Protein AF-0000000080525976 (afdb_homodimer)

pLDDT: mean 77.36, std 21.55, range [19.11, 98.81]

Organism: Pseudogymnoascus destructans (strain ATCC MYA-4855 / 20631-21) (NCBI:txid658429)

Sequence (1850 aa):
MTIFVVSLFLPHTINFTLPAQSDTASRRSSIRPHAPVHPPIQIDTSKDAPSLFDKQQLTPPQSPTKEDGGYEKFFAQESSTGRKHFPKTVDPRSVVAPSDPHAPEWGTGTSFVQPKSRASSPPPASILQHKKRLVEKAAAMRRASIRHTNHLNRSNSHDSHDRNFSEATWTVEPADQGNGGLRNAVQAAARSGKQEFNWVGTLGMPTDALENTQQKQDIDEALAAEYDCLTVFCKDSDFDGAYTHYCKQILWPVFHYQIPDNPKSKTYQDHSWVYYVKVNEAFADKIVKNWKRGDVIWVHDYHLLLVPALVRKKLPDAKIGFFLHVAFPSSEVFRCLAVRKELLEGMLGANLIAFQIHEYSRHFLQTCSRILCVEATNEGVQLEDRFVNVVNLAIGIDPVALSVHREDAEVAEWLKTMQERYRGKKLIVARDKLDHVRGVRPKLLAYELFLNKYPEWRDRVVMIQVATSTTEQAELDATVSDIVTRVNSSWANLAYQPLVYLKQDISYAQYLALLTVADALMIASQREGMNLTSHEYLFCQDGKFEGHNKYGSLILSEFTGSASIFGGYDLSINPWDYRQCAEAIKTALEMEPSEKERRWTNLYKAVMHETADHWFNAFINKLDEVYEEQHRRDTTSVPRLSIPGLSSQYQSSGRRLFILDYEGTLAVWGSPSNIILTSPQRTIDALNDLLQDERNMVYVMSGRKPEELDTLFKRVPNLGLIAENGAFLREFGKTEWKEMSDPDEMNAWKESVIGIMNYYKDRTPGSWVETRHCSLIFHYKNAEDFETASRQAGDCAGHINDACEDQHVHAIPVEGAVIVESMKWTKRTAAEIIFKNIKDGMESARKGKYPVDFLLVVGDGREDEVVFRWANEIEEKGEVPYVTTVSLGSRNTEAMKTLTQGVTGVLTVLQKLAANLMCDTVSSDMTIFVVSLFLPHTINFTLPAQSDTASRRSSIRPHAPVHPPIQIDTSKDAPSLFDKQQLTPPQSPTKEDGGYEKFFAQESSTGRKHFPKTVDPRSVVAPSDPHAPEWGTGTSFVQPKSRASSPPPASILQHKKRLVEKAAAMRRASIRHTNHLNRSNSHDSHDRNFSEATWTVEPADQGNGGLRNAVQAAARSGKQEFNWVGTLGMPTDALENTQQKQDIDEALAAEYDCLTVFCKDSDFDGAYTHYCKQILWPVFHYQIPDNPKSKTYQDHSWVYYVKVNEAFADKIVKNWKRGDVIWVHDYHLLLVPALVRKKLPDAKIGFFLHVAFPSSEVFRCLAVRKELLEGMLGANLIAFQIHEYSRHFLQTCSRILCVEATNEGVQLEDRFVNVVNLAIGIDPVALSVHREDAEVAEWLKTMQERYRGKKLIVARDKLDHVRGVRPKLLAYELFLNKYPEWRDRVVMIQVATSTTEQAELDATVSDIVTRVNSSWANLAYQPLVYLKQDISYAQYLALLTVADALMIASQREGMNLTSHEYLFCQDGKFEGHNKYGSLILSEFTGSASIFGGYDLSINPWDYRQCAEAIKTALEMEPSEKERRWTNLYKAVMHETADHWFNAFINKLDEVYEEQHRRDTTSVPRLSIPGLSSQYQSSGRRLFILDYEGTLAVWGSPSNIILTSPQRTIDALNDLLQDERNMVYVMSGRKPEELDTLFKRVPNLGLIAENGAFLREFGKTEWKEMSDPDEMNAWKESVIGIMNYYKDRTPGSWVETRHCSLIFHYKNAEDFETASRQAGDCAGHINDACEDQHVHAIPVEGAVIVESMKWTKRTAAEIIFKNIKDGMESARKGKYPVDFLLVVGDGREDEVVFRWANEIEEKGEVPYVTTVSLGSRNTEAMKTLTQGVTGVLTVLQKLAANLMCDTVSSD

InterPro domains:
  IPR001830 Glycosyl transferase, family 20 [PF00982] (162-624)
  IPR001830 Glycosyl transferase, family 20 [PTHR10788] (149-914)
  IPR001830 Glycosyl transferase, family 20 [cd03788] (171-623)
  IPR003337 Trehalose-phosphatase [PF02358] (659-896)
  IPR003337 Trehalose-phosphatase [TIGR00685] (655-914)
  IPR006379 HAD-superfamily hydrolase, subfamily IIB [TIGR01484] (657-874)
  IPR023214 HAD superfamily [G3DSA:3.40.50.1000] (659-896)
  IPR036412 HAD-like superfamily [SSF56784] (656-914)

Foldseek 3Di:
DAAEEEFAADQKAKFWDFPDPPPPPPDDDPPDPPDDPDDPDPPPPVPPPPPVPPPPVPPPPPPCPPCPCPPLCVLVVPPPPLPFQWPDPPPVQQTQHPQDFFAADQQPDDSGDADGAPQPDDQDLDPPVNVVCVVCVVVVVVVCVPVVPDPVPVVVPVVVVLVRRLPTDMDMGGDRDDRSLLSQLVSLQVVVVDHHYAYEHANSHACVSNPPGPVVVVVQCCCCPPVRYHHQHDHSNLCCLLVVLDVVQCVVCLLLVNHPPDSPSSRDNVPSVVSLVVSLLSRLVSCLVPDDPPYAYEHEAQSNLQNLQNNCVVPVLHLYEYEHQWAGDALVSLVVDPCSVNSLNSNQSHQEYEYADLVRQVRSQVNCLQVVVFDGDSQATDDPFFTHGYYYAHAAAALVVLVVLCPDPLLVVLLVVVCVLQPQAAEEEEEEEQDVQQLLLLLLVLVLVLCVVCVVNQVRYAYEYEYRYYPPPPVSVVSNVVSLVVSQVVRNDPSDGRYHYHHHDGHPSNLLSSLFQHQEYAGAGSATEADHSQLSSLSNQCCPDPPTHHLHAYEYECRYSLVVLLVPLHNYDHSVPSPSSSVSVVCRVPPDPVSSVVSSVSSNVSNVVNYSNCSVVVSVVVSVVSSVVGLCLFQVNQAADDLVVQLVLLVPWQAAEEEEEVDQAQADHDPDVPDQLERDPLSLVLLQLLVVRVNYAYEYEYLAAPVSVCRHNVPRAQYWYAYNQFQWTDGGRGDDIDGPDDLVLQCVLCVVLVVLLVVLLVVFPVWDWDDYSFKIKTARQRGPDQVVNQSSLSVSQVCCCVVCVVSQWGWRDDRRMTITGRNVGHNQVNVVVNLVVLVVPDDPVCVPPQSTQYYEYEEEDPSCQNNLVNQVVCVVVVSHNHTFYEYQYSHRGSGNHYDPVTNVRSSVSSNVSSPVVVVVVVVVD/DAAEEEFAADQKAKFWDFPDPPPPPPDDDPPPPDDDPDPPDPPPDDDDPPPVPDCPVPPPPPPCPPPPCPVLCVLVVPPPPLQFQWPDPPPVQQTQHPQDFFAADQQPDDSGDADGAPQPDDQDLDPPVNVVCVVCVVVVVVVCVPVVPDPVPVVVPVVVVLVRRLPTDMDMDGDRDDRSLLSQLVSLQVVVVDHHYAYEHANSHACVSNPPGPVVVVVQCCCCPPVRYHHQHDHSNLCCLLVVLDVVQCVVCLLLVNHPPDSPSSRDNVPSVVSLVVSLLSRLVSCLVPDDPPYAYEHEAQSNLQNLQNNCVVVVLHLYEYEHQWAGDALVSLVVRPCSVNSLNSNQSHQEYEAADLVRQVRSQVNCLQVVVFDGDSQATDDPFFTHGYYYAHAAAALVVLVVLCPDVLLVVLLVVVCVLQPQAAEEEEEEEQDVQQLLLLLLVLVLVLCVVCVVNQVHYAYEYEYRYYPPPPVSVVSNVVSLVVSQVVRNDPSDGRYHYHHHDGHPSNLLSSLFQHLEYATAGSATEADHSQLSSLSNQCCPDPPTHHLHAYEYECRYSLVVQLVPLHNYDHSVPSPSSSVSVVCRVPPDPVSSVVSSVSSNVSNVVNYSNCSVVVSVVVSVVSSVVGLCLFQVNQAADDLVVQLVLLVPWQAAEEEEEVDQAQDDHPPPVDDQLERPPLSLVLLQLLVVRVNYAYEYEYLAAPVSVCRHNVPRAQYWYAYNQFQWTDGGRGDDIDGPDDLVLQCVLCVVLVVLLVVLLVVFPVWDWDDHSFKIKTARQRGPDQVVNQSSLSVSQVCSCVVCVVSQWGWRDDRRMTITGRNVGHNQVNVVVNLVVLVVPDDPVCVPPQSTQYYEYEEEDPSCQNNLVNQVVCVVVVSHNHTFYEYQYSHRGSGNHYDPVTNVRSSVSSNVSSPVVVVVVVVVD

Nearest PDB structures (foldseek):
  5v0t-assembly6_F  TM=9.033E-01  e=1.996E-31  Paraburkholderia xenovorans LB400
  5tvg-assembly6_H  TM=9.065E-01  e=4.128E-31  Burkholderia vietnamiensis G4
  5tvg-assembly3_E  TM=9.201E-01  e=1.051E-30  Burkholderia vietnamiensis G4
  5hxa-assembly1_A-2  TM=8.861E-01  e=1.996E-31  Paraburkholderia xenovorans LB400
  5uof-assembly1_A  TM=9.130E-01  e=2.410E-30  Burkholderia multivorans ATCC 17616

Solvent-accessible surface area (backbone atoms only — not comparable to full-atom values): 97052 Å² total; per-residue (Å²): 110,43,35,34,45,31,32,74,39,28,69,43,24,69,32,46,50,68,77,75,72,76,76,64,78,74,67,69,88,72,78,72,82,75,75,82,76,74,79,76,79,77,77,75,82,65,82,74,70,79,60,82,58,86,70,70,80,66,70,75,70,79,72,80,71,67,81,73,56,52,66,65,40,59,70,50,61,63,66,86,65,90,72,56,67,54,56,82,50,83,54,89,83,56,72,66,58,62,49,76,48,55,44,68,49,82,47,54,78,61,104,44,52,62,58,68,52,76,37,81,77,72,76,56,67,48,84,65,51,51,56,50,50,50,45,45,50,44,44,46,48,52,53,44,56,68,71,60,72,74,85,68,62,74,65,45,59,74,43,50,63,34,53,45,62,54,71,33,53,69,45,83,38,76,37,67,49,54,62,23,41,58,52,39,17,54,49,44,37,44,71,71,67,77,60,51,63,31,39,34,18,21,57,75,60,37,45,60,66,34,59,99,38,71,49,46,54,52,51,45,49,46,33,40,75,73,64,38,27,47,71,45,86,58,54,31,46,35,44,46,28,18,48,57,48,27,37,57,56,45,50,48,30,35,39,52,63,36,65,78,76,52,79,77,58,44,63,50,63,72,68,21,46,58,21,38,52,50,50,26,47,47,48,25,51,56,48,61,74,70,60,55,94,73,33,37,41,39,38,42,32,82,83,40,36,44,26,37,26,55,35,31,74,77,38,77,82,61,49,32,35,35,38,37,60,56,47,50,40,47,43,81,54,50,62,57,43,68,65,40,65,60,47,53,52,10,49,62,34,19,45,27,40,35,21,48,37,62,69,30,38,51,23,48,40,51,28,43,24,68,75,68,40,38,55,52,51,89,54,23,39,48,52,88,62,44,70,27,38,43,44,54,56,44,76,29,56,46,67,67,63,51,53,58,55,63,67,33,67,66,18,52,52,40,36,52,51,50,50,62,74,43,60,88,41,44,34,36,33,32,75,41,57,52,46,82,47,42,19,58,57,47,44,52,52,13,50,50,47,29,50,65,74,38,57,84,46,60,88,34,43,30,36,40,39,35,29,22,56,38,61,91,48,63,68,59,52,51,54,43,50,50,50,53,50,50,53,33,69,71,68,38,54,98,89,33,62,43,63,43,76,35,80,47,79,65,36,54,43,52,47,54,22,49,41,26,59,23,40,25,40,51,43,32,29,61,42,43,20,68,55,59,65,62,49,52,32,52,66,45,21,72,42,84,52,89,96,43,44,55,29,42,36,47,35,33,16,62,43,26,42,44,44,72,64,39,41,66,50,45,46,69,28,56,50,64,22,39,65,56,40,21,49,47,52,52,46,52,74,63,53,51,69,69,58,30,44,55,30,33,54,52,39,40,49,44,43,68,65,33,19,8,41,51,36,51,51,53,48,55,52,46,44,52,53,49,46,51,54,49,46,57,21,26,43,88,58,20,45,64,63,54,64,66,61,50,42,53,54,54,66,72,39,70,32,33,41,36,42,32,31,33,70,41,25,60,37,70,75,83,66,68,87,60,86,78,72,66,58,57,65,67,45,52,48,31,52,43,48,38,53,67,42,81,43,44,43,48,31,39,34,29,72,48,52,61,72,54,52,49,55,41,44,63,88,35,81,54,48,14,39,27,17,40,33,22,27,28,39,22,49,63,66,46,89,58,75,41,69,68,52,53,63,65,60,35,47,52,50,45,56,58,44,44,53,54,47,46,53,47,32,73,37,24,59,61,27,44,71,46,79,51,88,53,34,39,34,39,36,25,62,64,16,81,48,45,67,61,25,48,51,47,29,23,49,45,15,48,46,38,33,66,72,26,49,86,68,41,29,40,35,43,60,46,97,42,29,21,41,32,30,42,65,77,42,29,44,35,50,38,51,48,48,52,53,47,50,48,50,69,65,52,55,79,87,55,64,89,55,57,70,33,39,28,39,41,36,39,25,36,51,76,74,37,37,53,35,25,46,50,49,51,48,38,39,74,68,58,58,26,80,39,64,47,28,33,28,44,41,86,31,52,37,61,30,63,18,28,42,88,59,40,32,62,41,47,50,48,52,45,38,50,56,42,50,66,59,62,61,62,65,54,71,77,102,109,42,34,35,44,32,33,75,39,29,70,42,22,67,32,46,49,67,74,76,72,76,75,63,77,73,69,70,90,69,76,75,79,77,80,78,75,71,79,75,77,78,74,79,69,88,82,78,72,77,63,82,59,83,70,73,77,67,74,74,71,79,70,79,71,67,82,74,58,53,67,64,39,61,70,50,61,66,65,86,66,89,72,54,66,53,54,82,50,84,52,90,83,55,70,64,56,62,48,77,47,55,43,69,50,81,45,53,79,59,103,43,51,61,59,69,51,78,37,78,76,72,77,53,67,48,86,65,52,51,57,49,50,50,43,46,49,47,42,47,49,51,56,43,58,67,71,62,71,74,84,66,62,73,64,46,58,72,45,49,63,34,53,44,61,52,71,33,52,69,46,82,38,76,37,67,49,53,62,23,42,59,52,37,17,54,48,43,37,44,71,72,67,77,59,52,64,32,39,33,17,21,58,74,60,37,45,62,66,34,59,96,38,71,50,45,55,51,51,45,50,47,33,39,74,73,61,39,26,47,71,46,86,58,54,31,49,35,44,45,29,19,49,59,47,25,40,57,56,45,49,47,30,35,38,51,63,36,64,78,76,53,81,78,56,45,61,51,64,71,68,21,46,58,22,38,52,50,52,26,47,47,49,25,50,55,48,62,73,70,60,56,92,72,33,36,40,39,40,42,30,82,81,41,36,44,24,39,26,56,35,30,75,77,38,77,82,61,49,33,35,35,37,37,61,57,48,51,42,49,45,83,55,49,61,57,42,67,64,40,66,60,46,53,51,9,48,63,36,19,46,27,40,34,21,47,36,62,69,30,39,50,22,47,37,52,29,43,25,69,75,68,42,37,55,52,50,89,56,24,37,47,52,88,61,45,70,27,38,42,43,54,57,44,75,28,56,48,64,68,64,50,54,58,55,61,67,33,68,67,18,51,52,41,36,52,52,50,52,62,74,43,61,89,42,44,34,35,35,31,76,42,58,53,46,81,46,41,17,58,57,48,45,53,52,13,50,49,48,30,50,66,76,39,58,83,46,60,86,33,43,30,34,40,39,34,27,21,57,39,60,93,48,66,67,58,52,51,54,44,50,49,51,52,49,50,51,31,70,70,68,38,53,97,90,33,60,44,64,43,74,35,81,47,78,65,35,53,44,51,47,54,21,49,42,25,58,23,42,25,40,51,44,30,28,60,42,42,22,68,54,59,66,63,50,53,32,51,66,44,20,72,42,84,53,87,95,43,44,54,28,41,35,47,35,34,16,62,43,27,43,44,45,70,63,37,40,66,52,43,46,68,28,54,49,66,22,40,64,58,40,22,49,47,52,53,48,50,75,64,54,52,69,69,58,30,44,54,30,34,54,53,38,41,50,43,43,69,66,32,20,10,42,50,36,52,51,53,48,54,52,48,44,53,53,48,46,51,54,50,44,57,20,24,44,88,59,20,45,63,64,52,65,66,62,49,42,52,53,53,68,74,38,71,31,32,40,34,42,31,30,34,70,42,26,59,36,70,72,84,62,65,79,62,88,74,65,66,58,58,65,67,44,52,48,30,52,44,49,40,54,67,43,82,44,46,44,47,31,39,35,30,72,47,49,61,70,53,50,49,56,41,42,62,88,36,80,56,47,13,38,28,18,40,34,21,27,28,40,23,49,64,67,45,87,59,76,41,69,70,52,55,64,65,59,37,47,52,52,44,54,56,45,44,53,54,48,47,54,48,33,74,38,24,60,63,28,45,72,47,80,51,86,51,33,40,32,40,38,23,62,65,14,80,48,47,67,62,24,48,50,47,31,24,49,46,16,48,46,38,33,64,70,24,47,85,68,41,29,40,33,44,60,48,97,42,26,20,40,31,30,40,66,76,42,30,45,34,47,37,51,49,48,52,52,47,50,47,50,67,64,53,55,79,88,55,65,87,54,59,72,33,37,29,40,42,37,40,26,36,51,77,74,38,38,53,35,26,46,50,49,50,48,39,39,73,68,59,58,25,79,40,65,48,27,34,28,43,40,88,30,52,38,62,27,64,17,27,42,87,58,41,33,62,40,46,48,49,54,45,38,51,57,42,50,64,59,62,61,63,65,52,70,77,102

Secondary structure (DSSP, 8-state):
-EEEEEEEE-SEEEEEE-------TTS------------------------SS----------------HHHHHHH---SSTTTTS---SSTT-----SS---PPTTS--SS--PPP----S--SSTTHHHHHHHHHHHHHHHHHHS-SSTTSTTHHHHHHHHHHHS-EEEEEE-SSS-HHHHHHHHHHHHTT--EEEEEEE-SS--GGGTTSHHHHHHHHHHHHHH-EEE----HHHHHHHIIIIIIIIIHHHHTT-----TT----HHHHHHHHHHHHHHHHHHHHHH--TT-EEEEESGGGTTHHHHHHHH-TT-EEEEE--SPPPPHHHHTTSTTHHHHHHHHTTSSEEEESSHHHHHHHHHHIIIII--EE-SSEEE-SS-EEEEEE------HHHHHHHHT-HHHHHHHHHHHHHTTTSEEEEEEEESSTTTTHHHHHHHHHHHHHH-GGGTTTEEEEEEEE--S--HHHHHHHHHHHHHHHHHH--SS--SEEEE-SPPPHHHHHHHHHH-SEEEE--SSBS--HHHHHHHHH-S--STTPPPS-EEEEETTBHHHHHTTT-SEEE-TT-HHHHHHHHHHHHH--HHHHHHHHHHHHHHHHHS-HHHHHHHHHHHHHHHHHHHHHHSTTTSPBP-HHHHHHHHHT-SSEEEEEETBTTTB-S---SSS-----HHHHHHHHHHHTSTTEEEEEE-SS-HHHHHHHTTTSTT-EEEEGGGTEEE-TT---EEE-S-HHHHHHHHHHHHHHHHHHHHTSTT-EEEE-SSEEEEE-TT-SSHHHHHHHHHHHHHHHHHHTTTTTEEEEEETTEEEEEESSS-HHHHHHHHHHHHHHT--GGGBTB-S-SEEEEEE-SGGGHHHHHHHHHHHHHTSSSEEEEEE-SSS--S-SEE-TTHHHHHHHHHHHHHHHHHHHHHHT-/-EEEEEEEE-SEEEEEE-------TTS------------------------SS----------------HHHHHHH---SSTTTTS---SSTT-----SS---PPTTS--SS--PPP----S--SSTTHHHHHHHHHHHHHHHHHHS-SSTTSTTHHHHHHHHHHHS-EEEEEE-SSS-HHHHHHHHHHHHTT--EEEEEEE-SS--GGGTTSHHHHHHHHHHHHHH-EEE----HHHHHHHIIIIIIIIIHHHHTT-----TT----HHHHHHHHHHHHHHHHHHHHHH--TT-EEEEESGGGTTHHHHHHHH-TT-EEEEE--SPPPPHHHHTTSTTHHHHHHHHTTSSEEEESSHHHHHHHHHHIIIII--EE-SSEEE-SS-EEEEEE------HHHHHHHHT-HHHHHHHHHHHHHTTTSEEEEEEEESSTTTTHHHHHHHHHHHHHH-GGGTTTEEEEEEEE--S--HHHHHHHHHHHHHHHHHH--SS--SEEEE-SPPPHHHHHHHHHH-SEEEE--SSBS--HHHHHHHHH-S--STTPPPS-EEEEETTBHHHHHTTT-SEEE-TT-HHHHHHHHHHHHH--HHHHHHHHHHHHHHHHHS-HHHHHHHHHHHHHHHHHHHHHHSTTTSPBP-HHHHHHHHHH-SSEEEEEE-BTTTB-TT--SSS-----HHHHHHHHHHHTSTTEEEEEE-SS-HHHHHHHTTTSTT-EEEEGGGTEEE-TT---EEE-S-HHHHHHHHHHHHHHHHHHHHTSTT-EEEE-SSEEEEE-TT-SSHHHHHHHHHHHHHHHHHHTTTTTEEEEEETTEEEEEESSS-HHHHHHHHHHHHHHT--GGGBTB-S-SEEEEEE-SGGGHHHHHHHHHHHHHTSSSEEEEEE-SSS--S-SEE-TTHHHHHHHHHHHHHHHHHHHHHHT-

Radius of gyration: 39.42 Å; Cα contacts (8 Å, |Δi|>4): 3380; chains: 2; bounding box: 88×117×146 Å

Structure (mmCIF, N/CA/C/O backbone):
data_AF-0000000080525976-model_v1
#
loop_
_entity.id
_entity.type
_entity.pdbx_description
1 polymer 'Uncharacterized protein'
#
loop_
_atom_site.group_PDB
_atom_site.id
_atom_site.type_symbol
_atom_site.label_atom_id
_atom_site.label_alt_id
_atom_site.label_comp_id
_atom_site.label_asym_id
_atom_site.label_entity_id
_atom_site.label_seq_id
_atom_site.pdbx_PDB_ins_code
_atom_site.Cartn_x
_atom_site.Cartn_y
_atom_site.Cartn_z
_atom_site.occupancy
_atom_site.B_iso_or_equiv
_atom_site.auth_seq_id
_atom_site.auth_comp_id
_atom_site.auth_asym_id
_atom_site.auth_atom_id
_atom_site.pdbx_PDB_model_num
ATOM 1 N N . MET A 1 1 ? -3.396 -34.688 -22.953 1 75.06 1 MET A N 1
ATOM 2 C CA . MET A 1 1 ? -2.984 -33.5 -22.234 1 75.06 1 MET A CA 1
ATOM 3 C C . MET A 1 1 ? -3.297 -33.594 -20.75 1 75.06 1 MET A C 1
ATOM 5 O O . MET A 1 1 ? -4.441 -33.875 -20.359 1 75.06 1 MET A O 1
ATOM 9 N N . THR A 1 2 ? -2.219 -33.75 -19.891 1 87.38 2 THR A N 1
ATOM 10 C CA . THR A 1 2 ? -2.395 -33.906 -18.453 1 87.38 2 THR A CA 1
ATOM 11 C C . THR A 1 2 ? -2.061 -32.625 -17.734 1 87.38 2 THR A C 1
ATOM 13 O O . THR A 1 2 ? -1.119 -31.922 -18.109 1 87.38 2 THR A O 1
ATOM 16 N N . ILE A 1 3 ? -2.916 -32.25 -16.844 1 93.25 3 ILE A N 1
ATOM 17 C CA . ILE A 1 3 ? -2.678 -31.078 -16.031 1 93.25 3 ILE A CA 1
ATOM 18 C C . ILE A 1 3 ? -1.978 -31.469 -14.734 1 93.25 3 ILE A C 1
ATOM 20 O O . ILE A 1 3 ? -2.514 -32.25 -13.953 1 93.25 3 ILE A O 1
ATOM 24 N N . PHE A 1 4 ? -0.782 -31 -14.539 1 96.31 4 PHE A N 1
ATOM 25 C CA . PHE A 1 4 ? -0.085 -31.172 -13.273 1 96.31 4 PHE A CA 1
ATOM 26 C C . PHE A 1 4 ? -0.572 -30.156 -12.242 1 96.31 4 PHE A C 1
ATOM 28 O O . PHE A 1 4 ? -0.316 -28.969 -12.383 1 96.31 4 PHE A O 1
ATOM 35 N N . VAL A 1 5 ? -1.306 -30.562 -11.258 1 96.69 5 VAL A N 1
ATOM 36 C CA . VAL A 1 5 ? -1.688 -29.703 -10.141 1 96.69 5 VAL A CA 1
ATOM 37 C C . VAL A 1 5 ? -0.605 -29.75 -9.062 1 96.69 5 VAL A C 1
ATOM 39 O O . VAL A 1 5 ? -0.52 -30.719 -8.297 1 96.69 5 VAL A O 1
ATOM 42 N N . VAL A 1 6 ? 0.174 -28.719 -8.984 1 98.38 6 VAL A N 1
ATOM 43 C CA . VAL A 1 6 ? 1.356 -28.703 -8.133 1 98.38 6 VAL A CA 1
ATOM 44 C C . VAL A 1 6 ? 1.047 -27.969 -6.828 1 98.38 6 VAL A C 1
ATOM 46 O O . VAL A 1 6 ? 0.799 -26.766 -6.836 1 98.38 6 VAL A O 1
ATOM 49 N N . SER A 1 7 ? 0.997 -28.578 -5.75 1 97.12 7 SER A N 1
ATOM 50 C CA . SER A 1 7 ? 0.753 -28.031 -4.418 1 97.12 7 SER A CA 1
ATOM 51 C C . SER A 1 7 ? 1.707 -28.641 -3.391 1 97.12 7 SER A C 1
ATOM 53 O O . SER A 1 7 ? 2.244 -29.734 -3.598 1 97.12 7 SER A O 1
ATOM 55 N N . LEU A 1 8 ? 1.947 -27.906 -2.342 1 96.69 8 LEU A N 1
ATOM 56 C CA . LEU A 1 8 ? 2.936 -28.359 -1.368 1 96.69 8 LEU A CA 1
ATOM 57 C C . LEU A 1 8 ? 2.598 -29.766 -0.859 1 96.69 8 LEU A C 1
ATOM 59 O O . LEU A 1 8 ? 3.488 -30.594 -0.7 1 96.69 8 LEU A O 1
ATOM 63 N N . PHE A 1 9 ? 1.313 -30.016 -0.62 1 94.88 9 PHE A N 1
ATOM 64 C CA . PHE A 1 9 ? 0.888 -31.297 -0.084 1 94.88 9 PHE A CA 1
ATOM 65 C C . PHE A 1 9 ? 0.001 -32.031 -1.081 1 94.88 9 PHE A C 1
ATOM 67 O O . PHE A 1 9 ? -0.834 -31.422 -1.748 1 94.88 9 PHE A O 1
ATOM 74 N N . LEU A 1 10 ? 0.198 -33.344 -1.145 1 94.81 10 LEU A N 1
ATOM 75 C CA . LEU A 1 10 ? -0.695 -34.219 -1.901 1 94.81 10 LEU A CA 1
ATOM 76 C C . LEU A 1 10 ? -2.021 -34.406 -1.172 1 94.81 10 LEU A C 1
ATOM 78 O O . LEU A 1 10 ? -2.094 -34.219 0.047 1 94.81 10 LEU A O 1
ATOM 82 N N . PRO A 1 11 ? -3.072 -34.625 -1.894 1 91.75 11 PRO A N 1
ATOM 83 C CA . PRO A 1 11 ? -4.359 -34.906 -1.247 1 91.75 11 PRO A CA 1
ATOM 84 C C . PRO A 1 11 ? -4.379 -36.219 -0.486 1 91.75 11 PRO A C 1
ATOM 86 O O . PRO A 1 11 ? -5.324 -36.5 0.256 1 91.75 11 PRO A O 1
ATOM 89 N N . HIS A 1 12 ? -3.299 -37.031 -0.659 1 91.44 12 HIS A N 1
ATOM 90 C CA . HIS A 1 12 ? -3.195 -38.344 0.007 1 91.44 12 HIS A CA 1
ATOM 91 C C . HIS A 1 12 ? -1.905 -38.438 0.815 1 91.44 12 HIS A C 1
ATOM 93 O O . HIS A 1 12 ? -0.923 -37.75 0.513 1 91.44 12 HIS A O 1
ATOM 99 N N . THR A 1 13 ? -2.002 -39.219 1.859 1 92.12 13 THR A N 1
ATOM 100 C CA . THR A 1 13 ? -0.839 -39.5 2.693 1 92.12 13 THR A CA 1
ATOM 101 C C . THR A 1 13 ? -0.795 -40.969 3.064 1 92.12 13 THR A C 1
ATOM 103 O O . THR A 1 13 ? -1.536 -41.781 2.502 1 92.12 13 THR A O 1
ATOM 106 N N . ILE A 1 14 ? 0.2 -41.406 3.854 1 91.81 14 ILE A N 1
ATOM 107 C CA . ILE A 1 14 ? 0.416 -42.844 4.156 1 91.81 14 ILE A CA 1
ATOM 108 C C . ILE A 1 14 ? 0.172 -43.094 5.641 1 91.81 14 ILE A C 1
ATOM 110 O O . ILE A 1 14 ? 0.577 -42.281 6.488 1 91.81 14 ILE A O 1
ATOM 114 N N . ASN A 1 15 ? -0.545 -44.031 5.93 1 91.62 15 ASN A N 1
ATOM 115 C CA . ASN A 1 15 ? -0.727 -44.562 7.285 1 91.62 15 ASN A CA 1
ATOM 116 C C . ASN A 1 15 ? -0.064 -45.906 7.465 1 91.62 15 ASN A C 1
ATOM 118 O O . ASN A 1 15 ? -0.382 -46.875 6.746 1 91.62 15 ASN A O 1
ATOM 122 N N . PHE A 1 16 ? 0.866 -46.062 8.398 1 90.81 16 PHE A N 1
ATOM 123 C CA . PHE A 1 16 ? 1.594 -47.312 8.602 1 90.81 16 PHE A CA 1
ATOM 124 C C . PHE A 1 16 ? 0.944 -48.125 9.711 1 90.81 16 PHE A C 1
ATOM 126 O O . PHE A 1 16 ? 0.3 -47.594 10.602 1 90.81 16 PHE A O 1
ATOM 133 N N . THR A 1 17 ? 0.979 -49.344 9.555 1 88.06 17 THR A N 1
ATOM 134 C CA . THR A 1 17 ? 0.583 -50.281 10.609 1 88.06 17 THR A CA 1
ATOM 135 C C . THR A 1 17 ? 1.806 -50.969 11.219 1 88.06 17 THR A C 1
ATOM 137 O O . THR A 1 17 ? 2.453 -51.781 10.57 1 88.06 17 THR A O 1
ATOM 140 N N . LEU A 1 18 ? 2.188 -50.625 12.375 1 81.69 18 LEU A N 1
ATOM 141 C CA . LEU A 1 18 ? 3.379 -51.188 13.016 1 81.69 18 LEU A CA 1
ATOM 142 C C . LEU A 1 18 ? 3.055 -52.469 13.742 1 81.69 18 LEU A C 1
ATOM 144 O O . LEU A 1 18 ? 1.964 -52.625 14.289 1 81.69 18 LEU A O 1
ATOM 148 N N . PRO A 1 19 ? 3.77 -53.625 13.438 1 66.69 19 PRO A N 1
ATOM 149 C CA . PRO A 1 19 ? 3.521 -54.906 14.133 1 66.69 19 PRO A CA 1
ATOM 150 C C . PRO A 1 19 ? 3.434 -54.719 15.648 1 66.69 19 PRO A C 1
ATOM 152 O O . PRO A 1 19 ? 4.094 -53.844 16.219 1 66.69 19 PRO A O 1
ATOM 155 N N . ALA A 1 20 ? 2.35 -55.312 16.156 1 51.78 20 ALA A N 1
ATOM 156 C CA . ALA A 1 20 ? 2.154 -55.312 17.609 1 51.78 20 ALA A CA 1
ATOM 157 C C . ALA A 1 20 ? 3.416 -55.781 18.328 1 51.78 20 ALA A C 1
ATOM 159 O O . ALA A 1 20 ? 4 -56.812 17.969 1 51.78 20 ALA A O 1
ATOM 160 N N . GLN A 1 21 ? 4.297 -54.969 18.734 1 44 21 GLN A N 1
ATOM 161 C CA . GLN A 1 21 ? 5.328 -55.5 19.641 1 44 21 GLN A CA 1
ATOM 162 C C . GLN A 1 21 ? 4.77 -56.531 20.578 1 44 21 GLN A C 1
ATOM 164 O O . GLN A 1 21 ? 3.723 -56.344 21.203 1 44 21 GLN A O 1
ATOM 169 N N . SER A 1 22 ? 4.988 -57.844 20.297 1 33.38 22 SER A N 1
ATOM 170 C CA . SER A 1 22 ? 4.734 -58.875 21.312 1 33.38 22 SER A CA 1
ATOM 171 C C . SER A 1 22 ? 5.199 -58.406 22.688 1 33.38 22 SER A C 1
ATOM 173 O O . SER A 1 22 ? 6.363 -58.031 22.859 1 33.38 22 SER A O 1
ATOM 175 N N . ASP A 1 23 ? 4.328 -57.906 23.375 1 33.53 23 ASP A N 1
ATOM 176 C CA . ASP A 1 23 ? 4.562 -57.656 24.797 1 33.53 23 ASP A CA 1
ATOM 177 C C . ASP A 1 23 ? 5.094 -58.906 25.484 1 33.53 23 ASP A C 1
ATOM 179 O O . ASP A 1 23 ? 4.32 -59.719 26 1 33.53 23 ASP A O 1
ATOM 183 N N . THR A 1 24 ? 6.004 -59.75 24.906 1 30.62 24 THR A N 1
ATOM 184 C CA . THR A 1 24 ? 6.379 -60.875 25.734 1 30.62 24 THR A CA 1
ATOM 185 C C . THR A 1 24 ? 6.785 -60.406 27.125 1 30.62 24 THR A C 1
ATOM 187 O O . THR A 1 24 ? 6.785 -61.188 28.078 1 30.62 24 THR A O 1
ATOM 190 N N . ALA A 1 25 ? 7.719 -59.5 27.234 1 28.28 25 ALA A N 1
ATOM 191 C CA . ALA A 1 25 ? 8.484 -59.562 28.484 1 28.28 25 ALA A CA 1
ATOM 192 C C . ALA A 1 25 ? 7.637 -59.094 29.672 1 28.28 25 ALA A C 1
ATOM 194 O O . ALA A 1 25 ? 8.164 -58.656 30.688 1 28.28 25 ALA A O 1
ATOM 195 N N . SER A 1 26 ? 6.34 -59.031 29.531 1 25.88 26 SER A N 1
ATOM 196 C CA . SER A 1 26 ? 5.824 -58.406 30.75 1 25.88 26 SER A CA 1
ATOM 197 C C . SER A 1 26 ? 6.039 -59.281 31.969 1 25.88 26 SER A C 1
ATOM 199 O O . SER A 1 26 ? 5.391 -59.125 33 1 25.88 26 SER A O 1
ATOM 201 N N . ARG A 1 27 ? 6.617 -60.594 31.734 1 25 27 ARG A N 1
ATOM 202 C CA . ARG A 1 27 ? 6.316 -61.375 32.906 1 25 27 ARG A CA 1
ATOM 203 C C . ARG A 1 27 ? 6.973 -60.781 34.156 1 25 27 ARG A C 1
ATOM 205 O O . ARG A 1 27 ? 6.387 -60.812 35.25 1 25 27 ARG A O 1
ATOM 212 N N . ARG A 1 28 ? 8.32 -60.906 34.344 1 22.42 28 ARG A N 1
ATOM 213 C CA . ARG A 1 28 ? 8.812 -61.406 35.625 1 22.42 28 ARG A CA 1
ATOM 214 C C . ARG A 1 28 ? 8.742 -60.312 36.719 1 22.42 28 ARG A C 1
ATOM 216 O O . ARG A 1 28 ? 8.438 -60.625 37.875 1 22.42 28 ARG A O 1
ATOM 223 N N . SER A 1 29 ? 9.555 -59.25 36.656 1 21.52 29 SER A N 1
ATOM 224 C CA . SER A 1 29 ? 10.203 -58.844 37.906 1 21.52 29 SER A CA 1
ATOM 225 C C . SER A 1 29 ? 9.211 -58.188 38.875 1 21.52 29 SER A C 1
ATOM 227 O O . SER A 1 29 ? 8.516 -57.25 38.5 1 21.52 29 SER A O 1
ATOM 229 N N . SER A 1 30 ? 8.625 -59 39.812 1 21.97 30 SER A N 1
ATOM 230 C CA . SER A 1 30 ? 7.816 -58.812 41 1 21.97 30 SER A CA 1
ATOM 231 C C . SER A 1 30 ? 8.492 -57.812 41.969 1 21.97 30 SER A C 1
ATOM 233 O O . SER A 1 30 ? 8.625 -58.094 43.156 1 21.97 30 SER A O 1
ATOM 235 N N . ILE A 1 31 ? 9.211 -56.844 41.469 1 21.22 31 ILE A N 1
ATOM 236 C CA . ILE A 1 31 ? 9.922 -56.094 42.5 1 21.22 31 ILE A CA 1
ATOM 237 C C . ILE A 1 31 ? 8.953 -55.719 43.625 1 21.22 31 ILE A C 1
ATOM 239 O O . ILE A 1 31 ? 7.797 -55.375 43.375 1 21.22 31 ILE A O 1
ATOM 243 N N . ARG A 1 32 ? 9.367 -56.094 44.906 1 21.66 32 ARG A N 1
ATOM 244 C CA . ARG A 1 32 ? 8.867 -56.031 46.281 1 21.66 32 ARG A CA 1
ATOM 245 C C . ARG A 1 32 ? 8.289 -54.656 46.562 1 21.66 32 ARG A C 1
ATOM 247 O O . ARG A 1 32 ? 8.727 -53.656 46 1 21.66 32 ARG A O 1
ATOM 254 N N . PRO A 1 33 ? 7.141 -54.656 47.281 1 21.41 33 PRO A N 1
ATOM 255 C CA . PRO A 1 33 ? 6.238 -53.562 47.656 1 21.41 33 PRO A CA 1
ATOM 256 C C . PRO A 1 33 ? 6.914 -52.5 48.531 1 21.41 33 PRO A C 1
ATOM 258 O O . PRO A 1 33 ? 7.379 -52.812 49.625 1 21.41 33 PRO A O 1
ATOM 261 N N . HIS A 1 34 ? 8.102 -51.969 48 1 20.3 34 HIS A N 1
ATOM 262 C CA . HIS A 1 34 ? 8.789 -51.156 49 1 20.3 34 HIS A CA 1
ATOM 263 C C . HIS A 1 34 ? 7.797 -50.344 49.812 1 20.3 34 HIS A C 1
ATOM 265 O O . HIS A 1 34 ? 6.688 -50.062 49.344 1 20.3 34 HIS A O 1
ATOM 271 N N . ALA A 1 35 ? 8.219 -50.156 51.094 1 21 35 ALA A N 1
ATOM 272 C CA . ALA A 1 35 ? 7.656 -49.688 52.375 1 21 35 ALA A CA 1
ATOM 273 C C . ALA A 1 35 ? 6.957 -48.344 52.188 1 21 35 ALA A C 1
ATOM 275 O O . ALA A 1 35 ? 7.262 -47.594 51.281 1 21 35 ALA A O 1
ATOM 276 N N . PRO A 1 36 ? 6.043 -48 53.188 1 21.22 36 PRO A N 1
ATOM 277 C CA . PRO A 1 36 ? 4.918 -47.094 53.344 1 21.22 36 PRO A CA 1
ATOM 278 C C . PRO A 1 36 ? 5.348 -45.625 53.344 1 21.22 36 PRO A C 1
ATOM 280 O O . PRO A 1 36 ? 5.957 -45.156 54.312 1 21.22 36 PRO A O 1
ATOM 283 N N . VAL A 1 37 ? 6.297 -45.25 52.406 1 21 37 VAL A N 1
ATOM 284 C CA . VAL A 1 37 ? 6.945 -44.031 52.812 1 21 37 VAL A CA 1
ATOM 285 C C . VAL A 1 37 ? 5.895 -43 53.25 1 21 37 VAL A C 1
ATOM 287 O O . VAL A 1 37 ? 4.789 -42.969 52.719 1 21 37 VAL A O 1
ATOM 290 N N . HIS A 1 38 ? 6.078 -42.406 54.438 1 20.89 38 HIS A N 1
ATOM 291 C CA . HIS A 1 38 ? 5.363 -41.531 55.375 1 20.89 38 HIS A CA 1
ATOM 292 C C . HIS A 1 38 ? 4.797 -40.312 54.688 1 20.89 38 HIS A C 1
ATOM 294 O O . HIS A 1 38 ? 5.355 -39.844 53.688 1 20.89 38 HIS A O 1
ATOM 300 N N . PRO A 1 39 ? 3.473 -40 54.938 1 22.16 39 PRO A N 1
ATOM 301 C CA . PRO A 1 39 ? 2.516 -39.094 54.312 1 22.16 39 PRO A CA 1
ATOM 302 C C . PRO A 1 39 ? 2.99 -37.656 54.312 1 22.16 39 PRO A C 1
ATOM 304 O O . PRO A 1 39 ? 3.367 -37.125 55.375 1 22.16 39 PRO A O 1
ATOM 307 N N . PRO A 1 40 ? 3.904 -37.281 53.375 1 21.73 40 PRO A N 1
ATOM 308 C CA . PRO A 1 40 ? 4.504 -35.969 53.594 1 21.73 40 PRO A CA 1
ATOM 309 C C . PRO A 1 40 ? 3.48 -34.906 54.031 1 21.73 40 PRO A C 1
ATOM 311 O O . PRO A 1 40 ? 2.295 -35.031 53.719 1 21.73 40 PRO A O 1
ATOM 314 N N . ILE A 1 41 ? 3.793 -34.188 55.094 1 20.08 41 ILE A N 1
ATOM 315 C CA . ILE A 1 41 ? 3.133 -33.188 55.906 1 20.08 41 ILE A CA 1
ATOM 316 C C . ILE A 1 41 ? 2.59 -32.062 55.031 1 20.08 41 ILE A C 1
ATOM 318 O O . ILE A 1 41 ? 3.307 -31.531 54.156 1 20.08 41 ILE A O 1
ATOM 322 N N . GLN A 1 42 ? 1.208 -32.031 54.875 1 20.73 42 GLN A N 1
ATOM 323 C CA . GLN A 1 42 ? 0.292 -31.141 54.188 1 20.73 42 GLN A CA 1
ATOM 324 C C . GLN A 1 42 ? 0.494 -29.688 54.625 1 20.73 42 GLN A C 1
ATOM 326 O O . GLN A 1 42 ? 0.169 -29.328 55.75 1 20.73 42 GLN A O 1
ATOM 331 N N . ILE A 1 43 ? 1.78 -29.203 54.5 1 19.84 43 ILE A N 1
ATOM 332 C CA . ILE A 1 43 ? 1.931 -27.891 55.094 1 19.84 43 ILE A CA 1
ATOM 333 C C . ILE A 1 43 ? 0.851 -26.953 54.562 1 19.84 43 ILE A C 1
ATOM 335 O O . ILE A 1 43 ? 0.663 -26.844 53.344 1 19.84 43 ILE A O 1
ATOM 339 N N . ASP A 1 44 ? -0.08 -26.516 55.469 1 19.81 44 ASP A N 1
ATOM 340 C CA . ASP A 1 44 ? -1.311 -25.734 55.562 1 19.81 44 ASP A CA 1
ATOM 341 C C . ASP A 1 44 ? -1.075 -24.297 55.094 1 19.81 44 ASP A C 1
ATOM 343 O O . ASP A 1 44 ? -0.684 -23.438 55.906 1 19.81 44 ASP A O 1
ATOM 347 N N . THR A 1 45 ? -0.151 -24.031 54.219 1 21.52 45 THR A N 1
ATOM 348 C CA . THR A 1 45 ? 0.206 -22.625 54.094 1 21.52 45 THR A CA 1
ATOM 349 C C . THR A 1 45 ? -1.02 -21.781 53.781 1 21.52 45 THR A C 1
ATOM 351 O O . THR A 1 45 ? -1.485 -21.766 52.625 1 21.52 45 THR A O 1
ATOM 354 N N . SER A 1 46 ? -2.016 -21.578 54.781 1 20.69 46 SER A N 1
ATOM 355 C CA . SER A 1 46 ? -3.295 -20.875 54.844 1 20.69 46 SER A CA 1
ATOM 356 C C . SER A 1 46 ? -3.121 -19.375 54.594 1 20.69 46 SER A C 1
ATOM 358 O O . SER A 1 46 ? -4.086 -18.609 54.688 1 20.69 46 SER A O 1
ATOM 360 N N . LYS A 1 47 ? -1.948 -18.844 54.438 1 21.77 47 LYS A N 1
ATOM 361 C CA . LYS A 1 47 ? -1.993 -17.438 54.812 1 21.77 47 LYS A CA 1
ATOM 362 C C . LYS A 1 47 ? -3.074 -16.688 54.031 1 21.77 47 LYS A C 1
ATOM 364 O O . LYS A 1 47 ? -3.275 -16.953 52.844 1 21.77 47 LYS A O 1
ATOM 369 N N . ASP A 1 48 ? -3.906 -16.047 54.719 1 20.06 48 ASP A N 1
ATOM 370 C CA . ASP A 1 48 ? -5.117 -15.227 54.781 1 20.06 48 ASP A CA 1
ATOM 371 C C . ASP A 1 48 ? -4.996 -14.023 53.812 1 20.06 48 ASP A C 1
ATOM 373 O O . ASP A 1 48 ? -4.07 -13.219 53.969 1 20.06 48 ASP A O 1
ATOM 377 N N . ALA A 1 49 ? -5.242 -14.258 52.562 1 23.83 49 ALA A N 1
ATOM 378 C CA . ALA A 1 49 ? -5.176 -13.188 51.562 1 23.83 49 ALA A CA 1
ATOM 379 C C . ALA A 1 49 ? -6.117 -12.047 51.906 1 23.83 49 ALA A C 1
ATOM 381 O O . ALA A 1 49 ? -7.332 -12.234 52.031 1 23.83 49 ALA A O 1
ATOM 382 N N . PRO A 1 50 ? -5.703 -11.258 52.844 1 22.22 50 PRO A N 1
ATOM 383 C CA . PRO A 1 50 ? -6.688 -10.32 53.375 1 22.22 50 PRO A CA 1
ATOM 384 C C . PRO A 1 50 ? -7.543 -9.664 52.312 1 22.22 50 PRO A C 1
ATOM 386 O O . PRO A 1 50 ? -7.008 -9.148 51.312 1 22.22 50 PRO A O 1
ATOM 389 N N . SER A 1 51 ? -8.68 -10.43 52.031 1 23.88 51 SER A N 1
ATOM 390 C CA . SER A 1 51 ? -9.758 -10.008 51.125 1 23.88 51 SER A CA 1
ATOM 391 C C . SER A 1 51 ? -10.336 -8.664 51.562 1 23.88 51 SER A C 1
ATOM 393 O O . SER A 1 51 ? -10.766 -8.508 52.688 1 23.88 51 SER A O 1
ATOM 395 N N . LEU A 1 52 ? -9.602 -7.641 51.312 1 21.12 52 LEU A N 1
ATOM 396 C CA . LEU A 1 52 ? -10 -6.387 51.938 1 21.12 52 LEU A CA 1
ATOM 397 C C . LEU A 1 52 ? -11.5 -6.16 51.812 1 21.12 52 LEU A C 1
ATOM 399 O O . LEU A 1 52 ? -12.008 -5.094 52.156 1 21.12 52 LEU A O 1
ATOM 403 N N . PHE A 1 53 ? -12.266 -6.926 50.906 1 23.34 53 PHE A N 1
ATOM 404 C CA . PHE A 1 53 ? -13.688 -6.715 51.156 1 23.34 53 PHE A CA 1
ATOM 405 C C . PHE A 1 53 ? -14.086 -7.305 52.5 1 23.34 53 PHE A C 1
ATOM 407 O O . PHE A 1 53 ? -13.422 -8.211 53 1 23.34 53 PHE A O 1
ATOM 414 N N . ASP A 1 54 ? -14.828 -6.535 53.344 1 22.67 54 ASP A N 1
ATOM 415 C CA . ASP A 1 54 ? -15.281 -7.102 54.594 1 22.67 54 ASP A CA 1
ATOM 416 C C . ASP A 1 54 ? -15.797 -8.523 54.406 1 22.67 54 ASP A C 1
ATOM 418 O O . ASP A 1 54 ? -16.5 -8.812 53.438 1 22.67 54 ASP A O 1
ATOM 422 N N . LYS A 1 55 ? -15.086 -9.492 55 1 26.14 55 LYS A N 1
ATOM 423 C CA . LYS A 1 55 ? -15.031 -10.953 55.031 1 26.14 55 LYS A CA 1
ATOM 424 C C . LYS A 1 55 ? -16.359 -11.547 55.469 1 26.14 55 LYS A C 1
ATOM 426 O O . LYS A 1 55 ? -16.484 -12.023 56.594 1 26.14 55 LYS A O 1
ATOM 431 N N . GLN A 1 56 ? -17.578 -10.805 55.25 1 24.5 56 GLN A N 1
ATOM 432 C CA . GLN A 1 56 ? -18.547 -11.586 56 1 24.5 56 GLN A CA 1
ATOM 433 C C . GLN A 1 56 ? -18.406 -13.07 55.719 1 24.5 56 GLN A C 1
ATOM 435 O O . GLN A 1 56 ? -17.984 -13.453 54.625 1 24.5 56 GLN A O 1
ATOM 440 N N . GLN A 1 57 ? -18.359 -13.891 56.719 1 24.89 57 GLN A N 1
ATOM 441 C CA . GLN A 1 57 ? -18.141 -15.328 56.875 1 24.89 57 GLN A CA 1
ATOM 442 C C . GLN A 1 57 ? -18.984 -16.109 55.844 1 24.89 57 GLN A C 1
ATOM 444 O O . GLN A 1 57 ? -19.562 -17.141 56.188 1 24.89 57 GLN A O 1
ATOM 449 N N . LEU A 1 58 ? -19.516 -15.352 54.812 1 25 58 LEU A N 1
ATOM 450 C CA . LEU A 1 58 ? -20.594 -16.156 54.25 1 25 58 LEU A CA 1
ATOM 451 C C . LEU A 1 58 ? -20.062 -17.469 53.688 1 25 58 LEU A C 1
ATOM 453 O O . LEU A 1 58 ? -18.953 -17.5 53.125 1 25 58 LEU A O 1
ATOM 457 N N . THR A 1 59 ? -20.391 -18.594 54.188 1 25.52 59 THR A N 1
ATOM 458 C CA . THR A 1 59 ? -20 -19.953 53.844 1 25.52 59 THR A CA 1
ATOM 459 C C . THR A 1 59 ? -19.859 -20.094 52.344 1 25.52 59 THR A C 1
ATOM 461 O O . THR A 1 59 ? -20.75 -19.672 51.594 1 25.52 59 THR A O 1
ATOM 464 N N . PRO A 1 60 ? -18.594 -20.156 51.906 1 27.34 60 PRO A N 1
ATOM 465 C CA . PRO A 1 60 ? -18.25 -20.188 50.469 1 27.34 60 PRO A CA 1
ATOM 466 C C . PRO A 1 60 ? -19.156 -21.125 49.688 1 27.34 60 PRO A C 1
ATOM 468 O O . PRO A 1 60 ? -19.328 -22.297 50.031 1 27.34 60 PRO A O 1
ATOM 471 N N . PRO A 1 61 ? -20.375 -20.609 49.281 1 26.56 61 PRO A N 1
ATOM 472 C CA . PRO A 1 61 ? -21.219 -21.688 48.719 1 26.56 61 PRO A CA 1
ATOM 473 C C . PRO A 1 61 ? -20.469 -22.609 47.781 1 26.56 61 PRO A C 1
ATOM 475 O O . PRO A 1 61 ? -19.438 -22.219 47.219 1 26.56 61 PRO A O 1
ATOM 478 N N . GLN A 1 62 ? -20.484 -23.938 48 1 26.7 62 GLN A N 1
ATOM 479 C CA . GLN A 1 62 ? -19.875 -25.016 47.219 1 26.7 62 GLN A CA 1
ATOM 480 C C . GLN A 1 62 ? -19.969 -24.734 45.719 1 26.7 62 GLN A C 1
ATOM 482 O O . GLN A 1 62 ? -21.078 -24.594 45.188 1 26.7 62 GLN A O 1
ATOM 487 N N . SER A 1 63 ? -19.156 -23.844 45.281 1 28.16 63 SER A N 1
ATOM 488 C CA . SER A 1 63 ? -19.203 -23.516 43.875 1 28.16 63 SER A CA 1
ATOM 489 C C . SER A 1 63 ? -19.281 -24.766 43 1 28.16 63 SER A C 1
ATOM 491 O O . SER A 1 63 ? -18.469 -25.688 43.156 1 28.16 63 SER A O 1
ATOM 493 N N . PRO A 1 64 ? -20.453 -25.281 42.656 1 26.77 64 PRO A N 1
ATOM 494 C CA . PRO A 1 64 ? -20.516 -26.531 41.875 1 26.77 64 PRO A CA 1
ATOM 495 C C . PRO A 1 64 ? -19.609 -26.5 40.656 1 26.77 64 PRO A C 1
ATOM 497 O O . PRO A 1 64 ? -19.953 -25.875 39.625 1 26.77 64 PRO A O 1
ATOM 500 N N . THR A 1 65 ? -18.422 -26.078 40.719 1 29.41 65 THR A N 1
ATOM 501 C CA . THR A 1 65 ? -17.516 -26.203 39.562 1 29.41 65 THR A CA 1
ATOM 502 C C . THR A 1 65 ? -17.484 -27.641 39.062 1 29.41 65 THR A C 1
ATOM 504 O O . THR A 1 65 ? -16.453 -28.297 39.125 1 29.41 65 THR A O 1
ATOM 507 N N . LYS A 1 66 ? -18.484 -28.438 39.312 1 27.7 66 LYS A N 1
ATOM 508 C CA . LYS A 1 66 ? -18.375 -29.703 38.594 1 27.7 66 LYS A CA 1
ATOM 509 C C . LYS A 1 66 ? -18.078 -29.484 37.125 1 27.7 66 LYS A C 1
ATOM 511 O O . LYS A 1 66 ? -18.594 -28.547 36.5 1 27.7 66 LYS A O 1
ATOM 516 N N . GLU A 1 67 ? -16.891 -29.906 36.594 1 30.48 67 GLU A N 1
ATOM 517 C CA . GLU A 1 67 ? -16.406 -30.188 35.25 1 30.48 67 GLU A CA 1
ATOM 518 C C . GLU A 1 67 ? -17.547 -30.484 34.312 1 30.48 67 GLU A C 1
ATOM 520 O O . GLU A 1 67 ? -17.922 -31.641 34.125 1 30.48 67 GLU A O 1
ATOM 525 N N . ASP A 1 68 ? -18.656 -29.906 34.438 1 29.84 68 ASP A N 1
ATOM 526 C CA . ASP A 1 68 ? -19.688 -30.359 33.531 1 29.84 68 ASP A CA 1
ATOM 527 C C . ASP A 1 68 ? -19.281 -30.125 32.062 1 29.84 68 ASP A C 1
ATOM 529 O O . ASP A 1 68 ? -19.375 -29 31.562 1 29.84 68 ASP A O 1
ATOM 533 N N . GLY A 1 69 ? -18.172 -30.656 31.484 1 36.03 69 GLY A N 1
ATOM 534 C CA . GLY A 1 69 ? -17.625 -31.094 30.219 1 36.03 69 GLY A CA 1
ATOM 535 C C . GLY A 1 69 ? -18.703 -31.359 29.172 1 36.03 69 GLY A C 1
ATOM 536 O O . GLY A 1 69 ? -18.484 -32.094 28.219 1 36.03 69 GLY A O 1
ATOM 537 N N . GLY A 1 70 ? -19.812 -30.938 29.359 1 39.94 70 GLY A N 1
ATOM 538 C CA . GLY A 1 70 ? -20.938 -31.375 28.531 1 39.94 70 GLY A CA 1
ATOM 539 C C . GLY A 1 70 ? -20.891 -30.828 27.125 1 39.94 70 GLY A C 1
ATOM 540 O O . GLY A 1 70 ? -21.203 -31.547 26.172 1 39.94 70 GLY A O 1
ATOM 541 N N . TYR A 1 71 ? -20.594 -29.5 27.094 1 47 71 TYR A N 1
ATOM 542 C CA . TYR A 1 71 ? -20.688 -29 25.719 1 47 71 TYR A CA 1
ATOM 543 C C . TYR A 1 71 ? -19.516 -29.484 24.875 1 47 71 TYR A C 1
ATOM 545 O O . TYR A 1 71 ? -19.703 -29.844 23.703 1 47 71 TYR A O 1
ATOM 553 N N . GLU A 1 72 ? -18.266 -29.328 25.406 1 48.91 72 GLU A N 1
ATOM 554 C CA . GLU A 1 72 ? -17.141 -29.906 24.656 1 48.91 72 GLU A CA 1
ATOM 555 C C . GLU A 1 72 ? -17.359 -31.406 24.422 1 48.91 72 GLU A C 1
ATOM 557 O O . GLU A 1 72 ? -16.984 -31.938 23.359 1 48.91 72 GLU A O 1
ATOM 562 N N . LYS A 1 73 ? -18 -32 25.391 1 49.66 73 LYS A N 1
ATOM 563 C CA . LYS A 1 73 ? -18.312 -33.406 25.297 1 49.66 73 LYS A CA 1
ATOM 564 C C . LYS A 1 73 ? -19.359 -33.688 24.219 1 49.66 73 LYS A C 1
ATOM 566 O O . LYS A 1 73 ? -19.359 -34.719 23.578 1 49.66 73 LYS A O 1
ATOM 571 N N . PHE A 1 74 ? -20.188 -32.688 24.188 1 50.28 74 PHE A N 1
ATOM 572 C CA . PHE A 1 74 ? -21.234 -32.781 23.172 1 50.28 74 PHE A CA 1
ATOM 573 C C . PHE A 1 74 ? -20.625 -32.906 21.781 1 50.28 74 PHE A C 1
ATOM 575 O O . PHE A 1 74 ? -21.062 -33.75 20.984 1 50.28 74 PHE A O 1
ATOM 582 N N . PHE A 1 75 ? -19.688 -32.062 21.531 1 55.56 75 PHE A N 1
ATOM 583 C CA . PHE A 1 75 ? -19.078 -32.094 20.203 1 55.56 75 PHE A CA 1
ATOM 584 C C . PHE A 1 75 ? -17.984 -33.156 20.125 1 55.56 75 PHE A C 1
ATOM 586 O O . PHE A 1 75 ? -17.641 -33.594 19.031 1 55.56 75 PHE A O 1
ATOM 593 N N . ALA A 1 76 ? -17.438 -33.5 21.359 1 47.38 76 ALA A N 1
ATOM 594 C CA . ALA A 1 76 ? -16.391 -34.531 21.453 1 47.38 76 ALA A CA 1
ATOM 595 C C . ALA A 1 76 ? -17 -35.938 21.328 1 47.38 76 ALA A C 1
ATOM 597 O O . ALA A 1 76 ? -16.281 -36.938 21.391 1 47.38 76 ALA A O 1
ATOM 598 N N . GLN A 1 77 ? -18.266 -36.094 21.469 1 41.5 77 GLN A N 1
ATOM 599 C CA . GLN A 1 77 ? -18.781 -37.469 21.391 1 41.5 77 GLN A CA 1
ATOM 600 C C . GLN A 1 77 ? -18.141 -38.219 20.234 1 41.5 77 GLN A C 1
ATOM 602 O O . GLN A 1 77 ? -18.344 -37.875 19.078 1 41.5 77 GLN A O 1
ATOM 607 N N . GLU A 1 78 ? -16.938 -38.719 20.547 1 37.69 78 GLU A N 1
ATOM 608 C CA . GLU A 1 78 ? -16.094 -39.625 19.797 1 37.69 78 GLU A CA 1
ATOM 609 C C . GLU A 1 78 ? -16.922 -40.719 19.125 1 37.69 78 GLU A C 1
ATOM 611 O O . GLU A 1 78 ? -17.609 -41.469 19.797 1 37.69 78 GLU A O 1
ATOM 616 N N . SER A 1 79 ? -17.578 -40.531 18.109 1 33.94 79 SER A N 1
ATOM 617 C CA . SER A 1 79 ? -17.828 -41.844 17.531 1 33.94 79 SER A CA 1
ATOM 618 C C . SER A 1 79 ? -16.641 -42.781 17.703 1 33.94 79 SER A C 1
ATOM 620 O O . SER A 1 79 ? -15.492 -42.344 17.719 1 33.94 79 SER A O 1
ATOM 622 N N . SER A 1 80 ? -16.672 -43.875 18.422 1 31.17 80 SER A N 1
ATOM 623 C CA . SER A 1 80 ? -15.68 -44.938 18.688 1 31.17 80 SER A CA 1
ATOM 624 C C . SER A 1 80 ? -14.625 -44.969 17.578 1 31.17 80 SER A C 1
ATOM 626 O O . SER A 1 80 ? -13.602 -45.656 17.719 1 31.17 80 SER A O 1
ATOM 628 N N . THR A 1 81 ? -14.938 -44.969 16.203 1 30.33 81 THR A N 1
ATOM 629 C CA . THR A 1 81 ? -13.922 -45.312 15.219 1 30.33 81 THR A CA 1
ATOM 630 C C . THR A 1 81 ? -13.016 -44.094 14.945 1 30.33 81 THR A C 1
ATOM 632 O O . THR A 1 81 ? -13.5 -43 14.75 1 30.33 81 THR A O 1
ATOM 635 N N . GLY A 1 82 ? -11.836 -43.875 15.398 1 33.84 82 GLY A N 1
ATOM 636 C CA . GLY A 1 82 ? -10.711 -42.969 15.281 1 33.84 82 GLY A CA 1
ATOM 637 C C . GLY A 1 82 ? -10.742 -42.156 14 1 33.84 82 GLY A C 1
ATOM 638 O O . GLY A 1 82 ? -9.859 -41.344 13.766 1 33.84 82 GLY A O 1
ATOM 639 N N . ARG A 1 83 ? -11.203 -42.625 12.773 1 36.53 83 ARG A N 1
ATOM 640 C CA . ARG A 1 83 ? -11.016 -42.219 11.383 1 36.53 83 ARG A CA 1
ATOM 641 C C . ARG A 1 83 ? -11.992 -41.125 10.984 1 36.53 83 ARG A C 1
ATOM 643 O O . ARG A 1 83 ? -12.195 -40.875 9.797 1 36.53 83 ARG A O 1
ATOM 650 N N . LYS A 1 84 ? -12.789 -40.469 11.805 1 39.94 84 LYS A N 1
ATOM 651 C CA . LYS A 1 84 ? -14.055 -39.938 11.305 1 39.94 84 LYS A CA 1
ATOM 652 C C . LYS A 1 84 ? -13.898 -38.5 10.82 1 39.94 84 LYS A C 1
ATOM 654 O O . LYS A 1 84 ? -14.883 -37.812 10.562 1 39.94 84 LYS A O 1
ATOM 659 N N . HIS A 1 85 ? -12.891 -37.969 11.023 1 41.84 85 HIS A N 1
ATOM 660 C CA . HIS A 1 85 ? -12.852 -36.562 10.594 1 41.84 85 HIS A CA 1
ATOM 661 C C . HIS A 1 85 ? -13 -36.469 9.078 1 41.84 85 HIS A C 1
ATOM 663 O O . HIS A 1 85 ? -13.062 -35.344 8.539 1 41.84 85 HIS A O 1
ATOM 669 N N . PHE A 1 86 ? -12.75 -37.562 8.305 1 40.19 86 PHE A N 1
ATOM 670 C CA . PHE A 1 86 ? -12.836 -37.531 6.852 1 40.19 86 PHE A CA 1
ATOM 671 C C . PHE A 1 86 ? -14.234 -37.938 6.379 1 40.19 86 PHE A C 1
ATOM 673 O O . PHE A 1 86 ? -14.828 -38.844 6.914 1 40.19 86 PHE A O 1
ATOM 680 N N . PRO A 1 87 ? -15 -37.188 5.625 1 41.12 87 PRO A N 1
ATOM 681 C CA . PRO A 1 87 ? -16.281 -37.625 5.07 1 41.12 87 PRO A CA 1
ATOM 682 C C . PRO A 1 87 ? -16.234 -39.031 4.523 1 41.12 87 PRO A C 1
ATOM 684 O O . PRO A 1 87 ? -15.156 -39.531 4.148 1 41.12 87 PRO A O 1
ATOM 687 N N . LYS A 1 88 ? -17.234 -39.906 4.879 1 38.5 88 LYS A N 1
ATOM 688 C CA . LYS A 1 88 ? -17.422 -41.25 4.297 1 38.5 88 LYS A CA 1
ATOM 689 C C . LYS A 1 88 ? -17.203 -41.219 2.787 1 38.5 88 LYS A C 1
ATOM 691 O O . LYS A 1 88 ? -17.766 -40.375 2.09 1 38.5 88 LYS A O 1
ATOM 696 N N . THR A 1 89 ? -16.031 -41.719 2.324 1 39.69 89 THR A N 1
ATOM 697 C CA . THR A 1 89 ? -15.742 -41.875 0.901 1 39.69 89 THR A CA 1
ATOM 698 C C . THR A 1 89 ? -16.875 -42.562 0.188 1 39.69 89 THR A C 1
ATOM 700 O O . THR A 1 89 ? -17.125 -43.75 0.435 1 39.69 89 THR A O 1
ATOM 703 N N . VAL A 1 90 ? -18.016 -42.125 0.049 1 37.16 90 VAL A N 1
ATOM 704 C CA . VAL A 1 90 ? -18.906 -42.969 -0.75 1 37.16 90 VAL A CA 1
ATOM 705 C C . VAL A 1 90 ? -18.141 -43.562 -1.91 1 37.16 90 VAL A C 1
ATOM 707 O O . VAL A 1 90 ? -18.328 -44.75 -2.234 1 37.16 90 VAL A O 1
ATOM 710 N N . ASP A 1 91 ? -17.547 -42.75 -2.918 1 37.25 91 ASP A N 1
ATOM 711 C CA . ASP A 1 91 ? -16.641 -43.156 -3.98 1 37.25 91 ASP A CA 1
ATOM 712 C C . ASP A 1 91 ? -15.195 -42.875 -3.605 1 37.25 91 ASP A C 1
ATOM 714 O O . ASP A 1 91 ? -14.898 -41.812 -3.023 1 37.25 91 ASP A O 1
ATOM 718 N N . PRO A 1 92 ? -14.305 -43.906 -3.379 1 40.09 92 PRO A N 1
ATOM 719 C CA . PRO A 1 92 ? -12.898 -43.812 -2.963 1 40.09 92 PRO A CA 1
ATOM 720 C C . PRO A 1 92 ? -12.234 -42.531 -3.432 1 40.09 92 PRO A C 1
ATOM 722 O O . PRO A 1 92 ? -11.148 -42.188 -2.955 1 40.09 92 PRO A O 1
ATOM 725 N N . ARG A 1 93 ? -12.516 -42.094 -4.516 1 43.91 93 ARG A N 1
ATOM 726 C CA . ARG A 1 93 ? -11.734 -41.062 -5.172 1 43.91 93 ARG A CA 1
ATOM 727 C C . ARG A 1 93 ? -12.211 -39.688 -4.754 1 43.91 93 ARG A C 1
ATOM 729 O O . ARG A 1 93 ? -11.602 -38.656 -5.121 1 43.91 93 ARG A O 1
ATOM 736 N N . SER A 1 94 ? -13.516 -39.5 -4.203 1 45.84 94 SER A N 1
ATOM 737 C CA . SER A 1 94 ? -14.047 -38.156 -4.02 1 45.84 94 SER A CA 1
ATOM 738 C C . SER A 1 94 ? -14.039 -37.75 -2.547 1 45.84 94 SER A C 1
ATOM 740 O O . SER A 1 94 ? -14.781 -38.312 -1.738 1 45.84 94 SER A O 1
ATOM 742 N N . VAL A 1 95 ? -13.023 -37.375 -1.954 1 48.84 95 VAL A N 1
ATOM 743 C CA . VAL A 1 95 ? -12.945 -36.938 -0.567 1 48.84 95 VAL A CA 1
ATOM 744 C C . VAL A 1 95 ? -13.25 -35.438 -0.488 1 48.84 95 VAL A C 1
ATOM 746 O O . VAL A 1 95 ? -12.516 -34.625 -1.052 1 48.84 95 VAL A O 1
ATOM 749 N N . VAL A 1 96 ? -14.57 -35.125 -0.333 1 51.12 96 VAL A N 1
ATOM 750 C CA . VAL A 1 96 ? -14.859 -33.719 -0.111 1 51.12 96 VAL A CA 1
ATOM 751 C C . VAL A 1 96 ? -14.57 -33.344 1.345 1 51.12 96 VAL A C 1
ATOM 753 O O . VAL A 1 96 ? -15.008 -34.031 2.264 1 51.12 96 VAL A O 1
ATOM 756 N N . ALA A 1 97 ? -13.617 -32.594 1.629 1 58.34 97 ALA A N 1
ATOM 757 C CA . ALA A 1 97 ? -13.219 -32.125 2.953 1 58.34 97 ALA A CA 1
ATOM 758 C C . ALA A 1 97 ? -13.523 -30.641 3.115 1 58.34 97 ALA A C 1
ATOM 760 O O . ALA A 1 97 ? -13.805 -29.953 2.135 1 58.34 97 ALA A O 1
ATOM 761 N N . PRO A 1 98 ? -13.711 -30.312 4.414 1 65.38 98 PRO A N 1
ATOM 762 C CA . PRO A 1 98 ? -13.828 -28.859 4.613 1 65.38 98 PRO A CA 1
ATOM 763 C C . PRO A 1 98 ? -12.75 -28.078 3.867 1 65.38 98 PRO A C 1
ATOM 765 O O . PRO A 1 98 ? -11.633 -28.562 3.697 1 65.38 98 PRO A O 1
ATOM 768 N N . SER A 1 99 ? -13.211 -26.984 3.342 1 61.44 99 SER A N 1
ATOM 769 C CA . SER A 1 99 ? -12.312 -26.156 2.541 1 61.44 99 SER A CA 1
ATOM 770 C C . SER A 1 99 ? -11.125 -25.672 3.365 1 61.44 99 SER A C 1
ATOM 772 O O . SER A 1 99 ? -10.07 -25.344 2.812 1 61.44 99 SER A O 1
ATOM 774 N N . ASP A 1 100 ? -11.344 -25.562 4.586 1 59.56 100 ASP A N 1
ATOM 775 C CA . ASP A 1 100 ? -10.25 -25.078 5.434 1 59.56 100 ASP A CA 1
ATOM 776 C C . ASP A 1 100 ? -9.961 -26.062 6.566 1 59.56 100 ASP A C 1
ATOM 778 O O . ASP A 1 100 ? -10.281 -25.781 7.727 1 59.56 100 ASP A O 1
ATOM 782 N N . PRO A 1 101 ? -9.281 -27.172 6.195 1 52.66 101 PRO A N 1
ATOM 783 C CA . PRO A 1 101 ? -9.055 -28.188 7.227 1 52.66 101 PRO A CA 1
ATOM 784 C C . PRO A 1 101 ? -7.988 -27.766 8.242 1 52.66 101 PRO A C 1
ATOM 786 O O . PRO A 1 101 ? -7.262 -26.797 8.008 1 52.66 101 PRO A O 1
ATOM 789 N N . HIS A 1 102 ? -7.984 -28.453 9.375 1 53.25 102 HIS A N 1
ATOM 790 C CA . HIS A 1 102 ? -6.992 -28.297 10.43 1 53.25 102 HIS A CA 1
ATOM 791 C C . HIS A 1 102 ? -5.586 -28.578 9.906 1 53.25 102 HIS A C 1
ATOM 793 O O . HIS A 1 102 ? -5.402 -29.438 9.031 1 53.25 102 HIS A O 1
ATOM 799 N N . ALA A 1 103 ? -4.621 -27.672 10.195 1 55.59 103 ALA A N 1
ATOM 800 C CA . ALA A 1 103 ? -3.236 -27.859 9.773 1 55.59 103 ALA A CA 1
ATOM 801 C C . ALA A 1 103 ? -2.314 -28.062 10.969 1 55.59 103 ALA A C 1
ATOM 803 O O . ALA A 1 103 ? -1.822 -27.094 11.555 1 55.59 103 ALA A O 1
ATOM 804 N N . PRO A 1 104 ? -2.088 -29.375 11.359 1 60.34 104 PRO A N 1
ATOM 805 C CA . PRO A 1 104 ? -1.18 -29.594 12.492 1 60.34 104 PRO A CA 1
ATOM 806 C C . PRO A 1 104 ? 0.261 -29.203 12.172 1 60.34 104 PRO A C 1
ATOM 808 O O . PRO A 1 104 ? 0.603 -28.969 11.016 1 60.34 104 PRO A O 1
ATOM 811 N N . GLU A 1 105 ? 1.02 -29.016 13.258 1 65.81 105 GLU A N 1
ATOM 812 C CA . GLU A 1 105 ? 2.445 -28.766 13.078 1 65.81 105 GLU A CA 1
ATOM 813 C C . GLU A 1 105 ? 3.129 -29.922 12.359 1 65.81 105 GLU A C 1
ATOM 815 O O . GLU A 1 105 ? 2.838 -31.094 12.633 1 65.81 105 GLU A O 1
ATOM 820 N N . TRP A 1 106 ? 3.861 -29.625 11.383 1 66.62 106 TRP A N 1
ATOM 821 C CA . TRP A 1 106 ? 4.52 -30.641 10.578 1 66.62 106 TRP A CA 1
ATOM 822 C C . TRP A 1 106 ? 5.406 -31.531 11.453 1 66.62 106 TRP A C 1
ATOM 824 O O . TRP A 1 106 ? 6.125 -31.031 12.32 1 66.62 106 TRP A O 1
ATOM 834 N N . GLY A 1 107 ? 5.316 -32.719 11.336 1 57.25 107 GLY A N 1
ATOM 835 C CA . GLY A 1 107 ? 6.156 -33.688 12.016 1 57.25 107 GLY A CA 1
ATOM 836 C C . GLY A 1 107 ? 5.551 -34.219 13.305 1 57.25 107 GLY A C 1
ATOM 837 O O . GLY A 1 107 ? 6.109 -35.094 13.945 1 57.25 107 GLY A O 1
ATOM 838 N N . THR A 1 108 ? 4.598 -33.406 13.781 1 58.59 108 THR A N 1
ATOM 839 C CA . THR A 1 108 ? 4 -33.875 15.016 1 58.59 108 THR A CA 1
ATOM 840 C C . THR A 1 108 ? 2.887 -34.875 14.727 1 58.59 108 THR A C 1
ATOM 842 O O . THR A 1 108 ? 2.246 -34.812 13.68 1 58.59 108 THR A O 1
ATOM 845 N N . GLY A 1 109 ? 3.064 -36.125 15.156 1 52.38 109 GLY A N 1
ATOM 846 C CA . GLY A 1 109 ? 2.203 -37.281 15 1 52.38 109 GLY A CA 1
ATOM 847 C C . GLY A 1 109 ? 0.731 -36.938 14.906 1 52.38 109 GLY A C 1
ATOM 848 O O . GLY A 1 109 ? 0.213 -36.188 15.742 1 52.38 109 GLY A O 1
ATOM 849 N N . THR A 1 110 ? 0.229 -36.75 13.68 1 56.47 110 THR A N 1
ATOM 850 C CA . THR A 1 110 ? -1.16 -36.562 13.273 1 56.47 110 THR A CA 1
ATOM 851 C C . THR A 1 110 ? -2.002 -37.781 13.656 1 56.47 110 THR A C 1
ATOM 853 O O . THR A 1 110 ? -1.525 -38.688 14.352 1 56.47 110 THR A O 1
ATOM 856 N N . SER A 1 111 ? -3.268 -37.844 13.242 1 65 111 SER A N 1
ATOM 857 C CA . SER A 1 111 ? -4.25 -38.906 13.328 1 65 111 SER A CA 1
ATOM 858 C C . SER A 1 111 ? -3.719 -40.188 12.688 1 65 111 SER A C 1
ATOM 860 O O . SER A 1 111 ? -4.324 -41.25 12.828 1 65 111 SER A O 1
ATOM 862 N N . PHE A 1 112 ? -2.418 -40.125 12.086 1 80.81 112 PHE A N 1
ATOM 863 C CA . PHE A 1 112 ? -1.861 -41.281 11.383 1 80.81 112 PHE A CA 1
ATOM 864 C C . PHE A 1 112 ? -0.571 -41.75 12.047 1 80.81 112 PHE A C 1
ATOM 866 O O . PHE A 1 112 ? 0.087 -40.969 12.75 1 80.81 112 PHE A O 1
ATOM 873 N N . VAL A 1 113 ? -0.307 -43 11.953 1 85.56 113 VAL A N 1
ATOM 874 C CA . VAL A 1 113 ? 0.963 -43.562 12.422 1 85.56 113 VAL A CA 1
ATOM 875 C C . VAL A 1 113 ? 2.047 -43.312 11.375 1 85.56 113 VAL A C 1
ATOM 877 O O . VAL A 1 113 ? 2.092 -44 10.344 1 85.56 113 VAL A O 1
ATOM 880 N N . GLN A 1 114 ? 2.887 -42.406 11.695 1 88.94 114 GLN A N 1
ATOM 881 C CA . GLN A 1 114 ? 3.895 -41.969 10.734 1 88.94 114 GLN A CA 1
ATOM 882 C C . GLN A 1 114 ? 5.238 -41.719 11.414 1 88.94 114 GLN A C 1
ATOM 884 O O . GLN A 1 114 ? 5.305 -41.562 12.633 1 88.94 114 GLN A O 1
ATOM 889 N N . PRO A 1 115 ? 6.32 -41.75 10.664 1 86.25 115 PRO A N 1
ATOM 890 C CA . PRO A 1 115 ? 7.645 -41.531 11.25 1 86.25 115 PRO A CA 1
ATOM 891 C C . PRO A 1 115 ? 7.816 -40.125 11.82 1 86.25 115 PRO A C 1
ATOM 893 O O . PRO A 1 115 ? 7.121 -39.219 11.398 1 86.25 115 PRO A O 1
ATOM 896 N N . LYS A 1 116 ? 8.758 -40.062 12.758 1 82.69 116 LYS A N 1
ATOM 897 C CA . LYS A 1 116 ? 9.094 -38.75 13.328 1 82.69 116 LYS A CA 1
ATOM 898 C C . LYS A 1 116 ? 10.18 -38.062 12.516 1 82.69 116 LYS A C 1
ATOM 900 O O . LYS A 1 116 ? 10.984 -38.719 11.859 1 82.69 116 LYS A O 1
ATOM 905 N N . SER A 1 117 ? 10.117 -36.781 12.539 1 84.81 117 SER A N 1
ATOM 906 C CA . SER A 1 117 ? 11.047 -35.969 11.758 1 84.81 117 SER A CA 1
ATOM 907 C C . SER A 1 117 ? 12.477 -36.125 12.273 1 84.81 117 SER A C 1
ATOM 909 O O . SER A 1 117 ? 12.703 -36.219 13.484 1 84.81 117 SER A O 1
ATOM 911 N N . ARG A 1 118 ? 13.438 -36.188 11.422 1 76.75 118 ARG A N 1
ATOM 912 C CA . ARG A 1 118 ? 14.852 -36.25 11.766 1 76.75 118 ARG A CA 1
ATOM 913 C C . ARG A 1 118 ? 15.508 -34.875 11.648 1 76.75 118 ARG A C 1
ATOM 915 O O . ARG A 1 118 ? 16.734 -34.75 11.648 1 76.75 118 ARG A O 1
ATOM 922 N N . ALA A 1 119 ? 14.648 -34 11.352 1 74.25 119 ALA A N 1
ATOM 923 C CA . ALA A 1 119 ? 15.172 -32.625 11.25 1 74.25 119 ALA A CA 1
ATOM 924 C C . ALA A 1 119 ? 15.656 -32.125 12.602 1 74.25 119 ALA A C 1
ATOM 926 O O . ALA A 1 119 ? 15.023 -32.375 13.633 1 74.25 119 ALA A O 1
ATOM 927 N N . SER A 1 120 ? 17 -32.031 12.961 1 60.5 120 SER A N 1
ATOM 928 C CA . SER A 1 120 ? 17.531 -31.453 14.195 1 60.5 120 SER A CA 1
ATOM 929 C C . SER A 1 120 ? 17 -30.031 14.414 1 60.5 120 SER A C 1
ATOM 931 O O . SER A 1 120 ? 17.094 -29.188 13.531 1 60.5 120 SER A O 1
ATOM 933 N N . SER A 1 121 ? 15.93 -30.031 15.008 1 53.47 121 SER A N 1
ATOM 934 C CA . SER A 1 121 ? 15.25 -28.75 15.227 1 53.47 121 SER A CA 1
ATOM 935 C C . SER A 1 121 ? 16.156 -27.75 15.945 1 53.47 121 SER A C 1
ATOM 937 O O . SER A 1 121 ? 17.047 -28.156 16.703 1 53.47 121 SER A O 1
ATOM 939 N N . PRO A 1 122 ? 15.773 -26.422 16.109 1 48.91 122 PRO A N 1
ATOM 940 C CA . PRO A 1 122 ? 15.719 -25.062 15.555 1 48.91 122 PRO A CA 1
ATOM 941 C C . PRO A 1 122 ? 17.094 -24.547 15.148 1 48.91 122 PRO A C 1
ATOM 943 O O . PRO A 1 122 ? 18.109 -24.969 15.711 1 48.91 122 PRO A O 1
ATOM 946 N N . PRO A 1 123 ? 17.297 -24.109 13.922 1 45.69 123 PRO A N 1
ATOM 947 C CA . PRO A 1 123 ? 18.594 -23.5 13.633 1 45.69 123 PRO A CA 1
ATOM 948 C C . PRO A 1 123 ? 19.078 -22.578 14.75 1 45.69 123 PRO A C 1
ATOM 950 O O . PRO A 1 123 ? 18.266 -21.953 15.43 1 45.69 123 PRO A O 1
ATOM 953 N N . PRO A 1 124 ? 20.281 -22.812 15.266 1 41.81 124 PRO A N 1
ATOM 954 C CA . PRO A 1 124 ? 20.75 -22.047 16.422 1 41.81 124 PRO A CA 1
ATOM 955 C C . PRO A 1 124 ? 20.484 -20.547 16.266 1 41.81 124 PRO A C 1
ATOM 957 O O . PRO A 1 124 ? 20.422 -20.031 15.148 1 41.81 124 PRO A O 1
ATOM 960 N N . ALA A 1 125 ? 19.953 -20.031 17.25 1 41.66 125 ALA A N 1
ATOM 961 C CA . ALA A 1 125 ? 19.641 -18.609 17.391 1 41.66 125 ALA A CA 1
ATOM 962 C C . ALA A 1 125 ? 20.812 -17.734 16.953 1 41.66 125 ALA A C 1
ATOM 964 O O . ALA A 1 125 ? 20.625 -16.578 16.594 1 41.66 125 ALA A O 1
ATOM 965 N N . SER A 1 126 ? 22.078 -18.125 17.312 1 42.25 126 SER A N 1
ATOM 966 C CA . SER A 1 126 ? 23.25 -17.328 16.953 1 42.25 126 SER A CA 1
ATOM 967 C C . SER A 1 126 ? 23.672 -17.609 15.516 1 42.25 126 SER A C 1
ATOM 969 O O . SER A 1 126 ? 23.734 -18.766 15.086 1 42.25 126 SER A O 1
ATOM 971 N N . ILE A 1 127 ? 23.656 -16.625 14.742 1 41.62 127 ILE A N 1
ATOM 972 C CA . ILE A 1 127 ? 24.141 -16.719 13.367 1 41.62 127 ILE A CA 1
ATOM 973 C C . ILE A 1 127 ? 25.406 -17.562 13.32 1 41.62 127 ILE A C 1
ATOM 975 O O . ILE A 1 127 ? 25.672 -18.234 12.328 1 41.62 127 ILE A O 1
ATOM 979 N N . LEU A 1 128 ? 26.219 -17.469 14.328 1 39.25 128 LEU A N 1
ATOM 980 C CA . LEU A 1 128 ? 27.531 -18.094 14.383 1 39.25 128 LEU A CA 1
ATOM 981 C C . LEU A 1 128 ? 27.422 -19.578 14.75 1 39.25 128 LEU A C 1
ATOM 983 O O . LEU A 1 128 ? 28.328 -20.359 14.453 1 39.25 128 LEU A O 1
ATOM 987 N N . GLN A 1 129 ? 26.516 -19.906 15.5 1 39.53 129 GLN A N 1
ATOM 988 C CA . GLN A 1 129 ? 26.594 -21.266 16.016 1 39.53 129 GLN A CA 1
ATOM 989 C C . GLN A 1 129 ? 26.219 -22.281 14.93 1 39.53 129 GLN A C 1
ATOM 991 O O . GLN A 1 129 ? 26.344 -23.484 15.141 1 39.53 129 GLN A O 1
ATOM 996 N N . HIS A 1 130 ? 25.875 -21.812 13.883 1 39.09 130 HIS A N 1
ATOM 997 C CA . HIS A 1 130 ? 25.594 -22.75 12.805 1 39.09 130 HIS A CA 1
ATOM 998 C C . HIS A 1 130 ? 26.859 -23.406 12.281 1 39.09 130 HIS A C 1
ATOM 1000 O O . HIS A 1 130 ? 26.875 -24.609 11.992 1 39.09 130 HIS A O 1
ATOM 1006 N N . LYS A 1 131 ? 27.969 -22.625 12.18 1 36.19 131 LYS A N 1
ATOM 1007 C CA . LYS A 1 131 ? 29.219 -23.219 11.711 1 36.19 131 LYS A CA 1
ATOM 1008 C C . LYS A 1 131 ? 29.797 -24.172 12.75 1 36.19 131 LYS A C 1
ATOM 1010 O O . LYS A 1 131 ? 30.531 -25.109 12.414 1 36.19 131 LYS A O 1
ATOM 1015 N N . LYS A 1 132 ? 29.641 -23.859 13.977 1 36.78 132 LYS A N 1
ATOM 1016 C CA . LYS A 1 132 ? 30.312 -24.719 14.945 1 36.78 132 LYS A CA 1
ATOM 1017 C C . LYS A 1 132 ? 29.656 -26.094 14.992 1 36.78 132 LYS A C 1
ATOM 1019 O O . LYS A 1 132 ? 30.344 -27.109 15.156 1 36.78 132 LYS A O 1
ATOM 1024 N N . ARG A 1 133 ? 28.406 -26.109 14.758 1 38.12 133 ARG A N 1
ATOM 1025 C CA . ARG A 1 133 ? 27.812 -27.438 14.711 1 38.12 133 ARG A CA 1
ATOM 1026 C C . ARG A 1 133 ? 28.234 -28.188 13.438 1 38.12 133 ARG A C 1
ATOM 1028 O O . ARG A 1 133 ? 28.406 -29.406 13.453 1 38.12 133 ARG A O 1
ATOM 1035 N N . LEU A 1 134 ? 28.516 -27.453 12.414 1 37.56 134 LEU A N 1
ATOM 1036 C CA . LEU A 1 134 ? 29.094 -28.109 11.25 1 37.56 134 LEU A CA 1
ATOM 1037 C C . LEU A 1 134 ? 30.516 -28.578 11.539 1 37.56 134 LEU A C 1
ATOM 1039 O O . LEU A 1 134 ? 30.891 -29.688 11.141 1 37.56 134 LEU A O 1
ATOM 1043 N N . VAL A 1 135 ? 31.266 -27.781 12.297 1 38.44 135 VAL A N 1
ATOM 1044 C CA . VAL A 1 135 ? 32.625 -28.188 12.633 1 38.44 135 VAL A CA 1
ATOM 1045 C C . VAL A 1 135 ? 32.594 -29.297 13.68 1 38.44 135 VAL A C 1
ATOM 1047 O O . VAL A 1 135 ? 33.312 -30.281 13.578 1 38.44 135 VAL A O 1
ATOM 1050 N N . GLU A 1 136 ? 31.703 -29.156 14.664 1 37.97 136 GLU A N 1
ATOM 1051 C CA . GLU A 1 136 ? 31.641 -30.234 15.641 1 37.97 136 GLU A CA 1
ATOM 1052 C C . GLU A 1 136 ? 31.047 -31.5 15.023 1 37.97 136 GLU A C 1
ATOM 1054 O O . GLU A 1 136 ? 31.516 -32.594 15.297 1 37.97 136 GLU A O 1
ATOM 1059 N N . LYS A 1 137 ? 30.094 -31.328 14.18 1 36.12 137 LYS A N 1
ATOM 1060 C CA . LYS A 1 137 ? 29.641 -32.5 13.43 1 36.12 137 LYS A CA 1
ATOM 1061 C C . LYS A 1 137 ? 30.719 -33 12.469 1 36.12 137 LYS A C 1
ATOM 1063 O O . LYS A 1 137 ? 30.922 -34.188 12.344 1 36.12 137 LYS A O 1
ATOM 1068 N N . ALA A 1 138 ? 31.438 -32.062 11.883 1 38.09 138 ALA A N 1
ATOM 1069 C CA . ALA A 1 138 ? 32.625 -32.469 11.109 1 38.09 138 ALA A CA 1
ATOM 1070 C C . ALA A 1 138 ? 33.688 -33.031 12.016 1 38.09 138 ALA A C 1
ATOM 1072 O O . ALA A 1 138 ? 34.312 -34.062 11.711 1 38.09 138 ALA A O 1
ATOM 1073 N N . ALA A 1 139 ? 33.969 -32.312 13.125 1 38.22 139 ALA A N 1
ATOM 1074 C CA . ALA A 1 139 ? 34.969 -32.844 14.055 1 38.22 139 ALA A CA 1
ATOM 1075 C C . ALA A 1 139 ? 34.469 -34.156 14.695 1 38.22 139 ALA A C 1
ATOM 1077 O O . ALA A 1 139 ? 35.25 -35.094 14.891 1 38.22 139 ALA A O 1
ATOM 1078 N N . ALA A 1 140 ? 33.219 -34.094 15.016 1 37.38 140 ALA A N 1
ATOM 1079 C CA . ALA A 1 140 ? 32.656 -35.344 15.5 1 37.38 140 ALA A CA 1
ATOM 1080 C C . ALA A 1 140 ? 32.656 -36.406 14.414 1 37.38 140 ALA A C 1
ATOM 1082 O O . ALA A 1 140 ? 32.938 -37.594 14.68 1 37.38 140 ALA A O 1
ATOM 1083 N N . MET A 1 141 ? 32.5 -35.906 13.203 1 37.19 141 MET A N 1
ATOM 1084 C CA . MET A 1 141 ? 32.688 -36.844 12.117 1 37.19 141 MET A CA 1
ATOM 1085 C C . MET A 1 141 ? 34.156 -37.25 12.016 1 37.19 141 MET A C 1
ATOM 1087 O O . MET A 1 141 ? 34.469 -38.406 11.734 1 37.19 141 MET A O 1
ATOM 1091 N N . ARG A 1 142 ? 35.062 -36.219 12.164 1 36.28 142 ARG A N 1
ATOM 1092 C CA . ARG A 1 142 ? 36.469 -36.594 12.125 1 36.28 142 ARG A CA 1
ATOM 1093 C C . ARG A 1 142 ? 36.844 -37.469 13.312 1 36.28 142 ARG A C 1
ATOM 1095 O O . ARG A 1 142 ? 37.625 -38.406 13.18 1 36.28 142 ARG A O 1
ATOM 1102 N N . ARG A 1 143 ? 36.406 -36.969 14.516 1 36.19 143 ARG A N 1
ATOM 1103 C CA . ARG A 1 143 ? 36.75 -37.844 15.641 1 36.19 143 ARG A CA 1
ATOM 1104 C C . ARG A 1 143 ? 36.031 -39.188 15.539 1 36.19 143 ARG A C 1
ATOM 1106 O O . ARG A 1 143 ? 36.469 -40.156 16.141 1 36.19 143 ARG A O 1
ATOM 1113 N N . ALA A 1 144 ? 34.844 -39.062 14.992 1 32.53 144 ALA A N 1
ATOM 1114 C CA . ALA A 1 144 ? 34.219 -40.375 14.82 1 32.53 144 ALA A CA 1
ATOM 1115 C C . ALA A 1 144 ? 35 -41.25 13.844 1 32.53 144 ALA A C 1
ATOM 1117 O O . ALA A 1 144 ? 34.781 -42.469 13.75 1 32.53 144 ALA A O 1
ATOM 1118 N N . SER A 1 145 ? 35.875 -40.594 13.039 1 30.3 145 SER A N 1
ATOM 1119 C CA . SER A 1 145 ? 36.625 -41.531 12.242 1 30.3 145 SER A CA 1
ATOM 1120 C C . SER A 1 145 ? 37.562 -42.375 13.117 1 30.3 145 SER A C 1
ATOM 1122 O O . SER A 1 145 ? 38.031 -43.438 12.695 1 30.3 145 SER A O 1
ATOM 1124 N N . ILE A 1 146 ? 38.219 -41.781 14.141 1 31.31 146 ILE A N 1
ATOM 1125 C CA . ILE A 1 146 ? 39.188 -42.688 14.75 1 31.31 146 ILE A CA 1
ATOM 1126 C C . ILE A 1 146 ? 38.438 -43.75 15.562 1 31.31 146 ILE A C 1
ATOM 1128 O O . ILE A 1 146 ? 38.844 -44.906 15.57 1 31.31 146 ILE A O 1
ATOM 1132 N N . ARG A 1 147 ? 37.656 -43.375 16.625 1 31.17 147 ARG A N 1
ATOM 1133 C CA . ARG A 1 147 ? 37.156 -44.469 17.422 1 31.17 147 ARG A CA 1
ATOM 1134 C C . ARG A 1 147 ? 36.062 -45.25 16.688 1 31.17 147 ARG A C 1
ATOM 1136 O O . ARG A 1 147 ? 34.906 -44.812 16.672 1 31.17 147 ARG A O 1
ATOM 1143 N N . HIS A 1 148 ? 36.281 -45.656 15.438 1 27.78 148 HIS A N 1
ATOM 1144 C CA . HIS A 1 148 ? 35.406 -46.438 14.578 1 27.78 148 HIS A CA 1
ATOM 1145 C C . HIS A 1 148 ? 34.875 -47.688 15.312 1 27.78 148 HIS A C 1
ATOM 1147 O O . HIS A 1 148 ? 34.062 -48.438 14.773 1 27.78 148 HIS A O 1
ATOM 1153 N N . THR A 1 149 ? 35.781 -48.219 16.234 1 25.89 149 THR A N 1
ATOM 1154 C CA . THR A 1 149 ? 35.469 -49.625 16.406 1 25.89 149 THR A CA 1
ATOM 1155 C C . THR A 1 149 ? 34.094 -49.812 17.109 1 25.89 149 THR A C 1
ATOM 1157 O O . THR A 1 149 ? 33.281 -50.656 16.688 1 25.89 149 THR A O 1
ATOM 1160 N N . ASN A 1 150 ? 34.062 -49.656 18.5 1 24.88 150 ASN A N 1
ATOM 1161 C CA . ASN A 1 150 ? 33.125 -50.469 19.281 1 24.88 150 ASN A CA 1
ATOM 1162 C C . ASN A 1 150 ? 31.734 -49.812 19.328 1 24.88 150 ASN A C 1
ATOM 1164 O O . ASN A 1 150 ? 30.766 -50.469 19.703 1 24.88 150 ASN A O 1
ATOM 1168 N N . HIS A 1 151 ? 31.672 -48.469 19.5 1 26.64 151 HIS A N 1
ATOM 1169 C CA . HIS A 1 151 ? 30.375 -48.031 20.016 1 26.64 151 HIS A CA 1
ATOM 1170 C C . HIS A 1 151 ? 29.312 -48.062 18.922 1 26.64 151 HIS A C 1
ATOM 1172 O O . HIS A 1 151 ? 28.922 -47 18.391 1 26.64 151 HIS A O 1
ATOM 1178 N N . LEU A 1 152 ? 29.266 -49 18.047 1 26.67 152 LEU A N 1
ATOM 1179 C CA . LEU A 1 152 ? 28.25 -49.406 17.078 1 26.67 152 LEU A CA 1
ATOM 1180 C C . LEU A 1 152 ? 26.875 -49.562 17.734 1 26.67 152 LEU A C 1
ATOM 1182 O O . LEU A 1 152 ? 25.875 -49.781 17.062 1 26.67 152 LEU A O 1
ATOM 1186 N N . ASN A 1 153 ? 26.828 -49.75 19.109 1 24.67 153 ASN A N 1
ATOM 1187 C CA . ASN A 1 153 ? 25.594 -50.344 19.625 1 24.67 153 ASN A CA 1
ATOM 1188 C C . ASN A 1 153 ? 24.516 -49.281 19.781 1 24.67 153 ASN A C 1
ATOM 1190 O O . ASN A 1 153 ? 23.359 -49.594 20.062 1 24.67 153 ASN A O 1
ATOM 1194 N N . ARG A 1 154 ? 24.938 -48.094 20.219 1 28.12 154 ARG A N 1
ATOM 1195 C CA . ARG A 1 154 ? 23.766 -47.312 20.641 1 28.12 154 ARG A CA 1
ATOM 1196 C C . ARG A 1 154 ? 23 -46.781 19.422 1 28.12 154 ARG A C 1
ATOM 1198 O O . ARG A 1 154 ? 22.094 -45.969 19.562 1 28.12 154 ARG A O 1
ATOM 1205 N N . SER A 1 155 ? 23.609 -46.812 18.312 1 30.34 155 SER A N 1
ATOM 1206 C CA . SER A 1 155 ? 22.891 -46.406 17.109 1 30.34 155 SER A CA 1
ATOM 1207 C C . SER A 1 155 ? 21.625 -47.25 16.906 1 30.34 155 SER A C 1
ATOM 1209 O O . SER A 1 155 ? 20.938 -47.094 15.891 1 30.34 155 SER A O 1
ATOM 1211 N N . ASN A 1 156 ? 21.391 -48.219 17.719 1 31.48 156 ASN A N 1
ATOM 1212 C CA . ASN A 1 156 ? 20.391 -49.281 17.547 1 31.48 156 ASN A CA 1
ATOM 1213 C C . ASN A 1 156 ? 18.984 -48.781 17.859 1 31.48 156 ASN A C 1
ATOM 1215 O O . ASN A 1 156 ? 18 -49.438 17.531 1 31.48 156 ASN A O 1
ATOM 1219 N N . SER A 1 157 ? 18.922 -47.875 18.875 1 35.72 157 SER A N 1
ATOM 1220 C CA . SER A 1 157 ? 17.547 -47.625 19.312 1 35.72 157 SER A CA 1
ATOM 1221 C C . SER A 1 157 ? 16.797 -46.75 18.328 1 35.72 157 SER A C 1
ATOM 1223 O O . SER A 1 157 ? 15.586 -46.875 18.156 1 35.72 157 SER A O 1
ATOM 1225 N N . HIS A 1 158 ? 17.328 -45.594 17.984 1 41.38 158 HIS A N 1
ATOM 1226 C CA . HIS A 1 158 ? 16.625 -44.844 16.938 1 41.38 158 HIS A CA 1
ATOM 1227 C C . HIS A 1 158 ? 16.453 -45.688 15.68 1 41.38 158 HIS A C 1
ATOM 1229 O O . HIS A 1 158 ? 15.555 -45.438 14.883 1 41.38 158 HIS A O 1
ATOM 1235 N N . ASP A 1 159 ? 17.344 -46.625 15.406 1 43.69 159 ASP A N 1
ATOM 1236 C CA . ASP A 1 159 ? 17.328 -47.625 14.32 1 43.69 159 ASP A CA 1
ATOM 1237 C C . ASP A 1 159 ? 16.188 -48.594 14.5 1 43.69 159 ASP A C 1
ATOM 1239 O O . ASP A 1 159 ? 15.641 -49.125 13.516 1 43.69 159 ASP A O 1
ATOM 1243 N N . SER A 1 160 ? 15.922 -48.906 15.742 1 48.59 160 SER A N 1
ATOM 1244 C CA . SER A 1 160 ? 14.852 -49.875 15.961 1 48.59 160 SER A CA 1
ATOM 1245 C C . SER A 1 160 ? 13.492 -49.281 15.594 1 48.59 160 SER A C 1
ATOM 1247 O O . SER A 1 160 ? 12.656 -49.969 15.016 1 48.59 160 SER A O 1
ATOM 1249 N N . HIS A 1 161 ? 13.297 -48.031 15.984 1 52.16 161 HIS A N 1
ATOM 1250 C CA . HIS A 1 161 ? 12.016 -47.406 15.68 1 52.16 161 HIS A CA 1
ATOM 1251 C C . HIS A 1 161 ? 11.859 -47.156 14.18 1 52.16 161 HIS A C 1
ATOM 1253 O O . HIS A 1 161 ? 10.75 -47.281 13.641 1 52.16 161 HIS A O 1
ATOM 1259 N N . ASP A 1 162 ? 12.969 -46.844 13.516 1 57.47 162 ASP A N 1
ATOM 1260 C CA . ASP A 1 162 ? 12.938 -46.594 12.078 1 57.47 162 ASP A CA 1
ATOM 1261 C C . ASP A 1 162 ? 12.789 -47.906 11.297 1 57.47 162 ASP A C 1
ATOM 1263 O O . ASP A 1 162 ? 12.172 -47.906 10.227 1 57.47 162 ASP A O 1
ATOM 1267 N N . ARG A 1 163 ? 13.422 -49.062 11.836 1 58.34 163 ARG A N 1
ATOM 1268 C CA . ARG A 1 163 ? 13.359 -50.375 11.195 1 58.34 163 ARG A CA 1
ATOM 1269 C C . ARG A 1 163 ? 11.922 -50.906 11.133 1 58.34 163 ARG A C 1
ATOM 1271 O O . ARG A 1 163 ? 11.555 -51.625 10.203 1 58.34 163 ARG A O 1
ATOM 1278 N N . ASN A 1 164 ? 11.18 -50.281 12.094 1 72.5 164 ASN A N 1
ATOM 1279 C CA . ASN A 1 164 ? 9.797 -50.75 12.156 1 72.5 164 ASN A CA 1
ATOM 1280 C C . ASN A 1 164 ? 8.961 -50.188 11.016 1 72.5 164 ASN A C 1
ATOM 1282 O O . ASN A 1 164 ? 8.07 -50.875 10.5 1 72.5 164 ASN A O 1
ATOM 1286 N N . PHE A 1 165 ? 9.445 -49.031 10.383 1 81.81 165 PHE A N 1
ATOM 1287 C CA . PHE A 1 165 ? 8.609 -48.469 9.328 1 81.81 165 PHE A CA 1
ATOM 1288 C C . PHE A 1 165 ? 9.031 -48.969 7.965 1 81.81 165 PHE A C 1
ATOM 1290 O O . PHE A 1 165 ? 8.234 -49 7.023 1 81.81 165 PHE A O 1
ATOM 1297 N N . SER A 1 166 ? 10.32 -49.531 7.906 1 77.94 166 SER A N 1
ATOM 1298 C CA . SER A 1 166 ? 10.852 -50.031 6.641 1 77.94 166 SER A CA 1
ATOM 1299 C C . SER A 1 166 ? 10.164 -51.312 6.227 1 77.94 166 SER A C 1
ATOM 1301 O O . SER A 1 166 ? 10.117 -51.656 5.043 1 77.94 166 SER A O 1
ATOM 1303 N N . GLU A 1 167 ? 9.609 -51.938 7.223 1 78.12 167 GLU A N 1
ATOM 1304 C CA . GLU A 1 167 ? 9 -53.25 6.914 1 78.12 167 GLU A CA 1
ATOM 1305 C C . GLU A 1 167 ? 7.52 -53.25 7.277 1 78.12 167 GLU A C 1
ATOM 1307 O O . GLU A 1 167 ? 6.828 -54.25 7.062 1 78.12 167 GLU A O 1
ATOM 1312 N N . ALA A 1 168 ? 7.023 -52.094 7.648 1 85.5 168 ALA A N 1
ATOM 1313 C CA . ALA A 1 168 ? 5.637 -52.031 8.094 1 85.5 168 ALA A CA 1
ATOM 1314 C C . ALA A 1 168 ? 4.68 -51.938 6.906 1 85.5 168 ALA A C 1
ATOM 1316 O O . ALA A 1 168 ? 5.039 -51.438 5.844 1 85.5 168 ALA A O 1
ATOM 1317 N N . THR A 1 169 ? 3.566 -52.625 7.059 1 89.12 169 THR A N 1
ATOM 1318 C CA . THR A 1 169 ? 2.521 -52.469 6.051 1 89.12 169 THR A CA 1
ATOM 1319 C C . THR A 1 169 ? 1.913 -51.062 6.102 1 89.12 169 THR A C 1
ATOM 1321 O O . THR A 1 169 ? 1.929 -50.406 7.148 1 89.12 169 THR A O 1
ATOM 1324 N N . TRP A 1 170 ? 1.507 -50.562 4.938 1 91.56 170 TRP A N 1
ATOM 1325 C CA . TRP A 1 170 ? 0.979 -49.219 4.875 1 91.56 170 TRP A CA 1
ATOM 1326 C C . TRP A 1 170 ? -0.257 -49.156 3.984 1 91.56 170 TRP A C 1
ATOM 1328 O O . TRP A 1 170 ? -0.475 -50.031 3.15 1 91.56 170 TRP A O 1
ATOM 1338 N N . THR A 1 171 ? -1.114 -48.188 4.234 1 92.19 171 THR A N 1
ATOM 1339 C CA . THR A 1 171 ? -2.283 -47.875 3.418 1 92.19 171 THR A CA 1
ATOM 1340 C C . THR A 1 171 ? -2.281 -46.406 3.006 1 92.19 171 THR A C 1
ATOM 1342 O O . THR A 1 171 ? -1.717 -45.562 3.703 1 92.19 171 THR A O 1
ATOM 1345 N N . VAL A 1 172 ? -2.842 -46.125 1.849 1 91.75 172 VAL A N 1
ATOM 1346 C CA . VAL A 1 172 ? -2.98 -44.75 1.38 1 91.75 172 VAL A CA 1
ATOM 1347 C C . VAL A 1 172 ? -4.273 -44.125 1.922 1 91.75 172 VAL A C 1
ATOM 1349 O O . VAL A 1 172 ? -5.348 -44.719 1.777 1 91.75 172 VAL A O 1
ATOM 1352 N N . GLU A 1 173 ? -4.164 -43.031 2.635 1 89.62 173 GLU A N 1
ATOM 1353 C CA . GLU A 1 173 ? -5.309 -42.344 3.223 1 89.62 173 GLU A CA 1
ATOM 1354 C C . GLU A 1 173 ? -5.406 -40.906 2.721 1 89.62 173 GLU A C 1
ATOM 1356 O O . GLU A 1 173 ? -4.402 -40.312 2.311 1 89.62 173 GLU A O 1
ATOM 1361 N N . PRO A 1 174 ? -6.613 -40.375 2.756 1 86.69 174 PRO A N 1
ATOM 1362 C CA . PRO A 1 174 ? -6.723 -38.938 2.449 1 86.69 174 PRO A CA 1
ATOM 1363 C C . PRO A 1 174 ? -5.965 -38.062 3.443 1 86.69 174 PRO A C 1
ATOM 1365 O O . PRO A 1 174 ? -6.004 -38.312 4.652 1 86.69 174 PRO A O 1
ATOM 1368 N N . ALA A 1 175 ? -5.289 -37.125 2.918 1 86.25 175 ALA A N 1
ATOM 1369 C CA . ALA A 1 175 ? -4.445 -36.281 3.754 1 86.25 175 ALA A CA 1
ATOM 1370 C C . ALA A 1 175 ? -5.289 -35.312 4.582 1 86.25 175 ALA A C 1
ATOM 1372 O O . ALA A 1 175 ? -6.305 -34.812 4.105 1 86.25 175 ALA A O 1
ATOM 1373 N N . ASP A 1 176 ? -4.848 -35.031 5.754 1 75.38 176 ASP A N 1
ATOM 1374 C CA . ASP A 1 176 ? -5.516 -34.062 6.609 1 75.38 176 ASP A CA 1
ATOM 1375 C C . ASP A 1 176 ? -4.926 -32.656 6.418 1 75.38 176 ASP A C 1
ATOM 1377 O O . ASP A 1 176 ? -5.523 -31.672 6.836 1 75.38 176 ASP A O 1
ATOM 1381 N N . GLN A 1 177 ? -3.811 -32.656 5.746 1 78.5 177 GLN A N 1
ATOM 1382 C CA . GLN A 1 177 ? -3.146 -31.391 5.5 1 78.5 177 GLN A CA 1
ATOM 1383 C C . GLN A 1 177 ? -3.326 -30.938 4.055 1 78.5 177 GLN A C 1
ATOM 1385 O O . GLN A 1 177 ? -3.74 -31.734 3.201 1 78.5 177 GLN A O 1
ATOM 1390 N N . GLY A 1 178 ? -3.166 -29.656 3.928 1 82.81 178 GLY A N 1
ATOM 1391 C CA . GLY A 1 178 ? -3.23 -29.141 2.572 1 82.81 178 GLY A CA 1
ATOM 1392 C C . GLY A 1 178 ? -4.379 -28.172 2.359 1 82.81 178 GLY A C 1
ATOM 1393 O O . GLY A 1 178 ? -5.105 -27.844 3.303 1 82.81 178 GLY A O 1
ATOM 1394 N N . ASN A 1 179 ? -4.469 -27.766 1.139 1 86 179 ASN A N 1
ATOM 1395 C CA . ASN A 1 179 ? -5.492 -26.797 0.758 1 86 179 ASN A CA 1
ATOM 1396 C C . ASN A 1 179 ? -6.797 -27.484 0.364 1 86 179 ASN A C 1
ATOM 1398 O O . ASN A 1 179 ? -6.926 -27.984 -0.757 1 86 179 ASN A O 1
ATOM 1402 N N . GLY A 1 180 ? -7.75 -27.469 1.275 1 86.5 180 GLY A N 1
ATOM 1403 C CA . GLY A 1 180 ? -9.023 -28.125 1.045 1 86.5 180 GLY A CA 1
ATOM 1404 C C . GLY A 1 180 ? -9.812 -27.516 -0.096 1 86.5 180 GLY A C 1
ATOM 1405 O O . GLY A 1 180 ? -10.461 -28.234 -0.868 1 86.5 180 GLY A O 1
ATOM 1406 N N . GLY A 1 181 ? -9.734 -26.219 -0.197 1 89.62 181 GLY A N 1
ATOM 1407 C CA . GLY A 1 181 ? -10.422 -25.547 -1.287 1 89.62 181 GLY A CA 1
ATOM 1408 C C . GLY A 1 181 ? -9.922 -25.969 -2.656 1 89.62 181 GLY A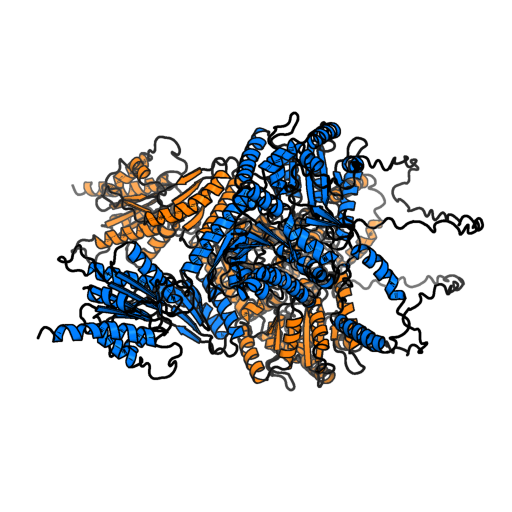 C 1
ATOM 1409 O O . GLY A 1 181 ? -10.711 -26.172 -3.576 1 89.62 181 GLY A O 1
ATOM 1410 N N . LEU A 1 182 ? -8.641 -26.078 -2.775 1 93.44 182 LEU A N 1
ATOM 1411 C CA . LEU A 1 182 ? -8.031 -26.516 -4.027 1 93.44 182 LEU A CA 1
ATOM 1412 C C . LEU A 1 182 ? -8.414 -27.953 -4.348 1 93.44 182 LEU A C 1
ATOM 1414 O O . LEU A 1 182 ? -8.75 -28.266 -5.492 1 93.44 182 LEU A O 1
ATOM 1418 N N . ARG A 1 183 ? -8.414 -28.797 -3.379 1 91.75 183 ARG A N 1
ATOM 1419 C CA . ARG A 1 183 ? -8.789 -30.203 -3.566 1 91.75 183 ARG A CA 1
ATOM 1420 C C . ARG A 1 183 ? -10.219 -30.328 -4.066 1 91.75 183 ARG A C 1
ATOM 1422 O O . ARG A 1 183 ? -10.5 -31.078 -4.996 1 91.75 183 ARG A O 1
ATOM 1429 N N . ASN A 1 184 ? -11.086 -29.594 -3.424 1 91.25 184 ASN A N 1
ATOM 1430 C CA . ASN A 1 184 ? -12.492 -29.609 -3.822 1 91.25 184 ASN A CA 1
ATOM 1431 C C . ASN A 1 184 ? -12.672 -29.094 -5.25 1 91.25 184 ASN A C 1
ATOM 1433 O O . ASN A 1 184 ? -13.523 -29.609 -5.988 1 91.25 184 ASN A O 1
ATOM 1437 N N . ALA A 1 185 ? -11.93 -28.125 -5.582 1 92.19 185 ALA A N 1
ATOM 1438 C CA . ALA A 1 185 ? -12.047 -27.562 -6.918 1 92.19 185 ALA A CA 1
ATOM 1439 C C . ALA A 1 185 ? -11.57 -28.547 -7.98 1 92.19 185 ALA A C 1
ATOM 1441 O O . ALA A 1 185 ? -12.195 -28.672 -9.039 1 92.19 185 ALA A O 1
ATOM 1442 N N . VAL A 1 186 ? -10.492 -29.219 -7.75 1 91.44 186 VAL A N 1
ATOM 1443 C CA . VAL A 1 186 ? -9.961 -30.203 -8.688 1 91.44 186 VAL A CA 1
ATOM 1444 C C . VAL A 1 186 ? -10.938 -31.375 -8.828 1 91.44 186 VAL A C 1
ATOM 1446 O O . VAL A 1 186 ? -11.172 -31.859 -9.93 1 91.44 186 VAL A O 1
ATOM 1449 N N . GLN A 1 187 ? -11.539 -31.734 -7.738 1 88.94 187 GLN A N 1
ATOM 1450 C CA . GLN A 1 187 ? -12.516 -32.812 -7.762 1 88.94 187 GLN A CA 1
ATOM 1451 C C . GLN A 1 187 ? -13.766 -32.406 -8.531 1 88.94 187 GLN A C 1
ATOM 1453 O O . GLN A 1 187 ? -14.352 -33.219 -9.25 1 88.94 187 GLN A O 1
ATOM 1458 N N . ALA A 1 188 ? -14.188 -31.234 -8.266 1 89.94 188 ALA A N 1
ATOM 1459 C CA . ALA A 1 188 ? -15.344 -30.719 -8.992 1 89.94 188 ALA A CA 1
ATOM 1460 C C . ALA A 1 188 ? -15.102 -30.734 -10.5 1 89.94 188 ALA A C 1
ATOM 1462 O O . ALA A 1 188 ? -15.984 -31.109 -11.273 1 89.94 188 ALA A O 1
ATOM 1463 N N . ALA A 1 189 ? -13.945 -30.344 -10.867 1 87.94 189 ALA A N 1
ATOM 1464 C CA . ALA A 1 189 ? -13.586 -30.328 -12.281 1 87.94 189 ALA A CA 1
ATOM 1465 C C . ALA A 1 189 ? -13.5 -31.75 -12.836 1 87.94 189 ALA A C 1
ATOM 1467 O O . ALA A 1 189 ? -13.867 -32 -13.984 1 87.94 189 ALA A O 1
ATOM 1468 N N . ALA A 1 190 ? -12.945 -32.656 -12.07 1 84.31 190 ALA A N 1
ATOM 1469 C CA . ALA A 1 190 ? -12.828 -34.062 -12.477 1 84.31 190 ALA A CA 1
ATOM 1470 C C . ALA A 1 190 ? -14.203 -34.688 -12.742 1 84.31 190 ALA A C 1
ATOM 1472 O O . ALA A 1 190 ? -14.359 -35.5 -13.664 1 84.31 190 ALA A O 1
ATOM 1473 N N . ARG A 1 191 ? -15.117 -34.375 -11.93 1 84.88 191 ARG A N 1
ATOM 1474 C CA . ARG A 1 191 ? -16.469 -34.875 -12.086 1 84.88 191 ARG A CA 1
ATOM 1475 C C . ARG A 1 191 ? -17.094 -34.406 -13.398 1 84.88 191 ARG A C 1
ATOM 1477 O O . ARG A 1 191 ? -17.891 -35.125 -14.008 1 84.88 191 ARG A O 1
ATOM 1484 N N . SER A 1 192 ? -16.734 -33.312 -13.766 1 76.06 192 SER A N 1
ATOM 1485 C CA . SER A 1 192 ? -17.297 -32.75 -14.992 1 76.06 192 SER A CA 1
ATOM 1486 C C . SER A 1 192 ? -16.641 -33.375 -16.219 1 76.06 192 SER A C 1
ATOM 1488 O O . SER A 1 192 ? -17.156 -33.281 -17.328 1 76.06 192 SER A O 1
ATOM 1490 N N . GLY A 1 193 ? -15.688 -34.438 -16.156 1 66 193 GLY A N 1
ATOM 1491 C CA . GLY A 1 193 ? -15.125 -35.344 -17.156 1 66 193 GLY A CA 1
ATOM 1492 C C . GLY A 1 193 ? -14.156 -34.656 -18.094 1 66 193 GLY A C 1
ATOM 1493 O O . GLY A 1 193 ? -13.766 -35.219 -19.125 1 66 193 GLY A O 1
ATOM 1494 N N . LYS A 1 194 ? -13.727 -33.531 -17.969 1 57.91 194 LYS A N 1
ATOM 1495 C CA . LYS A 1 194 ? -13.109 -32.812 -19.078 1 57.91 194 LYS A CA 1
ATOM 1496 C C . LYS A 1 194 ? -11.586 -32.906 -19.016 1 57.91 194 LYS A C 1
ATOM 1498 O O . LYS A 1 194 ? -10.906 -32.781 -20.031 1 57.91 194 LYS A O 1
ATOM 1503 N N . GLN A 1 195 ? -11.023 -33.25 -17.844 1 66.69 195 GLN A N 1
ATOM 1504 C CA . GLN A 1 195 ? -9.578 -33.031 -17.797 1 66.69 195 GLN A CA 1
ATOM 1505 C C . GLN A 1 195 ? -8.891 -34.125 -16.969 1 66.69 195 GLN A C 1
ATOM 1507 O O . GLN A 1 195 ? -9.484 -34.656 -16.016 1 66.69 195 GLN A O 1
ATOM 1512 N N . GLU A 1 196 ? -7.832 -34.719 -17.5 1 81.12 196 GLU A N 1
ATOM 1513 C CA . GLU A 1 196 ? -6.953 -35.594 -16.719 1 81.12 196 GLU A CA 1
ATOM 1514 C C . GLU A 1 196 ? -5.934 -34.781 -15.922 1 81.12 196 GLU A C 1
ATOM 1516 O O . GLU A 1 196 ? -5.328 -33.844 -16.453 1 81.12 196 GLU A O 1
ATOM 1521 N N . PHE A 1 197 ? -5.914 -35.125 -14.609 1 88 197 PHE A N 1
ATOM 1522 C CA . PHE A 1 197 ? -4.969 -34.344 -13.82 1 88 197 PHE A CA 1
ATOM 1523 C C . PHE A 1 197 ? -4.082 -35.25 -12.984 1 88 197 PHE A C 1
ATOM 1525 O O . PHE A 1 197 ? -4.473 -36.375 -12.664 1 88 197 PHE A O 1
ATOM 1532 N N . ASN A 1 198 ? -2.854 -34.875 -12.742 1 91.19 198 ASN A N 1
ATOM 1533 C CA . ASN A 1 198 ? -1.89 -35.469 -11.828 1 91.19 198 ASN A CA 1
ATOM 1534 C C . ASN A 1 198 ? -1.475 -34.5 -10.734 1 91.19 198 ASN A C 1
ATOM 1536 O O . ASN A 1 198 ? -1.099 -33.344 -11.023 1 91.19 198 ASN A O 1
ATOM 1540 N N . TRP A 1 199 ? -1.578 -34.938 -9.508 1 95.31 199 TRP A N 1
ATOM 1541 C CA . TRP A 1 199 ? -1.106 -34.125 -8.406 1 95.31 199 TRP A CA 1
ATOM 1542 C C . TRP A 1 199 ? 0.401 -34.25 -8.227 1 95.31 199 TRP A C 1
ATOM 1544 O O . TRP A 1 199 ? 0.952 -35.344 -8.375 1 95.31 199 TRP A O 1
ATOM 1554 N N . VAL A 1 200 ? 1.087 -33.219 -8 1 97.44 200 VAL A N 1
ATOM 1555 C CA . VAL A 1 200 ? 2.498 -33.219 -7.629 1 97.44 200 VAL A CA 1
ATOM 1556 C C . VAL A 1 200 ? 2.672 -32.562 -6.262 1 97.44 200 VAL A C 1
ATOM 1558 O O . VAL A 1 200 ? 2.275 -31.422 -6.066 1 97.44 200 VAL A O 1
ATOM 1561 N N . GLY A 1 201 ? 3.205 -33.219 -5.301 1 97.69 201 GLY A N 1
ATOM 1562 C CA . GLY A 1 201 ? 3.359 -32.656 -3.969 1 97.69 201 GLY A CA 1
ATOM 1563 C C . GLY A 1 201 ? 4.031 -33.625 -2.992 1 97.69 201 GLY A C 1
ATOM 1564 O O . GLY A 1 201 ? 4.512 -34.688 -3.383 1 97.69 201 GLY A O 1
ATOM 1565 N N . THR A 1 202 ? 4.129 -33.219 -1.732 1 96.62 202 THR A N 1
ATOM 1566 C CA . THR A 1 202 ? 4.73 -34.031 -0.681 1 96.62 202 THR A CA 1
ATOM 1567 C C . THR A 1 202 ? 3.662 -34.812 0.078 1 96.62 202 THR A C 1
ATOM 1569 O O . THR A 1 202 ? 2.473 -34.531 -0.029 1 96.62 202 THR A O 1
ATOM 1572 N N . LEU A 1 203 ? 4.074 -35.781 0.84 1 93.5 203 LEU A N 1
ATOM 1573 C CA . LEU A 1 203 ? 3.164 -36.625 1.583 1 93.5 203 LEU A CA 1
ATOM 1574 C C . LEU A 1 203 ? 2.707 -35.969 2.873 1 93.5 203 LEU A C 1
ATOM 1576 O O . LEU A 1 203 ? 1.762 -36.438 3.518 1 93.5 203 LEU A O 1
ATOM 1580 N N . GLY A 1 204 ? 3.305 -34.844 3.211 1 90.44 204 GLY A N 1
ATOM 1581 C CA . GLY A 1 204 ? 2.953 -34.156 4.453 1 90.44 204 GLY A CA 1
ATOM 1582 C C . GLY A 1 204 ? 3.488 -34.875 5.684 1 90.44 204 GLY A C 1
ATOM 1583 O O . GLY A 1 204 ? 3.021 -34.625 6.797 1 90.44 204 GLY A O 1
ATOM 1584 N N . MET A 1 205 ? 4.383 -35.812 5.559 1 89.62 205 MET A N 1
ATOM 1585 C CA . MET A 1 205 ? 5.004 -36.562 6.656 1 89.62 205 MET A CA 1
ATOM 1586 C C . MET A 1 205 ? 6.516 -36.656 6.457 1 89.62 205 MET A C 1
ATOM 1588 O O . MET A 1 205 ? 7.008 -36.531 5.332 1 89.62 205 MET A O 1
ATOM 1592 N N . PRO A 1 206 ? 7.203 -36.875 7.586 1 90.88 206 PRO A N 1
ATOM 1593 C CA . PRO A 1 206 ? 8.641 -37.125 7.422 1 90.88 206 PRO A CA 1
ATOM 1594 C C . PRO A 1 206 ? 8.953 -38.375 6.648 1 90.88 206 PRO A C 1
ATOM 1596 O O . PRO A 1 206 ? 8.273 -39.406 6.816 1 90.88 206 PRO A O 1
ATOM 1599 N N . THR A 1 207 ? 9.969 -38.375 5.812 1 92.62 207 THR A N 1
ATOM 1600 C CA . THR A 1 207 ? 10.211 -39.5 4.934 1 92.62 207 THR A CA 1
ATOM 1601 C C . THR A 1 207 ? 11.656 -40 5.051 1 92.62 207 THR A C 1
ATOM 1603 O O . THR A 1 207 ? 12.047 -40.969 4.418 1 92.62 207 THR A O 1
ATOM 1606 N N . ASP A 1 208 ? 12.461 -39.312 5.852 1 90.5 208 ASP A N 1
ATOM 1607 C CA . ASP A 1 208 ? 13.859 -39.688 5.969 1 90.5 208 ASP A CA 1
ATOM 1608 C C . ASP A 1 208 ? 13.984 -41.156 6.461 1 90.5 208 ASP A C 1
ATOM 1610 O O . ASP A 1 208 ? 14.938 -41.844 6.117 1 90.5 208 ASP A O 1
ATOM 1614 N N . ALA A 1 209 ? 13 -41.594 7.277 1 86.38 209 ALA A N 1
ATOM 1615 C CA . ALA A 1 209 ? 13.008 -42.938 7.82 1 86.38 209 ALA A CA 1
ATOM 1616 C C . ALA A 1 209 ? 12.867 -43.969 6.707 1 86.38 209 ALA A C 1
ATOM 1618 O O . ALA A 1 209 ? 13.242 -45.125 6.887 1 86.38 209 ALA A O 1
ATOM 1619 N N . LEU A 1 210 ? 12.336 -43.562 5.582 1 89.44 210 LEU A N 1
ATOM 1620 C CA . LEU A 1 210 ? 12.086 -44.5 4.477 1 89.44 210 LEU A CA 1
ATOM 1621 C C . LEU A 1 210 ? 13.219 -44.406 3.455 1 89.44 210 LEU A C 1
ATOM 1623 O O . LEU A 1 210 ? 13.211 -45.156 2.465 1 89.44 210 LEU A O 1
ATOM 1627 N N . GLU A 1 211 ? 14.164 -43.594 3.727 1 88.06 211 GLU A N 1
ATOM 1628 C CA . GLU A 1 211 ? 15.219 -43.375 2.734 1 88.06 211 GLU A CA 1
ATOM 1629 C C . GLU A 1 211 ? 15.992 -44.656 2.473 1 88.06 211 GLU A C 1
ATOM 1631 O O . GLU A 1 211 ? 16.328 -45.406 3.408 1 88.06 211 GLU A O 1
ATOM 1636 N N . ASN A 1 212 ? 16.312 -45.062 1.282 1 82.69 212 ASN A N 1
ATOM 1637 C CA . ASN A 1 212 ? 17.078 -46.219 0.816 1 82.69 212 ASN A CA 1
ATOM 1638 C C . ASN A 1 212 ? 16.359 -47.531 1.132 1 82.69 212 ASN A C 1
ATOM 1640 O O . ASN A 1 212 ? 17.016 -48.531 1.398 1 82.69 212 ASN A O 1
ATOM 1644 N N . THR A 1 213 ? 15.039 -47.438 1.306 1 86.12 213 THR A N 1
ATOM 1645 C CA . THR A 1 213 ? 14.242 -48.625 1.499 1 86.12 213 THR A CA 1
ATOM 1646 C C . THR A 1 213 ? 13.375 -48.906 0.275 1 86.12 213 THR A C 1
ATOM 1648 O O . THR A 1 213 ? 13.109 -48 -0.522 1 86.12 213 THR A O 1
ATOM 1651 N N . GLN A 1 214 ? 13.062 -50.188 0.108 1 85.69 214 GLN A N 1
ATOM 1652 C CA . GLN A 1 214 ? 12.148 -50.562 -0.962 1 85.69 214 GLN A CA 1
ATOM 1653 C C . GLN A 1 214 ? 10.758 -49.969 -0.739 1 85.69 214 GLN A C 1
ATOM 1655 O O . GLN A 1 214 ? 10.023 -49.719 -1.697 1 85.69 214 GLN A O 1
ATOM 1660 N N . GLN A 1 215 ? 10.43 -49.688 0.438 1 88.19 215 GLN A N 1
ATOM 1661 C CA . GLN A 1 215 ? 9.125 -49.125 0.802 1 88.19 215 GLN A CA 1
ATOM 1662 C C . GLN A 1 215 ? 8.914 -47.75 0.167 1 88.19 215 GLN A C 1
ATOM 1664 O O . GLN A 1 215 ? 7.797 -47.438 -0.252 1 88.19 215 GLN A O 1
ATOM 1669 N N . LYS A 1 216 ? 9.914 -47 0.2 1 91.31 216 LYS A N 1
ATOM 1670 C CA . LYS A 1 216 ? 9.812 -45.688 -0.412 1 91.31 216 LYS A CA 1
ATOM 1671 C C . LYS A 1 216 ? 9.422 -45.781 -1.883 1 91.31 216 LYS A C 1
ATOM 1673 O O . LYS A 1 216 ? 8.555 -45.031 -2.354 1 91.31 216 LYS A O 1
ATOM 1678 N N . GLN A 1 217 ? 10.008 -46.688 -2.58 1 89.19 217 GLN A N 1
ATOM 1679 C CA . GLN A 1 217 ? 9.711 -46.875 -3.994 1 89.19 217 GLN A CA 1
ATOM 1680 C C . GLN A 1 217 ? 8.305 -47.438 -4.188 1 89.19 217 GLN A C 1
ATOM 1682 O O . GLN A 1 217 ? 7.602 -47.062 -5.121 1 89.19 217 GLN A O 1
ATOM 1687 N N . ASP A 1 218 ? 7.934 -48.344 -3.342 1 90.88 218 ASP A N 1
ATOM 1688 C CA . ASP A 1 218 ? 6.602 -48.938 -3.424 1 90.88 218 ASP A CA 1
ATOM 1689 C C . ASP A 1 218 ? 5.52 -47.875 -3.221 1 90.88 218 ASP A C 1
ATOM 1691 O O . ASP A 1 218 ? 4.5 -47.875 -3.912 1 90.88 218 ASP A O 1
ATOM 1695 N N . ILE A 1 219 ? 5.75 -47.062 -2.287 1 92.75 219 ILE A N 1
ATOM 1696 C CA . ILE A 1 219 ? 4.801 -46 -1.992 1 92.75 219 ILE A CA 1
ATOM 1697 C C . ILE A 1 219 ? 4.719 -45.031 -3.18 1 92.75 219 ILE A C 1
ATOM 1699 O O . ILE A 1 219 ? 3.623 -44.656 -3.596 1 92.75 219 ILE A O 1
ATOM 1703 N N . ASP A 1 220 ? 5.887 -44.656 -3.684 1 92.12 220 ASP A N 1
ATOM 1704 C CA . ASP A 1 220 ? 5.949 -43.781 -4.832 1 92.12 220 ASP A CA 1
ATOM 1705 C C . ASP A 1 220 ? 5.195 -44.344 -6.027 1 92.12 220 ASP A C 1
ATOM 1707 O O . ASP A 1 220 ? 4.418 -43.656 -6.68 1 92.12 220 ASP A O 1
ATOM 1711 N N . GLU A 1 221 ? 5.348 -45.594 -6.297 1 88.25 221 GLU A N 1
ATOM 1712 C CA . GLU A 1 221 ? 4.715 -46.25 -7.43 1 88.25 221 GLU A CA 1
ATOM 1713 C C . GLU A 1 221 ? 3.215 -46.438 -7.207 1 88.25 221 GLU A C 1
ATOM 1715 O O . GLU A 1 221 ? 2.422 -46.281 -8.133 1 88.25 221 GLU A O 1
ATOM 1720 N N . ALA A 1 222 ? 2.863 -46.75 -6.008 1 90.69 222 ALA A N 1
ATOM 1721 C CA . ALA A 1 222 ? 1.447 -46.906 -5.688 1 90.69 222 ALA A CA 1
ATOM 1722 C C . ALA A 1 222 ? 0.694 -45.594 -5.867 1 90.69 222 ALA A C 1
ATOM 1724 O O . ALA A 1 222 ? -0.407 -45.594 -6.426 1 90.69 222 ALA A O 1
ATOM 1725 N N . LEU A 1 223 ? 1.293 -44.562 -5.391 1 91.88 223 LEU A N 1
ATOM 1726 C CA . LEU A 1 223 ? 0.664 -43.281 -5.496 1 91.88 223 LEU A CA 1
ATOM 1727 C C . LEU A 1 223 ? 0.577 -42.812 -6.953 1 91.88 223 LEU A C 1
ATOM 1729 O O . LEU A 1 223 ? -0.431 -42.25 -7.371 1 91.88 223 LEU A O 1
ATOM 1733 N N . ALA A 1 224 ? 1.551 -43.094 -7.738 1 87.69 224 ALA A N 1
ATOM 1734 C CA . ALA A 1 224 ? 1.579 -42.688 -9.148 1 87.69 224 ALA A CA 1
ATOM 1735 C C . ALA A 1 224 ? 0.586 -43.531 -9.961 1 87.69 224 ALA A C 1
ATOM 1737 O O . ALA A 1 224 ? -0.137 -42.969 -10.797 1 87.69 224 ALA A O 1
ATOM 1738 N N . ALA A 1 225 ? 0.543 -44.781 -9.711 1 85.06 225 ALA A N 1
ATOM 1739 C CA . ALA A 1 225 ? -0.225 -45.688 -10.539 1 85.06 225 ALA A CA 1
ATOM 1740 C C . ALA A 1 225 ? -1.698 -45.688 -10.141 1 85.06 225 ALA A C 1
ATOM 1742 O O . ALA A 1 225 ? -2.58 -45.75 -11 1 85.06 225 ALA A O 1
ATOM 1743 N N . GLU A 1 226 ? -1.93 -45.562 -8.859 1 86 226 GLU A N 1
ATOM 1744 C CA . GLU A 1 226 ? -3.293 -45.812 -8.383 1 86 226 GLU A CA 1
ATOM 1745 C C . GLU A 1 226 ? -3.984 -44.469 -8.055 1 86 226 GLU A C 1
ATOM 1747 O O . GLU A 1 226 ? -5.215 -44.375 -8.102 1 86 226 GLU A O 1
ATOM 1752 N N . TYR A 1 227 ? -3.293 -43.469 -7.789 1 89.06 227 TYR A N 1
ATOM 1753 C CA . TYR A 1 227 ? -3.922 -42.25 -7.273 1 89.06 227 TYR A CA 1
ATOM 1754 C C . TYR A 1 227 ? -3.52 -41.031 -8.094 1 89.06 227 TYR A C 1
ATOM 1756 O O . TYR A 1 227 ? -3.828 -39.906 -7.727 1 89.06 227 TYR A O 1
ATOM 1764 N N . ASP A 1 228 ? -2.844 -41.188 -9.172 1 89.25 228 ASP A N 1
ATOM 1765 C CA . ASP A 1 228 ? -2.424 -40.125 -10.07 1 89.25 228 ASP A CA 1
ATOM 1766 C C . ASP A 1 228 ? -1.705 -39.031 -9.297 1 89.25 228 ASP A C 1
ATOM 1768 O O . ASP A 1 228 ? -2.029 -37.844 -9.445 1 89.25 228 ASP A O 1
ATOM 1772 N N . CYS A 1 229 ? -0.801 -39.469 -8.375 1 93.31 229 CYS A N 1
ATOM 1773 C CA . CYS A 1 229 ? -0.017 -38.562 -7.559 1 93.31 229 CYS A CA 1
ATOM 1774 C C . CYS A 1 229 ? 1.477 -38.781 -7.77 1 93.31 229 CYS A C 1
ATOM 1776 O O . CYS A 1 229 ? 1.955 -39.906 -7.715 1 93.31 229 CYS A O 1
ATOM 1778 N N . LEU A 1 230 ? 2.143 -37.719 -8.148 1 94.38 230 LEU A N 1
ATOM 1779 C CA . LEU A 1 230 ? 3.6 -37.75 -8.195 1 94.38 230 LEU A CA 1
ATOM 1780 C C . LEU A 1 230 ? 4.184 -37.188 -6.895 1 94.38 230 LEU A C 1
ATOM 1782 O O . LEU A 1 230 ? 4.039 -36 -6.598 1 94.38 230 LEU A O 1
ATOM 1786 N N . THR A 1 231 ? 4.898 -38.031 -6.191 1 96.5 231 THR A N 1
ATOM 1787 C CA . THR A 1 231 ? 5.355 -37.688 -4.852 1 96.5 231 THR A CA 1
ATOM 1788 C C . THR A 1 231 ? 6.73 -37.031 -4.902 1 96.5 231 THR A C 1
ATOM 1790 O O . THR A 1 231 ? 7.648 -37.562 -5.535 1 96.5 231 THR A O 1
ATOM 1793 N N . VAL A 1 232 ? 6.887 -35.875 -4.246 1 97.44 232 VAL A N 1
ATOM 1794 C CA . VAL A 1 232 ? 8.172 -35.188 -4.086 1 97.44 232 VAL A CA 1
ATOM 1795 C C . VAL A 1 232 ? 8.758 -35.531 -2.715 1 97.44 232 VAL A C 1
ATOM 1797 O O . VAL A 1 232 ? 8.164 -35.188 -1.683 1 97.44 232 VAL A O 1
ATOM 1800 N N . PHE A 1 233 ? 9.859 -36.188 -2.721 1 95.06 233 PHE A N 1
ATOM 1801 C CA . PHE A 1 233 ? 10.539 -36.531 -1.474 1 95.06 233 PHE A CA 1
ATOM 1802 C C . PHE A 1 233 ? 11.625 -35.5 -1.151 1 95.06 233 PHE A C 1
ATOM 1804 O O . PHE A 1 233 ? 12.531 -35.281 -1.951 1 95.06 233 PHE A O 1
ATOM 1811 N N . CYS A 1 234 ? 11.438 -34.875 -0.039 1 94.19 234 CYS A N 1
ATOM 1812 C CA . CYS A 1 234 ? 12.43 -33.938 0.458 1 94.19 234 CYS A CA 1
ATOM 1813 C C . CYS A 1 234 ? 13.031 -34.438 1.771 1 94.19 234 CYS A C 1
ATOM 1815 O O . CYS A 1 234 ? 12.383 -35.125 2.535 1 94.19 234 CYS A O 1
ATOM 1817 N N . LYS A 1 235 ? 14.297 -34.031 1.935 1 93.56 235 LYS A N 1
ATOM 1818 C CA . LYS A 1 235 ? 14.875 -34.281 3.252 1 93.56 235 LYS A CA 1
ATOM 1819 C C . LYS A 1 235 ? 14.078 -33.594 4.348 1 93.56 235 LYS A C 1
ATOM 1821 O O . LYS A 1 235 ? 13.617 -32.438 4.164 1 93.56 235 LYS A O 1
ATOM 1826 N N . ASP A 1 236 ? 13.953 -34.312 5.469 1 92.94 236 ASP A N 1
ATOM 1827 C CA . ASP A 1 236 ? 13.172 -33.75 6.562 1 92.94 236 ASP A CA 1
ATOM 1828 C C . ASP A 1 236 ? 13.711 -32.406 6.988 1 92.94 236 ASP A C 1
ATOM 1830 O O . ASP A 1 236 ? 12.938 -31.484 7.285 1 92.94 236 ASP A O 1
ATOM 1834 N N . SER A 1 237 ? 14.969 -32.25 7.016 1 89.69 237 SER A N 1
ATOM 1835 C CA . SER A 1 237 ? 15.586 -30.984 7.402 1 89.69 237 SER A CA 1
ATOM 1836 C C . SER A 1 237 ? 15.266 -29.891 6.402 1 89.69 237 SER A C 1
ATOM 1838 O O . SER A 1 237 ? 14.992 -28.75 6.793 1 89.69 237 SER A O 1
ATOM 1840 N N . ASP A 1 238 ? 15.281 -30.234 5.137 1 93.62 238 ASP A N 1
ATOM 1841 C CA . ASP A 1 238 ? 14.969 -29.25 4.094 1 93.62 238 ASP A CA 1
ATOM 1842 C C . ASP A 1 238 ? 13.516 -28.812 4.18 1 93.62 238 ASP A C 1
ATOM 1844 O O . ASP A 1 238 ? 13.219 -27.609 4.062 1 93.62 238 ASP A O 1
ATOM 1848 N N . PHE A 1 239 ? 12.742 -29.719 4.406 1 94.44 239 PHE A N 1
ATOM 1849 C CA . PHE A 1 239 ? 11.32 -29.406 4.457 1 94.44 239 PHE A CA 1
ATOM 1850 C C . PHE A 1 239 ? 11 -28.562 5.684 1 94.44 239 PHE A C 1
ATOM 1852 O O . PHE A 1 239 ? 10.242 -27.594 5.594 1 94.44 239 PHE A O 1
ATOM 1859 N N . ASP A 1 240 ? 11.5 -28.953 6.777 1 90.88 240 ASP A N 1
ATOM 1860 C CA . ASP A 1 240 ? 11.273 -28.188 8 1 90.88 240 ASP A CA 1
ATOM 1861 C C . ASP A 1 240 ? 11.805 -26.766 7.859 1 90.88 240 ASP A C 1
ATOM 1863 O O . ASP A 1 240 ? 11.141 -25.797 8.266 1 90.88 240 ASP A O 1
ATOM 1867 N N . GLY A 1 241 ? 12.977 -26.656 7.348 1 89.69 241 GLY A N 1
ATOM 1868 C CA . GLY A 1 241 ? 13.555 -25.344 7.113 1 89.69 241 GLY A CA 1
ATOM 1869 C C . GLY A 1 241 ? 12.727 -24.484 6.176 1 89.69 241 GLY A C 1
ATOM 1870 O O . GLY A 1 241 ? 12.578 -23.281 6.395 1 89.69 241 GLY A O 1
ATOM 1871 N N . ALA A 1 242 ? 12.219 -25.078 5.188 1 93.5 242 ALA A N 1
ATOM 1872 C CA . ALA A 1 242 ? 11.422 -24.359 4.199 1 93.5 242 ALA A CA 1
ATOM 1873 C C . ALA A 1 242 ? 10.031 -24.031 4.734 1 93.5 242 ALA A C 1
ATOM 1875 O O . ALA A 1 242 ? 9.594 -22.891 4.699 1 93.5 242 ALA A O 1
ATOM 1876 N N . TYR A 1 243 ? 9.352 -25.016 5.227 1 92.69 243 TYR A N 1
ATOM 1877 C CA . TYR A 1 243 ? 7.945 -24.891 5.609 1 92.69 243 TYR A CA 1
ATOM 1878 C C . TYR A 1 243 ? 7.805 -24.141 6.93 1 92.69 243 TYR A C 1
ATOM 1880 O O . TYR A 1 243 ? 7.129 -23.109 7 1 92.69 243 TYR A O 1
ATOM 1888 N N . THR A 1 244 ? 8.461 -24.547 7.949 1 86.75 244 THR A N 1
ATOM 1889 C CA . THR A 1 244 ? 8.289 -24.016 9.297 1 86.75 244 THR A CA 1
ATOM 1890 C C . THR A 1 244 ? 9.031 -22.688 9.453 1 86.75 244 THR A C 1
ATOM 1892 O O . THR A 1 244 ? 8.5 -21.734 10.016 1 86.75 244 THR A O 1
ATOM 1895 N N . HIS A 1 245 ? 10.188 -22.641 8.906 1 86.69 245 HIS A N 1
ATOM 1896 C CA . HIS A 1 245 ? 11.062 -21.531 9.266 1 86.69 245 HIS A CA 1
ATOM 1897 C C . HIS A 1 245 ? 11.016 -20.438 8.203 1 86.69 245 HIS A C 1
ATOM 1899 O O . HIS A 1 245 ? 11.344 -19.281 8.484 1 86.69 245 HIS A O 1
ATOM 1905 N N . TYR A 1 246 ? 10.664 -20.734 7.059 1 91.38 246 TYR A N 1
ATOM 1906 C CA . TYR A 1 246 ? 10.602 -19.672 6.047 1 91.38 246 TYR A CA 1
ATOM 1907 C C . TYR A 1 246 ? 9.156 -19.344 5.691 1 91.38 246 TYR A C 1
ATOM 1909 O O . TYR A 1 246 ? 8.75 -18.188 5.762 1 91.38 246 TYR A O 1
ATOM 1917 N N . CYS A 1 247 ? 8.406 -20.328 5.266 1 93.06 247 CYS A N 1
ATOM 1918 C CA . CYS A 1 247 ? 7.039 -20.094 4.832 1 93.06 247 CYS A CA 1
ATOM 1919 C C . CYS A 1 247 ? 6.188 -19.562 5.984 1 93.06 247 CYS A C 1
ATOM 1921 O O . CYS A 1 247 ? 5.566 -18.5 5.867 1 93.06 247 CYS A O 1
ATOM 1923 N N . LYS A 1 248 ? 6.207 -20.219 7.07 1 87.06 248 LYS A N 1
ATOM 1924 C CA . LYS A 1 248 ? 5.312 -19.875 8.172 1 87.06 248 LYS A CA 1
ATOM 1925 C C . LYS A 1 248 ? 5.84 -18.672 8.961 1 87.06 248 LYS A C 1
ATOM 1927 O O . LYS A 1 248 ? 5.059 -17.875 9.484 1 87.06 248 LYS A O 1
ATOM 1932 N N . GLN A 1 249 ? 7.148 -18.484 9 1 84.31 249 GLN A N 1
ATOM 1933 C CA . GLN A 1 249 ? 7.699 -17.469 9.883 1 84.31 249 GLN A CA 1
ATOM 1934 C C . GLN A 1 249 ? 8.023 -16.188 9.117 1 84.31 249 GLN A C 1
ATOM 1936 O O . GLN A 1 249 ? 8.109 -15.109 9.703 1 84.31 249 GLN A O 1
ATOM 1941 N N . ILE A 1 250 ? 8.211 -16.297 7.859 1 88.88 250 ILE A N 1
ATOM 1942 C CA . ILE A 1 250 ? 8.633 -15.117 7.117 1 88.88 250 ILE A CA 1
ATOM 1943 C C . ILE A 1 250 ? 7.566 -14.742 6.09 1 88.88 250 ILE A C 1
ATOM 1945 O O . ILE A 1 250 ? 6.961 -13.68 6.176 1 88.88 250 ILE A O 1
ATOM 1949 N N . LEU A 1 251 ? 7.227 -15.648 5.211 1 92.81 251 LEU A N 1
ATOM 1950 C CA . LEU A 1 251 ? 6.352 -15.32 4.094 1 92.81 251 LEU A CA 1
ATOM 1951 C C . LEU A 1 251 ? 4.918 -15.117 4.562 1 92.81 251 LEU A C 1
ATOM 1953 O O . LEU A 1 251 ? 4.273 -14.125 4.203 1 92.81 251 LEU A O 1
ATOM 1957 N N . TRP A 1 252 ? 4.445 -16.078 5.383 1 91.12 252 TRP A N 1
ATOM 1958 C CA . TRP A 1 252 ? 3.059 -16.016 5.832 1 91.12 252 TRP A CA 1
ATOM 1959 C C . TRP A 1 252 ? 2.773 -14.695 6.547 1 91.12 252 TRP A C 1
ATOM 1961 O O . TRP A 1 252 ? 1.817 -13.992 6.215 1 91.12 252 TRP A O 1
ATOM 1971 N N . PRO A 1 253 ? 3.613 -14.273 7.508 1 88.19 253 PRO A N 1
ATOM 1972 C CA . PRO A 1 253 ? 3.359 -13 8.172 1 88.19 253 PRO A CA 1
ATOM 1973 C C . PRO A 1 253 ? 3.408 -11.812 7.219 1 88.19 253 PRO A C 1
ATOM 1975 O O . PRO A 1 253 ? 2.557 -10.922 7.285 1 88.19 253 PRO A O 1
ATOM 1978 N N . VAL A 1 254 ? 4.355 -11.773 6.336 1 90.94 254 VAL A N 1
ATOM 1979 C CA . VAL A 1 254 ? 4.516 -10.656 5.418 1 90.94 254 VAL A CA 1
ATOM 1980 C C . VAL A 1 254 ? 3.307 -10.57 4.488 1 90.94 254 VAL A C 1
ATOM 1982 O O . VAL A 1 254 ? 2.77 -9.484 4.254 1 90.94 254 VAL A O 1
ATOM 1985 N N . PHE A 1 255 ? 2.842 -11.75 3.998 1 94.31 255 PHE A N 1
ATOM 1986 C CA . PHE A 1 255 ? 1.706 -11.773 3.084 1 94.31 255 PHE A CA 1
ATOM 1987 C C . PHE A 1 255 ? 0.423 -11.375 3.805 1 94.31 255 PHE A C 1
ATOM 1989 O O . PHE A 1 255 ? -0.59 -11.086 3.166 1 94.31 255 PHE A O 1
ATOM 1996 N N . HIS A 1 256 ? 0.493 -11.359 5.113 1 90.88 256 HIS A N 1
ATOM 1997 C CA . HIS A 1 256 ? -0.679 -10.977 5.895 1 90.88 256 HIS A CA 1
ATOM 1998 C C . HIS A 1 256 ? -0.413 -9.719 6.707 1 90.88 256 HIS A C 1
ATOM 2000 O O . HIS A 1 256 ? -1.037 -9.5 7.75 1 90.88 256 HIS A O 1
ATOM 2006 N N . TYR A 1 257 ? 0.583 -8.906 6.312 1 88.44 257 TYR A N 1
ATOM 2007 C CA . TYR A 1 257 ? 0.881 -7.566 6.789 1 88.44 257 TYR A CA 1
ATOM 2008 C C . TYR A 1 257 ? 1.353 -7.594 8.242 1 88.44 257 TYR A C 1
ATOM 2010 O O . TYR A 1 257 ? 1.043 -6.688 9.016 1 88.44 257 TYR A O 1
ATOM 2018 N N . GLN A 1 258 ? 1.965 -8.664 8.531 1 82.25 258 GLN A N 1
ATOM 2019 C CA . GLN A 1 258 ? 2.654 -8.758 9.812 1 82.25 258 GLN A CA 1
ATOM 2020 C C . GLN A 1 258 ? 4.168 -8.773 9.625 1 82.25 258 GLN A C 1
ATOM 2022 O O . GLN A 1 258 ? 4.738 -9.797 9.242 1 82.25 258 GLN A O 1
ATOM 2027 N N . ILE A 1 259 ? 4.738 -7.566 9.688 1 74.69 259 ILE A N 1
ATOM 2028 C CA . ILE A 1 259 ? 6.18 -7.52 9.477 1 74.69 259 ILE A CA 1
ATOM 2029 C C . ILE A 1 259 ? 6.902 -8.062 10.711 1 74.69 259 ILE A C 1
ATOM 2031 O O . ILE A 1 259 ? 6.629 -7.625 11.828 1 74.69 259 ILE A O 1
ATOM 2035 N N . PRO A 1 260 ? 7.605 -9.18 10.469 1 57.88 260 PRO A N 1
ATOM 2036 C CA . PRO A 1 260 ? 8.219 -9.898 11.594 1 57.88 260 PRO A CA 1
ATOM 2037 C C . PRO A 1 260 ? 9.188 -9.023 12.383 1 57.88 260 PRO A C 1
ATOM 2039 O O . PRO A 1 260 ? 10.055 -8.367 11.805 1 57.88 260 PRO A O 1
ATOM 2042 N N . ASP A 1 261 ? 8.797 -8.312 13.477 1 57.34 261 ASP A N 1
ATOM 2043 C CA . ASP A 1 261 ? 9.82 -7.734 14.344 1 57.34 261 ASP A CA 1
ATOM 2044 C C . ASP A 1 261 ? 10.195 -8.695 15.469 1 57.34 261 ASP A C 1
ATOM 2046 O O . ASP A 1 261 ? 10.766 -8.273 16.484 1 57.34 261 ASP A O 1
ATOM 2050 N N . ASN A 1 262 ? 9.617 -9.953 15.359 1 49.5 262 ASN A N 1
ATOM 2051 C CA . ASN A 1 262 ? 9.617 -10.75 16.578 1 49.5 262 ASN A CA 1
ATOM 2052 C C . ASN A 1 262 ? 11.016 -11.242 16.938 1 49.5 262 ASN A C 1
ATOM 2054 O O . ASN A 1 262 ? 11.672 -11.906 16.141 1 49.5 262 ASN A O 1
ATOM 2058 N N . PRO A 1 263 ? 11.555 -10.617 18.016 1 42.62 263 PRO A N 1
ATOM 2059 C CA . PRO A 1 263 ? 12.836 -11.047 18.562 1 42.62 263 PRO A CA 1
ATOM 2060 C C . PRO A 1 263 ? 12.992 -12.562 18.594 1 42.62 263 PRO A C 1
ATOM 2062 O O . PRO A 1 263 ? 14.117 -13.078 18.656 1 42.62 263 PRO A O 1
ATOM 2065 N N . LYS A 1 264 ? 11.82 -13.195 18.75 1 41.5 264 LYS A N 1
ATOM 2066 C CA . LYS A 1 264 ? 11.93 -14.641 18.875 1 41.5 264 LYS A CA 1
ATOM 2067 C C . LYS A 1 264 ? 12.227 -15.289 17.516 1 41.5 264 LYS A C 1
ATOM 2069 O O . LYS A 1 264 ? 12.453 -16.5 17.438 1 41.5 264 LYS A O 1
ATOM 2074 N N . SER A 1 265 ? 11.828 -14.5 16.516 1 45.75 265 SER A N 1
ATOM 2075 C CA . SER A 1 265 ? 12.133 -15.094 15.219 1 45.75 265 SER A CA 1
ATOM 2076 C C . SER A 1 265 ? 13.633 -15.258 15.023 1 45.75 265 SER A C 1
ATOM 2078 O O . SER A 1 265 ? 14.375 -14.273 15.008 1 45.75 265 SER A O 1
ATOM 2080 N N . LYS A 1 266 ? 14.086 -16.203 15.656 1 41.78 266 LYS A N 1
ATOM 2081 C CA . LYS A 1 266 ? 15.469 -16.641 15.516 1 41.78 266 LYS A CA 1
ATOM 2082 C C . LYS A 1 266 ? 15.891 -16.672 14.055 1 41.78 266 LYS A C 1
ATOM 2084 O O . LYS A 1 266 ? 17.016 -17.047 13.734 1 41.78 266 LYS A O 1
ATOM 2089 N N . THR A 1 267 ? 14.906 -16.688 13.203 1 47.09 267 THR A N 1
ATOM 2090 C CA . THR A 1 267 ? 15.125 -17.094 11.82 1 47.09 267 THR A CA 1
ATOM 2091 C C . THR A 1 267 ? 15.672 -15.938 10.992 1 47.09 267 THR A C 1
ATOM 2093 O O . THR A 1 267 ? 15.039 -14.883 10.906 1 47.09 267 THR A O 1
ATOM 2096 N N . TYR A 1 268 ? 16.984 -15.969 11.141 1 51.38 268 TYR A N 1
ATOM 2097 C CA . TYR A 1 268 ? 17.641 -15.141 10.133 1 51.38 268 TYR A CA 1
ATOM 2098 C C . TYR A 1 268 ? 17.188 -15.531 8.734 1 51.38 268 TYR A C 1
ATOM 2100 O O . TYR A 1 268 ? 17.188 -16.719 8.383 1 51.38 268 TYR A O 1
ATOM 2108 N N . GLN A 1 269 ? 16.453 -14.656 8 1 56.03 269 GLN A N 1
ATOM 2109 C CA . GLN A 1 269 ? 16 -14.906 6.633 1 56.03 269 GLN A CA 1
ATOM 2110 C C . GLN A 1 269 ? 17.047 -15.703 5.852 1 56.03 269 GLN A C 1
ATOM 2112 O O . GLN A 1 269 ? 16.703 -16.609 5.086 1 56.03 269 GLN A O 1
ATOM 2117 N N . ASP A 1 270 ? 18.25 -15.555 6.211 1 58.91 270 ASP A N 1
ATOM 2118 C CA . ASP A 1 270 ? 19.297 -16.062 5.344 1 58.91 270 ASP A CA 1
ATOM 2119 C C . ASP A 1 270 ? 19.469 -17.578 5.512 1 58.91 270 ASP A C 1
ATOM 2121 O O . ASP A 1 270 ? 19.641 -18.297 4.531 1 58.91 270 ASP A O 1
ATOM 2125 N N . HIS A 1 271 ? 19.125 -18.047 6.668 1 69.94 271 HIS A N 1
ATOM 2126 C CA . HIS A 1 271 ? 19.359 -19.469 6.844 1 69.94 271 HIS A CA 1
ATOM 2127 C C . HIS A 1 271 ? 18.188 -20.297 6.332 1 69.94 271 HIS A C 1
ATOM 2129 O O . HIS A 1 271 ? 18.375 -21.391 5.781 1 69.94 271 HIS A O 1
ATOM 2135 N N . SER A 1 272 ? 17.125 -19.781 6.395 1 86.12 272 SER A N 1
ATOM 2136 C CA . SER A 1 272 ? 15.938 -20.547 6.012 1 86.12 272 SER A CA 1
ATOM 2137 C C . SER A 1 272 ? 15.68 -20.453 4.508 1 86.12 272 SER A C 1
ATOM 2139 O O . SER A 1 272 ? 15.047 -21.344 3.928 1 86.12 272 SER A O 1
ATOM 2141 N N . TRP A 1 273 ? 16.234 -19.5 3.883 1 91.56 273 TRP A N 1
ATOM 2142 C CA . TRP A 1 273 ? 16.047 -19.281 2.453 1 91.56 273 TRP A CA 1
ATOM 2143 C C . TRP A 1 273 ? 16.641 -20.438 1.645 1 91.56 273 TRP A C 1
ATOM 2145 O O . TRP A 1 273 ? 16.047 -20.891 0.671 1 91.56 273 TRP A O 1
ATOM 2155 N N . VAL A 1 274 ? 17.797 -20.922 2.107 1 91.5 274 VAL A N 1
ATOM 2156 C CA . VAL A 1 274 ? 18.5 -21.984 1.391 1 91.5 274 VAL A CA 1
ATOM 2157 C C . VAL A 1 274 ? 17.625 -23.234 1.312 1 91.5 274 VAL A C 1
ATOM 2159 O O . VAL A 1 274 ? 17.594 -23.906 0.282 1 91.5 274 VAL A O 1
ATOM 2162 N N . TYR A 1 275 ? 16.922 -23.516 2.352 1 93.81 275 TYR A N 1
ATOM 2163 C CA . TYR A 1 275 ? 16.047 -24.688 2.391 1 93.81 275 TYR A CA 1
ATOM 2164 C C . TYR A 1 275 ? 14.82 -24.469 1.513 1 93.81 275 TYR A C 1
ATOM 2166 O O . TYR A 1 275 ? 14.336 -25.406 0.874 1 93.81 275 TYR A O 1
ATOM 2174 N N . TYR A 1 276 ? 14.312 -23.25 1.486 1 96.44 276 TYR A N 1
ATOM 2175 C CA . TYR A 1 276 ? 13.188 -22.922 0.625 1 96.44 276 TYR A CA 1
ATOM 2176 C C . TYR A 1 276 ? 13.523 -23.172 -0.84 1 96.44 276 TYR A C 1
ATOM 2178 O O . TYR A 1 276 ? 12.727 -23.75 -1.575 1 96.44 276 TYR A O 1
ATOM 2186 N N . VAL A 1 277 ? 14.695 -22.781 -1.23 1 96.88 277 VAL A N 1
ATOM 2187 C CA . VAL A 1 277 ? 15.164 -22.969 -2.6 1 96.88 277 VAL A CA 1
ATOM 2188 C C . VAL A 1 277 ? 15.281 -24.453 -2.908 1 96.88 277 VAL A C 1
ATOM 2190 O O . VAL A 1 277 ? 14.852 -24.922 -3.969 1 96.88 277 VAL A O 1
ATOM 2193 N N . LYS A 1 278 ? 15.766 -25.188 -1.964 1 96.81 278 LYS A N 1
ATOM 2194 C CA . LYS A 1 278 ? 15.977 -26.625 -2.17 1 96.81 278 LYS A CA 1
ATOM 2195 C C . LYS A 1 278 ? 14.656 -27.359 -2.383 1 96.81 278 LYS A C 1
ATOM 2197 O O . LYS A 1 278 ? 14.555 -28.219 -3.254 1 96.81 278 LYS A O 1
ATOM 2202 N N . VAL A 1 279 ? 13.719 -27.047 -1.578 1 97.88 279 VAL A N 1
ATOM 2203 C CA . VAL A 1 279 ? 12.422 -27.703 -1.705 1 97.88 279 VAL A CA 1
ATOM 2204 C C . VAL A 1 279 ? 11.789 -27.328 -3.049 1 97.88 279 VAL A C 1
ATOM 2206 O O . VAL A 1 279 ? 11.242 -28.203 -3.736 1 97.88 279 VAL A O 1
ATOM 2209 N N . ASN A 1 280 ? 11.82 -26.078 -3.445 1 98.62 280 ASN A N 1
ATOM 2210 C CA . ASN A 1 280 ? 11.273 -25.656 -4.734 1 98.62 280 ASN A CA 1
ATOM 2211 C C . ASN A 1 280 ? 12.008 -26.312 -5.895 1 98.62 280 ASN A C 1
ATOM 2213 O O . ASN A 1 280 ? 11.391 -26.672 -6.898 1 98.62 280 ASN A O 1
ATOM 2217 N N . GLU A 1 281 ? 13.312 -26.5 -5.73 1 98.19 281 GLU A N 1
ATOM 2218 C CA . GLU A 1 281 ? 14.094 -27.203 -6.746 1 98.19 281 GLU A CA 1
ATOM 2219 C C . GLU A 1 281 ? 13.656 -28.656 -6.863 1 98.19 281 GLU A C 1
ATOM 2221 O O . GLU A 1 281 ? 13.578 -29.203 -7.965 1 98.19 281 GLU A O 1
ATOM 2226 N N . ALA A 1 282 ? 13.406 -29.266 -5.738 1 98 282 ALA A N 1
ATOM 2227 C CA . ALA A 1 282 ? 12.938 -30.656 -5.75 1 98 282 ALA A CA 1
ATOM 2228 C C . ALA A 1 282 ? 11.625 -30.781 -6.516 1 98 282 ALA A C 1
ATOM 2230 O O . ALA A 1 282 ? 11.43 -31.75 -7.262 1 98 282 ALA A O 1
ATOM 2231 N N . PHE A 1 283 ? 10.742 -29.859 -6.312 1 98.62 283 PHE A N 1
ATOM 2232 C CA . PHE A 1 283 ? 9.484 -29.844 -7.043 1 98.62 283 PHE A CA 1
ATOM 2233 C C . PHE A 1 283 ? 9.727 -29.688 -8.539 1 98.62 283 PHE A C 1
ATOM 2235 O O . PHE A 1 283 ? 9.148 -30.422 -9.344 1 98.62 283 PHE A O 1
ATOM 2242 N N . ALA A 1 284 ? 10.539 -28.734 -8.891 1 98.5 284 ALA A N 1
ATOM 2243 C CA . ALA A 1 284 ? 10.836 -28.484 -10.297 1 98.5 284 ALA A CA 1
ATOM 2244 C C . ALA A 1 284 ? 11.422 -29.719 -10.969 1 98.5 284 ALA A C 1
ATOM 2246 O O . ALA A 1 284 ? 11.031 -30.078 -12.078 1 98.5 284 ALA A O 1
ATOM 2247 N N . ASP A 1 285 ? 12.344 -30.359 -10.266 1 97.12 285 ASP A N 1
ATOM 2248 C CA . ASP A 1 285 ? 13 -31.547 -10.812 1 97.12 285 ASP A CA 1
ATOM 2249 C C . ASP A 1 285 ? 11.992 -32.656 -11.07 1 97.12 285 ASP A C 1
ATOM 2251 O O . ASP A 1 285 ? 12.047 -33.344 -12.102 1 97.12 285 ASP A O 1
ATOM 2255 N N . LYS A 1 286 ? 11.117 -32.875 -10.094 1 96.25 286 LYS A N 1
ATOM 2256 C CA . LYS A 1 286 ? 10.102 -33.906 -10.258 1 96.25 286 LYS A CA 1
ATOM 2257 C C . LYS A 1 286 ? 9.188 -33.594 -11.438 1 96.25 286 LYS A C 1
ATOM 2259 O O . LYS A 1 286 ? 8.828 -34.5 -12.195 1 96.25 286 LYS A O 1
ATOM 2264 N N . ILE A 1 287 ? 8.773 -32.375 -11.625 1 97.5 287 ILE A N 1
ATOM 2265 C CA . ILE A 1 287 ? 7.898 -31.969 -12.719 1 97.5 287 ILE A CA 1
ATOM 2266 C C . ILE A 1 287 ? 8.602 -32.188 -14.055 1 97.5 287 ILE A C 1
ATOM 2268 O O . ILE A 1 287 ? 8.031 -32.781 -14.969 1 97.5 287 ILE A O 1
ATOM 2272 N N . VAL A 1 288 ? 9.836 -31.734 -14.18 1 95.75 288 VAL A N 1
ATOM 2273 C CA . VAL A 1 288 ? 10.594 -31.812 -15.422 1 95.75 288 VAL A CA 1
ATOM 2274 C C . VAL A 1 288 ? 10.797 -33.281 -15.828 1 95.75 288 VAL A C 1
ATOM 2276 O O . VAL A 1 288 ? 10.703 -33.594 -17 1 95.75 288 VAL A O 1
ATOM 2279 N N . LYS A 1 289 ? 11.047 -34.094 -14.828 1 93.25 289 LYS A N 1
ATOM 2280 C CA . LYS A 1 289 ? 11.297 -35.5 -15.078 1 93.25 289 LYS A CA 1
ATOM 2281 C C . LYS A 1 289 ? 10.062 -36.188 -15.648 1 93.25 289 LYS A C 1
ATOM 2283 O O . LYS A 1 289 ? 10.18 -37.094 -16.469 1 93.25 289 LYS A O 1
ATOM 2288 N N . ASN A 1 290 ? 8.883 -35.719 -15.344 1 90.94 290 ASN A N 1
ATOM 2289 C CA . ASN A 1 290 ? 7.66 -36.438 -15.711 1 90.94 290 ASN A CA 1
ATOM 2290 C C . ASN A 1 290 ? 6.879 -35.688 -16.781 1 90.94 290 ASN A C 1
ATOM 2292 O O . ASN A 1 290 ? 5.891 -36.219 -17.312 1 90.94 290 ASN A O 1
ATOM 2296 N N . TRP A 1 291 ? 7.293 -34.5 -17.156 1 92.25 291 TRP A N 1
ATOM 2297 C CA . TRP A 1 291 ? 6.574 -33.625 -18.078 1 92.25 291 TRP A CA 1
ATOM 2298 C C . TRP A 1 291 ? 6.719 -34.125 -19.516 1 92.25 291 TRP A C 1
ATOM 2300 O O . TRP A 1 291 ? 7.797 -34.594 -19.922 1 92.25 291 TRP A O 1
ATOM 2310 N N . LYS A 1 292 ? 5.656 -34.062 -20.25 1 85.62 292 LYS A N 1
ATOM 2311 C CA . LYS A 1 292 ? 5.641 -34.312 -21.688 1 85.62 292 LYS A CA 1
ATOM 2312 C C . LYS A 1 292 ? 5.062 -33.125 -22.453 1 85.62 292 LYS A C 1
ATOM 2314 O O . LYS A 1 292 ? 4.344 -32.312 -21.891 1 85.62 292 LYS A O 1
ATOM 2319 N N . ARG A 1 293 ? 5.391 -33.094 -23.719 1 84.75 293 ARG A N 1
ATOM 2320 C CA . ARG A 1 293 ? 4.891 -32 -24.562 1 84.75 293 ARG A CA 1
ATOM 2321 C C . ARG A 1 293 ? 3.365 -32 -24.578 1 84.75 293 ARG A C 1
ATOM 2323 O O . ARG A 1 293 ? 2.734 -33.062 -24.75 1 84.75 293 ARG A O 1
ATOM 2330 N N . GLY A 1 294 ? 2.863 -30.828 -24.328 1 82.56 294 GLY A N 1
ATOM 2331 C CA . GLY A 1 294 ? 1.415 -30.688 -24.312 1 82.56 294 GLY A CA 1
ATOM 2332 C C . GLY A 1 294 ? 0.831 -30.641 -22.906 1 82.56 294 GLY A C 1
ATOM 2333 O O . GLY A 1 294 ? -0.313 -30.219 -22.719 1 82.56 294 GLY A O 1
ATOM 2334 N N . ASP A 1 295 ? 1.566 -31.078 -21.938 1 91.06 295 ASP A N 1
ATOM 2335 C CA . ASP A 1 295 ? 1.096 -31.062 -20.562 1 91.06 295 ASP A CA 1
ATOM 2336 C C . ASP A 1 295 ? 1.016 -29.625 -20.031 1 91.06 295 ASP A C 1
ATOM 2338 O O . ASP A 1 295 ? 1.733 -28.75 -20.5 1 91.06 295 ASP A O 1
ATOM 2342 N N . VAL A 1 296 ? 0.118 -29.422 -19.125 1 95.25 296 VAL A N 1
ATOM 2343 C CA . VAL A 1 296 ? -0.055 -28.141 -18.469 1 95.25 296 VAL A CA 1
ATOM 2344 C C . VAL A 1 296 ? 0.458 -28.219 -17.031 1 95.25 296 VAL A C 1
ATOM 2346 O O . VAL A 1 296 ? 0.213 -29.203 -16.344 1 95.25 296 VAL A O 1
ATOM 2349 N N . ILE A 1 297 ? 1.264 -27.281 -16.625 1 98 297 ILE A N 1
ATOM 2350 C CA . ILE A 1 297 ? 1.767 -27.219 -15.258 1 98 297 ILE A CA 1
ATOM 2351 C C . ILE A 1 297 ? 1.066 -26.094 -14.508 1 98 297 ILE A C 1
ATOM 2353 O O . ILE A 1 297 ? 1.174 -24.922 -14.883 1 98 297 ILE A O 1
ATOM 2357 N N . TRP A 1 298 ? 0.338 -26.375 -13.469 1 98.5 298 TRP A N 1
ATOM 2358 C CA . TRP A 1 298 ? -0.385 -25.391 -12.664 1 98.5 298 TRP A CA 1
ATOM 2359 C C . TRP A 1 298 ? 0.119 -25.391 -11.227 1 98.5 298 TRP A C 1
ATOM 2361 O O . TRP A 1 298 ? -0.286 -26.234 -10.422 1 98.5 298 TRP A O 1
ATOM 2371 N N . VAL A 1 299 ? 0.966 -24.391 -10.859 1 98.75 299 VAL A N 1
ATOM 2372 C CA . VAL A 1 299 ? 1.608 -24.297 -9.547 1 98.75 299 VAL A CA 1
ATOM 2373 C C . VAL A 1 299 ? 0.73 -23.5 -8.594 1 98.75 299 VAL A C 1
ATOM 2375 O O . VAL A 1 299 ? 0.179 -22.453 -8.977 1 98.75 299 VAL A O 1
ATOM 2378 N N . HIS A 1 300 ? 0.723 -23.938 -7.293 1 98.12 300 HIS A N 1
ATOM 2379 C CA . HIS A 1 300 ? -0.226 -23.297 -6.387 1 98.12 300 HIS A CA 1
ATOM 2380 C C . HIS A 1 300 ? 0.467 -22.812 -5.117 1 98.12 300 HIS A C 1
ATOM 2382 O O . HIS A 1 300 ? 1.183 -23.562 -4.465 1 98.12 300 HIS A O 1
ATOM 2388 N N . ASP A 1 301 ? 0.283 -21.453 -4.852 1 96.69 301 ASP A N 1
ATOM 2389 C CA . ASP A 1 301 ? 0.37 -20.797 -3.549 1 96.69 301 ASP A CA 1
ATOM 2390 C C . ASP A 1 301 ? 1.809 -20.391 -3.23 1 96.69 301 ASP A C 1
ATOM 2392 O O . ASP A 1 301 ? 2.717 -20.641 -4.027 1 96.69 301 ASP A O 1
ATOM 2396 N N . TYR A 1 302 ? 2.062 -19.844 -2.016 1 97.38 302 TYR A N 1
ATOM 2397 C CA . TYR A 1 302 ? 3.279 -19.109 -1.704 1 97.38 302 TYR A CA 1
ATOM 2398 C C . TYR A 1 302 ? 4.406 -20.047 -1.305 1 97.38 302 TYR A C 1
ATOM 2400 O O . TYR A 1 302 ? 5.574 -19.656 -1.253 1 97.38 302 TYR A O 1
ATOM 2408 N N . HIS A 1 303 ? 4.125 -21.344 -1.086 1 97.44 303 HIS A N 1
ATOM 2409 C CA . HIS A 1 303 ? 5.16 -22.312 -0.744 1 97.44 303 HIS A CA 1
ATOM 2410 C C . HIS A 1 303 ? 6.062 -22.594 -1.938 1 97.44 303 HIS A C 1
ATOM 2412 O O . HIS A 1 303 ? 7.191 -23.062 -1.77 1 97.44 303 HIS A O 1
ATOM 2418 N N . LEU A 1 304 ? 5.566 -22.344 -3.104 1 98.56 304 LEU A N 1
ATOM 2419 C CA . LEU A 1 304 ? 6.258 -22.781 -4.312 1 98.56 304 LEU A CA 1
ATOM 2420 C C . LEU A 1 304 ? 6.434 -21.609 -5.285 1 98.56 304 LEU A C 1
ATOM 2422 O O . LEU A 1 304 ? 6.23 -21.766 -6.492 1 98.56 304 LEU A O 1
ATOM 2426 N N . LEU A 1 305 ? 6.82 -20.516 -4.809 1 98.69 305 LEU A N 1
ATOM 2427 C CA . LEU A 1 305 ? 6.898 -19.312 -5.617 1 98.69 305 LEU A CA 1
ATOM 2428 C C . LEU A 1 305 ? 8.016 -19.406 -6.648 1 98.69 305 LEU A C 1
ATOM 2430 O O . LEU A 1 305 ? 7.977 -18.734 -7.684 1 98.69 305 LEU A O 1
ATOM 2434 N N . LEU A 1 306 ? 9.016 -20.234 -6.434 1 98.62 306 LEU A N 1
ATOM 2435 C CA . LEU A 1 306 ? 10.188 -20.281 -7.305 1 98.62 306 LEU A CA 1
ATOM 2436 C C . LEU A 1 306 ? 10.008 -21.312 -8.406 1 98.62 306 LEU A C 1
ATOM 2438 O O . LEU A 1 306 ? 10.742 -21.312 -9.398 1 98.62 306 LEU A O 1
ATOM 2442 N N . VAL A 1 307 ? 9.039 -22.172 -8.312 1 98.81 307 VAL A N 1
ATOM 2443 C CA . VAL A 1 307 ? 8.906 -23.344 -9.164 1 98.81 307 VAL A CA 1
ATOM 2444 C C . VAL A 1 307 ? 8.68 -22.922 -10.609 1 98.81 307 VAL A C 1
ATOM 2446 O O . VAL A 1 307 ? 9.281 -23.469 -11.531 1 98.81 307 VAL A O 1
ATOM 2449 N N . PRO A 1 308 ? 7.812 -21.922 -10.859 1 98.69 308 PRO A N 1
ATOM 2450 C CA . PRO A 1 308 ? 7.582 -21.547 -12.258 1 98.69 308 PRO A CA 1
ATOM 2451 C C . PRO A 1 308 ? 8.867 -21.172 -12.992 1 98.69 308 PRO A C 1
ATOM 2453 O O . PRO A 1 308 ? 9.117 -21.656 -14.094 1 98.69 308 PRO A O 1
ATOM 2456 N N . ALA A 1 309 ? 9.68 -20.375 -12.391 1 97.75 309 ALA A N 1
ATOM 2457 C CA . ALA A 1 309 ? 10.922 -19.953 -13.039 1 97.75 309 ALA A CA 1
ATOM 2458 C C . ALA A 1 309 ? 11.898 -21.125 -13.172 1 97.75 309 ALA A C 1
ATOM 2460 O O . ALA A 1 309 ? 12.609 -21.234 -14.172 1 97.75 309 ALA A O 1
ATOM 2461 N N . LEU A 1 310 ? 11.984 -21.922 -12.156 1 98.19 310 LEU A N 1
ATOM 2462 C CA . LEU A 1 310 ? 12.883 -23.078 -12.172 1 98.19 310 LEU A CA 1
ATOM 2463 C C . LEU A 1 310 ? 12.508 -24.047 -13.281 1 98.19 310 LEU A C 1
ATOM 2465 O O . LEU A 1 310 ? 13.383 -24.594 -13.961 1 98.19 310 LEU A O 1
ATOM 2469 N N . VAL A 1 311 ? 11.219 -24.281 -13.445 1 98.25 311 VAL A N 1
ATOM 2470 C CA . VAL A 1 311 ? 10.742 -25.156 -14.508 1 98.25 311 VAL A CA 1
ATOM 2471 C C . VAL A 1 311 ? 11 -24.516 -15.867 1 98.25 311 VAL A C 1
ATOM 2473 O O . VAL A 1 311 ? 11.438 -25.188 -16.797 1 98.25 311 VAL A O 1
ATOM 2476 N N . ARG A 1 312 ? 10.703 -23.234 -16 1 95.62 312 ARG A N 1
ATOM 2477 C CA . ARG A 1 312 ? 10.883 -22.5 -17.25 1 95.62 312 ARG A CA 1
ATOM 2478 C C . ARG A 1 312 ? 12.336 -22.562 -17.719 1 95.62 312 ARG A C 1
ATOM 2480 O O . ARG A 1 312 ? 12.594 -22.672 -18.922 1 95.62 312 ARG A O 1
ATOM 2487 N N . LYS A 1 313 ? 13.242 -22.469 -16.844 1 93.38 313 LYS A N 1
ATOM 2488 C CA . LYS A 1 313 ? 14.656 -22.547 -17.172 1 93.38 313 LYS A CA 1
ATOM 2489 C C . LYS A 1 313 ? 15 -23.875 -17.844 1 93.38 313 LYS A C 1
ATOM 2491 O O . LYS A 1 313 ? 15.836 -23.922 -18.75 1 93.38 313 LYS A O 1
ATOM 2496 N N . LYS A 1 314 ? 14.344 -24.938 -17.438 1 92.88 314 LYS A N 1
ATOM 2497 C CA . LYS A 1 314 ? 14.617 -26.281 -17.953 1 92.88 314 LYS A CA 1
ATOM 2498 C C . LYS A 1 314 ? 13.695 -26.609 -19.125 1 92.88 314 LYS A C 1
ATOM 2500 O O . LYS A 1 314 ? 14.055 -27.391 -20 1 92.88 314 LYS A O 1
ATOM 2505 N N . LEU A 1 315 ? 12.484 -26.062 -19.094 1 92.94 315 LEU A N 1
ATOM 2506 C CA . LEU A 1 315 ? 11.484 -26.266 -20.141 1 92.94 315 LEU A CA 1
ATOM 2507 C C . LEU A 1 315 ? 10.984 -24.922 -20.672 1 92.94 315 LEU A C 1
ATOM 2509 O O . LEU A 1 315 ? 9.875 -24.484 -20.344 1 92.94 315 LEU A O 1
ATOM 2513 N N . PRO A 1 316 ? 11.586 -24.297 -21.562 1 86.56 316 PRO A N 1
ATOM 2514 C CA . PRO A 1 316 ? 11.25 -22.953 -22.016 1 86.56 316 PRO A CA 1
ATOM 2515 C C . PRO A 1 316 ? 9.891 -22.875 -22.688 1 86.56 316 PRO A C 1
ATOM 2517 O O . PRO A 1 316 ? 9.242 -21.828 -22.672 1 86.56 316 PRO A O 1
ATOM 2520 N N . ASP A 1 317 ? 9.414 -23.969 -23.219 1 85.25 317 ASP A N 1
ATOM 2521 C CA . ASP A 1 317 ? 8.172 -23.938 -23.969 1 85.25 317 ASP A CA 1
ATOM 2522 C C . ASP A 1 317 ? 7.004 -24.469 -23.156 1 85.25 317 ASP A C 1
ATOM 2524 O O . ASP A 1 317 ? 5.891 -24.609 -23.656 1 85.25 317 ASP A O 1
ATOM 2528 N N . ALA A 1 318 ? 7.223 -24.734 -21.969 1 93.44 318 ALA A N 1
ATOM 2529 C CA . ALA A 1 318 ? 6.184 -25.328 -21.125 1 93.44 318 ALA A CA 1
ATOM 2530 C C . ALA A 1 318 ? 5.059 -24.344 -20.859 1 93.44 318 ALA A C 1
ATOM 2532 O O . ALA A 1 318 ? 5.297 -23.141 -20.734 1 93.44 318 ALA A O 1
ATOM 2533 N N . LYS A 1 319 ? 3.82 -24.812 -20.906 1 95.56 319 LYS A N 1
ATOM 2534 C CA . LYS A 1 319 ? 2.658 -24.047 -20.484 1 95.56 319 LYS A CA 1
ATOM 2535 C C . LYS A 1 319 ? 2.52 -24.047 -18.969 1 95.56 319 LYS A C 1
ATOM 2537 O O . LYS A 1 319 ? 2.092 -25.047 -18.375 1 95.56 319 LYS A O 1
ATOM 2542 N N . ILE A 1 320 ? 2.807 -22.906 -18.297 1 98.12 320 ILE A N 1
ATOM 2543 C CA . ILE A 1 320 ? 2.887 -22.844 -16.844 1 98.12 320 ILE A CA 1
ATOM 2544 C C . ILE A 1 320 ? 1.908 -21.797 -16.312 1 98.12 320 ILE A C 1
ATOM 2546 O O . ILE A 1 320 ? 1.931 -20.641 -16.734 1 98.12 320 ILE A O 1
ATOM 2550 N N . GLY A 1 321 ? 1.022 -22.203 -15.438 1 98.62 321 GLY A N 1
ATOM 2551 C CA . GLY A 1 321 ? 0.165 -21.297 -14.68 1 98.62 321 GLY A CA 1
ATOM 2552 C C . GLY A 1 321 ? 0.518 -21.25 -13.203 1 98.62 321 GLY A C 1
ATOM 2553 O O . GLY A 1 321 ? 0.98 -22.25 -12.633 1 98.62 321 GLY A O 1
ATOM 2554 N N . PHE A 1 322 ? 0.327 -20.125 -12.594 1 98.69 322 PHE A N 1
ATOM 2555 C CA . PHE A 1 322 ? 0.527 -19.953 -11.156 1 98.69 322 PHE A CA 1
ATOM 2556 C C . PHE A 1 322 ? -0.692 -19.312 -10.516 1 98.69 322 PHE A C 1
ATOM 2558 O O . PHE A 1 322 ? -1.28 -18.391 -11.078 1 98.69 322 PHE A O 1
ATOM 2565 N N . PHE A 1 323 ? -1.073 -19.828 -9.375 1 98.69 323 PHE A N 1
ATOM 2566 C CA . PHE A 1 323 ? -2.188 -19.25 -8.633 1 98.69 323 PHE A CA 1
ATOM 2567 C C . PHE A 1 323 ? -1.812 -19.047 -7.168 1 98.69 323 PHE A C 1
ATOM 2569 O O . PHE A 1 323 ? -1.354 -19.984 -6.504 1 98.69 323 PHE A O 1
ATOM 2576 N N . LEU A 1 324 ? -1.957 -17.828 -6.664 1 98.25 324 LEU A N 1
ATOM 2577 C CA . LEU A 1 324 ? -1.727 -17.531 -5.258 1 98.25 324 LEU A CA 1
ATOM 2578 C C . LEU A 1 324 ? -3.045 -17.469 -4.488 1 98.25 324 LEU A C 1
ATOM 2580 O O . LEU A 1 324 ? -3.885 -16.609 -4.754 1 98.25 324 LEU A O 1
ATOM 2584 N N . HIS A 1 325 ? -3.182 -18.312 -3.516 1 96.5 325 HIS A N 1
ATOM 2585 C CA . HIS A 1 325 ? -4.441 -18.453 -2.795 1 96.5 325 HIS A CA 1
ATOM 2586 C C . HIS A 1 325 ? -4.531 -17.438 -1.654 1 96.5 325 HIS A C 1
ATOM 2588 O O . HIS A 1 325 ? -5.629 -17.016 -1.271 1 96.5 325 HIS A O 1
ATOM 2594 N N . VAL A 1 326 ? -3.436 -17.078 -1.083 1 95.5 326 VAL A N 1
ATOM 2595 C CA . VAL A 1 326 ? -3.414 -16.094 -0.007 1 95.5 326 VAL A CA 1
ATOM 2596 C C . VAL A 1 326 ? -3.416 -14.688 -0.595 1 95.5 326 VAL A C 1
ATOM 2598 O O . VAL A 1 326 ? -3.344 -14.516 -1.814 1 95.5 326 VAL A O 1
ATOM 2601 N N . ALA A 1 327 ? -3.52 -13.734 0.251 1 94.69 327 ALA A N 1
ATOM 2602 C CA . ALA A 1 327 ? -3.461 -12.344 -0.193 1 94.69 327 ALA A CA 1
ATOM 2603 C C . ALA A 1 327 ? -2.051 -11.969 -0.645 1 94.69 327 ALA A C 1
ATOM 2605 O O . ALA A 1 327 ? -1.072 -12.578 -0.211 1 94.69 327 ALA A O 1
ATOM 2606 N N . PHE A 1 328 ? -1.913 -11.117 -1.637 1 96.88 328 PHE A N 1
ATOM 2607 C CA . PHE A 1 328 ? -0.636 -10.508 -1.989 1 96.88 328 PHE A CA 1
ATOM 2608 C C . PHE A 1 328 ? -0.531 -9.094 -1.416 1 96.88 328 PHE A C 1
ATOM 2610 O O . PHE A 1 328 ? -1.391 -8.25 -1.671 1 96.88 328 PHE A O 1
ATOM 2617 N N . PRO A 1 329 ? 0.428 -8.844 -0.644 1 94.75 329 PRO A N 1
ATOM 2618 C CA . PRO A 1 329 ? 0.504 -7.57 0.076 1 94.75 329 PRO A CA 1
ATOM 2619 C C . PRO A 1 329 ? 0.884 -6.402 -0.831 1 94.75 329 PRO A C 1
ATOM 2621 O O . PRO A 1 329 ? 1.272 -6.609 -1.982 1 94.75 329 PRO A O 1
ATOM 2624 N N . SER A 1 330 ? 0.762 -5.195 -0.275 1 90.38 330 SER A N 1
ATOM 2625 C CA . SER A 1 330 ? 1.196 -3.994 -0.983 1 90.38 330 SER A CA 1
ATOM 2626 C C . SER A 1 330 ? 2.707 -3.996 -1.198 1 90.38 330 SER A C 1
ATOM 2628 O O . SER A 1 330 ? 3.436 -4.723 -0.519 1 90.38 330 SER A O 1
ATOM 2630 N N . SER A 1 331 ? 3.119 -3.15 -2.131 1 88.56 331 SER A N 1
ATOM 2631 C CA . SER A 1 331 ? 4.535 -3.084 -2.475 1 88.56 331 SER A CA 1
ATOM 2632 C C . SER A 1 331 ? 5.375 -2.65 -1.278 1 88.56 331 SER A C 1
ATOM 2634 O O . SER A 1 331 ? 6.516 -3.096 -1.118 1 88.56 331 SER A O 1
ATOM 2636 N N . GLU A 1 332 ? 4.809 -1.81 -0.343 1 89.81 332 GLU A N 1
ATOM 2637 C CA . GLU A 1 332 ? 5.531 -1.289 0.814 1 89.81 332 GLU A CA 1
ATOM 2638 C C . GLU A 1 332 ? 5.828 -2.395 1.822 1 89.81 332 GLU A C 1
ATOM 2640 O O . GLU A 1 332 ? 6.844 -2.346 2.523 1 89.81 332 GLU A O 1
ATOM 2645 N N . VAL A 1 333 ? 4.973 -3.352 1.824 1 92.5 333 VAL A N 1
ATOM 2646 C CA . VAL A 1 333 ? 5.152 -4.461 2.756 1 92.5 333 VAL A CA 1
ATOM 2647 C C . VAL A 1 333 ? 6.027 -5.535 2.117 1 92.5 333 VAL A C 1
ATOM 2649 O O . VAL A 1 333 ? 6.941 -6.062 2.758 1 92.5 333 VAL A O 1
ATOM 2652 N N . PHE A 1 334 ? 5.789 -5.824 0.824 1 94.56 334 PHE A N 1
ATOM 2653 C CA . PHE A 1 334 ? 6.543 -6.863 0.129 1 94.56 334 PHE A CA 1
ATOM 2654 C C . PHE A 1 334 ? 8.023 -6.5 0.054 1 94.56 334 PHE A C 1
ATOM 2656 O O . PHE A 1 334 ? 8.883 -7.375 0.147 1 94.56 334 PHE A O 1
ATOM 2663 N N . ARG A 1 335 ? 8.32 -5.238 -0.083 1 90.88 335 ARG A N 1
ATOM 2664 C CA . ARG A 1 335 ? 9.695 -4.809 -0.305 1 90.88 335 ARG A CA 1
ATOM 2665 C C . ARG A 1 335 ? 10.539 -5.004 0.951 1 90.88 335 ARG A C 1
ATOM 2667 O O . ARG A 1 335 ? 11.766 -4.918 0.898 1 90.88 335 ARG A O 1
ATOM 2674 N N . CYS A 1 336 ? 9.914 -5.301 2.061 1 90.5 336 CYS A N 1
ATOM 2675 C CA . CYS A 1 336 ? 10.641 -5.547 3.301 1 90.5 336 CYS A CA 1
ATOM 2676 C C . CYS A 1 336 ? 11.367 -6.891 3.252 1 90.5 336 CYS A C 1
ATOM 2678 O O . CYS A 1 336 ? 12.258 -7.148 4.059 1 90.5 336 CYS A O 1
ATOM 2680 N N . LEU A 1 337 ? 10.953 -7.781 2.361 1 91.19 337 LEU A N 1
ATOM 2681 C CA . LEU A 1 337 ? 11.602 -9.078 2.238 1 91.19 337 LEU A CA 1
ATOM 2682 C C . LEU A 1 337 ? 13.031 -8.93 1.73 1 91.19 337 LEU A C 1
ATOM 2684 O O . LEU A 1 337 ? 13.297 -8.117 0.841 1 91.19 337 LEU A O 1
ATOM 2688 N N . ALA A 1 338 ? 13.945 -9.711 2.295 1 89.12 338 ALA A N 1
ATOM 2689 C CA . ALA A 1 338 ? 15.344 -9.672 1.878 1 89.12 338 ALA A CA 1
ATOM 2690 C C . ALA A 1 338 ? 15.508 -10.164 0.442 1 89.12 338 ALA A C 1
ATOM 2692 O O . ALA A 1 338 ? 16.188 -9.523 -0.366 1 89.12 338 ALA A O 1
ATOM 2693 N N . VAL A 1 339 ? 14.812 -11.305 0.135 1 92.19 339 VAL A N 1
ATOM 2694 C CA . VAL A 1 339 ? 14.938 -11.906 -1.188 1 92.19 339 VAL A CA 1
ATOM 2695 C C . VAL A 1 339 ? 13.719 -11.547 -2.035 1 92.19 339 VAL A C 1
ATOM 2697 O O . VAL A 1 339 ? 13.094 -12.414 -2.643 1 92.19 339 VAL A O 1
ATOM 2700 N N . ARG A 1 340 ? 13.414 -10.273 -2.01 1 92.44 340 ARG A N 1
ATOM 2701 C CA . ARG A 1 340 ? 12.211 -9.75 -2.648 1 92.44 340 ARG A CA 1
ATOM 2702 C C . ARG A 1 340 ? 12.281 -9.906 -4.164 1 92.44 340 ARG A C 1
ATOM 2704 O O . ARG A 1 340 ? 11.289 -10.266 -4.805 1 92.44 340 ARG A O 1
ATOM 2711 N N . LYS A 1 341 ? 13.414 -9.711 -4.836 1 90.75 341 LYS A N 1
ATOM 2712 C CA . LYS A 1 341 ? 13.562 -9.805 -6.285 1 90.75 341 LYS A CA 1
ATOM 2713 C C . LYS A 1 341 ? 13.461 -11.25 -6.758 1 90.75 341 LYS A C 1
ATOM 2715 O O . LYS A 1 341 ? 12.75 -11.547 -7.723 1 90.75 341 LYS A O 1
ATOM 2720 N N . GLU A 1 342 ? 14.117 -12.133 -6.035 1 94.88 342 GLU A N 1
ATOM 2721 C CA . GLU A 1 342 ? 14.141 -13.547 -6.398 1 94.88 342 GLU A CA 1
ATOM 2722 C C . GLU A 1 342 ? 12.742 -14.148 -6.352 1 94.88 342 GLU A C 1
ATOM 2724 O O . GLU A 1 342 ? 12.367 -14.938 -7.227 1 94.88 342 GLU A O 1
ATOM 2729 N N . LEU A 1 343 ? 12.008 -13.781 -5.371 1 97.44 343 LEU A N 1
ATOM 2730 C CA . LEU A 1 343 ? 10.656 -14.305 -5.227 1 97.44 343 LEU A CA 1
ATOM 2731 C C . LEU A 1 343 ? 9.773 -13.859 -6.387 1 97.44 343 LEU A C 1
ATOM 2733 O O . LEU A 1 343 ? 9.031 -14.664 -6.953 1 97.44 343 LEU A O 1
ATOM 2737 N N . LEU A 1 344 ? 9.844 -12.578 -6.746 1 96.69 344 LEU A N 1
ATOM 2738 C CA . LEU A 1 344 ? 9.055 -12.062 -7.852 1 96.69 344 LEU A CA 1
ATOM 2739 C C . LEU A 1 344 ? 9.453 -12.719 -9.164 1 96.69 344 LEU A C 1
ATOM 2741 O O . LEU A 1 344 ? 8.594 -13.109 -9.961 1 96.69 344 LEU A O 1
ATOM 2745 N N . GLU A 1 345 ? 10.773 -12.844 -9.336 1 95.88 345 GLU A N 1
ATOM 2746 C CA . GLU A 1 345 ? 11.273 -13.492 -10.547 1 95.88 345 GLU A CA 1
ATOM 2747 C C . GLU A 1 345 ? 10.82 -14.945 -10.625 1 95.88 345 GLU A C 1
ATOM 2749 O O . GLU A 1 345 ? 10.555 -15.461 -11.719 1 95.88 345 GLU A O 1
ATOM 2754 N N . GLY A 1 346 ? 10.781 -15.578 -9.477 1 98.19 346 GLY A N 1
ATOM 2755 C CA . GLY A 1 346 ? 10.258 -16.938 -9.438 1 98.19 346 GLY A CA 1
ATOM 2756 C C . GLY A 1 346 ? 8.844 -17.047 -9.961 1 98.19 346 GLY A C 1
ATOM 2757 O O . GLY A 1 346 ? 8.547 -17.906 -10.797 1 98.19 346 GLY A O 1
ATOM 2758 N N . MET A 1 347 ? 7.98 -16.188 -9.555 1 98.44 347 MET A N 1
ATOM 2759 C CA . MET A 1 347 ? 6.582 -16.172 -9.969 1 98.44 347 MET A CA 1
ATOM 2760 C C . MET A 1 347 ? 6.461 -15.867 -11.461 1 98.44 347 MET A C 1
ATOM 2762 O O . MET A 1 347 ? 5.641 -16.453 -12.156 1 98.44 347 MET A O 1
ATOM 2766 N N . LEU A 1 348 ? 7.305 -14.969 -11.914 1 96.62 348 LEU A N 1
ATOM 2767 C CA . LEU A 1 348 ? 7.227 -14.461 -13.273 1 96.62 348 LEU A CA 1
ATOM 2768 C C . LEU A 1 348 ? 7.691 -15.508 -14.281 1 96.62 348 LEU A C 1
ATOM 2770 O O . LEU A 1 348 ? 7.633 -15.289 -15.492 1 96.62 348 LEU A O 1
ATOM 2774 N N . GLY A 1 349 ? 8.102 -16.672 -13.797 1 97.25 349 GLY A N 1
ATOM 2775 C CA . GLY A 1 349 ? 8.383 -17.781 -14.688 1 97.25 349 GLY A CA 1
ATOM 2776 C C . GLY A 1 349 ? 7.141 -18.375 -15.32 1 97.25 349 GLY A C 1
ATOM 2777 O O . GLY A 1 349 ? 7.23 -19.125 -16.297 1 97.25 349 GLY A O 1
ATOM 2778 N N . ALA A 1 350 ? 5.984 -17.984 -14.844 1 98.06 350 ALA A N 1
ATOM 2779 C CA . ALA A 1 350 ? 4.715 -18.516 -15.328 1 98.06 350 ALA A CA 1
ATOM 2780 C C . ALA A 1 350 ? 4.23 -17.734 -16.562 1 98.06 350 ALA A C 1
ATOM 2782 O O . ALA A 1 350 ? 4.723 -16.641 -16.844 1 98.06 350 ALA A O 1
ATOM 2783 N N . ASN A 1 351 ? 3.348 -18.359 -17.359 1 95.88 351 ASN A N 1
ATOM 2784 C CA . ASN A 1 351 ? 2.674 -17.656 -18.453 1 95.88 351 ASN A CA 1
ATOM 2785 C C . ASN A 1 351 ? 1.517 -16.812 -17.938 1 95.88 351 ASN A C 1
ATOM 2787 O O . ASN A 1 351 ? 1.217 -15.758 -18.516 1 95.88 351 ASN A O 1
ATOM 2791 N N . LEU A 1 352 ? 0.925 -17.375 -16.984 1 98.06 352 LEU A N 1
ATOM 2792 C CA . LEU A 1 352 ? -0.237 -16.734 -16.375 1 98.06 352 LEU A CA 1
ATOM 2793 C C . LEU A 1 352 ? -0.155 -16.781 -14.852 1 98.06 352 LEU A C 1
ATOM 2795 O O . LEU A 1 352 ? 0.081 -17.844 -14.281 1 98.06 352 LEU A O 1
ATOM 2799 N N . ILE A 1 353 ? -0.243 -15.633 -14.258 1 98.62 353 ILE A N 1
ATOM 2800 C CA . ILE A 1 353 ? -0.328 -15.531 -12.805 1 98.62 353 ILE A CA 1
ATOM 2801 C C . ILE A 1 353 ? -1.719 -15.047 -12.398 1 98.62 353 ILE A C 1
ATOM 2803 O O . ILE A 1 353 ? -2.225 -14.062 -12.953 1 98.62 353 ILE A O 1
ATOM 2807 N N . ALA A 1 354 ? -2.305 -15.734 -11.492 1 98.25 354 ALA A N 1
ATOM 2808 C CA . ALA A 1 354 ? -3.66 -15.359 -11.094 1 98.25 354 ALA A CA 1
ATOM 2809 C C . ALA A 1 354 ? -3.773 -15.211 -9.586 1 98.25 354 ALA A C 1
ATOM 2811 O O . ALA A 1 354 ? -3.068 -15.891 -8.836 1 98.25 354 ALA A O 1
ATOM 2812 N N . PHE A 1 355 ? -4.621 -14.32 -9.18 1 97.56 355 PHE A N 1
ATOM 2813 C CA . PHE A 1 355 ? -4.918 -14.023 -7.781 1 97.56 355 PHE A CA 1
ATOM 2814 C C . PHE A 1 355 ? -6.414 -14.133 -7.512 1 97.56 355 PHE A C 1
ATOM 2816 O O . PHE A 1 355 ? -7.207 -14.336 -8.438 1 97.56 355 PHE A O 1
ATOM 2823 N N . GLN A 1 356 ? -6.805 -13.984 -6.254 1 95.94 356 GLN A N 1
ATOM 2824 C CA . GLN A 1 356 ? -8.195 -14.148 -5.848 1 95.94 356 GLN A CA 1
ATOM 2825 C C . GLN A 1 356 ? -9.039 -12.953 -6.285 1 95.94 356 GLN A C 1
ATOM 2827 O O . GLN A 1 356 ? -10.164 -13.117 -6.758 1 95.94 356 GLN A O 1
ATOM 2832 N N . ILE A 1 357 ? -8.492 -11.742 -6.082 1 90.94 357 ILE A N 1
ATOM 2833 C CA . ILE A 1 357 ? -9.281 -10.547 -6.348 1 90.94 357 ILE A CA 1
ATOM 2834 C C . ILE A 1 357 ? -8.414 -9.508 -7.066 1 90.94 357 ILE A C 1
ATOM 2836 O O . ILE A 1 357 ? -7.191 -9.648 -7.121 1 90.94 357 ILE A O 1
ATOM 2840 N N . HIS A 1 358 ? -9 -8.547 -7.547 1 83.62 358 HIS A N 1
ATOM 2841 C CA . HIS A 1 358 ? -8.336 -7.531 -8.352 1 83.62 358 HIS A CA 1
ATOM 2842 C C . HIS A 1 358 ? -7.301 -6.77 -7.531 1 83.62 358 HIS A C 1
ATOM 2844 O O . HIS A 1 358 ? -6.227 -6.434 -8.031 1 83.62 358 HIS A O 1
ATOM 2850 N N . GLU A 1 359 ? -7.629 -6.477 -6.324 1 84.75 359 GLU A N 1
ATOM 2851 C CA . GLU A 1 359 ? -6.727 -5.742 -5.445 1 84.75 359 GLU A CA 1
ATOM 2852 C C . GLU A 1 359 ? -5.375 -6.441 -5.336 1 84.75 359 GLU A C 1
ATOM 2854 O O . GLU A 1 359 ? -4.328 -5.793 -5.363 1 84.75 359 GLU A O 1
ATOM 2859 N N . TYR A 1 360 ? -5.387 -7.738 -5.258 1 94.25 360 TYR A N 1
ATOM 2860 C CA . TYR A 1 360 ? -4.148 -8.5 -5.121 1 94.25 360 TYR A CA 1
ATOM 2861 C C . TYR A 1 360 ? -3.332 -8.445 -6.41 1 94.25 360 TYR A C 1
ATOM 2863 O O . TYR A 1 360 ? -2.105 -8.32 -6.371 1 94.25 360 TYR A O 1
ATOM 2871 N N . SER A 1 361 ? -4.043 -8.555 -7.508 1 90.19 361 SER A N 1
ATOM 2872 C CA . SER A 1 361 ? -3.365 -8.445 -8.797 1 90.19 361 SER A CA 1
ATOM 2873 C C . SER A 1 361 ? -2.705 -7.078 -8.953 1 90.19 361 SER A C 1
ATOM 2875 O O . SER A 1 361 ? -1.574 -6.984 -9.438 1 90.19 361 SER A O 1
ATOM 2877 N N . ARG A 1 362 ? -3.404 -6.09 -8.578 1 84.88 362 ARG A N 1
ATOM 2878 C CA . ARG A 1 362 ? -2.879 -4.73 -8.664 1 84.88 362 ARG A CA 1
ATOM 2879 C C . ARG A 1 362 ? -1.632 -4.566 -7.801 1 84.88 362 ARG A C 1
ATOM 2881 O O . ARG A 1 362 ? -0.651 -3.953 -8.227 1 84.88 362 ARG A O 1
ATOM 2888 N N . HIS A 1 363 ? -1.701 -5.027 -6.582 1 90.56 363 HIS A N 1
ATOM 2889 C CA . HIS A 1 363 ? -0.54 -4.977 -5.703 1 90.56 363 HIS A CA 1
ATOM 2890 C C . HIS A 1 363 ? 0.663 -5.668 -6.336 1 90.56 363 HIS A C 1
ATOM 2892 O O . HIS A 1 363 ? 1.786 -5.168 -6.254 1 90.56 363 HIS A O 1
ATOM 2898 N N . PHE A 1 364 ? 0.406 -6.797 -6.938 1 97.06 364 PHE A N 1
ATOM 2899 C CA . PHE A 1 364 ? 1.489 -7.551 -7.559 1 97.06 364 PHE A CA 1
ATOM 2900 C C . PHE A 1 364 ? 2.115 -6.754 -8.695 1 97.06 364 PHE A C 1
ATOM 2902 O O . PHE A 1 364 ? 3.34 -6.656 -8.789 1 97.06 364 PHE A O 1
ATOM 2909 N N . LEU A 1 365 ? 1.264 -6.227 -9.539 1 83.56 365 LEU A N 1
ATOM 2910 C CA . LEU A 1 365 ? 1.729 -5.461 -10.695 1 83.56 365 LEU A CA 1
ATOM 2911 C C . LEU A 1 365 ? 2.545 -4.25 -10.25 1 83.56 365 LEU A C 1
ATOM 2913 O O . LEU A 1 365 ? 3.627 -3.996 -10.781 1 83.56 365 LEU A O 1
ATOM 2917 N N . GLN A 1 366 ? 2.074 -3.578 -9.234 1 81.56 366 GLN A N 1
ATOM 2918 C CA . GLN A 1 366 ? 2.785 -2.422 -8.695 1 81.56 366 GLN A CA 1
ATOM 2919 C C . GLN A 1 366 ? 4.121 -2.834 -8.094 1 81.56 366 GLN A C 1
ATOM 2921 O O . GLN A 1 366 ? 5.121 -2.123 -8.234 1 81.56 366 GLN A O 1
ATOM 2926 N N . THR A 1 367 ? 4.137 -3.922 -7.398 1 90.19 367 THR A N 1
ATOM 2927 C CA . THR A 1 367 ? 5.348 -4.426 -6.762 1 90.19 367 THR A CA 1
ATOM 2928 C C . THR A 1 367 ? 6.402 -4.773 -7.805 1 90.19 367 THR A C 1
ATOM 2930 O O . THR A 1 367 ? 7.578 -4.434 -7.641 1 90.19 367 THR A O 1
ATOM 2933 N N . CYS A 1 368 ? 5.973 -5.445 -8.859 1 86.12 368 CYS A N 1
ATOM 2934 C CA . CYS A 1 368 ? 6.898 -5.785 -9.938 1 86.12 368 CYS A CA 1
ATOM 2935 C C . CYS A 1 368 ? 7.484 -4.531 -10.57 1 86.12 368 CYS A C 1
ATOM 2937 O O . CYS A 1 368 ? 8.688 -4.457 -10.82 1 86.12 368 CYS A O 1
ATOM 2939 N N . SER A 1 369 ? 6.605 -3.629 -10.805 1 75.69 369 SER A N 1
ATOM 2940 C CA . SER A 1 369 ? 7.051 -2.383 -11.422 1 75.69 369 SER A CA 1
ATOM 2941 C C . SER A 1 369 ? 8.07 -1.667 -10.547 1 75.69 369 SER A C 1
ATOM 2943 O O . SER A 1 369 ? 9.117 -1.229 -11.031 1 75.69 369 SER A O 1
ATOM 2945 N N . ARG A 1 370 ? 7.879 -1.614 -9.305 1 73.69 370 ARG A N 1
ATOM 2946 C CA . ARG A 1 370 ? 8.695 -0.831 -8.391 1 73.69 370 ARG A CA 1
ATOM 2947 C C . ARG A 1 370 ? 9.992 -1.565 -8.047 1 73.69 370 ARG A C 1
ATOM 2949 O O . ARG A 1 370 ? 11.062 -0.954 -7.98 1 73.69 370 ARG A O 1
ATOM 2956 N N . ILE A 1 371 ? 9.93 -2.842 -7.828 1 80.25 371 ILE A N 1
ATOM 2957 C CA . ILE A 1 371 ? 11.078 -3.594 -7.332 1 80.25 371 ILE A CA 1
ATOM 2958 C C . ILE A 1 371 ? 11.938 -4.07 -8.5 1 80.25 371 ILE A C 1
ATOM 2960 O O . ILE A 1 371 ? 13.164 -3.998 -8.453 1 80.25 371 ILE A O 1
ATOM 2964 N N . LEU A 1 372 ? 11.227 -4.555 -9.57 1 76.81 372 LEU A N 1
ATOM 2965 C CA . LEU A 1 372 ? 11.969 -5.117 -10.695 1 76.81 372 LEU A CA 1
ATOM 2966 C C . LEU A 1 372 ? 12.18 -4.07 -11.789 1 76.81 372 LEU A C 1
ATOM 2968 O O . LEU A 1 372 ? 12.898 -4.316 -12.758 1 76.81 372 LEU A O 1
ATOM 2972 N N . CYS A 1 373 ? 11.531 -2.971 -11.617 1 63.78 373 CYS A N 1
ATOM 2973 C CA . CYS A 1 373 ? 11.648 -1.902 -12.609 1 63.78 373 CYS A CA 1
ATOM 2974 C C . CYS A 1 373 ? 11.219 -2.383 -13.984 1 63.78 373 CYS A C 1
ATOM 2976 O O . CYS A 1 373 ? 11.938 -2.197 -14.969 1 63.78 373 CYS A O 1
ATOM 2978 N N . VAL A 1 374 ? 10.117 -3.059 -14.023 1 66.06 374 VAL A N 1
ATOM 2979 C CA . VAL A 1 374 ? 9.562 -3.549 -15.281 1 66.06 374 VAL A CA 1
ATOM 2980 C C . VAL A 1 374 ? 8.25 -2.822 -15.586 1 66.06 374 VAL A C 1
ATOM 2982 O O . VAL A 1 374 ? 7.652 -2.209 -14.695 1 66.06 374 VAL A O 1
ATOM 2985 N N . GLU A 1 375 ? 7.902 -2.871 -16.828 1 64.94 375 GLU A N 1
ATOM 2986 C CA . GLU A 1 375 ? 6.637 -2.266 -17.234 1 64.94 375 GLU A CA 1
ATOM 2987 C C . GLU A 1 375 ? 5.453 -3.15 -16.859 1 64.94 375 GLU A C 1
ATOM 2989 O O . GLU A 1 375 ? 5.391 -4.316 -17.25 1 64.94 375 GLU A O 1
ATOM 2994 N N . ALA A 1 376 ? 4.66 -2.598 -16.016 1 70.31 376 ALA A N 1
ATOM 2995 C CA . ALA A 1 376 ? 3.449 -3.303 -15.602 1 70.31 376 ALA A CA 1
ATOM 2996 C C . ALA A 1 376 ? 2.207 -2.646 -16.203 1 70.31 376 ALA A C 1
ATOM 2998 O O . ALA A 1 376 ? 2.051 -1.426 -16.141 1 70.31 376 ALA A O 1
ATOM 2999 N N . THR A 1 377 ? 1.478 -3.441 -16.922 1 61.97 377 THR A N 1
ATOM 3000 C CA . THR A 1 377 ? 0.179 -3.02 -17.438 1 61.97 377 THR A CA 1
ATOM 3001 C C . THR A 1 377 ? -0.952 -3.695 -16.656 1 61.97 377 THR A C 1
ATOM 3003 O O . THR A 1 377 ? -0.706 -4.562 -15.82 1 61.97 377 THR A O 1
ATOM 3006 N N . ASN A 1 378 ? -2.08 -3.346 -16.953 1 63.84 378 ASN A N 1
ATOM 3007 C CA . ASN A 1 378 ? -3.225 -3.949 -16.281 1 63.84 378 ASN A CA 1
ATOM 3008 C C . ASN A 1 378 ? -3.361 -5.43 -16.625 1 63.84 378 ASN A C 1
ATOM 3010 O O . ASN A 1 378 ? -3.982 -6.191 -15.883 1 63.84 378 ASN A O 1
ATOM 3014 N N . GLU A 1 379 ? -2.732 -5.707 -17.75 1 74.31 379 GLU A N 1
ATOM 3015 C CA . GLU A 1 379 ? -2.896 -7.078 -18.219 1 74.31 379 GLU A CA 1
ATOM 3016 C C . GLU A 1 379 ? -1.762 -7.969 -17.719 1 74.31 379 GLU A C 1
ATOM 3018 O O . GLU A 1 379 ? -1.861 -9.195 -17.766 1 74.31 379 GLU A O 1
ATOM 3023 N N . GLY A 1 380 ? -0.735 -7.312 -17.438 1 86.56 380 GLY A N 1
ATOM 3024 C CA . GLY A 1 380 ? 0.381 -8.133 -17 1 86.56 380 GLY A CA 1
ATOM 3025 C C . GLY A 1 380 ? 1.699 -7.383 -16.969 1 86.56 380 GLY A C 1
ATOM 3026 O O . GLY A 1 380 ? 1.718 -6.156 -16.844 1 86.56 380 GLY A O 1
ATOM 3027 N N . VAL A 1 381 ? 2.758 -8.148 -16.875 1 85.12 381 VAL A N 1
ATOM 3028 C CA . VAL A 1 381 ? 4.109 -7.613 -16.75 1 85.12 381 VAL A CA 1
ATOM 3029 C C . VAL A 1 381 ? 4.895 -7.887 -18.031 1 85.12 381 VAL A C 1
ATOM 3031 O O . VAL A 1 381 ? 4.938 -9.023 -18.516 1 85.12 381 VAL A O 1
ATOM 3034 N N . GLN A 1 382 ? 5.438 -6.844 -18.531 1 74.81 382 GLN A N 1
ATOM 3035 C CA . GLN A 1 382 ? 6.293 -6.984 -19.703 1 74.81 382 GLN A CA 1
ATOM 3036 C C . GLN A 1 382 ? 7.746 -7.219 -19.297 1 74.81 382 GLN A C 1
ATOM 3038 O O . GLN A 1 382 ? 8.391 -6.328 -18.75 1 74.81 382 GLN A O 1
ATOM 3043 N N . LEU A 1 383 ? 8.18 -8.43 -19.531 1 79.38 383 LEU A N 1
ATOM 3044 C CA . LEU A 1 383 ? 9.586 -8.742 -19.312 1 79.38 383 LEU A CA 1
ATOM 3045 C C . LEU A 1 383 ? 10.406 -8.5 -20.562 1 79.38 383 LEU A C 1
ATOM 3047 O O . LEU A 1 383 ? 9.875 -8.062 -21.594 1 79.38 383 LEU A O 1
ATOM 3051 N N . GLU A 1 384 ? 11.672 -8.68 -20.438 1 61.62 384 GLU A N 1
ATOM 3052 C CA . GLU A 1 384 ? 12.547 -8.453 -21.578 1 61.62 384 GLU A CA 1
ATOM 3053 C C . GLU A 1 384 ? 12.211 -9.406 -22.734 1 61.62 384 GLU A C 1
ATOM 3055 O O . GLU A 1 384 ? 12.172 -8.992 -23.891 1 61.62 384 GLU A O 1
ATOM 3060 N N . ASP A 1 385 ? 11.945 -10.617 -22.359 1 67.12 385 ASP A N 1
ATOM 3061 C CA . ASP A 1 385 ? 11.82 -11.633 -23.391 1 67.12 385 ASP A CA 1
ATOM 3062 C C . ASP A 1 385 ? 10.367 -12.062 -23.578 1 67.12 385 ASP A C 1
ATOM 3064 O O . ASP A 1 385 ? 10.016 -12.68 -24.578 1 67.12 385 ASP A O 1
ATOM 3068 N N . ARG A 1 386 ? 9.57 -11.703 -22.641 1 77.81 386 ARG A N 1
ATOM 3069 C CA . ARG A 1 386 ? 8.211 -12.219 -22.766 1 77.81 386 ARG A CA 1
ATOM 3070 C C . ARG A 1 386 ? 7.238 -11.414 -21.922 1 77.81 386 ARG A C 1
ATOM 3072 O O . ARG A 1 386 ? 7.656 -10.578 -21.109 1 77.81 386 ARG A O 1
ATOM 3079 N N . PHE A 1 387 ? 5.941 -11.617 -22.234 1 82.62 387 PHE A N 1
ATOM 3080 C CA . PHE A 1 387 ? 4.859 -11 -21.484 1 82.62 387 PHE A CA 1
ATOM 3081 C C . PHE A 1 387 ? 4.191 -12.016 -20.562 1 82.62 387 PHE A C 1
ATOM 3083 O O . PHE A 1 387 ? 3.938 -13.148 -20.969 1 82.62 387 PHE A O 1
ATOM 3090 N N . VAL A 1 388 ? 4.074 -11.641 -19.391 1 93.06 388 VAL A N 1
ATOM 3091 C CA . VAL A 1 388 ? 3.4 -12.492 -18.422 1 93.06 388 VAL A CA 1
ATOM 3092 C C . VAL A 1 388 ? 2.045 -11.898 -18.047 1 93.06 388 VAL A C 1
ATOM 3094 O O . VAL A 1 388 ? 1.972 -10.781 -17.531 1 93.06 388 VAL A O 1
ATOM 3097 N N . ASN A 1 389 ? 1 -12.602 -18.328 1 92.5 389 ASN A N 1
ATOM 3098 C CA . ASN A 1 389 ? -0.343 -12.109 -18.031 1 92.5 389 ASN A CA 1
ATOM 3099 C C . ASN A 1 389 ? -0.701 -12.297 -16.562 1 92.5 389 ASN A C 1
ATOM 3101 O O . ASN A 1 389 ? -0.265 -13.258 -15.93 1 92.5 389 ASN A O 1
ATOM 3105 N N . VAL A 1 390 ? -1.405 -11.344 -16 1 94.38 390 VAL A N 1
ATOM 3106 C CA . VAL A 1 390 ? -1.869 -11.367 -14.617 1 94.38 390 VAL A CA 1
ATOM 3107 C C . VAL A 1 390 ? -3.383 -11.172 -14.578 1 94.38 390 VAL A C 1
ATOM 3109 O O . VAL A 1 390 ? -3.91 -10.234 -15.188 1 94.38 390 VAL A O 1
ATOM 3112 N N . VAL A 1 391 ? -4.059 -12.086 -13.914 1 92.56 391 VAL A N 1
ATOM 3113 C CA . VAL A 1 391 ? -5.512 -11.984 -13.828 1 92.56 391 VAL A CA 1
ATOM 3114 C C . VAL A 1 391 ? -5.965 -12.273 -12.398 1 92.56 391 VAL A C 1
ATOM 3116 O O . VAL A 1 391 ? -5.148 -12.602 -11.539 1 92.56 391 VAL A O 1
ATOM 3119 N N . ASN A 1 392 ? -7.191 -12 -12.109 1 90.12 392 ASN A N 1
ATOM 3120 C CA . ASN A 1 392 ? -7.809 -12.391 -10.844 1 90.12 392 ASN A CA 1
ATOM 3121 C C . ASN A 1 392 ? -9.039 -13.266 -11.062 1 90.12 392 ASN A C 1
ATOM 3123 O O . ASN A 1 392 ? -9.867 -12.977 -11.93 1 90.12 392 ASN A O 1
ATOM 3127 N N . LEU A 1 393 ? -9.078 -14.359 -10.422 1 93.81 393 LEU A N 1
ATOM 3128 C CA . LEU A 1 393 ? -10.156 -15.344 -10.453 1 93.81 393 LEU A CA 1
ATOM 3129 C C . LEU A 1 393 ? -10.461 -15.852 -9.047 1 93.81 393 LEU A C 1
ATOM 3131 O O . LEU A 1 393 ? -9.641 -16.562 -8.453 1 93.81 393 LEU A O 1
ATOM 3135 N N . ALA A 1 394 ? -11.656 -15.594 -8.586 1 93.69 394 ALA A N 1
ATOM 3136 C CA . ALA A 1 394 ? -12.016 -16 -7.234 1 93.69 394 ALA A CA 1
ATOM 3137 C C . ALA A 1 394 ? -12.336 -17.5 -7.184 1 93.69 394 ALA A C 1
ATOM 3139 O O . ALA A 1 394 ? -13.133 -18 -7.98 1 93.69 394 ALA A O 1
ATOM 3140 N N . ILE A 1 395 ? -11.703 -18.156 -6.262 1 96.44 395 ILE A N 1
ATOM 3141 C CA . ILE A 1 395 ? -12.031 -19.562 -6.062 1 96.44 395 ILE A CA 1
ATOM 3142 C C . ILE A 1 395 ? -13.359 -19.672 -5.305 1 96.44 395 ILE A C 1
ATOM 3144 O O . ILE A 1 395 ? -13.727 -18.766 -4.555 1 96.44 395 ILE A O 1
ATOM 3148 N N . GLY A 1 396 ? -14.109 -20.75 -5.582 1 95.06 396 GLY A N 1
ATOM 3149 C CA . GLY A 1 396 ? -15.398 -20.953 -4.93 1 95.06 396 GLY A CA 1
ATOM 3150 C C . GLY A 1 396 ? -15.555 -22.344 -4.34 1 95.06 396 GLY A C 1
ATOM 3151 O O . GLY A 1 396 ? -14.578 -23.094 -4.223 1 95.06 396 GLY A O 1
ATOM 3152 N N . ILE A 1 397 ? -16.766 -22.609 -3.871 1 95.69 397 ILE A N 1
ATOM 3153 C CA . ILE A 1 397 ? -17.078 -23.891 -3.268 1 95.69 397 ILE A CA 1
ATOM 3154 C C . ILE A 1 397 ? -17.641 -24.844 -4.324 1 95.69 397 ILE A C 1
ATOM 3156 O O . ILE A 1 397 ? -17.859 -24.438 -5.473 1 95.69 397 ILE A O 1
ATOM 3160 N N . ASP A 1 398 ? -17.719 -26.109 -3.947 1 94.62 398 ASP A N 1
ATOM 3161 C CA . ASP A 1 398 ? -18.359 -27.125 -4.773 1 94.62 398 ASP A CA 1
ATOM 3162 C C . ASP A 1 398 ? -19.797 -27.391 -4.32 1 94.62 398 ASP A C 1
ATOM 3164 O O . ASP A 1 398 ? -20.047 -28.297 -3.523 1 94.62 398 ASP A O 1
ATOM 3168 N N . PRO A 1 399 ? -20.734 -26.688 -4.965 1 93.88 399 PRO A N 1
ATOM 3169 C CA . PRO A 1 399 ? -22.125 -26.812 -4.516 1 93.88 399 PRO A CA 1
ATOM 3170 C C . PRO A 1 399 ? -22.672 -28.219 -4.684 1 93.88 399 PRO A C 1
ATOM 3172 O O . PRO A 1 399 ? -23.5 -28.672 -3.879 1 93.88 399 PRO A O 1
ATOM 3175 N N . VAL A 1 400 ? -22.266 -28.891 -5.648 1 92.12 400 VAL A N 1
ATOM 3176 C CA . VAL A 1 400 ? -22.766 -30.25 -5.918 1 92.12 400 VAL A CA 1
ATOM 3177 C C . VAL A 1 400 ? -22.344 -31.188 -4.793 1 92.12 400 VAL A C 1
ATOM 3179 O O . VAL A 1 400 ? -23.188 -31.875 -4.215 1 92.12 400 VAL A O 1
ATOM 3182 N N . ALA A 1 401 ? -21.141 -31.172 -4.516 1 90.06 401 ALA A N 1
ATOM 3183 C CA . ALA A 1 401 ? -20.641 -32.031 -3.439 1 90.06 401 ALA A CA 1
ATOM 3184 C C . ALA A 1 401 ? -21.266 -31.656 -2.102 1 90.06 401 ALA A C 1
ATOM 3186 O O . ALA A 1 401 ? -21.594 -32.531 -1.298 1 90.06 401 ALA A O 1
ATOM 3187 N N . LEU A 1 402 ? -21.406 -30.406 -1.834 1 92 402 LEU A N 1
ATOM 3188 C CA . LEU A 1 402 ? -21.969 -29.922 -0.577 1 92 402 LEU A CA 1
ATOM 3189 C C . LEU A 1 402 ? -23.422 -30.359 -0.428 1 92 402 LEU A C 1
ATOM 3191 O O . LEU A 1 402 ? -23.844 -30.719 0.668 1 92 402 LEU A O 1
ATOM 3195 N N . SER A 1 403 ? -24.109 -30.328 -1.502 1 91.38 403 SER A N 1
ATOM 3196 C CA . SER A 1 403 ? -25.516 -30.734 -1.481 1 91.38 403 SER A CA 1
ATOM 3197 C C . SER A 1 403 ? -25.656 -32.219 -1.143 1 91.38 403 SER A C 1
ATOM 3199 O O . SER A 1 403 ? -26.531 -32.594 -0.356 1 91.38 403 SER A O 1
ATOM 3201 N N . VAL A 1 404 ? -24.828 -32.969 -1.661 1 90.25 404 VAL A N 1
ATOM 3202 C CA . VAL A 1 404 ? -24.844 -34.406 -1.425 1 90.25 404 VAL A CA 1
ATOM 3203 C C . VAL A 1 404 ? -24.531 -34.688 0.037 1 90.25 404 VAL A C 1
ATOM 3205 O O . VAL A 1 404 ? -25.188 -35.531 0.677 1 90.25 404 VAL A O 1
ATOM 3208 N N . HIS A 1 405 ? -23.609 -34.062 0.599 1 90.31 405 HIS A N 1
ATOM 3209 C CA . HIS A 1 405 ? -23.188 -34.312 1.972 1 90.31 405 HIS A CA 1
ATOM 3210 C C . HIS A 1 405 ? -24.219 -33.781 2.969 1 90.31 405 HIS A C 1
ATOM 3212 O O . HIS A 1 405 ? -24.375 -34.375 4.047 1 90.31 405 HIS A O 1
ATOM 3218 N N . ARG A 1 406 ? -24.891 -32.781 2.654 1 90.81 406 ARG A N 1
ATOM 3219 C CA . ARG A 1 406 ? -25.906 -32.219 3.537 1 90.81 406 ARG A CA 1
ATOM 3220 C C . ARG A 1 406 ? -27.078 -33.188 3.723 1 90.81 406 ARG A C 1
ATOM 3222 O O . ARG A 1 406 ? -27.766 -33.125 4.734 1 90.81 406 ARG A O 1
ATOM 3229 N N . GLU A 1 407 ? -27.219 -34.062 2.73 1 90.38 407 GLU A N 1
ATOM 3230 C CA . GLU A 1 407 ? -28.328 -35 2.768 1 90.38 407 GLU A CA 1
ATOM 3231 C C . GLU A 1 407 ? -27.953 -36.25 3.523 1 90.38 407 GLU A C 1
ATOM 3233 O O . GLU A 1 407 ? -28.812 -37.125 3.746 1 90.38 407 GLU A O 1
ATOM 3238 N N . ASP A 1 408 ? -26.797 -36.281 3.955 1 90.62 408 ASP A N 1
ATOM 3239 C CA . ASP A 1 408 ? -26.344 -37.438 4.723 1 90.62 408 ASP A CA 1
ATOM 3240 C C . ASP A 1 408 ? -27.141 -37.594 6.023 1 90.62 408 ASP A C 1
ATOM 3242 O O . ASP A 1 408 ? -27.453 -36.594 6.676 1 90.62 408 ASP A O 1
ATOM 3246 N N . ALA A 1 409 ? -27.359 -38.812 6.512 1 91.06 409 ALA A N 1
ATOM 3247 C CA . ALA A 1 409 ? -28.156 -39.094 7.707 1 91.06 409 ALA A CA 1
ATOM 3248 C C . ALA A 1 409 ? -27.438 -38.594 8.969 1 91.06 409 ALA A C 1
ATOM 3250 O O . ALA A 1 409 ? -28.094 -38.156 9.922 1 91.06 409 ALA A O 1
ATOM 3251 N N . GLU A 1 410 ? -26.203 -38.719 8.914 1 90.81 410 GLU A N 1
ATOM 3252 C CA . GLU A 1 410 ? -25.438 -38.25 10.07 1 90.81 410 GLU A CA 1
ATOM 3253 C C . GLU A 1 410 ? -25.625 -36.75 10.289 1 90.81 410 GLU A C 1
ATOM 3255 O O . GLU A 1 410 ? -25.672 -36.281 11.43 1 90.81 410 GLU A O 1
ATOM 3260 N N . VAL A 1 411 ? -25.656 -36 9.234 1 91.44 411 VAL A N 1
ATOM 3261 C CA . VAL A 1 411 ? -25.859 -34.562 9.328 1 91.44 411 VAL A CA 1
ATOM 3262 C C . VAL A 1 411 ? -27.25 -34.25 9.898 1 91.44 411 VAL A C 1
ATOM 3264 O O . VAL A 1 411 ? -27.406 -33.375 10.75 1 91.44 411 VAL A O 1
ATOM 3267 N N . ALA A 1 412 ? -28.234 -35.031 9.5 1 90 412 ALA A N 1
ATOM 3268 C CA . ALA A 1 412 ? -29.609 -34.844 9.984 1 90 412 ALA A CA 1
ATOM 3269 C C . ALA A 1 412 ? -29.688 -35.125 11.484 1 90 412 ALA A C 1
ATOM 3271 O O . ALA A 1 412 ? -30.422 -34.438 12.195 1 90 412 ALA A O 1
ATOM 3272 N N . GLU A 1 413 ? -28.969 -36.062 11.891 1 91.88 413 GLU A N 1
ATOM 3273 C CA . GLU A 1 413 ? -28.953 -36.406 13.305 1 91.88 413 GLU A CA 1
ATOM 3274 C C . GLU A 1 413 ? -28.359 -35.281 14.133 1 91.88 413 GLU A C 1
ATOM 3276 O O . GLU A 1 413 ? -28.891 -34.906 15.188 1 91.88 413 GLU A O 1
ATOM 3281 N N . TRP A 1 414 ? -27.328 -34.781 13.688 1 91.06 414 TRP A N 1
ATOM 3282 C CA . TRP A 1 414 ? -26.688 -33.688 14.391 1 91.06 414 TRP A CA 1
ATOM 3283 C C . TRP A 1 414 ? -27.547 -32.438 14.359 1 91.06 414 TRP A C 1
ATOM 3285 O O . TRP A 1 414 ? -27.578 -31.672 15.32 1 91.06 414 TRP A O 1
ATOM 3295 N N . LEU A 1 415 ? -28.203 -32.188 13.25 1 90.25 415 LEU A N 1
ATOM 3296 C CA . LEU A 1 415 ? -29.109 -31.047 13.133 1 90.25 415 LEU A CA 1
ATOM 3297 C C . LEU A 1 415 ? -30.188 -31.094 14.203 1 90.25 415 LEU A C 1
ATOM 3299 O O . LEU A 1 415 ? -30.453 -30.094 14.875 1 90.25 415 LEU A O 1
ATOM 3303 N N . LYS A 1 416 ? -30.688 -32.219 14.375 1 89.38 416 LYS A N 1
ATOM 3304 C CA . LYS A 1 416 ? -31.734 -32.375 15.375 1 89.38 416 LYS A CA 1
ATOM 3305 C C . LYS A 1 416 ? -31.203 -32.188 16.781 1 89.38 416 LYS A C 1
ATOM 3307 O O . LYS A 1 416 ? -31.828 -31.516 17.609 1 89.38 416 LYS A O 1
ATOM 3312 N N . THR A 1 417 ? -30.078 -32.75 16.969 1 91.31 417 THR A N 1
ATOM 3313 C CA . THR A 1 417 ? -29.453 -32.656 18.281 1 91.31 417 THR A CA 1
ATOM 3314 C C . THR A 1 417 ? -29.141 -31.203 18.641 1 91.31 417 THR A C 1
ATOM 3316 O O . THR A 1 417 ? -29.391 -30.766 19.766 1 91.31 417 THR A O 1
ATOM 3319 N N . MET A 1 418 ? -28.688 -30.484 17.781 1 90.44 418 MET A N 1
ATOM 3320 C CA . MET A 1 418 ? -28.312 -29.094 18.016 1 90.44 418 MET A CA 1
ATOM 3321 C C . MET A 1 418 ? -29.547 -28.203 18.172 1 90.44 418 MET A C 1
ATOM 3323 O O . MET A 1 418 ? -29.547 -27.281 18.969 1 90.44 418 MET A O 1
ATOM 3327 N N . GLN A 1 419 ? -30.547 -28.5 17.406 1 88.88 419 GLN A N 1
ATOM 3328 C CA . GLN A 1 419 ? -31.797 -27.734 17.516 1 88.88 419 GLN A CA 1
ATOM 3329 C C . GLN A 1 419 ? -32.438 -27.922 18.891 1 88.88 419 GLN A C 1
ATOM 3331 O O . GLN A 1 419 ? -32.969 -26.984 19.453 1 88.88 419 GLN A O 1
ATOM 3336 N N . GLU A 1 420 ? -32.25 -29.094 19.375 1 89.44 420 GLU A N 1
ATOM 3337 C CA . GLU A 1 420 ? -32.812 -29.375 20.688 1 89.44 420 GLU A CA 1
ATOM 3338 C C . GLU A 1 420 ? -32 -28.719 21.797 1 89.44 420 GLU A C 1
ATOM 3340 O O . GLU A 1 420 ? -32.562 -28.141 22.719 1 89.44 420 GLU A O 1
ATOM 3345 N N . ARG A 1 421 ? -30.781 -28.781 21.625 1 89.25 421 ARG A N 1
ATOM 3346 C CA . ARG A 1 421 ? -29.875 -28.266 22.641 1 89.25 421 ARG A CA 1
ATOM 3347 C C . ARG A 1 421 ? -29.984 -26.75 22.766 1 89.25 421 ARG A C 1
ATOM 3349 O O . ARG A 1 421 ? -29.891 -26.203 23.859 1 89.25 421 ARG A O 1
ATOM 3356 N N . TYR A 1 422 ? -30.172 -26.125 21.672 1 91 422 TYR A N 1
ATOM 3357 C CA . TYR A 1 422 ? -30.141 -24.672 21.672 1 91 422 TYR A CA 1
ATOM 3358 C C . TYR A 1 422 ? -31.516 -24.094 21.344 1 91 422 TYR A C 1
ATOM 3360 O O . TYR A 1 422 ? -31.609 -23.016 20.75 1 91 422 TYR A O 1
ATOM 3368 N N . ARG A 1 423 ? -32.5 -24.844 21.688 1 89 423 ARG A N 1
ATOM 3369 C CA . ARG A 1 423 ? -33.844 -24.391 21.438 1 89 423 ARG A CA 1
ATOM 3370 C C . ARG A 1 423 ? -34.125 -23.047 22.109 1 89 423 ARG A C 1
ATOM 3372 O O . ARG A 1 423 ? -33.812 -22.859 23.281 1 89 423 ARG A O 1
ATOM 3379 N N . GLY A 1 424 ? -34.594 -22.062 21.344 1 88.38 424 GLY A N 1
ATOM 3380 C CA . GLY A 1 424 ? -34.969 -20.75 21.875 1 88.38 424 GLY A CA 1
ATOM 3381 C C . GLY A 1 424 ? -33.812 -19.766 21.906 1 88.38 424 GLY A C 1
ATOM 3382 O O . GLY A 1 424 ? -33.969 -18.625 22.312 1 88.38 424 GLY A O 1
ATOM 3383 N N . LYS A 1 425 ? -32.75 -20.219 21.594 1 93.25 425 LYS A N 1
ATOM 3384 C CA . LYS A 1 425 ? -31.562 -19.344 21.578 1 93.25 425 LYS A CA 1
ATOM 3385 C C . LYS A 1 425 ? -31.109 -19.062 20.141 1 93.25 425 LYS A C 1
ATOM 3387 O O . LYS A 1 425 ? -31.281 -19.906 19.25 1 93.25 425 LYS A O 1
ATOM 3392 N N . LYS A 1 426 ? -30.531 -17.859 19.953 1 95.06 426 LYS A N 1
ATOM 3393 C CA . LYS A 1 426 ? -29.891 -17.531 18.672 1 95.06 426 LYS A CA 1
ATOM 3394 C C . LYS A 1 426 ? -28.438 -17.969 18.672 1 95.06 426 LYS A C 1
ATOM 3396 O O . LYS A 1 426 ? -27.734 -17.859 19.688 1 95.06 426 LYS A O 1
ATOM 3401 N N . LEU A 1 427 ? -28.016 -18.484 17.547 1 95.5 427 LEU A N 1
ATOM 3402 C CA . LEU A 1 427 ? -26.688 -19.078 17.469 1 95.5 427 LEU A CA 1
ATOM 3403 C C . LEU A 1 427 ? -25.797 -18.281 16.516 1 95.5 427 LEU A C 1
ATOM 3405 O O . LEU A 1 427 ? -26.141 -18.078 15.359 1 95.5 427 LEU A O 1
ATOM 3409 N N . ILE A 1 428 ? -24.672 -17.812 17.031 1 97.75 428 ILE A N 1
ATOM 3410 C CA . ILE A 1 428 ? -23.594 -17.234 16.203 1 97.75 428 ILE A CA 1
ATOM 3411 C C . ILE A 1 428 ? -22.453 -18.234 16.094 1 97.75 428 ILE A C 1
ATOM 3413 O O . ILE A 1 428 ? -21.891 -18.672 17.094 1 97.75 428 ILE A O 1
ATOM 3417 N N . VAL A 1 429 ? -22.141 -18.547 14.922 1 96.62 429 VAL A N 1
ATOM 3418 C CA . VAL A 1 429 ? -21.109 -19.547 14.711 1 96.62 429 VAL A CA 1
ATOM 3419 C C . VAL A 1 429 ? -19.875 -18.906 14.109 1 96.62 429 VAL A C 1
ATOM 3421 O O . VAL A 1 429 ? -19.969 -17.938 13.336 1 96.62 429 VAL A O 1
ATOM 3424 N N . ALA A 1 430 ? -18.719 -19.359 14.578 1 95.5 430 ALA A N 1
ATOM 3425 C CA . ALA A 1 430 ? -17.422 -18.953 14.031 1 95.5 430 ALA A CA 1
ATOM 3426 C C . ALA A 1 430 ? -16.469 -20.141 13.977 1 95.5 430 ALA A C 1
ATOM 3428 O O . ALA A 1 430 ? -16.422 -20.969 14.898 1 95.5 430 ALA A O 1
ATOM 3429 N N . ARG A 1 431 ? -15.789 -20.281 12.953 1 92.81 431 ARG A N 1
ATOM 3430 C CA . ARG A 1 431 ? -14.781 -21.328 12.781 1 92.81 431 ARG A CA 1
ATOM 3431 C C . ARG A 1 431 ? -13.516 -20.766 12.148 1 92.81 431 ARG A C 1
ATOM 3433 O O . ARG A 1 431 ? -13.531 -20.312 11 1 92.81 431 ARG A O 1
ATOM 3440 N N . ASP A 1 432 ? -12.43 -20.828 12.891 1 90.12 432 ASP A N 1
ATOM 3441 C CA . ASP A 1 432 ? -11.172 -20.234 12.438 1 90.12 432 ASP A CA 1
ATOM 3442 C C . ASP A 1 432 ? -9.977 -21.062 12.898 1 90.12 432 ASP A C 1
ATOM 3444 O O . ASP A 1 432 ? -10.039 -21.75 13.922 1 90.12 432 ASP A O 1
ATOM 3448 N N . LYS A 1 433 ? -8.938 -20.969 12.086 1 85.12 433 LYS A N 1
ATOM 3449 C CA . LYS A 1 433 ? -7.656 -21.438 12.602 1 85.12 433 LYS A CA 1
ATOM 3450 C C . LYS A 1 433 ? -7.133 -20.5 13.695 1 85.12 433 LYS A C 1
ATOM 3452 O O . LYS A 1 433 ? -7.297 -19.281 13.617 1 85.12 433 LYS A O 1
ATOM 3457 N N . LEU A 1 434 ? -6.516 -21.094 14.672 1 85.56 434 LEU A N 1
ATOM 3458 C CA . LEU A 1 434 ? -6.051 -20.266 15.789 1 85.56 434 LEU A CA 1
ATOM 3459 C C . LEU A 1 434 ? -4.703 -19.625 15.469 1 85.56 434 LEU A C 1
ATOM 3461 O O . LEU A 1 434 ? -3.652 -20.203 15.758 1 85.56 434 LEU A O 1
ATOM 3465 N N . ASP A 1 435 ? -4.695 -18.547 14.938 1 81.12 435 ASP A N 1
ATOM 3466 C CA . ASP A 1 435 ? -3.533 -17.688 14.703 1 81.12 435 ASP A CA 1
ATOM 3467 C C . ASP A 1 435 ? -3.908 -16.219 14.773 1 81.12 435 ASP A C 1
ATOM 3469 O O . ASP A 1 435 ? -5.09 -15.875 14.867 1 81.12 435 ASP A O 1
ATOM 3473 N N . HIS A 1 436 ? -2.99 -15.406 14.82 1 79.5 436 HIS A N 1
ATOM 3474 C CA . HIS A 1 436 ? -3.232 -13.977 15.008 1 79.5 436 HIS A CA 1
ATOM 3475 C C . HIS A 1 436 ? -3.971 -13.383 13.812 1 79.5 436 HIS A C 1
ATOM 3477 O O . HIS A 1 436 ? -4.793 -12.477 13.969 1 79.5 436 HIS A O 1
ATOM 3483 N N . VAL A 1 437 ? -3.779 -13.93 12.727 1 86.69 437 VAL A N 1
ATOM 3484 C CA . VAL A 1 437 ? -4.297 -13.359 11.484 1 86.69 437 VAL A CA 1
ATOM 3485 C C . VAL A 1 437 ? -5.793 -13.641 11.367 1 86.69 437 VAL A C 1
ATOM 3487 O O . VAL A 1 437 ? -6.543 -12.828 10.828 1 86.69 437 VAL A O 1
ATOM 3490 N N . ARG A 1 438 ? -6.254 -14.711 11.898 1 90.19 438 ARG A N 1
ATOM 3491 C CA . ARG A 1 438 ? -7.641 -15.117 11.727 1 90.19 438 ARG A CA 1
ATOM 3492 C C . ARG A 1 438 ? -8.555 -14.398 12.703 1 90.19 438 ARG A C 1
ATOM 3494 O O . ARG A 1 438 ? -9.781 -14.492 12.609 1 90.19 438 ARG A O 1
ATOM 3501 N N . GLY A 1 439 ? -8.117 -13.688 13.695 1 90 439 GLY A N 1
ATOM 3502 C CA . GLY A 1 439 ? -8.852 -12.703 14.469 1 90 439 GLY A CA 1
ATOM 3503 C C . GLY A 1 439 ? -9.773 -13.328 15.5 1 90 439 GLY A C 1
ATOM 3504 O O . GLY A 1 439 ? -10.875 -12.82 15.742 1 90 439 GLY A O 1
ATOM 3505 N N . VAL A 1 440 ? -9.367 -14.469 16.094 1 91.56 440 VAL A N 1
ATOM 3506 C CA . VAL A 1 440 ? -10.188 -15.102 17.109 1 91.56 440 VAL A CA 1
ATOM 3507 C C . VAL A 1 440 ? -10.273 -14.195 18.344 1 91.56 440 VAL A C 1
ATOM 3509 O O . VAL A 1 440 ? -11.359 -13.992 18.891 1 91.56 440 VAL A O 1
ATOM 3512 N N . ARG A 1 441 ? -9.203 -13.633 18.734 1 89.31 441 ARG A N 1
ATOM 3513 C CA . ARG A 1 441 ? -9.156 -12.797 19.922 1 89.31 441 ARG A CA 1
ATOM 3514 C C . ARG A 1 441 ? -10.047 -11.562 19.766 1 89.31 441 ARG A C 1
ATOM 3516 O O . ARG A 1 441 ? -10.938 -11.32 20.578 1 89.31 441 ARG A O 1
ATOM 3523 N N . PRO A 1 442 ? -9.836 -10.797 18.719 1 88.06 442 PRO A N 1
ATOM 3524 C CA . PRO A 1 442 ? -10.703 -9.625 18.562 1 88.06 442 PRO A CA 1
ATOM 3525 C C . PRO A 1 442 ? -12.18 -10 18.422 1 88.06 442 PRO A C 1
ATOM 3527 O O . PRO A 1 442 ? -13.055 -9.25 18.859 1 88.06 442 PRO A O 1
ATOM 3530 N N . LYS A 1 443 ? -12.453 -11.039 17.859 1 94.62 443 LYS A N 1
ATOM 3531 C CA . LYS A 1 443 ? -13.828 -11.508 17.719 1 94.62 443 LYS A CA 1
ATOM 3532 C C . LYS A 1 443 ? -14.469 -11.75 19.078 1 94.62 443 LYS A C 1
ATOM 3534 O O . LYS A 1 443 ? -15.586 -11.297 19.328 1 94.62 443 LYS A O 1
ATOM 3539 N N . LEU A 1 444 ? -13.766 -12.445 19.922 1 94.69 444 LEU A N 1
ATOM 3540 C CA . LEU A 1 444 ? -14.297 -12.773 21.25 1 94.69 444 LEU A CA 1
ATOM 3541 C C . LEU A 1 444 ? -14.406 -11.523 22.109 1 94.69 444 LEU A C 1
ATOM 3543 O O . LEU A 1 444 ? -15.336 -11.391 22.906 1 94.69 444 LEU A O 1
ATOM 3547 N N . LEU A 1 445 ? -13.461 -10.609 21.938 1 90.81 445 LEU A N 1
ATOM 3548 C CA . LEU A 1 445 ? -13.539 -9.336 22.656 1 90.81 445 LEU A CA 1
ATOM 3549 C C . LEU A 1 445 ? -14.758 -8.539 22.203 1 90.81 445 LEU A C 1
ATOM 3551 O O . LEU A 1 445 ? -15.43 -7.918 23.031 1 90.81 445 LEU A O 1
ATOM 3555 N N . ALA A 1 446 ? -15.016 -8.547 20.953 1 93.5 446 ALA A N 1
ATOM 3556 C CA . ALA A 1 446 ? -16.188 -7.855 20.422 1 93.5 446 ALA A CA 1
ATOM 3557 C C . ALA A 1 446 ? -17.484 -8.469 20.953 1 93.5 446 ALA A C 1
ATOM 3559 O O . ALA A 1 446 ? -18.438 -7.758 21.25 1 93.5 446 ALA A O 1
ATOM 3560 N N . TYR A 1 447 ? -17.531 -9.797 21.047 1 96.5 447 TYR A N 1
ATOM 3561 C CA . TYR A 1 447 ? -18.703 -10.484 21.578 1 96.5 447 TYR A CA 1
ATOM 3562 C C . TYR A 1 447 ? -18.906 -10.141 23.047 1 96.5 447 TYR A C 1
ATOM 3564 O O . TYR A 1 447 ? -20.031 -9.938 23.5 1 96.5 447 TYR A O 1
ATOM 3572 N N . GLU A 1 448 ? -17.797 -10.094 23.75 1 94.12 448 GLU A N 1
ATOM 3573 C CA . GLU A 1 448 ? -17.859 -9.664 25.141 1 94.12 448 GLU A CA 1
ATOM 3574 C C . GLU A 1 448 ? -18.469 -8.258 25.25 1 94.12 448 GLU A C 1
ATOM 3576 O O . GLU A 1 448 ? -19.328 -8.016 26.094 1 94.12 448 GLU A O 1
ATOM 3581 N N . LEU A 1 449 ? -18 -7.418 24.406 1 92.25 449 LEU A N 1
ATOM 3582 C CA . LEU A 1 449 ? -18.516 -6.055 24.391 1 92.25 449 LEU A CA 1
ATOM 3583 C C . LEU A 1 449 ? -20 -6.039 24.047 1 92.25 449 LEU A C 1
ATOM 3585 O O . LEU A 1 449 ? -20.766 -5.262 24.625 1 92.25 449 LEU A O 1
ATOM 3589 N N . PHE A 1 450 ? -20.422 -6.828 23.156 1 96.06 450 PHE A N 1
ATOM 3590 C CA . PHE A 1 450 ? -21.812 -6.934 22.766 1 96.06 450 PHE A CA 1
ATOM 3591 C C . PHE A 1 450 ? -22.688 -7.324 23.938 1 96.06 450 PHE A C 1
ATOM 3593 O O . PHE A 1 450 ? -23.719 -6.699 24.188 1 96.06 450 PHE A O 1
ATOM 3600 N N . LEU A 1 451 ? -22.25 -8.336 24.656 1 96 451 LEU A N 1
ATOM 3601 C CA . LEU A 1 451 ? -23.031 -8.812 25.797 1 96 451 LEU A CA 1
ATOM 3602 C C . LEU A 1 451 ? -23.094 -7.754 26.891 1 96 451 LEU A C 1
ATOM 3604 O O . LEU A 1 451 ? -24.094 -7.668 27.609 1 96 451 LEU A O 1
ATOM 3608 N N . ASN A 1 452 ? -22.109 -6.992 26.922 1 92.06 452 ASN A N 1
ATOM 3609 C CA . ASN A 1 452 ? -22.078 -5.926 27.906 1 92.06 452 ASN A CA 1
ATOM 3610 C C . ASN A 1 452 ? -22.969 -4.754 27.516 1 92.06 452 ASN A C 1
ATOM 3612 O O . ASN A 1 452 ? -23.672 -4.191 28.344 1 92.06 452 ASN A O 1
ATOM 3616 N N . LYS A 1 453 ? -22.922 -4.422 26.344 1 92.69 453 LYS A N 1
ATOM 3617 C CA . LYS A 1 453 ? -23.641 -3.258 25.828 1 92.69 453 LYS A CA 1
ATOM 3618 C C . LYS A 1 453 ? -25.125 -3.549 25.703 1 92.69 453 LYS A C 1
ATOM 3620 O O . LYS A 1 453 ? -25.953 -2.654 25.859 1 92.69 453 LYS A O 1
ATOM 3625 N N . TYR A 1 454 ? -25.375 -4.781 25.391 1 95.62 454 TYR A N 1
ATOM 3626 C CA . TYR A 1 454 ? -26.766 -5.148 25.156 1 95.62 454 TYR A CA 1
ATOM 3627 C C . TYR A 1 454 ? -27.188 -6.305 26.062 1 95.62 454 TYR A C 1
ATOM 3629 O O . TYR A 1 454 ? -27.422 -7.418 25.578 1 95.62 454 TYR A O 1
ATOM 3637 N N . PRO A 1 455 ? -27.516 -6.02 27.25 1 94.69 455 PRO A N 1
ATOM 3638 C CA . PRO A 1 455 ? -27.828 -7.062 28.234 1 94.69 455 PRO A CA 1
ATOM 3639 C C . PRO A 1 455 ? -29.109 -7.812 27.906 1 94.69 455 PRO A C 1
ATOM 3641 O O . PRO A 1 455 ? -29.328 -8.922 28.391 1 94.69 455 PRO A O 1
ATOM 3644 N N . GLU A 1 456 ? -29.891 -7.242 27.062 1 94.94 456 GLU A N 1
ATOM 3645 C CA . GLU A 1 456 ? -31.141 -7.891 26.688 1 94.94 456 GLU A CA 1
ATOM 3646 C C . GLU A 1 456 ? -30.875 -9.188 25.922 1 94.94 456 GLU A C 1
ATOM 3648 O O . GLU A 1 456 ? -31.75 -10.047 25.828 1 94.94 456 GLU A O 1
ATOM 3653 N N . TRP A 1 457 ? -29.75 -9.414 25.438 1 96.25 457 TRP A N 1
ATOM 3654 C CA . TRP A 1 457 ? -29.438 -10.586 24.625 1 96.25 457 TRP A CA 1
ATOM 3655 C C . TRP A 1 457 ? -28.766 -11.664 25.469 1 96.25 457 TRP A C 1
ATOM 3657 O O . TRP A 1 457 ? -28.547 -12.781 24.984 1 96.25 457 TRP A O 1
ATOM 3667 N N . ARG A 1 458 ? -28.547 -11.289 26.703 1 94.31 458 ARG A N 1
ATOM 3668 C CA . ARG A 1 458 ? -28.047 -12.328 27.609 1 94.31 458 ARG A CA 1
ATOM 3669 C C . ARG A 1 458 ? -29.078 -13.43 27.797 1 94.31 458 ARG A C 1
ATOM 3671 O O . ARG A 1 458 ? -30.281 -13.164 27.891 1 94.31 458 ARG A O 1
ATOM 3678 N N . ASP A 1 459 ? -28.641 -14.672 27.688 1 93.56 459 ASP A N 1
ATOM 3679 C CA . ASP A 1 459 ? -29.484 -15.852 27.844 1 93.56 459 ASP A CA 1
ATOM 3680 C C . ASP A 1 459 ? -30.266 -16.141 26.578 1 93.56 459 ASP A C 1
ATOM 3682 O O . ASP A 1 459 ? -31.094 -17.047 26.547 1 93.56 459 ASP A O 1
ATOM 3686 N N . ARG A 1 460 ? -29.938 -15.344 25.578 1 95.62 460 ARG A N 1
ATOM 3687 C CA . ARG A 1 460 ? -30.719 -15.523 24.359 1 95.62 460 ARG A CA 1
ATOM 3688 C C . ARG A 1 460 ? -29.812 -15.82 23.172 1 95.62 460 ARG A C 1
ATOM 3690 O O . ARG A 1 460 ? -30.281 -16.219 22.109 1 95.62 460 ARG A O 1
ATOM 3697 N N . VAL A 1 461 ? -28.594 -15.594 23.375 1 96.75 461 VAL A N 1
ATOM 3698 C CA . VAL A 1 461 ? -27.672 -15.781 22.266 1 96.75 461 VAL A CA 1
ATOM 3699 C C . VAL A 1 461 ? -26.469 -16.609 22.719 1 96.75 461 VAL A C 1
ATOM 3701 O O . VAL A 1 461 ? -26 -16.469 23.859 1 96.75 461 VAL A O 1
ATOM 3704 N N . VAL A 1 462 ? -26 -17.5 21.891 1 96.75 462 VAL A N 1
ATOM 3705 C CA . VAL A 1 462 ? -24.812 -18.312 22.141 1 96.75 462 VAL A CA 1
ATOM 3706 C C . VAL A 1 462 ? -23.859 -18.203 20.938 1 96.75 462 VAL A C 1
ATOM 3708 O O . VAL A 1 462 ? -24.281 -18.328 19.797 1 96.75 462 VAL A O 1
ATOM 3711 N N . MET A 1 463 ? -22.609 -17.969 21.234 1 97.88 463 MET A N 1
ATOM 3712 C CA . MET A 1 463 ? -21.578 -18.031 20.203 1 97.88 463 MET A CA 1
ATOM 3713 C C . MET A 1 463 ? -20.781 -19.328 20.297 1 97.88 463 MET A C 1
ATOM 3715 O O . MET A 1 463 ? -20.297 -19.688 21.375 1 97.88 463 MET A O 1
ATOM 3719 N N . ILE A 1 464 ? -20.719 -20 19.266 1 96.38 464 ILE A N 1
ATOM 3720 C CA . ILE A 1 464 ? -19.906 -21.203 19.172 1 96.38 464 ILE A CA 1
ATOM 3721 C C . ILE A 1 464 ? -18.672 -20.922 18.328 1 96.38 464 ILE A C 1
ATOM 3723 O O . ILE A 1 464 ? -18.781 -20.703 17.109 1 96.38 464 ILE A O 1
ATOM 3727 N N . GLN A 1 465 ? -17.5 -20.906 18.984 1 95.94 465 GLN A N 1
ATOM 3728 C CA . GLN A 1 465 ? -16.219 -20.688 18.297 1 95.94 465 GLN A CA 1
ATOM 3729 C C . GLN A 1 465 ? -15.422 -21.969 18.172 1 95.94 465 GLN A C 1
ATOM 3731 O O . GLN A 1 465 ? -14.961 -22.516 19.188 1 95.94 465 GLN A O 1
ATOM 3736 N N . VAL A 1 466 ? -15.312 -22.422 16.938 1 92.25 466 VAL A N 1
ATOM 3737 C CA . VAL A 1 466 ? -14.461 -23.578 16.656 1 92.25 466 VAL A CA 1
ATOM 3738 C C . VAL A 1 466 ? -13.062 -23.109 16.266 1 92.25 466 VAL A C 1
ATOM 3740 O O . VAL A 1 466 ? -12.906 -22.375 15.281 1 92.25 466 VAL A O 1
ATOM 3743 N N . ALA A 1 467 ? -12.055 -23.453 17.047 1 87.88 467 ALA A N 1
ATOM 3744 C CA . ALA A 1 467 ? -10.68 -23.031 16.766 1 87.88 467 ALA A CA 1
ATOM 3745 C C . ALA A 1 467 ? -9.797 -24.234 16.438 1 87.88 467 ALA A C 1
ATOM 3747 O O . ALA A 1 467 ? -9.516 -25.062 17.297 1 87.88 467 ALA A O 1
ATOM 3748 N N . THR A 1 468 ? -9.43 -24.281 15.18 1 77.75 468 THR A N 1
ATOM 3749 C CA . THR A 1 468 ? -8.57 -25.375 14.758 1 77.75 468 THR A CA 1
ATOM 3750 C C . THR A 1 468 ? -7.102 -25.031 14.977 1 77.75 468 THR A C 1
ATOM 3752 O O . THR A 1 468 ? -6.688 -23.891 14.727 1 77.75 468 THR A O 1
ATOM 3755 N N . SER A 1 469 ? -6.363 -25.859 15.75 1 64.31 469 SER A N 1
ATOM 3756 C CA . SER A 1 469 ? -5.012 -25.562 16.219 1 64.31 469 SER A CA 1
ATOM 3757 C C . SER A 1 469 ? -4.023 -25.547 15.055 1 64.31 469 SER A C 1
ATOM 3759 O O . SER A 1 469 ? -4.176 -26.297 14.094 1 64.31 469 SER A O 1
ATOM 3761 N N . THR A 1 470 ? -3.361 -24.531 14.867 1 60.28 470 THR A N 1
ATOM 3762 C CA . THR A 1 470 ? -2.215 -24.516 13.969 1 60.28 470 THR A CA 1
ATOM 3763 C C . THR A 1 470 ? -0.919 -24.766 14.734 1 60.28 470 THR A C 1
ATOM 3765 O O . THR A 1 470 ? -0.865 -25.625 15.609 1 60.28 470 THR A O 1
ATOM 3768 N N . THR A 1 471 ? 0.025 -23.859 14.602 1 56.56 471 THR A N 1
ATOM 3769 C CA . THR A 1 471 ? 1.319 -23.844 15.273 1 56.56 471 THR A CA 1
ATOM 3770 C C . THR A 1 471 ? 1.195 -23.266 16.688 1 56.56 471 THR A C 1
ATOM 3772 O O . THR A 1 471 ? 0.293 -22.469 16.953 1 56.56 471 THR A O 1
ATOM 3775 N N . GLU A 1 472 ? 1.875 -23.953 17.594 1 54.97 472 GLU A N 1
ATOM 3776 C CA . GLU A 1 472 ? 1.837 -23.641 19.016 1 54.97 472 GLU A CA 1
ATOM 3777 C C . GLU A 1 472 ? 2.033 -22.141 19.25 1 54.97 472 GLU A C 1
ATOM 3779 O O . GLU A 1 472 ? 3.137 -21.625 19.062 1 54.97 472 GLU A O 1
ATOM 3784 N N . GLN A 1 473 ? 0.985 -21.375 19.188 1 67.75 473 GLN A N 1
ATOM 3785 C CA . GLN A 1 473 ? 1.009 -20.016 19.719 1 67.75 473 GLN A CA 1
ATOM 3786 C C . GLN A 1 473 ? 0.513 -19.984 21.156 1 67.75 473 GLN A C 1
ATOM 3788 O O . GLN A 1 473 ? -0.644 -19.641 21.406 1 67.75 473 GLN A O 1
ATOM 3793 N N . ALA A 1 474 ? 1.362 -20.25 22.016 1 69.69 474 ALA A N 1
ATOM 3794 C CA . ALA A 1 474 ? 1.035 -20.438 23.422 1 69.69 474 ALA A CA 1
ATOM 3795 C C . ALA A 1 474 ? 0.44 -19.172 24.016 1 69.69 474 ALA A C 1
ATOM 3797 O O . ALA A 1 474 ? -0.533 -19.219 24.781 1 69.69 474 ALA A O 1
ATOM 3798 N N . GLU A 1 475 ? 0.971 -18.078 23.625 1 76.31 475 GLU A N 1
ATOM 3799 C CA . GLU A 1 475 ? 0.491 -16.828 24.188 1 76.31 475 GLU A CA 1
ATOM 3800 C C . GLU A 1 475 ? -0.93 -16.516 23.719 1 76.31 475 GLU A C 1
ATOM 3802 O O . GLU A 1 475 ? -1.771 -16.094 24.516 1 76.31 475 GLU A O 1
ATOM 3807 N N . LEU A 1 476 ? -1.2 -16.766 22.484 1 83.19 476 LEU A N 1
ATOM 3808 C CA . LEU A 1 476 ? -2.531 -16.516 21.953 1 83.19 476 LEU A CA 1
ATOM 3809 C C . LEU A 1 476 ? -3.559 -17.453 22.578 1 83.19 476 LEU A C 1
ATOM 3811 O O . LEU A 1 476 ? -4.668 -17.031 22.906 1 83.19 476 LEU A O 1
ATOM 3815 N N . ASP A 1 477 ? -3.154 -18.625 22.797 1 84.12 477 ASP A N 1
ATOM 3816 C CA . ASP A 1 477 ? -4.031 -19.609 23.406 1 84.12 477 ASP A CA 1
ATOM 3817 C C . ASP A 1 477 ? -4.418 -19.188 24.828 1 84.12 477 ASP A C 1
ATOM 3819 O O . ASP A 1 477 ? -5.574 -19.328 25.234 1 84.12 477 ASP A O 1
ATOM 3823 N N . ALA A 1 478 ? -3.438 -18.703 25.469 1 83.81 478 ALA A N 1
ATOM 3824 C CA . ALA A 1 478 ? -3.666 -18.281 26.844 1 83.81 478 ALA A CA 1
ATOM 3825 C C . ALA A 1 478 ? -4.609 -17.078 26.891 1 83.81 478 ALA A C 1
ATOM 3827 O O . ALA A 1 478 ? -5.535 -17.047 27.703 1 83.81 478 ALA A O 1
ATOM 3828 N N . THR A 1 479 ? -4.383 -16.172 26.031 1 85.56 479 THR A N 1
ATOM 3829 C CA . THR A 1 479 ? -5.199 -14.969 26.016 1 85.56 479 THR A CA 1
ATOM 3830 C C . THR A 1 479 ? -6.641 -15.297 25.625 1 85.56 479 THR A C 1
ATOM 3832 O O . THR A 1 479 ? -7.578 -14.734 26.203 1 85.56 479 THR A O 1
ATOM 3835 N N . VAL A 1 480 ? -6.824 -16.172 24.719 1 90.44 480 VAL A N 1
ATOM 3836 C CA . VAL A 1 480 ? -8.156 -16.562 24.266 1 90.44 480 VAL A CA 1
ATOM 3837 C C . VAL A 1 480 ? -8.883 -17.312 25.375 1 90.44 480 VAL A C 1
ATOM 3839 O O . VAL A 1 480 ? -10.062 -17.047 25.641 1 90.44 480 VAL A O 1
ATOM 3842 N N . SER A 1 481 ? -8.188 -18.125 26 1 89.31 481 SER A N 1
ATOM 3843 C CA . SER A 1 481 ? -8.766 -18.875 27.109 1 89.31 481 SER A CA 1
ATOM 3844 C C . SER A 1 481 ? -9.203 -17.953 28.234 1 89.31 481 SER A C 1
ATOM 3846 O O . SER A 1 481 ? -10.227 -18.203 28.875 1 89.31 481 SER A O 1
ATOM 3848 N N . ASP A 1 482 ? -8.438 -16.984 28.469 1 89.31 482 ASP A N 1
ATOM 3849 C CA . ASP A 1 482 ? -8.773 -16 29.484 1 89.31 482 ASP A CA 1
ATOM 3850 C C . ASP A 1 482 ? -10.086 -15.297 29.156 1 89.31 482 ASP A C 1
ATOM 3852 O O . ASP A 1 482 ? -10.914 -15.07 30.047 1 89.31 482 ASP A O 1
ATOM 3856 N N . ILE A 1 483 ? -10.242 -14.938 27.953 1 91.94 483 ILE A N 1
ATOM 3857 C CA . ILE A 1 483 ? -11.461 -14.242 27.531 1 91.94 483 ILE A CA 1
ATOM 3858 C C . ILE A 1 483 ? -12.664 -15.172 27.672 1 91.94 483 ILE A C 1
ATOM 3860 O O . ILE A 1 483 ? -13.719 -14.766 28.141 1 91.94 483 ILE A O 1
ATOM 3864 N N . VAL A 1 484 ? -12.484 -16.391 27.266 1 94.44 484 VAL A N 1
ATOM 3865 C CA . VAL A 1 484 ? -13.555 -17.375 27.344 1 94.44 484 VAL A CA 1
ATOM 3866 C C . VAL A 1 484 ? -13.992 -17.547 28.797 1 94.44 484 VAL A C 1
ATOM 3868 O O . VAL A 1 484 ? -15.195 -17.547 29.094 1 94.44 484 VAL A O 1
ATOM 3871 N N . THR A 1 485 ? -13.062 -17.625 29.625 1 92.44 485 THR A N 1
ATOM 3872 C CA . THR A 1 485 ? -13.344 -17.812 31.047 1 92.44 485 THR A CA 1
ATOM 3873 C C . THR A 1 485 ? -14.062 -16.578 31.609 1 92.44 485 THR A C 1
ATOM 3875 O O . THR A 1 485 ? -15.023 -16.719 32.375 1 92.44 485 THR A O 1
ATOM 3878 N N . ARG A 1 486 ? -13.609 -15.539 31.203 1 91.5 486 ARG A N 1
ATOM 3879 C CA . ARG A 1 486 ? -14.188 -14.297 31.719 1 91.5 486 ARG A CA 1
ATOM 3880 C C . ARG A 1 486 ? -15.625 -14.133 31.25 1 91.5 486 ARG A C 1
ATOM 3882 O O . ARG A 1 486 ? -16.5 -13.789 32.062 1 91.5 486 ARG A O 1
ATOM 3889 N N . VAL A 1 487 ? -15.922 -14.359 30.047 1 93.94 487 VAL A N 1
ATOM 3890 C CA . VAL A 1 487 ? -17.266 -14.219 29.5 1 93.94 487 VAL A CA 1
ATOM 3891 C C . VAL A 1 487 ? -18.203 -15.211 30.156 1 93.94 487 VAL A C 1
ATOM 3893 O O . VAL A 1 487 ? -19.312 -14.844 30.578 1 93.94 487 VAL A O 1
ATOM 3896 N N . ASN A 1 488 ? -17.812 -16.375 30.266 1 94.25 488 ASN A N 1
ATOM 3897 C CA . ASN A 1 488 ? -18.672 -17.406 30.828 1 94.25 488 ASN A CA 1
ATOM 3898 C C . ASN A 1 488 ? -18.844 -17.234 32.344 1 94.25 488 ASN A C 1
ATOM 3900 O O . ASN A 1 488 ? -19.906 -17.516 32.875 1 94.25 488 ASN A O 1
ATOM 3904 N N . SER A 1 489 ? -17.828 -16.766 33.031 1 91.44 489 SER A N 1
ATOM 3905 C CA . SER A 1 489 ? -17.938 -16.5 34.469 1 91.44 489 SER A CA 1
ATOM 3906 C C . SER A 1 489 ? -18.891 -15.352 34.75 1 91.44 489 SER A C 1
ATOM 3908 O O . SER A 1 489 ? -19.578 -15.336 35.781 1 91.44 489 SER A O 1
ATOM 3910 N N . SER A 1 490 ? -18.969 -14.492 33.844 1 90.5 490 SER A N 1
ATOM 3911 C CA . SER A 1 490 ? -19.766 -13.289 34.062 1 90.5 490 SER A CA 1
ATOM 3912 C C . SER A 1 490 ? -21.25 -13.562 33.812 1 90.5 490 SER A C 1
ATOM 3914 O O . SER A 1 490 ? -22.109 -13.008 34.5 1 90.5 490 SER A O 1
ATOM 3916 N N . TRP A 1 491 ? -21.531 -14.438 32.844 1 91.12 491 TRP A N 1
ATOM 3917 C CA . TRP A 1 491 ? -22.922 -14.422 32.438 1 91.12 491 TRP A CA 1
ATOM 3918 C C . TRP A 1 491 ? -23.469 -15.844 32.312 1 91.12 491 TRP A C 1
ATOM 3920 O O . TRP A 1 491 ? -24.672 -16.031 32.094 1 91.12 491 TRP A O 1
ATOM 3930 N N . ALA A 1 492 ? -22.609 -16.812 32.438 1 89.06 492 ALA A N 1
ATOM 3931 C CA . ALA A 1 492 ? -23.094 -18.188 32.312 1 89.06 492 ALA A CA 1
ATOM 3932 C C . ALA A 1 492 ? -23.922 -18.594 33.531 1 89.06 492 ALA A C 1
ATOM 3934 O O . ALA A 1 492 ? -23.734 -18.047 34.625 1 89.06 492 ALA A O 1
ATOM 3935 N N . ASN A 1 493 ? -24.891 -19.453 33.25 1 87.19 493 ASN A N 1
ATOM 3936 C CA . ASN A 1 493 ? -25.641 -20.125 34.312 1 87.19 493 ASN A CA 1
ATOM 3937 C C . ASN A 1 493 ? -25.828 -21.609 34.031 1 87.19 493 ASN A C 1
ATOM 3939 O O . ASN A 1 493 ? -25.156 -22.156 33.125 1 87.19 493 ASN A O 1
ATOM 3943 N N . LEU A 1 494 ? -26.688 -22.266 34.781 1 77.94 494 LEU A N 1
ATOM 3944 C CA . LEU A 1 494 ? -26.828 -23.719 34.656 1 77.94 494 LEU A CA 1
ATOM 3945 C C . LEU A 1 494 ? -27.391 -24.094 33.281 1 77.94 494 LEU A C 1
ATOM 3947 O O . LEU A 1 494 ? -27 -25.109 32.719 1 77.94 494 LEU A O 1
ATOM 3951 N N . ALA A 1 495 ? -28.156 -23.188 32.781 1 82.38 495 ALA A N 1
ATOM 3952 C CA . ALA A 1 495 ? -28.844 -23.531 31.531 1 82.38 495 ALA A CA 1
ATOM 3953 C C . ALA A 1 495 ? -28.281 -22.734 30.359 1 82.38 495 ALA A C 1
ATOM 3955 O O . ALA A 1 495 ? -28.703 -22.938 29.219 1 82.38 495 ALA A O 1
ATOM 3956 N N . TYR A 1 496 ? -27.297 -21.922 30.656 1 89.19 496 TYR A N 1
ATOM 3957 C CA . TYR A 1 496 ? -26.875 -20.984 29.625 1 89.19 496 TYR A CA 1
ATOM 3958 C C . TYR A 1 496 ? -25.375 -20.766 29.656 1 89.19 496 TYR A C 1
ATOM 3960 O O . TYR A 1 496 ? -24.812 -20.391 30.688 1 89.19 496 TYR A O 1
ATOM 3968 N N . GLN A 1 497 ? -24.766 -21.094 28.578 1 93.19 497 GLN A N 1
ATOM 3969 C CA . GLN A 1 497 ? -23.375 -20.734 28.328 1 93.19 497 GLN A CA 1
ATOM 3970 C C . GLN A 1 497 ? -23.25 -19.812 27.109 1 93.19 497 GLN A C 1
ATOM 3972 O O . GLN A 1 497 ? -23.391 -20.25 25.969 1 93.19 497 GLN A O 1
ATOM 3977 N N . PRO A 1 498 ? -22.906 -18.625 27.344 1 95.69 498 PRO A N 1
ATOM 3978 C CA . PRO A 1 498 ? -22.906 -17.656 26.234 1 95.69 498 PRO A CA 1
ATOM 3979 C C . PRO A 1 498 ? -21.844 -17.953 25.188 1 95.69 498 PRO A C 1
ATOM 3981 O O . PRO A 1 498 ? -22.016 -17.609 24.016 1 95.69 498 PRO A O 1
ATOM 3984 N N . LEU A 1 499 ? -20.703 -18.484 25.641 1 96.62 499 LEU A N 1
ATOM 3985 C CA . LEU A 1 499 ? -19.594 -18.703 24.719 1 96.62 499 LEU A CA 1
ATOM 3986 C C . LEU A 1 499 ? -19.094 -20.141 24.797 1 96.62 499 LEU A C 1
ATOM 3988 O O . LEU A 1 499 ? -18.578 -20.562 25.828 1 96.62 499 LEU A O 1
ATOM 3992 N N . VAL A 1 500 ? -19.297 -20.844 23.734 1 94.69 500 VAL A N 1
ATOM 3993 C CA . VAL A 1 500 ? -18.797 -22.219 23.609 1 94.69 500 VAL A CA 1
ATOM 3994 C C . VAL A 1 500 ? -17.531 -22.219 22.75 1 94.69 500 VAL A C 1
ATOM 3996 O O . VAL A 1 500 ? -17.578 -21.953 21.562 1 94.69 500 VAL A O 1
ATOM 3999 N N . TYR A 1 501 ? -16.438 -22.531 23.406 1 93.38 501 TYR A N 1
ATOM 4000 C CA . TYR A 1 501 ? -15.148 -22.531 22.719 1 93.38 501 TYR A CA 1
ATOM 4001 C C . TYR A 1 501 ? -14.648 -23.969 22.516 1 93.38 501 TYR A C 1
ATOM 4003 O O . TYR A 1 501 ? -14.391 -24.688 23.484 1 93.38 501 TYR A O 1
ATOM 4011 N N . LEU A 1 502 ? -14.539 -24.344 21.25 1 89 502 LEU A N 1
ATOM 4012 C CA . LEU A 1 502 ? -14.078 -25.688 20.906 1 89 502 LEU A CA 1
ATOM 4013 C C . LEU A 1 502 ? -12.664 -25.656 20.344 1 89 502 LEU A C 1
ATOM 4015 O O . LEU A 1 502 ? -12.469 -25.25 19.188 1 89 502 LEU A O 1
ATOM 4019 N N . LYS A 1 503 ? -11.617 -26.047 21.125 1 80.44 503 LYS A N 1
ATOM 4020 C CA . LYS A 1 503 ? -10.219 -26.031 20.688 1 80.44 503 LYS A CA 1
ATOM 4021 C C . LYS A 1 503 ? -9.883 -27.297 19.906 1 80.44 503 LYS A C 1
ATOM 4023 O O . LYS A 1 503 ? -8.836 -27.906 20.125 1 80.44 503 LYS A O 1
ATOM 4028 N N . GLN A 1 504 ? -10.789 -27.953 19.234 1 73.88 504 GLN A N 1
ATOM 4029 C CA . GLN A 1 504 ? -10.602 -29.141 18.391 1 73.88 504 GLN A CA 1
ATOM 4030 C C . GLN A 1 504 ? -11.461 -29.062 17.141 1 73.88 504 GLN A C 1
ATOM 4032 O O . GLN A 1 504 ? -12.414 -28.281 17.078 1 73.88 504 GLN A O 1
ATOM 4037 N N . ASP A 1 505 ? -10.922 -29.812 16.203 1 72.19 505 ASP A N 1
ATOM 4038 C CA . ASP A 1 505 ? -11.742 -29.844 15 1 72.19 505 ASP A CA 1
ATOM 4039 C C . ASP A 1 505 ? -12.977 -30.719 15.188 1 72.19 505 ASP A C 1
ATOM 4041 O O . ASP A 1 505 ? -13.031 -31.531 16.125 1 72.19 505 ASP A O 1
ATOM 4045 N N . ILE A 1 506 ? -14.055 -30.359 14.547 1 80.56 506 ILE A N 1
ATOM 4046 C CA . ILE A 1 506 ? -15.32 -31.078 14.586 1 80.56 506 ILE A CA 1
ATOM 4047 C C . ILE A 1 506 ? -15.477 -31.906 13.305 1 80.56 506 ILE A C 1
ATOM 4049 O O . ILE A 1 506 ? -14.773 -31.672 12.32 1 80.56 506 ILE A O 1
ATOM 4053 N N . SER A 1 507 ? -16.281 -32.906 13.398 1 84.06 507 SER A N 1
ATOM 4054 C CA . SER A 1 507 ? -16.516 -33.719 12.211 1 84.06 507 SER A CA 1
ATOM 4055 C C . SER A 1 507 ? -17.203 -32.906 11.109 1 84.06 507 SER A C 1
ATOM 4057 O O . SER A 1 507 ? -17.812 -31.875 11.383 1 84.06 507 SER A O 1
ATOM 4059 N N . TYR A 1 508 ? -17 -33.406 9.945 1 87.06 508 TYR A N 1
ATOM 4060 C CA . TYR A 1 508 ? -17.594 -32.719 8.812 1 87.06 508 TYR A CA 1
ATOM 4061 C C . TYR A 1 508 ? -19.109 -32.656 8.93 1 87.06 508 TYR A C 1
ATOM 4063 O O . TYR A 1 508 ? -19.719 -31.656 8.57 1 87.06 508 TYR A O 1
ATOM 4071 N N . ALA A 1 509 ? -19.719 -33.719 9.406 1 89.56 509 ALA A N 1
ATOM 4072 C CA . ALA A 1 509 ? -21.172 -33.75 9.602 1 89.56 509 ALA A CA 1
ATOM 4073 C C . ALA A 1 509 ? -21.609 -32.719 10.633 1 89.56 509 ALA A C 1
ATOM 4075 O O . ALA A 1 509 ? -22.609 -32 10.438 1 89.56 509 ALA A O 1
ATOM 4076 N N . GLN A 1 510 ? -20.859 -32.656 11.672 1 90.12 510 GLN A N 1
ATOM 4077 C CA . GLN A 1 510 ? -21.125 -31.672 12.695 1 90.12 510 GLN A CA 1
ATOM 4078 C C . GLN A 1 510 ? -20.984 -30.25 12.141 1 90.12 510 GLN A C 1
ATOM 4080 O O . GLN A 1 510 ? -21.766 -29.375 12.469 1 90.12 510 GLN A O 1
ATOM 4085 N N . TYR A 1 511 ? -19.984 -30.188 11.367 1 92.06 511 TYR A N 1
ATOM 4086 C CA . TYR A 1 511 ? -19.688 -28.891 10.758 1 92.06 511 TYR A CA 1
ATOM 4087 C C . TYR A 1 511 ? -20.859 -28.422 9.883 1 92.06 511 TYR A C 1
ATOM 4089 O O . TYR A 1 511 ? -21.328 -27.297 10.031 1 92.06 511 TYR A O 1
ATOM 4097 N N . LEU A 1 512 ? -21.359 -29.203 9.039 1 92.25 512 LEU A N 1
ATOM 4098 C CA . LEU A 1 512 ? -22.453 -28.859 8.148 1 92.25 512 LEU A CA 1
ATOM 4099 C C . LEU A 1 512 ? -23.734 -28.594 8.938 1 92.25 512 LEU A C 1
ATOM 4101 O O . LEU A 1 512 ? -24.5 -27.688 8.594 1 92.25 512 LEU A O 1
ATOM 4105 N N . ALA A 1 513 ? -23.922 -29.375 9.969 1 92.25 513 ALA A N 1
ATOM 4106 C CA . ALA A 1 513 ? -25.094 -29.156 10.82 1 92.25 513 ALA A CA 1
ATOM 4107 C C . ALA A 1 513 ? -25.031 -27.797 11.508 1 92.25 513 ALA A C 1
ATOM 4109 O O . ALA A 1 513 ? -26.031 -27.078 11.578 1 92.25 513 ALA A O 1
ATOM 4110 N N . LEU A 1 514 ? -23.875 -27.5 11.953 1 92.25 514 LEU A N 1
ATOM 4111 C CA . LEU A 1 514 ? -23.656 -26.234 12.633 1 92.25 514 LEU A CA 1
ATOM 4112 C C . LEU A 1 514 ? -23.938 -25.062 11.703 1 92.25 514 LEU A C 1
ATOM 4114 O O . LEU A 1 514 ? -24.562 -24.078 12.102 1 92.25 514 LEU A O 1
ATOM 4118 N N . LEU A 1 515 ? -23.422 -25.109 10.484 1 93.75 515 LEU A N 1
ATOM 4119 C CA . LEU A 1 515 ? -23.641 -24.047 9.508 1 93.75 515 LEU A CA 1
ATOM 4120 C C . LEU A 1 515 ? -25.125 -23.891 9.188 1 93.75 515 LEU A C 1
ATOM 4122 O O . LEU A 1 515 ? -25.594 -22.781 8.922 1 93.75 515 LEU A O 1
ATOM 4126 N N . THR A 1 516 ? -25.797 -24.969 9.234 1 93.19 516 THR A N 1
ATOM 4127 C CA . THR A 1 516 ? -27.203 -24.969 8.852 1 93.19 516 THR A CA 1
ATOM 4128 C C . THR A 1 516 ? -28.078 -24.375 9.953 1 93.19 516 THR A C 1
ATOM 4130 O O . THR A 1 516 ? -29.031 -23.641 9.68 1 93.19 516 THR A O 1
ATOM 4133 N N . VAL A 1 517 ? -27.719 -24.641 11.188 1 92.06 517 VAL A N 1
ATOM 4134 C CA . VAL A 1 517 ? -28.562 -24.219 12.305 1 92.06 517 VAL A CA 1
ATOM 4135 C C . VAL A 1 517 ? -28.188 -22.797 12.727 1 92.06 517 VAL A C 1
ATOM 4137 O O . VAL A 1 517 ? -28.969 -22.125 13.414 1 92.06 517 VAL A O 1
ATOM 4140 N N . ALA A 1 518 ? -27.109 -22.266 12.305 1 94.81 518 ALA A N 1
ATOM 4141 C CA . ALA A 1 518 ? -26.594 -20.984 12.75 1 94.81 518 ALA A CA 1
ATOM 4142 C C . ALA A 1 518 ? -27.5 -19.844 12.297 1 94.81 518 ALA A C 1
ATOM 4144 O O . ALA A 1 518 ? -28.016 -19.859 11.172 1 94.81 518 ALA A O 1
ATOM 4145 N N . ASP A 1 519 ? -27.688 -18.844 13.148 1 95.5 519 ASP A N 1
ATOM 4146 C CA . ASP A 1 519 ? -28.422 -17.641 12.797 1 95.5 519 ASP A CA 1
ATOM 4147 C C . ASP A 1 519 ? -27.516 -16.625 12.125 1 95.5 519 ASP A C 1
ATOM 4149 O O . ASP A 1 519 ? -27.969 -15.781 11.344 1 95.5 519 ASP A O 1
ATOM 4153 N N . ALA A 1 520 ? -26.312 -16.688 12.531 1 97.19 520 ALA A N 1
ATOM 4154 C CA . ALA A 1 520 ? -25.312 -15.812 11.945 1 97.19 520 ALA A CA 1
ATOM 4155 C C . ALA A 1 520 ? -23.938 -16.484 11.93 1 97.19 520 ALA A C 1
ATOM 4157 O O . ALA A 1 520 ? -23.641 -17.328 12.781 1 97.19 520 ALA A O 1
ATOM 4158 N N . LEU A 1 521 ? -23.203 -16.203 10.945 1 98.12 521 LEU A N 1
ATOM 4159 C CA . LEU A 1 521 ? -21.781 -16.562 10.883 1 98.12 521 LEU A CA 1
ATOM 4160 C C . LEU A 1 521 ? -20.891 -15.328 11.008 1 98.12 521 LEU A C 1
ATOM 4162 O O . LEU A 1 521 ? -21.156 -14.312 10.359 1 98.12 521 LEU A O 1
ATOM 4166 N N . MET A 1 522 ? -19.875 -15.43 11.867 1 98.25 522 MET A N 1
ATOM 4167 C CA . MET A 1 522 ? -19 -14.281 12.078 1 98.25 522 MET A CA 1
ATOM 4168 C C . MET A 1 522 ? -17.562 -14.625 11.75 1 98.25 522 MET A C 1
ATOM 4170 O O . MET A 1 522 ? -16.984 -15.547 12.336 1 98.25 522 MET A O 1
ATOM 4174 N N . ILE A 1 523 ? -17.031 -13.93 10.797 1 97.38 523 ILE A N 1
ATOM 4175 C CA . ILE A 1 523 ? -15.633 -14.031 10.398 1 97.38 523 ILE A CA 1
ATOM 4176 C C . ILE A 1 523 ? -14.93 -12.695 10.609 1 97.38 523 ILE A C 1
ATOM 4178 O O . ILE A 1 523 ? -15.227 -11.719 9.922 1 97.38 523 ILE A O 1
ATOM 4182 N N . ALA A 1 524 ? -13.992 -12.641 11.531 1 95.75 524 ALA A N 1
ATOM 4183 C CA . ALA A 1 524 ? -13.305 -11.398 11.867 1 95.75 524 ALA A CA 1
ATOM 4184 C C . ALA A 1 524 ? -11.812 -11.492 11.547 1 95.75 524 ALA A C 1
ATOM 4186 O O . ALA A 1 524 ? -10.977 -11.016 12.32 1 95.75 524 ALA A O 1
ATOM 4187 N N . SER A 1 525 ? -11.516 -12.094 10.422 1 94.12 525 SER A N 1
ATOM 4188 C CA . SER A 1 525 ? -10.125 -12.25 10.008 1 94.12 525 SER A CA 1
ATOM 4189 C C . SER A 1 525 ? -9.469 -10.898 9.742 1 94.12 525 SER A C 1
ATOM 4191 O O . SER A 1 525 ? -10.102 -9.992 9.195 1 94.12 525 SER A O 1
ATOM 4193 N N . GLN A 1 526 ? -8.195 -10.766 10.141 1 90.81 526 GLN A N 1
ATOM 4194 C CA . GLN A 1 526 ? -7.453 -9.523 9.93 1 90.81 526 GLN A CA 1
ATOM 4195 C C . GLN A 1 526 ? -6.973 -9.414 8.484 1 90.81 526 GLN A C 1
ATOM 4197 O O . GLN A 1 526 ? -6.84 -8.312 7.957 1 90.81 526 GLN A O 1
ATOM 4202 N N . ARG A 1 527 ? -6.559 -10.453 7.914 1 92.31 527 ARG A N 1
ATOM 4203 C CA . ARG A 1 527 ? -6.184 -10.547 6.508 1 92.31 527 ARG A CA 1
ATOM 4204 C C . ARG A 1 527 ? -6.355 -11.969 5.988 1 92.31 527 ARG A C 1
ATOM 4206 O O . ARG A 1 527 ? -5.867 -12.922 6.602 1 92.31 527 ARG A O 1
ATOM 4213 N N . GLU A 1 528 ? -7.098 -12.031 4.875 1 92.88 528 GLU A N 1
ATOM 4214 C CA . GLU A 1 528 ? -7.34 -13.367 4.336 1 92.88 528 GLU A CA 1
ATOM 4215 C C . GLU A 1 528 ? -7.637 -13.312 2.842 1 92.88 528 GLU A C 1
ATOM 4217 O O . GLU A 1 528 ? -8.242 -12.344 2.359 1 92.88 528 GLU A O 1
ATOM 4222 N N . GLY A 1 529 ? -7.102 -14.328 2.135 1 93.94 529 GLY A N 1
ATOM 4223 C CA . GLY A 1 529 ? -7.473 -14.414 0.731 1 93.94 529 GLY A CA 1
ATOM 4224 C C . GLY A 1 529 ? -8.961 -14.633 0.521 1 93.94 529 GLY A C 1
ATOM 4225 O O . GLY A 1 529 ? -9.766 -13.727 0.736 1 93.94 529 GLY A O 1
ATOM 4226 N N . MET A 1 530 ? -9.312 -15.82 0.102 1 94.62 530 MET A N 1
ATOM 4227 C CA . MET A 1 530 ? -10.727 -16.188 -0.011 1 94.62 530 MET A CA 1
ATOM 4228 C C . MET A 1 530 ? -11.18 -16.984 1.208 1 94.62 530 MET A C 1
ATOM 4230 O O . MET A 1 530 ? -10.5 -17.906 1.636 1 94.62 530 MET A O 1
ATOM 4234 N N . ASN A 1 531 ? -12.211 -16.547 1.833 1 95.31 531 ASN A N 1
ATOM 4235 C CA . ASN A 1 531 ? -12.789 -17.297 2.941 1 95.31 531 ASN A CA 1
ATOM 4236 C C . ASN A 1 531 ? -13.938 -18.188 2.477 1 95.31 531 ASN A C 1
ATOM 4238 O O . ASN A 1 531 ? -15.086 -17.75 2.43 1 95.31 531 ASN A O 1
ATOM 4242 N N . LEU A 1 532 ? -13.672 -19.422 2.363 1 95.38 532 LEU A N 1
ATOM 4243 C CA . LEU A 1 532 ? -14.656 -20.328 1.771 1 95.38 532 LEU A CA 1
ATOM 4244 C C . LEU A 1 532 ? -15.672 -20.781 2.812 1 95.38 532 LEU A C 1
ATOM 4246 O O . LEU A 1 532 ? -16.75 -21.281 2.463 1 95.38 532 LEU A O 1
ATOM 4250 N N . THR A 1 533 ? -15.367 -20.641 4.074 1 94.94 533 THR A N 1
ATOM 4251 C CA . THR A 1 533 ? -16.328 -20.938 5.117 1 94.94 533 THR A CA 1
ATOM 4252 C C . THR A 1 533 ? -17.578 -20.078 4.965 1 94.94 533 THR A C 1
ATOM 4254 O O . THR A 1 533 ? -18.703 -20.562 5.133 1 94.94 533 THR A O 1
ATOM 4257 N N . SER A 1 534 ? -17.422 -18.859 4.688 1 97 534 SER A N 1
ATOM 4258 C CA . SER A 1 534 ? -18.562 -17.969 4.484 1 97 534 SER A CA 1
ATOM 4259 C C . SER A 1 534 ? -19.406 -18.422 3.291 1 97 534 SER A C 1
ATOM 4261 O O . SER A 1 534 ? -20.625 -18.312 3.32 1 97 534 SER A O 1
ATOM 4263 N N . HIS A 1 535 ? -18.75 -18.906 2.238 1 97 535 HIS A N 1
ATOM 4264 C CA . HIS A 1 535 ? -19.469 -19.391 1.069 1 97 535 HIS A CA 1
ATOM 4265 C C . HIS A 1 535 ? -20.281 -20.641 1.408 1 97 535 HIS A C 1
ATOM 4267 O O . HIS A 1 535 ? -21.438 -20.766 0.999 1 97 535 HIS A O 1
ATOM 4273 N N . GLU A 1 536 ? -19.688 -21.531 2.166 1 96.19 536 GLU A N 1
ATOM 4274 C CA . GLU A 1 536 ? -20.375 -22.734 2.598 1 96.19 536 GLU A CA 1
ATOM 4275 C C . GLU A 1 536 ? -21.562 -22.422 3.488 1 96.19 536 GLU A C 1
ATOM 4277 O O . GLU A 1 536 ? -22.625 -23.031 3.371 1 96.19 536 GLU A O 1
ATOM 4282 N N . TYR A 1 537 ? -21.453 -21.516 4.363 1 96.88 537 TYR A N 1
ATOM 4283 C CA . TYR A 1 537 ? -22.531 -21.078 5.25 1 96.88 537 TYR A CA 1
ATOM 4284 C C . TYR A 1 537 ? -23.734 -20.594 4.445 1 96.88 537 TYR A C 1
ATOM 4286 O O . TYR A 1 537 ? -24.859 -21 4.695 1 96.88 537 TYR A O 1
ATOM 4294 N N . LEU A 1 538 ? -23.391 -19.703 3.508 1 96.69 538 LEU A N 1
ATOM 4295 C CA . LEU A 1 538 ? -24.453 -19.125 2.699 1 96.69 538 LEU A CA 1
ATOM 4296 C C . LEU A 1 538 ? -25.188 -20.203 1.91 1 96.69 538 LEU A C 1
ATOM 4298 O O . LEU A 1 538 ? -26.406 -20.141 1.761 1 96.69 538 LEU A O 1
ATOM 4302 N N . PHE A 1 539 ? -24.438 -21.172 1.449 1 95.62 539 PHE A N 1
ATOM 4303 C CA . PHE A 1 539 ? -25.031 -22.281 0.713 1 95.62 539 PHE A CA 1
ATOM 4304 C C . PHE A 1 539 ? -25.969 -23.094 1.61 1 95.62 539 PHE A C 1
ATOM 4306 O O . PHE A 1 539 ? -27 -23.578 1.16 1 95.62 539 PHE A O 1
ATOM 4313 N N . CYS A 1 540 ? -25.672 -23.188 2.891 1 93.94 540 CYS A N 1
ATOM 4314 C CA . CYS A 1 540 ? -26.406 -24.031 3.828 1 93.94 540 CYS A CA 1
ATOM 4315 C C . CYS A 1 540 ? -27.609 -23.281 4.383 1 93.94 540 CYS A C 1
ATOM 4317 O O . CYS A 1 540 ? -28.406 -23.859 5.137 1 93.94 540 CYS A O 1
ATOM 4319 N N . GLN A 1 541 ? -27.812 -22.078 4.059 1 94.62 541 GLN A N 1
ATOM 4320 C CA . GLN A 1 541 ? -28.875 -21.25 4.641 1 94.62 541 GLN A CA 1
ATOM 4321 C C . GLN A 1 541 ? -30.047 -21.125 3.688 1 94.62 541 GLN A C 1
ATOM 4323 O O . GLN A 1 541 ? -30.719 -20.078 3.652 1 94.62 541 GLN A O 1
ATOM 4328 N N . ASP A 1 542 ? -30.344 -22.094 2.891 1 90.44 542 ASP A N 1
ATOM 4329 C CA . ASP A 1 542 ? -31.391 -22.031 1.877 1 90.44 542 ASP A CA 1
ATOM 4330 C C . ASP A 1 542 ? -32.719 -22.469 2.459 1 90.44 542 ASP A C 1
ATOM 4332 O O . ASP A 1 542 ? -33.75 -22.359 1.797 1 90.44 542 ASP A O 1
ATOM 4336 N N . GLY A 1 543 ? -32.875 -22.953 3.631 1 86.31 543 GLY A N 1
ATOM 4337 C CA . GLY A 1 543 ? -34.125 -23.328 4.27 1 86.31 543 GLY A CA 1
ATOM 4338 C C . GLY A 1 543 ? -34.656 -24.672 3.809 1 86.31 543 GLY A C 1
ATOM 4339 O O . GLY A 1 543 ? -35.812 -24.969 4.008 1 86.31 543 GLY A O 1
ATOM 4340 N N . LYS A 1 544 ? -33.938 -25.438 3.213 1 83.19 544 LYS A N 1
ATOM 4341 C CA . LYS A 1 544 ? -34.344 -26.719 2.639 1 83.19 544 LYS A CA 1
ATOM 4342 C C . LYS A 1 544 ? -34.781 -27.703 3.73 1 83.19 544 LYS A C 1
ATOM 4344 O O . LYS A 1 544 ? -35.625 -28.547 3.506 1 83.19 544 LYS A O 1
ATOM 4349 N N . PHE A 1 545 ? -34.156 -27.578 4.805 1 76.88 545 PHE A N 1
ATOM 4350 C CA . PHE A 1 545 ? -34.406 -28.562 5.852 1 76.88 545 PHE A CA 1
ATOM 4351 C C . PHE A 1 545 ? -35.375 -28.016 6.891 1 76.88 545 PHE A C 1
ATOM 4353 O O . PHE A 1 545 ? -35.406 -26.797 7.152 1 76.88 545 PHE A O 1
ATOM 4360 N N . GLU A 1 546 ? -36.375 -28.703 7.262 1 63.34 546 GLU A N 1
ATOM 4361 C CA . GLU A 1 546 ? -37.438 -28.328 8.188 1 63.34 546 GLU A CA 1
ATOM 4362 C C . GLU A 1 546 ? -36.875 -27.828 9.516 1 63.34 546 GLU A C 1
ATOM 4364 O O . GLU A 1 546 ? -35.969 -28.438 10.07 1 63.34 546 GLU A O 1
ATOM 4369 N N . GLY A 1 547 ? -37.438 -26.625 10.102 1 58.44 547 GLY A N 1
ATOM 4370 C CA . GLY A 1 547 ? -37.062 -26.094 11.391 1 58.44 547 GLY A CA 1
ATOM 4371 C C . GLY A 1 547 ? -35.844 -25.172 11.32 1 58.44 547 GLY A C 1
ATOM 4372 O O . GLY A 1 547 ? -35.469 -24.562 12.32 1 58.44 547 GLY A O 1
ATOM 4373 N N . HIS A 1 548 ? -35.375 -25.078 10.148 1 62.44 548 HIS A N 1
ATOM 4374 C CA . HIS A 1 548 ? -34.062 -24.469 10.016 1 62.44 548 HIS A CA 1
ATOM 4375 C C . HIS A 1 548 ? -34.188 -22.984 9.688 1 62.44 548 HIS A C 1
ATOM 4377 O O . HIS A 1 548 ? -35.156 -22.547 9.102 1 62.44 548 HIS A O 1
ATOM 4383 N N . ASN A 1 549 ? -33.281 -22.203 10.281 1 65.38 549 ASN A N 1
ATOM 4384 C CA . ASN A 1 549 ? -33.125 -20.781 9.977 1 65.38 549 ASN A CA 1
ATOM 4385 C C . ASN A 1 549 ? -32.844 -20.562 8.5 1 65.38 549 ASN A C 1
ATOM 4387 O O . ASN A 1 549 ? -32.156 -21.375 7.871 1 65.38 549 ASN A O 1
ATOM 4391 N N . LYS A 1 550 ? -33.688 -19.828 7.863 1 85.31 550 LYS A N 1
ATOM 4392 C CA . LYS A 1 550 ? -33.375 -19.406 6.496 1 85.31 550 LYS A CA 1
ATOM 4393 C C . LYS A 1 550 ? -32.844 -17.984 6.465 1 85.31 550 LYS A C 1
ATOM 4395 O O . LYS A 1 550 ? -33.188 -17.156 7.32 1 85.31 550 LYS A O 1
ATOM 4400 N N . TYR A 1 551 ? -31.875 -17.875 5.582 1 92.88 551 TYR A N 1
ATOM 4401 C CA . TYR A 1 551 ? -31.375 -16.547 5.27 1 92.88 551 TYR A CA 1
ATOM 4402 C C . TYR A 1 551 ? -30.594 -15.961 6.445 1 92.88 551 TYR A C 1
ATOM 4404 O O . TYR A 1 551 ? -30.797 -14.797 6.809 1 92.88 551 TYR A O 1
ATOM 4412 N N . GLY A 1 552 ? -29.75 -16.828 7.098 1 94.12 552 GLY A N 1
ATOM 4413 C CA . GLY A 1 552 ? -28.906 -16.344 8.172 1 94.12 552 GLY A CA 1
ATOM 4414 C C . GLY A 1 552 ? -27.984 -15.203 7.742 1 94.12 552 GLY A C 1
ATOM 4415 O O . GLY A 1 552 ? -27.594 -15.125 6.578 1 94.12 552 GLY A O 1
ATOM 4416 N N . SER A 1 553 ? -27.609 -14.336 8.734 1 96.31 553 SER A N 1
ATOM 4417 C CA . SER A 1 553 ? -26.797 -13.156 8.445 1 96.31 553 SER A CA 1
ATOM 4418 C C . SER A 1 553 ? -25.312 -13.492 8.43 1 96.31 553 SER A C 1
ATOM 4420 O O . SER A 1 553 ? -24.859 -14.344 9.195 1 96.31 553 SER A O 1
ATOM 4422 N N . LEU A 1 554 ? -24.594 -12.82 7.531 1 97.94 554 LEU A N 1
ATOM 4423 C CA . LEU A 1 554 ? -23.156 -13 7.426 1 97.94 554 LEU A CA 1
ATOM 4424 C C . LEU A 1 554 ? -22.422 -11.75 7.906 1 97.94 554 LEU A C 1
ATOM 4426 O O . LEU A 1 554 ? -22.562 -10.68 7.309 1 97.94 554 LEU A O 1
ATOM 4430 N N . ILE A 1 555 ? -21.734 -11.859 9.023 1 98.38 555 ILE A N 1
ATOM 4431 C CA . ILE A 1 555 ? -20.828 -10.82 9.5 1 98.38 555 ILE A CA 1
ATOM 4432 C C . ILE A 1 555 ? -19.406 -11.133 9.016 1 98.38 555 ILE A C 1
ATOM 4434 O O . ILE A 1 555 ? -18.812 -12.133 9.414 1 98.38 555 ILE A O 1
ATOM 4438 N N . LEU A 1 556 ? -18.875 -10.281 8.203 1 97.62 556 LEU A N 1
ATOM 4439 C CA . LEU A 1 556 ? -17.641 -10.625 7.5 1 97.62 556 LEU A CA 1
ATOM 4440 C C . LEU A 1 556 ? -16.656 -9.469 7.535 1 97.62 556 LEU A C 1
ATOM 4442 O O . LEU A 1 556 ? -17.031 -8.312 7.328 1 97.62 556 LEU A O 1
ATOM 4446 N N . SER A 1 557 ? -15.438 -9.812 7.832 1 96.62 557 SER A N 1
ATOM 4447 C CA . SER A 1 557 ? -14.367 -8.82 7.816 1 96.62 557 SER A CA 1
ATOM 4448 C C . SER A 1 557 ? -14.172 -8.234 6.422 1 96.62 557 SER A C 1
ATOM 4450 O O . SER A 1 557 ? -14.148 -8.977 5.434 1 96.62 557 SER A O 1
ATOM 4452 N N . GLU A 1 558 ? -13.922 -6.965 6.355 1 92.69 558 GLU A N 1
ATOM 4453 C CA . GLU A 1 558 ? -13.695 -6.285 5.082 1 92.69 558 GLU A CA 1
ATOM 4454 C C . GLU A 1 558 ? -12.32 -6.637 4.512 1 92.69 558 GLU A C 1
ATOM 4456 O O . GLU A 1 558 ? -12.023 -6.328 3.357 1 92.69 558 GLU A O 1
ATOM 4461 N N . PHE A 1 559 ? -11.492 -7.32 5.246 1 93.31 559 PHE A N 1
ATOM 4462 C CA . PHE A 1 559 ? -10.117 -7.621 4.84 1 93.31 559 PHE A CA 1
ATOM 4463 C C . PHE A 1 559 ? -10.016 -9.039 4.281 1 93.31 559 PHE A C 1
ATOM 4465 O O . PHE A 1 559 ? -8.922 -9.578 4.145 1 93.31 559 PHE A O 1
ATOM 4472 N N . THR A 1 560 ? -11.148 -9.68 3.975 1 95.12 560 THR A N 1
ATOM 4473 C CA . THR A 1 560 ? -11.18 -10.961 3.283 1 95.12 560 THR A CA 1
ATOM 4474 C C . THR A 1 560 ? -11.43 -10.766 1.789 1 95.12 560 THR A C 1
ATOM 4476 O O . THR A 1 560 ? -12.109 -9.82 1.385 1 95.12 560 THR A O 1
ATOM 4479 N N . GLY A 1 561 ? -10.812 -11.664 0.971 1 93.56 561 GLY A N 1
ATOM 4480 C CA . GLY A 1 561 ? -11.117 -11.617 -0.451 1 93.56 561 GLY A CA 1
ATOM 4481 C C . GLY A 1 561 ? -12.594 -11.797 -0.75 1 93.56 561 GLY A C 1
ATOM 4482 O O . GLY A 1 561 ? -13.117 -11.195 -1.693 1 93.56 561 GLY A O 1
ATOM 4483 N N . SER A 1 562 ? -13.328 -12.508 0.051 1 95.12 562 SER A N 1
ATOM 4484 C CA . SER A 1 562 ? -14.75 -12.773 -0.136 1 95.12 562 SER A CA 1
ATOM 4485 C C . SER A 1 562 ? -15.57 -11.492 -0.031 1 95.12 562 SER A C 1
ATOM 4487 O O . SER A 1 562 ? -16.578 -11.336 -0.71 1 95.12 562 SER A O 1
ATOM 4489 N N . ALA A 1 563 ? -15.156 -10.617 0.839 1 91.5 563 ALA A N 1
ATOM 4490 C CA . ALA A 1 563 ? -15.875 -9.359 1.009 1 91.5 563 ALA A CA 1
ATOM 4491 C C . ALA A 1 563 ? -15.938 -8.586 -0.304 1 91.5 563 ALA A C 1
ATOM 4493 O O . ALA A 1 563 ? -16.922 -7.891 -0.577 1 91.5 563 ALA A O 1
ATOM 4494 N N . SER A 1 564 ? -14.906 -8.742 -1.108 1 81.19 564 SER A N 1
ATOM 4495 C CA . SER A 1 564 ? -14.828 -8.031 -2.381 1 81.19 564 SER A CA 1
ATOM 4496 C C . SER A 1 564 ? -15.82 -8.594 -3.393 1 81.19 564 SER A C 1
ATOM 4498 O O . SER A 1 564 ? -16.266 -7.891 -4.301 1 81.19 564 SER A O 1
ATOM 4500 N N . ILE A 1 565 ? -16.188 -9.82 -3.219 1 81.88 565 ILE A N 1
ATOM 4501 C CA . ILE A 1 565 ? -17.047 -10.477 -4.191 1 81.88 565 ILE A CA 1
ATOM 4502 C C . ILE A 1 565 ? -18.516 -10.336 -3.762 1 81.88 565 ILE A C 1
ATOM 4504 O O . ILE A 1 565 ? -19.422 -10.43 -4.59 1 81.88 565 ILE A O 1
ATOM 4508 N N . PHE A 1 566 ? -18.781 -10.133 -2.461 1 88.5 566 PHE A N 1
ATOM 4509 C CA . PHE A 1 566 ? -20.125 -10.148 -1.903 1 88.5 566 PHE A CA 1
ATOM 4510 C C . PHE A 1 566 ? -20.812 -8.797 -2.08 1 88.5 566 PHE A C 1
ATOM 4512 O O . PHE A 1 566 ? -22 -8.664 -1.815 1 88.5 566 PHE A O 1
ATOM 4519 N N . GLY A 1 567 ? -20.141 -7.887 -2.549 1 67.75 567 GLY A N 1
ATOM 4520 C CA . GLY A 1 567 ? -20.703 -6.633 -3.021 1 67.75 567 GLY A CA 1
ATOM 4521 C C . GLY A 1 567 ? -21.344 -5.805 -1.914 1 67.75 567 GLY A C 1
ATOM 4522 O O . GLY A 1 567 ? -22.297 -5.078 -2.148 1 67.75 567 GLY A O 1
ATOM 4523 N N . GLY A 1 568 ? -21.062 -6.074 -0.685 1 78.75 568 GLY A N 1
ATOM 4524 C CA . GLY A 1 568 ? -21.562 -5.254 0.406 1 78.75 568 GLY A CA 1
ATOM 4525 C C . GLY A 1 568 ? -22.797 -5.824 1.061 1 78.75 568 GLY A C 1
ATOM 4526 O O . GLY A 1 568 ? -23.375 -5.211 1.967 1 78.75 568 GLY A O 1
ATOM 4527 N N . TYR A 1 569 ? -23.25 -6.922 0.629 1 87.25 569 TYR A N 1
ATOM 4528 C CA . TYR A 1 569 ? -24.453 -7.516 1.196 1 87.25 569 TYR A CA 1
ATOM 4529 C C . TYR A 1 569 ? -24.141 -8.242 2.496 1 87.25 569 TYR A C 1
ATOM 4531 O O . TYR A 1 569 ? -25.047 -8.609 3.244 1 87.25 569 TYR A O 1
ATOM 4539 N N . ASP A 1 570 ? -22.875 -8.43 2.744 1 92.69 570 ASP A N 1
ATOM 4540 C CA . ASP A 1 570 ? -22.453 -8.891 4.062 1 92.69 570 ASP A CA 1
ATOM 4541 C C . ASP A 1 570 ? -22.484 -7.75 5.078 1 92.69 570 ASP A C 1
ATOM 4543 O O . ASP A 1 570 ? -22.547 -6.578 4.699 1 92.69 570 ASP A O 1
ATOM 4547 N N . LEU A 1 571 ? -22.656 -8.078 6.324 1 96.12 571 LEU A N 1
ATOM 4548 C CA . LEU A 1 571 ? -22.375 -7.09 7.359 1 96.12 571 LEU A CA 1
ATOM 4549 C C . LEU A 1 571 ? -20.875 -6.914 7.559 1 96.12 571 LEU A C 1
ATOM 4551 O O . LEU A 1 571 ? -20.266 -7.641 8.336 1 96.12 571 LEU A O 1
ATOM 4555 N N . SER A 1 572 ? -20.391 -5.91 6.828 1 92.88 572 SER A N 1
ATOM 4556 C CA . SER A 1 572 ? -18.938 -5.695 6.777 1 92.88 572 SER A CA 1
ATOM 4557 C C . SER A 1 572 ? -18.422 -5.094 8.078 1 92.88 572 SER A C 1
ATOM 4559 O O . SER A 1 572 ? -19.016 -4.156 8.617 1 92.88 572 SER A O 1
ATOM 4561 N N . ILE A 1 573 ? -17.312 -5.664 8.562 1 94.88 573 ILE A N 1
ATOM 4562 C CA . ILE A 1 573 ? -16.781 -5.16 9.82 1 94.88 573 ILE A CA 1
ATOM 4563 C C . ILE A 1 573 ? -15.266 -4.965 9.703 1 94.88 573 ILE A C 1
ATOM 4565 O O . ILE A 1 573 ? -14.617 -5.621 8.883 1 94.88 573 ILE A O 1
ATOM 4569 N N . ASN A 1 574 ? -14.727 -3.998 10.461 1 91.62 574 ASN A N 1
ATOM 4570 C CA . ASN A 1 574 ? -13.305 -3.861 10.766 1 91.62 574 ASN A CA 1
ATOM 4571 C C . ASN A 1 574 ? -12.93 -4.59 12.055 1 91.62 574 ASN A C 1
ATOM 4573 O O . ASN A 1 574 ? -13.367 -4.195 13.141 1 91.62 574 ASN A O 1
ATOM 4577 N N . PRO A 1 575 ? -12.172 -5.609 11.938 1 92.19 575 PRO A N 1
ATOM 4578 C CA . PRO A 1 575 ? -11.883 -6.438 13.109 1 92.19 575 PRO A CA 1
ATOM 4579 C C . PRO A 1 575 ? -11.234 -5.648 14.25 1 92.19 575 PRO A C 1
ATOM 4581 O O . PRO A 1 575 ? -11.258 -6.09 15.398 1 92.19 575 PRO A O 1
ATOM 4584 N N . TRP A 1 576 ? -10.664 -4.512 13.992 1 88.38 576 TRP A N 1
ATOM 4585 C CA . TRP A 1 576 ? -10.023 -3.707 15.023 1 88.38 576 TRP A CA 1
ATOM 4586 C C . TRP A 1 576 ? -11.016 -2.734 15.656 1 88.38 576 TRP A C 1
ATOM 4588 O O . TRP A 1 576 ? -10.727 -2.115 16.672 1 88.38 576 TRP A O 1
ATOM 4598 N N . ASP A 1 577 ? -12.156 -2.637 15.086 1 89.38 577 ASP A N 1
ATOM 4599 C CA . ASP A 1 577 ? -13.227 -1.807 15.625 1 89.38 577 ASP A CA 1
ATOM 4600 C C . ASP A 1 577 ? -14.242 -2.652 16.391 1 89.38 577 ASP A C 1
ATOM 4602 O O . ASP A 1 577 ? -15.289 -3.008 15.844 1 89.38 577 ASP A O 1
ATOM 4606 N N . TYR A 1 578 ? -14.055 -2.84 17.641 1 90 578 TYR A N 1
ATOM 4607 C CA . TYR A 1 578 ? -14.883 -3.732 18.438 1 90 578 TYR A CA 1
ATOM 4608 C C . TYR A 1 578 ? -16.297 -3.199 18.562 1 90 578 TYR A C 1
ATOM 4610 O O . TYR A 1 578 ? -17.266 -3.977 18.625 1 90 578 TYR A O 1
ATOM 4618 N N . ARG A 1 579 ? -16.422 -1.924 18.578 1 89.19 579 ARG A N 1
ATOM 4619 C CA . ARG A 1 579 ? -17.75 -1.336 18.656 1 89.19 579 ARG A CA 1
ATOM 4620 C C . ARG A 1 579 ? -18.562 -1.658 17.422 1 89.19 579 ARG A C 1
ATOM 4622 O O . ARG A 1 579 ? -19.734 -2.041 17.516 1 89.19 579 ARG A O 1
ATOM 4629 N N . GLN A 1 580 ? -17.875 -1.469 16.312 1 92.19 580 GLN A N 1
ATOM 4630 C CA . GLN A 1 580 ? -18.547 -1.794 15.07 1 92.19 580 GLN A CA 1
ATOM 4631 C C . GLN A 1 580 ? -18.922 -3.275 15.016 1 92.19 580 GLN A C 1
ATOM 4633 O O . GLN A 1 580 ? -19.984 -3.637 14.523 1 92.19 580 GLN A O 1
ATOM 4638 N N . CYS A 1 581 ? -18.078 -4.113 15.508 1 95.06 581 CYS A N 1
ATOM 4639 C CA . CYS A 1 581 ? -18.328 -5.551 15.523 1 95.06 581 CYS A CA 1
ATOM 4640 C C . CYS A 1 581 ? -19.516 -5.887 16.422 1 95.06 581 CYS A C 1
ATOM 4642 O O . CYS A 1 581 ? -20.375 -6.684 16.031 1 95.06 581 CYS A O 1
ATOM 4644 N N . ALA A 1 582 ? -19.547 -5.281 17.562 1 95.19 582 ALA A N 1
ATOM 4645 C CA . ALA A 1 582 ? -20.672 -5.5 18.484 1 95.19 582 ALA A CA 1
ATOM 4646 C C . ALA A 1 582 ? -21.984 -5.02 17.859 1 95.19 582 ALA A C 1
ATOM 4648 O O . ALA A 1 582 ? -23.016 -5.691 17.984 1 95.19 582 ALA A O 1
ATOM 4649 N N . GLU A 1 583 ? -21.891 -3.914 17.203 1 95.44 583 GLU A N 1
ATOM 4650 C CA . GLU A 1 583 ? -23.078 -3.383 16.547 1 95.44 583 GLU A CA 1
ATOM 4651 C C . GLU A 1 583 ? -23.531 -4.289 15.414 1 95.44 583 GLU A C 1
ATOM 4653 O O . GLU A 1 583 ? -24.734 -4.434 15.164 1 95.44 583 GLU A O 1
ATOM 4658 N N . ALA A 1 584 ? -22.625 -4.855 14.711 1 97.06 584 ALA A N 1
ATOM 4659 C CA . ALA A 1 584 ? -22.938 -5.77 13.617 1 97.06 584 ALA A CA 1
ATOM 4660 C C . ALA A 1 584 ? -23.641 -7.02 14.133 1 97.06 584 ALA A C 1
ATOM 4662 O O . ALA A 1 584 ? -24.562 -7.535 13.492 1 97.06 584 ALA A O 1
ATOM 4663 N N . ILE A 1 585 ? -23.203 -7.512 15.266 1 98.06 585 ILE A N 1
ATOM 4664 C CA . ILE A 1 585 ? -23.859 -8.656 15.891 1 98.06 585 ILE A CA 1
ATOM 4665 C C . ILE A 1 585 ? -25.312 -8.312 16.203 1 98.06 585 ILE A C 1
ATOM 4667 O O . ILE A 1 585 ? -26.219 -9.078 15.898 1 98.06 585 ILE A O 1
ATOM 4671 N N . LYS A 1 586 ? -25.484 -7.168 16.797 1 97.75 586 LYS A N 1
ATOM 4672 C CA . LYS A 1 586 ? -26.844 -6.723 17.125 1 97.75 586 LYS A CA 1
ATOM 4673 C C . LYS A 1 586 ? -27.703 -6.629 15.859 1 97.75 586 LYS A C 1
ATOM 4675 O O . LYS A 1 586 ? -28.844 -7.102 15.844 1 97.75 586 LYS A O 1
ATOM 4680 N N . THR A 1 587 ? -27.125 -6.043 14.891 1 97.19 587 THR A N 1
ATOM 4681 C CA . THR A 1 587 ? -27.844 -5.875 13.633 1 97.19 587 THR A CA 1
ATOM 4682 C C . THR A 1 587 ? -28.219 -7.23 13.039 1 97.19 587 THR A C 1
ATOM 4684 O O . THR A 1 587 ? -29.328 -7.406 12.539 1 97.19 587 THR A O 1
ATOM 4687 N N . ALA A 1 588 ? -27.328 -8.164 13.086 1 97.62 588 ALA A N 1
ATOM 4688 C CA . ALA A 1 588 ? -27.547 -9.5 12.539 1 97.62 588 ALA A CA 1
ATOM 4689 C C . ALA A 1 588 ? -28.703 -10.195 13.258 1 97.62 588 ALA A C 1
ATOM 4691 O O . ALA A 1 588 ? -29.516 -10.891 12.633 1 97.62 588 ALA A O 1
ATOM 4692 N N . LEU A 1 589 ? -28.828 -10.008 14.539 1 96.19 589 LEU A N 1
ATOM 4693 C CA . LEU A 1 589 ? -29.797 -10.711 15.359 1 96.19 589 LEU A CA 1
ATOM 4694 C C . LEU A 1 589 ? -31.172 -10.039 15.266 1 96.19 589 LEU A C 1
ATOM 4696 O O . LEU A 1 589 ? -32.188 -10.695 15.422 1 96.19 589 LEU A O 1
ATOM 4700 N N . GLU A 1 590 ? -31.156 -8.766 14.93 1 95.94 590 GLU A N 1
ATOM 4701 C CA . GLU A 1 590 ? -32.406 -8.016 14.969 1 95.94 590 GLU A CA 1
ATOM 4702 C C . GLU A 1 590 ? -32.906 -7.707 13.562 1 95.94 590 GLU A C 1
ATOM 4704 O O . GLU A 1 590 ? -34 -7.18 13.391 1 95.94 590 GLU A O 1
ATOM 4709 N N . MET A 1 591 ? -32.156 -8.094 12.656 1 94.81 591 MET A N 1
ATOM 4710 C CA . MET A 1 591 ? -32.5 -7.77 11.273 1 94.81 591 MET A CA 1
ATOM 4711 C C . MET A 1 591 ? -33.844 -8.344 10.883 1 94.81 591 MET A C 1
ATOM 4713 O O . MET A 1 591 ? -34.188 -9.469 11.266 1 94.81 591 MET A O 1
ATOM 4717 N N . GLU A 1 592 ? -34.656 -7.586 10.156 1 93.94 592 GLU A N 1
ATOM 4718 C CA . GLU A 1 592 ? -35.969 -8.008 9.695 1 93.94 592 GLU A CA 1
ATOM 4719 C C . GLU A 1 592 ? -35.875 -9.133 8.672 1 93.94 592 GLU A C 1
ATOM 4721 O O . GLU A 1 592 ? -34.969 -9.141 7.84 1 93.94 592 GLU A O 1
ATOM 4726 N N . PRO A 1 593 ? -36.812 -10.047 8.633 1 91.56 593 PRO A N 1
ATOM 4727 C CA . PRO A 1 593 ? -36.75 -11.195 7.727 1 91.56 593 PRO A CA 1
ATOM 4728 C C . PRO A 1 593 ? -36.688 -10.789 6.258 1 91.56 593 PRO A C 1
ATOM 4730 O O . PRO A 1 593 ? -36 -11.445 5.469 1 91.56 593 PRO A O 1
ATOM 4733 N N . SER A 1 594 ? -37.344 -9.695 5.938 1 92.56 594 SER A N 1
ATOM 4734 C CA . SER A 1 594 ? -37.312 -9.258 4.547 1 92.56 594 SER A CA 1
ATOM 4735 C C . SER A 1 594 ? -35.938 -8.805 4.145 1 92.56 594 SER A C 1
ATOM 4737 O O . SER A 1 594 ? -35.469 -9.109 3.039 1 92.56 594 SER A O 1
ATOM 4739 N N . GLU A 1 595 ? -35.312 -8.164 5.047 1 92.62 595 GLU A N 1
ATOM 4740 C CA . GLU A 1 595 ? -33.969 -7.707 4.785 1 92.62 595 GLU A CA 1
ATOM 4741 C C . GLU A 1 595 ? -32.969 -8.875 4.781 1 92.62 595 GLU A C 1
ATOM 4743 O O . GLU A 1 595 ? -32.031 -8.906 3.977 1 92.62 595 GLU A O 1
ATOM 4748 N N . LYS A 1 596 ? -33.219 -9.836 5.598 1 94.62 596 LYS A N 1
ATOM 4749 C CA . LYS A 1 596 ? -32.406 -11.039 5.625 1 94.62 596 LYS A CA 1
ATOM 4750 C C . LYS A 1 596 ? -32.469 -11.789 4.297 1 94.62 596 LYS A C 1
ATOM 4752 O O . LYS A 1 596 ? -31.453 -12.227 3.766 1 94.62 596 LYS A O 1
ATOM 4757 N N . GLU A 1 597 ? -33.625 -11.906 3.836 1 93.31 597 GLU A N 1
ATOM 4758 C CA . GLU A 1 597 ? -33.844 -12.609 2.576 1 93.31 597 GLU A CA 1
ATOM 4759 C C . GLU A 1 597 ? -33.188 -11.883 1.415 1 93.31 597 GLU A C 1
ATOM 4761 O O . GLU A 1 597 ? -32.531 -12.508 0.559 1 93.31 597 GLU A O 1
ATOM 4766 N N . ARG A 1 598 ? -33.344 -10.625 1.446 1 92.69 598 ARG A N 1
ATOM 4767 C CA . ARG A 1 598 ? -32.75 -9.82 0.382 1 92.69 598 ARG A CA 1
ATOM 4768 C C . ARG A 1 598 ? -31.234 -9.961 0.36 1 92.69 598 ARG A C 1
ATOM 4770 O O . ARG A 1 598 ? -30.656 -10.195 -0.696 1 92.69 598 ARG A O 1
ATOM 4777 N N . ARG A 1 599 ? -30.641 -9.812 1.465 1 92.62 599 ARG A N 1
ATOM 4778 C CA . ARG A 1 599 ? -29.188 -9.906 1.57 1 92.62 599 ARG A CA 1
ATOM 4779 C C . ARG A 1 599 ? -28.703 -11.312 1.204 1 92.62 599 ARG A C 1
ATOM 4781 O O . ARG A 1 599 ? -27.766 -11.461 0.413 1 92.62 599 ARG A O 1
ATOM 4788 N N . TRP A 1 600 ? -29.344 -12.312 1.704 1 95.25 600 TRP A N 1
ATOM 4789 C CA . TRP A 1 600 ? -28.938 -13.695 1.461 1 95.25 600 TRP A CA 1
ATOM 4790 C C . TRP A 1 600 ? -29.031 -14.039 -0.022 1 95.25 600 TRP A C 1
ATOM 4792 O O . TRP A 1 600 ? -28.156 -14.703 -0.572 1 95.25 600 TRP A O 1
ATOM 4802 N N . THR A 1 601 ? -30.078 -13.602 -0.645 1 93.5 601 THR A N 1
ATOM 4803 C CA . THR A 1 601 ? -30.281 -13.922 -2.053 1 93.5 601 THR A CA 1
ATOM 4804 C C . THR A 1 601 ? -29.141 -13.383 -2.908 1 93.5 601 THR A C 1
ATOM 4806 O O . THR A 1 601 ? -28.656 -14.07 -3.803 1 93.5 601 THR A O 1
ATOM 4809 N N . ASN A 1 602 ? -28.734 -12.234 -2.578 1 89 602 ASN A N 1
ATOM 4810 C CA . ASN A 1 602 ? -27.641 -11.633 -3.34 1 89 602 ASN A CA 1
ATOM 4811 C C . ASN A 1 602 ? -26.312 -12.305 -3.021 1 89 602 ASN A C 1
ATOM 4813 O O . ASN A 1 602 ? -25.484 -12.5 -3.912 1 89 602 ASN A O 1
ATOM 4817 N N . LEU A 1 603 ? -26.109 -12.547 -1.785 1 95 603 LEU A N 1
ATOM 4818 C CA . LEU A 1 603 ? -24.891 -13.25 -1.382 1 95 603 LEU A CA 1
ATOM 4819 C C . LEU A 1 603 ? -24.844 -14.633 -2.02 1 95 603 LEU A C 1
ATOM 4821 O O . LEU A 1 603 ? -23.781 -15.055 -2.51 1 95 603 LEU A O 1
ATOM 4825 N N . TYR A 1 604 ? -25.938 -15.32 -2.025 1 94.81 604 TYR A N 1
ATOM 4826 C CA . TYR A 1 604 ? -26.047 -16.656 -2.594 1 94.81 604 TYR A CA 1
ATOM 4827 C C . TYR A 1 604 ? -25.766 -16.641 -4.094 1 94.81 604 TYR A C 1
ATOM 4829 O O . TYR A 1 604 ? -25.094 -17.531 -4.621 1 94.81 604 TYR A O 1
ATOM 4837 N N . LYS A 1 605 ? -26.266 -15.664 -4.746 1 91.44 605 LYS A N 1
ATOM 4838 C CA . LYS A 1 605 ? -26.016 -15.508 -6.176 1 91.44 605 LYS A CA 1
ATOM 4839 C C . LYS A 1 605 ? -24.516 -15.359 -6.465 1 91.44 605 LYS A C 1
ATOM 4841 O O . LYS A 1 605 ? -24.016 -15.938 -7.43 1 91.44 605 LYS A O 1
ATOM 4846 N N . ALA A 1 606 ? -23.875 -14.586 -5.664 1 90.06 606 ALA A N 1
ATOM 4847 C CA . ALA A 1 606 ? -22.438 -14.398 -5.828 1 90.06 606 ALA A CA 1
ATOM 4848 C C . ALA A 1 606 ? -21.688 -15.719 -5.637 1 90.06 606 ALA A C 1
ATOM 4850 O O . ALA A 1 606 ? -20.75 -16.016 -6.387 1 90.06 606 ALA A O 1
ATOM 4851 N N . VAL A 1 607 ? -22.109 -16.5 -4.668 1 95.19 607 VAL A N 1
ATOM 4852 C CA . VAL A 1 607 ? -21.484 -17.781 -4.367 1 95.19 607 VAL A CA 1
ATOM 4853 C C . VAL A 1 607 ? -21.703 -18.75 -5.531 1 95.19 607 VAL A C 1
ATOM 4855 O O . VAL A 1 607 ? -20.781 -19.469 -5.926 1 95.19 607 VAL A O 1
ATOM 4858 N N . MET A 1 608 ? -22.844 -18.703 -6.086 1 93.12 608 MET A N 1
ATOM 4859 C CA . MET A 1 608 ? -23.203 -19.625 -7.145 1 93.12 608 MET A CA 1
ATOM 4860 C C . MET A 1 608 ? -22.578 -19.219 -8.477 1 93.12 608 MET A C 1
ATOM 4862 O O . MET A 1 608 ? -22.438 -20.031 -9.383 1 93.12 608 MET A O 1
ATOM 4866 N N . HIS A 1 609 ? -22.219 -17.984 -8.492 1 88.12 609 HIS A N 1
ATOM 4867 C CA . HIS A 1 609 ? -21.531 -17.516 -9.688 1 88.12 609 HIS A CA 1
ATOM 4868 C C . HIS A 1 609 ? -20.062 -17.906 -9.68 1 88.12 609 HIS A C 1
ATOM 4870 O O . HIS A 1 609 ? -19.484 -18.203 -10.734 1 88.12 609 HIS A O 1
ATOM 4876 N N . GLU A 1 610 ? -19.516 -17.875 -8.562 1 88.88 610 GLU A N 1
ATOM 4877 C CA . GLU A 1 610 ? -18.094 -18.203 -8.398 1 88.88 610 GLU A CA 1
ATOM 4878 C C . GLU A 1 610 ? -17.906 -19.578 -7.766 1 88.88 610 GLU A C 1
ATOM 4880 O O . GLU A 1 610 ? -17.484 -19.688 -6.617 1 88.88 610 GLU A O 1
ATOM 4885 N N . THR A 1 611 ? -18.094 -20.594 -8.547 1 93.44 611 THR A N 1
ATOM 4886 C CA . THR A 1 611 ? -17.984 -21.953 -8.023 1 93.44 611 THR A CA 1
ATOM 4887 C C . THR A 1 611 ? -16.594 -22.531 -8.281 1 93.44 611 THR A C 1
ATOM 4889 O O . THR A 1 611 ? -15.828 -21.969 -9.078 1 93.44 611 THR A O 1
ATOM 4892 N N . ALA A 1 612 ? -16.328 -23.578 -7.586 1 94.31 612 ALA A N 1
ATOM 4893 C CA . ALA A 1 612 ? -15.047 -24.266 -7.734 1 94.31 612 ALA A CA 1
ATOM 4894 C C . ALA A 1 612 ? -14.844 -24.734 -9.172 1 94.31 612 ALA A C 1
ATOM 4896 O O . ALA A 1 612 ? -13.75 -24.594 -9.727 1 94.31 612 ALA A O 1
ATOM 4897 N N . ASP A 1 613 ? -15.836 -25.297 -9.742 1 91.25 613 ASP A N 1
ATOM 4898 C CA . ASP A 1 613 ? -15.773 -25.781 -11.117 1 91.25 613 ASP A CA 1
ATOM 4899 C C . ASP A 1 613 ? -15.531 -24.641 -12.102 1 91.25 613 ASP A C 1
ATOM 4901 O O . ASP A 1 613 ? -14.727 -24.766 -13.023 1 91.25 613 ASP A O 1
ATOM 4905 N N . HIS A 1 614 ? -16.234 -23.609 -11.867 1 91.88 614 HIS A N 1
ATOM 4906 C CA . HIS A 1 614 ? -16.062 -22.438 -12.719 1 91.88 614 HIS A CA 1
ATOM 4907 C C . HIS A 1 614 ? -14.641 -21.891 -12.609 1 91.88 614 HIS A C 1
ATOM 4909 O O . HIS A 1 614 ? -14.023 -21.547 -13.617 1 91.88 614 HIS A O 1
ATOM 4915 N N . TRP A 1 615 ? -14.156 -21.75 -11.453 1 95.94 615 TRP A N 1
ATOM 4916 C CA . TRP A 1 615 ? -12.805 -21.25 -11.203 1 95.94 615 TRP A CA 1
ATOM 4917 C C . TRP A 1 615 ? -11.766 -22.078 -11.945 1 95.94 615 TRP A C 1
ATOM 4919 O O . TRP A 1 615 ? -10.875 -21.531 -12.594 1 95.94 615 TRP A O 1
ATOM 4929 N N . PHE A 1 616 ? -11.875 -23.422 -11.859 1 94.56 616 PHE A N 1
ATOM 4930 C CA . PHE A 1 616 ? -10.922 -24.328 -12.484 1 94.56 616 PHE A CA 1
ATOM 4931 C C . PHE A 1 616 ? -10.93 -24.172 -14 1 94.56 616 PHE A C 1
ATOM 4933 O O . PHE A 1 616 ? -9.875 -24 -14.609 1 94.56 616 PHE A O 1
ATOM 4940 N N . ASN A 1 617 ? -12.047 -24.125 -14.57 1 90.75 617 ASN A N 1
ATOM 4941 C CA . ASN A 1 617 ? -12.18 -24.062 -16.031 1 90.75 617 ASN A CA 1
ATOM 4942 C C . ASN A 1 617 ? -11.797 -22.688 -16.562 1 90.75 617 ASN A C 1
ATOM 4944 O O . ASN A 1 617 ? -11.18 -22.578 -17.609 1 90.75 617 ASN A O 1
ATOM 4948 N N . ALA A 1 618 ? -12.195 -21.703 -15.812 1 92.75 618 ALA A N 1
ATOM 4949 C CA . ALA A 1 618 ? -11.867 -20.344 -16.234 1 92.75 618 ALA A CA 1
ATOM 4950 C C . ALA A 1 618 ? -10.359 -20.141 -16.266 1 92.75 618 ALA A C 1
ATOM 4952 O O . ALA A 1 618 ? -9.836 -19.5 -17.188 1 92.75 618 ALA A O 1
ATOM 4953 N N . PHE A 1 619 ? -9.703 -20.688 -15.305 1 96.56 619 PHE A N 1
ATOM 4954 C CA . PHE A 1 619 ? -8.25 -20.531 -15.266 1 96.56 619 PHE A CA 1
ATOM 4955 C C . PHE A 1 619 ? -7.59 -21.266 -16.422 1 96.56 619 PHE A C 1
ATOM 4957 O O . PHE A 1 619 ? -6.727 -20.719 -17.109 1 96.56 619 PHE A O 1
ATOM 4964 N N . ILE A 1 620 ? -7.918 -22.5 -16.625 1 93.62 620 ILE A N 1
ATOM 4965 C CA . ILE A 1 620 ? -7.297 -23.328 -17.656 1 93.62 620 ILE A CA 1
ATOM 4966 C C . ILE A 1 620 ? -7.566 -22.734 -19.031 1 93.62 620 ILE A C 1
ATOM 4968 O O . ILE A 1 620 ? -6.676 -22.688 -19.891 1 93.62 620 ILE A O 1
ATOM 4972 N N . ASN A 1 621 ? -8.758 -22.25 -19.203 1 91.44 621 ASN A N 1
ATOM 4973 C CA . ASN A 1 621 ? -9.086 -21.625 -20.484 1 91.44 621 ASN A CA 1
ATOM 4974 C C . ASN A 1 621 ? -8.258 -20.359 -20.719 1 91.44 621 ASN A C 1
ATOM 4976 O O . ASN A 1 621 ? -7.762 -20.141 -21.812 1 91.44 621 ASN A O 1
ATOM 4980 N N . LYS A 1 622 ? -8.133 -19.594 -19.688 1 93.06 622 LYS A N 1
ATOM 4981 C CA . LYS A 1 622 ? -7.344 -18.375 -19.812 1 93.06 622 LYS A CA 1
ATOM 4982 C C . LYS A 1 622 ? -5.871 -18.703 -20.047 1 93.06 622 LYS A C 1
ATOM 4984 O O . LYS A 1 622 ? -5.199 -18.016 -20.828 1 93.06 622 LYS A O 1
ATOM 4989 N N . LEU A 1 623 ? -5.391 -19.672 -19.359 1 96.25 623 LEU A N 1
ATOM 4990 C CA . LEU A 1 623 ? -4.004 -20.094 -19.547 1 96.25 623 LEU A CA 1
ATOM 4991 C C . LEU A 1 623 ? -3.764 -20.547 -20.984 1 96.25 623 LEU A C 1
ATOM 4993 O O . LEU A 1 623 ? -2.727 -20.234 -21.562 1 96.25 623 LEU A O 1
ATOM 4997 N N . ASP A 1 624 ? -4.695 -21.281 -21.547 1 90.38 624 ASP A N 1
ATOM 4998 C CA . ASP A 1 624 ? -4.602 -21.719 -22.938 1 90.38 624 ASP A CA 1
ATOM 4999 C C . ASP A 1 624 ? -4.562 -20.531 -23.891 1 90.38 624 ASP A C 1
ATOM 5001 O O . ASP A 1 624 ? -3.748 -20.5 -24.812 1 90.38 624 ASP A O 1
ATOM 5005 N N . GLU A 1 625 ? -5.395 -19.609 -23.609 1 87.94 625 GLU A N 1
ATOM 5006 C CA . GLU A 1 625 ? -5.48 -18.422 -24.453 1 87.94 625 GLU A CA 1
ATOM 5007 C C . GLU A 1 625 ? -4.176 -17.625 -24.422 1 87.94 625 GLU A C 1
ATOM 5009 O O . GLU A 1 625 ? -3.658 -17.219 -25.469 1 87.94 625 GLU A O 1
ATOM 5014 N N . VAL A 1 626 ? -3.705 -17.438 -23.234 1 88.69 626 VAL A N 1
ATOM 5015 C CA . VAL A 1 626 ? -2.51 -16.609 -23.047 1 88.69 626 VAL A CA 1
ATOM 5016 C C . VAL A 1 626 ? -1.297 -17.344 -23.641 1 88.69 626 VAL A C 1
ATOM 5018 O O . VAL A 1 626 ? -0.422 -16.703 -24.234 1 88.69 626 VAL A O 1
ATOM 5021 N N . TYR A 1 627 ? -1.223 -18.625 -23.406 1 90.31 627 TYR A N 1
ATOM 5022 C CA . TYR A 1 627 ? -0.116 -19.406 -23.922 1 90.31 627 TYR A CA 1
ATOM 5023 C C . TYR A 1 627 ? -0.069 -19.328 -25.453 1 90.31 627 TYR A C 1
ATOM 5025 O O . TYR A 1 627 ? 1.003 -19.172 -26.031 1 90.31 627 TYR A O 1
ATOM 5033 N N . GLU A 1 628 ? -1.169 -19.453 -26.078 1 81.12 628 GLU A N 1
ATOM 5034 C CA . GLU A 1 628 ? -1.249 -19.375 -27.531 1 81.12 628 GLU A CA 1
ATOM 5035 C C . GLU A 1 628 ? -0.852 -17.984 -28.031 1 81.12 628 GLU A C 1
ATOM 5037 O O . GLU A 1 628 ? -0.144 -17.859 -29.031 1 81.12 628 GLU A O 1
ATOM 5042 N N . GLU A 1 629 ? -1.323 -17.047 -27.344 1 75.5 629 GLU A N 1
ATOM 5043 C CA . GLU A 1 629 ? -0.989 -15.672 -27.719 1 75.5 629 GLU A CA 1
ATOM 5044 C C . GLU A 1 629 ? 0.51 -15.422 -27.594 1 75.5 629 GLU A C 1
ATOM 5046 O O . GLU A 1 629 ? 1.109 -14.781 -28.453 1 75.5 629 GLU A O 1
ATOM 5051 N N . GLN A 1 630 ? 1.092 -15.875 -26.547 1 77.75 630 GLN A N 1
ATOM 5052 C CA . GLN A 1 630 ? 2.518 -15.695 -26.312 1 77.75 630 GLN A CA 1
ATOM 5053 C C . GLN A 1 630 ? 3.357 -16.469 -27.312 1 77.75 630 GLN A C 1
ATOM 5055 O O . GLN A 1 630 ? 4.402 -15.992 -27.766 1 77.75 630 GLN A O 1
ATOM 5060 N N . HIS A 1 631 ? 2.912 -17.656 -27.578 1 72.12 631 HIS A N 1
ATOM 5061 C CA . HIS A 1 631 ? 3.621 -18.484 -28.547 1 72.12 631 HIS A CA 1
ATOM 5062 C C . HIS A 1 631 ? 3.547 -17.891 -29.938 1 72.12 631 HIS A C 1
ATOM 5064 O O . HIS A 1 631 ? 4.492 -18.016 -30.719 1 72.12 631 HIS A O 1
ATOM 5070 N N . ARG A 1 632 ? 2.416 -17.281 -30.172 1 63.88 632 ARG A N 1
ATOM 5071 C CA . ARG A 1 632 ? 2.268 -16.625 -31.453 1 63.88 632 ARG A CA 1
ATOM 5072 C C . ARG A 1 632 ? 3.227 -15.453 -31.578 1 63.88 632 ARG A C 1
ATOM 5074 O O . ARG A 1 632 ? 3.686 -15.133 -32.688 1 63.88 632 ARG A O 1
ATOM 5081 N N . ARG A 1 633 ? 3.582 -14.961 -30.5 1 61.16 633 ARG A N 1
ATOM 5082 C CA . ARG A 1 633 ? 4.414 -13.758 -30.484 1 61.16 633 ARG A CA 1
ATOM 5083 C C . ARG A 1 633 ? 5.891 -14.117 -30.344 1 61.16 633 ARG A C 1
ATOM 5085 O O . ARG A 1 633 ? 6.758 -13.258 -30.531 1 61.16 633 ARG A O 1
ATOM 5092 N N . ASP A 1 634 ? 6.113 -15.383 -30 1 61.94 634 ASP A N 1
ATOM 5093 C CA . ASP A 1 634 ? 7.492 -15.836 -29.828 1 61.94 634 ASP A CA 1
ATOM 5094 C C . ASP A 1 634 ? 8.227 -15.875 -31.156 1 61.94 634 ASP A C 1
ATOM 5096 O O . ASP A 1 634 ? 7.656 -16.281 -32.188 1 61.94 634 ASP A O 1
ATOM 5100 N N . THR A 1 635 ? 9.391 -15.391 -31.266 1 55.75 635 THR A N 1
ATOM 5101 C CA . THR A 1 635 ? 10.18 -15.273 -32.469 1 55.75 635 THR A CA 1
ATOM 5102 C C . THR A 1 635 ? 10.328 -16.625 -33.156 1 55.75 635 THR A C 1
ATOM 5104 O O . THR A 1 635 ? 10.438 -16.703 -34.406 1 55.75 635 THR A O 1
ATOM 5107 N N . THR A 1 636 ? 10.336 -17.656 -32.219 1 50.28 636 THR A N 1
ATOM 5108 C CA . THR A 1 636 ? 10.516 -18.984 -32.812 1 50.28 636 THR A CA 1
ATOM 5109 C C . THR A 1 636 ? 9.266 -19.406 -33.562 1 50.28 636 THR A C 1
ATOM 5111 O O . THR A 1 636 ? 9.344 -20.219 -34.5 1 50.28 636 THR A O 1
ATOM 5114 N N . SER A 1 637 ? 8.234 -18.797 -33.125 1 58.41 637 SER A N 1
ATOM 5115 C CA . SER A 1 637 ? 6.977 -19.172 -33.781 1 58.41 637 SER A CA 1
ATOM 5116 C C . SER A 1 637 ? 6.652 -18.266 -34.938 1 58.41 637 SER A C 1
ATOM 5118 O O . SER A 1 637 ? 5.883 -18.641 -35.844 1 58.41 637 SER A O 1
ATOM 5120 N N . VAL A 1 638 ? 7.258 -17.172 -34.938 1 68.62 638 VAL A N 1
ATOM 5121 C CA . VAL A 1 638 ? 7.039 -16.25 -36.031 1 68.62 638 VAL A CA 1
ATOM 5122 C C . VAL A 1 638 ? 7.879 -16.688 -37.25 1 68.62 638 VAL A C 1
ATOM 5124 O O . VAL A 1 638 ? 9.086 -16.891 -37.125 1 68.62 638 VAL A O 1
ATOM 5127 N N . PRO A 1 639 ? 7.238 -17.016 -38.312 1 72.62 639 PRO A N 1
ATOM 5128 C CA . PRO A 1 639 ? 7.961 -17.516 -39.469 1 72.62 639 PRO A CA 1
ATOM 5129 C C . PRO A 1 639 ? 9.055 -16.562 -39.938 1 72.62 639 PRO A C 1
ATOM 5131 O O . PRO A 1 639 ? 8.992 -15.359 -39.688 1 72.62 639 PRO A O 1
ATOM 5134 N N . ARG A 1 640 ? 10.047 -17.188 -40.438 1 77.62 640 ARG A N 1
ATOM 5135 C CA . ARG A 1 640 ? 11.102 -16.406 -41.062 1 77.62 640 ARG A CA 1
ATOM 5136 C C . ARG A 1 640 ? 10.609 -15.719 -42.312 1 77.62 640 ARG A C 1
ATOM 5138 O O . ARG A 1 640 ? 9.75 -16.25 -43.031 1 77.62 640 ARG A O 1
ATOM 5145 N N . LEU A 1 641 ? 11.148 -14.688 -42.5 1 86.19 641 LEU A N 1
ATOM 5146 C CA . LEU A 1 641 ? 10.773 -13.93 -43.688 1 86.19 641 LEU A CA 1
ATOM 5147 C C . LEU A 1 641 ? 11.188 -14.664 -44.969 1 86.19 641 LEU A C 1
ATOM 5149 O O . LEU A 1 641 ? 12.328 -15.109 -45.094 1 86.19 641 LEU A O 1
ATOM 5153 N N . SER A 1 642 ? 10.195 -14.961 -45.844 1 82.19 642 SER A N 1
ATOM 5154 C CA . SER A 1 642 ? 10.469 -15.492 -47.156 1 82.19 642 SER A CA 1
ATOM 5155 C C . SER A 1 642 ? 10.789 -14.367 -48.156 1 82.19 642 SER A C 1
ATOM 5157 O O . SER A 1 642 ? 9.891 -13.633 -48.562 1 82.19 642 SER A O 1
ATOM 5159 N N . ILE A 1 643 ? 12.008 -14.367 -48.562 1 81.81 643 ILE A N 1
ATOM 5160 C CA . ILE A 1 643 ? 12.453 -13.289 -49.438 1 81.81 643 ILE A CA 1
ATOM 5161 C C . ILE A 1 643 ? 11.766 -13.422 -50.812 1 81.81 643 ILE A C 1
ATOM 5163 O O . ILE A 1 643 ? 11.25 -12.438 -51.344 1 81.81 643 ILE A O 1
ATOM 5167 N N . PRO A 1 644 ? 11.641 -14.617 -51.375 1 79.12 644 PRO A N 1
ATOM 5168 C CA . PRO A 1 644 ? 10.938 -14.734 -52.656 1 79.12 644 PRO A CA 1
ATOM 5169 C C . PRO A 1 644 ? 9.469 -14.328 -52.562 1 79.12 644 PRO A C 1
ATOM 5171 O O . PRO A 1 644 ? 8.945 -13.695 -53.5 1 79.12 644 PRO A O 1
ATOM 5174 N N . GLY A 1 645 ? 8.883 -14.805 -51.562 1 85.31 645 GLY A N 1
ATOM 5175 C CA . GLY A 1 645 ? 7.492 -14.414 -51.375 1 85.31 645 GLY A CA 1
ATOM 5176 C C . GLY A 1 645 ? 7.301 -12.914 -51.281 1 85.31 645 GLY A C 1
ATOM 5177 O O . GLY A 1 645 ? 6.383 -12.367 -51.875 1 85.31 645 GLY A O 1
ATOM 5178 N N . LEU A 1 646 ? 8.148 -12.375 -50.531 1 91.75 646 LEU A N 1
ATOM 5179 C CA . LEU A 1 646 ? 8.102 -10.922 -50.406 1 91.75 646 LEU A CA 1
ATOM 5180 C C . LEU A 1 646 ? 8.383 -10.234 -51.719 1 91.75 646 LEU A C 1
ATOM 5182 O O . LEU A 1 646 ? 7.738 -9.242 -52.062 1 91.75 646 LEU A O 1
ATOM 5186 N N . SER A 1 647 ? 9.32 -10.719 -52.438 1 88.12 647 SER A N 1
ATOM 5187 C CA . SER A 1 647 ? 9.703 -10.164 -53.719 1 88.12 647 SER A CA 1
ATOM 5188 C C . SER A 1 647 ? 8.555 -10.242 -54.719 1 88.12 647 SER A C 1
ATOM 5190 O O . SER A 1 647 ? 8.352 -9.328 -55.531 1 88.12 647 SER A O 1
ATOM 5192 N N . SER A 1 648 ? 7.887 -11.312 -54.688 1 87.19 648 SER A N 1
ATOM 5193 C CA . SER A 1 648 ? 6.746 -11.484 -55.594 1 87.19 648 SER A CA 1
ATOM 5194 C C . SER A 1 648 ? 5.664 -10.445 -55.312 1 87.19 648 SER A C 1
ATOM 5196 O O . SER A 1 648 ? 5.098 -9.867 -56.219 1 87.19 648 SER A O 1
ATOM 5198 N N . GLN A 1 649 ? 5.398 -10.297 -54.094 1 92.06 649 GLN A N 1
ATOM 5199 C CA . GLN A 1 649 ? 4.41 -9.297 -53.688 1 92.06 649 GLN A CA 1
ATOM 5200 C C . GLN A 1 649 ? 4.871 -7.891 -54.062 1 92.06 649 GLN A C 1
ATOM 5202 O O . GLN A 1 649 ? 4.07 -7.066 -54.5 1 92.06 649 GLN A O 1
ATOM 5207 N N . TYR A 1 650 ? 6.055 -7.703 -53.875 1 93.69 650 TYR A N 1
ATOM 5208 C CA . TYR A 1 650 ? 6.676 -6.422 -54.188 1 93.69 650 TYR A CA 1
ATOM 5209 C C . TYR A 1 650 ? 6.559 -6.125 -55.688 1 93.69 650 TYR A C 1
ATOM 5211 O O . TYR A 1 650 ? 6.188 -5.016 -56.062 1 93.69 650 TYR A O 1
ATOM 5219 N N . GLN A 1 651 ? 6.742 -7.098 -56.469 1 88.5 651 GLN A N 1
ATOM 5220 C CA . GLN A 1 651 ? 6.73 -6.926 -57.938 1 88.5 651 GLN A CA 1
ATOM 5221 C C . GLN A 1 651 ? 5.309 -6.715 -58.438 1 88.5 651 GLN A C 1
ATOM 5223 O O . GLN A 1 651 ? 5.098 -5.977 -59.406 1 88.5 651 GLN A O 1
ATOM 5228 N N . SER A 1 652 ? 4.453 -7.242 -57.812 1 88.88 652 SER A N 1
ATOM 5229 C CA . SER A 1 652 ? 3.064 -7.168 -58.25 1 88.88 652 SER A CA 1
ATOM 5230 C C . SER A 1 652 ? 2.402 -5.875 -57.781 1 88.88 652 SER A C 1
ATOM 5232 O O . SER A 1 652 ? 1.271 -5.574 -58.156 1 88.88 652 SER A O 1
ATOM 5234 N N . SER A 1 653 ? 3.104 -5.16 -57.062 1 91.75 653 SER A N 1
ATOM 5235 C CA . SER A 1 653 ? 2.498 -3.979 -56.469 1 91.75 653 SER A CA 1
ATOM 5236 C C . SER A 1 653 ? 2.916 -2.707 -57.188 1 91.75 653 SER A C 1
ATOM 5238 O O . SER A 1 653 ? 4.027 -2.625 -57.719 1 91.75 653 SER A O 1
ATOM 5240 N N . GLY A 1 654 ? 2.01 -1.733 -57.125 1 88.38 654 GLY A N 1
ATOM 5241 C CA . GLY A 1 654 ? 2.256 -0.508 -57.875 1 88.38 654 GLY A CA 1
ATOM 5242 C C . GLY A 1 654 ? 2.559 0.681 -56.969 1 88.38 654 GLY A C 1
ATOM 5243 O O . GLY A 1 654 ? 3.123 1.678 -57.438 1 88.38 654 GLY A O 1
ATOM 5244 N N . ARG A 1 655 ? 2.096 0.697 -55.812 1 91.38 655 ARG A N 1
ATOM 5245 C CA . ARG A 1 655 ? 2.352 1.729 -54.812 1 91.38 655 ARG A CA 1
ATOM 5246 C C . ARG A 1 655 ? 2.787 1.11 -53.5 1 91.38 655 ARG A C 1
ATOM 5248 O O . ARG A 1 655 ? 1.972 0.526 -52.781 1 91.38 655 ARG A O 1
ATOM 5255 N N . ARG A 1 656 ? 4.031 1.347 -53.25 1 95.06 656 ARG A N 1
ATOM 5256 C CA . ARG A 1 656 ? 4.621 0.593 -52.156 1 95.06 656 ARG A CA 1
ATOM 5257 C C . ARG A 1 656 ? 5.098 1.525 -51.031 1 95.06 656 ARG A C 1
ATOM 5259 O O . ARG A 1 656 ? 5.727 2.551 -51.312 1 95.06 656 ARG A O 1
ATOM 5266 N N . LEU A 1 657 ? 4.742 1.197 -49.75 1 95.5 657 LEU A N 1
ATOM 5267 C CA . LEU A 1 657 ? 5.156 1.973 -48.594 1 95.5 657 LEU A CA 1
ATOM 5268 C C . LEU A 1 657 ? 6.098 1.165 -47.688 1 95.5 657 LEU A C 1
ATOM 5270 O O . LEU A 1 657 ? 5.793 0.023 -47.344 1 95.5 657 LEU A O 1
ATOM 5274 N N . PHE A 1 658 ? 7.285 1.697 -47.406 1 96.25 658 PHE A N 1
ATOM 5275 C CA . PHE A 1 658 ? 8.266 1.107 -46.5 1 96.25 658 PHE A CA 1
ATOM 5276 C C . PHE A 1 658 ? 8.406 1.944 -45.219 1 96.25 658 PHE A C 1
ATOM 5278 O O . PHE A 1 658 ? 8.625 3.154 -45.312 1 96.25 658 PHE A O 1
ATOM 5285 N N . ILE A 1 659 ? 8.242 1.357 -44.062 1 95.69 659 ILE A N 1
ATOM 5286 C CA . ILE A 1 659 ? 8.539 1.988 -42.781 1 95.69 659 ILE A CA 1
ATOM 5287 C C . ILE A 1 659 ? 9.617 1.195 -42.062 1 95.69 659 ILE A C 1
ATOM 5289 O O . ILE A 1 659 ? 9.359 0.107 -41.562 1 95.69 659 ILE A O 1
ATOM 5293 N N . LEU A 1 660 ? 10.781 1.765 -41.969 1 94.56 660 LEU A N 1
ATOM 5294 C CA . LEU A 1 660 ? 11.945 1.037 -41.5 1 94.56 660 LEU A CA 1
ATOM 5295 C C . LEU A 1 660 ? 12.547 1.722 -40.281 1 94.56 660 LEU A C 1
ATOM 5297 O O . LEU A 1 660 ? 12.766 2.936 -40.281 1 94.56 660 LEU A O 1
ATOM 5301 N N . ASP A 1 661 ? 12.789 0.94 -39.25 1 91.69 661 ASP A N 1
ATOM 5302 C CA . ASP A 1 661 ? 13.5 1.46 -38.094 1 91.69 661 ASP A CA 1
ATOM 5303 C C . ASP A 1 661 ? 14.984 1.656 -38.406 1 91.69 661 ASP A C 1
ATOM 5305 O O . ASP A 1 661 ? 15.555 0.945 -39.219 1 91.69 661 ASP A O 1
ATOM 5309 N N . TYR A 1 662 ? 15.57 2.668 -37.781 1 89 662 TYR A N 1
ATOM 5310 C CA . TYR A 1 662 ? 16.969 2.943 -38.062 1 89 662 TYR A CA 1
ATOM 5311 C C . TYR A 1 662 ? 17.875 2.182 -37.094 1 89 662 TYR A C 1
ATOM 5313 O O . TYR A 1 662 ? 18.609 1.277 -37.5 1 89 662 TYR A O 1
ATOM 5321 N N . GLU A 1 663 ? 17.656 2.506 -35.812 1 80.81 663 GLU A N 1
ATOM 5322 C CA . GLU A 1 663 ? 18.547 1.91 -34.812 1 80.81 663 GLU A CA 1
ATOM 5323 C C . GLU A 1 663 ? 18.297 0.412 -34.688 1 80.81 663 GLU A C 1
ATOM 5325 O O . GLU A 1 663 ? 17.172 -0.011 -34.406 1 80.81 663 GLU A O 1
ATOM 5330 N N . GLY A 1 664 ? 19.375 -0.348 -34.938 1 79 664 GLY A N 1
ATOM 5331 C CA . GLY A 1 664 ? 19.266 -1.79 -34.781 1 79 664 GLY A CA 1
ATOM 5332 C C . GLY A 1 664 ? 18.672 -2.482 -35.969 1 79 664 GLY A C 1
ATOM 5333 O O . GLY A 1 664 ? 18.594 -3.711 -36.031 1 79 664 GLY A O 1
ATOM 5334 N N . THR A 1 665 ? 18.219 -1.75 -36.875 1 87.88 665 THR A N 1
ATOM 5335 C CA . THR A 1 665 ? 17.562 -2.314 -38.031 1 87.88 665 THR A CA 1
ATOM 5336 C C . THR A 1 665 ? 18.312 -1.962 -39.312 1 87.88 665 THR A C 1
ATOM 5338 O O . THR A 1 665 ? 18.766 -2.852 -40.031 1 87.88 665 THR A O 1
ATOM 5341 N N . LEU A 1 666 ? 18.531 -0.692 -39.594 1 87.69 666 LEU A N 1
ATOM 5342 C CA . LEU A 1 666 ? 19.281 -0.262 -40.75 1 87.69 666 LEU A CA 1
ATOM 5343 C C . LEU A 1 666 ? 20.75 -0.027 -40.406 1 87.69 666 LEU A C 1
ATOM 5345 O O . LEU A 1 666 ? 21.609 -0.004 -41.281 1 87.69 666 LEU A O 1
ATOM 5349 N N . ALA A 1 667 ? 20.891 0.243 -39.125 1 81 667 ALA A N 1
ATOM 5350 C CA . ALA A 1 667 ? 22.25 0.429 -38.625 1 81 667 ALA A CA 1
ATOM 5351 C C . ALA A 1 667 ? 22.422 -0.257 -37.25 1 81 667 ALA A C 1
ATOM 5353 O O . ALA A 1 667 ? 21.469 -0.323 -36.469 1 81 667 ALA A O 1
ATOM 5354 N N . VAL A 1 668 ? 23.5 -1.006 -37 1 61.16 668 VAL A N 1
ATOM 5355 C CA . VAL A 1 668 ? 23.766 -1.685 -35.75 1 61.16 668 VAL A CA 1
ATOM 5356 C C . VAL A 1 668 ? 23.766 -0.671 -34.594 1 61.16 668 VAL A C 1
ATOM 5358 O O . VAL A 1 668 ? 24.172 0.48 -34.781 1 61.16 668 VAL A O 1
ATOM 5361 N N . TRP A 1 669 ? 23.266 -1.231 -33.406 1 52.81 669 TRP A N 1
ATOM 5362 C CA . TRP A 1 669 ? 23.188 -0.472 -32.156 1 52.81 669 TRP A CA 1
ATOM 5363 C C . TRP A 1 669 ? 24.578 -0.063 -31.672 1 52.81 669 TRP A C 1
ATOM 5365 O O . TRP A 1 669 ? 25.547 -0.788 -31.875 1 52.81 669 TRP A O 1
ATOM 5375 N N . GLY A 1 670 ? 25.016 1.176 -30.844 1 46.12 670 GLY A N 1
ATOM 5376 C CA . GLY A 1 670 ? 26.281 1.672 -30.328 1 46.12 670 GLY A CA 1
ATOM 5377 C C . GLY A 1 670 ? 26.844 2.83 -31.141 1 46.12 670 GLY A C 1
ATOM 5378 O O . GLY A 1 670 ? 27.984 3.24 -30.922 1 46.12 670 GLY A O 1
ATOM 5379 N N . SER A 1 671 ? 26.578 2.908 -32.281 1 35.91 671 SER A N 1
ATOM 5380 C CA . SER A 1 671 ? 27.406 3.893 -33 1 35.91 671 SER A CA 1
ATOM 5381 C C . SER A 1 671 ? 27.609 5.145 -32.156 1 35.91 671 SER A C 1
ATOM 5383 O O . SER A 1 671 ? 26.875 5.375 -31.188 1 35.91 671 SER A O 1
ATOM 5385 N N . PRO A 1 672 ? 28.25 6.359 -32.812 1 32.22 672 PRO A N 1
ATOM 5386 C CA . PRO A 1 672 ? 29.141 7.398 -32.281 1 32.22 672 PRO A CA 1
ATOM 5387 C C . PRO A 1 672 ? 28.453 8.32 -31.281 1 32.22 672 PRO A C 1
ATOM 5389 O O . PRO A 1 672 ? 27.453 8.969 -31.609 1 32.22 672 PRO A O 1
ATOM 5392 N N . SER A 1 673 ? 27.969 8.039 -30.25 1 35.41 673 SER A N 1
ATOM 5393 C CA . SER A 1 673 ? 28.109 9.273 -29.484 1 35.41 673 SER A CA 1
ATOM 5394 C C . SER A 1 673 ? 29.141 10.203 -30.109 1 35.41 673 SER A C 1
ATOM 5396 O O . SER A 1 673 ? 29.297 11.344 -29.688 1 35.41 673 SER A O 1
ATOM 5398 N N . ASN A 1 674 ? 30.422 9.656 -30.328 1 33.12 674 ASN A N 1
ATOM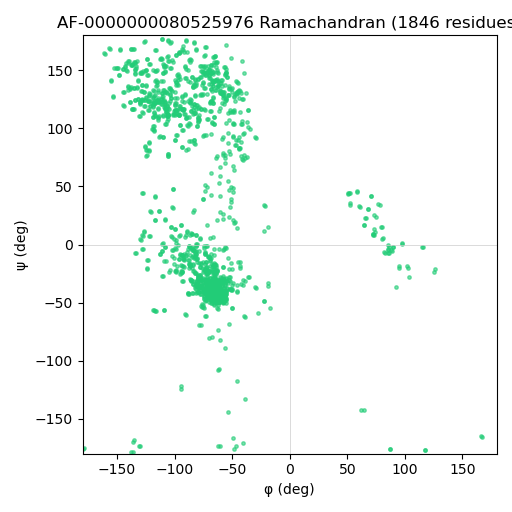 5399 C CA . ASN A 1 674 ? 31.453 10.516 -30.922 1 33.12 674 ASN A CA 1
ATOM 5400 C C . ASN A 1 674 ? 30.922 11.219 -32.156 1 33.12 674 ASN A C 1
ATOM 5402 O O . ASN A 1 674 ? 29.906 10.812 -32.75 1 33.12 674 ASN A O 1
ATOM 5406 N N . ILE A 1 675 ? 31.906 11.844 -33 1 35.16 675 ILE A N 1
ATOM 5407 C CA . ILE A 1 675 ? 31.938 12.938 -33.969 1 35.16 675 ILE A CA 1
ATOM 5408 C C . ILE A 1 675 ? 30.984 12.641 -35.125 1 35.16 675 ILE A C 1
ATOM 5410 O O . ILE A 1 675 ? 30.141 13.477 -35.469 1 35.16 675 ILE A O 1
ATOM 5414 N N . ILE A 1 676 ? 31.375 11.82 -36.188 1 36.94 676 ILE A N 1
ATOM 5415 C CA . ILE A 1 676 ? 30.891 11.969 -37.531 1 36.94 676 ILE A CA 1
ATOM 5416 C C . ILE A 1 676 ? 29.594 11.164 -37.719 1 36.94 676 ILE A C 1
ATOM 5418 O O . ILE A 1 676 ? 29.625 9.93 -37.719 1 36.94 676 ILE A O 1
ATOM 5422 N N . LEU A 1 677 ? 28.5 11.664 -37.344 1 45.34 677 LEU A N 1
ATOM 5423 C CA . LEU A 1 677 ? 27.156 11.172 -37.625 1 45.34 677 LEU A CA 1
ATOM 5424 C C . LEU A 1 677 ? 27.047 10.703 -39.094 1 45.34 677 LEU A C 1
ATOM 5426 O O . LEU A 1 677 ? 26.891 11.508 -40 1 45.34 677 LEU A O 1
ATOM 5430 N N . THR A 1 678 ? 27.656 9.477 -39.531 1 50.78 678 THR A N 1
ATOM 5431 C CA . THR A 1 678 ? 27.516 9.016 -40.906 1 50.78 678 THR A CA 1
ATOM 5432 C C . THR A 1 678 ? 26.781 7.684 -40.938 1 50.78 678 THR A C 1
ATOM 5434 O O . THR A 1 678 ? 27.031 6.801 -40.125 1 50.78 678 THR A O 1
ATOM 5437 N N . SER A 1 679 ? 25.703 7.48 -41.562 1 61.16 679 SER A N 1
ATOM 5438 C CA . SER A 1 679 ? 25.078 6.203 -41.875 1 61.16 679 SER A CA 1
ATOM 5439 C C . SER A 1 679 ? 26.016 5.289 -42.656 1 61.16 679 SER A C 1
ATOM 5441 O O . SER A 1 679 ? 26.797 5.758 -43.5 1 61.16 679 SER A O 1
ATOM 5443 N N . PRO A 1 680 ? 26.031 4.039 -42.281 1 71.81 680 PRO A N 1
ATOM 5444 C CA . PRO A 1 680 ? 26.844 3.131 -43.094 1 71.81 680 PRO A CA 1
ATOM 5445 C C . PRO A 1 680 ? 26.531 3.25 -44.594 1 71.81 680 PRO A C 1
ATOM 5447 O O . PRO A 1 680 ? 25.375 3.438 -44.969 1 71.81 680 PRO A O 1
ATOM 5450 N N . GLN A 1 681 ? 27.562 3.314 -45.375 1 77.25 681 GLN A N 1
ATOM 5451 C CA . GLN A 1 681 ? 27.422 3.477 -46.844 1 77.25 681 GLN A CA 1
ATOM 5452 C C . GLN A 1 681 ? 26.453 2.455 -47.406 1 77.25 681 GLN A C 1
ATOM 5454 O O . GLN A 1 681 ? 25.672 2.775 -48.312 1 77.25 681 GLN A O 1
ATOM 5459 N N . ARG A 1 682 ? 26.547 1.293 -46.844 1 83.62 682 ARG A N 1
ATOM 5460 C CA . ARG A 1 682 ? 25.672 0.243 -47.375 1 83.62 682 ARG A CA 1
ATOM 5461 C C . ARG A 1 682 ? 24.203 0.598 -47.156 1 83.62 682 ARG A C 1
ATOM 5463 O O . ARG A 1 682 ? 23.344 0.277 -47.969 1 83.62 682 ARG A O 1
ATOM 5470 N N . THR A 1 683 ? 23.922 1.16 -46.062 1 90.62 683 THR A N 1
ATOM 5471 C CA . THR A 1 683 ? 22.562 1.59 -45.781 1 90.62 683 THR A CA 1
ATOM 5472 C C . THR A 1 683 ? 22.109 2.686 -46.719 1 90.62 683 THR A C 1
ATOM 5474 O O . THR A 1 683 ? 20.984 2.643 -47.25 1 90.62 683 THR A O 1
ATOM 5477 N N . ILE A 1 684 ? 22.984 3.617 -46.938 1 89 684 ILE A N 1
ATOM 5478 C CA . ILE A 1 684 ? 22.688 4.719 -47.844 1 89 684 ILE A CA 1
ATOM 5479 C C . ILE A 1 684 ? 22.438 4.172 -49.25 1 89 684 ILE A C 1
ATOM 5481 O O . ILE A 1 684 ? 21.484 4.574 -49.906 1 89 684 ILE A O 1
ATOM 5485 N N . ASP A 1 685 ? 23.234 3.234 -49.625 1 88.62 685 ASP A N 1
ATOM 5486 C CA . ASP A 1 685 ? 23.109 2.635 -50.938 1 88.62 685 ASP A CA 1
ATOM 5487 C C . ASP A 1 685 ? 21.797 1.878 -51.094 1 88.62 685 ASP A C 1
ATOM 5489 O O . ASP A 1 685 ? 21.094 1.999 -52.094 1 88.62 685 ASP A O 1
ATOM 5493 N N . ALA A 1 686 ? 21.547 1.133 -50.125 1 91.75 686 ALA A N 1
ATOM 5494 C CA . ALA A 1 686 ? 20.312 0.332 -50.156 1 91.75 686 ALA A CA 1
ATOM 5495 C C . ALA A 1 686 ? 19.078 1.221 -50.25 1 91.75 686 ALA A C 1
ATOM 5497 O O . ALA A 1 686 ? 18.156 0.927 -51.031 1 91.75 686 ALA A O 1
ATOM 5498 N N . LEU A 1 687 ? 19.078 2.242 -49.5 1 93.88 687 LEU A N 1
ATOM 5499 C CA . LEU A 1 687 ? 17.953 3.16 -49.5 1 93.88 687 LEU A CA 1
ATOM 5500 C C . LEU A 1 687 ? 17.844 3.898 -50.844 1 93.88 687 LEU A C 1
ATOM 5502 O O . LEU A 1 687 ? 16.75 4.074 -51.375 1 93.88 687 LEU A O 1
ATOM 5506 N N . ASN A 1 688 ? 18.953 4.324 -51.312 1 91.56 688 ASN A N 1
ATOM 5507 C CA . ASN A 1 688 ? 18.953 4.977 -52.625 1 91.56 688 ASN A CA 1
ATOM 5508 C C . ASN A 1 688 ? 18.469 4.035 -53.719 1 91.56 688 ASN A C 1
ATOM 5510 O O . ASN A 1 688 ? 17.719 4.445 -54.594 1 91.56 688 ASN A O 1
ATOM 5514 N N . ASP A 1 689 ? 18.938 2.85 -53.656 1 91.12 689 ASP A N 1
ATOM 5515 C CA . ASP A 1 689 ? 18.516 1.854 -54.625 1 91.12 689 ASP A CA 1
ATOM 5516 C C . ASP A 1 689 ? 17 1.661 -54.594 1 91.12 689 ASP A C 1
ATOM 5518 O O . ASP A 1 689 ? 16.344 1.563 -55.656 1 91.12 689 ASP A O 1
ATOM 5522 N N . LEU A 1 690 ? 16.469 1.596 -53.5 1 92.94 690 LEU A N 1
ATOM 5523 C CA . LEU A 1 690 ? 15.031 1.406 -53.312 1 92.94 690 LEU A CA 1
ATOM 5524 C C . LEU A 1 690 ? 14.25 2.594 -53.875 1 92.94 690 LEU A C 1
ATOM 5526 O O . LEU A 1 690 ? 13.172 2.422 -54.438 1 92.94 690 LEU A O 1
ATOM 5530 N N . LEU A 1 691 ? 14.836 3.734 -53.688 1 93.06 691 LEU A N 1
ATOM 5531 C CA . LEU A 1 691 ? 14.141 4.969 -54.031 1 93.06 691 LEU A CA 1
ATOM 5532 C C . LEU A 1 691 ? 14.266 5.273 -55.5 1 93.06 691 LEU A C 1
ATOM 5534 O O . LEU A 1 691 ? 13.617 6.191 -56.031 1 93.06 691 LEU A O 1
ATOM 5538 N N . GLN A 1 692 ? 14.992 4.559 -56.188 1 88.69 692 GLN A N 1
ATOM 5539 C CA . GLN A 1 692 ? 15.078 4.695 -57.656 1 88.69 692 GLN A CA 1
ATOM 5540 C C . GLN A 1 692 ? 13.758 4.312 -58.312 1 88.69 692 GLN A C 1
ATOM 5542 O O . GLN A 1 692 ? 13.414 4.844 -59.375 1 88.69 692 GLN A O 1
ATOM 5547 N N . ASP A 1 693 ? 13.125 3.434 -57.75 1 90.38 693 ASP A N 1
ATOM 5548 C CA . ASP A 1 693 ? 11.789 3.074 -58.219 1 90.38 693 ASP A CA 1
ATOM 5549 C C . ASP A 1 693 ? 10.734 4.051 -57.688 1 90.38 693 ASP A C 1
ATOM 5551 O O . ASP A 1 693 ? 10.492 4.113 -56.5 1 90.38 693 ASP A O 1
ATOM 5555 N N . GLU A 1 694 ? 10.117 4.723 -58.531 1 86.31 694 GLU A N 1
ATOM 5556 C CA . GLU A 1 694 ? 9.195 5.793 -58.156 1 86.31 694 GLU A CA 1
ATOM 5557 C C . GLU A 1 694 ? 7.957 5.238 -57.469 1 86.31 694 GLU A C 1
ATOM 5559 O O . GLU A 1 694 ? 7.219 5.984 -56.812 1 86.31 694 GLU A O 1
ATOM 5564 N N . ARG A 1 695 ? 7.758 4.031 -57.5 1 90.38 695 ARG A N 1
ATOM 5565 C CA . ARG A 1 695 ? 6.602 3.404 -56.875 1 90.38 695 ARG A CA 1
ATOM 5566 C C . ARG A 1 695 ? 6.824 3.225 -55.375 1 90.38 695 ARG A C 1
ATOM 5568 O O . ARG A 1 695 ? 5.883 2.938 -54.625 1 90.38 695 ARG A O 1
ATOM 5575 N N . ASN A 1 696 ? 8.07 3.373 -55.031 1 93.75 696 ASN A N 1
ATOM 5576 C CA . ASN A 1 696 ? 8.422 3.131 -53.625 1 93.75 696 ASN A CA 1
ATOM 5577 C C . ASN A 1 696 ? 8.398 4.422 -52.812 1 93.75 696 ASN A C 1
ATOM 5579 O O . ASN A 1 696 ? 8.969 5.434 -53.219 1 93.75 696 ASN A O 1
ATOM 5583 N N . MET A 1 697 ? 7.68 4.406 -51.719 1 94.5 697 MET A N 1
ATOM 5584 C CA . MET A 1 697 ? 7.758 5.418 -50.688 1 94.5 697 MET A CA 1
ATOM 5585 C C . MET A 1 697 ? 8.445 4.859 -49.438 1 94.5 697 MET A C 1
ATOM 5587 O O . MET A 1 697 ? 7.918 3.951 -48.781 1 94.5 697 MET A O 1
ATOM 5591 N N . VAL A 1 698 ? 9.578 5.41 -49.062 1 95.5 698 VAL A N 1
ATOM 5592 C CA . VAL A 1 698 ? 10.383 4.824 -48 1 95.5 698 VAL A CA 1
ATOM 5593 C C . VAL A 1 698 ? 10.484 5.812 -46.844 1 95.5 698 VAL A C 1
ATOM 5595 O O . VAL A 1 698 ? 10.867 6.969 -47.031 1 95.5 698 VAL A O 1
ATOM 5598 N N . TYR A 1 699 ? 10.086 5.383 -45.656 1 95.75 699 TYR A N 1
ATOM 5599 C CA . TYR A 1 699 ? 10.234 6.156 -44.438 1 95.75 699 TYR A CA 1
ATOM 5600 C C . TYR A 1 699 ? 11.195 5.461 -43.469 1 95.75 699 TYR A C 1
ATOM 5602 O O . TYR A 1 699 ? 11.156 4.238 -43.312 1 95.75 699 TYR A O 1
ATOM 5610 N N . VAL A 1 700 ? 12.023 6.223 -42.812 1 94.19 700 VAL A N 1
ATOM 5611 C CA . VAL A 1 700 ? 12.922 5.719 -41.781 1 94.19 700 VAL A CA 1
ATOM 5612 C C . VAL A 1 700 ? 12.531 6.316 -40.438 1 94.19 700 VAL A C 1
ATOM 5614 O O . VAL A 1 700 ? 12.414 7.539 -40.281 1 94.19 700 VAL A O 1
ATOM 5617 N N . MET A 1 701 ? 12.258 5.434 -39.531 1 92.06 701 MET A N 1
ATOM 5618 C CA . MET A 1 701 ? 11.898 5.848 -38.188 1 92.06 701 MET A CA 1
ATOM 5619 C C . MET A 1 701 ? 13.102 5.766 -37.25 1 92.06 701 MET A C 1
ATOM 5621 O O . MET A 1 701 ? 13.883 4.82 -37.312 1 92.06 701 MET A O 1
ATOM 5625 N N . SER A 1 702 ? 13.211 6.789 -36.375 1 86 702 SER A N 1
ATOM 5626 C CA . SER A 1 702 ? 14.328 6.84 -35.438 1 86 702 SER A CA 1
ATOM 5627 C C . SER A 1 702 ? 13.945 7.613 -34.188 1 86 702 SER A C 1
ATOM 5629 O O . SER A 1 702 ? 13.016 8.422 -34.188 1 86 702 SER A O 1
ATOM 5631 N N . GLY A 1 703 ? 14.562 7.273 -33.125 1 78 703 GLY A N 1
ATOM 5632 C CA . GLY A 1 703 ? 14.406 8.047 -31.906 1 78 703 GLY A CA 1
ATOM 5633 C C . GLY A 1 703 ? 15.273 9.289 -31.875 1 78 703 GLY A C 1
ATOM 5634 O O . GLY A 1 703 ? 15.156 10.109 -30.969 1 78 703 GLY A O 1
ATOM 5635 N N . ARG A 1 704 ? 16.031 9.531 -32.906 1 77.31 704 ARG A N 1
ATOM 5636 C CA . ARG A 1 704 ? 16.969 10.641 -32.969 1 77.31 704 ARG A CA 1
ATOM 5637 C C . ARG A 1 704 ? 16.266 11.945 -33.344 1 77.31 704 ARG A C 1
ATOM 5639 O O . ARG A 1 704 ? 15.125 11.922 -33.812 1 77.31 704 ARG A O 1
ATOM 5646 N N . LYS A 1 705 ? 16.969 13.039 -33.188 1 83.75 705 LYS A N 1
ATOM 5647 C CA . LYS A 1 705 ? 16.438 14.367 -33.469 1 83.75 705 LYS A CA 1
ATOM 5648 C C . LYS A 1 705 ? 16.375 14.609 -34.969 1 83.75 705 LYS A C 1
ATOM 5650 O O . LYS A 1 705 ? 17.125 13.992 -35.75 1 83.75 705 LYS A O 1
ATOM 5655 N N . PRO A 1 706 ? 15.5 15.445 -35.375 1 87.44 706 PRO A N 1
ATOM 5656 C CA . PRO A 1 706 ? 15.383 15.766 -36.812 1 87.44 706 PRO A CA 1
ATOM 5657 C C . PRO A 1 706 ? 16.703 16.219 -37.406 1 87.44 706 PRO A C 1
ATOM 5659 O O . PRO A 1 706 ? 17.062 15.812 -38.5 1 87.44 706 PRO A O 1
ATOM 5662 N N . GLU A 1 707 ? 17.438 17.016 -36.562 1 83.19 707 GLU A N 1
ATOM 5663 C CA . GLU A 1 707 ? 18.719 17.531 -37.062 1 83.19 707 GLU A CA 1
ATOM 5664 C C . GLU A 1 707 ? 19.703 16.406 -37.312 1 83.19 707 GLU A C 1
ATOM 5666 O O . GLU A 1 707 ? 20.469 16.438 -38.281 1 83.19 707 GLU A O 1
ATOM 5671 N N . GLU A 1 708 ? 19.656 15.492 -36.531 1 83.75 708 GLU A N 1
ATOM 5672 C CA . GLU A 1 708 ? 20.562 14.352 -36.656 1 83.75 708 GLU A CA 1
ATOM 5673 C C . GLU A 1 708 ? 20.188 13.5 -37.875 1 83.75 708 GLU A C 1
ATOM 5675 O O . GLU A 1 708 ? 21.062 13.023 -38.594 1 83.75 708 GLU A O 1
ATOM 5680 N N . LEU A 1 709 ? 18.969 13.312 -38.031 1 88.44 709 LEU A N 1
ATOM 5681 C CA . LEU A 1 709 ? 18.5 12.5 -39.156 1 88.44 709 LEU A CA 1
ATOM 5682 C C . LEU A 1 709 ? 18.797 13.188 -40.5 1 88.44 709 LEU A C 1
ATOM 5684 O O . LEU A 1 709 ? 19.125 12.516 -41.469 1 88.44 709 LEU A O 1
ATOM 5688 N N . ASP A 1 710 ? 18.703 14.508 -40.469 1 87.19 710 ASP A N 1
ATOM 5689 C CA . ASP A 1 710 ? 19.047 15.258 -41.656 1 87.19 710 ASP A CA 1
ATOM 5690 C C . ASP A 1 710 ? 20.5 15.016 -42.062 1 87.19 710 ASP A C 1
ATOM 5692 O O . ASP A 1 710 ? 20.812 14.891 -43.25 1 87.19 710 ASP A O 1
ATOM 5696 N N . THR A 1 711 ? 21.297 14.969 -41.031 1 83 711 THR A N 1
ATOM 5697 C CA . THR A 1 711 ? 22.719 14.75 -41.281 1 83 711 THR A CA 1
ATOM 5698 C C . THR A 1 711 ? 22.984 13.312 -41.719 1 83 711 THR A C 1
ATOM 5700 O O . THR A 1 711 ? 23.75 13.078 -42.656 1 83 711 THR A O 1
ATOM 5703 N N . LEU A 1 712 ? 22.359 12.445 -41.156 1 85.75 712 LEU A N 1
ATOM 5704 C CA . LEU A 1 712 ? 22.578 11.023 -41.406 1 85.75 712 LEU A CA 1
ATOM 5705 C C . LEU A 1 712 ? 22.125 10.648 -42.812 1 85.75 712 LEU A C 1
ATOM 5707 O O . LEU A 1 712 ? 22.734 9.781 -43.438 1 85.75 712 LEU A O 1
ATOM 5711 N N . PHE A 1 713 ? 21.078 11.336 -43.25 1 90.44 713 PHE A N 1
ATOM 5712 C CA . PHE A 1 713 ? 20.5 10.906 -44.531 1 90.44 713 PHE A CA 1
ATOM 5713 C C . PHE A 1 713 ? 20.531 12.031 -45.562 1 90.44 713 PHE A C 1
ATOM 5715 O O . PHE A 1 713 ? 19.672 12.109 -46.438 1 90.44 713 PHE A O 1
ATOM 5722 N N . LYS A 1 714 ? 21.469 12.836 -45.375 1 85.88 714 LYS A N 1
ATOM 5723 C CA . LYS A 1 714 ? 21.656 13.945 -46.312 1 85.88 714 LYS A CA 1
ATOM 5724 C C . LYS A 1 714 ? 21.859 13.445 -47.75 1 85.88 714 LYS A C 1
ATOM 5726 O O . LYS A 1 714 ? 21.422 14.094 -48.719 1 85.88 714 LYS A O 1
ATOM 5731 N N . ARG A 1 715 ? 22.359 12.273 -47.938 1 86.19 715 ARG A N 1
ATOM 5732 C CA . ARG A 1 715 ? 22.719 11.727 -49.25 1 86.19 715 ARG A CA 1
ATOM 5733 C C . ARG A 1 715 ? 21.594 10.867 -49.812 1 86.19 715 ARG A C 1
ATOM 5735 O O . ARG A 1 715 ? 21.766 10.18 -50.812 1 86.19 715 ARG A O 1
ATOM 5742 N N . VAL A 1 716 ? 20.516 10.82 -49.25 1 90.69 716 VAL A N 1
ATOM 5743 C CA . VAL A 1 716 ? 19.375 10.055 -49.719 1 90.69 716 VAL A CA 1
ATOM 5744 C C . VAL A 1 716 ? 18.188 10.984 -49.938 1 90.69 716 VAL A C 1
ATOM 5746 O O . VAL A 1 716 ? 17.297 11.062 -49.094 1 90.69 716 VAL A O 1
ATOM 5749 N N . PRO A 1 717 ? 18.172 11.492 -51.125 1 86.38 717 PRO A N 1
ATOM 5750 C CA . PRO A 1 717 ? 17.078 12.422 -51.375 1 86.38 717 PRO A CA 1
ATOM 5751 C C . PRO A 1 717 ? 15.719 11.734 -51.469 1 86.38 717 PRO A C 1
ATOM 5753 O O . PRO A 1 717 ? 15.641 10.539 -51.781 1 86.38 717 PRO A O 1
ATOM 5756 N N . ASN A 1 718 ? 14.555 12.352 -51.188 1 89.62 718 ASN A N 1
ATOM 5757 C CA . ASN A 1 718 ? 13.172 11.906 -51.281 1 89.62 718 ASN A CA 1
ATOM 5758 C C . ASN A 1 718 ? 12.82 10.898 -50.188 1 89.62 718 ASN A C 1
ATOM 5760 O O . ASN A 1 718 ? 11.766 10.258 -50.25 1 89.62 718 ASN A O 1
ATOM 5764 N N . LEU A 1 719 ? 13.734 10.734 -49.281 1 93.25 719 LEU A N 1
ATOM 5765 C CA . LEU A 1 719 ? 13.492 9.836 -48.156 1 93.25 719 LEU A CA 1
ATOM 5766 C C . LEU A 1 719 ? 12.555 10.477 -47.125 1 93.25 719 LEU A C 1
ATOM 5768 O O . LEU A 1 719 ? 12.719 11.648 -46.781 1 93.25 719 LEU A O 1
ATOM 5772 N N . GLY A 1 720 ? 11.492 9.75 -46.75 1 94.5 720 GLY A N 1
ATOM 5773 C CA . GLY A 1 720 ? 10.711 10.18 -45.594 1 94.5 720 GLY A CA 1
ATOM 5774 C C . GLY A 1 720 ? 11.375 9.859 -44.281 1 94.5 720 GLY A C 1
ATOM 5775 O O . GLY A 1 720 ? 12 8.812 -44.125 1 94.5 720 GLY A O 1
ATOM 5776 N N . LEU A 1 721 ? 11.172 10.766 -43.375 1 94.19 721 LEU A N 1
ATOM 5777 C CA . LEU A 1 721 ? 11.844 10.594 -42.062 1 94.19 721 LEU A CA 1
ATOM 5778 C C . LEU A 1 721 ? 10.875 10.812 -40.906 1 94.19 721 LEU A C 1
ATOM 5780 O O . LEU A 1 721 ? 10.016 11.695 -41 1 94.19 721 LEU A O 1
ATOM 5784 N N . ILE A 1 722 ? 10.938 9.93 -39.969 1 92.38 722 ILE A N 1
ATOM 5785 C CA . ILE A 1 722 ? 10.227 10.055 -38.719 1 92.38 722 ILE A CA 1
ATOM 5786 C C . ILE A 1 722 ? 11.227 10.211 -37.562 1 92.38 722 ILE A C 1
ATOM 5788 O O . ILE A 1 722 ? 12.008 9.297 -37.281 1 92.38 722 ILE A O 1
ATOM 5792 N N . ALA A 1 723 ? 11.125 11.328 -36.938 1 88 723 ALA A N 1
ATOM 5793 C CA . ALA A 1 723 ? 12.117 11.609 -35.906 1 88 723 ALA A CA 1
ATOM 5794 C C . ALA A 1 723 ? 11.477 11.57 -34.531 1 88 723 ALA A C 1
ATOM 5796 O O . ALA A 1 723 ? 10.258 11.711 -34.406 1 88 723 ALA A O 1
ATOM 5797 N N . GLU A 1 724 ? 12.336 11.289 -33.531 1 83 724 GLU A N 1
ATOM 5798 C CA . GLU A 1 724 ? 11.961 11.266 -32.125 1 83 724 GLU A CA 1
ATOM 5799 C C . GLU A 1 724 ? 10.727 10.406 -31.891 1 83 724 GLU A C 1
ATOM 5801 O O . GLU A 1 724 ? 9.758 10.852 -31.266 1 83 724 GLU A O 1
ATOM 5806 N N . ASN A 1 725 ? 10.742 9.344 -32.5 1 78.62 725 ASN A N 1
ATOM 5807 C CA . ASN A 1 725 ? 9.766 8.273 -32.312 1 78.62 725 ASN A CA 1
ATOM 5808 C C . ASN A 1 725 ? 8.352 8.75 -32.656 1 78.62 725 ASN A C 1
ATOM 5810 O O . ASN A 1 725 ? 7.391 8.375 -31.969 1 78.62 725 ASN A O 1
ATOM 5814 N N . GLY A 1 726 ? 8.258 9.664 -33.625 1 82.38 726 GLY A N 1
ATOM 5815 C CA . GLY A 1 726 ? 6.941 10.008 -34.156 1 82.38 726 GLY A CA 1
ATOM 5816 C C . GLY A 1 726 ? 6.559 11.453 -33.875 1 82.38 726 GLY A C 1
ATOM 5817 O O . GLY A 1 726 ? 5.539 11.93 -34.375 1 82.38 726 GLY A O 1
ATOM 5818 N N . ALA A 1 727 ? 7.305 12.195 -33.219 1 82.62 727 ALA A N 1
ATOM 5819 C CA . ALA A 1 727 ? 6.984 13.578 -32.875 1 82.62 727 ALA A CA 1
ATOM 5820 C C . ALA A 1 727 ? 7.223 14.508 -34.062 1 82.62 727 ALA A C 1
ATOM 5822 O O . ALA A 1 727 ? 6.621 15.578 -34.156 1 82.62 727 ALA A O 1
ATOM 5823 N N . PHE A 1 728 ? 8.133 14.125 -34.875 1 87.38 728 PHE A N 1
ATOM 5824 C CA . PHE A 1 728 ? 8.445 14.891 -36.062 1 87.38 728 PHE A CA 1
ATOM 5825 C C . PHE A 1 728 ? 8.328 14.023 -37.312 1 87.38 728 PHE A C 1
ATOM 5827 O O . PHE A 1 728 ? 8.742 12.859 -37.312 1 87.38 728 PHE A O 1
ATOM 5834 N N . LEU A 1 729 ? 7.734 14.602 -38.281 1 92.19 729 LEU A N 1
ATOM 5835 C CA . LEU A 1 729 ? 7.547 13.867 -39.531 1 92.19 729 LEU A CA 1
ATOM 5836 C C . LEU A 1 729 ? 8.016 14.688 -40.719 1 92.19 729 LEU A C 1
ATOM 5838 O O . LEU A 1 729 ? 7.688 15.867 -40.844 1 92.19 729 LEU A O 1
ATOM 5842 N N . ARG A 1 730 ? 8.898 14.172 -41.438 1 92.62 730 ARG A N 1
ATOM 5843 C CA . ARG A 1 730 ? 9.25 14.695 -42.75 1 92.62 730 ARG A CA 1
ATOM 5844 C C . ARG A 1 730 ? 8.711 13.797 -43.844 1 92.62 730 ARG A C 1
ATOM 5846 O O . ARG A 1 730 ? 9.172 12.664 -44.031 1 92.62 730 ARG A O 1
ATOM 5853 N N . GLU A 1 731 ? 7.793 14.328 -44.531 1 91.69 731 GLU A N 1
ATOM 5854 C CA . GLU A 1 731 ? 7.121 13.516 -45.531 1 91.69 731 GLU A CA 1
ATOM 5855 C C . GLU A 1 731 ? 8.062 13.18 -46.688 1 91.69 731 GLU A C 1
ATOM 5857 O O . GLU A 1 731 ? 8.992 13.938 -46.969 1 91.69 731 GLU A O 1
ATOM 5862 N N . PHE A 1 732 ? 7.742 12.062 -47.344 1 90.5 732 PHE A N 1
ATOM 5863 C CA . PHE A 1 732 ? 8.5 11.602 -48.5 1 90.5 732 PHE A CA 1
ATOM 5864 C C . PHE A 1 732 ? 8.516 12.664 -49.594 1 90.5 732 PHE A C 1
ATOM 5866 O O . PHE A 1 732 ? 7.477 13.234 -49.906 1 90.5 732 PHE A O 1
ATOM 5873 N N . GLY A 1 733 ? 9.672 12.977 -50.062 1 85.06 733 GLY A N 1
ATOM 5874 C CA . GLY A 1 733 ? 9.805 13.93 -51.156 1 85.06 733 GLY A CA 1
ATOM 5875 C C . GLY A 1 733 ? 9.844 15.375 -50.688 1 85.06 733 GLY A C 1
ATOM 5876 O O . GLY A 1 733 ? 10.023 16.297 -51.469 1 85.06 733 GLY A O 1
ATOM 5877 N N . LYS A 1 734 ? 9.672 15.555 -49.469 1 87.25 734 LYS A N 1
ATOM 5878 C CA . LYS A 1 734 ? 9.68 16.906 -48.906 1 87.25 734 LYS A CA 1
ATOM 5879 C C . LYS A 1 734 ? 10.914 17.141 -48.031 1 87.25 734 LYS A C 1
ATOM 5881 O O . LYS A 1 734 ? 11.57 16.188 -47.594 1 87.25 734 LYS A O 1
ATOM 5886 N N . THR A 1 735 ? 11.242 18.375 -47.812 1 83.81 735 THR A N 1
ATOM 5887 C CA . THR A 1 735 ? 12.43 18.688 -47.031 1 83.81 735 THR A CA 1
ATOM 5888 C C . THR A 1 735 ? 12.055 19.328 -45.719 1 83.81 735 THR A C 1
ATOM 5890 O O . THR A 1 735 ? 12.883 19.422 -44.812 1 83.81 735 THR A O 1
ATOM 5893 N N . GLU A 1 736 ? 10.875 19.625 -45.562 1 88.38 736 GLU A N 1
ATOM 5894 C CA . GLU A 1 736 ? 10.469 20.344 -44.344 1 88.38 736 GLU A CA 1
ATOM 5895 C C . GLU A 1 736 ? 9.922 19.375 -43.312 1 88.38 736 GLU A C 1
ATOM 5897 O O . GLU A 1 736 ? 9.227 18.422 -43.625 1 88.38 736 GLU A O 1
ATOM 5902 N N . TRP A 1 737 ? 10.328 19.625 -42.094 1 90.94 737 TRP A N 1
ATOM 5903 C CA . TRP A 1 737 ? 9.844 18.828 -40.969 1 90.94 737 TRP A CA 1
ATOM 5904 C C . TRP A 1 737 ? 8.516 19.359 -40.469 1 90.94 737 TRP A C 1
ATOM 5906 O O . TRP A 1 737 ? 8.312 20.578 -40.375 1 90.94 737 TRP A O 1
ATOM 5916 N N . LYS A 1 738 ? 7.645 18.469 -40.219 1 87.06 738 LYS A N 1
ATOM 5917 C CA . LYS A 1 738 ? 6.379 18.797 -39.562 1 87.06 738 LYS A CA 1
ATOM 5918 C C . LYS A 1 738 ? 6.355 18.312 -38.125 1 87.06 738 LYS A C 1
ATOM 5920 O O . LYS A 1 738 ? 6.539 17.109 -37.844 1 87.06 738 LYS A O 1
ATOM 5925 N N . GLU A 1 739 ? 6.227 19.156 -37.25 1 84.12 739 GLU A N 1
ATOM 5926 C CA . GLU A 1 739 ? 6.102 18.797 -35.844 1 84.12 739 GLU A CA 1
ATOM 5927 C C . GLU A 1 739 ? 4.672 18.406 -35.5 1 84.12 739 GLU A C 1
ATOM 5929 O O . GLU A 1 739 ? 3.746 19.203 -35.625 1 84.12 739 GLU A O 1
ATOM 5934 N N . MET A 1 740 ? 4.543 17.156 -35.188 1 77.94 740 MET A N 1
ATOM 5935 C CA . MET A 1 740 ? 3.213 16.625 -34.875 1 77.94 740 MET A CA 1
ATOM 5936 C C . MET A 1 740 ? 2.771 17.016 -33.469 1 77.94 740 MET A C 1
ATOM 5938 O O . MET A 1 740 ? 1.578 17.156 -33.219 1 77.94 740 MET A O 1
ATOM 5942 N N . SER A 1 741 ? 3.686 17.062 -32.625 1 71.12 741 SER A N 1
ATOM 5943 C CA . SER A 1 741 ? 3.404 17.328 -31.234 1 71.12 741 SER A CA 1
ATOM 5944 C C . SER A 1 741 ? 3.244 18.828 -30.984 1 71.12 741 SER A C 1
ATOM 5946 O O . SER A 1 741 ? 3.814 19.656 -31.703 1 71.12 741 SER A O 1
ATOM 5948 N N . ASP A 1 742 ? 2.268 19.078 -30.172 1 67.44 742 ASP A N 1
ATOM 5949 C CA . ASP A 1 742 ? 2.176 20.469 -29.75 1 67.44 742 ASP A CA 1
ATOM 5950 C C . ASP A 1 742 ? 3.383 20.875 -28.906 1 67.44 742 ASP A C 1
ATOM 5952 O O . ASP A 1 742 ? 3.594 20.328 -27.812 1 67.44 742 ASP A O 1
ATOM 5956 N N . PRO A 1 743 ? 4.145 21.703 -29.562 1 67.25 743 PRO A N 1
ATOM 5957 C CA . PRO A 1 743 ? 5.371 22.094 -28.859 1 67.25 743 PRO A CA 1
ATOM 5958 C C . PRO A 1 743 ? 5.102 22.609 -27.453 1 67.25 743 PRO A C 1
ATOM 5960 O O . PRO A 1 743 ? 5.879 22.328 -26.531 1 67.25 743 PRO A O 1
ATOM 5963 N N . ASP A 1 744 ? 3.979 23.203 -27.344 1 64.69 744 ASP A N 1
ATOM 5964 C CA . ASP A 1 744 ? 3.68 23.766 -26.016 1 64.69 744 ASP A CA 1
ATOM 5965 C C . ASP A 1 744 ? 3.326 22.656 -25.031 1 64.69 744 ASP A C 1
ATOM 5967 O O . ASP A 1 744 ? 3.75 22.703 -23.875 1 64.69 744 ASP A O 1
ATOM 5971 N N . GLU A 1 745 ? 2.656 21.781 -25.594 1 67.88 745 GLU A N 1
ATOM 5972 C CA . GLU A 1 745 ? 2.301 20.656 -24.734 1 67.88 745 GLU A CA 1
ATOM 5973 C C . GLU A 1 745 ? 3.537 19.844 -24.344 1 67.88 745 GLU A C 1
ATOM 5975 O O . GLU A 1 745 ? 3.652 19.375 -23.219 1 67.88 745 GLU A O 1
ATOM 5980 N N . MET A 1 746 ? 4.293 19.781 -25.328 1 71.75 746 MET A N 1
ATOM 5981 C CA . MET A 1 746 ? 5.516 19.016 -25.109 1 71.75 746 MET A CA 1
ATOM 5982 C C . MET A 1 746 ? 6.426 19.703 -24.094 1 71.75 746 MET A C 1
ATOM 5984 O O . MET A 1 746 ? 6.98 19.062 -23.203 1 71.75 746 MET A O 1
ATOM 5988 N N . ASN A 1 747 ? 6.406 20.938 -24.281 1 69.69 747 ASN A N 1
ATOM 5989 C CA . ASN A 1 747 ? 7.27 21.688 -23.375 1 69.69 747 ASN A CA 1
ATOM 5990 C C . ASN A 1 747 ? 6.73 21.672 -21.938 1 69.69 747 ASN A C 1
ATOM 5992 O O . ASN A 1 747 ? 7.504 21.625 -20.984 1 69.69 747 ASN A O 1
ATOM 5996 N N . ALA A 1 748 ? 5.512 21.641 -21.969 1 68 748 ALA A N 1
ATOM 5997 C CA . ALA A 1 748 ? 4.883 21.672 -20.641 1 68 748 ALA A CA 1
ATOM 5998 C C . ALA A 1 748 ? 5.242 20.438 -19.828 1 68 748 ALA A C 1
ATOM 6000 O O . ALA A 1 748 ? 5.672 20.547 -18.688 1 68 748 ALA A O 1
ATOM 6001 N N . TRP A 1 749 ? 5.059 19.25 -20.484 1 72.94 749 TRP A N 1
ATOM 6002 C CA . TRP A 1 749 ? 5.352 18.078 -19.672 1 72.94 749 TRP A CA 1
ATOM 6003 C C . TRP A 1 749 ? 6.855 17.875 -19.516 1 72.94 749 TRP A C 1
ATOM 6005 O O . TRP A 1 749 ? 7.32 17.391 -18.484 1 72.94 749 TRP A O 1
ATOM 6015 N N . LYS A 1 750 ? 7.559 18.312 -20.5 1 76.12 750 LYS A N 1
ATOM 6016 C CA . LYS A 1 750 ? 9.008 18.125 -20.438 1 76.12 750 LYS A CA 1
ATOM 6017 C C . LYS A 1 750 ? 9.609 18.953 -19.312 1 76.12 750 LYS A C 1
ATOM 6019 O O . LYS A 1 750 ? 10.523 18.5 -18.625 1 76.12 750 LYS A O 1
ATOM 6024 N N . GLU A 1 751 ? 8.992 20.078 -19.188 1 70.69 751 GLU A N 1
ATOM 6025 C CA . GLU A 1 751 ? 9.492 20.922 -18.109 1 70.69 751 GLU A CA 1
ATOM 6026 C C . GLU A 1 751 ? 9.234 20.297 -16.734 1 70.69 751 GLU A C 1
ATOM 6028 O O . GLU A 1 751 ? 10.086 20.344 -15.852 1 70.69 751 GLU A O 1
ATOM 6033 N N . SER A 1 752 ? 8.148 19.734 -16.734 1 68.62 752 SER A N 1
ATOM 6034 C CA . SER A 1 752 ? 7.789 19.078 -15.477 1 68.62 752 SER A CA 1
ATOM 6035 C C . SER A 1 752 ? 8.641 17.844 -15.234 1 68.62 752 SER A C 1
ATOM 6037 O O . SER A 1 752 ? 9.102 17.609 -14.109 1 68.62 752 SER A O 1
ATOM 6039 N N . VAL A 1 753 ? 8.875 17.125 -16.281 1 76.88 753 VAL A N 1
ATOM 6040 C CA . VAL A 1 753 ? 9.562 15.844 -16.188 1 76.88 753 VAL A CA 1
ATOM 6041 C C . VAL A 1 753 ? 11.062 16.062 -16.047 1 76.88 753 VAL A C 1
ATOM 6043 O O . VAL A 1 753 ? 11.75 15.312 -15.367 1 76.88 753 VAL A O 1
ATOM 6046 N N . ILE A 1 754 ? 11.422 17.219 -16.703 1 75.88 754 ILE A N 1
ATOM 6047 C CA . ILE A 1 754 ? 12.852 17.484 -16.688 1 75.88 754 ILE A CA 1
ATOM 6048 C C . ILE A 1 754 ? 13.312 17.703 -15.242 1 75.88 754 ILE A C 1
ATOM 6050 O O . ILE A 1 754 ? 14.414 17.297 -14.867 1 75.88 754 ILE A O 1
ATOM 6054 N N . GLY A 1 755 ? 12.445 18.375 -14.586 1 70.69 755 GLY A N 1
ATOM 6055 C CA . GLY A 1 755 ? 12.766 18.531 -13.18 1 70.69 755 GLY A CA 1
ATOM 6056 C C . GLY A 1 755 ? 12.938 17.219 -12.445 1 70.69 755 GLY A C 1
ATOM 6057 O O . GLY A 1 755 ? 13.898 17.031 -11.695 1 70.69 755 GLY A O 1
ATOM 6058 N N . ILE A 1 756 ? 12.102 16.281 -12.719 1 73.69 756 ILE A N 1
ATOM 6059 C CA . ILE A 1 756 ? 12.164 14.961 -12.102 1 73.69 756 ILE A CA 1
ATOM 6060 C C . ILE A 1 756 ? 13.414 14.219 -12.594 1 73.69 756 ILE A C 1
ATOM 6062 O O . ILE A 1 756 ? 14.141 13.625 -11.797 1 73.69 756 ILE A O 1
ATOM 6066 N N . MET A 1 757 ? 13.617 14.352 -13.898 1 78.06 757 MET A N 1
ATOM 6067 C CA . MET A 1 757 ? 14.742 13.641 -14.492 1 78.06 757 MET A CA 1
ATOM 6068 C C . MET A 1 757 ? 16.062 14.203 -13.992 1 78.06 757 MET A C 1
ATOM 6070 O O . MET A 1 757 ? 17.016 13.453 -13.75 1 78.06 757 MET A O 1
ATOM 6074 N N . ASN A 1 758 ? 15.977 15.547 -13.859 1 72.5 758 ASN A N 1
ATOM 6075 C CA . ASN A 1 758 ? 17.203 16.172 -13.367 1 72.5 758 ASN A CA 1
ATOM 6076 C C . ASN A 1 758 ? 17.5 15.766 -11.93 1 72.5 758 ASN A C 1
ATOM 6078 O O . ASN A 1 758 ? 18.656 15.602 -11.555 1 72.5 758 ASN A O 1
ATOM 6082 N N . TYR A 1 759 ? 16.406 15.594 -11.352 1 66 759 TYR A N 1
ATOM 6083 C CA . TYR A 1 759 ? 16.531 15.078 -9.992 1 66 759 TYR A CA 1
ATOM 6084 C C . TYR A 1 759 ? 17.266 13.75 -9.984 1 66 759 TYR A C 1
ATOM 6086 O O . TYR A 1 759 ? 18.203 13.547 -9.195 1 66 759 TYR A O 1
ATOM 6094 N N . TYR A 1 760 ? 16.969 12.883 -10.828 1 74.31 760 TYR A N 1
ATOM 6095 C CA . TYR A 1 760 ? 17.562 11.555 -10.891 1 74.31 760 TYR A CA 1
ATOM 6096 C C . TYR A 1 760 ? 18.922 11.602 -11.594 1 74.31 760 TYR A C 1
ATOM 6098 O O . TYR A 1 760 ? 19.828 10.844 -11.258 1 74.31 760 TYR A O 1
ATOM 6106 N N . LYS A 1 761 ? 19.016 12.5 -12.578 1 76 761 LYS A N 1
ATOM 6107 C CA . LYS A 1 761 ? 20.266 12.68 -13.289 1 76 761 LYS A CA 1
ATOM 6108 C C . LYS A 1 761 ? 21.375 13.102 -12.328 1 76 761 LYS A C 1
ATOM 6110 O O . LYS A 1 761 ? 22.5 12.57 -12.391 1 76 761 LYS A O 1
ATOM 6115 N N . ASP A 1 762 ? 21.031 13.969 -11.516 1 68.81 762 ASP A N 1
ATOM 6116 C CA . ASP A 1 762 ? 22.016 14.492 -10.57 1 68.81 762 ASP A CA 1
ATOM 6117 C C . ASP A 1 762 ? 22.453 13.422 -9.586 1 68.81 762 ASP A C 1
ATOM 6119 O O . ASP A 1 762 ? 23.562 13.477 -9.055 1 68.81 762 ASP A O 1
ATOM 6123 N N . ARG A 1 763 ? 21.625 12.398 -9.531 1 61.38 763 ARG A N 1
ATOM 6124 C CA . ARG A 1 763 ? 21.891 11.328 -8.578 1 61.38 763 ARG A CA 1
ATOM 6125 C C . ARG A 1 763 ? 22.5 10.117 -9.266 1 61.38 763 ARG A C 1
ATOM 6127 O O . ARG A 1 763 ? 22.781 9.102 -8.625 1 61.38 763 ARG A O 1
ATOM 6134 N N . THR A 1 764 ? 22.609 10.148 -10.469 1 69 764 THR A N 1
ATOM 6135 C CA . THR A 1 764 ? 23.203 9.078 -11.273 1 69 764 THR A CA 1
ATOM 6136 C C . THR A 1 764 ? 24.375 9.602 -12.086 1 69 764 THR A C 1
ATOM 6138 O O . THR A 1 764 ? 24.234 9.914 -13.266 1 69 764 THR A O 1
ATOM 6141 N N . PRO A 1 765 ? 25.562 9.68 -11.297 1 66.44 765 PRO A N 1
ATOM 6142 C CA . PRO A 1 765 ? 26.719 10.203 -12.031 1 66.44 765 PRO A CA 1
ATOM 6143 C C . PRO A 1 765 ? 27 9.43 -13.32 1 66.44 765 PRO A C 1
ATOM 6145 O O . PRO A 1 765 ? 26.953 8.203 -13.328 1 66.44 765 PRO A O 1
ATOM 6148 N N . GLY A 1 766 ? 27.406 10.117 -14.281 1 69.94 766 GLY A N 1
ATOM 6149 C CA . GLY A 1 766 ? 27.656 9.547 -15.594 1 69.94 766 GLY A CA 1
ATOM 6150 C C . GLY A 1 766 ? 26.406 9.484 -16.469 1 69.94 766 GLY A C 1
ATOM 6151 O O . GLY A 1 766 ? 26.484 9.125 -17.641 1 69.94 766 GLY A O 1
ATOM 6152 N N . SER A 1 767 ? 25.328 9.836 -15.734 1 76.31 767 SER A N 1
ATOM 6153 C CA . SER A 1 767 ? 24.094 9.836 -16.5 1 76.31 767 SER A CA 1
ATOM 6154 C C . SER A 1 767 ? 23.828 11.211 -17.109 1 76.31 767 SER A C 1
ATOM 6156 O O . SER A 1 767 ? 24.484 12.195 -16.75 1 76.31 767 SER A O 1
ATOM 6158 N N . TRP A 1 768 ? 23.219 11.297 -18.078 1 78.56 768 TRP A N 1
ATOM 6159 C CA . TRP A 1 768 ? 22.828 12.57 -18.688 1 78.56 768 TRP A CA 1
ATOM 6160 C C . TRP A 1 768 ? 21.422 12.492 -19.25 1 78.56 768 TRP A C 1
ATOM 6162 O O . TRP A 1 768 ? 20.906 11.406 -19.516 1 78.56 768 TRP A O 1
ATOM 6172 N N . VAL A 1 769 ? 20.859 13.648 -19.188 1 80.69 769 VAL A N 1
ATOM 6173 C CA . VAL A 1 769 ? 19.516 13.75 -19.734 1 80.69 769 VAL A CA 1
ATOM 6174 C C . VAL A 1 769 ? 19.562 14.359 -21.141 1 80.69 769 VAL A C 1
ATOM 6176 O O . VAL A 1 769 ? 20.156 15.414 -21.344 1 80.69 769 VAL A O 1
ATOM 6179 N N . GLU A 1 770 ? 19.172 13.578 -22.031 1 77 770 GLU A N 1
ATOM 6180 C CA . GLU A 1 770 ? 19.047 14.047 -23.406 1 77 770 GLU A CA 1
ATOM 6181 C C . GLU A 1 770 ? 17.656 14.625 -23.656 1 77 770 GLU A C 1
ATOM 6183 O O . GLU A 1 770 ? 16.641 13.961 -23.422 1 77 770 GLU A O 1
ATOM 6188 N N . THR A 1 771 ? 17.734 15.906 -23.797 1 75.81 771 THR A N 1
ATOM 6189 C CA . THR A 1 771 ? 16.469 16.547 -24.125 1 75.81 771 THR A CA 1
ATOM 6190 C C . THR A 1 771 ? 16.219 16.531 -25.625 1 75.81 771 THR A C 1
ATOM 6192 O O . THR A 1 771 ? 17.016 17.047 -26.406 1 75.81 771 THR A O 1
ATOM 6195 N N . ARG A 1 772 ? 15.25 15.844 -25.906 1 73.56 772 ARG A N 1
ATOM 6196 C CA . ARG A 1 772 ? 14.781 15.852 -27.281 1 73.56 772 ARG A CA 1
ATOM 6197 C C . ARG A 1 772 ? 13.531 16.719 -27.438 1 73.56 772 ARG A C 1
ATOM 6199 O O . ARG A 1 772 ? 13.062 17.312 -26.469 1 73.56 772 ARG A O 1
ATOM 6206 N N . HIS A 1 773 ? 13.086 16.906 -28.594 1 71.38 773 HIS A N 1
ATOM 6207 C CA . HIS A 1 773 ? 11.922 17.766 -28.797 1 71.38 773 HIS A CA 1
ATOM 6208 C C . HIS A 1 773 ? 10.688 17.188 -28.125 1 71.38 773 HIS A C 1
ATOM 6210 O O . HIS A 1 773 ? 9.883 17.922 -27.547 1 71.38 773 HIS A O 1
ATOM 6216 N N . CYS A 1 774 ? 10.594 15.82 -28.172 1 69.81 774 CYS A N 1
ATOM 6217 C CA . CYS A 1 774 ? 9.344 15.258 -27.672 1 69.81 774 CYS A CA 1
ATOM 6218 C C . CYS A 1 774 ? 9.617 14.141 -26.672 1 69.81 774 CYS A C 1
ATOM 6220 O O . CYS A 1 774 ? 8.727 13.359 -26.344 1 69.81 774 CYS A O 1
ATOM 6222 N N . SER A 1 775 ? 10.711 13.93 -26.375 1 77.44 775 SER A N 1
ATOM 6223 C CA . SER A 1 775 ? 11.039 12.906 -25.391 1 77.44 775 SER A CA 1
ATOM 6224 C C . SER A 1 775 ? 12.219 13.336 -24.516 1 77.44 775 SER A C 1
ATOM 6226 O O . SER A 1 775 ? 12.953 14.266 -24.875 1 77.44 775 SER A O 1
ATOM 6228 N N . LEU A 1 776 ? 12.195 12.797 -23.359 1 81.19 776 LEU A N 1
ATOM 6229 C CA . LEU A 1 776 ? 13.336 12.93 -22.469 1 81.19 776 LEU A CA 1
ATOM 6230 C C . LEU A 1 776 ? 13.953 11.562 -22.172 1 81.19 776 LEU A C 1
ATOM 6232 O O . LEU A 1 776 ? 13.242 10.578 -21.984 1 81.19 776 LEU A O 1
ATOM 6236 N N . ILE A 1 777 ? 15.156 11.516 -22.5 1 79 777 ILE A N 1
ATOM 6237 C CA . ILE A 1 777 ? 15.828 10.25 -22.234 1 79 777 ILE A CA 1
ATOM 6238 C C . ILE A 1 777 ? 16.859 10.438 -21.125 1 79 777 ILE A C 1
ATOM 6240 O O . ILE A 1 777 ? 17.719 11.312 -21.219 1 79 777 ILE A O 1
ATOM 6244 N N . PHE A 1 778 ? 16.609 9.672 -20.156 1 79.56 778 PHE A N 1
ATOM 6245 C CA . PHE A 1 778 ? 17.594 9.625 -19.078 1 79.56 778 PHE A CA 1
ATOM 6246 C C . PHE A 1 778 ? 18.578 8.484 -19.297 1 79.56 778 PHE A C 1
ATOM 6248 O O . PHE A 1 778 ? 18.25 7.316 -19.094 1 79.56 778 PHE A O 1
ATOM 6255 N N . HIS A 1 779 ? 19.75 8.844 -19.859 1 74.94 779 HIS A N 1
ATOM 6256 C CA . HIS A 1 779 ? 20.781 7.855 -20.156 1 74.94 779 HIS A CA 1
ATOM 6257 C C . HIS A 1 779 ? 21.625 7.539 -18.938 1 74.94 779 HIS A C 1
ATOM 6259 O O . HIS A 1 779 ? 22.203 8.445 -18.328 1 74.94 779 HIS A O 1
ATOM 6265 N N . TYR A 1 780 ? 21.594 6.262 -18.594 1 74.81 780 TYR A N 1
ATOM 6266 C CA . TYR A 1 780 ? 22.422 5.93 -17.453 1 74.81 780 TYR A CA 1
ATOM 6267 C C . TYR A 1 780 ? 23.375 4.781 -17.781 1 74.81 780 TYR A C 1
ATOM 6269 O O . TYR A 1 780 ? 23.938 4.16 -16.891 1 74.81 780 TYR A O 1
ATOM 6277 N N . LYS A 1 781 ? 23.5 4.395 -19.047 1 67.38 781 LYS A N 1
ATOM 6278 C CA . LYS A 1 781 ? 24.344 3.279 -19.469 1 67.38 781 LYS A CA 1
ATOM 6279 C C . LYS A 1 781 ? 25.797 3.496 -19.031 1 67.38 781 LYS A C 1
ATOM 6281 O O . LYS A 1 781 ? 26.484 2.545 -18.641 1 67.38 781 LYS A O 1
ATOM 6286 N N . ASN A 1 782 ? 26.234 4.723 -19.094 1 61.06 782 ASN A N 1
ATOM 6287 C CA . ASN A 1 782 ? 27.609 5.051 -18.75 1 61.06 782 ASN A CA 1
ATOM 6288 C C . ASN A 1 782 ? 27.75 5.484 -17.297 1 61.06 782 ASN A C 1
ATOM 6290 O O . ASN A 1 782 ? 28.734 6.133 -16.938 1 61.06 782 ASN A O 1
ATOM 6294 N N . ALA A 1 783 ? 26.734 5.145 -16.641 1 68.94 783 ALA A N 1
ATOM 6295 C CA . ALA A 1 783 ? 26.781 5.523 -15.227 1 68.94 783 ALA A CA 1
ATOM 6296 C C . ALA A 1 783 ? 27.875 4.754 -14.492 1 68.94 783 ALA A C 1
ATOM 6298 O O . ALA A 1 783 ? 28.203 3.617 -14.852 1 68.94 783 ALA A O 1
ATOM 6299 N N . GLU A 1 784 ? 28.562 5.332 -13.75 1 62.56 784 GLU A N 1
ATOM 6300 C CA . GLU A 1 784 ? 29.656 4.703 -13.023 1 62.56 784 GLU A CA 1
ATOM 6301 C C . GLU A 1 784 ? 29.188 3.455 -12.281 1 62.56 784 GLU A C 1
ATOM 6303 O O . GLU A 1 784 ? 29.875 2.432 -12.273 1 62.56 784 GLU A O 1
ATOM 6308 N N . ASP A 1 785 ? 28.062 3.525 -11.758 1 60.03 785 ASP A N 1
ATOM 6309 C CA . ASP A 1 785 ? 27.422 2.387 -11.109 1 60.03 785 ASP A CA 1
ATOM 6310 C C . ASP A 1 785 ? 26.109 2.02 -11.812 1 60.03 785 ASP A C 1
ATOM 6312 O O . ASP A 1 785 ? 25.062 2.617 -11.547 1 60.03 785 ASP A O 1
ATOM 6316 N N . PHE A 1 786 ? 26.219 1.046 -12.609 1 65 786 PHE A N 1
ATOM 6317 C CA . PHE A 1 786 ? 25.109 0.684 -13.484 1 65 786 PHE A CA 1
ATOM 6318 C C . PHE A 1 786 ? 23.953 0.129 -12.68 1 65 786 PHE A C 1
ATOM 6320 O O . PHE A 1 786 ? 22.781 0.408 -12.984 1 65 786 PHE A O 1
ATOM 6327 N N . GLU A 1 787 ? 24.266 -0.536 -11.719 1 61.53 787 GLU A N 1
ATOM 6328 C CA . GLU A 1 787 ? 23.203 -1.178 -10.945 1 61.53 787 GLU A CA 1
ATOM 6329 C C . GLU A 1 787 ? 22.359 -0.145 -10.211 1 61.53 787 GLU A C 1
ATOM 6331 O O . GLU A 1 787 ? 21.125 -0.216 -10.234 1 61.53 787 GLU A O 1
ATOM 6336 N N . THR A 1 788 ? 23.125 0.743 -9.617 1 63.47 788 THR A N 1
ATOM 6337 C CA . THR A 1 788 ? 22.438 1.82 -8.93 1 63.47 788 THR A CA 1
ATOM 6338 C C . THR A 1 788 ? 21.656 2.688 -9.922 1 63.47 788 THR A C 1
ATOM 6340 O O . THR A 1 788 ? 20.547 3.117 -9.641 1 63.47 788 THR A O 1
ATOM 6343 N N . ALA A 1 789 ? 22.344 2.846 -11 1 67.25 789 ALA A N 1
ATOM 6344 C CA . ALA A 1 789 ? 21.719 3.656 -12.039 1 67.25 789 ALA A CA 1
ATOM 6345 C C . ALA A 1 789 ? 20.422 3.012 -12.539 1 67.25 789 ALA A C 1
ATOM 6347 O O . ALA A 1 789 ? 19.438 3.703 -12.797 1 67.25 789 ALA A O 1
ATOM 6348 N N . SER A 1 790 ? 20.5 1.769 -12.594 1 67.88 790 SER A N 1
ATOM 6349 C CA . SER A 1 790 ? 19.328 1.035 -13.07 1 67.88 790 SER A CA 1
ATOM 6350 C C . SER A 1 790 ? 18.172 1.141 -12.086 1 67.88 790 SER A C 1
ATOM 6352 O O . SER A 1 790 ? 17.016 1.293 -12.484 1 67.88 790 SER A O 1
ATOM 6354 N N . ARG A 1 791 ? 18.531 1.116 -10.922 1 64.62 791 ARG A N 1
ATOM 6355 C CA . ARG A 1 791 ? 17.5 1.271 -9.898 1 64.62 791 ARG A CA 1
ATOM 6356 C C . ARG A 1 791 ? 16.891 2.666 -9.938 1 64.62 791 ARG A C 1
ATOM 6358 O O . ARG A 1 791 ? 15.672 2.816 -9.844 1 64.62 791 ARG A O 1
ATOM 6365 N N . GLN A 1 792 ? 17.797 3.572 -10.055 1 68 792 GLN A N 1
ATOM 6366 C CA . GLN A 1 792 ? 17.359 4.961 -10.141 1 68 792 GLN A CA 1
ATOM 6367 C C . GLN A 1 792 ? 16.484 5.18 -11.367 1 68 792 GLN A C 1
ATOM 6369 O O . GLN A 1 792 ? 15.508 5.941 -11.312 1 68 792 GLN A O 1
ATOM 6374 N N . ALA A 1 793 ? 16.922 4.473 -12.359 1 73.06 793 ALA A N 1
ATOM 6375 C CA . ALA A 1 793 ? 16.156 4.578 -13.602 1 73.06 793 ALA A CA 1
ATOM 6376 C C . ALA A 1 793 ? 14.75 4.023 -13.422 1 73.06 793 ALA A C 1
ATOM 6378 O O . ALA A 1 793 ? 13.781 4.598 -13.914 1 73.06 793 ALA A O 1
ATOM 6379 N N . GLY A 1 794 ? 14.75 2.973 -12.758 1 66.94 794 GLY A N 1
ATOM 6380 C CA . GLY A 1 794 ? 13.438 2.414 -12.453 1 66.94 794 GLY A CA 1
ATOM 6381 C C . GLY A 1 794 ? 12.578 3.336 -11.609 1 66.94 794 GLY A C 1
ATOM 6382 O O . GLY A 1 794 ? 11.398 3.533 -11.906 1 66.94 794 GLY A O 1
ATOM 6383 N N . ASP A 1 795 ? 13.156 3.926 -10.625 1 64.62 795 ASP A N 1
ATOM 6384 C CA . ASP A 1 795 ? 12.477 4.887 -9.766 1 64.62 795 ASP A CA 1
ATOM 6385 C C . ASP A 1 795 ? 12.031 6.113 -10.555 1 64.62 795 ASP A C 1
ATOM 6387 O O . ASP A 1 795 ? 10.938 6.637 -10.336 1 64.62 795 ASP A O 1
ATOM 6391 N N . CYS A 1 796 ? 12.984 6.465 -11.359 1 73.88 796 CYS A N 1
ATOM 6392 C CA . CYS A 1 796 ? 12.68 7.598 -12.234 1 73.88 796 CYS A CA 1
ATOM 6393 C C . CYS A 1 796 ? 11.453 7.316 -13.086 1 73.88 796 CYS A C 1
ATOM 6395 O O . CYS A 1 796 ? 10.539 8.133 -13.148 1 73.88 796 CYS A O 1
ATOM 6397 N N . ALA A 1 797 ? 11.531 6.109 -13.648 1 73.31 797 ALA A N 1
ATOM 6398 C CA . ALA A 1 797 ? 10.406 5.73 -14.492 1 73.31 797 ALA A CA 1
ATOM 6399 C C . ALA A 1 797 ? 9.109 5.664 -13.695 1 73.31 797 ALA A C 1
ATOM 6401 O O . ALA A 1 797 ? 8.07 6.172 -14.133 1 73.31 797 ALA A O 1
ATOM 6402 N N . GLY A 1 798 ? 9.258 5.09 -12.625 1 64.75 798 GLY A N 1
ATOM 6403 C CA . GLY A 1 798 ? 8.094 5.004 -11.758 1 64.75 798 GLY A CA 1
ATOM 6404 C C . GLY A 1 798 ? 7.566 6.359 -11.328 1 64.75 798 GLY A C 1
ATOM 6405 O O . GLY A 1 798 ? 6.363 6.609 -11.383 1 64.75 798 GLY A O 1
ATOM 6406 N N . HIS A 1 799 ? 8.469 7.188 -10.953 1 64.75 799 HIS A N 1
ATOM 6407 C CA . HIS A 1 799 ? 8.141 8.547 -10.523 1 64.75 799 HIS A CA 1
ATOM 6408 C C . HIS A 1 799 ? 7.445 9.32 -11.641 1 64.75 799 HIS A C 1
ATOM 6410 O O . HIS A 1 799 ? 6.441 9.992 -11.406 1 64.75 799 HIS A O 1
ATOM 6416 N N . ILE A 1 800 ? 8.094 9.188 -12.758 1 72.25 800 ILE A N 1
ATOM 6417 C CA . ILE A 1 800 ? 7.547 9.906 -13.906 1 72.25 800 ILE A CA 1
ATOM 6418 C C . ILE A 1 800 ? 6.18 9.336 -14.266 1 72.25 800 ILE A C 1
ATOM 6420 O O . ILE A 1 800 ? 5.238 10.086 -14.539 1 72.25 800 ILE A O 1
ATOM 6424 N N . ASN A 1 801 ? 6.188 8.047 -14.172 1 67.12 801 ASN A N 1
ATOM 6425 C CA . ASN A 1 801 ? 4.926 7.41 -14.531 1 67.12 801 ASN A CA 1
ATOM 6426 C C . ASN A 1 801 ? 3.824 7.746 -13.531 1 67.12 801 ASN A C 1
ATOM 6428 O O . ASN A 1 801 ? 2.664 7.922 -13.906 1 67.12 801 ASN A O 1
ATOM 6432 N N . ASP A 1 802 ? 4.242 7.898 -12.328 1 57.41 802 ASP A N 1
ATOM 6433 C CA . ASP A 1 802 ? 3.301 8.289 -11.281 1 57.41 802 ASP A CA 1
ATOM 6434 C C . ASP A 1 802 ? 2.928 9.766 -11.406 1 57.41 802 ASP A C 1
ATOM 6436 O O . ASP A 1 802 ? 1.751 10.125 -11.305 1 57.41 802 ASP A O 1
ATOM 6440 N N . ALA A 1 803 ? 4.051 10.594 -11.617 1 57.44 803 ALA A N 1
ATOM 6441 C CA . ALA A 1 803 ? 3.91 12.047 -11.641 1 57.44 803 ALA A CA 1
ATOM 6442 C C . ALA A 1 803 ? 3.197 12.508 -12.906 1 57.44 803 ALA A C 1
ATOM 6444 O O . ALA A 1 803 ? 2.48 13.508 -12.898 1 57.44 803 ALA A O 1
ATOM 6445 N N . CYS A 1 804 ? 3.57 11.766 -13.977 1 56.19 804 CYS A N 1
ATOM 6446 C CA . CYS A 1 804 ? 3.111 12.266 -15.273 1 56.19 804 CYS A CA 1
ATOM 6447 C C . CYS A 1 804 ? 2.012 11.375 -15.836 1 56.19 804 CYS A C 1
ATOM 6449 O O . CYS A 1 804 ? 1.837 11.297 -17.047 1 56.19 804 CYS A O 1
ATOM 6451 N N . GLU A 1 805 ? 1.476 10.719 -14.906 1 53.16 805 GLU A N 1
ATOM 6452 C CA . GLU A 1 805 ? 0.417 9.836 -15.391 1 53.16 805 GLU A CA 1
ATOM 6453 C C . GLU A 1 805 ? -0.648 10.617 -16.156 1 53.16 805 GLU A C 1
ATOM 6455 O O . GLU A 1 805 ? -1.114 10.172 -17.203 1 53.16 805 GLU A O 1
ATOM 6460 N N . ASP A 1 806 ? -0.864 11.875 -15.656 1 47.03 806 ASP A N 1
ATOM 6461 C CA . ASP A 1 806 ? -1.906 12.727 -16.234 1 47.03 806 ASP A CA 1
ATOM 6462 C C . ASP A 1 806 ? -1.447 13.344 -17.547 1 47.03 806 ASP A C 1
ATOM 6464 O O . ASP A 1 806 ? -2.271 13.742 -18.375 1 47.03 806 ASP A O 1
ATOM 6468 N N . GLN A 1 807 ? -0.256 13.516 -17.766 1 54.75 807 GLN A N 1
ATOM 6469 C CA . GLN A 1 807 ? 0.284 14.188 -18.938 1 54.75 807 GLN A CA 1
ATOM 6470 C C . GLN A 1 807 ? 0.533 13.203 -20.078 1 54.75 807 GLN A C 1
ATOM 6472 O O . GLN A 1 807 ? 1.073 13.57 -21.125 1 54.75 807 GLN A O 1
ATOM 6477 N N . HIS A 1 808 ? 0.076 12.047 -19.984 1 56.12 808 HIS A N 1
ATOM 6478 C CA . HIS A 1 808 ? 0.258 10.992 -20.984 1 56.12 808 HIS A CA 1
ATOM 6479 C C . HIS A 1 808 ? 1.731 10.812 -21.328 1 56.12 808 HIS A C 1
ATOM 6481 O O . HIS A 1 808 ? 2.092 10.75 -22.516 1 56.12 808 HIS A O 1
ATOM 6487 N N . VAL A 1 809 ? 2.375 10.992 -20.344 1 68.12 809 VAL A N 1
ATOM 6488 C CA . VAL A 1 809 ? 3.809 10.766 -20.5 1 68.12 809 VAL A CA 1
ATOM 6489 C C . VAL A 1 809 ? 4.219 9.508 -19.734 1 68.12 809 VAL A C 1
ATOM 6491 O O . VAL A 1 809 ? 3.701 9.234 -18.641 1 68.12 809 VAL A O 1
ATOM 6494 N N . HIS A 1 810 ? 4.762 8.68 -20.422 1 71.31 810 HIS A N 1
ATOM 6495 C CA . HIS A 1 810 ? 5.211 7.457 -19.766 1 71.31 810 HIS A CA 1
ATOM 6496 C C . HIS A 1 810 ? 6.73 7.332 -19.812 1 71.31 810 HIS A C 1
ATOM 6498 O O . HIS A 1 810 ? 7.359 7.699 -20.797 1 71.31 810 HIS A O 1
ATOM 6504 N N . ALA A 1 811 ? 7.203 6.918 -18.672 1 74.5 811 ALA A N 1
ATOM 6505 C CA . ALA A 1 811 ? 8.633 6.617 -18.594 1 74.5 811 ALA A CA 1
ATOM 6506 C C . ALA A 1 811 ? 8.883 5.113 -18.703 1 74.5 811 ALA A C 1
ATOM 6508 O O . ALA A 1 811 ? 8.281 4.324 -17.984 1 74.5 811 ALA A O 1
ATOM 6509 N N . ILE A 1 812 ? 9.562 4.711 -19.75 1 68 812 ILE A N 1
ATOM 6510 C CA . ILE A 1 812 ? 9.883 3.311 -20 1 68 812 ILE A CA 1
ATOM 6511 C C . ILE A 1 812 ? 11.359 3.062 -19.734 1 68 812 ILE A C 1
ATOM 6513 O O . ILE A 1 812 ? 12.227 3.668 -20.375 1 68 812 ILE A O 1
ATOM 6517 N N . PRO A 1 813 ? 11.594 2.309 -18.703 1 64.44 813 PRO A N 1
ATOM 6518 C CA . PRO A 1 813 ? 13 1.94 -18.531 1 64.44 813 PRO A CA 1
ATOM 6519 C C . PRO A 1 813 ? 13.5 0.986 -19.609 1 64.44 813 PRO A C 1
ATOM 6521 O O . PRO A 1 813 ? 12.805 0.026 -19.953 1 64.44 813 PRO A O 1
ATOM 6524 N N . VAL A 1 814 ? 14.43 1.387 -20.438 1 61.41 814 VAL A N 1
ATOM 6525 C CA . VAL A 1 814 ? 15.117 0.545 -21.406 1 61.41 814 VAL A CA 1
ATOM 6526 C C . VAL A 1 814 ? 16.547 0.266 -20.938 1 61.41 814 VAL A C 1
ATOM 6528 O O . VAL A 1 814 ? 17 0.828 -19.938 1 61.41 814 VAL A O 1
ATOM 6531 N N . GLU A 1 815 ? 17.109 -0.737 -21.484 1 57.78 815 GLU A N 1
ATOM 6532 C CA . GLU A 1 815 ? 18.469 -1.085 -21.078 1 57.78 815 GLU A CA 1
ATOM 6533 C C . GLU A 1 815 ? 19.375 0.141 -21.078 1 57.78 815 GLU A C 1
ATOM 6535 O O . GLU A 1 815 ? 19.734 0.66 -22.141 1 57.78 815 GLU A O 1
ATOM 6540 N N . GLY A 1 816 ? 19.719 0.727 -19.953 1 66.25 816 GLY A N 1
ATOM 6541 C CA . GLY A 1 816 ? 20.656 1.813 -19.781 1 66.25 816 GLY A CA 1
ATOM 6542 C C . GLY A 1 816 ? 20.031 3.186 -19.875 1 66.25 816 GLY A C 1
ATOM 6543 O O . GLY A 1 816 ? 20.719 4.203 -19.891 1 66.25 816 GLY A O 1
ATOM 6544 N N . ALA A 1 817 ? 18.734 3.24 -20.141 1 75.44 817 ALA A N 1
ATOM 6545 C CA . ALA A 1 817 ? 18.109 4.555 -20.281 1 75.44 817 ALA A CA 1
ATOM 6546 C C . ALA A 1 817 ? 16.641 4.508 -19.828 1 75.44 817 ALA A C 1
ATOM 6548 O O . ALA A 1 817 ? 16.062 3.43 -19.688 1 75.44 817 ALA A O 1
ATOM 6549 N N . VAL A 1 818 ? 16.172 5.598 -19.375 1 79.69 818 VAL A N 1
ATOM 6550 C CA . VAL A 1 818 ? 14.734 5.805 -19.172 1 79.69 818 VAL A CA 1
ATOM 6551 C C . VAL A 1 818 ? 14.195 6.762 -20.219 1 79.69 818 VAL A C 1
ATOM 6553 O O . VAL A 1 818 ? 14.656 7.902 -20.328 1 79.69 818 VAL A O 1
ATOM 6556 N N . ILE A 1 819 ? 13.344 6.25 -21.078 1 75.62 819 ILE A N 1
ATOM 6557 C CA . ILE A 1 819 ? 12.758 7.074 -22.141 1 75.62 819 ILE A CA 1
ATOM 6558 C C . ILE A 1 819 ? 11.391 7.59 -21.688 1 75.62 819 ILE A C 1
ATOM 6560 O O . ILE A 1 819 ? 10.531 6.809 -21.281 1 75.62 819 ILE A O 1
ATOM 6564 N N . VAL A 1 820 ? 11.391 8.852 -21.5 1 80.81 820 VAL A N 1
ATOM 6565 C CA . VAL A 1 820 ? 10.109 9.484 -21.188 1 80.81 820 VAL A CA 1
ATOM 6566 C C . VAL A 1 820 ? 9.492 10.055 -22.453 1 80.81 820 VAL A C 1
ATOM 6568 O O . VAL A 1 820 ? 10.125 10.859 -23.156 1 80.81 820 VAL A O 1
ATOM 6571 N N . GLU A 1 821 ? 8.531 9.555 -22.859 1 74 821 GLU A N 1
ATOM 6572 C CA . GLU A 1 821 ? 7.898 10.008 -24.094 1 74 821 GLU A CA 1
ATOM 6573 C C . GLU A 1 821 ? 6.387 10.141 -23.922 1 74 821 GLU A C 1
ATOM 6575 O O . GLU A 1 821 ? 5.812 9.602 -22.969 1 74 821 GLU A O 1
ATOM 6580 N N . SER A 1 822 ? 5.941 11.094 -24.641 1 69.94 822 SER A N 1
ATOM 6581 C CA . SER A 1 822 ? 4.492 11.25 -24.672 1 69.94 822 SER A CA 1
ATOM 6582 C C . SER A 1 822 ? 3.814 10.008 -25.234 1 69.94 822 SER A C 1
ATOM 6584 O O . SER A 1 822 ? 4.32 9.383 -26.172 1 69.94 822 SER A O 1
ATOM 6586 N N . MET A 1 823 ? 2.883 9.617 -24.594 1 64.62 823 MET A N 1
ATOM 6587 C CA . MET A 1 823 ? 2.131 8.461 -25.062 1 64.62 823 MET A CA 1
ATOM 6588 C C . MET A 1 823 ? 1.27 8.828 -26.266 1 64.62 823 MET A C 1
ATOM 6590 O O . MET A 1 823 ? 0.779 7.945 -26.984 1 64.62 823 MET A O 1
ATOM 6594 N N . LYS A 1 824 ? 1.231 10.055 -26.562 1 65.69 824 LYS A N 1
ATOM 6595 C CA . LYS A 1 824 ? 0.356 10.531 -27.625 1 65.69 824 LYS A CA 1
ATOM 6596 C C . LYS A 1 824 ? 1.021 10.383 -29 1 65.69 824 LYS A C 1
ATOM 6598 O O . LYS A 1 824 ? 0.354 10.078 -29.984 1 65.69 824 LYS A O 1
ATOM 6603 N N . TRP A 1 825 ? 2.34 10.57 -28.984 1 73.25 825 TRP A N 1
ATOM 6604 C CA . TRP A 1 825 ? 3.051 10.531 -30.266 1 73.25 825 TRP A CA 1
ATOM 6605 C C . TRP A 1 825 ? 4.066 9.398 -30.281 1 73.25 825 TRP A C 1
ATOM 6607 O O . TRP A 1 825 ? 5.113 9.477 -29.641 1 73.25 825 TRP A O 1
ATOM 6617 N N . THR A 1 826 ? 3.684 8.391 -30.844 1 77.94 826 THR A N 1
ATOM 6618 C CA . THR A 1 826 ? 4.492 7.184 -30.969 1 77.94 826 THR A CA 1
ATOM 6619 C C . THR A 1 826 ? 4.781 6.871 -32.438 1 77.94 826 THR A C 1
ATOM 6621 O O . THR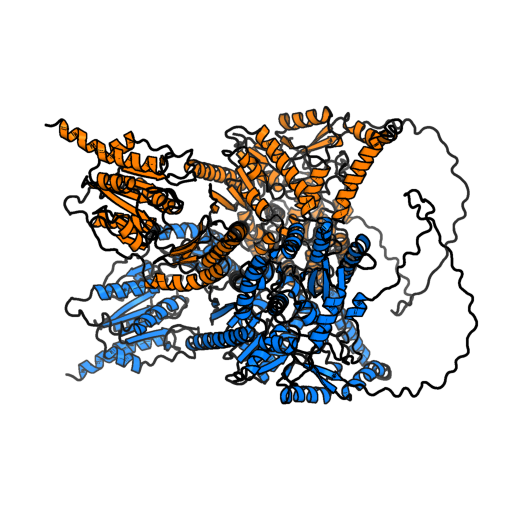 A 1 826 ? 4.27 7.547 -33.344 1 77.94 826 THR A O 1
ATOM 6624 N N . LYS A 1 827 ? 5.672 6 -32.594 1 85.94 827 LYS A N 1
ATOM 6625 C CA . LYS A 1 827 ? 5.941 5.539 -33.938 1 85.94 827 LYS A CA 1
ATOM 6626 C C . LYS A 1 827 ? 4.656 5.086 -34.625 1 85.94 827 LYS A C 1
ATOM 6628 O O . LYS A 1 827 ? 4.52 5.223 -35.844 1 85.94 827 LYS A O 1
ATOM 6633 N N . ARG A 1 828 ? 3.801 4.68 -33.812 1 86.69 828 ARG A N 1
ATOM 6634 C CA . ARG A 1 828 ? 2.518 4.25 -34.375 1 86.69 828 ARG A CA 1
ATOM 6635 C C . ARG A 1 828 ? 1.735 5.438 -34.938 1 86.69 828 ARG A C 1
ATOM 6637 O O . ARG A 1 828 ? 1.253 5.395 -36.062 1 86.69 828 ARG A O 1
ATOM 6644 N N . THR A 1 829 ? 1.642 6.461 -34.156 1 85.69 829 THR A N 1
ATOM 6645 C CA . THR A 1 829 ? 0.869 7.625 -34.562 1 85.69 829 THR A CA 1
ATOM 6646 C C . THR A 1 829 ? 1.476 8.25 -35.812 1 85.69 829 THR A C 1
ATOM 6648 O O . THR A 1 829 ? 0.751 8.75 -36.688 1 85.69 829 THR A O 1
ATOM 6651 N N . ALA A 1 830 ? 2.68 8.273 -35.875 1 88.06 830 ALA A N 1
ATOM 6652 C CA . ALA A 1 830 ? 3.346 8.781 -37.062 1 88.06 830 ALA A CA 1
ATOM 6653 C C . ALA A 1 830 ? 2.982 7.949 -38.281 1 88.06 830 ALA A C 1
ATOM 6655 O O . ALA A 1 830 ? 2.672 8.5 -39.344 1 88.06 830 ALA A O 1
ATOM 6656 N N . ALA A 1 831 ? 3.021 6.648 -38.125 1 91.94 831 ALA A N 1
ATOM 6657 C CA . ALA A 1 831 ? 2.664 5.758 -39.219 1 91.94 831 ALA A CA 1
ATOM 6658 C C . ALA A 1 831 ? 1.219 5.977 -39.656 1 91.94 831 ALA A C 1
ATOM 6660 O O . ALA A 1 831 ? 0.918 5.977 -40.844 1 91.94 831 ALA A O 1
ATOM 6661 N N . GLU A 1 832 ? 0.465 6.227 -38.75 1 90.62 832 GLU A N 1
ATOM 6662 C CA . GLU A 1 832 ? -0.943 6.48 -39.031 1 90.62 832 GLU A CA 1
ATOM 6663 C C . GLU A 1 832 ? -1.118 7.77 -39.812 1 90.62 832 GLU A C 1
ATOM 6665 O O . GLU A 1 832 ? -1.911 7.82 -40.781 1 90.62 832 GLU A O 1
ATOM 6670 N N . ILE A 1 833 ? -0.455 8.688 -39.406 1 88.81 833 ILE A N 1
ATOM 6671 C CA . ILE A 1 833 ? -0.537 9.977 -40.094 1 88.81 833 ILE A CA 1
ATOM 6672 C C . ILE A 1 833 ? -0.008 9.852 -41.531 1 88.81 833 ILE A C 1
ATOM 6674 O O . ILE A 1 833 ? -0.595 10.398 -42.469 1 88.81 833 ILE A O 1
ATOM 6678 N N . ILE A 1 834 ? 1.028 9.219 -41.688 1 91.31 834 ILE A N 1
ATOM 6679 C CA . ILE A 1 834 ? 1.604 8.992 -43 1 91.31 834 ILE A CA 1
ATOM 6680 C C . ILE A 1 834 ? 0.582 8.297 -43.906 1 91.31 834 ILE A C 1
ATOM 6682 O O . ILE A 1 834 ? 0.344 8.734 -45.031 1 91.31 834 ILE A O 1
ATOM 6686 N N . PHE A 1 835 ? 0.037 7.273 -43.375 1 92.25 835 PHE A N 1
ATOM 6687 C CA . PHE A 1 835 ? -0.936 6.504 -44.156 1 92.25 835 PHE A CA 1
ATOM 6688 C C . PHE A 1 835 ? -2.154 7.352 -44.5 1 92.25 835 PHE A C 1
ATOM 6690 O O . PHE A 1 835 ? -2.666 7.301 -45.594 1 92.25 835 PHE A O 1
ATOM 6697 N N . LYS A 1 836 ? -2.51 8.125 -43.562 1 88.12 836 LYS A N 1
ATOM 6698 C CA . LYS A 1 836 ? -3.635 9.031 -43.781 1 88.12 836 LYS A CA 1
ATOM 6699 C C . LYS A 1 836 ? -3.305 10.07 -44.844 1 88.12 836 LYS A C 1
ATOM 6701 O O . LYS A 1 836 ? -4.137 10.375 -45.688 1 88.12 836 LYS A O 1
ATOM 6706 N N . ASN A 1 837 ? -2.188 10.602 -44.719 1 87 837 ASN A N 1
ATOM 6707 C CA . ASN A 1 837 ? -1.751 11.586 -45.719 1 87 837 ASN A CA 1
ATOM 6708 C C . ASN A 1 837 ? -1.697 10.984 -47.094 1 87 837 ASN A C 1
ATOM 6710 O O . ASN A 1 837 ? -2.055 11.648 -48.094 1 87 837 ASN A O 1
ATOM 6714 N N . ILE A 1 838 ? -1.259 9.812 -47.219 1 87.5 838 ILE A N 1
ATOM 6715 C CA . ILE A 1 838 ? -1.19 9.117 -48.5 1 87.5 838 ILE A CA 1
ATOM 6716 C C . ILE A 1 838 ? -2.602 8.883 -49.031 1 87.5 838 ILE A C 1
ATOM 6718 O O . ILE A 1 838 ? -2.857 9.078 -50.219 1 87.5 838 ILE A O 1
ATOM 6722 N N . LYS A 1 839 ? -3.414 8.555 -48.125 1 85.06 839 LYS A N 1
ATOM 6723 C CA . LYS A 1 839 ? -4.805 8.328 -48.5 1 85.06 839 LYS A CA 1
ATOM 6724 C C . LYS A 1 839 ? -5.461 9.617 -49 1 85.06 839 LYS A C 1
ATOM 6726 O O . LYS A 1 839 ? -6.164 9.625 -50 1 85.06 839 LYS A O 1
ATOM 6731 N N . ASP A 1 840 ? -5.164 10.656 -48.375 1 80.88 840 ASP A N 1
ATOM 6732 C CA . ASP A 1 840 ? -5.762 11.953 -48.719 1 80.88 840 ASP A CA 1
ATOM 6733 C C . ASP A 1 840 ? -5.152 12.539 -49.969 1 80.88 840 ASP A C 1
ATOM 6735 O O . ASP A 1 840 ? -5.805 13.305 -50.688 1 80.88 840 ASP A O 1
ATOM 6739 N N . GLY A 1 841 ? -3.943 12.25 -50.188 1 76 841 GLY A N 1
ATOM 6740 C CA . GLY A 1 841 ? -3.236 12.773 -51.344 1 76 841 GLY A CA 1
ATOM 6741 C C . GLY A 1 841 ? -3.512 12 -52.625 1 76 841 GLY A C 1
ATOM 6742 O O . GLY A 1 841 ? -2.994 12.336 -53.688 1 76 841 GLY A O 1
ATOM 6743 N N . MET A 1 842 ? -4.242 11.055 -52.562 1 72.88 842 MET A N 1
ATOM 6744 C CA . MET A 1 842 ? -4.562 10.234 -53.719 1 72.88 842 MET A CA 1
ATOM 6745 C C . MET A 1 842 ? -5.391 11.031 -54.719 1 72.88 842 MET A C 1
ATOM 6747 O O . MET A 1 842 ? -6.324 11.742 -54.344 1 72.88 842 MET A O 1
ATOM 6751 N N . GLU A 1 843 ? -4.906 11.133 -55.969 1 62.53 843 GLU A N 1
ATOM 6752 C CA . GLU A 1 843 ? -5.641 11.773 -57.062 1 62.53 843 GLU A CA 1
ATOM 6753 C C . GLU A 1 843 ? -7.016 11.141 -57.25 1 62.53 843 GLU A C 1
ATOM 6755 O O . GLU A 1 843 ? -7.227 9.984 -56.875 1 62.53 843 GLU A O 1
ATOM 6760 N N . SER A 1 844 ? -7.977 11.961 -57.688 1 56.53 844 SER A N 1
ATOM 6761 C CA . SER A 1 844 ? -9.367 11.586 -57.906 1 56.53 844 SER A CA 1
ATOM 6762 C C . SER A 1 844 ? -9.477 10.32 -58.75 1 56.53 844 SER A C 1
ATOM 6764 O O . SER A 1 844 ? -10.398 9.531 -58.594 1 56.53 844 SER A O 1
ATOM 6766 N N . ALA A 1 845 ? -8.633 10.031 -59.719 1 55.94 845 ALA A N 1
ATOM 6767 C CA . ALA A 1 845 ? -8.719 8.922 -60.656 1 55.94 845 ALA A CA 1
ATOM 6768 C C . ALA A 1 845 ? -8.391 7.598 -59.969 1 55.94 845 ALA A C 1
ATOM 6770 O O . ALA A 1 845 ? -8.695 6.527 -60.5 1 55.94 845 ALA A O 1
ATOM 6771 N N . ARG A 1 846 ? -7.738 7.562 -58.938 1 59.31 846 ARG A N 1
ATOM 6772 C CA . ARG A 1 846 ? -7.383 6.34 -58.219 1 59.31 846 ARG A CA 1
ATOM 6773 C C . ARG A 1 846 ? -8.258 6.152 -57 1 59.31 846 ARG A C 1
ATOM 6775 O O . ARG A 1 846 ? -7.918 5.379 -56.094 1 59.31 846 ARG A O 1
ATOM 6782 N N . LYS A 1 847 ? -9.25 6.93 -57.125 1 55.34 847 LYS A N 1
ATOM 6783 C CA . LYS A 1 847 ? -10.266 6.848 -56.094 1 55.34 847 LYS A CA 1
ATOM 6784 C C . LYS A 1 847 ? -11.008 5.516 -56.125 1 55.34 847 LYS A C 1
ATOM 6786 O O . LYS A 1 847 ? -11.531 5.137 -57.188 1 55.34 847 LYS A O 1
ATOM 6791 N N . GLY A 1 848 ? -10.852 4.48 -55.25 1 57.03 848 GLY A N 1
ATOM 6792 C CA . GLY A 1 848 ? -11.312 3.104 -55.219 1 57.03 848 GLY A CA 1
ATOM 6793 C C . GLY A 1 848 ? -10.18 2.104 -55.062 1 57.03 848 GLY A C 1
ATOM 6794 O O . GLY A 1 848 ? -10.414 0.938 -54.719 1 57.03 848 GLY A O 1
ATOM 6795 N N . LYS A 1 849 ? -9.062 2.586 -55.469 1 71.56 849 LYS A N 1
ATOM 6796 C CA . LYS A 1 849 ? -7.918 1.687 -55.344 1 71.56 849 LYS A CA 1
ATOM 6797 C C . LYS A 1 849 ? -7.242 1.828 -54 1 71.56 849 LYS A C 1
ATOM 6799 O O . LYS A 1 849 ? -7.543 2.752 -53.219 1 71.56 849 LYS A O 1
ATOM 6804 N N . TYR A 1 850 ? -6.449 0.971 -53.656 1 84.81 850 TYR A N 1
ATOM 6805 C CA . TYR A 1 850 ? -5.723 0.978 -52.406 1 84.81 850 TYR A CA 1
ATOM 6806 C C . TYR A 1 850 ? -4.73 2.133 -52.344 1 84.81 850 TYR A C 1
ATOM 6808 O O . TYR A 1 850 ? -4.039 2.412 -53.312 1 84.81 850 TYR A O 1
ATOM 6816 N N . PRO A 1 851 ? -4.773 2.945 -51.344 1 86.25 851 PRO A N 1
ATOM 6817 C CA . PRO A 1 851 ? -3.762 4 -51.25 1 86.25 851 PRO A CA 1
ATOM 6818 C C . PRO A 1 851 ? -2.338 3.469 -51.406 1 86.25 851 PRO A C 1
ATOM 6820 O O . PRO A 1 851 ? -1.492 4.117 -52 1 86.25 851 PRO A O 1
ATOM 6823 N N . VAL A 1 852 ? -2.141 2.32 -50.812 1 91.38 852 VAL A N 1
ATOM 6824 C CA . VAL A 1 852 ? -0.901 1.558 -50.906 1 91.38 852 VAL A CA 1
ATOM 6825 C C . VAL A 1 852 ? -1.218 0.07 -51.031 1 91.38 852 VAL A C 1
ATOM 6827 O O . VAL A 1 852 ? -2.158 -0.431 -50.406 1 91.38 852 VAL A O 1
ATOM 6830 N N . ASP A 1 853 ? -0.578 -0.53 -51.938 1 91.62 853 ASP A N 1
ATOM 6831 C CA . ASP A 1 853 ? -0.893 -1.939 -52.156 1 91.62 853 ASP A CA 1
ATOM 6832 C C . ASP A 1 853 ? 0.163 -2.84 -51.531 1 91.62 853 ASP A C 1
ATOM 6834 O O . ASP A 1 853 ? 0.012 -4.062 -51.5 1 91.62 853 ASP A O 1
ATOM 6838 N N . PHE A 1 854 ? 1.246 -2.27 -51.094 1 94.25 854 PHE A N 1
ATOM 6839 C CA . PHE A 1 854 ? 2.336 -2.99 -50.438 1 94.25 854 PHE A CA 1
ATOM 6840 C C . PHE A 1 854 ? 2.873 -2.203 -49.25 1 94.25 854 PHE A C 1
ATOM 6842 O O . PHE A 1 854 ? 3.232 -1.032 -49.375 1 94.25 854 PHE A O 1
ATOM 6849 N N . LEU A 1 855 ? 2.852 -2.824 -48.062 1 95.94 855 LEU A N 1
ATOM 6850 C CA . LEU A 1 855 ? 3.361 -2.203 -46.844 1 95.94 855 LEU A CA 1
ATOM 6851 C C . LEU A 1 855 ? 4.383 -3.105 -46.156 1 95.94 855 LEU A C 1
ATOM 6853 O O . LEU A 1 855 ? 4.074 -4.25 -45.812 1 95.94 855 LEU A O 1
ATOM 6857 N N . LEU A 1 856 ? 5.609 -2.643 -46 1 95.5 856 LEU A N 1
ATOM 6858 C CA . LEU A 1 856 ? 6.66 -3.365 -45.312 1 95.5 856 LEU A CA 1
ATOM 6859 C C . LEU A 1 856 ? 7.148 -2.57 -44.094 1 95.5 856 LEU A C 1
ATOM 6861 O O . LEU A 1 856 ? 7.598 -1.431 -44.219 1 95.5 856 LEU A O 1
ATOM 6865 N N . VAL A 1 857 ? 7.008 -3.119 -42.906 1 95 857 VAL A N 1
ATOM 6866 C CA . VAL A 1 857 ? 7.496 -2.514 -41.688 1 95 857 VAL A CA 1
ATOM 6867 C C . VAL A 1 857 ? 8.594 -3.389 -41.062 1 95 857 VAL A C 1
ATOM 6869 O O . VAL A 1 857 ? 8.391 -4.586 -40.844 1 95 857 VAL A O 1
ATOM 6872 N N . VAL A 1 858 ? 9.75 -2.854 -40.812 1 93.56 858 VAL A N 1
ATOM 6873 C CA . VAL A 1 858 ? 10.859 -3.604 -40.25 1 93.56 858 VAL A CA 1
ATOM 6874 C C . VAL A 1 858 ? 11.383 -2.877 -39 1 93.56 858 VAL A C 1
ATOM 6876 O O . VAL A 1 858 ? 11.562 -1.656 -39.031 1 93.56 858 VAL A O 1
ATOM 6879 N N . GLY A 1 859 ? 11.539 -3.549 -38 1 88.62 859 GLY A N 1
ATOM 6880 C CA . GLY A 1 859 ? 12.062 -2.977 -36.781 1 88.62 859 GLY A CA 1
ATOM 6881 C C . GLY A 1 859 ? 12.711 -4.004 -35.844 1 88.62 859 GLY A C 1
ATOM 6882 O O . GLY A 1 859 ? 12.602 -5.211 -36.094 1 88.62 859 GLY A O 1
ATOM 6883 N N . ASP A 1 860 ? 13.43 -3.51 -34.781 1 78.31 860 ASP A N 1
ATOM 6884 C CA . ASP A 1 860 ? 14.148 -4.438 -33.938 1 78.31 860 ASP A CA 1
ATOM 6885 C C . ASP A 1 860 ? 13.719 -4.273 -32.469 1 78.31 860 ASP A C 1
ATOM 6887 O O . ASP A 1 860 ? 13.938 -5.168 -31.656 1 78.31 860 ASP A O 1
ATOM 6891 N N . GLY A 1 861 ? 13.211 -3.207 -32.219 1 72.44 861 GLY A N 1
ATOM 6892 C CA . GLY A 1 861 ? 13.07 -2.895 -30.812 1 72.44 861 GLY A CA 1
ATOM 6893 C C . GLY A 1 861 ? 11.625 -2.895 -30.344 1 72.44 861 GLY A C 1
ATOM 6894 O O . GLY A 1 861 ? 10.711 -3.102 -31.141 1 72.44 861 GLY A O 1
ATOM 6895 N N . ARG A 1 862 ? 11.453 -2.678 -29.016 1 71.75 862 ARG A N 1
ATOM 6896 C CA . ARG A 1 862 ? 10.148 -2.631 -28.375 1 71.75 862 ARG A CA 1
ATOM 6897 C C . ARG A 1 862 ? 9.32 -1.456 -28.875 1 71.75 862 ARG A C 1
ATOM 6899 O O . ARG A 1 862 ? 8.094 -1.546 -28.969 1 71.75 862 ARG A O 1
ATOM 6906 N N . GLU A 1 863 ? 9.984 -0.465 -29.203 1 74.38 863 GLU A N 1
ATOM 6907 C CA . GLU A 1 863 ? 9.312 0.741 -29.688 1 74.38 863 GLU A CA 1
ATOM 6908 C C . GLU A 1 863 ? 8.656 0.511 -31.031 1 74.38 863 GLU A C 1
ATOM 6910 O O . GLU A 1 863 ? 7.781 1.278 -31.453 1 74.38 863 GLU A O 1
ATOM 6915 N N . ASP A 1 864 ? 9.094 -0.501 -31.672 1 84.25 864 ASP A N 1
ATOM 6916 C CA . ASP A 1 864 ? 8.547 -0.788 -33 1 84.25 864 ASP A CA 1
ATOM 6917 C C . ASP A 1 864 ? 7.297 -1.656 -32.906 1 84.25 864 ASP A C 1
ATOM 6919 O O . ASP A 1 864 ? 6.547 -1.779 -33.875 1 84.25 864 ASP A O 1
ATOM 6923 N N . GLU A 1 865 ? 7.145 -2.244 -31.766 1 81.75 865 GLU A N 1
ATOM 6924 C CA . GLU A 1 865 ? 6.039 -3.186 -31.625 1 81.75 865 GLU A CA 1
ATOM 6925 C C . GLU A 1 865 ? 4.695 -2.494 -31.844 1 81.75 865 GLU A C 1
ATOM 6927 O O . GLU A 1 865 ? 3.756 -3.098 -32.375 1 81.75 865 GLU A O 1
ATOM 6932 N N . VAL A 1 866 ? 4.664 -1.303 -31.5 1 82.94 866 VAL A N 1
ATOM 6933 C CA . VAL A 1 866 ? 3.412 -0.565 -31.656 1 82.94 866 VAL A CA 1
ATOM 6934 C C . VAL A 1 866 ? 3.121 -0.353 -33.125 1 82.94 866 VAL A C 1
ATOM 6936 O O . VAL A 1 866 ? 1.961 -0.357 -33.562 1 82.94 866 VAL A O 1
ATOM 6939 N N . VAL A 1 867 ? 4.078 -0.207 -33.938 1 90.75 867 VAL A N 1
ATOM 6940 C CA . VAL A 1 867 ? 3.908 -0.025 -35.375 1 90.75 867 VAL A CA 1
ATOM 6941 C C . VAL A 1 867 ? 3.512 -1.351 -36.031 1 90.75 867 VAL A C 1
ATOM 6943 O O . VAL A 1 867 ? 2.693 -1.378 -36.938 1 90.75 867 VAL A O 1
ATOM 6946 N N . PHE A 1 868 ? 4.16 -2.42 -35.5 1 90 868 PHE A N 1
ATOM 6947 C CA . PHE A 1 868 ? 3.775 -3.736 -36 1 90 868 PHE A CA 1
ATOM 6948 C C . PHE A 1 868 ? 2.285 -3.98 -35.781 1 90 868 PHE A C 1
ATOM 6950 O O . PHE A 1 868 ? 1.587 -4.422 -36.688 1 90 868 PHE A O 1
ATOM 6957 N N . ARG A 1 869 ? 1.885 -3.641 -34.625 1 87.12 869 ARG A N 1
ATOM 6958 C CA . ARG A 1 869 ? 0.476 -3.826 -34.312 1 87.12 869 ARG A CA 1
ATOM 6959 C C . ARG A 1 869 ? -0.418 -3.027 -35.25 1 87.12 869 ARG A C 1
ATOM 6961 O O . ARG A 1 869 ? -1.443 -3.527 -35.719 1 87.12 869 ARG A O 1
ATOM 6968 N N . TRP A 1 870 ? -0.064 -1.818 -35.5 1 90.69 870 TRP A N 1
ATOM 6969 C CA . TRP A 1 870 ? -0.798 -0.961 -36.438 1 90.69 870 TRP A CA 1
ATOM 6970 C C . TRP A 1 870 ? -0.861 -1.587 -37.812 1 90.69 870 TRP A C 1
ATOM 6972 O O . TRP A 1 870 ? -1.934 -1.666 -38.438 1 90.69 870 TRP A O 1
ATOM 6982 N N . ALA A 1 871 ? 0.233 -1.988 -38.25 1 93.25 871 ALA A N 1
ATOM 6983 C CA . ALA A 1 871 ? 0.31 -2.576 -39.594 1 93.25 871 ALA A CA 1
ATOM 6984 C C . ALA A 1 871 ? -0.529 -3.848 -39.688 1 93.25 871 ALA A C 1
ATOM 6986 O O . ALA A 1 871 ? -1.194 -4.09 -40.688 1 93.25 871 ALA A O 1
ATOM 6987 N N . ASN A 1 872 ? -0.413 -4.594 -38.625 1 89.94 872 ASN A N 1
ATOM 6988 C CA . ASN A 1 872 ? -1.211 -5.812 -38.562 1 89.94 872 ASN A CA 1
ATOM 6989 C C . ASN A 1 872 ? -2.705 -5.508 -38.625 1 89.94 872 ASN A C 1
ATOM 6991 O O . ASN A 1 872 ? -3.469 -6.219 -39.281 1 89.94 872 ASN A O 1
ATOM 6995 N N . GLU A 1 873 ? -3.057 -4.52 -38 1 88.69 873 GLU A N 1
ATOM 6996 C CA . GLU A 1 873 ? -4.449 -4.082 -38.031 1 88.69 873 GLU A CA 1
ATOM 6997 C C . GLU A 1 873 ? -4.875 -3.65 -39.406 1 88.69 873 GLU A C 1
ATOM 6999 O O . GLU A 1 873 ? -6 -3.922 -39.844 1 88.69 873 GLU A O 1
ATOM 7004 N N . ILE A 1 874 ? -4.086 -2.975 -40.094 1 90.25 874 ILE A N 1
ATOM 7005 C CA . ILE A 1 874 ? -4.344 -2.523 -41.469 1 90.25 874 ILE A CA 1
ATOM 7006 C C . ILE A 1 874 ? -4.582 -3.73 -42.375 1 90.25 874 ILE A C 1
ATOM 7008 O O . ILE A 1 874 ? -5.453 -3.699 -43.25 1 90.25 874 ILE A O 1
ATOM 7012 N N . GLU A 1 875 ? -3.824 -4.719 -42.125 1 88.56 875 GLU A N 1
ATOM 7013 C CA . GLU A 1 875 ? -3.996 -5.949 -42.906 1 88.56 875 GLU A CA 1
ATOM 7014 C C . GLU A 1 875 ? -5.344 -6.598 -42.594 1 88.56 875 GLU A C 1
ATOM 7016 O O . GLU A 1 875 ? -6.043 -7.039 -43.531 1 88.56 875 GLU A O 1
ATOM 7021 N N . GLU A 1 876 ? -5.613 -6.633 -41.375 1 86.38 876 GLU A N 1
ATOM 7022 C CA . GLU A 1 876 ? -6.863 -7.246 -40.938 1 86.38 876 GLU A CA 1
ATOM 7023 C C . GLU A 1 876 ? -8.07 -6.508 -41.5 1 86.38 876 GLU A C 1
ATOM 7025 O O . GLU A 1 876 ? -9.078 -7.129 -41.844 1 86.38 876 GLU A O 1
ATOM 7030 N N . LYS A 1 877 ? -7.887 -5.246 -41.656 1 86.19 877 LYS A N 1
ATOM 7031 C CA . LYS A 1 877 ? -8.953 -4.414 -42.188 1 86.19 877 LYS A CA 1
ATOM 7032 C C . LYS A 1 877 ? -8.977 -4.461 -43.719 1 86.19 877 LYS A C 1
ATOM 7034 O O . LYS A 1 877 ? -9.914 -3.959 -44.344 1 86.19 877 LYS A O 1
ATOM 7039 N N . GLY A 1 878 ? -8.039 -4.965 -44.281 1 86.5 878 GLY A N 1
ATOM 7040 C CA . GLY A 1 878 ? -7.957 -5.098 -45.75 1 86.5 878 GLY A CA 1
ATOM 7041 C C . GLY A 1 878 ? -7.691 -3.783 -46.438 1 86.5 878 GLY A C 1
ATOM 7042 O O . GLY A 1 878 ? -8.062 -3.611 -47.594 1 86.5 878 GLY A O 1
ATOM 7043 N N . GLU A 1 879 ? -7.129 -2.934 -45.781 1 88.69 879 GLU A N 1
ATOM 7044 C CA . GLU A 1 879 ? -6.867 -1.615 -46.344 1 88.69 879 GLU A CA 1
ATOM 7045 C C . GLU A 1 879 ? -5.656 -1.647 -47.281 1 88.69 879 GLU A C 1
ATOM 7047 O O . GLU A 1 879 ? -5.52 -0.793 -48.156 1 88.69 879 GLU A O 1
ATOM 7052 N N . VAL A 1 880 ? -4.766 -2.58 -47 1 92.38 880 VAL A N 1
ATOM 7053 C CA . VAL A 1 880 ? -3.598 -2.824 -47.844 1 92.38 880 VAL A CA 1
ATOM 7054 C C . VAL A 1 880 ? -3.508 -4.309 -48.188 1 92.38 880 VAL A C 1
ATOM 7056 O O . VAL A 1 880 ? -3.543 -5.16 -47.281 1 92.38 880 VAL A O 1
ATOM 7059 N N . PRO A 1 881 ? -3.467 -4.547 -49.406 1 89.75 881 PRO A N 1
ATOM 7060 C CA . PRO A 1 881 ? -3.498 -5.957 -49.812 1 89.75 881 PRO A CA 1
ATOM 7061 C C . PRO A 1 881 ? -2.291 -6.742 -49.281 1 89.75 881 PRO A C 1
ATOM 7063 O O . PRO A 1 881 ? -2.438 -7.879 -48.844 1 89.75 881 PRO A O 1
ATOM 7066 N N . TYR A 1 882 ? -1.078 -6.25 -49.406 1 91.75 882 TYR A N 1
ATOM 7067 C CA . TYR A 1 882 ? 0.121 -6.949 -48.938 1 91.75 882 TYR A CA 1
ATOM 7068 C C . TYR A 1 882 ? 0.792 -6.203 -47.812 1 91.75 882 TYR A C 1
ATOM 7070 O O . TYR A 1 882 ? 1.378 -5.137 -48 1 91.75 882 TYR A O 1
ATOM 7078 N N . VAL A 1 883 ? 0.692 -6.762 -46.594 1 94.5 883 VAL A N 1
ATOM 7079 C CA . VAL A 1 883 ? 1.338 -6.188 -45.406 1 94.5 883 VAL A CA 1
ATOM 7080 C C . VAL A 1 883 ? 2.328 -7.188 -44.844 1 94.5 883 VAL A C 1
ATOM 7082 O O . VAL A 1 883 ? 1.988 -8.352 -44.625 1 94.5 883 VAL A O 1
ATOM 7085 N N . THR A 1 884 ? 3.564 -6.797 -44.656 1 92.94 884 THR A N 1
ATOM 7086 C CA . THR A 1 884 ? 4.574 -7.637 -44 1 92.94 884 THR A CA 1
ATOM 7087 C C . THR A 1 884 ? 5.293 -6.871 -42.906 1 92.94 884 THR A C 1
ATOM 7089 O O . THR A 1 884 ? 5.816 -5.777 -43.125 1 92.94 884 THR A O 1
ATOM 7092 N N . THR A 1 885 ? 5.219 -7.363 -41.719 1 92.69 885 THR A N 1
ATOM 7093 C CA . THR A 1 885 ? 5.973 -6.816 -40.594 1 92.69 885 THR A CA 1
ATOM 7094 C C . THR A 1 885 ? 7.113 -7.754 -40.219 1 92.69 885 THR A C 1
ATOM 7096 O O . THR A 1 885 ? 6.922 -8.969 -40.094 1 92.69 885 THR A O 1
ATOM 7099 N N . VAL A 1 886 ? 8.336 -7.203 -40.062 1 90.62 886 VAL A N 1
ATOM 7100 C CA . VAL A 1 886 ? 9.516 -8.031 -39.812 1 90.62 886 VAL A CA 1
ATOM 7101 C C . VAL A 1 886 ? 10.234 -7.551 -38.562 1 90.62 886 VAL A C 1
ATOM 7103 O O . VAL A 1 886 ? 10.578 -6.375 -38.438 1 90.62 886 VAL A O 1
ATOM 7106 N N . SER A 1 887 ? 10.414 -8.406 -37.656 1 88.31 887 SER A N 1
ATOM 7107 C CA . SER A 1 887 ? 11.172 -8.109 -36.438 1 88.31 887 SER A CA 1
ATOM 7108 C C . SER A 1 887 ? 12.562 -8.742 -36.5 1 88.31 887 SER A C 1
ATOM 7110 O O . SER A 1 887 ? 12.711 -9.875 -36.969 1 88.31 887 SER A O 1
ATOM 7112 N N . LEU A 1 888 ? 13.57 -7.984 -36.125 1 79.06 888 LEU A N 1
ATOM 7113 C CA . LEU A 1 888 ? 14.938 -8.484 -36.062 1 79.06 888 LEU A CA 1
ATOM 7114 C C . LEU A 1 888 ? 15.297 -8.992 -34.688 1 79.06 888 LEU A C 1
ATOM 7116 O O . LEU A 1 888 ? 16.328 -9.625 -34.5 1 79.06 888 LEU A O 1
ATOM 7120 N N . GLY A 1 889 ? 14.484 -8.766 -33.75 1 64.69 889 GLY A N 1
ATOM 7121 C CA . GLY A 1 889 ? 14.836 -9.078 -32.375 1 64.69 889 GLY A CA 1
ATOM 7122 C C . GLY A 1 889 ? 14.508 -10.5 -31.969 1 64.69 889 GLY A C 1
ATOM 7123 O O . GLY A 1 889 ? 13.883 -11.234 -32.75 1 64.69 889 GLY A O 1
ATOM 7124 N N . SER A 1 890 ? 15.172 -10.938 -30.953 1 60.41 890 SER A N 1
ATOM 7125 C CA . SER A 1 890 ? 14.961 -12.273 -30.406 1 60.41 890 SER A CA 1
ATOM 7126 C C . SER A 1 890 ? 13.828 -12.281 -29.391 1 60.41 890 SER A C 1
ATOM 7128 O O . SER A 1 890 ? 13.469 -13.328 -28.859 1 60.41 890 SER A O 1
ATOM 7130 N N . ARG A 1 891 ? 13.219 -11.125 -29.406 1 63.72 891 ARG A N 1
ATOM 7131 C CA . ARG A 1 891 ? 12.18 -10.992 -28.391 1 63.72 891 ARG A CA 1
ATOM 7132 C C . ARG A 1 891 ? 10.797 -11.258 -28.969 1 63.72 891 ARG A C 1
ATOM 7134 O O . ARG A 1 891 ? 10.648 -11.391 -30.188 1 63.72 891 ARG A O 1
ATOM 7141 N N . ASN A 1 892 ? 9.844 -11.5 -28.031 1 71.31 892 ASN A N 1
ATOM 7142 C CA . ASN A 1 892 ? 8.461 -11.617 -28.484 1 71.31 892 ASN A CA 1
ATOM 7143 C C . ASN A 1 892 ? 8.031 -10.406 -29.297 1 71.31 892 ASN A C 1
ATOM 7145 O O . ASN A 1 892 ? 8.383 -9.273 -28.969 1 71.31 892 ASN A O 1
ATOM 7149 N N . THR A 1 893 ? 7.5 -10.617 -30.438 1 75.62 893 THR A N 1
ATOM 7150 C CA . THR A 1 893 ? 7.191 -9.516 -31.344 1 75.62 893 THR A CA 1
ATOM 7151 C C . THR A 1 893 ? 5.781 -9.672 -31.906 1 75.62 893 THR A C 1
ATOM 7153 O O . THR A 1 893 ? 5.234 -10.773 -31.938 1 75.62 893 THR A O 1
ATOM 7156 N N . GLU A 1 894 ? 5.215 -8.609 -32.25 1 78.44 894 GLU A N 1
ATOM 7157 C CA . GLU A 1 894 ? 3.945 -8.562 -32.969 1 78.44 894 GLU A CA 1
ATOM 7158 C C . GLU A 1 894 ? 4.16 -8.664 -34.469 1 78.44 894 GLU A C 1
ATOM 7160 O O . GLU A 1 894 ? 3.197 -8.773 -35.219 1 78.44 894 GLU A O 1
ATOM 7165 N N . ALA A 1 895 ? 5.391 -8.734 -34.812 1 86.25 895 ALA A N 1
ATOM 7166 C CA . ALA A 1 895 ? 5.695 -8.805 -36.25 1 86.25 895 ALA A CA 1
ATOM 7167 C C . ALA A 1 895 ? 5.27 -10.148 -36.844 1 86.25 895 ALA A C 1
ATOM 7169 O O . ALA A 1 895 ? 5.281 -11.164 -36.125 1 86.25 895 ALA A O 1
ATOM 7170 N N . MET A 1 896 ? 4.922 -10.156 -38.062 1 84.25 896 MET A N 1
ATOM 7171 C CA . MET A 1 896 ? 4.441 -11.359 -38.719 1 84.25 896 MET A CA 1
ATOM 7172 C C . MET A 1 896 ? 5.605 -12.242 -39.156 1 84.25 896 MET A C 1
ATOM 7174 O O . MET A 1 896 ? 5.426 -13.438 -39.375 1 84.25 896 MET A O 1
ATOM 7178 N N . LYS A 1 897 ? 6.746 -11.617 -39.344 1 85.62 897 LYS A N 1
ATOM 7179 C CA . LYS A 1 897 ? 7.93 -12.344 -39.812 1 85.62 897 LYS A CA 1
ATOM 7180 C C . LYS A 1 897 ? 9.164 -11.938 -39 1 85.62 897 LYS A C 1
ATOM 7182 O O . LYS A 1 897 ? 9.188 -10.875 -38.375 1 85.62 897 LYS A O 1
ATOM 7187 N N . THR A 1 898 ? 10.156 -12.852 -39 1 85.88 898 THR A N 1
ATOM 7188 C CA . THR A 1 898 ? 11.406 -12.562 -38.312 1 85.88 898 THR A CA 1
ATOM 7189 C C . THR A 1 898 ? 12.586 -12.695 -39.281 1 85.88 898 THR A C 1
ATOM 7191 O O . THR A 1 898 ? 12.508 -13.414 -40.281 1 85.88 898 THR A O 1
ATOM 7194 N N . LEU A 1 899 ? 13.586 -11.875 -39.094 1 81.25 899 LEU A N 1
ATOM 7195 C CA . LEU A 1 899 ? 14.844 -11.945 -39.812 1 81.25 899 LEU A CA 1
ATOM 7196 C C . LEU A 1 899 ? 16.016 -12.094 -38.844 1 81.25 899 LEU A C 1
ATOM 7198 O O . LEU A 1 899 ? 16.266 -11.211 -38.031 1 81.25 899 LEU A O 1
ATOM 7202 N N . THR A 1 900 ? 16.719 -13.195 -38.906 1 70.62 900 THR A N 1
ATOM 7203 C CA . THR A 1 900 ? 17.734 -13.523 -37.906 1 70.62 900 THR A CA 1
ATOM 7204 C C . THR A 1 900 ? 19.078 -12.914 -38.281 1 70.62 900 THR A C 1
ATOM 7206 O O . THR A 1 900 ? 19.984 -12.805 -37.438 1 70.62 900 THR A O 1
ATOM 7209 N N . GLN A 1 901 ? 19.266 -12.484 -39.562 1 69.81 901 GLN A N 1
ATOM 7210 C CA . GLN A 1 901 ? 20.562 -12.008 -40.062 1 69.81 901 GLN A CA 1
ATOM 7211 C C . GLN A 1 901 ? 20.797 -10.555 -39.656 1 69.81 901 GLN A C 1
ATOM 7213 O O . GLN A 1 901 ? 21.719 -9.906 -40.156 1 69.81 901 GLN A O 1
ATOM 7218 N N . GLY A 1 902 ? 19.953 -10.055 -38.844 1 77.56 902 GLY A N 1
ATOM 7219 C CA . GLY A 1 902 ? 20.156 -8.719 -38.281 1 77.56 902 GLY A CA 1
ATOM 7220 C C . GLY A 1 902 ? 20.125 -7.641 -39.344 1 77.56 902 GLY A C 1
ATOM 7221 O O . GLY A 1 902 ? 19.359 -7.723 -40.312 1 77.56 902 GLY A O 1
ATOM 7222 N N . VAL A 1 903 ? 21 -6.656 -39.156 1 82 903 VAL A N 1
ATOM 7223 C CA . VAL A 1 903 ? 21.062 -5.48 -40 1 82 903 VAL A CA 1
ATOM 7224 C C . VAL A 1 903 ? 21.469 -5.891 -41.438 1 82 903 VAL A C 1
ATOM 7226 O O . VAL A 1 903 ? 20.891 -5.414 -42.406 1 82 903 VAL A O 1
ATOM 7229 N N . THR A 1 904 ? 22.391 -6.793 -41.5 1 79.31 904 THR A N 1
ATOM 7230 C CA . THR A 1 904 ? 22.859 -7.266 -42.781 1 79.31 904 THR A CA 1
ATOM 7231 C C . THR A 1 904 ? 21.734 -7.934 -43.562 1 79.31 904 THR A C 1
ATOM 7233 O O . THR A 1 904 ? 21.625 -7.766 -44.781 1 79.31 904 THR A O 1
ATOM 7236 N N . GLY A 1 905 ? 20.984 -8.672 -42.844 1 85.25 905 GLY A N 1
ATOM 7237 C CA . GLY A 1 905 ? 19.859 -9.328 -43.5 1 85.25 905 GLY A CA 1
ATOM 7238 C C . GLY A 1 905 ? 18.844 -8.352 -44.062 1 85.25 905 GLY A C 1
ATOM 7239 O O . GLY A 1 905 ? 18.359 -8.555 -45.188 1 85.25 905 GLY A O 1
ATOM 7240 N N . VAL A 1 906 ? 18.625 -7.359 -43.344 1 90.75 906 VAL A N 1
ATOM 7241 C CA . VAL A 1 906 ? 17.656 -6.363 -43.781 1 90.75 906 VAL A CA 1
ATOM 7242 C C . VAL A 1 906 ? 18.141 -5.66 -45.031 1 90.75 906 VAL A C 1
ATOM 7244 O O . VAL A 1 906 ? 17.391 -5.496 -46 1 90.75 906 VAL A O 1
ATOM 7247 N N . LEU A 1 907 ? 19.422 -5.266 -45 1 89 907 LEU A N 1
ATOM 7248 C CA . LEU A 1 907 ? 20 -4.551 -46.125 1 89 907 LEU A CA 1
ATOM 7249 C C . LEU A 1 907 ? 20.031 -5.438 -47.375 1 89 907 LEU A C 1
ATOM 7251 O O . LEU A 1 907 ? 19.766 -4.965 -48.5 1 89 907 LEU A O 1
ATOM 7255 N N . THR A 1 908 ? 20.25 -6.648 -47.125 1 84.62 908 THR A N 1
ATOM 7256 C CA . THR A 1 908 ? 20.25 -7.598 -48.25 1 84.62 908 THR A CA 1
ATOM 7257 C C . THR A 1 908 ? 18.844 -7.723 -48.844 1 84.62 908 THR A C 1
ATOM 7259 O O . THR A 1 908 ? 18.688 -7.754 -50.062 1 84.62 908 THR A O 1
ATOM 7262 N N . VAL A 1 909 ? 17.891 -7.871 -48 1 90.75 909 VAL A N 1
ATOM 7263 C CA . VAL A 1 909 ? 16.516 -7.992 -48.438 1 90.75 909 VAL A CA 1
ATOM 7264 C C . VAL A 1 909 ? 16.109 -6.758 -49.25 1 90.75 909 VAL A C 1
ATOM 7266 O O . VAL A 1 909 ? 15.508 -6.871 -50.312 1 90.75 909 VAL A O 1
ATOM 7269 N N . LEU A 1 910 ? 16.453 -5.645 -48.781 1 92.75 910 LEU A N 1
ATOM 7270 C CA . LEU A 1 910 ? 16.094 -4.395 -49.469 1 92.75 910 LEU A CA 1
ATOM 7271 C C . LEU A 1 910 ? 16.797 -4.281 -50.812 1 92.75 910 LEU A C 1
ATOM 7273 O O . LEU A 1 910 ? 16.188 -3.84 -51.781 1 92.75 910 LEU A O 1
ATOM 7277 N N . GLN A 1 911 ? 18.031 -4.656 -50.875 1 87.56 911 GLN A N 1
ATOM 7278 C CA . GLN A 1 911 ? 18.797 -4.609 -52.125 1 87.56 911 GLN A CA 1
ATOM 7279 C C . GLN A 1 911 ? 18.234 -5.598 -53.125 1 87.56 911 GLN A C 1
ATOM 7281 O O . GLN A 1 911 ? 18.188 -5.305 -54.344 1 87.56 911 GLN A O 1
ATOM 7286 N N . LYS A 1 912 ? 17.844 -6.668 -52.656 1 87.12 912 LYS A N 1
ATOM 7287 C CA . LYS A 1 912 ? 17.266 -7.668 -53.531 1 87.12 912 LYS A CA 1
ATOM 7288 C C . LYS A 1 912 ? 15.938 -7.184 -54.125 1 87.12 912 LYS A C 1
ATOM 7290 O O . LYS A 1 912 ? 15.641 -7.438 -55.281 1 87.12 912 LYS A O 1
ATOM 7295 N N . LEU A 1 913 ? 15.203 -6.605 -53.344 1 91.62 913 LEU A N 1
ATOM 7296 C CA . LEU A 1 913 ? 13.953 -6.043 -53.812 1 91.62 913 LEU A CA 1
ATOM 7297 C C . LEU A 1 913 ? 14.203 -4.984 -54.875 1 91.62 913 LEU A C 1
ATOM 7299 O O . LEU A 1 913 ? 13.523 -4.953 -55.906 1 91.62 913 LEU A O 1
ATOM 7303 N N . ALA A 1 914 ? 15.172 -4.18 -54.75 1 88.56 914 ALA A N 1
ATOM 7304 C CA . ALA A 1 914 ? 15.5 -3.1 -55.656 1 88.56 914 ALA A CA 1
ATOM 7305 C C . ALA A 1 914 ? 16.094 -3.652 -56.969 1 88.56 914 ALA A C 1
ATOM 7307 O O . ALA A 1 914 ? 15.906 -3.076 -58.031 1 88.56 914 ALA A O 1
ATOM 7308 N N . ALA A 1 915 ? 16.906 -4.703 -56.938 1 78.25 915 ALA A N 1
ATOM 7309 C CA . ALA A 1 915 ? 17.609 -5.277 -58.094 1 78.25 915 ALA A CA 1
ATOM 7310 C C . ALA A 1 915 ? 16.641 -5.992 -59.031 1 78.25 915 ALA A C 1
ATOM 7312 O O . ALA A 1 915 ? 16.875 -6.043 -60.25 1 78.25 915 ALA A O 1
ATOM 7313 N N . ASN A 1 916 ? 15.781 -6.738 -58.656 1 61.06 916 ASN A N 1
ATOM 7314 C CA . ASN A 1 916 ? 14.898 -7.52 -59.5 1 61.06 916 ASN A CA 1
ATOM 7315 C C . ASN A 1 916 ? 14.227 -6.641 -60.562 1 61.06 916 ASN A C 1
ATOM 7317 O O . ASN A 1 916 ? 13.719 -7.148 -61.562 1 61.06 916 ASN A O 1
ATOM 7321 N N . LEU A 1 917 ? 14.148 -5.387 -60.594 1 51.84 917 LEU A N 1
ATOM 7322 C CA . LEU A 1 917 ? 13.586 -4.59 -61.688 1 51.84 917 LEU A CA 1
ATOM 7323 C C . LEU A 1 917 ? 14.578 -4.473 -62.844 1 51.84 917 LEU A C 1
ATOM 7325 O O . LEU A 1 917 ? 14.18 -4.301 -64 1 51.84 917 LEU A O 1
ATOM 7329 N N . MET A 1 918 ? 15.883 -4.512 -62.625 1 44.97 918 MET A N 1
ATOM 7330 C CA . MET A 1 918 ? 16.781 -4.258 -63.781 1 44.97 918 MET A CA 1
ATOM 7331 C C . MET A 1 918 ? 16.75 -5.426 -64.75 1 44.97 918 MET A C 1
ATOM 7333 O O . MET A 1 918 ? 17.047 -5.254 -65.938 1 44.97 918 MET A O 1
ATOM 7337 N N . CYS A 1 919 ? 16.547 -6.566 -64.375 1 40.41 919 CYS A N 1
ATOM 7338 C CA . CYS A 1 919 ? 16.625 -7.656 -65.312 1 40.41 919 CYS A CA 1
ATOM 7339 C C . CYS A 1 919 ? 15.43 -7.629 -66.25 1 40.41 919 CYS A C 1
ATOM 7341 O O . CYS A 1 919 ? 15.508 -8.164 -67.375 1 40.41 919 CYS A O 1
ATOM 7343 N N . ASP A 1 920 ? 14.281 -7.309 -65.875 1 39.28 920 ASP A N 1
ATOM 7344 C CA . ASP A 1 920 ? 13.195 -7.406 -66.875 1 39.28 920 ASP A CA 1
ATOM 7345 C C . ASP A 1 920 ? 13.312 -6.309 -67.875 1 39.28 920 ASP A C 1
ATOM 7347 O O . ASP A 1 920 ? 12.672 -6.383 -68.938 1 39.28 920 ASP A O 1
ATOM 7351 N N . THR A 1 921 ? 13.922 -5.23 -67.625 1 36.66 921 THR A N 1
ATOM 7352 C CA . THR A 1 921 ? 13.977 -4.281 -68.75 1 36.66 921 THR A CA 1
ATOM 7353 C C . THR A 1 921 ? 14.953 -4.762 -69.812 1 36.66 921 THR A C 1
ATOM 7355 O O . THR A 1 921 ? 15.07 -4.145 -70.875 1 36.66 921 THR A O 1
ATOM 7358 N N . VAL A 1 922 ? 15.906 -5.742 -69.562 1 36.94 922 VAL A N 1
ATOM 7359 C CA . VAL A 1 922 ? 16.797 -6.09 -70.688 1 36.94 922 VAL A CA 1
ATOM 7360 C C . VAL A 1 922 ? 16.094 -7.031 -71.625 1 36.94 922 VAL A C 1
ATOM 7362 O O . VAL A 1 922 ? 16.531 -7.203 -72.812 1 36.94 922 VAL A O 1
ATOM 7365 N N . SER A 1 923 ? 15.227 -7.859 -71.188 1 33.59 923 SER A N 1
ATOM 7366 C CA . SER A 1 923 ? 14.805 -8.789 -72.188 1 33.59 923 SER A CA 1
ATOM 7367 C C . SER A 1 923 ? 13.883 -8.117 -73.25 1 33.59 923 SER A C 1
ATOM 7369 O O . SER A 1 923 ? 13.461 -8.734 -74.188 1 33.59 923 SER A O 1
ATOM 7371 N N . SER A 1 924 ? 13.219 -7.043 -72.812 1 32.06 924 SER A N 1
ATOM 7372 C CA . SER A 1 924 ? 12.359 -6.562 -73.875 1 32.06 924 SER A CA 1
ATOM 7373 C C . SER A 1 924 ? 13.148 -5.73 -74.938 1 32.06 924 SER A C 1
ATOM 7375 O O . SER A 1 924 ? 12.578 -5.219 -75.875 1 32.06 924 SER A O 1
ATOM 7377 N N . ASP A 1 925 ? 14.508 -5.445 -74.688 1 25.67 925 ASP A N 1
ATOM 7378 C CA . ASP A 1 925 ? 15.117 -5.051 -75.938 1 25.67 925 ASP A CA 1
ATOM 7379 C C . ASP A 1 925 ? 15.617 -6.27 -76.688 1 25.67 925 ASP A C 1
ATOM 7381 O O . ASP A 1 925 ? 16.234 -7.172 -76.125 1 25.67 925 ASP A O 1
ATOM 7385 N N . MET B 1 1 ? 1.01 39.969 10.523 1 75.56 1 MET B N 1
ATOM 7386 C CA . MET B 1 1 ? 0.703 38.562 10.211 1 75.56 1 MET B CA 1
ATOM 7387 C C . MET B 1 1 ? 1.565 37.625 11.039 1 75.56 1 MET B C 1
ATOM 7389 O O . MET B 1 1 ? 2.793 37.719 11.023 1 75.56 1 MET B O 1
ATOM 7393 N N . THR B 1 2 ? 0.926 36.906 12.031 1 87.44 2 THR B N 1
ATOM 7394 C CA . THR B 1 2 ? 1.648 36 12.906 1 87.44 2 THR B CA 1
ATOM 7395 C C . THR B 1 2 ? 1.391 34.562 12.5 1 87.44 2 THR B C 1
ATOM 7397 O O . THR B 1 2 ? 0.272 34.188 12.125 1 87.44 2 THR B O 1
ATOM 7400 N N . ILE B 1 3 ? 2.432 33.812 12.438 1 93.25 3 ILE B N 1
ATOM 7401 C CA . ILE B 1 3 ? 2.316 32.406 12.133 1 93.25 3 ILE B CA 1
ATOM 7402 C C . ILE B 1 3 ? 2.221 31.594 13.43 1 93.25 3 ILE B C 1
ATOM 7404 O O . ILE B 1 3 ? 3.135 31.641 14.258 1 93.25 3 ILE B O 1
ATOM 7408 N N . PHE B 1 4 ? 1.126 30.938 13.648 1 96.31 4 PHE B N 1
ATOM 7409 C CA . PHE B 1 4 ? 0.987 30.016 14.758 1 96.31 4 PHE B CA 1
ATOM 7410 C C . PHE B 1 4 ? 1.64 28.672 14.43 1 96.31 4 PHE B C 1
ATOM 7412 O O . PHE B 1 4 ? 1.152 27.938 13.57 1 96.31 4 PHE B O 1
ATOM 7419 N N . VAL B 1 5 ? 2.73 28.344 15.016 1 96.69 5 VAL B N 1
ATOM 7420 C CA . VAL B 1 5 ? 3.35 27.031 14.906 1 96.69 5 VAL B CA 1
ATOM 7421 C C . VAL B 1 5 ? 2.764 26.094 15.953 1 96.69 5 VAL B C 1
ATOM 7423 O O . VAL B 1 5 ? 3.133 26.156 17.125 1 96.69 5 VAL B O 1
ATOM 7426 N N . VAL B 1 6 ? 1.914 25.219 15.539 1 98.38 6 VAL B N 1
ATOM 7427 C CA . VAL B 1 6 ? 1.147 24.391 16.469 1 98.38 6 VAL B CA 1
ATOM 7428 C C . VAL B 1 6 ? 1.786 23 16.562 1 98.38 6 VAL B C 1
ATOM 7430 O O . VAL B 1 6 ? 1.808 22.25 15.586 1 98.38 6 VAL B O 1
ATOM 7433 N N . SER B 1 7 ? 2.322 22.641 17.609 1 97.12 7 SER B N 1
ATOM 7434 C CA . SER B 1 7 ? 2.945 21.344 17.891 1 97.12 7 SER B CA 1
ATOM 7435 C C . SER B 1 7 ? 2.553 20.844 19.266 1 97.12 7 SER B C 1
ATOM 7437 O O . SER B 1 7 ? 2.174 21.625 20.141 1 97.12 7 SER B O 1
ATOM 7439 N N . LEU B 1 8 ? 2.602 19.547 19.438 1 96.81 8 LEU B N 1
ATOM 7440 C CA . LEU B 1 8 ? 2.131 18.969 20.688 1 96.81 8 LEU B CA 1
ATOM 7441 C C . LEU B 1 8 ? 2.863 19.578 21.875 1 96.81 8 LEU B C 1
ATOM 7443 O O . LEU B 1 8 ? 2.25 19.859 22.906 1 96.81 8 LEU B O 1
ATOM 7447 N N . PHE B 1 9 ? 4.168 19.797 21.734 1 94.88 9 PHE B N 1
ATOM 7448 C CA . PHE B 1 9 ? 4.973 20.328 22.828 1 94.88 9 PHE B CA 1
ATOM 7449 C C . PHE B 1 9 ? 5.543 21.688 22.453 1 94.88 9 PHE B C 1
ATOM 7451 O O . PHE B 1 9 ? 5.953 21.906 21.312 1 94.88 9 PHE B O 1
ATOM 7458 N N . LEU B 1 10 ? 5.555 22.562 23.438 1 94.75 10 LEU B N 1
ATOM 7459 C CA . LEU B 1 10 ? 6.238 23.844 23.297 1 94.75 10 LEU B CA 1
ATOM 7460 C C . LEU B 1 10 ? 7.75 23.656 23.375 1 94.75 10 LEU B C 1
ATOM 7462 O O . LEU B 1 10 ? 8.234 22.672 23.922 1 94.75 10 LEU B O 1
ATOM 7466 N N . PRO B 1 11 ? 8.484 24.531 22.75 1 91.75 11 PRO B N 1
ATOM 7467 C CA . PRO B 1 11 ? 9.945 24.453 22.844 1 91.75 11 PRO B CA 1
ATOM 7468 C C . PRO B 1 11 ? 10.469 24.781 24.234 1 91.75 11 PRO B C 1
ATOM 7470 O O . PRO B 1 11 ? 11.648 24.578 24.516 1 91.75 11 PRO B O 1
ATOM 7473 N N . HIS B 1 12 ? 9.555 25.266 25.141 1 91.38 12 HIS B N 1
ATOM 7474 C CA . HIS B 1 12 ? 9.922 25.609 26.516 1 91.38 12 HIS B CA 1
ATOM 7475 C C . HIS B 1 12 ? 9.062 24.875 27.516 1 91.38 12 HIS B C 1
ATOM 7477 O O . HIS B 1 12 ? 7.938 24.469 27.219 1 91.38 12 HIS B O 1
ATOM 7483 N N . THR B 1 13 ? 9.664 24.641 28.641 1 92.12 13 THR B N 1
ATOM 7484 C CA . THR B 1 13 ? 8.961 24.031 29.766 1 92.12 13 THR B CA 1
ATOM 7485 C C . THR B 1 13 ? 9.305 24.734 31.078 1 92.12 13 THR B C 1
ATOM 7487 O O . THR B 1 13 ? 9.906 25.797 31.062 1 92.12 13 THR B O 1
ATOM 7490 N N . ILE B 1 14 ? 8.766 24.281 32.219 1 91.81 14 ILE B N 1
ATOM 7491 C CA . ILE B 1 14 ? 8.922 24.969 33.5 1 91.81 14 ILE B CA 1
ATOM 7492 C C . ILE B 1 14 ? 9.727 24.094 34.438 1 91.81 14 ILE B C 1
ATOM 7494 O O . ILE B 1 14 ? 9.531 22.875 34.5 1 91.81 14 ILE B O 1
ATOM 7498 N N . ASN B 1 15 ? 10.656 24.641 35.062 1 91.62 15 ASN B N 1
ATOM 7499 C CA . ASN B 1 15 ? 11.406 24.016 36.156 1 91.62 15 ASN B CA 1
ATOM 7500 C C . ASN B 1 15 ? 11.094 24.688 37.5 1 91.62 15 ASN B C 1
ATOM 7502 O O . ASN B 1 15 ? 11.281 25.891 37.656 1 91.62 15 ASN B O 1
ATOM 7506 N N . PHE B 1 16 ? 10.625 23.938 38.469 1 90.81 16 PHE B N 1
ATOM 7507 C CA . PHE B 1 16 ? 10.242 24.5 39.75 1 90.81 16 PHE B CA 1
ATOM 7508 C C . PHE B 1 16 ? 11.383 24.359 40.781 1 90.81 16 PHE B C 1
ATOM 7510 O O . PHE B 1 16 ? 12.211 23.453 40.656 1 90.81 16 PHE B O 1
ATOM 7517 N N . THR B 1 17 ? 11.5 25.266 41.562 1 88.12 17 THR B N 1
ATOM 7518 C CA . THR B 1 17 ? 12.406 25.172 42.719 1 88.12 17 THR B CA 1
ATOM 7519 C C . THR B 1 17 ? 11.625 24.969 44 1 88.12 17 THR B C 1
ATOM 7521 O O . THR B 1 17 ? 10.938 25.891 44.469 1 88.12 17 THR B O 1
ATOM 7524 N N . LEU B 1 18 ? 11.633 23.844 44.594 1 81.62 18 LEU B N 1
ATOM 7525 C CA . LEU B 1 18 ? 10.867 23.547 45.781 1 81.62 18 LEU B CA 1
ATOM 7526 C C . LEU B 1 18 ? 11.641 23.953 47.031 1 81.62 18 LEU B C 1
ATOM 7528 O O . LEU B 1 18 ? 12.867 23.844 47.094 1 81.62 18 LEU B O 1
ATOM 7532 N N . PRO B 1 19 ? 11.055 24.812 47.938 1 67.19 19 PRO B N 1
ATOM 7533 C CA . PRO B 1 19 ? 11.734 25.203 49.188 1 67.19 19 PRO B CA 1
ATOM 7534 C C . PRO B 1 19 ? 12.352 24.016 49.906 1 67.19 19 PRO B C 1
ATOM 7536 O O . PRO B 1 19 ? 11.812 22.906 49.844 1 67.19 19 PRO B O 1
ATOM 7539 N N . ALA B 1 20 ? 13.609 24.219 50.219 1 51.81 20 ALA B N 1
ATOM 7540 C CA . ALA B 1 20 ? 14.32 23.203 50.969 1 51.81 20 ALA B CA 1
ATOM 7541 C C . ALA B 1 20 ? 13.508 22.781 52.188 1 51.81 20 ALA B C 1
ATOM 7543 O O . ALA B 1 20 ? 13.016 23.609 52.969 1 51.81 20 ALA B O 1
ATOM 7544 N N . GLN B 1 21 ? 12.734 21.812 52.188 1 43.94 21 GLN B N 1
ATOM 7545 C CA . GLN B 1 21 ? 12.203 21.312 53.469 1 43.94 21 GLN B CA 1
ATOM 7546 C C . GLN B 1 21 ? 13.234 21.453 54.562 1 43.94 21 GLN B C 1
ATOM 7548 O O . GLN B 1 21 ? 14.391 21.062 54.406 1 43.94 21 GLN B O 1
ATOM 7553 N N . SER B 1 22 ? 13.125 22.516 55.406 1 33.56 22 SER B N 1
ATOM 7554 C CA . SER B 1 22 ? 13.891 22.5 56.656 1 33.56 22 SER B CA 1
ATOM 7555 C C . SER B 1 22 ? 13.891 21.109 57.281 1 33.56 22 SER B C 1
ATOM 7557 O O . SER B 1 22 ? 12.828 20.531 57.531 1 33.56 22 SER B O 1
ATOM 7559 N N . ASP B 1 23 ? 14.875 20.453 57 1 33.91 23 ASP B N 1
ATOM 7560 C CA . ASP B 1 23 ? 15.148 19.234 57.75 1 33.91 23 ASP B CA 1
ATOM 7561 C C . ASP B 1 23 ? 15.102 19.5 59.25 1 33.91 23 ASP B C 1
ATOM 7563 O O . ASP B 1 23 ? 16.125 19.797 59.875 1 33.91 23 ASP B O 1
ATOM 7567 N N . THR B 1 24 ? 14.195 20.375 59.812 1 30.69 24 THR B N 1
ATOM 7568 C CA . THR B 1 24 ? 14.32 20.469 61.25 1 30.69 24 THR B CA 1
ATOM 7569 C C . THR B 1 24 ? 14.336 19.078 61.875 1 30.69 24 THR B C 1
ATOM 7571 O O . THR B 1 24 ? 14.781 18.906 63.031 1 30.69 24 THR B O 1
ATOM 7574 N N . ALA B 1 25 ? 13.391 18.266 61.625 1 27.91 25 ALA B N 1
ATOM 7575 C CA . ALA B 1 25 ? 13.086 17.281 62.656 1 27.91 25 ALA B CA 1
ATOM 7576 C C . ALA B 1 25 ? 14.219 16.266 62.781 1 27.91 25 ALA B C 1
ATOM 7578 O O . ALA B 1 25 ? 14.031 15.195 63.375 1 27.91 25 ALA B O 1
ATOM 7579 N N . SER B 1 26 ? 15.336 16.453 62.062 1 26.2 26 SER B N 1
ATOM 7580 C CA . SER B 1 26 ? 16.141 15.25 62.25 1 26.2 26 SER B CA 1
ATOM 7581 C C . SER B 1 26 ? 16.625 15.109 63.688 1 26.2 26 SER B C 1
ATOM 7583 O O . SER B 1 26 ? 17.719 14.586 63.906 1 26.2 26 SER B O 1
ATOM 7585 N N . ARG B 1 27 ? 16.125 16.031 64.625 1 24.84 27 ARG B N 1
ATOM 7586 C CA . ARG B 1 27 ? 16.922 15.789 65.812 1 24.84 27 ARG B CA 1
ATOM 7587 C C . ARG B 1 27 ? 16.828 14.328 66.25 1 24.84 27 ARG B C 1
ATOM 7589 O O . ARG B 1 27 ? 17.844 13.703 66.562 1 24.84 27 ARG B O 1
ATOM 7596 N N . ARG B 1 28 ? 15.812 13.953 67.125 1 21.95 28 ARG B N 1
ATOM 7597 C CA . ARG B 1 28 ? 16 13.219 68.312 1 21.95 28 ARG B CA 1
ATOM 7598 C C . ARG B 1 28 ? 16.188 11.727 68.062 1 21.95 28 ARG B C 1
ATOM 7600 O O . ARG B 1 28 ? 17 11.07 68.75 1 21.95 28 ARG B O 1
ATOM 7607 N N . SER B 1 29 ? 15.156 11.016 67.625 1 21.02 29 SER B N 1
ATOM 7608 C CA . SER B 1 29 ? 14.898 9.734 68.25 1 21.02 29 SER B CA 1
ATOM 7609 C C . SER B 1 29 ? 15.977 8.711 67.938 1 21.02 29 SER B C 1
ATOM 7611 O O . SER B 1 29 ? 16.281 8.508 66.75 1 21.02 29 SER B O 1
ATOM 7613 N N . SER B 1 30 ? 17 8.531 68.812 1 22.12 30 SER B N 1
ATOM 7614 C CA . SER B 1 30 ? 18.062 7.543 69 1 22.12 30 SER B CA 1
ATOM 7615 C C . SER B 1 30 ? 17.5 6.125 68.938 1 22.12 30 SER B C 1
ATOM 7617 O O . SER B 1 30 ? 18.203 5.176 69.375 1 22.12 30 SER B O 1
ATOM 7619 N N . ILE B 1 31 ? 16.328 5.926 68.375 1 19.67 31 ILE B N 1
ATOM 7620 C CA . ILE B 1 31 ? 15.836 4.605 68.75 1 19.67 31 ILE B CA 1
ATOM 7621 C C . ILE B 1 31 ? 16.938 3.57 68.562 1 19.67 31 ILE B C 1
ATOM 7623 O O . ILE B 1 31 ? 17.672 3.596 67.562 1 19.67 31 ILE B O 1
ATOM 7627 N N . ARG B 1 32 ? 17.219 2.859 69.688 1 21.69 32 ARG B N 1
ATOM 7628 C CA . ARG B 1 32 ? 18.094 1.773 70.125 1 21.69 32 ARG B CA 1
ATOM 7629 C C . ARG B 1 32 ? 17.938 0.565 69.188 1 21.69 32 ARG B C 1
ATOM 7631 O O . ARG B 1 32 ? 16.938 -0.142 69.25 1 21.69 32 ARG B O 1
ATOM 7638 N N . PRO B 1 33 ? 17.953 0.777 67.938 1 19.22 33 PRO B N 1
ATOM 7639 C CA . PRO B 1 33 ? 17.469 -0.393 67.188 1 19.22 33 PRO B CA 1
ATOM 7640 C C . PRO B 1 33 ? 18.109 -1.695 67.625 1 19.22 33 PRO B C 1
ATOM 7642 O O . PRO B 1 33 ? 19.234 -1.685 68.188 1 19.22 33 PRO B O 1
ATOM 7645 N N . HIS B 1 34 ? 17.25 -2.682 67.938 1 19.2 34 HIS B N 1
ATOM 7646 C CA . HIS B 1 34 ? 17.078 -4.027 68.5 1 19.2 34 HIS B CA 1
ATOM 7647 C C . HIS B 1 34 ? 18.188 -4.953 68 1 19.2 34 HIS B C 1
ATOM 7649 O O . HIS B 1 34 ? 18.828 -4.68 67 1 19.2 34 HIS B O 1
ATOM 7655 N N . ALA B 1 35 ? 18.312 -5.934 68.812 1 19.72 35 ALA B N 1
ATOM 7656 C CA . ALA B 1 35 ? 19.266 -6.992 69.188 1 19.72 35 ALA B CA 1
ATOM 7657 C C . ALA B 1 35 ? 19.672 -7.781 67.938 1 19.72 35 ALA B C 1
ATOM 7659 O O . ALA B 1 35 ? 19.031 -7.664 66.875 1 19.72 35 ALA B O 1
ATOM 7660 N N . PRO B 1 36 ? 19.844 -9.047 68.188 1 20.62 36 PRO B N 1
ATOM 7661 C CA . PRO B 1 36 ? 20.875 -10.016 67.875 1 20.62 36 PRO B CA 1
ATOM 7662 C C . PRO B 1 36 ? 20.609 -10.711 66.5 1 20.62 36 PRO B C 1
ATOM 7664 O O . PRO B 1 36 ? 21.5 -11.383 66 1 20.62 36 PRO B O 1
ATOM 7667 N N . VAL B 1 37 ? 19.453 -10.367 65.875 1 20.78 37 VAL B N 1
ATOM 7668 C CA . VAL B 1 37 ? 18.891 -11.633 65.438 1 20.78 37 VAL B CA 1
ATOM 7669 C C . VAL B 1 37 ? 19.938 -12.406 64.625 1 20.78 37 VAL B C 1
ATOM 7671 O O . VAL B 1 37 ? 20.766 -11.812 63.938 1 20.78 37 VAL B O 1
ATOM 7674 N N . HIS B 1 38 ? 20.062 -13.688 64.938 1 20.34 38 HIS B N 1
ATOM 7675 C CA . HIS B 1 38 ? 20.953 -14.812 64.688 1 20.34 38 HIS B CA 1
ATOM 7676 C C . HIS B 1 38 ? 21.109 -15.047 63.156 1 20.34 38 HIS B C 1
ATOM 7678 O O . HIS B 1 38 ? 20.203 -14.773 62.375 1 20.34 38 HIS B O 1
ATOM 7684 N N . PRO B 1 39 ? 22.375 -15.023 62.75 1 21.78 39 PRO B N 1
ATOM 7685 C CA . PRO B 1 39 ? 22.844 -15.039 61.344 1 21.78 39 PRO B CA 1
ATOM 7686 C C . PRO B 1 39 ? 22.234 -16.172 60.531 1 21.78 39 PRO B C 1
ATOM 7688 O O . PRO B 1 39 ? 22.297 -17.344 60.938 1 21.78 39 PRO B O 1
ATOM 7691 N N . PRO B 1 40 ? 20.953 -15.961 60.125 1 21.62 40 PRO B N 1
ATOM 7692 C CA . PRO B 1 40 ? 20.328 -17.156 59.562 1 21.62 40 PRO B CA 1
ATOM 7693 C C . PRO B 1 40 ? 21.297 -17.984 58.719 1 21.62 40 PRO B C 1
ATOM 7695 O O . PRO B 1 40 ? 22.281 -17.453 58.188 1 21.62 40 PRO B O 1
ATOM 7698 N N . ILE B 1 41 ? 21.297 -19.266 59.031 1 20.2 41 ILE B N 1
ATOM 7699 C CA . ILE B 1 41 ? 22.031 -20.438 58.594 1 20.2 41 ILE B CA 1
ATOM 7700 C C . ILE B 1 41 ? 22.016 -20.516 57.062 1 20.2 41 ILE B C 1
ATOM 7702 O O . ILE B 1 41 ? 20.953 -20.406 56.438 1 20.2 41 ILE B O 1
ATOM 7706 N N . GLN B 1 42 ? 23.172 -20.172 56.469 1 20.83 42 GLN B N 1
ATOM 7707 C CA . GLN B 1 42 ? 23.578 -20.188 55.094 1 20.83 42 GLN B CA 1
ATOM 7708 C C . GLN B 1 42 ? 23.297 -21.547 54.438 1 20.83 42 GLN B C 1
ATOM 7710 O O . GLN B 1 42 ? 24 -22.516 54.688 1 20.83 42 GLN B O 1
ATOM 7715 N N . ILE B 1 43 ? 22.016 -22 54.656 1 19.16 43 ILE B N 1
ATOM 7716 C CA . ILE B 1 43 ? 21.844 -23.375 54.156 1 19.16 43 ILE B CA 1
ATOM 7717 C C . ILE B 1 43 ? 22.375 -23.484 52.75 1 19.16 43 ILE B C 1
ATOM 7719 O O . ILE B 1 43 ? 22.031 -22.688 51.875 1 19.16 43 ILE B O 1
ATOM 7723 N N . ASP B 1 44 ? 23.453 -24.281 52.594 1 20.59 44 ASP B N 1
ATOM 7724 C CA . ASP B 1 44 ? 24.375 -24.75 51.562 1 20.59 44 ASP B CA 1
ATOM 7725 C C . ASP B 1 44 ? 23.609 -25.469 50.438 1 20.59 44 ASP B C 1
ATOM 7727 O O . ASP B 1 44 ? 23.609 -26.703 50.375 1 20.59 44 ASP B O 1
ATOM 7731 N N . THR B 1 45 ? 22.328 -25.156 50.344 1 19.14 45 THR B N 1
ATOM 7732 C CA . THR B 1 45 ? 21.578 -26.219 49.656 1 19.14 45 THR B CA 1
ATOM 7733 C C . THR B 1 45 ? 22.312 -26.688 48.406 1 19.14 45 THR B C 1
ATOM 7735 O O . THR B 1 45 ? 22.547 -27.875 48.219 1 19.14 45 THR B O 1
ATOM 7738 N N . SER B 1 46 ? 21.734 -26.531 47.25 1 19.11 46 SER B N 1
ATOM 7739 C CA . SER B 1 46 ? 21.156 -27.5 46.312 1 19.11 46 SER B CA 1
ATOM 7740 C C . SER B 1 46 ? 22.172 -27.922 45.281 1 19.11 46 SER B C 1
ATOM 7742 O O . SER B 1 46 ? 23.156 -27.219 45.031 1 19.11 46 SER B O 1
ATOM 7744 N N . LYS B 1 47 ? 21.875 -28.969 44.438 1 20.48 47 LYS B N 1
ATOM 7745 C CA . LYS B 1 47 ? 22.219 -30.156 43.656 1 20.48 47 LYS B CA 1
ATOM 7746 C C . LYS B 1 47 ? 22.938 -29.781 42.375 1 20.48 47 LYS B C 1
ATOM 7748 O O . LYS B 1 47 ? 22.672 -28.734 41.781 1 20.48 47 LYS B O 1
ATOM 7753 N N . ASP B 1 48 ? 23.938 -30.484 42.062 1 20.72 48 ASP B N 1
ATOM 7754 C CA . ASP B 1 48 ? 25.094 -30.719 41.219 1 20.72 48 ASP B CA 1
ATOM 7755 C C . ASP B 1 48 ? 24.656 -30.875 39.75 1 20.72 48 ASP B C 1
ATOM 7757 O O . ASP B 1 48 ? 24.109 -31.922 39.375 1 20.72 48 ASP B O 1
ATOM 7761 N N . ALA B 1 49 ? 23.703 -30.062 39.188 1 23.59 49 ALA B N 1
ATOM 7762 C CA . ALA B 1 49 ? 23.156 -30.609 37.938 1 23.59 49 ALA B CA 1
ATOM 7763 C C . ALA B 1 49 ? 24.266 -30.891 36.938 1 23.59 49 ALA B C 1
ATOM 7765 O O . ALA B 1 49 ? 25.141 -30.047 36.719 1 23.59 49 ALA B O 1
ATOM 7766 N N . PRO B 1 50 ? 24.609 -32.094 36.75 1 22.34 50 PRO B N 1
ATOM 7767 C CA . PRO B 1 50 ? 25.75 -32.656 36 1 22.34 50 PRO B CA 1
ATOM 7768 C C . PRO B 1 50 ? 25.969 -31.984 34.656 1 22.34 50 PRO B C 1
ATOM 7770 O O . PRO B 1 50 ? 25.031 -31.812 33.875 1 22.34 50 PRO B O 1
ATOM 7773 N N . SER B 1 51 ? 26.875 -30.922 34.719 1 23.67 51 SER B N 1
ATOM 7774 C CA . SER B 1 51 ? 27.328 -30.156 33.562 1 23.67 51 SER B CA 1
ATOM 7775 C C . SER B 1 51 ? 27.938 -31.047 32.5 1 23.67 51 SER B C 1
ATOM 7777 O O . SER B 1 51 ? 28.844 -31.844 32.781 1 23.67 51 SER B O 1
ATOM 7779 N N . LEU B 1 52 ? 27.062 -31.703 31.797 1 21.14 52 LEU B N 1
ATOM 7780 C CA . LEU B 1 52 ? 27.422 -32.844 30.969 1 21.14 52 LEU B CA 1
ATOM 7781 C C . LEU B 1 52 ? 28.703 -32.562 30.188 1 21.14 52 LEU B C 1
ATOM 7783 O O . LEU B 1 52 ? 29.109 -33.375 29.344 1 21.14 52 LEU B O 1
ATOM 7787 N N . PHE B 1 53 ? 29.172 -31.234 30.094 1 22.94 53 PHE B N 1
ATOM 7788 C CA . PHE B 1 53 ? 30.5 -31.172 29.469 1 22.94 53 PHE B CA 1
ATOM 7789 C C . PHE B 1 53 ? 31.562 -31.703 30.422 1 22.94 53 PHE B C 1
ATOM 7791 O O . PHE B 1 53 ? 31.391 -31.688 31.641 1 22.94 53 PHE B O 1
ATOM 7798 N N . ASP B 1 54 ? 32.375 -32.594 29.953 1 22.92 54 ASP B N 1
ATOM 7799 C CA . ASP B 1 54 ? 33.344 -33.219 30.828 1 22.92 54 ASP B CA 1
ATOM 7800 C C . ASP B 1 54 ? 34.094 -32.188 31.656 1 22.92 54 ASP B C 1
ATOM 7802 O O . ASP B 1 54 ? 34.438 -31.109 31.141 1 22.92 54 ASP B O 1
ATOM 7806 N N . LYS B 1 55 ? 33.938 -32.219 32.969 1 25.95 55 LYS B N 1
ATOM 7807 C CA . LYS B 1 55 ? 34.188 -31.375 34.156 1 25.95 55 LYS B CA 1
ATOM 7808 C C . LYS B 1 55 ? 35.688 -31.109 34.344 1 25.95 55 LYS B C 1
ATOM 7810 O O . LYS B 1 55 ? 36.25 -31.484 35.375 1 25.95 55 LYS B O 1
ATOM 7815 N N . GLN B 1 56 ? 36.562 -31.266 33.219 1 24.61 56 GLN B N 1
ATOM 7816 C CA . GLN B 1 56 ? 37.844 -31.172 33.906 1 24.61 56 GLN B CA 1
ATOM 7817 C C . GLN B 1 56 ? 37.938 -29.922 34.75 1 24.61 56 GLN B C 1
ATOM 7819 O O . GLN B 1 56 ? 37.312 -28.906 34.469 1 24.61 56 GLN B O 1
ATOM 7824 N N . GLN B 1 57 ? 38.312 -30.078 36.031 1 24.92 57 GLN B N 1
ATOM 7825 C CA . GLN B 1 57 ? 38.406 -29.203 37.188 1 24.92 57 GLN B CA 1
ATOM 7826 C C . GLN B 1 57 ? 39.125 -27.906 36.844 1 24.92 57 GLN B C 1
ATOM 7828 O O . GLN B 1 57 ? 40.156 -27.594 37.438 1 24.92 57 GLN B O 1
ATOM 7833 N N . LEU B 1 58 ? 39.219 -27.578 35.5 1 24.75 58 LEU B N 1
ATOM 7834 C CA . LEU B 1 58 ? 40.219 -26.547 35.406 1 24.75 58 LEU B CA 1
ATOM 7835 C C . LEU B 1 58 ? 39.812 -25.312 36.219 1 24.75 58 LEU B C 1
ATOM 7837 O O . LEU B 1 58 ? 38.625 -24.984 36.281 1 24.75 58 LEU B O 1
ATOM 7841 N N . THR B 1 59 ? 40.5 -24.891 37.219 1 25.39 59 THR B N 1
ATOM 7842 C CA . THR B 1 59 ? 40.312 -23.797 38.156 1 25.39 59 THR B CA 1
ATOM 7843 C C . THR B 1 59 ? 39.812 -22.547 37.406 1 25.39 59 THR B C 1
ATOM 7845 O O . THR B 1 59 ? 40.344 -22.172 36.375 1 25.39 59 THR B O 1
ATOM 7848 N N . PRO B 1 60 ? 38.5 -22.281 37.625 1 27.94 60 PRO B N 1
ATOM 7849 C CA . PRO B 1 60 ? 37.781 -21.203 36.938 1 27.94 60 PRO B CA 1
ATOM 7850 C C . PRO B 1 60 ? 38.562 -19.906 36.875 1 27.94 60 PRO B C 1
ATOM 7852 O O . PRO B 1 60 ? 39.031 -19.406 37.906 1 27.94 60 PRO B O 1
ATOM 7855 N N . PRO B 1 61 ? 39.5 -19.766 35.844 1 26.31 61 PRO B N 1
ATOM 7856 C CA . PRO B 1 61 ? 40.312 -18.578 36.062 1 26.31 61 PRO B CA 1
ATOM 7857 C C . PRO B 1 61 ? 39.5 -17.344 36.438 1 26.31 61 PRO B C 1
ATOM 7859 O O . PRO B 1 61 ? 38.312 -17.266 36.156 1 26.31 61 PRO B O 1
ATOM 7862 N N . GLN B 1 62 ? 39.844 -16.609 37.5 1 26.81 62 GLN B N 1
ATOM 7863 C CA . GLN B 1 62 ? 39.25 -15.398 38.031 1 26.81 62 GLN B CA 1
ATOM 7864 C C . GLN B 1 62 ? 38.875 -14.43 36.938 1 26.81 62 GLN B C 1
ATOM 7866 O O . GLN B 1 62 ? 39.719 -13.992 36.156 1 26.81 62 GLN B O 1
ATOM 7871 N N . SER B 1 63 ? 37.812 -14.734 36.281 1 27.89 63 SER B N 1
ATOM 7872 C CA . SER B 1 63 ? 37.375 -13.875 35.188 1 27.89 63 SER B CA 1
ATOM 7873 C C . SER B 1 63 ? 37.406 -12.406 35.594 1 27.89 63 SER B C 1
ATOM 7875 O O . SER B 1 63 ? 36.844 -12.039 36.625 1 27.89 63 SER B O 1
ATOM 7877 N N . PRO B 1 64 ? 38.5 -11.672 35.406 1 26.61 64 PRO B N 1
ATOM 7878 C CA . PRO B 1 64 ? 38.5 -10.273 35.844 1 26.61 64 PRO B CA 1
ATOM 7879 C C . PRO B 1 64 ? 37.281 -9.516 35.375 1 26.61 64 PRO B C 1
ATOM 7881 O O . PRO B 1 64 ? 37.156 -9.195 34.188 1 26.61 64 PRO B O 1
ATOM 7884 N N . THR B 1 65 ? 36.125 -10.016 35.531 1 29.48 65 THR B N 1
ATOM 7885 C CA . THR B 1 65 ? 34.938 -9.219 35.25 1 29.48 65 THR B CA 1
ATOM 7886 C C . THR B 1 65 ? 35.031 -7.848 35.938 1 29.48 65 THR B C 1
ATOM 7888 O O . THR B 1 65 ? 34.344 -7.598 36.938 1 29.48 65 THR B O 1
ATOM 7891 N N . LYS B 1 66 ? 36.219 -7.406 36.281 1 25.03 66 LYS B N 1
ATOM 7892 C CA . LYS B 1 66 ? 36.156 -6.066 36.875 1 25.03 66 LYS B CA 1
ATOM 7893 C C . LYS B 1 66 ? 35.344 -5.133 36 1 25.03 66 LYS B C 1
ATOM 7895 O O . LYS B 1 66 ? 35.406 -5.184 34.781 1 25.03 66 LYS B O 1
ATOM 7900 N N . GLU B 1 67 ? 34.156 -4.594 36.375 1 30.25 67 GLU B N 1
ATOM 7901 C CA . GLU B 1 67 ? 33.281 -3.49 36 1 30.25 67 GLU B CA 1
ATOM 7902 C C . GLU B 1 67 ? 34.062 -2.408 35.25 1 30.25 67 GLU B C 1
ATOM 7904 O O . GLU B 1 67 ? 34.562 -1.463 35.875 1 30.25 67 GLU B O 1
ATOM 7909 N N . ASP B 1 68 ? 35.031 -2.686 34.5 1 30.95 68 ASP B N 1
ATOM 7910 C CA . ASP B 1 68 ? 35.688 -1.515 33.969 1 30.95 68 ASP B CA 1
ATOM 7911 C C . ASP B 1 68 ? 34.719 -0.66 33.125 1 30.95 68 ASP B C 1
ATOM 7913 O O . ASP B 1 68 ? 34.438 -0.983 31.984 1 30.95 68 ASP B O 1
ATOM 7917 N N . GLY B 1 69 ? 33.688 -0.018 33.625 1 36.75 69 GLY B N 1
ATOM 7918 C CA . GLY B 1 69 ? 32.844 1.149 33.438 1 36.75 69 GLY B CA 1
ATOM 7919 C C . GLY B 1 69 ? 33.531 2.236 32.625 1 36.75 69 GLY B C 1
ATOM 7920 O O . GLY B 1 69 ? 33.094 3.393 32.625 1 36.75 69 GLY B O 1
ATOM 7921 N N . GLY B 1 70 ? 34.562 2.004 32.031 1 41.25 70 GLY B N 1
ATOM 7922 C CA . GLY B 1 70 ? 35.344 3.09 31.484 1 41.25 70 GLY B CA 1
ATOM 7923 C C . GLY B 1 70 ? 34.719 3.742 30.266 1 41.25 70 GLY B C 1
ATOM 7924 O O . GLY B 1 70 ? 34.781 4.961 30.109 1 41.25 70 GLY B O 1
ATOM 7925 N N . TYR B 1 71 ? 34.25 2.861 29.344 1 47.56 71 TYR B N 1
ATOM 7926 C CA . TYR B 1 71 ? 33.75 3.521 28.141 1 47.56 71 TYR B CA 1
ATOM 7927 C C . TYR B 1 71 ? 32.469 4.277 28.422 1 47.56 71 TYR B C 1
ATOM 7929 O O . TYR B 1 71 ? 32.25 5.387 27.922 1 47.56 71 TYR B O 1
ATOM 7937 N N . GLU B 1 72 ? 31.469 3.611 29.078 1 49.19 72 GLU B N 1
ATOM 7938 C CA . GLU B 1 72 ? 30.281 4.355 29.453 1 49.19 72 GLU B CA 1
ATOM 7939 C C . GLU B 1 72 ? 30.641 5.562 30.328 1 49.19 72 GLU B C 1
ATOM 7941 O O . GLU B 1 72 ? 30 6.617 30.203 1 49.19 72 GLU B O 1
ATOM 7946 N N . LYS B 1 73 ? 31.719 5.371 31.078 1 49.97 73 LYS B N 1
ATOM 7947 C CA . LYS B 1 73 ? 32.188 6.449 31.938 1 49.97 73 LYS B CA 1
ATOM 7948 C C . LYS B 1 73 ? 32.781 7.582 31.109 1 49.97 73 LYS B C 1
ATOM 7950 O O . LYS B 1 73 ? 32.719 8.75 31.5 1 49.97 73 LYS B O 1
ATOM 7955 N N . PHE B 1 74 ? 33.344 7.09 30.062 1 50.44 74 PHE B N 1
ATOM 7956 C CA . PHE B 1 74 ? 33.969 8.078 29.172 1 50.44 74 PHE B CA 1
ATOM 7957 C C . PHE B 1 74 ? 32.938 9.07 28.672 1 50.44 74 PHE B C 1
ATOM 7959 O O . PHE B 1 74 ? 33.188 10.281 28.656 1 50.44 74 PHE B O 1
ATOM 7966 N N . PHE B 1 75 ? 31.828 8.547 28.266 1 56.03 75 PHE B N 1
ATOM 7967 C CA . PHE B 1 75 ? 30.781 9.422 27.75 1 56.03 75 PHE B CA 1
ATOM 7968 C C . PHE B 1 75 ? 29.938 10 28.875 1 56.03 75 PHE B C 1
ATOM 7970 O O . PHE B 1 75 ? 29.281 11.031 28.703 1 56.03 75 PHE B O 1
ATOM 7977 N N . ALA B 1 76 ? 29.953 9.258 30.062 1 47.56 76 ALA B N 1
ATOM 7978 C CA . ALA B 1 76 ? 29.219 9.695 31.234 1 47.56 76 ALA B CA 1
ATOM 7979 C C . ALA B 1 76 ? 29.953 10.828 31.953 1 47.56 76 ALA B C 1
ATOM 7981 O O . ALA B 1 76 ? 29.484 11.32 33 1 47.56 76 ALA B O 1
ATOM 7982 N N . GLN B 1 77 ? 31.172 11.047 31.703 1 42 77 GLN B N 1
ATOM 7983 C CA . GLN B 1 77 ? 31.859 12.086 32.469 1 42 77 GLN B CA 1
ATOM 7984 C C . GLN B 1 77 ? 30.984 13.328 32.594 1 42 77 GLN B C 1
ATOM 7986 O O . GLN B 1 77 ? 30.656 13.969 31.578 1 42 77 GLN B O 1
ATOM 7991 N N . GLU B 1 78 ? 30.109 13.227 33.594 1 37.81 78 GLU B N 1
ATOM 7992 C CA . GLU B 1 78 ? 29.203 14.227 34.156 1 37.81 78 GLU B CA 1
ATOM 7993 C C . GLU B 1 78 ? 29.859 15.602 34.219 1 37.81 78 GLU B C 1
ATOM 7995 O O . GLU B 1 78 ? 30.891 15.773 34.875 1 37.81 78 GLU B O 1
ATOM 8000 N N . SER B 1 79 ? 30.047 16.312 33.25 1 33.94 79 SER B N 1
ATOM 8001 C CA . SER B 1 79 ? 30.266 17.672 33.75 1 33.94 79 SER B CA 1
ATOM 8002 C C . SER B 1 79 ? 29.375 17.953 34.969 1 33.94 79 SER B C 1
ATOM 8004 O O . SER B 1 79 ? 28.266 17.438 35.062 1 33.94 79 SER B O 1
ATOM 8006 N N . SER B 1 80 ? 29.828 18.188 36.156 1 30.98 80 SER B N 1
ATOM 8007 C CA . SER B 1 80 ? 29.188 18.531 37.438 1 30.98 80 SER B CA 1
ATOM 8008 C C . SER B 1 80 ? 27.812 19.156 37.219 1 30.98 80 SER B C 1
ATOM 8010 O O . SER B 1 80 ? 27.031 19.312 38.156 1 30.98 80 SER B O 1
ATOM 8012 N N . THR B 1 81 ? 27.594 20.203 36.312 1 30.16 81 THR B N 1
ATOM 8013 C CA . THR B 1 81 ? 26.344 20.953 36.344 1 30.16 81 THR B CA 1
ATOM 8014 C C . THR B 1 81 ? 25.234 20.188 35.625 1 30.16 81 THR B C 1
ATOM 8016 O O . THR B 1 81 ? 25.438 19.672 34.531 1 30.16 81 THR B O 1
ATOM 8019 N N . GLY B 1 82 ? 24.281 19.5 36.156 1 33.88 82 GLY B N 1
ATOM 8020 C CA . GLY B 1 82 ? 23.062 18.797 35.812 1 33.88 82 GLY B CA 1
ATOM 8021 C C . GLY B 1 82 ? 22.484 19.203 34.469 1 33.88 82 GLY B C 1
ATOM 8022 O O . GLY B 1 82 ? 21.469 18.688 34.031 1 33.88 82 GLY B O 1
ATOM 8023 N N . ARG B 1 83 ? 22.562 20.484 33.906 1 36.44 83 ARG B N 1
ATOM 8024 C CA . ARG B 1 83 ? 21.844 21.203 32.875 1 36.44 83 ARG B CA 1
ATOM 8025 C C . ARG B 1 83 ? 22.422 20.922 31.5 1 36.44 83 ARG B C 1
ATOM 8027 O O . ARG B 1 83 ? 22.156 21.656 30.547 1 36.44 83 ARG B O 1
ATOM 8034 N N . LYS B 1 84 ? 23.312 20 31.203 1 40.09 84 LYS B N 1
ATOM 8035 C CA . LYS B 1 84 ? 24.219 20.203 30.078 1 40.09 84 LYS B CA 1
ATOM 8036 C C . LYS B 1 84 ? 23.656 19.578 28.797 1 40.09 84 LYS B C 1
ATOM 8038 O O . LYS B 1 84 ? 24.359 19.484 27.781 1 40.09 84 LYS B O 1
ATOM 8043 N N . HIS B 1 85 ? 22.719 18.922 28.891 1 41.94 85 HIS B N 1
ATOM 8044 C CA . HIS B 1 85 ? 22.281 18.312 27.641 1 41.94 85 HIS B CA 1
ATOM 8045 C C . HIS B 1 85 ? 21.828 19.375 26.641 1 41.94 85 HIS B C 1
ATOM 8047 O O . HIS B 1 85 ? 21.484 19.062 25.5 1 41.94 85 HIS B O 1
ATOM 8053 N N . PHE B 1 86 ? 21.531 20.641 27.125 1 39.94 86 PHE B N 1
ATOM 8054 C CA . PHE B 1 86 ? 21.062 21.688 26.234 1 39.94 86 PHE B CA 1
ATOM 8055 C C . PHE B 1 86 ? 22.219 22.531 25.734 1 39.94 86 PHE B C 1
ATOM 8057 O O . PHE B 1 86 ? 23.141 22.859 26.5 1 39.94 86 PHE B O 1
ATOM 8064 N N . PRO B 1 87 ? 22.5 22.719 24.469 1 41.06 87 PRO B N 1
ATOM 8065 C CA . PRO B 1 87 ? 23.547 23.625 23.984 1 41.06 87 PRO B CA 1
ATOM 8066 C C . PRO B 1 87 ? 23.547 24.969 24.719 1 41.06 87 PRO B C 1
ATOM 8068 O O . PRO B 1 87 ? 22.516 25.391 25.25 1 41.06 87 PRO B O 1
ATOM 8071 N N . LYS B 1 88 ? 24.766 25.469 25.188 1 38.41 88 LYS B N 1
ATOM 8072 C CA . LYS B 1 88 ? 24.953 26.812 25.75 1 38.41 88 LYS B CA 1
ATOM 8073 C C . LYS B 1 88 ? 24.203 27.859 24.938 1 38.41 88 LYS B C 1
ATOM 8075 O O . LYS B 1 88 ? 24.312 27.906 23.703 1 38.41 88 LYS B O 1
ATOM 8080 N N . THR B 1 89 ? 23.047 28.328 25.469 1 39.53 89 THR B N 1
ATOM 8081 C CA . THR B 1 89 ? 22.281 29.422 24.859 1 39.53 89 THR B CA 1
ATOM 8082 C C . THR B 1 89 ? 23.188 30.609 24.547 1 39.53 89 THR B C 1
ATOM 8084 O O . THR B 1 89 ? 23.703 31.25 25.469 1 39.53 89 THR B O 1
ATOM 8087 N N . VAL B 1 90 ? 24.062 30.609 23.703 1 36.81 90 VAL B N 1
ATOM 8088 C CA . VAL B 1 90 ? 24.734 31.891 23.516 1 36.81 90 VAL B CA 1
ATOM 8089 C C . VAL B 1 90 ? 23.719 33.031 23.594 1 36.81 90 VAL B C 1
ATOM 8091 O O . VAL B 1 90 ? 24 34.094 24.172 1 36.81 90 VAL B O 1
ATOM 8094 N N . ASP B 1 91 ? 22.672 33.125 22.688 1 36.84 91 ASP B N 1
ATOM 8095 C CA . ASP B 1 91 ? 21.516 34 22.719 1 36.84 91 ASP B CA 1
ATOM 8096 C C . ASP B 1 91 ? 20.281 33.281 23.281 1 36.84 91 ASP B C 1
ATOM 8098 O O . ASP B 1 91 ? 20.047 32.125 22.969 1 36.84 91 ASP B O 1
ATOM 8102 N N . PRO B 1 92 ? 19.75 33.688 24.516 1 39.66 92 PRO B N 1
ATOM 8103 C CA . PRO B 1 92 ? 18.609 33.062 25.203 1 39.66 92 PRO B CA 1
ATOM 8104 C C . PRO B 1 92 ? 17.594 32.438 24.25 1 39.66 92 PRO B C 1
ATOM 8106 O O . PRO B 1 92 ? 16.734 31.672 24.672 1 39.66 92 PRO B O 1
ATOM 8109 N N . ARG B 1 93 ? 17.391 33.031 23.203 1 43.56 93 ARG B N 1
ATOM 8110 C CA . ARG B 1 93 ? 16.25 32.656 22.359 1 43.56 93 ARG B CA 1
ATOM 8111 C C . ARG B 1 93 ? 16.594 31.531 21.406 1 43.56 93 ARG B C 1
ATOM 8113 O O . ARG B 1 93 ? 15.734 31.016 20.703 1 43.56 93 ARG B O 1
ATOM 8120 N N . SER B 1 94 ? 17.953 31.203 21.094 1 45.44 94 SER B N 1
ATOM 8121 C CA . SER B 1 94 ? 18.281 30.266 20.031 1 45.44 94 SER B CA 1
ATOM 8122 C C . SER B 1 94 ? 18.75 28.922 20.594 1 45.44 94 SER B C 1
ATOM 8124 O O . SER B 1 94 ? 19.812 28.859 21.219 1 45.44 94 SER B O 1
ATOM 8126 N N . VAL B 1 95 ? 17.953 28.078 21.047 1 48.38 95 VAL B N 1
ATOM 8127 C CA . VAL B 1 95 ? 18.328 26.766 21.547 1 48.38 95 VAL B CA 1
ATOM 8128 C C . VAL B 1 95 ? 18.391 25.766 20.406 1 48.38 95 VAL B C 1
ATOM 8130 O O . VAL B 1 95 ? 17.375 25.484 19.75 1 48.38 95 VAL B O 1
ATOM 8133 N N . VAL B 1 96 ? 19.609 25.672 19.766 1 51.12 96 VAL B N 1
ATOM 8134 C CA . VAL B 1 96 ? 19.719 24.625 18.75 1 51.12 96 VAL B CA 1
ATOM 8135 C C . VAL B 1 96 ? 19.953 23.281 19.438 1 51.12 96 VAL B C 1
ATOM 8137 O O . VAL B 1 96 ? 20.812 23.156 20.312 1 51.12 96 VAL B O 1
ATOM 8140 N N . ALA B 1 97 ? 19.062 22.422 19.438 1 57.53 97 ALA B N 1
ATOM 8141 C CA . ALA B 1 97 ? 19.109 21.078 20.016 1 57.53 97 ALA B CA 1
ATOM 8142 C C . ALA B 1 97 ? 19.203 20.016 18.906 1 57.53 97 ALA B C 1
ATOM 8144 O O . ALA B 1 97 ? 18.953 20.312 17.734 1 57.53 97 ALA B O 1
ATOM 8145 N N . PRO B 1 98 ? 19.797 18.891 19.344 1 64.56 98 PRO B N 1
ATOM 8146 C CA . PRO B 1 98 ? 19.734 17.797 18.359 1 64.56 98 PRO B CA 1
ATOM 8147 C C . PRO B 1 98 ? 18.344 17.641 17.734 1 64.56 98 PRO B C 1
ATOM 8149 O O . PRO B 1 98 ? 17.344 17.891 18.406 1 64.56 98 PRO B O 1
ATOM 8152 N N . SER B 1 99 ? 18.391 17.391 16.453 1 60.84 99 SER B N 1
ATOM 8153 C CA . SER B 1 99 ? 17.141 17.266 15.727 1 60.84 99 SER B CA 1
ATOM 8154 C C . SER B 1 99 ? 16.281 16.141 16.297 1 60.84 99 SER B C 1
ATOM 8156 O O . SER B 1 99 ? 15.055 16.141 16.125 1 60.84 99 SER B O 1
ATOM 8158 N N . ASP B 1 100 ? 16.922 15.203 16.828 1 59.06 100 ASP B N 1
ATOM 8159 C CA . ASP B 1 100 ? 16.156 14.086 17.359 1 59.06 100 ASP B CA 1
ATOM 8160 C C . ASP B 1 100 ? 16.484 13.867 18.844 1 59.06 100 ASP B C 1
ATOM 8162 O O . ASP B 1 100 ? 17.156 12.898 19.188 1 59.06 100 ASP B O 1
ATOM 8166 N N . PRO B 1 101 ? 15.906 14.75 19.703 1 51.62 101 PRO B N 1
ATOM 8167 C CA . PRO B 1 101 ? 16.25 14.633 21.109 1 51.62 101 PRO B CA 1
ATOM 8168 C C . PRO B 1 101 ? 15.586 13.438 21.781 1 51.62 101 PRO B C 1
ATOM 8170 O O . PRO B 1 101 ? 14.664 12.836 21.219 1 51.62 101 PRO B O 1
ATOM 8173 N N . HIS B 1 102 ? 16.125 13.047 22.938 1 52.31 102 HIS B N 1
ATOM 8174 C CA . HIS B 1 102 ? 15.586 12.016 23.812 1 52.31 102 HIS B CA 1
ATOM 8175 C C . HIS B 1 102 ? 14.164 12.352 24.25 1 52.31 102 HIS B C 1
ATOM 8177 O O . HIS B 1 102 ? 13.836 13.523 24.453 1 52.31 102 HIS B O 1
ATOM 8183 N N . ALA B 1 103 ? 13.211 11.391 24.094 1 55.59 103 ALA B N 1
ATOM 8184 C CA . ALA B 1 103 ? 11.828 11.609 24.516 1 55.59 103 ALA B CA 1
ATOM 8185 C C . ALA B 1 103 ? 11.461 10.703 25.688 1 55.59 103 ALA B C 1
ATOM 8187 O O . ALA B 1 103 ? 11.07 9.547 25.484 1 55.59 103 ALA B O 1
ATOM 8188 N N . PRO B 1 104 ? 11.625 11.234 26.953 1 59.88 104 PRO B N 1
ATOM 8189 C CA . PRO B 1 104 ? 11.242 10.406 28.094 1 59.88 104 PRO B CA 1
ATOM 8190 C C . PRO B 1 104 ? 9.742 10.125 28.141 1 59.88 104 PRO B C 1
ATOM 8192 O O . PRO B 1 104 ? 8.969 10.766 27.438 1 59.88 104 PRO B O 1
ATOM 8195 N N . GLU B 1 105 ? 9.398 9.07 28.922 1 65.69 105 GLU B N 1
ATOM 8196 C CA . GLU B 1 105 ? 7.984 8.789 29.141 1 65.69 105 GLU B CA 1
ATOM 8197 C C . GLU B 1 105 ? 7.289 9.961 29.812 1 65.69 105 GLU B C 1
ATOM 8199 O O . GLU B 1 105 ? 7.844 10.578 30.719 1 65.69 105 GLU B O 1
ATOM 8204 N N . TRP B 1 106 ? 6.215 10.344 29.297 1 66.38 106 TRP B N 1
ATOM 8205 C CA . TRP B 1 106 ? 5.488 11.5 29.812 1 66.38 106 TRP B CA 1
ATOM 8206 C C . TRP B 1 106 ? 5.137 11.297 31.281 1 66.38 106 TRP B C 1
ATOM 8208 O O . TRP B 1 106 ? 4.711 10.211 31.688 1 66.38 106 TRP B O 1
ATOM 8218 N N . GLY B 1 107 ? 5.383 12.172 32.031 1 57.34 107 GLY B N 1
ATOM 8219 C CA . GLY B 1 107 ? 5.02 12.188 33.469 1 57.34 107 GLY B CA 1
ATOM 8220 C C . GLY B 1 107 ? 6.129 11.688 34.375 1 57.34 107 GLY B C 1
ATOM 8221 O O . GLY B 1 107 ? 6.004 11.727 35.594 1 57.34 107 GLY B O 1
ATOM 8222 N N . THR B 1 108 ? 7.031 10.969 33.688 1 58.56 108 THR B N 1
ATOM 8223 C CA . THR B 1 108 ? 8.109 10.484 34.562 1 58.56 108 THR B CA 1
ATOM 8224 C C . THR B 1 108 ? 9.188 11.547 34.719 1 58.56 108 THR B C 1
ATOM 8226 O O . THR B 1 108 ? 9.391 12.383 33.844 1 58.56 108 THR B O 1
ATOM 8229 N N . GLY B 1 109 ? 9.422 12.008 35.969 1 52.34 109 GLY B N 1
ATOM 8230 C CA . GLY B 1 109 ? 10.352 13.031 36.406 1 52.34 109 GLY B CA 1
ATOM 8231 C C . GLY B 1 109 ? 11.602 13.125 35.531 1 52.34 109 GLY B C 1
ATOM 8232 O O . GLY B 1 109 ? 12.258 12.117 35.281 1 52.34 109 GLY B O 1
ATOM 8233 N N . THR B 1 110 ? 11.562 14 34.531 1 56.34 110 THR B N 1
ATOM 8234 C CA . THR B 1 110 ? 12.648 14.414 33.656 1 56.34 110 THR B CA 1
ATOM 8235 C C . THR B 1 110 ? 13.766 15.086 34.438 1 56.34 110 THR B C 1
ATOM 8237 O O . THR B 1 110 ? 13.742 15.094 35.656 1 56.34 110 THR B O 1
ATOM 8240 N N . SER B 1 111 ? 14.766 15.633 33.781 1 64.88 111 SER B N 1
ATOM 8241 C CA . SER B 1 111 ? 15.875 16.453 34.25 1 64.88 111 SER B CA 1
ATOM 8242 C C . SER B 1 111 ? 15.375 17.672 35 1 64.88 111 SER B C 1
ATOM 8244 O O . SER B 1 111 ? 16.172 18.391 35.625 1 64.88 111 SER B O 1
ATOM 8246 N N . PHE B 1 112 ? 13.953 17.859 35.062 1 80.88 112 PHE B N 1
ATOM 8247 C CA . PHE B 1 112 ? 13.383 19.031 35.688 1 80.88 112 PHE B CA 1
ATOM 8248 C C . PHE B 1 112 ? 12.531 18.641 36.906 1 80.88 112 PHE B C 1
ATOM 8250 O O . PHE B 1 112 ? 12.062 17.516 37 1 80.88 112 PHE B O 1
ATOM 8257 N N . VAL B 1 113 ? 12.477 19.516 37.875 1 85.5 113 VAL B N 1
ATOM 8258 C CA . VAL B 1 113 ? 11.578 19.328 39 1 85.5 113 VAL B CA 1
ATOM 8259 C C . VAL B 1 113 ? 10.156 19.734 38.625 1 85.5 113 VAL B C 1
ATOM 8261 O O . VAL B 1 113 ? 9.852 20.922 38.531 1 85.5 113 VAL B O 1
ATOM 8264 N N . GLN B 1 114 ? 9.359 18.75 38.438 1 88.81 114 GLN B N 1
ATOM 8265 C CA . GLN B 1 114 ? 8.008 19 37.938 1 88.81 114 GLN B CA 1
ATOM 8266 C C . GLN B 1 114 ? 6.988 18.109 38.656 1 88.81 114 GLN B C 1
ATOM 8268 O O . GLN B 1 114 ? 7.352 17.094 39.25 1 88.81 114 GLN B O 1
ATOM 8273 N N . PRO B 1 115 ? 5.734 18.5 38.656 1 86.12 115 PRO B N 1
ATOM 8274 C CA . PRO B 1 115 ? 4.703 17.703 39.312 1 86.12 115 PRO B CA 1
ATOM 8275 C C . PRO B 1 115 ? 4.516 16.328 38.688 1 86.12 115 PRO B C 1
ATOM 8277 O O . PRO B 1 115 ? 4.836 16.141 37.5 1 86.12 115 PRO B O 1
ATOM 8280 N N . LYS B 1 116 ? 3.977 15.43 39.5 1 82.56 116 LYS B N 1
ATOM 8281 C CA . LYS B 1 116 ? 3.664 14.094 39 1 82.56 116 LYS B CA 1
ATOM 8282 C C . LYS B 1 116 ? 2.254 14.039 38.438 1 82.56 116 LYS B C 1
ATOM 8284 O O . LYS B 1 116 ? 1.381 14.812 38.844 1 82.56 116 LYS B O 1
ATOM 8289 N N . SER B 1 117 ? 2.1 13.18 37.5 1 84.56 117 SER B N 1
ATOM 8290 C CA . SER B 1 117 ? 0.826 13.047 36.812 1 84.56 117 SER B CA 1
ATOM 8291 C C . SER B 1 117 ? -0.264 12.531 37.719 1 84.56 117 SER B C 1
ATOM 8293 O O . SER B 1 117 ? -0.014 11.656 38.562 1 84.56 117 SER B O 1
ATOM 8295 N N . ARG B 1 118 ? -1.448 13.016 37.625 1 76.81 118 ARG B N 1
ATOM 8296 C CA . ARG B 1 118 ? -2.604 12.562 38.406 1 76.81 118 ARG B CA 1
ATOM 8297 C C . ARG B 1 118 ? -3.477 11.625 37.562 1 76.81 118 ARG B C 1
ATOM 8299 O O . ARG B 1 118 ? -4.617 11.336 37.938 1 76.81 118 ARG B O 1
ATOM 8306 N N . ALA B 1 119 ? -2.949 11.398 36.438 1 74.31 119 ALA B N 1
ATOM 8307 C CA . ALA B 1 119 ? -3.688 10.484 35.562 1 74.31 119 ALA B CA 1
ATOM 8308 C C . ALA B 1 119 ? -3.721 9.078 36.156 1 74.31 119 ALA B C 1
ATOM 8310 O O . ALA B 1 119 ? -2.719 8.602 36.719 1 74.31 119 ALA B O 1
ATOM 8311 N N . SER B 1 120 ? -4.82 8.531 36.781 1 60.16 120 SER B N 1
ATOM 8312 C CA . SER B 1 120 ? -4.934 7.16 37.281 1 60.16 120 SER B CA 1
ATOM 8313 C C . SER B 1 120 ? -4.605 6.156 36.188 1 60.16 120 SER B C 1
ATOM 8315 O O . SER B 1 120 ? -5.07 6.301 35.031 1 60.16 120 SER B O 1
ATOM 8317 N N . SER B 1 121 ? -3.426 5.809 36.281 1 53.66 121 SER B N 1
ATOM 8318 C CA . SER B 1 121 ? -2.906 4.938 35.219 1 53.66 121 SER B CA 1
ATOM 8319 C C . SER B 1 121 ? -3.879 3.803 34.938 1 53.66 121 SER B C 1
ATOM 8321 O O . SER B 1 121 ? -4.617 3.355 35.812 1 53.66 121 SER B O 1
ATOM 8323 N N . PRO B 1 122 ? -3.516 2.721 34.031 1 49.06 122 PRO B N 1
ATOM 8324 C CA . PRO B 1 122 ? -3.887 2.221 32.719 1 49.06 122 PRO B CA 1
ATOM 8325 C C . PRO B 1 122 ? -5.375 1.908 32.594 1 49.06 122 PRO B C 1
ATOM 8327 O O . PRO B 1 122 ? -6.023 1.584 33.594 1 49.06 122 PRO B O 1
ATOM 8330 N N . PRO B 1 123 ? -6.07 2.506 31.641 1 46.38 123 PRO B N 1
ATOM 8331 C CA . PRO B 1 123 ? -7.461 2.064 31.5 1 46.38 123 PRO B CA 1
ATOM 8332 C C . PRO B 1 123 ? -7.617 0.553 31.641 1 46.38 123 PRO B C 1
ATOM 8334 O O . PRO B 1 123 ? -6.699 -0.202 31.312 1 46.38 123 PRO B O 1
ATOM 8337 N N . PRO B 1 124 ? -8.484 0.117 32.562 1 42.44 124 PRO B N 1
ATOM 8338 C CA . PRO B 1 124 ? -8.602 -1.317 32.812 1 42.44 124 PRO B CA 1
ATOM 8339 C C . PRO B 1 124 ? -8.656 -2.154 31.547 1 42.44 124 PRO B C 1
ATOM 8341 O O . PRO B 1 124 ? -9.102 -1.668 30.5 1 42.44 124 PRO B O 1
ATOM 8344 N N . ALA B 1 125 ? -7.891 -3.131 31.562 1 41.75 125 ALA B N 1
ATOM 8345 C CA . ALA B 1 125 ? -7.785 -4.113 30.484 1 41.75 125 ALA B CA 1
ATOM 8346 C C . ALA B 1 125 ? -9.164 -4.559 30.016 1 41.75 125 ALA B C 1
ATOM 8348 O O . ALA B 1 125 ? -9.328 -4.977 28.859 1 41.75 125 ALA B O 1
ATOM 8349 N N . SER B 1 126 ? -10.141 -4.77 30.969 1 42.5 126 SER B N 1
ATOM 8350 C CA . SER B 1 126 ? -11.477 -5.219 30.609 1 42.5 126 SER B CA 1
ATOM 8351 C C . SER B 1 126 ? -12.344 -4.055 30.125 1 42.5 126 SER B C 1
ATOM 8353 O O . SER B 1 126 ? -12.375 -2.996 30.75 1 42.5 126 SER B O 1
ATOM 8355 N N . ILE B 1 127 ? -12.789 -4.141 28.969 1 42.03 127 ILE B N 1
ATOM 8356 C CA . ILE B 1 127 ? -13.695 -3.154 28.406 1 42.03 127 ILE B CA 1
ATOM 8357 C C . ILE B 1 127 ? -14.742 -2.762 29.453 1 42.03 127 ILE B C 1
ATOM 8359 O O . ILE B 1 127 ? -15.219 -1.623 29.469 1 42.03 127 ILE B O 1
ATOM 8363 N N . LEU B 1 128 ? -15.133 -3.688 30.281 1 39.31 128 LEU B N 1
ATOM 8364 C CA . LEU B 1 128 ? -16.219 -3.533 31.234 1 39.31 128 LEU B CA 1
ATOM 8365 C C . LEU B 1 128 ? -15.75 -2.803 32.5 1 39.31 128 LEU B C 1
ATOM 8367 O O . LEU B 1 128 ? -16.547 -2.223 33.219 1 39.31 128 LEU B O 1
ATOM 8371 N N . GLN B 1 129 ? -14.594 -2.984 32.812 1 39.78 129 GLN B N 1
ATOM 8372 C CA . GLN B 1 129 ? -14.242 -2.465 34.156 1 39.78 129 GLN B CA 1
ATOM 8373 C C . GLN B 1 129 ? -14.125 -0.944 34.125 1 39.78 129 GLN B C 1
ATOM 8375 O O . GLN B 1 129 ? -13.969 -0.314 35.188 1 39.78 129 GLN B O 1
ATOM 8380 N N . HIS B 1 130 ? -14.297 -0.443 33.062 1 39.88 130 HIS B N 1
ATOM 8381 C CA . HIS B 1 130 ? -14.258 1.014 33 1 39.88 130 HIS B CA 1
ATOM 8382 C C . HIS B 1 130 ? -15.508 1.628 33.625 1 39.88 130 HIS B C 1
ATOM 8384 O O . HIS B 1 130 ? -15.422 2.639 34.312 1 39.88 130 HIS B O 1
ATOM 8390 N N . LYS B 1 131 ? -16.703 1 33.406 1 36.5 131 LYS B N 1
ATOM 8391 C CA . LYS B 1 131 ? -17.922 1.535 34 1 36.5 131 LYS B CA 1
ATOM 8392 C C . LYS B 1 131 ? -17.922 1.307 35.5 1 36.5 131 LYS B C 1
ATOM 8394 O O . LYS B 1 131 ? -18.562 2.049 36.25 1 36.5 131 LYS B O 1
ATOM 8399 N N . LYS B 1 132 ? -17.375 0.215 35.906 1 37.34 132 LYS B N 1
ATOM 8400 C CA . LYS B 1 132 ? -17.5 -0.027 37.344 1 37.34 132 LYS B CA 1
ATOM 8401 C C . LYS B 1 132 ? -16.672 0.968 38.156 1 37.34 132 LYS B C 1
ATOM 8403 O O . LYS B 1 132 ? -17.078 1.414 39.219 1 37.34 132 LYS B O 1
ATOM 8408 N N . ARG B 1 133 ? -15.586 1.35 37.562 1 38.72 133 ARG B N 1
ATOM 8409 C CA . ARG B 1 133 ? -14.836 2.367 38.281 1 38.72 133 ARG B CA 1
ATOM 8410 C C . ARG B 1 133 ? -15.555 3.715 38.219 1 38.72 133 ARG B C 1
ATOM 8412 O O . ARG B 1 133 ? -15.508 4.488 39.188 1 38.72 133 ARG B O 1
ATOM 8419 N N . LEU B 1 134 ? -16.266 3.92 37.156 1 38.03 134 LEU B N 1
ATOM 8420 C CA . LEU B 1 134 ? -17.094 5.121 37.156 1 38.03 134 LEU B CA 1
ATOM 8421 C C . LEU B 1 134 ? -18.234 5 38.188 1 38.03 134 LEU B C 1
ATOM 8423 O O . LEU B 1 134 ? -18.531 5.957 38.906 1 38.03 134 LEU B O 1
ATOM 8427 N N . VAL B 1 135 ? -18.812 3.791 38.281 1 39.56 135 VAL B N 1
ATOM 8428 C CA . VAL B 1 135 ? -19.875 3.602 39.25 1 39.56 135 VAL B CA 1
ATOM 8429 C C . VAL B 1 135 ? -19.297 3.586 40.656 1 39.56 135 VAL B C 1
ATOM 8431 O O . VAL B 1 135 ? -19.844 4.199 41.594 1 39.56 135 VAL B O 1
ATOM 8434 N N . GLU B 1 136 ? -18.141 2.895 40.812 1 39.25 136 GLU B N 1
ATOM 8435 C CA . GLU B 1 136 ? -17.562 2.914 42.156 1 39.25 136 GLU B CA 1
ATOM 8436 C C . GLU B 1 136 ? -17.031 4.301 42.531 1 39.25 136 GLU B C 1
ATOM 8438 O O . GLU B 1 136 ? -17.188 4.766 43.656 1 39.25 136 GLU B O 1
ATOM 8443 N N . LYS B 1 137 ? -16.484 4.961 41.562 1 38.16 137 LYS B N 1
ATOM 8444 C CA . LYS B 1 137 ? -16.141 6.359 41.781 1 38.16 137 LYS B CA 1
ATOM 8445 C C . LYS B 1 137 ? -17.391 7.215 41.969 1 38.16 137 LYS B C 1
ATOM 8447 O O . LYS B 1 137 ? -17.438 8.078 42.844 1 38.16 137 LYS B O 1
ATOM 8452 N N . ALA B 1 138 ? -18.469 6.926 41.219 1 40 138 ALA B N 1
ATOM 8453 C CA . ALA B 1 138 ? -19.766 7.582 41.469 1 40 138 ALA B CA 1
ATOM 8454 C C . ALA B 1 138 ? -20.359 7.129 42.781 1 40 138 ALA B C 1
ATOM 8456 O O . ALA B 1 138 ? -20.875 7.949 43.562 1 40 138 ALA B O 1
ATOM 8457 N N . ALA B 1 139 ? -20.297 5.824 43.031 1 39.97 139 ALA B N 1
ATOM 8458 C CA . ALA B 1 139 ? -20.797 5.352 44.312 1 39.97 139 ALA B CA 1
ATOM 8459 C C . ALA B 1 139 ? -19.906 5.805 45.469 1 39.97 139 ALA B C 1
ATOM 8461 O O . ALA B 1 139 ? -20.391 6.176 46.531 1 39.97 139 ALA B O 1
ATOM 8462 N N . ALA B 1 140 ? -18.641 5.727 45.188 1 38.75 140 ALA B N 1
ATOM 8463 C CA . ALA B 1 140 ? -17.75 6.277 46.188 1 38.75 140 ALA B CA 1
ATOM 8464 C C . ALA B 1 140 ? -17.953 7.781 46.344 1 38.75 140 ALA B C 1
ATOM 8466 O O . ALA B 1 140 ? -17.922 8.305 47.469 1 38.75 140 ALA B O 1
ATOM 8467 N N . MET B 1 141 ? -18.328 8.336 45.25 1 38 141 MET B N 1
ATOM 8468 C CA . MET B 1 141 ? -18.734 9.734 45.375 1 38 141 MET B CA 1
ATOM 8469 C C . MET B 1 141 ? -20.062 9.852 46.125 1 38 141 MET B C 1
ATOM 8471 O O . MET B 1 141 ? -20.25 10.766 46.906 1 38 141 MET B O 1
ATOM 8475 N N . ARG B 1 142 ? -21 8.938 45.781 1 37.69 142 ARG B N 1
ATOM 8476 C CA . ARG B 1 142 ? -22.266 8.984 46.5 1 37.69 142 ARG B CA 1
ATOM 8477 C C . ARG B 1 142 ? -22.047 8.625 47.969 1 37.69 142 ARG B C 1
ATOM 8479 O O . ARG B 1 142 ? -22.672 9.203 48.875 1 37.69 142 ARG B O 1
ATOM 8486 N N . ARG B 1 143 ? -21.328 7.477 48.156 1 36.75 143 ARG B N 1
ATOM 8487 C CA . ARG B 1 143 ? -21.125 7.156 49.562 1 36.75 143 ARG B CA 1
ATOM 8488 C C . ARG B 1 143 ? -20.281 8.227 50.25 1 36.75 143 ARG B C 1
ATOM 8490 O O . ARG B 1 143 ? -20.312 8.375 51.469 1 36.75 143 ARG B O 1
ATOM 8497 N N . ALA B 1 144 ? -19.406 8.742 49.469 1 33.53 144 ALA B N 1
ATOM 8498 C CA . ALA B 1 144 ? -18.656 9.828 50.125 1 33.53 144 ALA B CA 1
ATOM 8499 C C . ALA B 1 144 ? -19.562 11 50.438 1 33.53 144 ALA B C 1
ATOM 8501 O O . ALA B 1 144 ? -19.188 11.891 51.219 1 33.53 144 ALA B O 1
ATOM 8502 N N . SER B 1 145 ? -20.734 11.047 49.781 1 30.8 145 SER B N 1
ATOM 8503 C CA . SER B 1 145 ? -21.562 12.133 50.281 1 30.8 145 SER B CA 1
ATOM 8504 C C . SER B 1 145 ? -22 11.898 51.719 1 30.8 145 SER B C 1
ATOM 8506 O O . SER B 1 145 ? -22.422 12.828 52.406 1 30.8 145 SER B O 1
ATOM 8508 N N . ILE B 1 146 ? -22.312 10.641 52.125 1 31.39 146 ILE B N 1
ATOM 8509 C CA . ILE B 1 146 ? -22.828 10.633 53.469 1 31.39 146 ILE B CA 1
ATOM 8510 C C . ILE B 1 146 ? -21.688 10.883 54.469 1 31.39 146 ILE B C 1
ATOM 8512 O O . ILE B 1 146 ? -21.875 11.562 55.469 1 31.39 146 ILE B O 1
ATOM 8516 N N . ARG B 1 147 ? -20.641 10 54.531 1 31.73 147 ARG B N 1
ATOM 8517 C CA . ARG B 1 147 ? -19.703 10.25 55.625 1 31.73 147 ARG B CA 1
ATOM 8518 C C . ARG B 1 147 ? -18.828 11.461 55.344 1 31.73 147 ARG B C 1
ATOM 8520 O O . ARG B 1 147 ? -17.828 11.344 54.625 1 31.73 147 ARG B O 1
ATOM 8527 N N . HIS B 1 148 ? -19.359 12.602 55 1 28.05 148 HIS B N 1
ATOM 8528 C CA . HIS B 1 148 ? -18.75 13.906 54.781 1 28.05 148 HIS B CA 1
ATOM 8529 C C . HIS B 1 148 ? -17.781 14.266 55.875 1 28.05 148 HIS B C 1
ATOM 8531 O O . HIS B 1 148 ? -17.078 15.281 55.812 1 28.05 148 HIS B O 1
ATOM 8537 N N . THR B 1 149 ? -18.141 13.805 57.156 1 25.98 149 THR B N 1
ATOM 8538 C CA . THR B 1 149 ? -17.562 14.672 58.156 1 25.98 149 THR B CA 1
ATOM 8539 C C . THR B 1 149 ? -16.047 14.5 58.219 1 25.98 149 THR B C 1
ATOM 8541 O O . THR B 1 149 ? -15.297 15.477 58.281 1 25.98 149 THR B O 1
ATOM 8544 N N . ASN B 1 150 ? -15.508 13.391 58.938 1 25.33 150 ASN B N 1
ATOM 8545 C CA . ASN B 1 150 ? -14.234 13.516 59.625 1 25.33 150 ASN B CA 1
ATOM 8546 C C . ASN B 1 150 ? -13.055 13.273 58.688 1 25.33 150 ASN B C 1
ATOM 8548 O O . ASN B 1 150 ? -11.906 13.578 59.031 1 25.33 150 ASN B O 1
ATOM 8552 N N . HIS B 1 151 ? -13.141 12.25 57.781 1 26.78 151 HIS B N 1
ATOM 8553 C CA . HIS B 1 151 ? -11.844 11.805 57.312 1 26.78 151 HIS B CA 1
ATOM 8554 C C . HIS B 1 151 ? -11.25 12.789 56.312 1 26.78 151 HIS B C 1
ATOM 8556 O O . HIS B 1 151 ? -11.234 12.523 55.125 1 26.78 151 HIS B O 1
ATOM 8562 N N . LEU B 1 152 ? -11.375 14.07 56.469 1 26.75 152 LEU B N 1
ATOM 8563 C CA . LEU B 1 152 ? -10.742 15.203 55.812 1 26.75 152 LEU B CA 1
ATOM 8564 C C . LEU B 1 152 ? -9.219 15.062 55.844 1 26.75 152 LEU B C 1
ATOM 8566 O O . LEU B 1 152 ? -8.516 15.875 55.25 1 26.75 152 LEU B O 1
ATOM 8570 N N . ASN B 1 153 ? -8.656 14.25 56.781 1 24.84 153 ASN B N 1
ATOM 8571 C CA . ASN B 1 153 ? -7.242 14.469 57.062 1 24.84 153 ASN B CA 1
ATOM 8572 C C . ASN B 1 153 ? -6.352 13.828 56 1 24.84 153 ASN B C 1
ATOM 8574 O O . ASN B 1 153 ? -5.133 14.008 56.031 1 24.84 153 ASN B O 1
ATOM 8578 N N . ARG B 1 154 ? -6.75 12.633 55.594 1 28.78 154 ARG B N 1
ATOM 8579 C CA . ARG B 1 154 ? -5.664 12.008 54.844 1 28.78 154 AR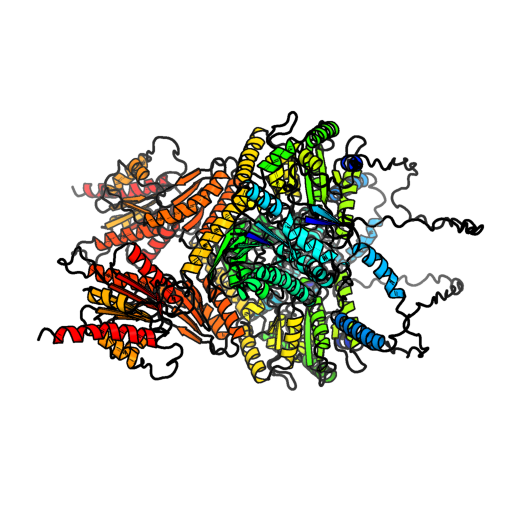G B CA 1
ATOM 8580 C C . ARG B 1 154 ? -5.488 12.664 53.469 1 28.78 154 ARG B C 1
ATOM 8582 O O . ARG B 1 154 ? -4.746 12.164 52.625 1 28.78 154 ARG B O 1
ATOM 8589 N N . SER B 1 155 ? -6.441 13.398 53.062 1 30.45 155 SER B N 1
ATOM 8590 C CA . SER B 1 155 ? -6.305 14.125 51.812 1 30.45 155 SER B CA 1
ATOM 8591 C C . SER B 1 155 ? -5.094 15.047 51.844 1 30.45 155 SER B C 1
ATOM 8593 O O . SER B 1 155 ? -4.871 15.812 50.875 1 30.45 155 SER B O 1
ATOM 8595 N N . ASN B 1 156 ? -4.41 15.156 52.938 1 31.53 156 ASN B N 1
ATOM 8596 C CA . ASN B 1 156 ? -3.387 16.156 53.25 1 31.53 156 ASN B CA 1
ATOM 8597 C C . ASN B 1 156 ? -2.059 15.82 52.562 1 31.53 156 ASN B C 1
ATOM 8599 O O . ASN B 1 156 ? -1.165 16.656 52.5 1 31.53 156 ASN B O 1
ATOM 8603 N N . SER B 1 157 ? -1.77 14.5 52.469 1 35.69 157 SER B N 1
ATOM 8604 C CA . SER B 1 157 ? -0.397 14.234 52.031 1 35.69 157 SER B CA 1
ATOM 8605 C C . SER B 1 157 ? -0.219 14.492 50.562 1 35.69 157 SER B C 1
ATOM 8607 O O . SER B 1 157 ? 0.849 14.93 50.125 1 35.69 157 SER B O 1
ATOM 8609 N N . HIS B 1 158 ? -1.027 13.883 49.688 1 41.44 158 HIS B N 1
ATOM 8610 C CA . HIS B 1 158 ? -0.898 14.266 48.281 1 41.44 158 HIS B CA 1
ATOM 8611 C C . HIS B 1 158 ? -1.063 15.766 48.125 1 41.44 158 HIS B C 1
ATOM 8613 O O . HIS B 1 158 ? -0.553 16.344 47.156 1 41.44 158 HIS B O 1
ATOM 8619 N N . ASP B 1 159 ? -1.824 16.453 48.969 1 43.75 159 ASP B N 1
ATOM 8620 C CA . ASP B 1 159 ? -2.041 17.891 49.062 1 43.75 159 ASP B CA 1
ATOM 8621 C C . ASP B 1 159 ? -0.76 18.625 49.469 1 43.75 159 ASP B C 1
ATOM 8623 O O . ASP B 1 159 ? -0.533 19.766 49.062 1 43.75 159 ASP B O 1
ATOM 8627 N N . SER B 1 160 ? -0.021 17.953 50.312 1 48.62 160 SER B N 1
ATOM 8628 C CA . SER B 1 160 ? 1.202 18.609 50.75 1 48.62 160 SER B CA 1
ATOM 8629 C C . SER B 1 160 ? 2.219 18.719 49.625 1 48.62 160 SER B C 1
ATOM 8631 O O . SER B 1 160 ? 2.9 19.734 49.469 1 48.62 160 SER B O 1
ATOM 8633 N N . HIS B 1 161 ? 2.324 17.625 48.844 1 52.22 161 HIS B N 1
ATOM 8634 C CA . HIS B 1 161 ? 3.285 17.641 47.75 1 52.22 161 HIS B CA 1
ATOM 8635 C C . HIS B 1 161 ? 2.844 18.594 46.656 1 52.22 161 HIS B C 1
ATOM 8637 O O . HIS B 1 161 ? 3.678 19.234 46 1 52.22 161 HIS B O 1
ATOM 8643 N N . ASP B 1 162 ? 1.544 18.688 46.438 1 57.22 162 ASP B N 1
ATOM 8644 C CA . ASP B 1 162 ? 1.006 19.578 45.406 1 57.22 162 ASP B CA 1
ATOM 8645 C C . ASP B 1 162 ? 1.087 21.047 45.875 1 57.22 162 ASP B C 1
ATOM 8647 O O . ASP B 1 162 ? 1.255 21.938 45.031 1 57.22 162 ASP B O 1
ATOM 8651 N N . ARG B 1 163 ? 0.91 21.328 47.25 1 58.34 163 ARG B N 1
ATOM 8652 C CA . ARG B 1 163 ? 0.96 22.672 47.812 1 58.34 163 ARG B CA 1
ATOM 8653 C C . ARG B 1 163 ? 2.338 23.297 47.625 1 58.34 163 ARG B C 1
ATOM 8655 O O . ARG B 1 163 ? 2.459 24.516 47.5 1 58.34 163 ARG B O 1
ATOM 8662 N N . ASN B 1 164 ? 3.262 22.312 47.469 1 72.5 164 ASN B N 1
ATOM 8663 C CA . ASN B 1 164 ? 4.629 22.797 47.344 1 72.5 164 ASN B CA 1
ATOM 8664 C C . ASN B 1 164 ? 4.883 23.406 45.969 1 72.5 164 ASN B C 1
ATOM 8666 O O . ASN B 1 164 ? 5.625 24.391 45.844 1 72.5 164 ASN B O 1
ATOM 8670 N N . PHE B 1 165 ? 3.998 23 44.938 1 81.81 165 PHE B N 1
ATOM 8671 C CA . PHE B 1 165 ? 4.281 23.547 43.594 1 81.81 165 PHE B CA 1
ATOM 8672 C C . PHE B 1 165 ? 3.482 24.812 43.375 1 81.81 165 PHE B C 1
ATOM 8674 O O . PHE B 1 165 ? 3.861 25.641 42.531 1 81.81 165 PHE B O 1
ATOM 8681 N N . SER B 1 166 ? 2.385 25 44.219 1 77.81 166 SER B N 1
ATOM 8682 C CA . SER B 1 166 ? 1.523 26.156 44.031 1 77.81 166 SER B CA 1
ATOM 8683 C C . SER B 1 166 ? 2.223 27.438 44.5 1 77.81 166 SER B C 1
ATOM 8685 O O . SER B 1 166 ? 1.885 28.531 44.031 1 77.81 166 SER B O 1
ATOM 8687 N N . GLU B 1 167 ? 3.201 27.219 45.312 1 77.94 167 GLU B N 1
ATOM 8688 C CA . GLU B 1 167 ? 3.869 28.406 45.844 1 77.94 167 GLU B CA 1
ATOM 8689 C C . GLU B 1 167 ? 5.359 28.391 45.5 1 77.94 167 GLU B C 1
ATOM 8691 O O . GLU B 1 167 ? 6.082 29.328 45.875 1 77.94 167 GLU B O 1
ATOM 8696 N N . ALA B 1 168 ? 5.746 27.438 44.688 1 85.56 168 ALA B N 1
ATOM 8697 C CA . ALA B 1 168 ? 7.168 27.297 44.406 1 85.56 168 ALA B CA 1
ATOM 8698 C C . ALA B 1 168 ? 7.59 28.281 43.312 1 85.56 168 ALA B C 1
ATOM 8700 O O . ALA B 1 168 ? 6.785 28.656 42.438 1 85.56 168 ALA B O 1
ATOM 8701 N N . THR B 1 169 ? 8.773 28.812 43.469 1 88.88 169 THR B N 1
ATOM 8702 C CA . THR B 1 169 ? 9.328 29.625 42.375 1 88.88 169 THR B CA 1
ATOM 8703 C C . THR B 1 169 ? 9.664 28.75 41.156 1 88.88 169 THR B C 1
ATOM 8705 O O . THR B 1 169 ? 9.922 27.562 41.312 1 88.88 169 THR B O 1
ATOM 8708 N N . TRP B 1 170 ? 9.523 29.344 40 1 91.56 170 TRP B N 1
ATOM 8709 C CA . TRP B 1 170 ? 9.75 28.578 38.781 1 91.56 170 TRP B CA 1
ATOM 8710 C C . TRP B 1 170 ? 10.547 29.406 37.75 1 91.56 170 TRP B C 1
ATOM 8712 O O . TRP B 1 170 ? 10.586 30.625 37.844 1 91.56 170 TRP B O 1
ATOM 8722 N N . THR B 1 171 ? 11.25 28.719 36.875 1 92.12 171 THR B N 1
ATOM 8723 C CA . THR B 1 171 ? 11.969 29.312 35.75 1 92.12 171 THR B CA 1
ATOM 8724 C C . THR B 1 171 ? 11.57 28.625 34.438 1 92.12 171 THR B C 1
ATOM 8726 O O . THR B 1 171 ? 11.172 27.469 34.438 1 92.12 171 THR B O 1
ATOM 8729 N N . VAL B 1 172 ? 11.609 29.375 33.375 1 91.69 172 VAL B N 1
ATOM 8730 C CA . VAL B 1 172 ? 11.328 28.828 32.031 1 91.69 172 VAL B CA 1
ATOM 8731 C C . VAL B 1 172 ? 12.609 28.25 31.438 1 91.69 172 VAL B C 1
ATOM 8733 O O . VAL B 1 172 ? 13.633 28.922 31.375 1 91.69 172 VAL B O 1
ATOM 8736 N N . GLU B 1 173 ? 12.578 26.984 31.078 1 89.56 173 GLU B N 1
ATOM 8737 C CA . GLU B 1 173 ? 13.727 26.297 30.484 1 89.56 173 GLU B CA 1
ATOM 8738 C C . GLU B 1 173 ? 13.391 25.719 29.125 1 89.56 173 GLU B C 1
ATOM 8740 O O . GLU B 1 173 ? 12.219 25.453 28.828 1 89.56 173 GLU B O 1
ATOM 8745 N N . PRO B 1 174 ? 14.422 25.547 28.312 1 86.62 174 PRO B N 1
ATOM 8746 C CA . PRO B 1 174 ? 14.164 24.844 27.062 1 86.62 174 PRO B CA 1
ATOM 8747 C C . PRO B 1 174 ? 13.688 23.406 27.281 1 86.62 174 PRO B C 1
ATOM 8749 O O . PRO B 1 174 ? 14.211 22.703 28.141 1 86.62 174 PRO B O 1
ATOM 8752 N N . ALA B 1 175 ? 12.727 23.047 26.531 1 86.31 175 ALA B N 1
ATOM 8753 C CA . ALA B 1 175 ? 12.117 21.734 26.719 1 86.31 175 ALA B CA 1
ATOM 8754 C C . ALA B 1 175 ? 13.023 20.641 26.172 1 86.31 175 ALA B C 1
ATOM 8756 O O . ALA B 1 175 ? 13.695 20.812 25.156 1 86.31 175 ALA B O 1
ATOM 8757 N N . ASP B 1 176 ? 12.984 19.516 26.812 1 75.5 176 ASP B N 1
ATOM 8758 C CA . ASP B 1 176 ? 13.742 18.359 26.344 1 75.5 176 ASP B CA 1
ATOM 8759 C C . ASP B 1 176 ? 12.891 17.469 25.438 1 75.5 176 ASP B C 1
ATOM 8761 O O . ASP B 1 176 ? 13.414 16.594 24.75 1 75.5 176 ASP B O 1
ATOM 8765 N N . GLN B 1 177 ? 11.633 17.781 25.453 1 78.56 177 GLN B N 1
ATOM 8766 C CA . GLN B 1 177 ? 10.719 17 24.625 1 78.56 177 GLN B CA 1
ATOM 8767 C C . GLN B 1 177 ? 10.281 17.797 23.391 1 78.56 177 GLN B C 1
ATOM 8769 O O . GLN B 1 177 ? 10.492 19.016 23.328 1 78.56 177 GLN B O 1
ATOM 8774 N N . GLY B 1 178 ? 9.867 17.016 22.453 1 82.81 178 GLY B N 1
ATOM 8775 C CA . GLY B 1 178 ? 9.352 17.672 21.266 1 82.81 178 GLY B CA 1
ATOM 8776 C C . GLY B 1 178 ? 10.156 17.359 20.016 1 82.81 178 GLY B C 1
ATOM 8777 O O . GLY B 1 178 ? 11.109 16.594 20.062 1 82.81 178 GLY B O 1
ATOM 8778 N N . ASN B 1 179 ? 9.719 18 18.984 1 86.06 179 ASN B N 1
ATOM 8779 C CA . ASN B 1 179 ? 10.352 17.797 17.672 1 86.06 179 ASN B CA 1
ATOM 8780 C C . ASN B 1 179 ? 11.516 18.766 17.469 1 86.06 179 ASN B C 1
ATOM 8782 O O . ASN B 1 179 ? 11.312 19.938 17.141 1 86.06 179 ASN B O 1
ATOM 8786 N N . GLY B 1 180 ? 12.727 18.266 17.625 1 86.56 180 GLY B N 1
ATOM 8787 C CA . GLY B 1 180 ? 13.914 19.078 17.5 1 86.56 180 GLY B CA 1
ATOM 8788 C C . GLY B 1 180 ? 14.109 19.641 16.109 1 86.56 180 GLY B C 1
ATOM 8789 O O . GLY B 1 180 ? 14.539 20.781 15.945 1 86.56 180 GLY B O 1
ATOM 8790 N N . GLY B 1 181 ? 13.781 18.844 15.141 1 89.69 181 GLY B N 1
ATOM 8791 C CA . GLY B 1 181 ? 13.891 19.312 13.766 1 89.69 181 GLY B CA 1
ATOM 8792 C C . GLY B 1 181 ? 12.992 20.5 13.469 1 89.69 181 GLY B C 1
ATOM 8793 O O . GLY B 1 181 ? 13.414 21.438 12.797 1 89.69 181 GLY B O 1
ATOM 8794 N N . LEU B 1 182 ? 11.812 20.438 13.961 1 93.38 182 LEU B N 1
ATOM 8795 C CA . LEU B 1 182 ? 10.859 21.531 13.781 1 93.38 182 LEU B CA 1
ATOM 8796 C C . LEU B 1 182 ? 11.336 22.797 14.5 1 93.38 182 LEU B C 1
ATOM 8798 O O . LEU B 1 182 ? 11.281 23.891 13.945 1 93.38 182 LEU B O 1
ATOM 8802 N N . ARG B 1 183 ? 11.844 22.641 15.664 1 91.75 183 ARG B N 1
ATOM 8803 C CA . ARG B 1 183 ? 12.352 23.781 16.438 1 91.75 183 ARG B CA 1
ATOM 8804 C C . ARG B 1 183 ? 13.5 24.469 15.711 1 91.75 183 ARG B C 1
ATOM 8806 O O . ARG B 1 183 ? 13.539 25.688 15.625 1 91.75 183 ARG B O 1
ATOM 8813 N N . ASN B 1 184 ? 14.406 23.656 15.227 1 91.25 184 ASN B N 1
ATOM 8814 C CA . ASN B 1 184 ? 15.539 24.203 14.492 1 91.25 184 ASN B CA 1
ATOM 8815 C C . ASN B 1 184 ? 15.102 24.938 13.234 1 91.25 184 ASN B C 1
ATOM 8817 O O . ASN B 1 184 ? 15.688 25.953 12.859 1 91.25 184 ASN B O 1
ATOM 8821 N N . ALA B 1 185 ? 14.125 24.406 12.617 1 92.12 185 ALA B N 1
ATOM 8822 C CA . ALA B 1 185 ? 13.641 25.016 11.383 1 92.12 185 ALA B CA 1
ATOM 8823 C C . ALA B 1 185 ? 12.984 26.359 11.664 1 92.12 185 ALA B C 1
ATOM 8825 O O . ALA B 1 185 ? 13.188 27.328 10.914 1 92.12 185 ALA B O 1
ATOM 8826 N N . VAL B 1 186 ? 12.195 26.469 12.688 1 91.44 186 VAL B N 1
ATOM 8827 C CA . VAL B 1 186 ? 11.531 27.703 13.07 1 91.44 186 VAL B CA 1
ATOM 8828 C C . VAL B 1 186 ? 12.578 28.75 13.469 1 91.44 186 VAL B C 1
ATOM 8830 O O . VAL B 1 186 ? 12.469 29.922 13.102 1 91.44 186 VAL B O 1
ATOM 8833 N N . GLN B 1 187 ? 13.586 28.297 14.133 1 88.88 187 GLN B N 1
ATOM 8834 C CA . GLN B 1 187 ? 14.656 29.188 14.547 1 88.88 187 GLN B CA 1
ATOM 8835 C C . GLN B 1 187 ? 15.445 29.703 13.352 1 88.88 187 GLN B C 1
ATOM 8837 O O . GLN B 1 187 ? 15.859 30.859 13.312 1 88.88 187 GLN B O 1
ATOM 8842 N N . ALA B 1 188 ? 15.727 28.797 12.492 1 89.88 188 ALA B N 1
ATOM 8843 C CA . ALA B 1 188 ? 16.422 29.188 11.266 1 89.88 188 ALA B CA 1
ATOM 8844 C C . ALA B 1 188 ? 15.656 30.266 10.508 1 89.88 188 ALA B C 1
ATOM 8846 O O . ALA B 1 188 ? 16.25 31.219 10 1 89.88 188 ALA B O 1
ATOM 8847 N N . ALA B 1 189 ? 14.398 30.062 10.438 1 87.88 189 ALA B N 1
ATOM 8848 C CA . ALA B 1 189 ? 13.547 31.016 9.75 1 87.88 189 ALA B CA 1
ATOM 8849 C C . ALA B 1 189 ? 13.508 32.344 10.5 1 87.88 189 ALA B C 1
ATOM 8851 O O . ALA B 1 189 ? 13.453 33.406 9.883 1 87.88 189 ALA B O 1
ATOM 8852 N N . ALA B 1 190 ? 13.438 32.312 11.812 1 84.12 190 ALA B N 1
ATOM 8853 C CA . ALA B 1 190 ? 13.414 33.5 12.641 1 84.12 190 ALA B CA 1
ATOM 8854 C C . ALA B 1 190 ? 14.68 34.344 12.43 1 84.12 190 ALA B C 1
ATOM 8856 O O . ALA B 1 190 ? 14.625 35.594 12.43 1 84.12 190 ALA B O 1
ATOM 8857 N N . ARG B 1 191 ? 15.758 33.719 12.328 1 84.75 191 ARG B N 1
ATOM 8858 C CA . ARG B 1 191 ? 17.031 34.406 12.117 1 84.75 191 ARG B CA 1
ATOM 8859 C C . ARG B 1 191 ? 17.031 35.156 10.789 1 84.75 191 ARG B C 1
ATOM 8861 O O . ARG B 1 191 ? 17.641 36.188 10.664 1 84.75 191 ARG B O 1
ATOM 8868 N N . SER B 1 192 ? 16.391 34.625 9.906 1 75.88 192 SER B N 1
ATOM 8869 C CA . SER B 1 192 ? 16.359 35.25 8.594 1 75.88 192 SER B CA 1
ATOM 8870 C C . SER B 1 192 ? 15.406 36.438 8.57 1 75.88 192 SER B C 1
ATOM 8872 O O . SER B 1 192 ? 15.461 37.281 7.656 1 75.88 192 SER B O 1
ATOM 8874 N N . GLY B 1 193 ? 14.734 36.938 9.734 1 65.94 193 GLY B N 1
ATOM 8875 C CA . GLY B 1 193 ? 14.008 38.156 10.016 1 65.94 193 GLY B CA 1
ATOM 8876 C C . GLY B 1 193 ? 12.656 38.219 9.328 1 65.94 193 GLY B C 1
ATOM 8877 O O . GLY B 1 193 ? 12.023 39.281 9.305 1 65.94 193 GLY B O 1
ATOM 8878 N N . LYS B 1 194 ? 12.117 37.344 8.75 1 58.09 194 LYS B N 1
ATOM 8879 C CA . LYS B 1 194 ? 11.023 37.594 7.82 1 58.09 194 LYS B CA 1
ATOM 8880 C C . LYS B 1 194 ? 9.672 37.312 8.484 1 58.09 194 LYS B C 1
ATOM 8882 O O . LYS B 1 194 ? 8.648 37.844 8.055 1 58.09 194 LYS B O 1
ATOM 8887 N N . GLN B 1 195 ? 9.648 36.594 9.602 1 66.62 195 GLN B N 1
ATOM 8888 C CA . GLN B 1 195 ? 8.312 36.156 10.008 1 66.62 195 GLN B CA 1
ATOM 8889 C C . GLN B 1 195 ? 8.172 36.156 11.523 1 66.62 195 GLN B C 1
ATOM 8891 O O . GLN B 1 195 ? 9.156 35.906 12.242 1 66.62 195 GLN B O 1
ATOM 8896 N N . GLU B 1 196 ? 7.109 36.75 12.047 1 81.12 196 GLU B N 1
ATOM 8897 C CA . GLU B 1 196 ? 6.738 36.625 13.453 1 81.12 196 GLU B CA 1
ATOM 8898 C C . GLU B 1 196 ? 5.961 35.344 13.703 1 81.12 196 GLU B C 1
ATOM 8900 O O . GLU B 1 196 ? 5.055 35 12.938 1 81.12 196 GLU B O 1
ATOM 8905 N N . PHE B 1 197 ? 6.48 34.594 14.711 1 88 197 PHE B N 1
ATOM 8906 C CA . PHE B 1 197 ? 5.773 33.344 14.953 1 88 197 PHE B CA 1
ATOM 8907 C C . PHE B 1 197 ? 5.43 33.188 16.422 1 88 197 PHE B C 1
ATOM 8909 O O . PHE B 1 197 ? 6.094 33.75 17.281 1 88 197 PHE B O 1
ATOM 8916 N N . ASN B 1 198 ? 4.332 32.562 16.75 1 91.12 198 ASN B N 1
ATOM 8917 C CA . ASN B 1 198 ? 3.895 32.125 18.062 1 91.12 198 ASN B CA 1
ATOM 8918 C C . ASN B 1 198 ? 3.756 30.594 18.141 1 91.12 198 ASN B C 1
ATOM 8920 O O . ASN B 1 198 ? 3.119 29.984 17.266 1 91.12 198 ASN B O 1
ATOM 8924 N N . TRP B 1 199 ? 4.375 30.031 19.141 1 95.25 199 TRP B N 1
ATOM 8925 C CA . TRP B 1 199 ? 4.211 28.594 19.344 1 95.25 199 TRP B CA 1
ATOM 8926 C C . TRP B 1 199 ? 2.92 28.297 20.109 1 95.25 199 TRP B C 1
ATOM 8928 O O . TRP B 1 199 ? 2.547 29.031 21.016 1 95.25 199 TRP B O 1
ATOM 8938 N N . VAL B 1 200 ? 2.205 27.344 19.734 1 97.44 200 VAL B N 1
ATOM 8939 C CA . VAL B 1 200 ? 1.051 26.828 20.453 1 97.44 200 VAL B CA 1
ATOM 8940 C C . VAL B 1 200 ? 1.285 25.359 20.828 1 97.44 200 VAL B C 1
ATOM 8942 O O . VAL B 1 200 ? 1.519 24.531 19.953 1 97.44 200 VAL B O 1
ATOM 8945 N N . GLY B 1 201 ? 1.263 25.016 22.062 1 97.69 201 GLY B N 1
ATOM 8946 C CA . GLY B 1 201 ? 1.518 23.641 22.469 1 97.69 201 GLY B CA 1
ATOM 8947 C C . GLY B 1 201 ? 1.422 23.438 23.969 1 97.69 201 GLY B C 1
ATOM 8948 O O . GLY B 1 201 ? 1.021 24.344 24.703 1 97.69 201 GLY B O 1
ATOM 8949 N N . THR B 1 202 ? 1.734 22.25 24.469 1 96.62 202 THR B N 1
ATOM 8950 C CA . THR B 1 202 ? 1.708 21.922 25.891 1 96.62 202 THR B CA 1
ATOM 8951 C C . THR B 1 202 ? 3.098 22.062 26.5 1 96.62 202 THR B C 1
ATOM 8953 O O . THR B 1 202 ? 4.094 22.141 25.781 1 96.62 202 THR B O 1
ATOM 8956 N N . LEU B 1 203 ? 3.16 22.078 27.781 1 93.56 203 LEU B N 1
ATOM 8957 C CA . LEU B 1 203 ? 4.41 22.266 28.5 1 93.56 203 LEU B CA 1
ATOM 8958 C C . LEU B 1 203 ? 5.191 20.953 28.594 1 93.56 203 LEU B C 1
ATOM 8960 O O . LEU B 1 203 ? 6.371 20.953 28.953 1 93.56 203 LEU B O 1
ATOM 8964 N N . GLY B 1 204 ? 4.574 19.859 28.188 1 90.44 204 GLY B N 1
ATOM 8965 C CA . GLY B 1 204 ? 5.238 18.562 28.281 1 90.44 204 GLY B CA 1
ATOM 8966 C C . GLY B 1 204 ? 5.32 18.031 29.703 1 90.44 204 GLY B C 1
ATOM 8967 O O . GLY B 1 204 ? 6.109 17.141 30 1 90.44 204 GLY B O 1
ATOM 8968 N N . MET B 1 205 ? 4.629 18.625 30.656 1 89.62 205 MET B N 1
ATOM 8969 C CA . MET B 1 205 ? 4.582 18.203 32.062 1 89.62 205 MET B CA 1
ATOM 8970 C C . MET B 1 205 ? 3.146 18.156 32.562 1 89.62 205 MET B C 1
ATOM 8972 O O . MET B 1 205 ? 2.266 18.812 32 1 89.62 205 MET B O 1
ATOM 8976 N N . PRO B 1 206 ? 2.963 17.375 33.625 1 90.81 206 PRO B N 1
ATOM 8977 C CA . PRO B 1 206 ? 1.627 17.391 34.25 1 90.81 206 PRO B CA 1
ATOM 8978 C C . PRO B 1 206 ? 1.272 18.75 34.844 1 90.81 206 PRO B C 1
ATOM 8980 O O . PRO B 1 206 ? 2.133 19.422 35.406 1 90.81 206 PRO B O 1
ATOM 8983 N N . THR B 1 207 ? 0.039 19.172 34.719 1 92.56 207 THR B N 1
ATOM 8984 C CA . THR B 1 207 ? -0.313 20.531 35.125 1 92.56 207 THR B CA 1
ATOM 8985 C C . THR B 1 207 ? -1.511 20.5 36.094 1 92.56 207 THR B C 1
ATOM 8987 O O . THR B 1 207 ? -1.933 21.562 36.562 1 92.56 207 THR B O 1
ATOM 8990 N N . ASP B 1 208 ? -2.061 19.344 36.344 1 90.38 208 ASP B N 1
ATOM 8991 C CA . ASP B 1 208 ? -3.23 19.281 37.188 1 90.38 208 ASP B CA 1
ATOM 8992 C C . ASP B 1 208 ? -2.92 19.859 38.594 1 90.38 208 ASP B C 1
ATOM 8994 O O . ASP B 1 208 ? -3.803 20.406 39.25 1 90.38 208 ASP B O 1
ATOM 8998 N N . ALA B 1 209 ? -1.65 19.703 39.031 1 86.31 209 ALA B N 1
ATOM 8999 C CA . ALA B 1 209 ? -1.228 20.219 40.312 1 86.31 209 ALA B CA 1
ATOM 9000 C C . ALA B 1 209 ? -1.33 21.734 40.375 1 86.31 209 ALA B C 1
ATOM 9002 O O . ALA B 1 209 ? -1.41 22.312 41.469 1 86.31 209 ALA B O 1
ATOM 9003 N N . LEU B 1 210 ? -1.32 22.375 39.25 1 89.44 210 LEU B N 1
ATOM 9004 C CA . LEU B 1 210 ? -1.347 23.828 39.188 1 89.44 210 LEU B CA 1
ATOM 9005 C C . LEU B 1 210 ? -2.768 24.344 38.969 1 89.44 210 LEU B C 1
ATOM 9007 O O . LEU B 1 210 ? -3 25.547 38.938 1 89.44 210 LEU B O 1
ATOM 9011 N N . GLU B 1 211 ? -3.674 23.422 38.875 1 87.94 211 GLU B N 1
ATOM 9012 C CA . GLU B 1 211 ? -5.035 23.828 38.531 1 87.94 211 GLU B CA 1
ATOM 9013 C C . GLU B 1 211 ? -5.617 24.75 39.594 1 87.94 211 GLU B C 1
ATOM 9015 O O . GLU B 1 211 ? -5.457 24.5 40.781 1 87.94 211 GLU B O 1
ATOM 9020 N N . ASN B 1 212 ? -6.289 25.828 39.312 1 82.62 212 ASN B N 1
ATOM 9021 C CA . ASN B 1 212 ? -6.961 26.797 40.156 1 82.62 212 ASN B CA 1
ATOM 9022 C C . ASN B 1 212 ? -5.969 27.562 41.031 1 82.62 212 ASN B C 1
ATOM 9024 O O . ASN B 1 212 ? -6.289 27.938 42.156 1 82.62 212 ASN B O 1
ATOM 9028 N N . THR B 1 213 ? -4.707 27.594 40.594 1 86.06 213 THR B N 1
ATOM 9029 C CA . THR B 1 213 ? -3.703 28.391 41.281 1 86.06 213 THR B CA 1
ATOM 9030 C C . THR B 1 213 ? -3.312 29.609 40.469 1 86.06 213 THR B C 1
ATOM 9032 O O . THR B 1 213 ? -3.518 29.641 39.25 1 86.06 213 THR B O 1
ATOM 9035 N N . GLN B 1 214 ? -2.877 30.625 41.156 1 85.56 214 GLN B N 1
ATOM 9036 C CA . GLN B 1 214 ? -2.371 31.812 40.5 1 85.56 214 GLN B CA 1
ATOM 9037 C C . GLN B 1 214 ? -1.116 31.484 39.688 1 85.56 214 GLN B C 1
ATOM 9039 O O . GLN B 1 214 ? -0.84 32.156 38.688 1 85.56 214 GLN B O 1
ATOM 9044 N N . GLN B 1 215 ? -0.439 30.5 40.031 1 88.19 215 GLN B N 1
ATOM 9045 C CA . GLN B 1 215 ? 0.794 30.094 39.375 1 88.19 215 GLN B CA 1
ATOM 9046 C C . GLN B 1 215 ? 0.53 29.672 37.906 1 88.19 215 GLN B C 1
ATOM 9048 O O . GLN B 1 215 ? 1.34 29.953 37.031 1 88.19 215 GLN B O 1
ATOM 9053 N N . LYS B 1 216 ? -0.498 28.984 37.75 1 91.31 216 LYS B N 1
ATOM 9054 C CA . LYS B 1 216 ? -0.855 28.578 36.406 1 91.31 216 LYS B CA 1
ATOM 9055 C C . LYS B 1 216 ? -1.02 29.781 35.469 1 91.31 216 LYS B C 1
ATOM 9057 O O . LYS B 1 216 ? -0.529 29.781 34.344 1 91.31 216 LYS B O 1
ATOM 9062 N N . GLN B 1 217 ? -1.664 30.781 35.938 1 89.19 217 GLN B N 1
ATOM 9063 C CA . GLN B 1 217 ? -1.883 32 35.156 1 89.19 217 GLN B CA 1
ATOM 9064 C C . GLN B 1 217 ? -0.575 32.75 34.938 1 89.19 217 GLN B C 1
ATOM 9066 O O . GLN B 1 217 ? -0.341 33.312 33.875 1 89.19 217 GLN B O 1
ATOM 9071 N N . ASP B 1 218 ? 0.228 32.812 35.938 1 90.75 218 ASP B N 1
ATOM 9072 C CA . ASP B 1 218 ? 1.516 33.469 35.844 1 90.75 218 ASP B CA 1
ATOM 9073 C C . ASP B 1 218 ? 2.4 32.812 34.781 1 90.75 218 ASP B C 1
ATOM 9075 O O . ASP B 1 218 ? 3.076 33.5 34.031 1 90.75 218 ASP B O 1
ATOM 9079 N N . ILE B 1 219 ? 2.395 31.562 34.844 1 92.62 219 ILE B N 1
ATOM 9080 C CA . ILE B 1 219 ? 3.188 30.797 33.875 1 92.62 219 ILE B CA 1
ATOM 9081 C C . ILE B 1 219 ? 2.666 31.047 32.469 1 92.62 219 ILE B C 1
ATOM 9083 O O . ILE B 1 219 ? 3.447 31.281 31.531 1 92.62 219 ILE B O 1
ATOM 9087 N N . ASP B 1 220 ? 1.351 30.953 32.312 1 92.12 220 ASP B N 1
ATOM 9088 C CA . ASP B 1 220 ? 0.718 31.188 31.031 1 92.12 220 ASP B CA 1
ATOM 9089 C C . ASP B 1 220 ? 1.065 32.562 30.484 1 92.12 220 ASP B C 1
ATOM 9091 O O . ASP B 1 220 ? 1.411 32.719 29.312 1 92.12 220 ASP B O 1
ATOM 9095 N N . GLU B 1 221 ? 1.036 33.562 31.297 1 88.06 221 GLU B N 1
ATOM 9096 C CA . GLU B 1 221 ? 1.31 34.938 30.891 1 88.06 221 GLU B CA 1
ATOM 9097 C C . GLU B 1 221 ? 2.791 35.156 30.594 1 88.06 221 GLU B C 1
ATOM 9099 O O . GLU B 1 221 ? 3.146 35.844 29.641 1 88.06 221 GLU B O 1
ATOM 9104 N N . ALA B 1 222 ? 3.613 34.562 31.391 1 90.69 222 ALA B N 1
ATOM 9105 C CA . ALA B 1 222 ? 5.051 34.656 31.172 1 90.69 222 ALA B CA 1
ATOM 9106 C C . ALA B 1 222 ? 5.449 34.062 29.828 1 90.69 222 ALA B C 1
ATOM 9108 O O . ALA B 1 222 ? 6.246 34.625 29.094 1 90.69 222 ALA B O 1
ATOM 9109 N N . LEU B 1 223 ? 4.898 32.938 29.578 1 91.81 223 LEU B N 1
ATOM 9110 C CA . LEU B 1 223 ? 5.211 32.25 28.328 1 91.81 223 LEU B CA 1
ATOM 9111 C C . LEU B 1 223 ? 4.676 33.031 27.141 1 91.81 223 LEU B C 1
ATOM 9113 O O . LEU B 1 223 ? 5.344 33.125 26.109 1 91.81 223 LEU B O 1
ATOM 9117 N N . ALA B 1 224 ? 3.539 33.594 27.234 1 87.56 224 ALA B N 1
ATOM 9118 C CA . ALA B 1 224 ? 2.928 34.344 26.156 1 87.56 224 ALA B CA 1
ATOM 9119 C C . ALA B 1 224 ? 3.672 35.656 25.922 1 87.56 224 ALA B C 1
ATOM 9121 O O . ALA B 1 224 ? 3.924 36.062 24.766 1 87.56 224 ALA B O 1
ATOM 9122 N N . ALA B 1 225 ? 4.02 36.344 26.953 1 85 225 ALA B N 1
ATOM 9123 C CA . ALA B 1 225 ? 4.574 37.688 26.859 1 85 225 ALA B CA 1
ATOM 9124 C C . ALA B 1 225 ? 6.066 37.625 26.547 1 85 225 ALA B C 1
ATOM 9126 O O . ALA B 1 225 ? 6.566 38.438 25.766 1 85 225 ALA B O 1
ATOM 9127 N N . GLU B 1 226 ? 6.73 36.656 27.125 1 86 226 GLU B N 1
ATOM 9128 C CA . GLU B 1 226 ? 8.188 36.688 27.047 1 86 226 GLU B CA 1
ATOM 9129 C C . GLU B 1 226 ? 8.719 35.688 26.031 1 86 226 GLU B C 1
ATOM 9131 O O . GLU B 1 226 ? 9.812 35.875 25.484 1 86 226 GLU B O 1
ATOM 9136 N N . TYR B 1 227 ? 8.016 34.719 25.703 1 89 227 TYR B N 1
ATOM 9137 C CA . TYR B 1 227 ? 8.578 33.656 24.891 1 89 227 TYR B CA 1
ATOM 9138 C C . TYR B 1 227 ? 7.699 33.375 23.672 1 89 227 TYR B C 1
ATOM 9140 O O . TYR B 1 227 ? 7.93 32.406 22.953 1 89 227 TYR B O 1
ATOM 9148 N N . ASP B 1 228 ? 6.719 34.156 23.422 1 89.19 228 ASP B N 1
ATOM 9149 C CA . ASP B 1 228 ? 5.824 34 22.281 1 89.19 228 ASP B CA 1
ATOM 9150 C C . ASP B 1 228 ? 5.262 32.594 22.188 1 89.19 228 ASP B C 1
ATOM 9152 O O . ASP B 1 228 ? 5.301 31.984 21.109 1 89.19 228 ASP B O 1
ATOM 9156 N N . CYS B 1 229 ? 4.848 32.094 23.375 1 93.25 229 CYS B N 1
ATOM 9157 C CA . CYS B 1 229 ? 4.277 30.734 23.469 1 93.25 229 CYS B CA 1
ATOM 9158 C C . CYS B 1 229 ? 2.871 30.781 24.062 1 93.25 229 CYS B C 1
ATOM 9160 O O . CYS B 1 229 ? 2.645 31.406 25.094 1 93.25 229 CYS B O 1
ATOM 9162 N N . LEU B 1 230 ? 1.947 30.25 23.312 1 94.31 230 LEU B N 1
ATOM 9163 C CA . LEU B 1 230 ? 0.6 30.031 23.828 1 94.31 230 LEU B CA 1
ATOM 9164 C C . LEU B 1 230 ? 0.451 28.625 24.391 1 94.31 230 LEU B C 1
ATOM 9166 O O . LEU B 1 230 ? 0.49 27.641 23.641 1 94.31 230 LEU B O 1
ATOM 9170 N N . THR B 1 231 ? 0.202 28.562 25.672 1 96.44 231 THR B N 1
ATOM 9171 C CA . THR B 1 231 ? 0.219 27.281 26.359 1 96.44 231 THR B CA 1
ATOM 9172 C C . THR B 1 231 ? -1.168 26.641 26.359 1 96.44 231 THR B C 1
ATOM 9174 O O . THR B 1 231 ? -2.156 27.281 26.703 1 96.44 231 THR B O 1
ATOM 9177 N N . VAL B 1 232 ? -1.265 25.359 25.938 1 97.44 232 VAL B N 1
ATOM 9178 C CA . VAL B 1 232 ? -2.492 24.578 26.016 1 97.44 232 VAL B CA 1
ATOM 9179 C C . VAL B 1 232 ? -2.469 23.688 27.266 1 97.44 232 VAL B C 1
ATOM 9181 O O . VAL B 1 232 ? -1.604 22.828 27.406 1 97.44 232 VAL B O 1
ATOM 9184 N N . PHE B 1 233 ? -3.363 23.953 28.156 1 95 233 PHE B N 1
ATOM 9185 C CA . PHE B 1 233 ? -3.467 23.156 29.375 1 95 233 PHE B CA 1
ATOM 9186 C C . PHE B 1 233 ? -4.512 22.062 29.219 1 95 233 PHE B C 1
ATOM 9188 O O . PHE B 1 233 ? -5.676 22.344 28.922 1 95 233 PHE B O 1
ATOM 9195 N N . CYS B 1 234 ? -4.051 20.875 29.344 1 94.19 234 CYS B N 1
ATOM 9196 C CA . CYS B 1 234 ? -4.934 19.719 29.312 1 94.19 234 CYS B CA 1
ATOM 9197 C C . CYS B 1 234 ? -4.922 18.969 30.641 1 94.19 234 CYS B C 1
ATOM 9199 O O . CYS B 1 234 ? -3.922 19 31.359 1 94.19 234 CYS B O 1
ATOM 9201 N N . LYS B 1 235 ? -6.078 18.375 30.906 1 93.5 235 LYS B N 1
ATOM 9202 C CA . LYS B 1 235 ? -6.078 17.484 32.062 1 93.5 235 LYS B CA 1
ATOM 9203 C C . LYS B 1 235 ? -5.059 16.359 31.891 1 93.5 235 LYS B C 1
ATOM 9205 O O . LYS B 1 235 ? -4.898 15.82 30.797 1 93.5 235 LYS B O 1
ATOM 9210 N N . ASP B 1 236 ? -4.418 16.047 33.031 1 92.88 236 ASP B N 1
ATOM 9211 C CA . ASP B 1 236 ? -3.393 15.016 32.969 1 92.88 236 ASP B CA 1
ATOM 9212 C C . ASP B 1 236 ? -3.963 13.711 32.406 1 92.88 236 ASP B C 1
ATOM 9214 O O . ASP B 1 236 ? -3.301 13.016 31.641 1 92.88 236 ASP B O 1
ATOM 9218 N N . SER B 1 237 ? -5.121 13.383 32.781 1 89.44 237 SER B N 1
ATOM 9219 C CA . SER B 1 237 ? -5.762 12.156 32.312 1 89.44 237 SER B CA 1
ATOM 9220 C C . SER B 1 237 ? -6.02 12.211 30.828 1 89.44 237 SER B C 1
ATOM 9222 O O . SER B 1 237 ? -5.82 11.211 30.125 1 89.44 237 SER B O 1
ATOM 9224 N N . ASP B 1 238 ? -6.441 13.359 30.344 1 93.5 238 ASP B N 1
ATOM 9225 C CA . ASP B 1 238 ? -6.711 13.523 28.922 1 93.5 238 ASP B CA 1
ATOM 9226 C C . ASP B 1 238 ? -5.422 13.414 28.109 1 93.5 238 ASP B C 1
ATOM 9228 O O . ASP B 1 238 ? -5.398 12.758 27.062 1 93.5 238 ASP B O 1
ATOM 9232 N N . PHE B 1 239 ? -4.48 13.984 28.625 1 94.38 239 PHE B N 1
ATOM 9233 C CA . PHE B 1 239 ? -3.215 13.977 27.906 1 94.38 239 PHE B CA 1
ATOM 9234 C C . PHE B 1 239 ? -2.611 12.578 27.875 1 94.38 239 PHE B C 1
ATOM 9236 O O . PHE B 1 239 ? -2.121 12.133 26.828 1 94.38 239 PHE B O 1
ATOM 9243 N N . ASP B 1 240 ? -2.604 11.953 28.969 1 90.69 240 ASP B N 1
ATOM 9244 C CA . ASP B 1 240 ? -2.074 10.594 29.031 1 90.69 240 ASP B CA 1
ATOM 9245 C C . ASP B 1 240 ? -2.854 9.656 28.109 1 90.69 240 ASP B C 1
ATOM 9247 O O . ASP B 1 240 ? -2.264 8.836 27.406 1 90.69 240 ASP B O 1
ATOM 9251 N N . GLY B 1 241 ? -4.129 9.773 28.188 1 89.56 241 GLY B N 1
ATOM 9252 C CA . GLY B 1 241 ? -4.969 8.977 27.312 1 89.56 241 GLY B CA 1
ATOM 9253 C C . GLY B 1 241 ? -4.699 9.227 25.828 1 89.56 241 GLY B C 1
ATOM 9254 O O . GLY B 1 241 ? -4.695 8.289 25.031 1 89.56 241 GLY B O 1
ATOM 9255 N N . ALA B 1 242 ? -4.496 10.422 25.5 1 93.5 242 ALA B N 1
ATOM 9256 C CA . ALA B 1 242 ? -4.262 10.789 24.109 1 93.5 242 ALA B CA 1
ATOM 9257 C C . ALA B 1 242 ? -2.846 10.422 23.672 1 93.5 242 ALA B C 1
ATOM 9259 O O . ALA B 1 242 ? -2.652 9.766 22.656 1 93.5 242 ALA B O 1
ATOM 9260 N N . TYR B 1 243 ? -1.881 10.828 24.422 1 92.69 243 TYR B N 1
ATOM 9261 C CA . TYR B 1 243 ? -0.48 10.711 24.031 1 92.69 243 TYR B CA 1
ATOM 9262 C C . TYR B 1 243 ? 0.01 9.273 24.203 1 92.69 243 TYR B C 1
ATOM 9264 O O . TYR B 1 243 ? 0.478 8.656 23.234 1 92.69 243 TYR B O 1
ATOM 9272 N N . THR B 1 244 ? -0.145 8.695 25.328 1 86.62 244 THR B N 1
ATOM 9273 C CA . THR B 1 244 ? 0.421 7.387 25.656 1 86.62 244 THR B CA 1
ATOM 9274 C C . THR B 1 244 ? -0.428 6.27 25.047 1 86.62 244 THR B C 1
ATOM 9276 O O . THR B 1 244 ? 0.106 5.312 24.484 1 86.62 244 THR B O 1
ATOM 9279 N N . HIS B 1 245 ? -1.691 6.441 25.125 1 86.56 245 HIS B N 1
ATOM 9280 C CA . HIS B 1 245 ? -2.541 5.293 24.828 1 86.56 245 HIS B CA 1
ATOM 9281 C C . HIS B 1 245 ? -3.078 5.348 23.406 1 86.56 245 HIS B C 1
ATOM 9283 O O . HIS B 1 245 ? -3.465 4.324 22.844 1 86.56 245 HIS B O 1
ATOM 9289 N N . TYR B 1 246 ? -3.117 6.441 22.828 1 91.31 246 TYR B N 1
ATOM 9290 C CA . TYR B 1 246 ? -3.613 6.492 21.453 1 91.31 246 TYR B CA 1
ATOM 9291 C C . TYR B 1 246 ? -2.48 6.777 20.469 1 91.31 246 TYR B C 1
ATOM 9293 O O . TYR B 1 246 ? -2.273 6.027 19.516 1 91.31 246 TYR B O 1
ATOM 9301 N N . CYS B 1 247 ? -1.788 7.875 20.688 1 93.06 247 CYS B N 1
ATOM 9302 C CA . CYS B 1 247 ? -0.735 8.266 19.75 1 93.06 247 CYS B CA 1
ATOM 9303 C C . CYS B 1 247 ? 0.376 7.223 19.719 1 93.06 247 CYS B C 1
ATOM 9305 O O . CYS B 1 247 ? 0.725 6.715 18.641 1 93.06 247 CYS B O 1
ATOM 9307 N N . LYS B 1 248 ? 0.856 6.852 20.828 1 87 248 LYS B N 1
ATOM 9308 C CA . LYS B 1 248 ? 2.025 5.977 20.891 1 87 248 LYS B CA 1
ATOM 9309 C C . LYS B 1 248 ? 1.632 4.52 20.656 1 87 248 LYS B C 1
ATOM 9311 O O . LYS B 1 248 ? 2.406 3.742 20.109 1 87 248 LYS B O 1
ATOM 9316 N N . GLN B 1 249 ? 0.422 4.141 21.031 1 84.19 249 GLN B N 1
ATOM 9317 C CA . GLN B 1 249 ? 0.07 2.725 21 1 84.19 249 GLN B CA 1
ATOM 9318 C C . GLN B 1 249 ? -0.727 2.383 19.734 1 84.19 249 GLN B C 1
ATOM 9320 O O . GLN B 1 249 ? -0.775 1.224 19.328 1 84.19 249 GLN B O 1
ATOM 9325 N N . ILE B 1 250 ? -1.346 3.334 19.172 1 88.81 250 ILE B N 1
ATOM 9326 C CA . ILE B 1 250 ? -2.205 3.018 18.031 1 88.81 250 ILE B CA 1
ATOM 9327 C C . ILE B 1 250 ? -1.672 3.701 16.781 1 88.81 250 ILE B C 1
ATOM 9329 O O . ILE B 1 250 ? -1.27 3.031 15.828 1 88.81 250 ILE B O 1
ATOM 9333 N N . LEU B 1 251 ? -1.529 5 16.797 1 92.75 251 LEU B N 1
ATOM 9334 C CA . LEU B 1 251 ? -1.198 5.742 15.586 1 92.75 251 LEU B CA 1
ATOM 9335 C C . LEU B 1 251 ? 0.255 5.508 15.188 1 92.75 251 LEU B C 1
ATOM 9337 O O . LEU B 1 251 ? 0.545 5.227 14.023 1 92.75 251 LEU B O 1
ATOM 9341 N N . TRP B 1 252 ? 1.143 5.629 16.188 1 91.06 252 TRP B N 1
ATOM 9342 C CA . TRP B 1 252 ? 2.566 5.5 15.891 1 91.06 252 TRP B CA 1
ATOM 9343 C C . TRP B 1 252 ? 2.867 4.152 15.242 1 91.06 252 TRP B C 1
ATOM 9345 O O . TRP B 1 252 ? 3.5 4.094 14.188 1 91.06 252 TRP B O 1
ATOM 9355 N N . PRO B 1 253 ? 2.381 3.031 15.805 1 88.06 253 PRO B N 1
ATOM 9356 C CA . PRO B 1 253 ? 2.646 1.741 15.164 1 88.06 253 PRO B CA 1
ATOM 9357 C C . PRO B 1 253 ? 2.047 1.644 13.766 1 88.06 253 PRO B C 1
ATOM 9359 O O . PRO B 1 253 ? 2.703 1.15 12.844 1 88.06 253 PRO B O 1
ATOM 9362 N N . VAL B 1 254 ? 0.85 2.104 13.578 1 90.94 254 VAL B N 1
ATOM 9363 C CA . VAL B 1 254 ? 0.177 2 12.281 1 90.94 254 VAL B CA 1
ATOM 9364 C C . VAL B 1 254 ? 0.927 2.828 11.242 1 90.94 254 VAL B C 1
ATOM 9366 O O . VAL B 1 254 ? 1.148 2.369 10.117 1 90.94 254 VAL B O 1
ATOM 9369 N N . PHE B 1 255 ? 1.368 4.043 11.641 1 94.31 255 PHE B N 1
ATOM 9370 C CA . PHE B 1 255 ? 2.074 4.918 10.711 1 94.31 255 PHE B CA 1
ATOM 9371 C C . PHE B 1 255 ? 3.445 4.348 10.367 1 94.31 255 PHE B C 1
ATOM 9373 O O . PHE B 1 255 ? 4.086 4.789 9.414 1 94.31 255 PHE B O 1
ATOM 9380 N N . HIS B 1 256 ? 3.861 3.373 11.148 1 90.75 256 HIS B N 1
ATOM 9381 C CA . HIS B 1 256 ? 5.152 2.75 10.891 1 90.75 256 HIS B CA 1
ATOM 9382 C C . HIS B 1 256 ? 4.992 1.274 10.531 1 90.75 256 HIS B C 1
ATOM 9384 O O . HIS B 1 256 ? 5.91 0.477 10.75 1 90.75 256 HIS B O 1
ATOM 9390 N N . TYR B 1 257 ? 3.799 0.858 10.078 1 88.44 257 TYR B N 1
ATOM 9391 C CA . TYR B 1 257 ? 3.473 -0.433 9.484 1 88.44 257 TYR B CA 1
ATOM 9392 C C . TYR B 1 257 ? 3.58 -1.552 10.516 1 88.44 257 TYR B C 1
ATOM 9394 O O . TYR B 1 257 ? 3.996 -2.666 10.188 1 88.44 257 TYR B O 1
ATOM 9402 N N . GLN B 1 258 ? 3.312 -1.16 11.688 1 82.19 258 GLN B N 1
ATOM 9403 C CA . GLN B 1 258 ? 3.168 -2.152 12.742 1 82.19 258 GLN B CA 1
ATOM 9404 C C . GLN B 1 258 ? 1.716 -2.268 13.195 1 82.19 258 GLN B C 1
ATOM 9406 O O . GLN B 1 258 ? 1.219 -1.41 13.93 1 82.19 258 GLN B O 1
ATOM 9411 N N . ILE B 1 259 ? 1.014 -3.211 12.555 1 74.69 259 ILE B N 1
ATOM 9412 C CA . ILE B 1 259 ? -0.394 -3.338 12.914 1 74.69 259 ILE B CA 1
ATOM 9413 C C . ILE B 1 259 ? -0.517 -4.004 14.289 1 74.69 259 ILE B C 1
ATOM 9415 O O . ILE B 1 259 ? 0.073 -5.059 14.523 1 74.69 259 ILE B O 1
ATOM 9419 N N . PRO B 1 260 ? -1.073 -3.199 15.227 1 57.84 260 PRO B N 1
ATOM 9420 C CA . PRO B 1 260 ? -1.11 -3.637 16.625 1 57.84 260 PRO B CA 1
ATOM 9421 C C . PRO B 1 260 ? -1.854 -4.957 16.812 1 57.84 260 PRO B C 1
ATOM 9423 O O . PRO B 1 260 ? -2.961 -5.125 16.297 1 57.84 260 PRO B O 1
ATOM 9426 N N . ASP B 1 261 ? -1.241 -6.172 16.766 1 57.25 261 ASP B N 1
ATOM 9427 C CA . ASP B 1 261 ? -1.97 -7.344 17.234 1 57.25 261 ASP B CA 1
ATOM 9428 C C . ASP B 1 261 ? -1.719 -7.578 18.734 1 57.25 261 ASP B C 1
ATOM 9430 O O . ASP B 1 261 ? -1.936 -8.68 19.234 1 57.25 261 ASP B O 1
ATOM 9434 N N . ASN B 1 262 ? -1.01 -6.551 19.359 1 49.12 262 ASN B N 1
ATOM 9435 C CA . ASN B 1 262 ? -0.41 -6.902 20.641 1 49.12 262 ASN B CA 1
ATOM 9436 C C . ASN B 1 262 ? -1.467 -7.047 21.734 1 49.12 262 ASN B C 1
ATOM 9438 O O . ASN B 1 262 ? -2.232 -6.113 21.984 1 49.12 262 ASN B O 1
ATOM 9442 N N . PRO B 1 263 ? -1.688 -8.344 22.125 1 42.56 263 PRO B N 1
ATOM 9443 C CA . PRO B 1 263 ? -2.572 -8.656 23.25 1 42.56 263 PRO B CA 1
ATOM 9444 C C . PRO B 1 263 ? -2.426 -7.664 24.406 1 42.56 263 PRO B C 1
ATOM 9446 O O . PRO B 1 263 ? -3.326 -7.547 25.234 1 42.56 263 PRO B O 1
ATOM 9449 N N . LYS B 1 264 ? -1.173 -7.18 24.5 1 41.31 264 LYS B N 1
ATOM 9450 C CA . LYS B 1 264 ? -0.963 -6.309 25.656 1 41.31 264 LYS B CA 1
ATOM 9451 C C . LYS B 1 264 ? -1.621 -4.949 25.438 1 41.31 264 LYS B C 1
ATOM 9453 O O . LYS B 1 264 ? -1.632 -4.113 26.344 1 41.31 264 LYS B O 1
ATOM 9458 N N . SER B 1 265 ? -1.789 -4.703 24.141 1 45.53 265 SER B N 1
ATOM 9459 C CA . SER B 1 265 ? -2.451 -3.418 23.922 1 45.53 265 SER B CA 1
ATOM 9460 C C . SER B 1 265 ? -3.863 -3.426 24.5 1 45.53 265 SER B C 1
ATOM 9462 O O . SER B 1 265 ? -4.719 -4.195 24.062 1 45.53 265 SER B O 1
ATOM 9464 N N . LYS B 1 266 ? -3.867 -3.359 25.719 1 41.56 266 LYS B N 1
ATOM 9465 C CA . LYS B 1 266 ? -5.102 -3.217 26.484 1 41.56 266 LYS B CA 1
ATOM 9466 C C . LYS B 1 266 ? -6.035 -2.197 25.828 1 41.56 266 LYS B C 1
ATOM 9468 O O . LYS B 1 266 ? -7.125 -1.928 26.344 1 41.56 266 LYS B O 1
ATOM 9473 N N . THR B 1 267 ? -5.441 -1.359 25 1 46.72 267 THR B N 1
ATOM 9474 C CA . THR B 1 267 ? -6.102 -0.118 24.609 1 46.72 267 THR B CA 1
ATOM 9475 C C . THR B 1 267 ? -7.074 -0.36 23.453 1 46.72 267 THR B C 1
ATOM 9477 O O . THR B 1 267 ? -6.684 -0.848 22.391 1 46.72 267 THR B O 1
ATOM 9480 N N . TYR B 1 268 ? -8.219 -0.715 24.031 1 51.53 268 TYR B N 1
ATOM 9481 C CA . TYR B 1 268 ? -9.312 -0.649 23.062 1 51.53 268 TYR B CA 1
ATOM 9482 C C . TYR B 1 268 ? -9.344 0.706 22.375 1 51.53 268 TYR B C 1
ATOM 9484 O O . TYR B 1 268 ? -9.258 1.749 23.016 1 51.53 268 TYR B O 1
ATOM 9492 N N . GLN B 1 269 ? -9.109 0.775 21.031 1 56.31 269 GLN B N 1
ATOM 9493 C CA . GLN B 1 269 ? -9.164 2.016 20.266 1 56.31 269 GLN B CA 1
ATOM 9494 C C . GLN B 1 269 ? -10.266 2.939 20.781 1 56.31 269 GLN B C 1
ATOM 9496 O O . GLN B 1 269 ? -10.07 4.152 20.859 1 56.31 269 GLN B O 1
ATOM 9501 N N . ASP B 1 270 ? -11.242 2.375 21.328 1 59.22 270 ASP B N 1
ATOM 9502 C CA . ASP B 1 270 ? -12.43 3.174 21.594 1 59.22 270 ASP B CA 1
ATOM 9503 C C . ASP B 1 270 ? -12.25 4.02 22.844 1 59.22 270 ASP B C 1
ATOM 9505 O O . ASP B 1 270 ? -12.648 5.191 22.875 1 59.22 270 ASP B O 1
ATOM 9509 N N . HIS B 1 271 ? -11.469 3.531 23.75 1 70.19 271 HIS B N 1
ATOM 9510 C CA . HIS B 1 271 ? -11.375 4.309 24.984 1 70.19 271 HIS B CA 1
ATOM 9511 C C . HIS B 1 271 ? -10.344 5.426 24.844 1 70.19 271 HIS B C 1
ATOM 9513 O O . HIS B 1 271 ? -10.539 6.52 25.375 1 70.19 271 HIS B O 1
ATOM 9519 N N . SER B 1 272 ? -9.43 5.211 24.141 1 86 272 SER B N 1
ATOM 9520 C CA . SER B 1 272 ? -8.359 6.195 24.031 1 86 272 SER B CA 1
ATOM 9521 C C . SER B 1 272 ? -8.703 7.27 23 1 86 272 SER B C 1
ATOM 9523 O O . SER B 1 272 ? -8.188 8.391 23.078 1 86 272 SER B O 1
ATOM 9525 N N . TRP B 1 273 ? -9.594 6.992 22.141 1 91.56 273 TRP B N 1
ATOM 9526 C CA . TRP B 1 273 ? -9.984 7.926 21.094 1 91.56 273 TRP B CA 1
ATOM 9527 C C . TRP B 1 273 ? -10.641 9.172 21.688 1 91.56 273 TRP B C 1
ATOM 9529 O O . TRP B 1 273 ? -10.367 10.289 21.234 1 91.56 273 TRP B O 1
ATOM 9539 N N . VAL B 1 274 ? -11.438 8.969 22.734 1 91.5 274 VAL B N 1
ATOM 9540 C CA . VAL B 1 274 ? -12.164 10.07 23.359 1 91.5 274 VAL B CA 1
ATOM 9541 C C . VAL B 1 274 ? -11.18 11.102 23.891 1 91.5 274 VAL B C 1
ATOM 9543 O O . VAL B 1 274 ? -11.414 12.305 23.781 1 91.5 274 VAL B O 1
ATOM 9546 N N . TYR B 1 275 ? -10.109 10.648 24.438 1 93.69 275 TYR B N 1
ATOM 9547 C CA . TYR B 1 275 ? -9.102 11.547 25 1 93.69 275 TYR B CA 1
ATOM 9548 C C . TYR B 1 275 ? -8.336 12.258 23.891 1 93.69 275 TYR B C 1
ATOM 9550 O O . TYR B 1 275 ? -7.969 13.43 24.031 1 93.69 275 TYR B O 1
ATOM 9558 N N . TYR B 1 276 ? -8.086 11.547 22.797 1 96.44 276 TYR B N 1
ATOM 9559 C CA . TYR B 1 276 ? -7.43 12.141 21.641 1 96.44 276 TYR B CA 1
ATOM 9560 C C . TYR B 1 276 ? -8.234 13.32 21.109 1 96.44 276 TYR B C 1
ATOM 9562 O O . TYR B 1 276 ? -7.68 14.383 20.812 1 96.44 276 TYR B O 1
ATOM 9570 N N . VAL B 1 277 ? -9.516 13.156 21.031 1 96.88 277 VAL B N 1
ATOM 9571 C CA . VAL B 1 277 ? -10.414 14.203 20.547 1 96.88 277 VAL B CA 1
ATOM 9572 C C . VAL B 1 277 ? -10.383 15.391 21.5 1 96.88 277 VAL B C 1
ATOM 9574 O O . VAL B 1 277 ? -10.297 16.547 21.062 1 96.88 277 VAL B O 1
ATOM 9577 N N . LYS B 1 278 ? -10.344 15.109 22.766 1 96.75 278 LYS B N 1
ATOM 9578 C CA . LYS B 1 278 ? -10.375 16.172 23.766 1 96.75 278 LYS B CA 1
ATOM 9579 C C . LYS B 1 278 ? -9.125 17.031 23.688 1 96.75 278 LYS B C 1
ATOM 9581 O O . LYS B 1 278 ? -9.203 18.266 23.781 1 96.75 278 LYS B O 1
ATOM 9586 N N . VAL B 1 279 ? -8.023 16.406 23.578 1 97.81 279 VAL B N 1
ATOM 9587 C CA . VAL B 1 279 ? -6.77 17.156 23.5 1 97.81 279 VAL B CA 1
ATOM 9588 C C . VAL B 1 279 ? -6.75 18 22.234 1 97.81 279 VAL B C 1
ATOM 9590 O O . VAL B 1 279 ? -6.355 19.172 22.25 1 97.81 279 VAL B O 1
ATOM 9593 N N . ASN B 1 280 ? -7.141 17.438 21.094 1 98.62 280 ASN B N 1
ATOM 9594 C CA . ASN B 1 280 ? -7.188 18.188 19.844 1 98.62 280 ASN B CA 1
ATOM 9595 C C . ASN B 1 280 ? -8.164 19.359 19.922 1 98.62 280 ASN B C 1
ATOM 9597 O O . ASN B 1 280 ? -7.91 20.438 19.375 1 98.62 280 ASN B O 1
ATOM 9601 N N . GLU B 1 281 ? -9.266 19.141 20.641 1 98.19 281 GLU B N 1
ATOM 9602 C CA . GLU B 1 281 ? -10.234 20.219 20.844 1 98.19 281 GLU B CA 1
ATOM 9603 C C . GLU B 1 281 ? -9.625 21.344 21.688 1 98.19 281 GLU B C 1
ATOM 9605 O O . GLU B 1 281 ? -9.867 22.531 21.422 1 98.19 281 GLU B O 1
ATOM 9610 N N . ALA B 1 282 ? -8.883 20.969 22.688 1 98 282 ALA B N 1
ATOM 9611 C CA . ALA B 1 282 ? -8.227 21.969 23.516 1 98 282 ALA B CA 1
ATOM 9612 C C . ALA B 1 282 ? -7.289 22.844 22.688 1 98 282 ALA B C 1
ATOM 9614 O O . ALA B 1 282 ? -7.215 24.062 22.891 1 98 282 ALA B O 1
ATOM 9615 N N . PHE B 1 283 ? -6.57 22.234 21.812 1 98.62 283 PHE B N 1
ATOM 9616 C CA . PHE B 1 283 ? -5.688 22.969 20.906 1 98.62 283 PHE B CA 1
ATOM 9617 C C . PHE B 1 283 ? -6.488 23.906 20.016 1 98.62 283 PHE B C 1
ATOM 9619 O O . PHE B 1 283 ? -6.133 25.078 19.859 1 98.62 283 PHE B O 1
ATOM 9626 N N . ALA B 1 284 ? -7.52 23.391 19.406 1 98.5 284 ALA B N 1
ATOM 9627 C CA . ALA B 1 284 ? -8.352 24.203 18.516 1 98.5 284 ALA B CA 1
ATOM 9628 C C . ALA B 1 284 ? -8.922 25.406 19.25 1 98.5 284 ALA B C 1
ATOM 9630 O O . ALA B 1 284 ? -8.914 26.531 18.734 1 98.5 284 ALA B O 1
ATOM 9631 N N . ASP B 1 285 ? -9.398 25.172 20.469 1 97.06 285 ASP B N 1
ATOM 9632 C CA . ASP B 1 285 ? -9.992 26.25 21.25 1 97.06 285 ASP B CA 1
ATOM 9633 C C . ASP B 1 285 ? -8.977 27.344 21.547 1 97.06 285 ASP B C 1
ATOM 9635 O O . ASP B 1 285 ? -9.297 28.531 21.453 1 97.06 285 ASP B O 1
ATOM 9639 N N . LYS B 1 286 ? -7.785 26.906 21.938 1 96.12 286 LYS B N 1
ATOM 9640 C CA . LYS B 1 286 ? -6.738 27.891 22.234 1 96.12 286 LYS B CA 1
ATOM 9641 C C . LYS B 1 286 ? -6.391 28.719 21 1 96.12 286 LYS B C 1
ATOM 9643 O O . LYS B 1 286 ? -6.184 29.922 21.078 1 96.12 286 LYS B O 1
ATOM 9648 N N . ILE B 1 287 ? -6.289 28.094 19.844 1 97.5 287 ILE B N 1
ATOM 9649 C CA . ILE B 1 287 ? -5.965 28.766 18.578 1 97.5 287 ILE B CA 1
ATOM 9650 C C . ILE B 1 287 ? -7.059 29.781 18.234 1 97.5 287 ILE B C 1
ATOM 9652 O O . ILE B 1 287 ? -6.77 30.938 17.938 1 97.5 287 ILE B O 1
ATOM 9656 N N . VAL B 1 288 ? -8.297 29.359 18.297 1 95.75 288 VAL B N 1
ATOM 9657 C CA . VAL B 1 288 ? -9.438 30.172 17.906 1 95.75 288 VAL B CA 1
ATOM 9658 C C . VAL B 1 288 ? -9.531 31.406 18.812 1 95.75 288 VAL B C 1
ATOM 9660 O O . VAL B 1 288 ? -9.82 32.5 18.344 1 95.75 288 VAL B O 1
ATOM 9663 N N . LYS B 1 289 ? -9.25 31.172 20.078 1 93.12 289 LYS B N 1
ATOM 9664 C CA . LYS B 1 289 ? -9.336 32.25 21.062 1 93.12 289 LYS B CA 1
ATOM 9665 C C . LYS B 1 289 ? -8.297 33.344 20.766 1 93.12 289 LYS B C 1
ATOM 9667 O O . LYS B 1 289 ? -8.547 34.531 21.016 1 93.12 289 LYS B O 1
ATOM 9672 N N . ASN B 1 290 ? -7.191 33.031 20.188 1 90.88 290 ASN B N 1
ATOM 9673 C CA . ASN B 1 290 ? -6.09 33.969 20.047 1 90.88 290 ASN B CA 1
ATOM 9674 C C . ASN B 1 290 ? -5.898 34.375 18.578 1 90.88 290 ASN B C 1
ATOM 9676 O O . ASN B 1 290 ? -5.094 35.281 18.297 1 90.88 290 ASN B O 1
ATOM 9680 N N . TRP B 1 291 ? -6.617 33.781 17.656 1 92.19 291 TRP B N 1
ATOM 9681 C CA . TRP B 1 291 ? -6.445 34 16.219 1 92.19 291 TRP B CA 1
ATOM 9682 C C . TRP B 1 291 ? -7.023 35.344 15.812 1 92.19 291 TRP B C 1
ATOM 9684 O O . TRP B 1 291 ? -8.078 35.781 16.312 1 92.19 291 TRP B O 1
ATOM 9694 N N . LYS B 1 292 ? -6.336 36.031 14.945 1 85.62 292 LYS B N 1
ATOM 9695 C CA . LYS B 1 292 ? -6.805 37.25 14.297 1 85.62 292 LYS B CA 1
ATOM 9696 C C . LYS B 1 292 ? -6.766 37.125 12.781 1 85.62 292 LYS B C 1
ATOM 9698 O O . LYS B 1 292 ? -6.039 36.281 12.242 1 85.62 292 LYS B O 1
ATOM 9703 N N . ARG B 1 293 ? -7.535 37.969 12.148 1 84.62 293 ARG B N 1
ATOM 9704 C CA . ARG B 1 293 ? -7.57 37.938 10.695 1 84.62 293 ARG B CA 1
ATOM 9705 C C . ARG B 1 293 ? -6.191 38.219 10.102 1 84.62 293 ARG B C 1
ATOM 9707 O O . ARG B 1 293 ? -5.5 39.156 10.539 1 84.62 293 ARG B O 1
ATOM 9714 N N . GLY B 1 294 ? -5.832 37.344 9.203 1 82.62 294 GLY B N 1
ATOM 9715 C CA . GLY B 1 294 ? -4.527 37.5 8.578 1 82.62 294 GLY B CA 1
ATOM 9716 C C . GLY B 1 294 ? -3.486 36.531 9.133 1 82.62 294 GLY B C 1
ATOM 9717 O O . GLY B 1 294 ? -2.445 36.312 8.516 1 82.62 294 GLY B O 1
ATOM 9718 N N . ASP B 1 295 ? -3.729 36 10.297 1 91 295 ASP B N 1
ATOM 9719 C CA . ASP B 1 295 ? -2.793 35.031 10.898 1 91 295 ASP B CA 1
ATOM 9720 C C . ASP B 1 295 ? -2.766 33.719 10.133 1 91 295 ASP B C 1
ATOM 9722 O O . ASP B 1 295 ? -3.744 33.375 9.477 1 91 295 ASP B O 1
ATOM 9726 N N . VAL B 1 296 ? -1.65 33.094 10.18 1 95.19 296 VAL B N 1
ATOM 9727 C CA . VAL B 1 296 ? -1.471 31.781 9.555 1 95.19 296 VAL B CA 1
ATOM 9728 C C . VAL B 1 296 ? -1.399 30.688 10.625 1 95.19 296 VAL B C 1
ATOM 9730 O O . VAL B 1 296 ? -0.754 30.875 11.664 1 95.19 296 VAL B O 1
ATOM 9733 N N . ILE B 1 297 ? -2.145 29.656 10.484 1 98 297 ILE B N 1
ATOM 9734 C CA . ILE B 1 297 ? -2.111 28.531 11.406 1 98 297 ILE B CA 1
ATOM 9735 C C . ILE B 1 297 ? -1.384 27.344 10.766 1 98 297 ILE B C 1
ATOM 9737 O O . ILE B 1 297 ? -1.817 26.828 9.734 1 98 297 ILE B O 1
ATOM 9741 N N . TRP B 1 298 ? -0.288 26.906 11.297 1 98.44 298 TRP B N 1
ATOM 9742 C CA . TRP B 1 298 ? 0.502 25.781 10.781 1 98.44 298 TRP B CA 1
ATOM 9743 C C . TRP B 1 298 ? 0.57 24.656 11.797 1 98.44 298 TRP B C 1
ATOM 9745 O O . TRP B 1 298 ? 1.382 24.688 12.727 1 98.44 298 TRP B O 1
ATOM 9755 N N . VAL B 1 299 ? -0.235 23.578 11.594 1 98.75 299 VAL B N 1
ATOM 9756 C CA . VAL B 1 299 ? -0.358 22.453 12.516 1 98.75 299 VAL B CA 1
ATOM 9757 C C . VAL B 1 299 ? 0.659 21.375 12.156 1 98.75 299 VAL B C 1
ATOM 9759 O O . VAL B 1 299 ? 0.843 21.062 10.977 1 98.75 299 VAL B O 1
ATOM 9762 N N . HIS B 1 300 ? 1.217 20.719 13.227 1 98.06 300 HIS B N 1
ATOM 9763 C CA . HIS B 1 300 ? 2.309 19.797 12.938 1 98.06 300 HIS B CA 1
ATOM 9764 C C . HIS B 1 300 ? 2.059 18.438 13.562 1 98.06 300 HIS B C 1
ATOM 9766 O O . HIS B 1 300 ? 1.771 18.344 14.758 1 98.06 300 HIS B O 1
ATOM 9772 N N . ASP B 1 301 ? 2.098 17.359 12.664 1 96.69 301 ASP B N 1
ATOM 9773 C CA . ASP B 1 301 ? 2.387 15.961 12.977 1 96.69 301 ASP B CA 1
ATOM 9774 C C . ASP B 1 301 ? 1.119 15.219 13.391 1 96.69 301 ASP B C 1
ATOM 9776 O O . ASP B 1 301 ? 0.036 15.805 13.445 1 96.69 301 ASP B O 1
ATOM 9780 N N . TYR B 1 302 ? 1.235 13.93 13.797 1 97.31 302 TYR B N 1
ATOM 9781 C CA . TYR B 1 302 ? 0.112 13 13.883 1 97.31 302 TYR B CA 1
ATOM 9782 C C . TYR B 1 302 ? -0.612 13.148 15.219 1 97.31 302 TYR B C 1
ATOM 9784 O O . TYR B 1 302 ? -1.727 12.648 15.383 1 97.31 302 TYR B O 1
ATOM 9792 N N . HIS B 1 303 ? -0.049 13.891 16.172 1 97.44 303 HIS B N 1
ATOM 9793 C CA . HIS B 1 303 ? -0.704 14.109 17.453 1 97.44 303 HIS B CA 1
ATOM 9794 C C . HIS B 1 303 ? -1.92 15.016 17.312 1 97.44 303 HIS B C 1
ATOM 9796 O O . HIS B 1 303 ? -2.809 15.016 18.172 1 97.44 303 HIS B O 1
ATOM 9802 N N . LEU B 1 304 ? -1.939 15.789 16.281 1 98.56 304 LEU B N 1
ATOM 9803 C CA . LEU B 1 304 ? -2.943 16.844 16.141 1 98.56 304 LEU B CA 1
ATOM 9804 C C . LEU B 1 304 ? -3.658 16.75 14.797 1 98.56 304 LEU B C 1
ATOM 9806 O O . LEU B 1 304 ? -3.893 17.766 14.141 1 98.56 304 LEU B O 1
ATOM 9810 N N . LEU B 1 305 ? -4.02 15.602 14.414 1 98.69 305 LEU B N 1
ATOM 9811 C CA . LEU B 1 305 ? -4.598 15.375 13.094 1 98.69 305 LEU B CA 1
ATOM 9812 C C . LEU B 1 305 ? -5.98 16 12.992 1 98.69 305 LEU B C 1
ATOM 9814 O O . LEU B 1 305 ? -6.441 16.312 11.891 1 98.69 305 LEU B O 1
ATOM 9818 N N . LEU B 1 306 ? -6.676 16.234 14.086 1 98.69 306 LEU B N 1
ATOM 9819 C CA . LEU B 1 306 ? -8.055 16.688 14.047 1 98.69 306 LEU B CA 1
ATOM 9820 C C . LEU B 1 306 ? -8.125 18.219 14.102 1 98.69 306 LEU B C 1
ATOM 9822 O O . LEU B 1 306 ? -9.156 18.812 13.797 1 98.69 306 LEU B O 1
ATOM 9826 N N . VAL B 1 307 ? -7.055 18.875 14.422 1 98.81 307 VAL B N 1
ATOM 9827 C CA . VAL B 1 307 ? -7.043 20.297 14.742 1 98.81 307 VAL B CA 1
ATOM 9828 C C . VAL B 1 307 ? -7.438 21.109 13.508 1 98.81 307 VAL B C 1
ATOM 9830 O O . VAL B 1 307 ? -8.234 22.047 13.602 1 98.81 307 VAL B O 1
ATOM 9833 N N . PRO B 1 308 ? -6.91 20.766 12.312 1 98.69 308 PRO B N 1
ATOM 9834 C CA . PRO B 1 308 ? -7.273 21.578 11.148 1 98.69 308 PRO B CA 1
ATOM 9835 C C . PRO B 1 308 ? -8.781 21.656 10.93 1 98.69 308 PRO B C 1
ATOM 9837 O O . PRO B 1 308 ? -9.328 22.75 10.734 1 98.69 308 PRO B O 1
ATOM 9840 N N . ALA B 1 309 ? -9.445 20.562 10.992 1 97.75 309 ALA B N 1
ATOM 9841 C CA . ALA B 1 309 ? -10.891 20.547 10.766 1 97.75 309 ALA B CA 1
ATOM 9842 C C . ALA B 1 309 ? -11.625 21.234 11.898 1 97.75 309 ALA B C 1
ATOM 9844 O O . ALA B 1 309 ? -12.633 21.922 11.672 1 97.75 309 ALA B O 1
ATOM 9845 N N . LEU B 1 310 ? -11.195 21.016 13.102 1 98.19 310 LEU B N 1
ATOM 9846 C CA . LEU B 1 310 ? -11.828 21.641 14.266 1 98.19 310 LEU B CA 1
ATOM 9847 C C . LEU B 1 310 ? -11.727 23.156 14.195 1 98.19 310 LEU B C 1
ATOM 9849 O O . LEU B 1 310 ? -12.68 23.859 14.523 1 98.19 310 LEU B O 1
ATOM 9853 N N . VAL B 1 311 ? -10.57 23.641 13.797 1 98.19 311 VAL B N 1
ATOM 9854 C CA . VAL B 1 311 ? -10.375 25.078 13.648 1 98.19 311 VAL B CA 1
ATOM 9855 C C . VAL B 1 311 ? -11.219 25.609 12.492 1 98.19 311 VAL B C 1
ATOM 9857 O O . VAL B 1 311 ? -11.852 26.656 12.594 1 98.19 311 VAL B O 1
ATOM 9860 N N . ARG B 1 312 ? -11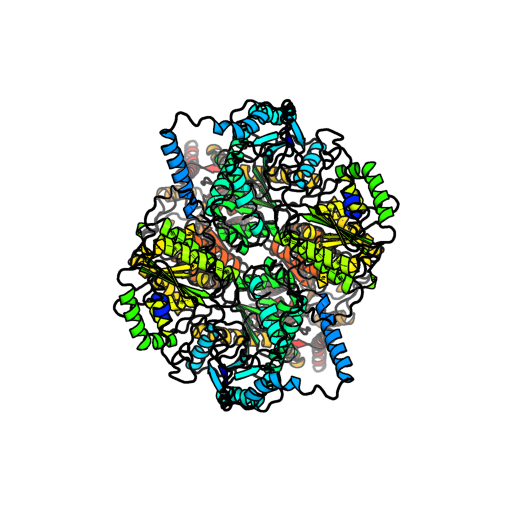.227 24.891 11.367 1 95.56 312 ARG B N 1
ATOM 9861 C CA . ARG B 1 312 ? -11.969 25.297 10.18 1 95.56 312 ARG B CA 1
ATOM 9862 C C . ARG B 1 312 ? -13.461 25.438 10.492 1 95.56 312 ARG B C 1
ATOM 9864 O O . ARG B 1 312 ? -14.117 26.344 9.977 1 95.56 312 ARG B O 1
ATOM 9871 N N . LYS B 1 313 ? -13.977 24.578 11.25 1 93.25 313 LYS B N 1
ATOM 9872 C CA . LYS B 1 313 ? -15.383 24.625 11.641 1 93.25 313 LYS B CA 1
ATOM 9873 C C . LYS B 1 313 ? -15.711 25.938 12.352 1 93.25 313 LYS B C 1
ATOM 9875 O O . LYS B 1 313 ? -16.797 26.5 12.164 1 93.25 313 LYS B O 1
ATOM 9880 N N . LYS B 1 314 ? -14.789 26.453 13.117 1 92.69 314 LYS B N 1
ATOM 9881 C CA . LYS B 1 314 ? -14.992 27.672 13.891 1 92.69 314 LYS B CA 1
ATOM 9882 C C . LYS B 1 314 ? -14.523 28.906 13.125 1 92.69 314 LYS B C 1
ATOM 9884 O O . LYS B 1 314 ? -15.055 30 13.312 1 92.69 314 LYS B O 1
ATOM 9889 N N . LEU B 1 315 ? -13.5 28.719 12.297 1 92.88 315 LEU B N 1
ATOM 9890 C CA . LEU B 1 315 ? -12.938 29.781 11.469 1 92.88 315 LEU B CA 1
ATOM 9891 C C . LEU B 1 315 ? -12.906 29.375 10 1 92.88 315 LEU B C 1
ATOM 9893 O O . LEU B 1 315 ? -11.844 29.031 9.469 1 92.88 315 LEU B O 1
ATOM 9897 N N . PRO B 1 316 ? -13.883 29.5 9.258 1 86.44 316 PRO B N 1
ATOM 9898 C CA . PRO B 1 316 ? -13.984 28.984 7.891 1 86.44 316 PRO B CA 1
ATOM 9899 C C . PRO B 1 316 ? -13 29.672 6.938 1 86.44 316 PRO B C 1
ATOM 9901 O O . PRO B 1 316 ? -12.578 29.062 5.949 1 86.44 316 PRO B O 1
ATOM 9904 N N . ASP B 1 317 ? -12.578 30.859 7.27 1 85.19 317 ASP B N 1
ATOM 9905 C CA . ASP B 1 317 ? -11.734 31.594 6.336 1 85.19 317 ASP B CA 1
ATOM 9906 C C . ASP B 1 317 ? -10.266 31.562 6.777 1 85.19 317 ASP B C 1
ATOM 9908 O O . ASP B 1 317 ? -9.414 32.219 6.172 1 85.19 317 ASP B O 1
ATOM 9912 N N . ALA B 1 318 ? -9.977 30.828 7.734 1 93.38 318 ALA B N 1
ATOM 9913 C CA . ALA B 1 318 ? -8.617 30.797 8.273 1 93.38 318 ALA B CA 1
ATOM 9914 C C . ALA B 1 318 ? -7.66 30.125 7.293 1 93.38 318 ALA B C 1
ATOM 9916 O O . ALA B 1 318 ? -8.039 29.188 6.582 1 93.38 318 ALA B O 1
ATOM 9917 N N . LYS B 1 319 ? -6.469 30.703 7.148 1 95.5 319 LYS B N 1
ATOM 9918 C CA . LYS B 1 319 ? -5.383 30.078 6.402 1 95.5 319 LYS B CA 1
ATOM 9919 C C . LYS B 1 319 ? -4.695 29 7.23 1 95.5 319 LYS B C 1
ATOM 9921 O O . LYS B 1 319 ? -3.918 29.312 8.141 1 95.5 319 LYS B O 1
ATOM 9926 N N . ILE B 1 320 ? -4.91 27.703 6.883 1 98.12 320 ILE B N 1
ATOM 9927 C CA . ILE B 1 320 ? -4.457 26.594 7.715 1 98.12 320 ILE B CA 1
ATOM 9928 C C . ILE B 1 320 ? -3.545 25.672 6.902 1 98.12 320 ILE B C 1
ATOM 9930 O O . ILE B 1 320 ? -3.92 25.219 5.82 1 98.12 320 ILE B O 1
ATOM 9934 N N . GLY B 1 321 ? -2.35 25.453 7.363 1 98.62 321 GLY B N 1
ATOM 9935 C CA . GLY B 1 321 ? -1.439 24.453 6.836 1 98.62 321 GLY B CA 1
ATOM 9936 C C . GLY B 1 321 ? -1.227 23.281 7.777 1 98.62 321 GLY B C 1
ATOM 9937 O O . GLY B 1 321 ? -1.271 23.453 9 1 98.62 321 GLY B O 1
ATOM 9938 N N . PHE B 1 322 ? -1.019 22.109 7.246 1 98.69 322 PHE B N 1
ATOM 9939 C CA . PHE B 1 322 ? -0.701 20.922 8.023 1 98.69 322 PHE B CA 1
ATOM 9940 C C . PHE B 1 322 ? 0.542 20.234 7.477 1 98.69 322 PHE B C 1
ATOM 9942 O O . PHE B 1 322 ? 0.715 20.125 6.262 1 98.69 322 PHE B O 1
ATOM 9949 N N . PHE B 1 323 ? 1.393 19.812 8.375 1 98.69 323 PHE B N 1
ATOM 9950 C CA . PHE B 1 323 ? 2.59 19.078 7.977 1 98.69 323 PHE B CA 1
ATOM 9951 C C . PHE B 1 323 ? 2.75 17.812 8.812 1 98.69 323 PHE B C 1
ATOM 9953 O O . PHE B 1 323 ? 2.734 17.875 10.039 1 98.69 323 PHE B O 1
ATOM 9960 N N . LEU B 1 324 ? 2.863 16.656 8.156 1 98.25 324 LEU B N 1
ATOM 9961 C CA . LEU B 1 324 ? 3.123 15.398 8.836 1 98.25 324 LEU B CA 1
ATOM 9962 C C . LEU B 1 324 ? 4.598 15.023 8.75 1 98.25 324 LEU B C 1
ATOM 9964 O O . LEU B 1 324 ? 5.121 14.789 7.656 1 98.25 324 LEU B O 1
ATOM 9968 N N . HIS B 1 325 ? 5.227 14.898 9.883 1 96.5 325 HIS B N 1
ATOM 9969 C CA . HIS B 1 325 ? 6.668 14.672 9.93 1 96.5 325 HIS B CA 1
ATOM 9970 C C . HIS B 1 325 ? 6.996 13.188 9.82 1 96.5 325 HIS B C 1
ATOM 9972 O O . HIS B 1 325 ? 8.07 12.82 9.328 1 96.5 325 HIS B O 1
ATOM 9978 N N . VAL B 1 326 ? 6.145 12.344 10.289 1 95.44 326 VAL B N 1
ATOM 9979 C CA . VAL B 1 326 ? 6.355 10.906 10.203 1 95.44 326 VAL B CA 1
ATOM 9980 C C . VAL B 1 326 ? 5.898 10.406 8.836 1 95.44 326 VAL B C 1
ATOM 9982 O O . VAL B 1 326 ? 5.352 11.164 8.031 1 95.44 326 VAL B O 1
ATOM 9985 N N . ALA B 1 327 ? 6.148 9.172 8.594 1 94.69 327 ALA B N 1
ATOM 9986 C CA . ALA B 1 327 ? 5.695 8.562 7.34 1 94.69 327 ALA B CA 1
ATOM 9987 C C . ALA B 1 327 ? 4.176 8.406 7.328 1 94.69 327 ALA B C 1
ATOM 9989 O O . ALA B 1 327 ? 3.545 8.32 8.383 1 94.69 327 ALA B O 1
ATOM 9990 N N . PHE B 1 328 ? 3.535 8.555 6.164 1 96.94 328 PHE B N 1
ATOM 9991 C CA . PHE B 1 328 ? 2.135 8.188 5.988 1 96.94 328 PHE B CA 1
ATOM 9992 C C . PHE B 1 328 ? 2.01 6.816 5.332 1 96.94 328 PHE B C 1
ATOM 9994 O O . PHE B 1 328 ? 2.553 6.59 4.246 1 96.94 328 PHE B O 1
ATOM 10001 N N . PRO B 1 329 ? 1.38 5.91 5.957 1 94.81 329 PRO B N 1
ATOM 10002 C CA . PRO B 1 329 ? 1.359 4.531 5.473 1 94.81 329 PRO B CA 1
ATOM 10003 C C . PRO B 1 329 ? 0.481 4.352 4.234 1 94.81 329 PRO B C 1
ATOM 10005 O O . PRO B 1 329 ? -0.254 5.27 3.859 1 94.81 329 PRO B O 1
ATOM 10008 N N . SER B 1 330 ? 0.591 3.164 3.635 1 90.5 330 SER B N 1
ATOM 10009 C CA . SER B 1 330 ? -0.27 2.811 2.512 1 90.5 330 SER B CA 1
ATOM 10010 C C . SER B 1 330 ? -1.729 2.715 2.941 1 90.5 330 SER B C 1
ATOM 10012 O O . SER B 1 330 ? -2.023 2.574 4.133 1 90.5 330 SER B O 1
ATOM 10014 N N . SER B 1 331 ? -2.598 2.768 1.936 1 88.69 331 SER B N 1
ATOM 10015 C CA . SER B 1 331 ? -4.031 2.734 2.207 1 88.69 331 SER B CA 1
ATOM 10016 C C . SER B 1 331 ? -4.434 1.431 2.889 1 88.69 331 SER B C 1
ATOM 10018 O O . SER B 1 331 ? -5.336 1.416 3.727 1 88.69 331 SER B O 1
ATOM 10020 N N . GLU B 1 332 ? -3.713 0.285 2.607 1 89.94 332 GLU B N 1
ATOM 10021 C CA . GLU B 1 332 ? -4.039 -1.024 3.164 1 89.94 332 GLU B CA 1
ATOM 10022 C C . GLU B 1 332 ? -3.75 -1.076 4.66 1 89.94 332 GLU B C 1
ATOM 10024 O O . GLU B 1 332 ? -4.43 -1.787 5.406 1 89.94 332 GLU B O 1
ATOM 10029 N N . VAL B 1 333 ? -2.801 -0.303 5.055 1 92.62 333 VAL B N 1
ATOM 10030 C CA . VAL B 1 333 ? -2.436 -0.277 6.469 1 92.62 333 VAL B CA 1
ATOM 10031 C C . VAL B 1 333 ? -3.291 0.752 7.203 1 92.62 333 VAL B C 1
ATOM 10033 O O . VAL B 1 333 ? -3.797 0.482 8.297 1 92.62 333 VAL B O 1
ATOM 10036 N N . PHE B 1 334 ? -3.496 1.933 6.574 1 94.56 334 PHE B N 1
ATOM 10037 C CA . PHE B 1 334 ? -4.262 3 7.207 1 94.56 334 PHE B CA 1
ATOM 10038 C C . PHE B 1 334 ? -5.703 2.564 7.441 1 94.56 334 PHE B C 1
ATOM 10040 O O . PHE B 1 334 ? -6.312 2.928 8.453 1 94.56 334 PHE B O 1
ATOM 10047 N N . ARG B 1 335 ? -6.238 1.771 6.551 1 91 335 ARG B N 1
ATOM 10048 C CA . ARG B 1 335 ? -7.652 1.418 6.617 1 91 335 ARG B CA 1
ATOM 10049 C C . ARG B 1 335 ? -7.93 0.488 7.793 1 91 335 ARG B C 1
ATOM 10051 O O . ARG B 1 335 ? -9.086 0.259 8.148 1 91 335 ARG B O 1
ATOM 10058 N N . CYS B 1 336 ? -6.906 -0.025 8.422 1 90.56 336 CYS B N 1
ATOM 10059 C CA . CYS B 1 336 ? -7.074 -0.887 9.586 1 90.56 336 CYS B CA 1
ATOM 10060 C C . CYS B 1 336 ? -7.527 -0.082 10.805 1 90.56 336 CYS B C 1
ATOM 10062 O O . CYS B 1 336 ? -8.008 -0.649 11.781 1 90.56 336 CYS B O 1
ATOM 10064 N N . LEU B 1 337 ? -7.324 1.229 10.789 1 91.19 337 LEU B N 1
ATOM 10065 C CA . LEU B 1 337 ? -7.738 2.074 11.906 1 91.19 337 LEU B CA 1
ATOM 10066 C C . LEU B 1 337 ? -9.258 2.102 12.031 1 91.19 337 LEU B C 1
ATOM 10068 O O . LEU B 1 337 ? -9.969 2.166 11.023 1 91.19 337 LEU B O 1
ATOM 10072 N N . ALA B 1 338 ? -9.75 2.059 13.258 1 89.12 338 ALA B N 1
ATOM 10073 C CA . ALA B 1 338 ? -11.188 2.092 13.5 1 89.12 338 ALA B CA 1
ATOM 10074 C C . ALA B 1 338 ? -11.789 3.434 13.086 1 89.12 338 ALA B C 1
ATOM 10076 O O . ALA B 1 338 ? -12.812 3.482 12.406 1 89.12 338 ALA B O 1
ATOM 10077 N N . VAL B 1 339 ? -11.078 4.543 13.492 1 92.19 339 VAL B N 1
ATOM 10078 C CA . VAL B 1 339 ? -11.578 5.883 13.211 1 92.19 339 VAL B CA 1
ATOM 10079 C C . VAL B 1 339 ? -10.836 6.469 12.008 1 92.19 339 VAL B C 1
ATOM 10081 O O . VAL B 1 339 ? -10.344 7.598 12.062 1 92.19 339 VAL B O 1
ATOM 10084 N N . ARG B 1 340 ? -10.758 5.652 10.984 1 92.5 340 ARG B N 1
ATOM 10085 C CA . ARG B 1 340 ? -9.977 5.977 9.789 1 92.5 340 ARG B CA 1
ATOM 10086 C C . ARG B 1 340 ? -10.578 7.172 9.055 1 92.5 340 ARG B C 1
ATOM 10088 O O . ARG B 1 340 ? -9.852 8.047 8.578 1 92.5 340 ARG B O 1
ATOM 10095 N N . LYS B 1 341 ? -11.891 7.344 8.953 1 90.69 341 LYS B N 1
ATOM 10096 C CA . LYS B 1 341 ? -12.547 8.438 8.234 1 90.69 341 LYS B CA 1
ATOM 10097 C C . LYS B 1 341 ? -12.383 9.758 8.977 1 90.69 341 LYS B C 1
ATOM 10099 O O . LYS B 1 341 ? -12.039 10.773 8.375 1 90.69 341 LYS B O 1
ATOM 10104 N N . GLU B 1 342 ? -12.57 9.703 10.273 1 94.81 342 GLU B N 1
ATOM 10105 C CA . GLU B 1 342 ? -12.484 10.906 11.109 1 94.81 342 GLU B CA 1
ATOM 10106 C C . GLU B 1 342 ? -11.086 11.508 11.062 1 94.81 342 GLU B C 1
ATOM 10108 O O . GLU B 1 342 ? -10.938 12.734 10.992 1 94.81 342 GLU B O 1
ATOM 10113 N N . LEU B 1 343 ? -10.117 10.672 11.086 1 97.44 343 LEU B N 1
ATOM 10114 C CA . LEU B 1 343 ? -8.734 11.148 11.055 1 97.44 343 LEU B CA 1
ATOM 10115 C C . LEU B 1 343 ? -8.43 11.844 9.734 1 97.44 343 LEU B C 1
ATOM 10117 O O . LEU B 1 343 ? -7.82 12.922 9.719 1 97.44 343 LEU B O 1
ATOM 10121 N N . LEU B 1 344 ? -8.852 11.25 8.625 1 96.62 344 LEU B N 1
ATOM 10122 C CA . LEU B 1 344 ? -8.625 11.844 7.312 1 96.62 344 LEU B CA 1
ATOM 10123 C C . LEU B 1 344 ? -9.359 13.172 7.18 1 96.62 344 LEU B C 1
ATOM 10125 O O . LEU B 1 344 ? -8.805 14.156 6.691 1 96.62 344 LEU B O 1
ATOM 10129 N N . GLU B 1 345 ? -10.602 13.156 7.664 1 95.88 345 GLU B N 1
ATOM 10130 C CA . GLU B 1 345 ? -11.391 14.383 7.617 1 95.88 345 GLU B CA 1
ATOM 10131 C C . GLU B 1 345 ? -10.758 15.484 8.461 1 95.88 345 GLU B C 1
ATOM 10133 O O . GLU B 1 345 ? -10.836 16.656 8.117 1 95.88 345 GLU B O 1
ATOM 10138 N N . GLY B 1 346 ? -10.203 15.07 9.578 1 98.19 346 GLY B N 1
ATOM 10139 C CA . GLY B 1 346 ? -9.477 16.031 10.398 1 98.19 346 GLY B CA 1
ATOM 10140 C C . GLY B 1 346 ? -8.352 16.719 9.648 1 98.19 346 GLY B C 1
ATOM 10141 O O . GLY B 1 346 ? -8.242 17.953 9.68 1 98.19 346 GLY B O 1
ATOM 10142 N N . MET B 1 347 ? -7.566 16 8.945 1 98.44 347 MET B N 1
ATOM 10143 C CA . MET B 1 347 ? -6.441 16.531 8.18 1 98.44 347 MET B CA 1
ATOM 10144 C C . MET B 1 347 ? -6.934 17.438 7.047 1 98.44 347 MET B C 1
ATOM 10146 O O . MET B 1 347 ? -6.336 18.484 6.773 1 98.44 347 MET B O 1
ATOM 10150 N N . LEU B 1 348 ? -8.016 17.031 6.445 1 96.56 348 LEU B N 1
ATOM 10151 C CA . LEU B 1 348 ? -8.539 17.703 5.258 1 96.56 348 LEU B CA 1
ATOM 10152 C C . LEU B 1 348 ? -9.148 19.047 5.617 1 96.56 348 LEU B C 1
ATOM 10154 O O . LEU B 1 348 ? -9.586 19.797 4.734 1 96.56 348 LEU B O 1
ATOM 10158 N N . GLY B 1 349 ? -9.141 19.391 6.891 1 97.19 349 GLY B N 1
ATOM 10159 C CA . GLY B 1 349 ? -9.547 20.734 7.293 1 97.19 349 GLY B CA 1
ATOM 10160 C C . GLY B 1 349 ? -8.539 21.797 6.91 1 97.19 349 GLY B C 1
ATOM 10161 O O . GLY B 1 349 ? -8.844 22.984 6.934 1 97.19 349 GLY B O 1
ATOM 10162 N N . ALA B 1 350 ? -7.375 21.375 6.465 1 98.06 350 ALA B N 1
ATOM 10163 C CA . ALA B 1 350 ? -6.305 22.312 6.102 1 98.06 350 ALA B CA 1
ATOM 10164 C C . ALA B 1 350 ? -6.445 22.766 4.656 1 98.06 350 ALA B C 1
ATOM 10166 O O . ALA B 1 350 ? -7.18 22.156 3.873 1 98.06 350 ALA B O 1
ATOM 10167 N N . ASN B 1 351 ? -5.828 23.906 4.32 1 95.81 351 ASN B N 1
ATOM 10168 C CA . ASN B 1 351 ? -5.73 24.359 2.934 1 95.81 351 ASN B CA 1
ATOM 10169 C C . ASN B 1 351 ? -4.629 23.609 2.18 1 95.81 351 ASN B C 1
ATOM 10171 O O . ASN B 1 351 ? -4.746 23.391 0.975 1 95.81 351 ASN B O 1
ATOM 10175 N N . LEU B 1 352 ? -3.643 23.391 2.922 1 98 352 LEU B N 1
ATOM 10176 C CA . LEU B 1 352 ? -2.465 22.734 2.377 1 98 352 LEU B CA 1
ATOM 10177 C C . LEU B 1 352 ? -1.97 21.641 3.324 1 98 352 LEU B C 1
ATOM 10179 O O . LEU B 1 352 ? -1.792 21.891 4.52 1 98 352 LEU B O 1
ATOM 10183 N N . ILE B 1 353 ? -1.865 20.453 2.805 1 98.62 353 ILE B N 1
ATOM 10184 C CA . ILE B 1 353 ? -1.271 19.344 3.535 1 98.62 353 ILE B CA 1
ATOM 10185 C C . ILE B 1 353 ? 0.066 18.953 2.902 1 98.62 353 ILE B C 1
ATOM 10187 O O . ILE B 1 353 ? 0.159 18.797 1.683 1 98.62 353 ILE B O 1
ATOM 10191 N N . ALA B 1 354 ? 1.053 18.844 3.711 1 98.25 354 ALA B N 1
ATOM 10192 C CA . ALA B 1 354 ? 2.371 18.547 3.162 1 98.25 354 ALA B CA 1
ATOM 10193 C C . ALA B 1 354 ? 3.008 17.359 3.887 1 98.25 354 ALA B C 1
ATOM 10195 O O . ALA B 1 354 ? 2.754 17.141 5.074 1 98.25 354 ALA B O 1
ATOM 10196 N N . PHE B 1 355 ? 3.785 16.625 3.164 1 97.56 355 PHE B N 1
ATOM 10197 C CA . PHE B 1 355 ? 4.52 15.453 3.643 1 97.56 355 PHE B CA 1
ATOM 10198 C C . PHE B 1 355 ? 6.004 15.586 3.322 1 97.56 355 PHE B C 1
ATOM 10200 O O . PHE B 1 355 ? 6.422 16.531 2.646 1 97.56 355 PHE B O 1
ATOM 10207 N N . GLN B 1 356 ? 6.793 14.641 3.803 1 95.94 356 GLN B N 1
ATOM 10208 C CA . GLN B 1 356 ? 8.242 14.688 3.643 1 95.94 356 GLN B CA 1
ATOM 10209 C C . GLN B 1 356 ? 8.648 14.352 2.209 1 95.94 356 GLN B C 1
ATOM 10211 O O . GLN B 1 356 ? 9.539 14.992 1.645 1 95.94 356 GLN B O 1
ATOM 10216 N N . ILE B 1 357 ? 8.023 13.32 1.653 1 91 357 ILE B N 1
ATOM 10217 C CA . ILE B 1 357 ? 8.438 12.852 0.336 1 91 357 ILE B CA 1
ATOM 10218 C C . ILE B 1 357 ? 7.211 12.539 -0.513 1 91 357 ILE B C 1
ATOM 10220 O O . ILE B 1 357 ? 6.09 12.477 0.004 1 91 357 ILE B O 1
ATOM 10224 N N . HIS B 1 358 ? 7.406 12.352 -1.714 1 83.56 358 HIS B N 1
ATOM 10225 C CA . HIS B 1 358 ? 6.328 12.156 -2.676 1 83.56 358 HIS B CA 1
ATOM 10226 C C . HIS B 1 358 ? 5.555 10.875 -2.379 1 83.56 358 HIS B C 1
ATOM 10228 O O . HIS B 1 358 ? 4.328 10.836 -2.52 1 83.56 358 HIS B O 1
ATOM 10234 N N . GLU B 1 359 ? 6.238 9.852 -2.014 1 84.88 359 GLU B N 1
ATOM 10235 C CA . GLU B 1 359 ? 5.609 8.57 -1.706 1 84.88 359 GLU B CA 1
ATOM 10236 C C . GLU B 1 359 ? 4.535 8.727 -0.634 1 84.88 359 GLU B C 1
ATOM 10238 O O . GLU B 1 359 ? 3.453 8.141 -0.741 1 84.88 359 GLU B O 1
ATOM 10243 N N . TYR B 1 360 ? 4.801 9.531 0.352 1 94.31 360 TYR B N 1
ATOM 10244 C CA . TYR B 1 360 ? 3.848 9.727 1.439 1 94.31 360 TYR B CA 1
ATOM 10245 C C . TYR B 1 360 ? 2.621 10.492 0.959 1 94.31 360 TYR B C 1
ATOM 10247 O O . TYR B 1 360 ? 1.493 10.172 1.344 1 94.31 360 TYR B O 1
ATOM 10255 N N . SER B 1 361 ? 2.889 11.492 0.145 1 90.31 361 SER B N 1
ATOM 10256 C CA . SER B 1 361 ? 1.775 12.242 -0.431 1 90.31 361 SER B CA 1
ATOM 10257 C C . SER B 1 361 ? 0.881 11.336 -1.274 1 90.31 361 SER B C 1
ATOM 10259 O O . SER B 1 361 ? -0.346 11.438 -1.207 1 90.31 361 SER B O 1
ATOM 10261 N N . ARG B 1 362 ? 1.491 10.516 -2.039 1 84.88 362 ARG B N 1
ATOM 10262 C CA . ARG B 1 362 ? 0.748 9.594 -2.887 1 84.88 362 ARG B CA 1
ATOM 10263 C C . ARG B 1 362 ? -0.104 8.648 -2.047 1 84.88 362 ARG B C 1
ATOM 10265 O O . ARG B 1 362 ? -1.262 8.383 -2.381 1 84.88 362 ARG B O 1
ATOM 10272 N N . HIS B 1 363 ? 0.48 8.078 -1.032 1 90.62 363 HIS B N 1
ATOM 10273 C CA . HIS B 1 363 ? -0.266 7.203 -0.133 1 90.62 363 HIS B CA 1
ATOM 10274 C C . HIS B 1 363 ? -1.482 7.922 0.445 1 90.62 363 HIS B C 1
ATOM 10276 O O . HIS B 1 363 ? -2.564 7.336 0.54 1 90.62 363 HIS B O 1
ATOM 10282 N N . PHE B 1 364 ? -1.274 9.156 0.827 1 97.06 364 PHE B N 1
ATOM 10283 C CA . PHE B 1 364 ? -2.365 9.922 1.414 1 97.06 364 PHE B CA 1
ATOM 10284 C C . PHE B 1 364 ? -3.492 10.117 0.407 1 97.06 364 PHE B C 1
ATOM 10286 O O . PHE B 1 364 ? -4.664 9.906 0.728 1 97.06 364 PHE B O 1
ATOM 10293 N N . LEU B 1 365 ? -3.115 10.531 -0.786 1 83.56 365 LEU B N 1
ATOM 10294 C CA . LEU B 1 365 ? -4.094 10.781 -1.838 1 83.56 365 LEU B CA 1
ATOM 10295 C C . LEU B 1 365 ? -4.883 9.516 -2.162 1 83.56 365 LEU B C 1
ATOM 10297 O O . LEU B 1 365 ? -6.109 9.555 -2.26 1 83.56 365 LEU B O 1
ATOM 10301 N N . GLN B 1 366 ? -4.191 8.414 -2.242 1 81.5 366 GLN B N 1
ATOM 10302 C CA . GLN B 1 366 ? -4.84 7.137 -2.512 1 81.5 366 GLN B CA 1
ATOM 10303 C C . GLN B 1 366 ? -5.77 6.738 -1.37 1 81.5 366 GLN B C 1
ATOM 10305 O O . GLN B 1 366 ? -6.852 6.195 -1.604 1 81.5 366 GLN B O 1
ATOM 10310 N N . THR B 1 367 ? -5.34 6.945 -0.175 1 90.25 367 THR B N 1
ATOM 10311 C CA . THR B 1 367 ? -6.125 6.609 1.006 1 90.25 367 THR B CA 1
ATOM 10312 C C . THR B 1 367 ? -7.418 7.418 1.046 1 90.25 367 THR B C 1
ATOM 10314 O O . THR B 1 367 ? -8.492 6.875 1.325 1 90.25 367 THR B O 1
ATOM 10317 N N . CYS B 1 368 ? -7.301 8.711 0.77 1 86.12 368 CYS B N 1
ATOM 10318 C CA . CYS B 1 368 ? -8.484 9.562 0.736 1 86.12 368 CYS B CA 1
ATOM 10319 C C . CYS B 1 368 ? -9.469 9.094 -0.33 1 86.12 368 CYS B C 1
ATOM 10321 O O . CYS B 1 368 ? -10.672 9.023 -0.082 1 86.12 368 CYS B O 1
ATOM 10323 N N . SER B 1 369 ? -8.898 8.812 -1.443 1 75.44 369 SER B N 1
ATOM 10324 C CA . SER B 1 369 ? -9.742 8.359 -2.543 1 75.44 369 SER B CA 1
ATOM 10325 C C . SER B 1 369 ? -10.477 7.07 -2.182 1 75.44 369 SER B C 1
ATOM 10327 O O . SER B 1 369 ? -11.68 6.953 -2.406 1 75.44 369 SER B O 1
ATOM 10329 N N . ARG B 1 370 ? -9.859 6.176 -1.564 1 73.81 370 ARG B N 1
ATOM 10330 C CA . ARG B 1 370 ? -10.398 4.844 -1.303 1 73.81 370 ARG B CA 1
ATOM 10331 C C . ARG B 1 370 ? -11.328 4.863 -0.094 1 73.81 370 ARG B C 1
ATOM 10333 O O . ARG B 1 370 ? -12.383 4.223 -0.107 1 73.81 370 ARG B O 1
ATOM 10340 N N . ILE B 1 371 ? -10.984 5.559 0.937 1 80.38 371 ILE B N 1
ATOM 10341 C CA . ILE B 1 371 ? -11.719 5.5 2.193 1 80.38 371 ILE B CA 1
ATOM 10342 C C . ILE B 1 371 ? -12.852 6.527 2.178 1 80.38 371 ILE B C 1
ATOM 10344 O O . ILE B 1 371 ? -13.969 6.234 2.609 1 80.38 371 ILE B O 1
ATOM 10348 N N . LEU B 1 372 ? -12.508 7.754 1.662 1 76.94 372 LEU B N 1
ATOM 10349 C CA . LEU B 1 372 ? -13.5 8.82 1.696 1 76.94 372 LEU B CA 1
ATOM 10350 C C . LEU B 1 372 ? -14.266 8.891 0.378 1 76.94 372 LEU B C 1
ATOM 10352 O O . LEU B 1 372 ? -15.242 9.633 0.261 1 76.94 372 LEU B O 1
ATOM 10356 N N . CYS B 1 373 ? -13.805 8.141 -0.564 1 64.06 373 CYS B N 1
ATOM 10357 C CA . CYS B 1 373 ? -14.453 8.125 -1.871 1 64.06 373 CYS B CA 1
ATOM 10358 C C . CYS B 1 373 ? -14.477 9.523 -2.48 1 64.06 373 CYS B C 1
ATOM 10360 O O . CYS B 1 373 ? -15.531 9.992 -2.92 1 64.06 373 CYS B O 1
ATOM 10362 N N . VAL B 1 374 ? -13.383 10.195 -2.406 1 66.06 374 VAL B N 1
ATOM 10363 C CA . VAL B 1 374 ? -13.25 11.531 -2.98 1 66.06 374 VAL B CA 1
ATOM 10364 C C . VAL B 1 374 ? -12.297 11.492 -4.168 1 66.06 374 VAL B C 1
ATOM 10366 O O . VAL B 1 374 ? -11.531 10.539 -4.324 1 66.06 374 VAL B O 1
ATOM 10369 N N . GLU B 1 375 ? -12.43 12.484 -4.984 1 64.88 375 GLU B N 1
ATOM 10370 C CA . GLU B 1 375 ? -11.531 12.594 -6.125 1 64.88 375 GLU B CA 1
ATOM 10371 C C . GLU B 1 375 ? -10.156 13.109 -5.699 1 64.88 375 GLU B C 1
ATOM 10373 O O . GLU B 1 375 ? -10.047 14.172 -5.094 1 64.88 375 GLU B O 1
ATOM 10378 N N . ALA B 1 376 ? -9.219 12.266 -5.906 1 69.69 376 ALA B N 1
ATOM 10379 C CA . ALA B 1 376 ? -7.844 12.648 -5.605 1 69.69 376 ALA B CA 1
ATOM 10380 C C . ALA B 1 376 ? -7.043 12.859 -6.887 1 69.69 376 ALA B C 1
ATOM 10382 O O . ALA B 1 376 ? -7.082 12.031 -7.797 1 69.69 376 ALA B O 1
ATOM 10383 N N . THR B 1 377 ? -6.512 14.031 -6.988 1 61.75 377 THR B N 1
ATOM 10384 C CA . THR B 1 377 ? -5.582 14.344 -8.07 1 61.75 377 THR B CA 1
ATOM 10385 C C . THR B 1 377 ? -4.148 14.422 -7.551 1 61.75 377 THR B C 1
ATOM 10387 O O . THR B 1 377 ? -3.918 14.336 -6.34 1 61.75 377 THR B O 1
ATOM 10390 N N . ASN B 1 378 ? -3.277 14.586 -8.398 1 63.78 378 ASN B N 1
ATOM 10391 C CA . ASN B 1 378 ? -1.88 14.688 -7.992 1 63.78 378 ASN B CA 1
ATOM 10392 C C . ASN B 1 378 ? -1.624 15.945 -7.16 1 63.78 378 ASN B C 1
ATOM 10394 O O . ASN B 1 378 ? -0.652 16 -6.406 1 63.78 378 ASN B O 1
ATOM 10398 N N . GLU B 1 379 ? -2.566 16.844 -7.371 1 74 379 GLU B N 1
ATOM 10399 C CA . GLU B 1 379 ? -2.352 18.125 -6.699 1 74 379 GLU B CA 1
ATOM 10400 C C . GLU B 1 379 ? -3.055 18.156 -5.348 1 74 379 GLU B C 1
ATOM 10402 O O . GLU B 1 379 ? -2.77 19.031 -4.516 1 74 379 GLU B O 1
ATOM 10407 N N . GLY B 1 380 ? -4 17.344 -5.281 1 86.5 380 GLY B N 1
ATOM 10408 C CA . GLY B 1 380 ? -4.719 17.375 -4.016 1 86.5 380 GLY B CA 1
ATOM 10409 C C . GLY B 1 380 ? -6.043 16.641 -4.059 1 86.5 380 GLY B C 1
ATOM 10410 O O . GLY B 1 380 ? -6.227 15.734 -4.879 1 86.5 380 GLY B O 1
ATOM 10411 N N . VAL B 1 381 ? -6.848 16.906 -3.061 1 84.94 381 VAL B N 1
ATOM 10412 C CA . VAL B 1 381 ? -8.125 16.219 -2.881 1 84.94 381 VAL B CA 1
ATOM 10413 C C . VAL B 1 381 ? -9.273 17.203 -3.133 1 84.94 381 VAL B C 1
ATOM 10415 O O . VAL B 1 381 ? -9.297 18.297 -2.568 1 84.94 381 VAL B O 1
ATOM 10418 N N . GLN B 1 382 ? -10.133 16.797 -3.982 1 74.56 382 GLN B N 1
ATOM 10419 C CA . GLN B 1 382 ? -11.32 17.594 -4.242 1 74.56 382 GLN B CA 1
ATOM 10420 C C . GLN B 1 382 ? -12.461 17.203 -3.303 1 74.56 382 GLN B C 1
ATOM 10422 O O . GLN B 1 382 ? -13 16.109 -3.389 1 74.56 382 GLN B O 1
ATOM 10427 N N . LEU B 1 383 ? -12.742 18.094 -2.391 1 79.19 383 LEU B N 1
ATOM 10428 C CA . LEU B 1 383 ? -13.891 17.906 -1.512 1 79.19 383 LEU B CA 1
ATOM 10429 C C . LEU B 1 383 ? -15.148 18.531 -2.115 1 79.19 383 LEU B C 1
ATOM 10431 O O . LEU B 1 383 ? -15.102 19.062 -3.223 1 79.19 383 LEU B O 1
ATOM 10435 N N . GLU B 1 384 ? -16.219 18.328 -1.45 1 61.16 384 GLU B N 1
ATOM 10436 C CA . GLU B 1 384 ? -17.484 18.875 -1.954 1 61.16 384 GLU B CA 1
ATOM 10437 C C . GLU B 1 384 ? -17.438 20.391 -2.051 1 61.16 384 GLU B C 1
ATOM 10439 O O . GLU B 1 384 ? -17.891 20.969 -3.035 1 61.16 384 GLU B O 1
ATOM 10444 N N . ASP B 1 385 ? -16.844 20.969 -1.054 1 66.31 385 ASP B N 1
ATOM 10445 C CA . ASP B 1 385 ? -16.938 22.422 -0.969 1 66.31 385 ASP B CA 1
ATOM 10446 C C . ASP B 1 385 ? -15.594 23.078 -1.284 1 66.31 385 ASP B C 1
ATOM 10448 O O . ASP B 1 385 ? -15.531 24.281 -1.554 1 66.31 385 ASP B O 1
ATOM 10452 N N . ARG B 1 386 ? -14.586 22.297 -1.29 1 77.75 386 ARG B N 1
ATOM 10453 C CA . ARG B 1 386 ? -13.297 22.953 -1.474 1 77.75 386 ARG B CA 1
ATOM 10454 C C . ARG B 1 386 ? -12.234 21.969 -1.937 1 77.75 386 ARG B C 1
ATOM 10456 O O . ARG B 1 386 ? -12.461 20.75 -1.92 1 77.75 386 ARG B O 1
ATOM 10463 N N . PHE B 1 387 ? -11.133 22.562 -2.447 1 82.38 387 PHE B N 1
ATOM 10464 C CA . PHE B 1 387 ? -9.977 21.797 -2.865 1 82.38 387 PHE B CA 1
ATOM 10465 C C . PHE B 1 387 ? -8.852 21.906 -1.842 1 82.38 387 PHE B C 1
ATOM 10467 O O . PHE B 1 387 ? -8.562 23 -1.343 1 82.38 387 PHE B O 1
ATOM 10474 N N . VAL B 1 388 ? -8.383 20.812 -1.479 1 92.94 388 VAL B N 1
ATOM 10475 C CA . VAL B 1 388 ? -7.262 20.797 -0.543 1 92.94 388 VAL B CA 1
ATOM 10476 C C . VAL B 1 388 ? -5.992 20.359 -1.27 1 92.94 388 VAL B C 1
ATOM 10478 O O . VAL B 1 388 ? -5.922 19.25 -1.803 1 92.94 388 VAL B O 1
ATOM 10481 N N . ASN B 1 389 ? -5.012 21.203 -1.3 1 92.38 389 ASN B N 1
ATOM 10482 C CA . ASN B 1 389 ? -3.762 20.891 -1.983 1 92.38 389 ASN B CA 1
ATOM 10483 C C . ASN B 1 389 ? -2.861 20 -1.128 1 92.38 389 ASN B C 1
ATOM 10485 O O . ASN B 1 389 ? -2.863 20.109 0.1 1 92.38 389 ASN B O 1
ATOM 10489 N N . VAL B 1 390 ? -2.182 19.078 -1.762 1 94.38 390 VAL B N 1
ATOM 10490 C CA . VAL B 1 390 ? -1.247 18.156 -1.116 1 94.38 390 VAL B CA 1
ATOM 10491 C C . VAL B 1 390 ? 0.118 18.25 -1.793 1 94.38 390 VAL B C 1
ATOM 10493 O O . VAL B 1 390 ? 0.217 18.156 -3.02 1 94.38 390 VAL B O 1
ATOM 10496 N N . VAL B 1 391 ? 1.138 18.5 -0.992 1 92.69 391 VAL B N 1
ATOM 10497 C CA . VAL B 1 391 ? 2.48 18.609 -1.555 1 92.69 391 VAL B CA 1
ATOM 10498 C C . VAL B 1 391 ? 3.471 17.844 -0.683 1 92.69 391 VAL B C 1
ATOM 10500 O O . VAL B 1 391 ? 3.098 17.281 0.351 1 92.69 391 VAL B O 1
ATOM 10503 N N . ASN B 1 392 ? 4.652 17.656 -1.162 1 90.12 392 ASN B N 1
ATOM 10504 C CA . ASN B 1 392 ? 5.75 17.094 -0.377 1 90.12 392 ASN B CA 1
ATOM 10505 C C . ASN B 1 392 ? 6.941 18.047 -0.322 1 90.12 392 ASN B C 1
ATOM 10507 O O . ASN B 1 392 ? 7.324 18.625 -1.34 1 90.12 392 ASN B O 1
ATOM 10511 N N . LEU B 1 393 ? 7.395 18.312 0.831 1 93.81 393 LEU B N 1
ATOM 10512 C CA . LEU B 1 393 ? 8.539 19.172 1.134 1 93.81 393 LEU B CA 1
ATOM 10513 C C . LEU B 1 393 ? 9.414 18.547 2.209 1 93.81 393 LEU B C 1
ATOM 10515 O O . LEU B 1 393 ? 9.008 18.438 3.367 1 93.81 393 LEU B O 1
ATOM 10519 N N . ALA B 1 394 ? 10.641 18.234 1.839 1 93.62 394 ALA B N 1
ATOM 10520 C CA . ALA B 1 394 ? 11.539 17.594 2.791 1 93.62 394 ALA B CA 1
ATOM 10521 C C . ALA B 1 394 ? 12.102 18.594 3.791 1 93.62 394 ALA B C 1
ATOM 10523 O O . ALA B 1 394 ? 12.609 19.641 3.402 1 93.62 394 ALA B O 1
ATOM 10524 N N . ILE B 1 395 ? 11.977 18.234 5.027 1 96.44 395 ILE B N 1
ATOM 10525 C CA . ILE B 1 395 ? 12.586 19.078 6.047 1 96.44 395 ILE B CA 1
ATOM 10526 C C . ILE B 1 395 ? 14.094 18.828 6.082 1 96.44 395 ILE B C 1
ATOM 10528 O O . ILE B 1 395 ? 14.562 17.75 5.711 1 96.44 395 ILE B O 1
ATOM 10532 N N . GLY B 1 396 ? 14.859 19.875 6.441 1 95 396 GLY B N 1
ATOM 10533 C CA . GLY B 1 396 ? 16.312 19.766 6.488 1 95 396 GLY B CA 1
ATOM 10534 C C . GLY B 1 396 ? 16.906 20.281 7.785 1 95 396 GLY B C 1
ATOM 10535 O O . GLY B 1 396 ? 16.188 20.516 8.75 1 95 396 GLY B O 1
ATOM 10536 N N . ILE B 1 397 ? 18.234 20.312 7.789 1 95.69 397 ILE B N 1
ATOM 10537 C CA . ILE B 1 397 ? 18.953 20.781 8.969 1 95.69 397 ILE B CA 1
ATOM 10538 C C . ILE B 1 397 ? 19.25 22.281 8.836 1 95.69 397 ILE B C 1
ATOM 10540 O O . ILE B 1 397 ? 18.953 22.875 7.805 1 95.69 397 ILE B O 1
ATOM 10544 N N . ASP B 1 398 ? 19.688 22.859 9.953 1 94.56 398 ASP B N 1
ATOM 10545 C CA . ASP B 1 398 ? 20.141 24.25 9.984 1 94.56 398 ASP B CA 1
ATOM 10546 C C . ASP B 1 398 ? 21.656 24.328 9.906 1 94.56 398 ASP B C 1
ATOM 10548 O O . ASP B 1 398 ? 22.344 24.391 10.938 1 94.56 398 ASP B O 1
ATOM 10552 N N . PRO B 1 399 ? 22.156 24.5 8.688 1 93.81 399 PRO B N 1
ATOM 10553 C CA . PRO B 1 399 ? 23.609 24.484 8.523 1 93.81 399 PRO B CA 1
ATOM 10554 C C . PRO B 1 399 ? 24.297 25.625 9.25 1 93.81 399 PRO B C 1
ATOM 10556 O O . PRO B 1 399 ? 25.422 25.484 9.734 1 93.81 399 PRO B O 1
ATOM 10559 N N . VAL B 1 400 ? 23.672 26.719 9.32 1 92.06 400 VAL B N 1
ATOM 10560 C CA . VAL B 1 400 ? 24.266 27.891 9.961 1 92.06 400 VAL B CA 1
ATOM 10561 C C . VAL B 1 400 ? 24.453 27.625 11.453 1 92.06 400 VAL B C 1
ATOM 10563 O O . VAL B 1 400 ? 25.547 27.797 11.984 1 92.06 400 VAL B O 1
ATOM 10566 N N . ALA B 1 401 ? 23.453 27.219 12.055 1 90.06 401 ALA B N 1
ATOM 10567 C CA . ALA B 1 401 ? 23.531 26.906 13.484 1 90.06 401 ALA B CA 1
ATOM 10568 C C . ALA B 1 401 ? 24.531 25.797 13.75 1 90.06 401 ALA B C 1
ATOM 10570 O O . ALA B 1 401 ? 25.281 25.844 14.727 1 90.06 401 ALA B O 1
ATOM 10571 N N . LEU B 1 402 ? 24.547 24.781 12.938 1 91.94 402 LEU B N 1
ATOM 10572 C CA . LEU B 1 402 ? 25.438 23.641 13.109 1 91.94 402 LEU B CA 1
ATOM 10573 C C . LEU B 1 402 ? 26.891 24.078 12.977 1 91.94 402 LEU B C 1
ATOM 10575 O O . LEU B 1 402 ? 27.75 23.594 13.711 1 91.94 402 LEU B O 1
ATOM 10579 N N . SER B 1 403 ? 27.125 24.953 12.086 1 91.38 403 SER B N 1
ATOM 10580 C CA . SER B 1 403 ? 28.484 25.453 11.883 1 91.38 403 SER B CA 1
ATOM 10581 C C . SER B 1 403 ? 29 26.203 13.102 1 91.38 403 SER B C 1
ATOM 10583 O O . SER B 1 403 ? 30.141 26.031 13.516 1 91.38 403 SER B O 1
ATOM 10585 N N . VAL B 1 404 ? 28.172 26.938 13.656 1 90.31 404 VAL B N 1
ATOM 10586 C CA . VAL B 1 404 ? 28.531 27.734 14.828 1 90.31 404 VAL B CA 1
ATOM 10587 C C . VAL B 1 404 ? 28.828 26.797 16.016 1 90.31 404 VAL B C 1
ATOM 10589 O O . VAL B 1 404 ? 29.812 26.984 16.734 1 90.31 404 VAL B O 1
ATOM 10592 N N . HIS B 1 405 ? 28.094 25.812 16.203 1 90.31 405 HIS B N 1
ATOM 10593 C CA . HIS B 1 405 ? 28.25 24.891 17.328 1 90.31 405 HIS B CA 1
ATOM 10594 C C . HIS B 1 405 ? 29.469 24.016 17.141 1 90.31 405 HIS B C 1
ATOM 10596 O O . HIS B 1 405 ? 30.109 23.641 18.125 1 90.31 405 HIS B O 1
ATOM 10602 N N . ARG B 1 406 ? 29.797 23.688 15.977 1 90.88 406 ARG B N 1
ATOM 10603 C CA . ARG B 1 406 ? 30.953 22.828 15.703 1 90.88 406 ARG B CA 1
ATOM 10604 C C . ARG B 1 406 ? 32.25 23.547 16.094 1 90.88 406 ARG B C 1
ATOM 10606 O O . ARG B 1 406 ? 33.25 22.891 16.375 1 90.88 406 ARG B O 1
ATOM 10613 N N . GLU B 1 407 ? 32.156 24.859 16.094 1 90.44 407 GLU B N 1
ATOM 10614 C CA . GLU B 1 407 ? 33.375 25.656 16.391 1 90.44 407 GLU B CA 1
ATOM 10615 C C . GLU B 1 407 ? 33.531 25.875 17.891 1 90.44 407 GLU B C 1
ATOM 10617 O O . GLU B 1 407 ? 34.531 26.438 18.328 1 90.44 407 GLU B O 1
ATOM 10622 N N . ASP B 1 408 ? 32.625 25.391 18.578 1 90.56 408 ASP B N 1
ATOM 10623 C CA . ASP B 1 408 ? 32.688 25.516 20.031 1 90.56 408 ASP B CA 1
ATOM 10624 C C . ASP B 1 408 ? 33.906 24.797 20.594 1 90.56 408 ASP B C 1
ATOM 10626 O O . ASP B 1 408 ? 34.25 23.703 20.125 1 90.56 408 ASP B O 1
ATOM 10630 N N . ALA B 1 409 ? 34.5 25.281 21.688 1 91.06 409 ALA B N 1
ATOM 10631 C CA . ALA B 1 409 ? 35.719 24.75 22.281 1 91.06 409 ALA B CA 1
ATOM 10632 C C . ALA B 1 409 ? 35.438 23.375 22.922 1 91.06 409 ALA B C 1
ATOM 10634 O O . ALA B 1 409 ? 36.312 22.5 22.922 1 91.06 409 ALA B O 1
ATOM 10635 N N . GLU B 1 410 ? 34.312 23.266 23.422 1 90.75 410 GLU B N 1
ATOM 10636 C CA . GLU B 1 410 ? 33.969 22 24.031 1 90.75 410 GLU B CA 1
ATOM 10637 C C . GLU B 1 410 ? 33.938 20.875 23.016 1 90.75 410 GLU B C 1
ATOM 10639 O O . GLU B 1 410 ? 34.344 19.734 23.312 1 90.75 410 GLU B O 1
ATOM 10644 N N . VAL B 1 411 ? 33.469 21.141 21.844 1 91.5 411 VAL B N 1
ATOM 10645 C CA . VAL B 1 411 ? 33.438 20.156 20.766 1 91.5 411 VAL B CA 1
ATOM 10646 C C . VAL B 1 411 ? 34.875 19.781 20.375 1 91.5 411 VAL B C 1
ATOM 10648 O O . VAL B 1 411 ? 35.156 18.594 20.172 1 91.5 411 VAL B O 1
ATOM 10651 N N . ALA B 1 412 ? 35.75 20.734 20.328 1 90.06 412 ALA B N 1
ATOM 10652 C CA . ALA B 1 412 ? 37.125 20.5 19.984 1 90.06 412 ALA B CA 1
ATOM 10653 C C . ALA B 1 412 ? 37.812 19.609 21.016 1 90.06 412 ALA B C 1
ATOM 10655 O O . ALA B 1 412 ? 38.625 18.75 20.656 1 90.06 412 ALA B O 1
ATOM 10656 N N . GLU B 1 413 ? 37.5 19.828 22.219 1 91.81 413 GLU B N 1
ATOM 10657 C CA . GLU B 1 413 ? 38.062 19.016 23.281 1 91.81 413 GLU B CA 1
ATOM 10658 C C . GLU B 1 413 ? 37.625 17.562 23.156 1 91.81 413 GLU B C 1
ATOM 10660 O O . GLU B 1 413 ? 38.438 16.641 23.312 1 91.81 413 GLU B O 1
ATOM 10665 N N . TRP B 1 414 ? 36.438 17.391 22.906 1 91.06 414 TRP B N 1
ATOM 10666 C CA . TRP B 1 414 ? 35.906 16.031 22.766 1 91.06 414 TRP B CA 1
ATOM 10667 C C . TRP B 1 414 ? 36.469 15.375 21.516 1 91.06 414 TRP B C 1
ATOM 10669 O O . TRP B 1 414 ? 36.719 14.164 21.5 1 91.06 414 TRP B O 1
ATOM 10679 N N . LEU B 1 415 ? 36.625 16.125 20.453 1 90.25 415 LEU B N 1
ATOM 10680 C CA . LEU B 1 415 ? 37.219 15.609 19.219 1 90.25 415 LEU B CA 1
ATOM 10681 C C . LEU B 1 415 ? 38.594 15.039 19.469 1 90.25 415 LEU B C 1
ATOM 10683 O O . LEU B 1 415 ? 38.906 13.93 19.031 1 90.25 415 LEU B O 1
ATOM 10687 N N . LYS B 1 416 ? 39.312 15.742 20.188 1 89.38 416 LYS B N 1
ATOM 10688 C CA . LYS B 1 416 ? 40.656 15.312 20.516 1 89.38 416 LYS B CA 1
ATOM 10689 C C . LYS B 1 416 ? 40.656 14.055 21.391 1 89.38 416 LYS B C 1
ATOM 10691 O O . LYS B 1 416 ? 41.406 13.117 21.141 1 89.38 416 LYS B O 1
ATOM 10696 N N . THR B 1 417 ? 39.812 14.102 22.312 1 91.31 417 THR B N 1
ATOM 10697 C CA . THR B 1 417 ? 39.719 12.977 23.234 1 91.31 417 THR B CA 1
ATOM 10698 C C . THR B 1 417 ? 39.312 11.703 22.5 1 91.31 417 THR B C 1
ATOM 10700 O O . THR B 1 417 ? 39.875 10.633 22.734 1 91.31 417 THR B O 1
ATOM 10703 N N . MET B 1 418 ? 38.438 11.773 21.641 1 90.5 418 MET B N 1
ATOM 10704 C CA . MET B 1 418 ? 37.969 10.617 20.906 1 90.5 418 MET B CA 1
ATOM 10705 C C . MET B 1 418 ? 39 10.125 19.906 1 90.5 418 MET B C 1
ATOM 10707 O O . MET B 1 418 ? 39.125 8.922 19.688 1 90.5 418 MET B O 1
ATOM 10711 N N . GLN B 1 419 ? 39.656 11.047 19.297 1 88.94 419 GLN B N 1
ATOM 10712 C CA . GLN B 1 419 ? 40.719 10.68 18.344 1 88.94 419 GLN B CA 1
ATOM 10713 C C . GLN B 1 419 ? 41.844 9.906 19.047 1 88.94 419 GLN B C 1
ATOM 10715 O O . GLN B 1 419 ? 42.375 8.969 18.469 1 88.94 419 GLN B O 1
ATOM 10720 N N . GLU B 1 420 ? 42.062 10.305 20.234 1 89.44 420 GLU B N 1
ATOM 10721 C CA . GLU B 1 420 ? 43.094 9.625 21 1 89.44 420 GLU B CA 1
ATOM 10722 C C . GLU B 1 420 ? 42.656 8.25 21.469 1 89.44 420 GLU B C 1
ATOM 10724 O O . GLU B 1 420 ? 43.406 7.273 21.375 1 89.44 420 GLU B O 1
ATOM 10729 N N . ARG B 1 421 ? 41.5 8.211 21.859 1 89.38 421 ARG B N 1
ATOM 10730 C CA . ARG B 1 421 ? 40.938 6.969 22.406 1 89.38 421 ARG B CA 1
ATOM 10731 C C . ARG B 1 421 ? 40.844 5.898 21.312 1 89.38 421 ARG B C 1
ATOM 10733 O O . ARG B 1 421 ? 41.062 4.715 21.578 1 89.38 421 ARG B O 1
ATOM 10740 N N . TYR B 1 422 ? 40.5 6.309 20.156 1 91.06 422 TYR B N 1
ATOM 10741 C CA . TYR B 1 422 ? 40.219 5.332 19.109 1 91.06 422 TYR B CA 1
ATOM 10742 C C . TYR B 1 422 ? 41.25 5.43 18 1 91.06 422 TYR B C 1
ATOM 10744 O O . TYR B 1 422 ? 40.938 5.152 16.828 1 91.06 422 TYR B O 1
ATOM 10752 N N . ARG B 1 423 ? 42.375 5.84 18.391 1 89 423 ARG B N 1
ATOM 10753 C CA . ARG B 1 423 ? 43.469 5.957 17.406 1 89 423 ARG B CA 1
ATOM 10754 C C . ARG B 1 423 ? 43.719 4.621 16.719 1 89 423 ARG B C 1
ATOM 10756 O O . ARG B 1 423 ? 43.844 3.586 17.375 1 89 423 ARG B O 1
ATOM 10763 N N . GLY B 1 424 ? 43.719 4.598 15.391 1 88.44 424 GLY B N 1
ATOM 10764 C CA . GLY B 1 424 ? 44.031 3.412 14.602 1 88.44 424 GLY B CA 1
ATOM 10765 C C . GLY B 1 424 ? 42.812 2.545 14.328 1 88.44 424 GLY B C 1
ATOM 10766 O O . GLY B 1 424 ? 42.938 1.511 13.664 1 88.44 424 GLY B O 1
ATOM 10767 N N . LYS B 1 425 ? 41.812 2.891 14.859 1 93.19 425 LYS B N 1
ATOM 10768 C CA . LYS B 1 425 ? 40.562 2.123 14.656 1 93.19 425 LYS B CA 1
ATOM 10769 C C . LYS B 1 425 ? 39.594 2.9 13.797 1 93.19 425 LYS B C 1
ATOM 10771 O O . LYS B 1 425 ? 39.562 4.133 13.82 1 93.19 425 LYS B O 1
ATOM 10776 N N . LYS B 1 426 ? 38.781 2.154 13.008 1 95.12 426 LYS B N 1
ATOM 10777 C CA . LYS B 1 426 ? 37.656 2.754 12.273 1 95.12 426 LYS B CA 1
ATOM 10778 C C . LYS B 1 426 ? 36.406 2.807 13.133 1 95.12 426 LYS B C 1
ATOM 10780 O O . LYS B 1 426 ? 36.125 1.872 13.891 1 95.12 426 LYS B O 1
ATOM 10785 N N . LEU B 1 427 ? 35.719 3.893 13.016 1 95.5 427 LEU B N 1
ATOM 10786 C CA . LEU B 1 427 ? 34.562 4.105 13.883 1 95.5 427 LEU B CA 1
ATOM 10787 C C . LEU B 1 427 ? 33.25 4.121 13.086 1 95.5 427 LEU B C 1
ATOM 10789 O O . LEU B 1 427 ? 33.125 4.895 12.133 1 95.5 427 LEU B O 1
ATOM 10793 N N . ILE B 1 428 ? 32.344 3.254 13.453 1 97.81 428 ILE B N 1
ATOM 10794 C CA . ILE B 1 428 ? 30.969 3.283 12.961 1 97.81 428 ILE B CA 1
ATOM 10795 C C . ILE B 1 428 ? 30.031 3.83 14.039 1 97.81 428 ILE B C 1
ATOM 10797 O O . ILE B 1 428 ? 29.969 3.289 15.148 1 97.81 428 ILE B O 1
ATOM 10801 N N . VAL B 1 429 ? 29.391 4.844 13.703 1 96.56 429 VAL B N 1
ATOM 10802 C CA . VAL B 1 429 ? 28.547 5.484 14.695 1 96.56 429 VAL B CA 1
ATOM 10803 C C . VAL B 1 429 ? 27.078 5.281 14.336 1 96.56 429 VAL B C 1
ATOM 10805 O O . VAL B 1 429 ? 26.719 5.223 13.156 1 96.56 429 VAL B O 1
ATOM 10808 N N . ALA B 1 430 ? 26.25 5.039 15.359 1 95.5 430 ALA B N 1
ATOM 10809 C CA . ALA B 1 430 ? 24.797 4.953 15.234 1 95.5 430 ALA B CA 1
ATOM 10810 C C . ALA B 1 430 ? 24.109 5.617 16.422 1 95.5 430 ALA B C 1
ATOM 10812 O O . ALA B 1 430 ? 24.562 5.48 17.562 1 95.5 430 ALA B O 1
ATOM 10813 N N . ARG B 1 431 ? 23.141 6.352 16.188 1 92.75 431 ARG B N 1
ATOM 10814 C CA . ARG B 1 431 ? 22.328 7 17.219 1 92.75 431 ARG B CA 1
ATOM 10815 C C . ARG B 1 431 ? 20.844 6.875 16.906 1 92.75 431 ARG B C 1
ATOM 10817 O O . ARG B 1 431 ? 20.359 7.414 15.914 1 92.75 431 ARG B O 1
ATOM 10824 N N . ASP B 1 432 ? 20.141 6.176 17.781 1 90.12 432 ASP B N 1
ATOM 10825 C CA . ASP B 1 432 ? 18.734 5.895 17.547 1 90.12 432 ASP B CA 1
ATOM 10826 C C . ASP B 1 432 ? 17.938 5.902 18.844 1 90.12 432 ASP B C 1
ATOM 10828 O O . ASP B 1 432 ? 18.5 5.625 19.922 1 90.12 432 ASP B O 1
ATOM 10832 N N . LYS B 1 433 ? 16.672 6.254 18.688 1 84.88 433 LYS B N 1
ATOM 10833 C CA . LYS B 1 433 ? 15.773 5.969 19.797 1 84.88 433 LYS B CA 1
ATOM 10834 C C . LYS B 1 433 ? 15.547 4.469 19.953 1 84.88 433 LYS B C 1
ATOM 10836 O O . LYS B 1 433 ? 15.453 3.746 18.953 1 84.88 433 LYS B O 1
ATOM 10841 N N . LEU B 1 434 ? 15.445 4.031 21.172 1 85.56 434 LEU B N 1
ATOM 10842 C CA . LEU B 1 434 ? 15.289 2.598 21.391 1 85.56 434 LEU B CA 1
ATOM 10843 C C . LEU B 1 434 ? 13.836 2.178 21.234 1 85.56 434 LEU B C 1
ATOM 10845 O O . LEU B 1 434 ? 13.078 2.154 22.203 1 85.56 434 LEU B O 1
ATOM 10849 N N . ASP B 1 435 ? 13.445 1.846 20.125 1 81 435 ASP B N 1
ATOM 10850 C CA . ASP B 1 435 ? 12.156 1.258 19.797 1 81 435 ASP B CA 1
ATOM 10851 C C . ASP B 1 435 ? 12.273 0.289 18.625 1 81 435 ASP B C 1
ATOM 10853 O O . ASP B 1 435 ? 13.328 0.199 18 1 81 435 ASP B O 1
ATOM 10857 N N . HIS B 1 436 ? 11.32 -0.442 18.406 1 79.38 436 HIS B N 1
ATOM 10858 C CA . HIS B 1 436 ? 11.367 -1.479 17.375 1 79.38 436 HIS B CA 1
ATOM 10859 C C . HIS B 1 436 ? 11.5 -0.872 15.984 1 79.38 436 HIS B C 1
ATOM 10861 O O . HIS B 1 436 ? 12.156 -1.445 15.109 1 79.38 436 HIS B O 1
ATOM 10867 N N . VAL B 1 437 ? 11.023 0.247 15.82 1 86.69 437 VAL B N 1
ATOM 10868 C CA . VAL B 1 437 ? 10.938 0.866 14.508 1 86.69 437 VAL B CA 1
ATOM 10869 C C . VAL B 1 437 ? 12.312 1.394 14.094 1 86.69 437 VAL B C 1
ATOM 10871 O O . VAL B 1 437 ? 12.656 1.383 12.906 1 86.69 437 VAL B O 1
ATOM 10874 N N . ARG B 1 438 ? 13.109 1.792 15.008 1 90.06 438 ARG B N 1
ATOM 10875 C CA . ARG B 1 438 ? 14.383 2.428 14.695 1 90.06 438 ARG B CA 1
ATOM 10876 C C . ARG B 1 438 ? 15.453 1.386 14.398 1 90.06 438 ARG B C 1
ATOM 10878 O O . ARG B 1 438 ? 16.562 1.728 13.961 1 90.06 438 ARG B O 1
ATOM 10885 N N . GLY B 1 439 ? 15.297 0.115 14.602 1 90.06 439 GLY B N 1
ATOM 10886 C CA . GLY B 1 439 ? 16.094 -0.979 14.07 1 90.06 439 GLY B CA 1
ATOM 10887 C C . GLY B 1 439 ? 17.422 -1.154 14.773 1 90.06 439 GLY B C 1
ATOM 10888 O O . GLY B 1 439 ? 18.422 -1.477 14.141 1 90.06 439 GLY B O 1
ATOM 10889 N N . VAL B 1 440 ? 17.438 -0.892 16.094 1 91.56 440 VAL B N 1
ATOM 10890 C CA . VAL B 1 440 ? 18.688 -1.076 16.844 1 91.56 440 VAL B CA 1
ATOM 10891 C C . VAL B 1 440 ? 19.062 -2.555 16.859 1 91.56 440 VAL B C 1
ATOM 10893 O O . VAL B 1 440 ? 20.219 -2.91 16.641 1 91.56 440 VAL B O 1
ATOM 10896 N N . ARG B 1 441 ? 18.125 -3.406 17.078 1 89.38 441 ARG B N 1
ATOM 10897 C CA . ARG B 1 441 ? 18.375 -4.84 17.172 1 89.38 441 ARG B CA 1
ATOM 10898 C C . ARG B 1 441 ? 18.922 -5.383 15.852 1 89.38 441 ARG B C 1
ATOM 10900 O O . ARG B 1 441 ? 20 -5.988 15.812 1 89.38 441 ARG B O 1
ATOM 10907 N N . PRO B 1 442 ? 18.234 -5.172 14.773 1 88.12 442 PRO B N 1
ATOM 10908 C CA . PRO B 1 442 ? 18.766 -5.684 13.508 1 88.12 442 PRO B CA 1
ATOM 10909 C C . PRO B 1 442 ? 20.125 -5.086 13.164 1 88.12 442 PRO B C 1
ATOM 10911 O O . PRO B 1 442 ? 20.969 -5.758 12.555 1 88.12 442 PRO B O 1
ATOM 10914 N N . LYS B 1 443 ? 20.344 -3.93 13.492 1 94.75 443 LYS B N 1
ATOM 10915 C CA . LYS B 1 443 ? 21.625 -3.285 13.242 1 94.75 443 LYS B CA 1
ATOM 10916 C C . LYS B 1 443 ? 22.75 -4.012 13.969 1 94.75 443 LYS B C 1
ATOM 10918 O O . LYS B 1 443 ? 23.797 -4.305 13.383 1 94.75 443 LYS B O 1
ATOM 10923 N N . LEU B 1 444 ? 22.531 -4.281 15.234 1 94.81 444 LEU B N 1
ATOM 10924 C CA . LEU B 1 444 ? 23.562 -4.938 16.031 1 94.81 444 LEU B CA 1
ATOM 10925 C C . LEU B 1 444 ? 23.766 -6.379 15.578 1 94.81 444 LEU B C 1
ATOM 10927 O O . LEU B 1 444 ? 24.891 -6.891 15.609 1 94.81 444 LEU B O 1
ATOM 10931 N N . LEU B 1 445 ? 22.688 -7.02 15.156 1 91 445 LEU B N 1
ATOM 10932 C CA . LEU B 1 445 ? 22.797 -8.367 14.617 1 91 445 LEU B CA 1
ATOM 10933 C C . LEU B 1 445 ? 23.609 -8.367 13.328 1 91 445 LEU B C 1
ATOM 10935 O O . LEU B 1 445 ? 24.438 -9.266 13.109 1 91 445 LEU B O 1
ATOM 10939 N N . ALA B 1 446 ? 23.391 -7.406 12.523 1 93.62 446 ALA B N 1
ATOM 10940 C CA . ALA B 1 446 ? 24.156 -7.277 11.273 1 93.62 446 ALA B CA 1
ATOM 10941 C C . ALA B 1 446 ? 25.625 -7.031 11.555 1 93.62 446 ALA B C 1
ATOM 10943 O O . ALA B 1 446 ? 26.5 -7.559 10.852 1 93.62 446 ALA B O 1
ATOM 10944 N N . TYR B 1 447 ? 25.938 -6.211 12.555 1 96.62 447 TYR B N 1
ATOM 10945 C CA . TYR B 1 447 ? 27.312 -5.949 12.938 1 96.62 447 TYR B CA 1
ATOM 10946 C C . TYR B 1 447 ? 27.984 -7.215 13.453 1 96.62 447 TYR B C 1
ATOM 10948 O O . TYR B 1 447 ? 29.156 -7.48 13.148 1 96.62 447 TYR B O 1
ATOM 10956 N N . GLU B 1 448 ? 27.234 -7.941 14.227 1 94.25 448 GLU B N 1
ATOM 10957 C CA . GLU B 1 448 ? 27.734 -9.234 14.688 1 94.25 448 GLU B CA 1
ATOM 10958 C C . GLU B 1 448 ? 28.078 -10.141 13.516 1 94.25 448 GLU B C 1
ATOM 10960 O O . GLU B 1 448 ? 29.141 -10.773 13.508 1 94.25 448 GLU B O 1
ATOM 10965 N N . LEU B 1 449 ? 27.203 -10.164 12.594 1 92.44 449 LEU B N 1
ATOM 10966 C CA . LEU B 1 449 ? 27.438 -10.961 11.391 1 92.44 449 LEU B CA 1
ATOM 10967 C C . LEU B 1 449 ? 28.672 -10.477 10.648 1 92.44 449 LEU B C 1
ATOM 10969 O O . LEU B 1 449 ? 29.453 -11.281 10.133 1 92.44 449 LEU B O 1
ATOM 10973 N N . PHE B 1 450 ? 28.859 -9.227 10.555 1 96.19 450 PHE B N 1
ATOM 10974 C CA . PHE B 1 450 ? 30 -8.625 9.883 1 96.19 450 PHE B CA 1
ATOM 10975 C C . PHE B 1 450 ? 31.312 -9.078 10.531 1 96.19 450 PHE B C 1
ATOM 10977 O O . PHE B 1 450 ? 32.25 -9.5 9.836 1 96.19 450 PHE B O 1
ATOM 10984 N N . LEU B 1 451 ? 31.344 -9 11.828 1 96.06 451 LEU B N 1
ATOM 10985 C CA . LEU B 1 451 ? 32.562 -9.383 12.547 1 96.06 451 LEU B CA 1
ATOM 10986 C C . LEU B 1 451 ? 32.844 -10.867 12.391 1 96.06 451 LEU B C 1
ATOM 10988 O O . LEU B 1 451 ? 34 -11.289 12.383 1 96.06 451 LEU B O 1
ATOM 10992 N N . ASN B 1 452 ? 31.812 -11.57 12.211 1 92.31 452 ASN B N 1
ATOM 10993 C CA . ASN B 1 452 ? 31.969 -13.008 12.023 1 92.31 452 ASN B CA 1
ATOM 10994 C C . ASN B 1 452 ? 32.438 -13.336 10.609 1 92.31 452 ASN B C 1
ATOM 10996 O O . ASN B 1 452 ? 33.312 -14.195 10.422 1 92.31 452 ASN B O 1
ATOM 11000 N N . LYS B 1 453 ? 31.906 -12.727 9.711 1 92.88 453 LYS B N 1
ATOM 11001 C CA . LYS B 1 453 ? 32.188 -13 8.305 1 92.88 453 LYS B CA 1
ATOM 11002 C C . LYS B 1 453 ? 33.531 -12.453 7.891 1 92.88 453 LYS B C 1
ATOM 11004 O O . LYS B 1 453 ? 34.219 -13.031 7.027 1 92.88 453 LYS B O 1
ATOM 11009 N N . TYR B 1 454 ? 33.875 -11.367 8.508 1 95.69 454 TYR B N 1
ATOM 11010 C CA . TYR B 1 454 ? 35.125 -10.711 8.125 1 95.69 454 TYR B CA 1
ATOM 11011 C C . TYR B 1 454 ? 36.031 -10.531 9.336 1 95.69 454 TYR B C 1
ATOM 11013 O O . TYR B 1 454 ? 36.25 -9.406 9.781 1 95.69 454 TYR B O 1
ATOM 11021 N N . PRO B 1 455 ? 36.719 -11.539 9.703 1 94.69 455 PRO B N 1
ATOM 11022 C CA . PRO B 1 455 ? 37.562 -11.508 10.914 1 94.69 455 PRO B CA 1
ATOM 11023 C C . PRO B 1 455 ? 38.719 -10.547 10.789 1 94.69 455 PRO B C 1
ATOM 11025 O O . PRO B 1 455 ? 39.312 -10.133 11.805 1 94.69 455 PRO B O 1
ATOM 11028 N N . GLU B 1 456 ? 39.031 -10.18 9.609 1 94.94 456 GLU B N 1
ATOM 11029 C CA . GLU B 1 456 ? 40.125 -9.258 9.391 1 94.94 456 GLU B CA 1
ATOM 11030 C C . GLU B 1 456 ? 39.844 -7.887 9.992 1 94.94 456 GLU B C 1
ATOM 11032 O O . GLU B 1 456 ? 40.75 -7.102 10.25 1 94.94 456 GLU B O 1
ATOM 11037 N N . TRP B 1 457 ? 38.656 -7.574 10.312 1 96.25 457 TRP B N 1
ATOM 11038 C CA . TRP B 1 457 ? 38.281 -6.262 10.812 1 96.25 457 TRP B CA 1
ATOM 11039 C C . TRP B 1 457 ? 38.156 -6.27 12.336 1 96.25 457 TRP B C 1
ATOM 11041 O O . TRP B 1 457 ? 37.969 -5.223 12.953 1 96.25 457 TRP B O 1
ATOM 11051 N N . ARG B 1 458 ? 38.344 -7.461 12.852 1 94.38 458 ARG B N 1
ATOM 11052 C CA . ARG B 1 458 ? 38.406 -7.523 14.312 1 94.38 458 ARG B CA 1
ATOM 11053 C C . ARG B 1 458 ? 39.594 -6.754 14.852 1 94.38 458 ARG B C 1
ATOM 11055 O O . ARG B 1 458 ? 40.688 -6.789 14.266 1 94.38 458 ARG B O 1
ATOM 11062 N N . ASP B 1 459 ? 39.375 -5.934 15.859 1 93.62 459 ASP B N 1
ATOM 11063 C CA . ASP B 1 459 ? 40.406 -5.117 16.5 1 93.62 459 ASP B CA 1
ATOM 11064 C C . ASP B 1 459 ? 40.688 -3.861 15.688 1 93.62 459 ASP B C 1
ATOM 11066 O O . ASP B 1 459 ? 41.594 -3.098 16.031 1 93.62 459 ASP B O 1
ATOM 11070 N N . ARG B 1 460 ? 39.875 -3.73 14.648 1 95.62 460 ARG B N 1
ATOM 11071 C CA . ARG B 1 460 ? 40.156 -2.586 13.797 1 95.62 460 ARG B CA 1
ATOM 11072 C C . ARG B 1 460 ? 38.969 -1.678 13.656 1 95.62 460 ARG B C 1
ATOM 11074 O O . ARG B 1 460 ? 39.062 -0.553 13.164 1 95.62 460 ARG B O 1
ATOM 11081 N N . VAL B 1 461 ? 37.875 -2.184 14.062 1 96.75 461 VAL B N 1
ATOM 11082 C CA . VAL B 1 461 ? 36.656 -1.404 13.891 1 96.75 461 VAL B CA 1
ATOM 11083 C C . VAL B 1 461 ? 35.875 -1.394 15.203 1 96.75 461 VAL B C 1
ATOM 11085 O O . VAL B 1 461 ? 35.844 -2.393 15.922 1 96.75 461 VAL B O 1
ATOM 11088 N N . VAL B 1 462 ? 35.281 -0.276 15.539 1 96.75 462 VAL B N 1
ATOM 11089 C CA . VAL B 1 462 ? 34.438 -0.12 16.703 1 96.75 462 VAL B CA 1
ATOM 11090 C C . VAL B 1 462 ? 33.125 0.519 16.297 1 96.75 462 VAL B C 1
ATOM 11092 O O . VAL B 1 462 ? 33.094 1.506 15.562 1 96.75 462 VAL B O 1
ATOM 11095 N N . MET B 1 463 ? 32.031 -0.072 16.766 1 97.88 463 MET B N 1
ATOM 11096 C CA . MET B 1 463 ? 30.719 0.553 16.578 1 97.88 463 MET B CA 1
ATOM 11097 C C . MET B 1 463 ? 30.25 1.201 17.875 1 97.88 463 MET B C 1
ATOM 11099 O O . MET B 1 463 ? 30.25 0.566 18.938 1 97.88 463 MET B O 1
ATOM 11103 N N . ILE B 1 464 ? 29.938 2.4 17.797 1 96.44 464 ILE B N 1
ATOM 11104 C CA . ILE B 1 464 ? 29.344 3.115 18.922 1 96.44 464 ILE B CA 1
ATOM 11105 C C . ILE B 1 464 ? 27.859 3.34 18.688 1 96.44 464 ILE B C 1
ATOM 11107 O O . ILE B 1 464 ? 27.469 4.098 17.781 1 96.44 464 ILE B O 1
ATOM 11111 N N . GLN B 1 465 ? 27.031 2.65 19.484 1 95.88 465 GLN B N 1
ATOM 11112 C CA . GLN B 1 465 ? 25.578 2.779 19.391 1 95.88 465 GLN B CA 1
ATOM 11113 C C . GLN B 1 465 ? 25.016 3.584 20.562 1 95.88 465 GLN B C 1
ATOM 11115 O O . GLN B 1 465 ? 25.047 3.131 21.703 1 95.88 465 GLN B O 1
ATOM 11120 N N . VAL B 1 466 ? 24.531 4.773 20.219 1 92.25 466 VAL B N 1
ATOM 11121 C CA . VAL B 1 466 ? 23.844 5.594 21.203 1 92.25 466 VAL B CA 1
ATOM 11122 C C . VAL B 1 466 ? 22.344 5.328 21.141 1 92.25 466 VAL B C 1
ATOM 11124 O O . VAL B 1 466 ? 21.719 5.52 20.094 1 92.25 466 VAL B O 1
ATOM 11127 N N . ALA B 1 467 ? 21.781 4.809 22.234 1 87.75 467 ALA B N 1
ATOM 11128 C CA . ALA B 1 467 ? 20.344 4.5 22.266 1 87.75 467 ALA B CA 1
ATOM 11129 C C . ALA B 1 467 ? 19.625 5.398 23.266 1 87.75 467 ALA B C 1
ATOM 11131 O O . ALA B 1 467 ? 19.828 5.285 24.469 1 87.75 467 ALA B O 1
ATOM 11132 N N . THR B 1 468 ? 18.828 6.273 22.703 1 77.62 468 THR B N 1
ATOM 11133 C CA . THR B 1 468 ? 18.078 7.168 23.578 1 77.62 468 THR B CA 1
ATOM 11134 C C . THR B 1 468 ? 16.75 6.527 23.984 1 77.62 468 THR B C 1
ATOM 11136 O O . THR B 1 468 ? 16.094 5.879 23.172 1 77.62 468 THR B O 1
ATOM 11139 N N . SER B 1 469 ? 16.5 6.387 25.328 1 64.19 469 SER B N 1
ATOM 11140 C CA . SER B 1 469 ? 15.383 5.617 25.875 1 64.19 469 SER B CA 1
ATOM 11141 C C . SER B 1 469 ? 14.047 6.285 25.562 1 64.19 469 SER B C 1
ATOM 11143 O O . SER B 1 469 ? 13.961 7.516 25.516 1 64.19 469 SER B O 1
ATOM 11145 N N . THR B 1 470 ? 13.203 5.641 24.953 1 59.81 470 THR B N 1
ATOM 11146 C CA . THR B 1 470 ? 11.82 6.105 24.859 1 59.81 470 THR B CA 1
ATOM 11147 C C . THR B 1 470 ? 10.961 5.484 25.953 1 59.81 470 THR B C 1
ATOM 11149 O O . THR B 1 470 ? 11.367 5.43 27.109 1 59.81 470 THR B O 1
ATOM 11152 N N . THR B 1 471 ? 9.906 4.785 25.547 1 56.31 471 THR B N 1
ATOM 11153 C CA . THR B 1 471 ? 8.969 4.059 26.391 1 56.31 471 THR B CA 1
ATOM 11154 C C . THR B 1 471 ? 9.508 2.67 26.719 1 56.31 471 THR B C 1
ATOM 11156 O O . THR B 1 471 ? 10.297 2.104 25.969 1 56.31 471 THR B O 1
ATOM 11159 N N . GLU B 1 472 ? 9.352 2.363 28.016 1 54.97 472 GLU B N 1
ATOM 11160 C CA . GLU B 1 472 ? 9.859 1.119 28.578 1 54.97 472 GLU B CA 1
ATOM 11161 C C . GLU B 1 472 ? 9.5 -0.078 27.703 1 54.97 472 GLU B C 1
ATOM 11163 O O . GLU B 1 472 ? 8.336 -0.48 27.641 1 54.97 472 GLU B O 1
ATOM 11168 N N . GLN B 1 473 ? 10.297 -0.366 26.719 1 67.44 473 GLN B N 1
ATOM 11169 C CA . GLN B 1 473 ? 10.227 -1.657 26.047 1 67.44 473 GLN B CA 1
ATOM 11170 C C . GLN B 1 473 ? 11.211 -2.654 26.656 1 67.44 473 GLN B C 1
ATOM 11172 O O . GLN B 1 473 ? 12.305 -2.867 26.125 1 67.44 473 GLN B O 1
ATOM 11177 N N . ALA B 1 474 ? 10.789 -3.24 27.672 1 69.31 474 ALA B N 1
ATOM 11178 C CA . ALA B 1 474 ? 11.641 -4.094 28.5 1 69.31 474 ALA B CA 1
ATOM 11179 C C . ALA B 1 474 ? 12.188 -5.266 27.688 1 69.31 474 ALA B C 1
ATOM 11181 O O . ALA B 1 474 ? 13.367 -5.609 27.812 1 69.31 474 ALA B O 1
ATOM 11182 N N . GLU B 1 475 ? 11.375 -5.785 26.859 1 76.19 475 GLU B N 1
ATOM 11183 C CA . GLU B 1 475 ? 11.812 -6.945 26.094 1 76.19 475 GLU B CA 1
ATOM 11184 C C . GLU B 1 475 ? 12.883 -6.562 25.078 1 76.19 475 GLU B C 1
ATOM 11186 O O . GLU B 1 475 ? 13.875 -7.281 24.922 1 76.19 475 GLU B O 1
ATOM 11191 N N . LEU B 1 476 ? 12.727 -5.461 24.453 1 83.19 476 LEU B N 1
ATOM 11192 C CA . LEU B 1 476 ? 13.703 -5 23.484 1 83.19 476 LEU B CA 1
ATOM 11193 C C . LEU B 1 476 ? 15.031 -4.66 24.156 1 83.19 476 LEU B C 1
ATOM 11195 O O . LEU B 1 476 ? 16.094 -4.996 23.625 1 83.19 476 LEU B O 1
ATOM 11199 N N . ASP B 1 477 ? 14.938 -4.109 25.281 1 84 477 ASP B N 1
ATOM 11200 C CA . ASP B 1 477 ? 16.141 -3.76 26.031 1 84 477 ASP B CA 1
ATOM 11201 C C . ASP B 1 477 ? 16.938 -5.008 26.406 1 84 477 ASP B C 1
ATOM 11203 O O . ASP B 1 477 ? 18.172 -5.008 26.312 1 84 477 ASP B O 1
ATOM 11207 N N . ALA B 1 478 ? 16.188 -5.957 26.766 1 83.81 478 ALA B N 1
ATOM 11208 C CA . ALA B 1 478 ? 16.828 -7.207 27.172 1 83.81 478 ALA B CA 1
ATOM 11209 C C . ALA B 1 478 ? 17.516 -7.875 25.969 1 83.81 478 ALA B C 1
ATOM 11211 O O . ALA B 1 478 ? 18.656 -8.336 26.078 1 83.81 478 ALA B O 1
ATOM 11212 N N . THR B 1 479 ? 16.844 -7.883 24.906 1 85.56 479 THR B N 1
ATOM 11213 C CA . THR B 1 479 ? 17.375 -8.531 23.719 1 85.56 479 THR B CA 1
ATOM 11214 C C . THR B 1 479 ? 18.609 -7.785 23.203 1 85.56 479 THR B C 1
ATOM 11216 O O . THR B 1 479 ? 19.594 -8.406 22.781 1 85.56 479 THR B O 1
ATOM 11219 N N . VAL B 1 480 ? 18.594 -6.508 23.25 1 90.44 480 VAL B N 1
ATOM 11220 C CA . VAL B 1 480 ? 19.703 -5.695 22.781 1 90.44 480 VAL B CA 1
ATOM 11221 C C . VAL B 1 480 ? 20.906 -5.887 23.703 1 90.44 480 VAL B C 1
ATOM 11223 O O . VAL B 1 480 ? 22.031 -6.051 23.25 1 90.44 480 VAL B O 1
ATOM 11226 N N . SER B 1 481 ? 20.641 -5.914 24.922 1 89.25 481 SER B N 1
ATOM 11227 C CA . SER B 1 481 ? 21.703 -6.121 25.906 1 89.25 481 SER B CA 1
ATOM 11228 C C . SER B 1 481 ? 22.359 -7.484 25.719 1 89.25 481 SER B C 1
ATOM 11230 O O . SER B 1 481 ? 23.578 -7.621 25.891 1 89.25 481 SER B O 1
ATOM 11232 N N . ASP B 1 482 ? 21.578 -8.422 25.406 1 89.31 482 ASP B N 1
ATOM 11233 C CA . ASP B 1 482 ? 22.094 -9.766 25.156 1 89.31 482 ASP B CA 1
ATOM 11234 C C . ASP B 1 482 ? 23.062 -9.766 23.969 1 89.31 482 ASP B C 1
ATOM 11236 O O . ASP B 1 482 ? 24.109 -10.43 24.016 1 89.31 482 ASP B O 1
ATOM 11240 N N . ILE B 1 483 ? 22.703 -9.094 22.969 1 92 483 ILE B N 1
ATOM 11241 C CA . ILE B 1 483 ? 23.547 -9.039 21.766 1 92 483 ILE B CA 1
ATOM 11242 C C . ILE B 1 483 ? 24.859 -8.32 22.094 1 92 483 ILE B C 1
ATOM 11244 O O . ILE B 1 483 ? 25.922 -8.758 21.672 1 92 483 ILE B O 1
ATOM 11248 N N . VAL B 1 484 ? 24.734 -7.258 22.812 1 94.56 484 VAL B N 1
ATOM 11249 C CA . VAL B 1 484 ? 25.906 -6.473 23.172 1 94.56 484 VAL B CA 1
ATOM 11250 C C . VAL B 1 484 ? 26.875 -7.34 23.984 1 94.56 484 VAL B C 1
ATOM 11252 O O . VAL B 1 484 ? 28.094 -7.344 23.719 1 94.56 484 VAL B O 1
ATOM 11255 N N . THR B 1 485 ? 26.344 -8.047 24.859 1 92.56 485 THR B N 1
ATOM 11256 C CA . THR B 1 485 ? 27.156 -8.922 25.703 1 92.56 485 THR B CA 1
ATOM 11257 C C . THR B 1 485 ? 27.812 -10.016 24.875 1 92.56 485 THR B C 1
ATOM 11259 O O . THR B 1 485 ? 29 -10.32 25.047 1 92.56 485 THR B O 1
ATOM 11262 N N . ARG B 1 486 ? 27.078 -10.492 24.031 1 91.56 486 ARG B N 1
ATOM 11263 C CA . ARG B 1 486 ? 27.578 -11.586 23.219 1 91.56 486 ARG B CA 1
ATOM 11264 C C . ARG B 1 486 ? 28.703 -11.109 22.297 1 91.56 486 ARG B C 1
ATOM 11266 O O . ARG B 1 486 ? 29.734 -11.766 22.188 1 91.56 486 ARG B O 1
ATOM 11273 N N . VAL B 1 487 ? 28.562 -10.039 21.672 1 94 487 VAL B N 1
ATOM 11274 C CA . VAL B 1 487 ? 29.562 -9.492 20.75 1 94 487 VAL B CA 1
ATOM 11275 C C . VAL B 1 487 ? 30.844 -9.156 21.516 1 94 487 VAL B C 1
ATOM 11277 O O . VAL B 1 487 ? 31.938 -9.516 21.078 1 94 487 VAL B O 1
ATOM 11280 N N . ASN B 1 488 ? 30.719 -8.516 22.578 1 94.31 488 ASN B N 1
ATOM 11281 C CA . ASN B 1 488 ? 31.875 -8.102 23.344 1 94.31 488 ASN B CA 1
ATOM 11282 C C . ASN B 1 488 ? 32.562 -9.289 24.016 1 94.31 488 ASN B C 1
ATOM 11284 O O . ASN B 1 488 ? 33.781 -9.32 24.156 1 94.31 488 ASN B O 1
ATOM 11288 N N . SER B 1 489 ? 31.828 -10.289 24.438 1 91.56 489 SER B N 1
ATOM 11289 C CA . SER B 1 489 ? 32.406 -11.484 25.031 1 91.56 489 SER B CA 1
ATOM 11290 C C . SER B 1 489 ? 33.188 -12.289 24 1 91.56 489 SER B C 1
ATOM 11292 O O . SER B 1 489 ? 34.188 -12.938 24.344 1 91.56 489 SER B O 1
ATOM 11294 N N . SER B 1 490 ? 32.781 -12.195 22.828 1 90.69 490 SER B N 1
ATOM 11295 C CA . SER B 1 490 ? 33.375 -13.008 21.781 1 90.69 490 SER B CA 1
ATOM 11296 C C . SER B 1 490 ? 34.688 -12.391 21.297 1 90.69 490 SER B C 1
ATOM 11298 O O . SER B 1 490 ? 35.625 -13.117 20.969 1 90.69 490 SER B O 1
ATOM 11300 N N . TRP B 1 491 ? 34.719 -11.062 21.266 1 91.19 491 TRP B N 1
ATOM 11301 C CA . TRP B 1 491 ? 35.875 -10.531 20.5 1 91.19 491 TRP B CA 1
ATOM 11302 C C . TRP B 1 491 ? 36.562 -9.414 21.266 1 91.19 491 TRP B C 1
ATOM 11304 O O . TRP B 1 491 ? 37.594 -8.914 20.828 1 91.19 491 TRP B O 1
ATOM 11314 N N . ALA B 1 492 ? 35.969 -9.008 22.359 1 89.12 492 ALA B N 1
ATOM 11315 C CA . ALA B 1 492 ? 36.594 -7.926 23.125 1 89.12 492 ALA B CA 1
ATOM 11316 C C . ALA B 1 492 ? 37.875 -8.398 23.812 1 89.12 492 ALA B C 1
ATOM 11318 O O . ALA B 1 492 ? 38.031 -9.586 24.109 1 89.12 492 ALA B O 1
ATOM 11319 N N . ASN B 1 493 ? 38.781 -7.461 23.922 1 87.12 493 ASN B N 1
ATOM 11320 C CA . ASN B 1 493 ? 40 -7.664 24.734 1 87.12 493 ASN B CA 1
ATOM 11321 C C . ASN B 1 493 ? 40.312 -6.438 25.578 1 87.12 493 ASN B C 1
ATOM 11323 O O . ASN B 1 493 ? 39.469 -5.543 25.719 1 87.12 493 ASN B O 1
ATOM 11327 N N . LEU B 1 494 ? 41.5 -6.418 26.188 1 77.69 494 LEU B N 1
ATOM 11328 C CA . LEU B 1 494 ? 41.812 -5.348 27.125 1 77.69 494 LEU B CA 1
ATOM 11329 C C . LEU B 1 494 ? 41.906 -4.004 26.406 1 77.69 494 LEU B C 1
ATOM 11331 O O . LEU B 1 494 ? 41.5 -2.977 26.969 1 77.69 494 LEU B O 1
ATOM 11335 N N . ALA B 1 495 ? 42.25 -4.094 25.156 1 82.31 495 ALA B N 1
ATOM 11336 C CA . ALA B 1 495 ? 42.5 -2.846 24.438 1 82.31 495 ALA B CA 1
ATOM 11337 C C . ALA B 1 495 ? 41.406 -2.598 23.391 1 82.31 495 ALA B C 1
ATOM 11339 O O . ALA B 1 495 ? 41.406 -1.558 22.734 1 82.31 495 ALA B O 1
ATOM 11340 N N . TYR B 1 496 ? 40.469 -3.535 23.344 1 89.12 496 TYR B N 1
ATOM 11341 C CA . TYR B 1 496 ? 39.531 -3.465 22.219 1 89.12 496 TYR B CA 1
ATOM 11342 C C . TYR B 1 496 ? 38.156 -3.891 22.625 1 89.12 496 TYR B C 1
ATOM 11344 O O . TYR B 1 496 ? 37.938 -4.984 23.156 1 89.12 496 TYR B O 1
ATOM 11352 N N . GLN B 1 497 ? 37.25 -2.99 22.469 1 93.19 497 GLN B N 1
ATOM 11353 C CA . GLN B 1 497 ? 35.812 -3.273 22.578 1 93.19 497 GLN B CA 1
ATOM 11354 C C . GLN B 1 497 ? 35.094 -3.025 21.25 1 93.19 497 GLN B C 1
ATOM 11356 O O . GLN B 1 497 ? 34.875 -1.875 20.859 1 93.19 497 GLN B O 1
ATOM 11361 N N . PRO B 1 498 ? 34.656 -4.039 20.641 1 95.69 498 PRO B N 1
ATOM 11362 C CA . PRO B 1 498 ? 34.094 -3.879 19.297 1 95.69 498 PRO B CA 1
ATOM 11363 C C . PRO B 1 498 ? 32.781 -3.096 19.297 1 95.69 498 PRO B C 1
ATOM 11365 O O . PRO B 1 498 ? 32.469 -2.441 18.312 1 95.69 498 PRO B O 1
ATOM 11368 N N . LEU B 1 499 ? 32 -3.258 20.375 1 96.62 499 LEU B N 1
ATOM 11369 C CA . LEU B 1 499 ? 30.688 -2.629 20.406 1 96.62 499 LEU B CA 1
ATOM 11370 C C . LEU B 1 499 ? 30.516 -1.822 21.688 1 96.62 499 LEU B C 1
ATOM 11372 O O . LEU B 1 499 ? 30.5 -2.385 22.781 1 96.62 499 LEU B O 1
ATOM 11376 N N . VAL B 1 500 ? 30.422 -0.539 21.516 1 94.75 500 VAL B N 1
ATOM 11377 C CA . VAL B 1 500 ? 30.156 0.368 22.625 1 94.75 500 VAL B CA 1
ATOM 11378 C C . VAL B 1 500 ? 28.688 0.784 22.609 1 94.75 500 VAL B C 1
ATOM 11380 O O . VAL B 1 500 ? 28.234 1.484 21.688 1 94.75 500 VAL B O 1
ATOM 11383 N N . TYR B 1 501 ? 27.969 0.321 23.594 1 93.31 501 TYR B N 1
ATOM 11384 C CA . TYR B 1 501 ? 26.547 0.598 23.688 1 93.31 501 TYR B CA 1
ATOM 11385 C C . TYR B 1 501 ? 26.25 1.609 24.797 1 93.31 501 TYR B C 1
ATOM 11387 O O . TYR B 1 501 ? 26.5 1.339 25.969 1 93.31 501 TYR B O 1
ATOM 11395 N N . LEU B 1 502 ? 25.75 2.775 24.391 1 88.88 502 LEU B N 1
ATOM 11396 C CA . LEU B 1 502 ? 25.438 3.834 25.344 1 88.88 502 LEU B CA 1
ATOM 11397 C C . LEU B 1 502 ? 23.922 3.988 25.5 1 88.88 502 LEU B C 1
ATOM 11399 O O . LEU B 1 502 ? 23.25 4.539 24.625 1 88.88 502 LEU B O 1
ATOM 11403 N N . LYS B 1 503 ? 23.312 3.482 26.625 1 80.44 503 LYS B N 1
ATOM 11404 C CA . LYS B 1 503 ? 21.875 3.555 26.875 1 80.44 503 LYS B CA 1
ATOM 11405 C C . LYS B 1 503 ? 21.484 4.902 27.484 1 80.44 503 LYS B C 1
ATOM 11407 O O . LYS B 1 503 ? 20.734 4.965 28.453 1 80.44 503 LYS B O 1
ATOM 11412 N N . GLN B 1 504 ? 22.172 5.996 27.219 1 73.69 504 GLN B N 1
ATOM 11413 C CA . GLN B 1 504 ? 21.891 7.355 27.672 1 73.69 504 GLN B CA 1
ATOM 11414 C C . GLN B 1 504 ? 22.203 8.367 26.578 1 73.69 504 GLN B C 1
ATOM 11416 O O . GLN B 1 504 ? 22.906 8.055 25.609 1 73.69 504 GLN B O 1
ATOM 11421 N N . ASP B 1 505 ? 21.5 9.445 26.797 1 72 505 ASP B N 1
ATOM 11422 C CA . ASP B 1 505 ? 21.812 10.477 25.812 1 72 505 ASP B CA 1
ATOM 11423 C C . ASP B 1 505 ? 23.156 11.133 26.109 1 72 505 ASP B C 1
ATOM 11425 O O . ASP B 1 505 ? 23.688 11.008 27.219 1 72 505 ASP B O 1
ATOM 11429 N N . ILE B 1 506 ? 23.844 11.555 25.078 1 80.31 506 ILE B N 1
ATOM 11430 C CA . ILE B 1 506 ? 25.141 12.227 25.172 1 80.31 506 ILE B CA 1
ATOM 11431 C C . ILE B 1 506 ? 24.953 13.727 24.969 1 80.31 506 ILE B C 1
ATOM 11433 O O . ILE B 1 506 ? 23.906 14.172 24.5 1 80.31 506 ILE B O 1
ATOM 11437 N N . SER B 1 507 ? 25.891 14.453 25.438 1 84.12 507 SER B N 1
ATOM 11438 C CA . SER B 1 507 ? 25.812 15.898 25.266 1 84.12 507 SER B CA 1
ATOM 11439 C C . SER B 1 507 ? 25.906 16.281 23.797 1 84.12 507 SER B C 1
ATOM 11441 O O . SER B 1 507 ? 26.391 15.5 22.969 1 84.12 507 SER B O 1
ATOM 11443 N N . TYR B 1 508 ? 25.375 17.438 23.562 1 86.94 508 TYR B N 1
ATOM 11444 C CA . TYR B 1 508 ? 25.375 17.906 22.188 1 86.94 508 TYR B CA 1
ATOM 11445 C C . TYR B 1 508 ? 26.797 18.031 21.641 1 86.94 508 TYR B C 1
ATOM 11447 O O . TYR B 1 508 ? 27.047 17.719 20.469 1 86.94 508 TYR B O 1
ATOM 11455 N N . ALA B 1 509 ? 27.719 18.5 22.469 1 89.5 509 ALA B N 1
ATOM 11456 C CA . ALA B 1 509 ? 29.125 18.625 22.062 1 89.5 509 ALA B CA 1
ATOM 11457 C C . ALA B 1 509 ? 29.719 17.25 21.734 1 89.5 509 ALA B C 1
ATOM 11459 O O . ALA B 1 509 ? 30.438 17.094 20.75 1 89.5 509 ALA B O 1
ATOM 11460 N N . GLN B 1 510 ? 29.406 16.344 22.594 1 90 510 GLN B N 1
ATOM 11461 C CA . GLN B 1 510 ? 29.875 14.984 22.359 1 90 510 GLN B CA 1
ATOM 11462 C C . GLN B 1 510 ? 29.297 14.43 21.062 1 90 510 GLN B C 1
ATOM 11464 O O . GLN B 1 510 ? 29.984 13.727 20.312 1 90 510 GLN B O 1
ATOM 11469 N N . TYR B 1 511 ? 28.078 14.766 20.922 1 91.94 511 TYR B N 1
ATOM 11470 C CA . TYR B 1 511 ? 27.375 14.305 19.734 1 91.94 511 TYR B CA 1
ATOM 11471 C C . TYR B 1 511 ? 28.031 14.828 18.469 1 91.94 511 TYR B C 1
ATOM 11473 O O . TYR B 1 511 ? 28.328 14.055 17.547 1 91.94 511 TYR B O 1
ATOM 11481 N N . LEU B 1 512 ? 28.312 16.047 18.359 1 92.19 512 LEU B N 1
ATOM 11482 C CA . LEU B 1 512 ? 28.938 16.656 17.188 1 92.19 512 LEU B CA 1
ATOM 11483 C C . LEU B 1 512 ? 30.344 16.125 16.984 1 92.19 512 LEU B C 1
ATOM 11485 O O . LEU B 1 512 ? 30.766 15.898 15.844 1 92.19 512 LEU B O 1
ATOM 11489 N N . ALA B 1 513 ? 31.031 15.938 18.078 1 92.25 513 ALA B N 1
ATOM 11490 C CA . ALA B 1 513 ? 32.375 15.367 17.984 1 92.25 513 ALA B CA 1
ATOM 11491 C C . ALA B 1 513 ? 32.344 13.953 17.422 1 92.25 513 ALA B C 1
ATOM 11493 O O . ALA B 1 513 ? 33.156 13.594 16.562 1 92.25 513 ALA B O 1
ATOM 11494 N N . LEU B 1 514 ? 31.391 13.234 17.875 1 92.12 514 LEU B N 1
ATOM 11495 C CA . LEU B 1 514 ? 31.234 11.852 17.422 1 92.12 514 LEU B CA 1
ATOM 11496 C C . LEU B 1 514 ? 30.938 11.805 15.93 1 92.12 514 LEU B C 1
ATOM 11498 O O . LEU B 1 514 ? 31.5 10.969 15.211 1 92.12 514 LEU B O 1
ATOM 11502 N N . LEU B 1 515 ? 30.031 12.641 15.453 1 93.69 515 LEU B N 1
ATOM 11503 C CA . LEU B 1 515 ? 29.688 12.68 14.031 1 93.69 515 LEU B CA 1
ATOM 11504 C C . LEU B 1 515 ? 30.906 13.07 13.195 1 93.69 515 LEU B C 1
ATOM 11506 O O . LEU B 1 515 ? 31.047 12.602 12.055 1 93.69 515 LEU B O 1
ATOM 11510 N N . THR B 1 516 ? 31.719 13.859 13.75 1 93.25 516 THR B N 1
ATOM 11511 C CA . THR B 1 516 ? 32.875 14.383 13.023 1 93.25 516 THR B CA 1
ATOM 11512 C C . THR B 1 516 ? 33.969 13.328 12.898 1 93.25 516 THR B C 1
ATOM 11514 O O . THR B 1 516 ? 34.594 13.203 11.859 1 93.25 516 THR B O 1
ATOM 11517 N N . VAL B 1 517 ? 34.125 12.547 13.93 1 92.06 517 VAL B N 1
ATOM 11518 C CA . VAL B 1 517 ? 35.25 11.602 13.953 1 92.06 517 VAL B CA 1
ATOM 11519 C C . VAL B 1 517 ? 34.812 10.289 13.297 1 92.06 517 VAL B C 1
ATOM 11521 O O . VAL B 1 517 ? 35.656 9.477 12.922 1 92.06 517 VAL B O 1
ATOM 11524 N N . ALA B 1 518 ? 33.594 10.055 13.062 1 94.81 518 ALA B N 1
ATOM 11525 C CA . ALA B 1 518 ? 33.062 8.789 12.57 1 94.81 518 ALA B CA 1
ATOM 11526 C C . ALA B 1 518 ? 33.531 8.516 11.141 1 94.81 518 ALA B C 1
ATOM 11528 O O . ALA B 1 518 ? 33.594 9.43 10.32 1 94.81 518 ALA B O 1
ATOM 11529 N N . ASP B 1 519 ? 33.844 7.27 10.852 1 95.5 519 ASP B N 1
ATOM 11530 C CA . ASP B 1 519 ? 34.188 6.852 9.492 1 95.5 519 ASP B CA 1
ATOM 11531 C C . ASP B 1 519 ? 32.938 6.512 8.695 1 95.5 519 ASP B C 1
ATOM 11533 O O . ASP B 1 519 ? 32.906 6.598 7.469 1 95.5 519 ASP B O 1
ATOM 11537 N N . ALA B 1 520 ? 32 6.059 9.422 1 97.19 520 ALA B N 1
ATOM 11538 C CA . ALA B 1 520 ? 30.719 5.734 8.812 1 97.19 520 ALA B CA 1
ATOM 11539 C C . ALA B 1 520 ? 29.562 5.957 9.797 1 97.19 520 ALA B C 1
ATOM 11541 O O . ALA B 1 520 ? 29.75 5.832 11.008 1 97.19 520 ALA B O 1
ATOM 11542 N N . LEU B 1 521 ? 28.484 6.363 9.297 1 98.12 521 LEU B N 1
ATOM 11543 C CA . LEU B 1 521 ? 27.234 6.41 10.055 1 98.12 521 LEU B CA 1
ATOM 11544 C C . LEU B 1 521 ? 26.25 5.348 9.547 1 98.12 521 LEU B C 1
ATOM 11546 O O . LEU B 1 521 ? 26.078 5.184 8.336 1 98.12 521 LEU B O 1
ATOM 11550 N N . MET B 1 522 ? 25.656 4.617 10.5 1 98.19 522 MET B N 1
ATOM 11551 C CA . MET B 1 522 ? 24.75 3.547 10.102 1 98.19 522 MET B CA 1
ATOM 11552 C C . MET B 1 522 ? 23.359 3.77 10.695 1 98.19 522 MET B C 1
ATOM 11554 O O . MET B 1 522 ? 23.219 3.859 11.914 1 98.19 522 MET B O 1
ATOM 11558 N N . ILE B 1 523 ? 22.422 3.908 9.836 1 97.38 523 ILE B N 1
ATOM 11559 C CA . ILE B 1 523 ? 21 4.027 10.195 1 97.38 523 ILE B CA 1
ATOM 11560 C C . ILE B 1 523 ? 20.219 2.863 9.602 1 97.38 523 ILE B C 1
ATOM 11562 O O . ILE B 1 523 ? 20.062 2.768 8.383 1 97.38 523 ILE B O 1
ATOM 11566 N N . ALA B 1 524 ? 19.688 2.004 10.438 1 95.81 524 ALA B N 1
ATOM 11567 C CA . ALA B 1 524 ? 18.969 0.819 9.977 1 95.81 524 ALA B CA 1
ATOM 11568 C C . ALA B 1 524 ? 17.516 0.858 10.414 1 95.81 524 ALA B C 1
ATOM 11570 O O . ALA B 1 524 ? 16.953 -0.162 10.82 1 95.81 524 ALA B O 1
ATOM 11571 N N . SER B 1 525 ? 16.922 2.027 10.305 1 94.12 525 SER B N 1
ATOM 11572 C CA . SER B 1 525 ? 15.531 2.193 10.695 1 94.12 525 SER B CA 1
ATOM 11573 C C . SER B 1 525 ? 14.602 1.383 9.797 1 94.12 525 SER B C 1
ATOM 11575 O O . SER B 1 525 ? 14.828 1.29 8.586 1 94.12 525 SER B O 1
ATOM 11577 N N . GLN B 1 526 ? 13.562 0.791 10.406 1 90.81 526 GLN B N 1
ATOM 11578 C CA . GLN B 1 526 ? 12.594 -0.001 9.656 1 90.81 526 GLN B CA 1
ATOM 11579 C C . GLN B 1 526 ? 11.602 0.896 8.922 1 90.81 526 GLN B C 1
ATOM 11581 O O . GLN B 1 526 ? 11.086 0.525 7.859 1 90.81 526 GLN B O 1
ATOM 11586 N N . ARG B 1 527 ? 11.188 1.935 9.5 1 92.25 527 ARG B N 1
ATOM 11587 C CA . ARG B 1 527 ? 10.344 2.959 8.891 1 92.25 527 ARG B CA 1
ATOM 11588 C C . ARG B 1 527 ? 10.555 4.309 9.57 1 92.25 527 ARG B C 1
ATOM 11590 O O . ARG B 1 527 ? 10.5 4.41 10.797 1 92.25 527 ARG B O 1
ATOM 11597 N N . GLU B 1 528 ? 10.836 5.285 8.703 1 92.69 528 GLU B N 1
ATOM 11598 C CA . GLU B 1 528 ? 11.086 6.605 9.273 1 92.69 528 GLU B CA 1
ATOM 11599 C C . GLU B 1 528 ? 10.797 7.711 8.258 1 92.69 528 GLU B C 1
ATOM 11601 O O . GLU B 1 528 ? 11.008 7.531 7.059 1 92.69 528 GLU B O 1
ATOM 11606 N N . GLY B 1 529 ? 10.211 8.797 8.781 1 93.94 529 GLY B N 1
ATOM 11607 C CA . GLY B 1 529 ? 10.039 9.945 7.898 1 93.94 529 GLY B CA 1
ATOM 11608 C C . GLY B 1 529 ? 11.352 10.5 7.383 1 93.94 529 GLY B C 1
ATOM 11609 O O . GLY B 1 529 ? 11.992 9.898 6.516 1 93.94 529 GLY B O 1
ATOM 11610 N N . MET B 1 530 ? 11.742 11.641 7.895 1 94.62 530 MET B N 1
ATOM 11611 C CA . MET B 1 530 ? 13.047 12.211 7.57 1 94.62 530 MET B CA 1
ATOM 11612 C C . MET B 1 530 ? 14.055 11.93 8.688 1 94.62 530 MET B C 1
ATOM 11614 O O . MET B 1 530 ? 13.742 12.117 9.859 1 94.62 530 MET B O 1
ATOM 11618 N N . ASN B 1 531 ? 15.148 11.367 8.336 1 95.25 531 ASN B N 1
ATOM 11619 C CA . ASN B 1 531 ? 16.219 11.148 9.312 1 95.25 531 ASN B CA 1
ATOM 11620 C C . ASN B 1 531 ? 17.25 12.273 9.273 1 95.25 531 ASN B C 1
ATOM 11622 O O . ASN B 1 531 ? 18.219 12.211 8.516 1 95.25 531 ASN B O 1
ATOM 11626 N N . LEU B 1 532 ? 17.172 13.141 10.211 1 95.31 532 LEU B N 1
ATOM 11627 C CA . LEU B 1 532 ? 18 14.336 10.164 1 95.31 532 LEU B CA 1
ATOM 11628 C C . LEU B 1 532 ? 19.391 14.055 10.727 1 95.31 532 LEU B C 1
ATOM 11630 O O . LEU B 1 532 ? 20.328 14.82 10.5 1 95.31 532 LEU B O 1
ATOM 11634 N N . THR B 1 533 ? 19.562 12.977 11.453 1 95 533 THR B N 1
ATOM 11635 C CA . THR B 1 533 ? 20.875 12.586 11.93 1 95 533 THR B CA 1
ATOM 11636 C C . THR B 1 533 ? 21.812 12.336 10.758 1 95 533 THR B C 1
ATOM 11638 O O . THR B 1 533 ? 22.984 12.734 10.797 1 95 533 THR B O 1
ATOM 11641 N N . SER B 1 534 ? 21.344 11.703 9.758 1 97 534 SER B N 1
ATOM 11642 C CA . SER B 1 534 ? 22.172 11.461 8.578 1 97 534 SER B CA 1
ATOM 11643 C C . SER B 1 534 ? 22.578 12.766 7.902 1 97 534 SER B C 1
ATOM 11645 O O . SER B 1 534 ? 23.688 12.883 7.391 1 97 534 SER B O 1
ATOM 11647 N N . HIS B 1 535 ? 21.672 13.742 7.895 1 97 535 HIS B N 1
ATOM 11648 C CA . HIS B 1 535 ? 21.984 15.047 7.316 1 97 535 HIS B CA 1
ATOM 11649 C C . HIS B 1 535 ? 23.062 15.766 8.125 1 97 535 HIS B C 1
ATOM 11651 O O . HIS B 1 535 ? 23.984 16.344 7.551 1 97 535 HIS B O 1
ATOM 11657 N N . GLU B 1 536 ? 22.953 15.695 9.422 1 96.12 536 GLU B N 1
ATOM 11658 C CA . GLU B 1 536 ? 23.938 16.297 10.305 1 96.12 536 GLU B CA 1
ATOM 11659 C C . GLU B 1 536 ? 25.297 15.641 10.141 1 96.12 536 GLU B C 1
ATOM 11661 O O . GLU B 1 536 ? 26.328 16.312 10.141 1 96.12 536 GLU B O 1
ATOM 11666 N N . TYR B 1 537 ? 25.375 14.383 10.031 1 96.81 537 TYR B N 1
ATOM 11667 C CA . TYR B 1 537 ? 26.609 13.633 9.828 1 96.81 537 TYR B CA 1
ATOM 11668 C C . TYR B 1 537 ? 27.328 14.094 8.562 1 96.81 537 TYR B C 1
ATOM 11670 O O . TYR B 1 537 ? 28.516 14.383 8.594 1 96.81 537 TYR B O 1
ATOM 11678 N N . LEU B 1 538 ? 26.516 14.141 7.504 1 96.69 538 LEU B N 1
ATOM 11679 C CA . LEU B 1 538 ? 27.094 14.523 6.223 1 96.69 538 LEU B CA 1
ATOM 11680 C C . LEU B 1 538 ? 27.656 15.945 6.281 1 96.69 538 LEU B C 1
ATOM 11682 O O . LEU B 1 538 ? 28.719 16.219 5.707 1 96.69 538 LEU B O 1
ATOM 11686 N N . PHE B 1 539 ? 26.969 16.781 7 1 95.56 539 PHE B N 1
ATOM 11687 C CA . PHE B 1 539 ? 27.438 18.156 7.164 1 95.56 539 PHE B CA 1
ATOM 11688 C C . PHE B 1 539 ? 28.75 18.203 7.934 1 95.56 539 PHE B C 1
ATOM 11690 O O . PHE B 1 539 ? 29.609 19.031 7.645 1 95.56 539 PHE B O 1
ATOM 11697 N N . CYS B 1 540 ? 28.953 17.297 8.852 1 93.88 540 CYS B N 1
ATOM 11698 C CA . CYS B 1 540 ? 30.125 17.281 9.734 1 93.88 540 CYS B CA 1
ATOM 11699 C C . CYS B 1 540 ? 31.312 16.594 9.07 1 93.88 540 CYS B C 1
ATOM 11701 O O . CYS B 1 540 ? 32.406 16.562 9.625 1 93.88 540 CYS B O 1
ATOM 11703 N N . GLN B 1 541 ? 31.156 16.047 7.918 1 94.69 541 GLN B N 1
ATOM 11704 C CA . GLN B 1 541 ? 32.188 15.266 7.266 1 94.69 541 GLN B CA 1
ATOM 11705 C C . GLN B 1 541 ? 32.906 16.078 6.184 1 94.69 541 GLN B C 1
ATOM 11707 O O . GLN B 1 541 ? 33.312 15.523 5.164 1 94.69 541 GLN B O 1
ATOM 11712 N N . ASP B 1 542 ? 33.031 17.344 6.328 1 90.44 542 ASP B N 1
ATOM 11713 C CA . ASP B 1 542 ? 33.625 18.234 5.32 1 90.44 542 ASP B CA 1
ATOM 11714 C C . ASP B 1 542 ? 35.125 18.312 5.477 1 90.44 542 ASP B C 1
ATOM 11716 O O . ASP B 1 542 ? 35.812 18.891 4.629 1 90.44 542 ASP B O 1
ATOM 11720 N N . GLY B 1 543 ? 35.75 17.812 6.461 1 86.5 543 GLY B N 1
ATOM 11721 C CA . GLY B 1 543 ? 37.219 17.797 6.637 1 86.5 543 GLY B CA 1
ATOM 11722 C C . GLY B 1 543 ? 37.75 19.109 7.152 1 86.5 543 GLY B C 1
ATOM 11723 O O . GLY B 1 543 ? 38.969 19.375 7.062 1 86.5 543 GLY B O 1
ATOM 11724 N N . LYS B 1 544 ? 37 19.953 7.633 1 83.25 544 LYS B N 1
ATOM 11725 C CA . LYS B 1 544 ? 37.406 21.281 8.07 1 83.25 544 LYS B CA 1
ATOM 11726 C C . LYS B 1 544 ? 38.344 21.203 9.266 1 83.25 544 LYS B C 1
ATOM 11728 O O . LYS B 1 544 ? 39.188 22.078 9.445 1 83.25 544 LYS B O 1
ATOM 11733 N N . PHE B 1 545 ? 38.188 20.234 10.031 1 76.88 545 PHE B N 1
ATOM 11734 C CA . PHE B 1 545 ? 38.969 20.172 11.258 1 76.88 545 PHE B CA 1
ATOM 11735 C C . PHE B 1 545 ? 40.125 19.203 11.109 1 76.88 545 PHE B C 1
ATOM 11737 O O . PHE B 1 545 ? 40 18.203 10.383 1 76.88 545 PHE B O 1
ATOM 11744 N N . GLU B 1 546 ? 41.281 19.547 11.461 1 63.31 546 GLU B N 1
ATOM 11745 C CA . GLU B 1 546 ? 42.531 18.781 11.344 1 63.31 546 GLU B CA 1
ATOM 11746 C C . GLU B 1 546 ? 42.406 17.391 11.953 1 63.31 546 GLU B C 1
ATOM 11748 O O . GLU B 1 546 ? 41.844 17.25 13.055 1 63.31 546 GLU B O 1
ATOM 11753 N N . GLY B 1 547 ? 42.938 16.281 11.242 1 58.03 547 GLY B N 1
ATOM 11754 C CA . GLY B 1 547 ? 42.969 14.914 11.734 1 58.03 547 GLY B CA 1
ATOM 11755 C C . GLY B 1 547 ? 41.656 14.164 11.453 1 58.03 547 GLY B C 1
ATOM 11756 O O . GLY B 1 547 ? 41.562 12.961 11.727 1 58.03 547 GLY B O 1
ATOM 11757 N N . HIS B 1 548 ? 40.812 14.883 10.859 1 62.12 548 HIS B N 1
ATOM 11758 C CA . HIS B 1 548 ? 39.438 14.359 10.812 1 62.12 548 HIS B CA 1
ATOM 11759 C C . HIS B 1 548 ? 39.188 13.648 9.492 1 62.12 548 HIS B C 1
ATOM 11761 O O . HIS B 1 548 ? 39.812 13.961 8.477 1 62.12 548 HIS B O 1
ATOM 11767 N N . ASN B 1 549 ? 38.438 12.539 9.594 1 65.06 549 ASN B N 1
ATOM 11768 C CA . ASN B 1 549 ? 37.969 11.805 8.43 1 65.06 549 ASN B CA 1
ATOM 11769 C C . ASN B 1 549 ? 37.125 12.688 7.52 1 65.06 549 ASN B C 1
ATOM 11771 O O . ASN B 1 549 ? 36.406 13.562 8 1 65.06 549 ASN B O 1
ATOM 11775 N N . LYS B 1 550 ? 37.531 12.82 6.32 1 85.31 550 LYS B N 1
ATOM 11776 C CA . LYS B 1 550 ? 36.688 13.484 5.34 1 85.31 550 LYS B CA 1
ATOM 11777 C C . LYS B 1 550 ? 35.938 12.469 4.469 1 85.31 550 LYS B C 1
ATOM 11779 O O . LYS B 1 550 ? 36.438 11.367 4.242 1 85.31 550 LYS B O 1
ATOM 11784 N N . TYR B 1 551 ? 34.719 12.859 4.242 1 93 551 TYR B N 1
ATOM 11785 C CA . TYR B 1 551 ? 33.906 12.109 3.273 1 93 551 TYR B CA 1
ATOM 11786 C C . TYR B 1 551 ? 33.531 10.742 3.814 1 93 551 TYR B C 1
ATOM 11788 O O . TYR B 1 551 ? 33.656 9.734 3.109 1 93 551 TYR B O 1
ATOM 11796 N N . GLY B 1 552 ? 33.156 10.703 5.137 1 94.19 552 GLY B N 1
ATOM 11797 C CA . GLY B 1 552 ? 32.688 9.453 5.711 1 94.19 552 GLY B CA 1
ATOM 11798 C C . GLY B 1 552 ? 31.516 8.852 4.973 1 94.19 552 GLY B C 1
ATOM 11799 O O . GLY B 1 552 ? 30.719 9.586 4.371 1 94.19 552 GLY B O 1
ATOM 11800 N N . SER B 1 553 ? 31.391 7.488 5.051 1 96.25 553 SER B N 1
ATOM 11801 C CA . SER B 1 553 ? 30.344 6.781 4.316 1 96.25 553 SER B CA 1
ATOM 11802 C C . SER B 1 553 ? 29.031 6.766 5.102 1 96.25 553 SER B C 1
ATOM 11804 O O . SER B 1 553 ? 29.047 6.699 6.332 1 96.25 553 SER B O 1
ATOM 11806 N N . LEU B 1 554 ? 27.938 6.855 4.352 1 97.94 554 LEU B N 1
ATOM 11807 C CA . LEU B 1 554 ? 26.609 6.805 4.949 1 97.94 554 LEU B CA 1
ATOM 11808 C C . LEU B 1 554 ? 25.891 5.5 4.586 1 97.94 554 LEU B C 1
ATOM 11810 O O . LEU B 1 554 ? 25.625 5.246 3.41 1 97.94 554 LEU B O 1
ATOM 11814 N N . ILE B 1 555 ? 25.703 4.637 5.562 1 98.38 555 ILE B N 1
ATOM 11815 C CA . ILE B 1 555 ? 24.859 3.449 5.422 1 98.38 555 ILE B CA 1
ATOM 11816 C C . ILE B 1 555 ? 23.438 3.762 5.887 1 98.38 555 ILE B C 1
ATOM 11818 O O . ILE B 1 555 ? 23.219 4.035 7.066 1 98.38 555 ILE B O 1
ATOM 11822 N N . LEU B 1 556 ? 22.516 3.693 4.988 1 97.69 556 LEU B N 1
ATOM 11823 C CA . LEU B 1 556 ? 21.203 4.223 5.289 1 97.69 556 LEU B CA 1
ATOM 11824 C C . LEU B 1 556 ? 20.109 3.262 4.832 1 97.69 556 LEU B C 1
ATOM 11826 O O . LEU B 1 556 ? 20.188 2.709 3.73 1 97.69 556 LEU B O 1
ATOM 11830 N N . SER B 1 557 ? 19.156 3.072 5.707 1 96.62 557 SER B N 1
ATOM 11831 C CA . SER B 1 557 ? 18 2.242 5.371 1 96.62 557 SER B CA 1
ATOM 11832 C C . SER B 1 557 ? 17.219 2.842 4.211 1 96.62 557 SER B C 1
ATOM 11834 O O . SER B 1 557 ? 16.953 4.047 4.191 1 96.62 557 SER B O 1
ATOM 11836 N N . GLU B 1 558 ? 16.75 2.006 3.334 1 92.62 558 GLU B N 1
ATOM 11837 C CA . GLU B 1 558 ? 15.953 2.445 2.191 1 92.62 558 GLU B CA 1
ATOM 11838 C C . GLU B 1 558 ? 14.555 2.861 2.623 1 92.62 558 GLU B C 1
ATOM 11840 O O . GLU B 1 558 ? 13.805 3.451 1.84 1 92.62 558 GLU B O 1
ATOM 11845 N N . PHE B 1 559 ? 14.18 2.637 3.854 1 93.31 559 PHE B N 1
ATOM 11846 C CA . PHE B 1 559 ? 12.828 2.898 4.34 1 93.31 559 PHE B CA 1
ATOM 11847 C C . PHE B 1 559 ? 12.766 4.227 5.086 1 93.31 559 PHE B C 1
ATOM 11849 O O . PHE B 1 559 ? 11.805 4.496 5.805 1 93.31 559 PHE B O 1
ATOM 11856 N N . THR B 1 560 ? 13.797 5.066 4.965 1 95.06 560 THR B N 1
ATOM 11857 C CA . THR B 1 560 ? 13.789 6.426 5.488 1 95.06 560 THR B CA 1
ATOM 11858 C C . THR B 1 560 ? 13.43 7.426 4.395 1 95.06 560 THR B C 1
ATOM 11860 O O . THR B 1 560 ? 13.75 7.211 3.221 1 95.06 560 THR B O 1
ATOM 11863 N N . GLY B 1 561 ? 12.727 8.508 4.793 1 93.56 561 GLY B N 1
ATOM 11864 C CA . GLY B 1 561 ? 12.477 9.57 3.828 1 93.56 561 GLY B CA 1
ATOM 11865 C C . GLY B 1 561 ? 13.742 10.156 3.24 1 93.56 561 GLY B C 1
ATOM 11866 O O . GLY B 1 561 ? 13.773 10.539 2.068 1 93.56 561 GLY B O 1
ATOM 11867 N N . SER B 1 562 ? 14.828 10.18 3.965 1 95.06 562 SER B N 1
ATOM 11868 C CA . SER B 1 562 ? 16.109 10.734 3.523 1 95.06 562 SER B CA 1
ATOM 11869 C C . SER B 1 562 ? 16.672 9.945 2.348 1 95.06 562 SER B C 1
ATOM 11871 O O . SER B 1 562 ? 17.328 10.516 1.472 1 95.06 562 SER B O 1
ATOM 11873 N N . ALA B 1 563 ? 16.469 8.656 2.363 1 91.44 563 ALA B N 1
ATOM 11874 C CA . ALA B 1 563 ? 16.969 7.824 1.277 1 91.44 563 ALA B CA 1
ATOM 11875 C C . ALA B 1 563 ? 16.406 8.281 -0.068 1 91.44 563 ALA B C 1
ATOM 11877 O O . ALA B 1 563 ? 17.094 8.188 -1.093 1 91.44 563 ALA B O 1
ATOM 11878 N N . SER B 1 564 ? 15.195 8.797 -0.045 1 81.25 564 SER B N 1
ATOM 11879 C CA . SER B 1 564 ? 14.539 9.242 -1.269 1 81.25 564 SER B CA 1
ATOM 11880 C C . SER B 1 564 ? 15.164 10.523 -1.805 1 81.25 564 SER B C 1
ATOM 11882 O O . SER B 1 564 ? 15.109 10.789 -3.008 1 81.25 564 SER B O 1
ATOM 11884 N N . ILE B 1 565 ? 15.789 11.273 -0.953 1 81.75 565 ILE B N 1
ATOM 11885 C CA . ILE B 1 565 ? 16.328 12.562 -1.36 1 81.75 565 ILE B CA 1
ATOM 11886 C C . ILE B 1 565 ? 17.797 12.406 -1.745 1 81.75 565 ILE B C 1
ATOM 11888 O O . ILE B 1 565 ? 18.344 13.234 -2.482 1 81.75 565 ILE B O 1
ATOM 11892 N N . PHE B 1 566 ? 18.484 11.352 -1.242 1 88.44 566 PHE B N 1
ATOM 11893 C CA . PHE B 1 566 ? 19.922 11.195 -1.398 1 88.44 566 PHE B CA 1
ATOM 11894 C C . PHE B 1 566 ? 20.25 10.539 -2.732 1 88.44 566 PHE B C 1
ATOM 11896 O O . PHE B 1 566 ? 21.422 10.453 -3.117 1 88.44 566 PHE B O 1
ATOM 11903 N N . GLY B 1 567 ? 19.312 10.164 -3.432 1 67.5 567 GLY B N 1
ATOM 11904 C CA . GLY B 1 567 ? 19.453 9.766 -4.824 1 67.5 567 GLY B CA 1
ATOM 11905 C C . GLY B 1 567 ? 20.297 8.523 -5.016 1 67.5 567 GLY B C 1
ATOM 11906 O O . GLY B 1 567 ? 20.984 8.375 -6.023 1 67.5 567 GLY B O 1
ATOM 11907 N N . GLY B 1 568 ? 20.531 7.766 -4.008 1 78.56 568 GLY B N 1
ATOM 11908 C CA . GLY B 1 568 ? 21.25 6.512 -4.156 1 78.56 568 GLY B CA 1
ATOM 11909 C C . GLY B 1 568 ? 22.734 6.625 -3.822 1 78.56 568 GLY B C 1
ATOM 11910 O O . GLY B 1 568 ? 23.469 5.656 -3.947 1 78.56 568 GLY B O 1
ATOM 11911 N N . TYR B 1 569 ? 23.156 7.742 -3.439 1 87.12 569 TYR B N 1
ATOM 11912 C CA . TYR B 1 569 ? 24.578 7.93 -3.121 1 87.12 569 TYR B CA 1
ATOM 11913 C C . TYR B 1 569 ? 24.891 7.414 -1.723 1 87.12 569 TYR B C 1
ATOM 11915 O O . TYR B 1 569 ? 26.062 7.281 -1.354 1 87.12 569 TYR B O 1
ATOM 11923 N N . ASP B 1 570 ? 23.844 7.129 -0.979 1 92.69 570 ASP B N 1
ATOM 11924 C CA . ASP B 1 570 ? 24.031 6.402 0.274 1 92.69 570 ASP B CA 1
ATOM 11925 C C . ASP B 1 570 ? 24.234 4.91 0.021 1 92.69 570 ASP B C 1
ATOM 11927 O O . ASP B 1 570 ? 23.953 4.418 -1.073 1 92.69 570 ASP B O 1
ATOM 11931 N N . LEU B 1 571 ? 24.922 4.258 0.922 1 96.12 571 LEU B N 1
ATOM 11932 C CA . LEU B 1 571 ? 24.875 2.799 0.901 1 96.12 571 LEU B CA 1
ATOM 11933 C C . LEU B 1 571 ? 23.547 2.283 1.438 1 96.12 571 LEU B C 1
ATOM 11935 O O . LEU B 1 571 ? 23.391 2.09 2.645 1 96.12 571 LEU B O 1
ATOM 11939 N N . SER B 1 572 ? 22.656 2.053 0.465 1 92.94 572 SER B N 1
ATOM 11940 C CA . SER B 1 572 ? 21.281 1.7 0.806 1 92.94 572 SER B CA 1
ATOM 11941 C C . SER B 1 572 ? 21.188 0.265 1.313 1 92.94 572 SER B C 1
ATOM 11943 O O . SER B 1 572 ? 21.766 -0.647 0.722 1 92.94 572 SER B O 1
ATOM 11945 N N . ILE B 1 573 ? 20.438 0.108 2.418 1 94.94 573 ILE B N 1
ATOM 11946 C CA . ILE B 1 573 ? 20.328 -1.235 2.977 1 94.94 573 ILE B CA 1
ATOM 11947 C C . ILE B 1 573 ? 18.875 -1.531 3.32 1 94.94 573 ILE B C 1
ATOM 11949 O O . ILE B 1 573 ? 18.094 -0.613 3.566 1 94.94 573 ILE B O 1
ATOM 11953 N N . ASN B 1 574 ? 18.5 -2.826 3.254 1 91.69 574 ASN B N 1
ATOM 11954 C CA . ASN B 1 574 ? 17.281 -3.377 3.852 1 91.69 574 ASN B CA 1
ATOM 11955 C C . ASN B 1 574 ? 17.531 -3.898 5.262 1 91.69 574 ASN B C 1
ATOM 11957 O O . ASN B 1 574 ? 18.266 -4.879 5.445 1 91.69 574 ASN B O 1
ATOM 11961 N N . PRO B 1 575 ? 16.969 -3.258 6.227 1 92.19 575 PRO B N 1
ATOM 11962 C CA . PRO B 1 575 ? 17.281 -3.611 7.613 1 92.19 575 PRO B CA 1
ATOM 11963 C C . PRO B 1 575 ? 16.984 -5.074 7.934 1 92.19 575 PRO B C 1
ATOM 11965 O O . PRO B 1 575 ? 17.5 -5.617 8.914 1 92.19 575 PRO B O 1
ATOM 11968 N N . TRP B 1 576 ? 16.172 -5.742 7.168 1 88.38 576 TRP B N 1
ATOM 11969 C CA . TRP B 1 576 ? 15.836 -7.141 7.414 1 88.38 576 TRP B CA 1
ATOM 11970 C C . TRP B 1 576 ? 16.812 -8.07 6.699 1 88.38 576 TRP B C 1
ATOM 11972 O O . TRP B 1 576 ? 16.812 -9.281 6.945 1 88.38 576 TRP B O 1
ATOM 11982 N N . ASP B 1 577 ? 17.609 -7.535 5.883 1 89.5 577 ASP B N 1
ATOM 11983 C CA . ASP B 1 577 ? 18.656 -8.297 5.195 1 89.5 577 ASP B CA 1
ATOM 11984 C C . ASP B 1 577 ? 20.016 -8.109 5.871 1 89.5 577 ASP B C 1
ATOM 11986 O O . ASP B 1 577 ? 20.828 -7.293 5.434 1 89.5 577 ASP B O 1
ATOM 11990 N N . TYR B 1 578 ? 20.328 -8.93 6.797 1 90.12 578 TYR B N 1
ATOM 11991 C CA . TYR B 1 578 ? 21.531 -8.781 7.605 1 90.12 578 TYR B CA 1
ATOM 11992 C C . TYR B 1 578 ? 22.781 -8.977 6.758 1 90.12 578 TYR B C 1
ATOM 11994 O O . TYR B 1 578 ? 23.812 -8.344 7.012 1 90.12 578 TYR B O 1
ATOM 12002 N N . ARG B 1 579 ? 22.688 -9.812 5.801 1 89.31 579 ARG B N 1
ATOM 12003 C CA . ARG B 1 579 ? 23.828 -10.039 4.926 1 89.31 579 ARG B CA 1
ATOM 12004 C C . ARG B 1 579 ? 24.172 -8.773 4.141 1 89.31 579 ARG B C 1
ATOM 12006 O O . ARG B 1 579 ? 25.344 -8.391 4.043 1 89.31 579 ARG B O 1
ATOM 12013 N N . GLN B 1 580 ? 23.094 -8.234 3.639 1 92.31 580 GLN B N 1
ATOM 12014 C CA . GLN B 1 580 ? 23.312 -6.988 2.904 1 92.31 580 GLN B CA 1
ATOM 12015 C C . GLN B 1 580 ? 23.875 -5.902 3.814 1 92.31 580 GLN B C 1
ATOM 12017 O O . GLN B 1 580 ? 24.734 -5.121 3.398 1 92.31 580 GLN B O 1
ATOM 12022 N N . CYS B 1 581 ? 23.438 -5.844 5.012 1 95.19 581 CYS B N 1
ATOM 12023 C CA . CYS B 1 581 ? 23.922 -4.859 5.977 1 95.19 581 CYS B CA 1
ATOM 12024 C C . CYS B 1 581 ? 25.391 -5.086 6.297 1 95.19 581 CYS B C 1
ATOM 12026 O O . CYS B 1 581 ? 26.172 -4.133 6.34 1 95.19 581 CYS B O 1
ATOM 12028 N N . ALA B 1 582 ? 25.75 -6.312 6.508 1 95.38 582 ALA B N 1
ATOM 12029 C CA . ALA B 1 582 ? 27.141 -6.641 6.781 1 95.38 582 ALA B CA 1
ATOM 12030 C C . ALA B 1 582 ? 28.031 -6.289 5.598 1 95.38 582 ALA B C 1
ATOM 12032 O O . ALA B 1 582 ? 29.125 -5.758 5.773 1 95.38 582 ALA B O 1
ATOM 12033 N N . GLU B 1 583 ? 27.516 -6.566 4.449 1 95.5 583 GLU B N 1
ATOM 12034 C CA . GLU B 1 583 ? 28.281 -6.234 3.244 1 95.5 583 GLU B CA 1
ATOM 12035 C C . GLU B 1 583 ? 28.422 -4.723 3.084 1 95.5 583 GLU B C 1
ATOM 12037 O O . GLU B 1 583 ? 29.453 -4.242 2.609 1 95.5 583 GLU B O 1
ATOM 12042 N N . ALA B 1 584 ? 27.422 -4 3.416 1 97.12 584 ALA B N 1
ATOM 12043 C CA . ALA B 1 584 ? 27.469 -2.541 3.336 1 97.12 584 ALA B CA 1
ATOM 12044 C C . ALA B 1 584 ? 28.516 -1.972 4.285 1 97.12 584 ALA B C 1
ATOM 12046 O O . ALA B 1 584 ? 29.203 -1.001 3.955 1 97.12 584 ALA B O 1
ATOM 12047 N N . ILE B 1 585 ? 28.609 -2.543 5.465 1 98.12 585 ILE B N 1
ATOM 12048 C CA . ILE B 1 585 ? 29.641 -2.125 6.418 1 98.12 585 ILE B CA 1
ATOM 12049 C C . ILE B 1 585 ? 31.016 -2.34 5.812 1 98.12 585 ILE B C 1
ATOM 12051 O O . ILE B 1 585 ? 31.875 -1.445 5.859 1 98.12 585 ILE B O 1
ATOM 12055 N N . LYS B 1 586 ? 31.219 -3.5 5.258 1 97.81 586 LYS B N 1
ATOM 12056 C CA . LYS B 1 586 ? 32.5 -3.795 4.621 1 97.81 586 LYS B CA 1
ATOM 12057 C C . LYS B 1 586 ? 32.812 -2.795 3.51 1 97.81 586 LYS B C 1
ATOM 12059 O O . LYS B 1 586 ? 33.906 -2.273 3.424 1 97.81 586 LYS B O 1
ATOM 12064 N N . THR B 1 587 ? 31.812 -2.574 2.736 1 97.19 587 THR B N 1
ATOM 12065 C CA . THR B 1 587 ? 31.984 -1.646 1.623 1 97.19 587 THR B CA 1
ATOM 12066 C C . THR B 1 587 ? 32.344 -0.25 2.129 1 97.19 587 THR B C 1
ATOM 12068 O O . THR B 1 587 ? 33.188 0.423 1.562 1 97.19 587 THR B O 1
ATOM 12071 N N . ALA B 1 588 ? 31.688 0.185 3.17 1 97.69 588 ALA B N 1
ATOM 12072 C CA . ALA B 1 588 ? 31.922 1.507 3.744 1 97.69 588 ALA B CA 1
ATOM 12073 C C . ALA B 1 588 ? 33.344 1.642 4.242 1 97.69 588 ALA B C 1
ATOM 12075 O O . ALA B 1 588 ? 33.969 2.695 4.09 1 97.69 588 ALA B O 1
ATOM 12076 N N . LEU B 1 589 ? 33.906 0.606 4.801 1 96.19 589 LEU B N 1
ATOM 12077 C CA . LEU B 1 589 ? 35.219 0.642 5.426 1 96.19 589 LEU B CA 1
ATOM 12078 C C . LEU B 1 589 ? 36.312 0.499 4.383 1 96.19 589 LEU B C 1
ATOM 12080 O O . LEU B 1 589 ? 37.438 0.995 4.574 1 96.19 589 LEU B O 1
ATOM 12084 N N . GLU B 1 590 ? 35.969 -0.107 3.273 1 95.94 590 GLU B N 1
ATOM 12085 C CA . GLU B 1 590 ? 37 -0.418 2.289 1 95.94 590 GLU B CA 1
ATOM 12086 C C . GLU B 1 590 ? 36.875 0.489 1.067 1 95.94 590 GLU B C 1
ATOM 12088 O O . GLU B 1 590 ? 37.75 0.453 0.181 1 95.94 590 GLU B O 1
ATOM 12093 N N . MET B 1 591 ? 35.938 1.277 1.094 1 94.81 591 MET B N 1
ATOM 12094 C CA . MET B 1 591 ? 35.688 2.127 -0.065 1 94.81 591 MET B CA 1
ATOM 12095 C C . MET B 1 591 ? 36.875 3.021 -0.365 1 94.81 591 MET B C 1
ATOM 12097 O O . MET B 1 591 ? 37.5 3.547 0.552 1 94.81 591 MET B O 1
ATOM 12101 N N . GLU B 1 592 ? 37.219 3.199 -1.632 1 93.94 592 GLU B N 1
ATOM 12102 C CA . GLU B 1 592 ? 38.344 4.039 -2.068 1 93.94 592 GLU B CA 1
ATOM 12103 C C . GLU B 1 592 ? 38.031 5.516 -1.807 1 93.94 592 GLU B C 1
ATOM 12105 O O . GLU B 1 592 ? 36.906 5.965 -1.947 1 93.94 592 GLU B O 1
ATOM 12110 N N . PRO B 1 593 ? 39.031 6.305 -1.521 1 91.62 593 PRO B N 1
ATOM 12111 C CA . PRO B 1 593 ? 38.844 7.719 -1.184 1 91.62 593 PRO B CA 1
ATOM 12112 C C . PRO B 1 593 ? 38.188 8.508 -2.301 1 91.62 593 PRO B C 1
ATOM 12114 O O . PRO B 1 593 ? 37.375 9.398 -2.029 1 91.62 593 PRO B O 1
ATOM 12117 N N . SER B 1 594 ? 38.469 8.133 -3.529 1 92.56 594 SER B N 1
ATOM 12118 C CA . SER B 1 594 ? 37.875 8.844 -4.641 1 92.56 594 SER B CA 1
ATOM 12119 C C . SER B 1 594 ? 36.344 8.602 -4.691 1 92.56 594 SER B C 1
ATOM 12121 O O . SER B 1 594 ? 35.594 9.523 -4.941 1 92.56 594 SER B O 1
ATOM 12123 N N . GLU B 1 595 ? 36.031 7.414 -4.414 1 92.81 595 GLU B N 1
ATOM 12124 C CA . GLU B 1 595 ? 34.594 7.062 -4.398 1 92.81 595 GLU B CA 1
ATOM 12125 C C . GLU B 1 595 ? 33.906 7.672 -3.188 1 92.81 595 GLU B C 1
ATOM 12127 O O . GLU B 1 595 ? 32.75 8.117 -3.289 1 92.81 595 GLU B O 1
ATOM 12132 N N . LYS B 1 596 ? 34.594 7.754 -2.107 1 94.69 596 LYS B N 1
ATOM 12133 C CA . LYS B 1 596 ? 34.031 8.391 -0.913 1 94.69 596 LYS B CA 1
ATOM 12134 C C . LYS B 1 596 ? 33.75 9.867 -1.162 1 94.69 596 LYS B C 1
ATOM 12136 O O . LYS B 1 596 ? 32.688 10.375 -0.77 1 94.69 596 LYS B O 1
ATOM 12141 N N . GLU B 1 597 ? 34.656 10.477 -1.767 1 93.31 597 GLU B N 1
ATOM 12142 C CA . GLU B 1 597 ? 34.5 11.898 -2.059 1 93.31 597 GLU B CA 1
ATOM 12143 C C . GLU B 1 597 ? 33.344 12.148 -3.018 1 93.31 597 GLU B C 1
ATOM 12145 O O . GLU B 1 597 ? 32.562 13.078 -2.826 1 93.31 597 GLU B O 1
ATOM 12150 N N . ARG B 1 598 ? 33.312 11.305 -3.977 1 92.62 598 ARG B N 1
ATOM 12151 C CA . ARG B 1 598 ? 32.25 11.445 -4.965 1 92.62 598 ARG B CA 1
ATOM 12152 C C . ARG B 1 598 ? 30.875 11.297 -4.312 1 92.62 598 ARG B C 1
ATOM 12154 O O . ARG B 1 598 ? 29.969 12.117 -4.539 1 92.62 598 ARG B O 1
ATOM 12161 N N . ARG B 1 599 ? 30.703 10.297 -3.555 1 92.62 599 ARG B N 1
ATOM 12162 C CA . ARG B 1 599 ? 29.438 10.039 -2.887 1 92.62 599 ARG B CA 1
ATOM 12163 C C . ARG B 1 599 ? 29.094 11.156 -1.902 1 92.62 599 ARG B C 1
ATOM 12165 O O . ARG B 1 599 ? 27.969 11.672 -1.903 1 92.62 599 ARG B O 1
ATOM 12172 N N . TRP B 1 600 ? 30.031 11.57 -1.114 1 95.25 600 TRP B N 1
ATOM 12173 C CA . TRP B 1 600 ? 29.812 12.594 -0.1 1 95.25 600 TRP B CA 1
ATOM 12174 C C . TRP B 1 600 ? 29.406 13.914 -0.744 1 95.25 600 TRP B C 1
ATOM 12176 O O . TRP B 1 600 ? 28.516 14.609 -0.253 1 95.25 600 TRP B O 1
ATOM 12186 N N . THR B 1 601 ? 30.062 14.258 -1.803 1 93.5 601 THR B N 1
ATOM 12187 C CA . THR B 1 601 ? 29.781 15.531 -2.465 1 93.5 601 THR B CA 1
ATOM 12188 C C . THR B 1 601 ? 28.344 15.602 -2.932 1 93.5 601 THR B C 1
ATOM 12190 O O . THR B 1 601 ? 27.672 16.625 -2.762 1 93.5 601 THR B O 1
ATOM 12193 N N . ASN B 1 602 ? 27.891 14.531 -3.43 1 88.88 602 ASN B N 1
ATOM 12194 C CA . ASN B 1 602 ? 26.5 14.508 -3.902 1 88.88 602 ASN B CA 1
ATOM 12195 C C . ASN B 1 602 ? 25.516 14.484 -2.742 1 88.88 602 ASN B C 1
ATOM 12197 O O . ASN B 1 602 ? 24.469 15.125 -2.809 1 88.88 602 ASN B O 1
ATOM 12201 N N . LEU B 1 603 ? 25.844 13.711 -1.774 1 95.06 603 LEU B N 1
ATOM 12202 C CA . LEU B 1 603 ? 25 13.68 -0.581 1 95.06 603 LEU B CA 1
ATOM 12203 C C . LEU B 1 603 ? 24.938 15.055 0.08 1 95.06 603 LEU B C 1
ATOM 12205 O O . LEU B 1 603 ? 23.875 15.508 0.487 1 95.06 603 LEU B O 1
ATOM 12209 N N . TYR B 1 604 ? 26.062 15.695 0.167 1 94.88 604 TYR B N 1
ATOM 12210 C CA . TYR B 1 604 ? 26.172 17.016 0.778 1 94.88 604 TYR B CA 1
ATOM 12211 C C . TYR B 1 604 ? 25.375 18.047 -0.003 1 94.88 604 TYR B C 1
ATOM 12213 O O . TYR B 1 604 ? 24.719 18.906 0.588 1 94.88 604 TYR B O 1
ATOM 12221 N N . LYS B 1 605 ? 25.406 17.969 -1.271 1 91.5 605 LYS B N 1
ATOM 12222 C CA . LYS B 1 605 ? 24.625 18.859 -2.117 1 91.5 605 LYS B CA 1
ATOM 12223 C C . LYS B 1 605 ? 23.141 18.719 -1.841 1 91.5 605 LYS B C 1
ATOM 12225 O O . LYS B 1 605 ? 22.406 19.719 -1.787 1 91.5 605 LYS B O 1
ATOM 12230 N N . ALA B 1 606 ? 22.703 17.516 -1.704 1 90.06 606 ALA B N 1
ATOM 12231 C CA . ALA B 1 606 ? 21.297 17.266 -1.404 1 90.06 606 ALA B CA 1
ATOM 12232 C C . ALA B 1 606 ? 20.906 17.859 -0.059 1 90.06 606 ALA B C 1
ATOM 12234 O O . ALA B 1 606 ? 19.828 18.453 0.075 1 90.06 606 ALA B O 1
ATOM 12235 N N . VAL B 1 607 ? 21.781 17.75 0.921 1 95.19 607 VAL B N 1
ATOM 12236 C CA . VAL B 1 607 ? 21.547 18.281 2.26 1 95.19 607 VAL B CA 1
ATOM 12237 C C . VAL B 1 607 ? 21.469 19.797 2.211 1 95.19 607 VAL B C 1
ATOM 12239 O O . VAL B 1 607 ? 20.609 20.406 2.848 1 95.19 607 VAL B O 1
ATOM 12242 N N . MET B 1 608 ? 22.312 20.359 1.429 1 93.12 608 MET B N 1
ATOM 12243 C CA . MET B 1 608 ? 22.406 21.828 1.367 1 93.12 608 MET B CA 1
ATOM 12244 C C . MET B 1 608 ? 21.266 22.406 0.526 1 93.12 608 MET B C 1
ATOM 12246 O O . MET B 1 608 ? 20.953 23.594 0.648 1 93.12 608 MET B O 1
ATOM 12250 N N . HIS B 1 609 ? 20.719 21.547 -0.244 1 88 609 HIS B N 1
ATOM 12251 C CA . HIS B 1 609 ? 19.578 21.984 -1.036 1 88 609 HIS B CA 1
ATOM 12252 C C . HIS B 1 609 ? 18.297 22 -0.201 1 88 609 HIS B C 1
ATOM 12254 O O . HIS B 1 609 ? 17.438 22.859 -0.39 1 88 609 HIS B O 1
ATOM 12260 N N . GLU B 1 610 ? 18.203 21.062 0.635 1 88.94 610 GLU B N 1
ATOM 12261 C CA . GLU B 1 610 ? 17.031 20.922 1.483 1 88.94 610 GLU B CA 1
ATOM 12262 C C . GLU B 1 610 ? 17.328 21.344 2.92 1 88.94 610 GLU B C 1
ATOM 12264 O O . GLU B 1 610 ? 17.375 20.5 3.82 1 88.94 610 GLU B O 1
ATOM 12269 N N . THR B 1 611 ? 17.391 22.625 3.146 1 93.44 611 THR B N 1
ATOM 12270 C CA . THR B 1 611 ? 17.719 23.125 4.48 1 93.44 611 THR B CA 1
ATOM 12271 C C . THR B 1 611 ? 16.438 23.453 5.258 1 93.44 611 THR B C 1
ATOM 12273 O O . THR B 1 611 ? 15.359 23.531 4.68 1 93.44 611 THR B O 1
ATOM 12276 N N . ALA B 1 612 ? 16.641 23.594 6.52 1 94.25 612 ALA B N 1
ATOM 12277 C CA . ALA B 1 612 ? 15.531 23.922 7.402 1 94.25 612 ALA B CA 1
ATOM 12278 C C . ALA B 1 612 ? 14.891 25.25 7 1 94.25 612 ALA B C 1
ATOM 12280 O O . ALA B 1 612 ? 13.664 25.375 6.977 1 94.25 612 ALA B O 1
ATOM 12281 N N . ASP B 1 613 ? 15.688 26.219 6.711 1 91.12 613 ASP B N 1
ATOM 12282 C CA . ASP B 1 613 ? 15.211 27.531 6.301 1 91.12 613 ASP B CA 1
ATOM 12283 C C . ASP B 1 613 ? 14.43 27.453 4.988 1 91.12 613 ASP B C 1
ATOM 12285 O O . ASP B 1 613 ? 13.375 28.062 4.848 1 91.12 613 ASP B O 1
ATOM 12289 N N . HIS B 1 614 ? 14.977 26.703 4.109 1 91.88 614 HIS B N 1
ATOM 12290 C CA . HIS B 1 614 ? 14.297 26.516 2.832 1 91.88 614 HIS B CA 1
ATOM 12291 C C . HIS B 1 614 ? 12.945 25.844 3.021 1 91.88 614 HIS B C 1
ATOM 12293 O O . HIS B 1 614 ? 11.953 26.234 2.41 1 91.88 614 HIS B O 1
ATOM 12299 N N . TRP B 1 615 ? 12.898 24.828 3.758 1 95.94 615 TRP B N 1
ATOM 12300 C CA . TRP B 1 615 ? 11.68 24.078 4.039 1 95.94 615 TRP B CA 1
ATOM 12301 C C . TRP B 1 615 ? 10.594 25 4.598 1 95.94 615 TRP B C 1
ATOM 12303 O O . TRP B 1 615 ? 9.445 24.953 4.152 1 95.94 615 TRP B O 1
ATOM 12313 N N . PHE B 1 616 ? 10.953 25.844 5.586 1 94.5 616 PHE B N 1
ATOM 12314 C CA . PHE B 1 616 ? 10.016 26.734 6.242 1 94.5 616 PHE B CA 1
ATOM 12315 C C . PHE B 1 616 ? 9.438 27.734 5.25 1 94.5 616 PHE B C 1
ATOM 12317 O O . PHE B 1 616 ? 8.219 27.891 5.152 1 94.5 616 PHE B O 1
ATOM 12324 N N . ASN B 1 617 ? 10.25 28.328 4.473 1 90.69 617 ASN B N 1
ATOM 12325 C CA . ASN B 1 617 ? 9.828 29.359 3.535 1 90.69 617 ASN B CA 1
ATOM 12326 C C . ASN B 1 617 ? 9.047 28.766 2.365 1 90.69 617 ASN B C 1
ATOM 12328 O O . ASN B 1 617 ? 8.07 29.359 1.904 1 90.69 617 ASN B O 1
ATOM 12332 N N . ALA B 1 618 ? 9.508 27.641 1.937 1 92.69 618 ALA B N 1
ATOM 12333 C CA . ALA B 1 618 ? 8.82 27 0.824 1 92.69 618 ALA B CA 1
ATOM 12334 C C . ALA B 1 618 ? 7.391 26.625 1.202 1 92.69 618 ALA B C 1
ATOM 12336 O O . ALA B 1 618 ? 6.469 26.781 0.397 1 92.69 618 ALA B O 1
ATOM 12337 N N . PHE B 1 619 ? 7.246 26.188 2.406 1 96.62 619 PHE B N 1
ATOM 12338 C CA . PHE B 1 619 ? 5.91 25.797 2.848 1 96.62 619 PHE B CA 1
ATOM 12339 C C . PHE B 1 619 ? 5.004 27.016 2.957 1 96.62 619 PHE B C 1
ATOM 12341 O O . PHE B 1 619 ? 3.869 27 2.477 1 96.62 619 PHE B O 1
ATOM 12348 N N . ILE B 1 620 ? 5.434 28.047 3.619 1 93.56 620 ILE B N 1
ATOM 12349 C CA . ILE B 1 620 ? 4.629 29.234 3.857 1 93.56 620 ILE B CA 1
ATOM 12350 C C . ILE B 1 620 ? 4.266 29.891 2.525 1 93.56 620 ILE B C 1
ATOM 12352 O O . ILE B 1 620 ? 3.129 30.328 2.328 1 93.56 620 ILE B O 1
ATOM 12356 N N . ASN B 1 621 ? 5.211 29.906 1.637 1 91.31 621 ASN B N 1
ATOM 12357 C CA . ASN B 1 621 ? 4.938 30.469 0.32 1 91.31 621 ASN B CA 1
ATOM 12358 C C . ASN B 1 621 ? 3.877 29.656 -0.426 1 91.31 621 ASN B C 1
ATOM 12360 O O . ASN B 1 621 ? 2.979 30.234 -1.048 1 91.31 621 ASN B O 1
ATOM 12364 N N . LYS B 1 622 ? 4.012 28.375 -0.351 1 93 622 LYS B N 1
ATOM 12365 C CA . LYS B 1 622 ? 3.031 27.531 -1.017 1 93 622 LYS B CA 1
ATOM 12366 C C . LYS B 1 622 ? 1.651 27.672 -0.38 1 93 622 LYS B C 1
ATOM 12368 O O . LYS B 1 622 ? 0.636 27.672 -1.078 1 93 622 LYS B O 1
ATOM 12373 N N . LEU B 1 623 ? 1.634 27.719 0.908 1 96.19 623 LEU B N 1
ATOM 12374 C CA . LEU B 1 623 ? 0.373 27.906 1.619 1 96.19 623 LEU B CA 1
ATOM 12375 C C . LEU B 1 623 ? -0.299 29.219 1.212 1 96.19 623 LEU B C 1
ATOM 12377 O O . LEU B 1 623 ? -1.517 29.25 1.023 1 96.19 623 LEU B O 1
ATOM 12381 N N . ASP B 1 624 ? 0.476 30.266 1.075 1 90.19 624 ASP B N 1
ATOM 12382 C CA . ASP B 1 624 ? -0.048 31.562 0.629 1 90.19 624 ASP B CA 1
ATOM 12383 C C . ASP B 1 624 ? -0.64 31.453 -0.774 1 90.19 624 ASP B C 1
ATOM 12385 O O . ASP B 1 624 ? -1.729 31.969 -1.034 1 90.19 624 ASP B O 1
ATOM 12389 N N . GLU B 1 625 ? 0.06 30.781 -1.596 1 87.81 625 GLU B N 1
ATOM 12390 C CA . GLU B 1 625 ? -0.374 30.625 -2.979 1 87.81 625 GLU B CA 1
ATOM 12391 C C . GLU B 1 625 ? -1.688 29.844 -3.057 1 87.81 625 GLU B C 1
ATOM 12393 O O . GLU B 1 625 ? -2.613 30.25 -3.762 1 87.81 625 GLU B O 1
ATOM 12398 N N . VAL B 1 626 ? -1.711 28.781 -2.336 1 88.75 626 VAL B N 1
ATOM 12399 C CA . VAL B 1 626 ? -2.875 27.906 -2.389 1 88.75 626 VAL B CA 1
ATOM 12400 C C . VAL B 1 626 ? -4.078 28.594 -1.754 1 88.75 626 VAL B C 1
ATOM 12402 O O . VAL B 1 626 ? -5.203 28.469 -2.238 1 88.75 626 VAL B O 1
ATOM 12405 N N . TYR B 1 627 ? -3.834 29.266 -0.659 1 90.25 627 TYR B N 1
ATOM 12406 C CA . TYR B 1 627 ? -4.906 29.984 0.021 1 90.25 627 TYR B CA 1
ATOM 12407 C C . TYR B 1 627 ? -5.523 31.031 -0.893 1 90.25 627 TYR B C 1
ATOM 12409 O O . TYR B 1 627 ? -6.746 31.172 -0.957 1 90.25 627 TYR B O 1
ATOM 12417 N N . GLU B 1 628 ? -4.723 31.766 -1.568 1 81 628 GLU B N 1
ATOM 12418 C CA . GLU B 1 628 ? -5.199 32.781 -2.496 1 81 628 GLU B CA 1
ATOM 12419 C C . GLU B 1 628 ? -5.984 32.156 -3.646 1 81 628 GLU B C 1
ATOM 12421 O O . GLU B 1 628 ? -7.023 32.688 -4.055 1 81 628 GLU B O 1
ATOM 12426 N N . GLU B 1 629 ? -5.469 31.125 -4.109 1 75.38 629 GLU B N 1
ATOM 12427 C CA . GLU B 1 629 ? -6.145 30.422 -5.203 1 75.38 629 GLU B CA 1
ATOM 12428 C C . GLU B 1 629 ? -7.516 29.906 -4.762 1 75.38 629 GLU B C 1
ATOM 12430 O O . GLU B 1 629 ? -8.492 30.016 -5.508 1 75.38 629 GLU B O 1
ATOM 12435 N N . GLN B 1 630 ? -7.582 29.359 -3.617 1 77.38 630 GLN B N 1
ATOM 12436 C CA . GLN B 1 630 ? -8.828 28.812 -3.082 1 77.38 630 GLN B CA 1
ATOM 12437 C C . GLN B 1 630 ? -9.828 29.922 -2.787 1 77.38 630 GLN B C 1
ATOM 12439 O O . GLN B 1 630 ? -11.031 29.75 -3.006 1 77.38 630 GLN B O 1
ATOM 12444 N N . HIS B 1 631 ? -9.32 30.969 -2.242 1 71.94 631 HIS B N 1
ATOM 12445 C CA . HIS B 1 631 ? -10.18 32.094 -1.928 1 71.94 631 HIS B CA 1
ATOM 12446 C C . HIS B 1 631 ? -10.727 32.75 -3.197 1 71.94 631 HIS B C 1
ATOM 12448 O O . HIS B 1 631 ? -11.859 33.25 -3.209 1 71.94 631 HIS B O 1
ATOM 12454 N N . ARG B 1 632 ? -9.883 32.688 -4.176 1 63.5 632 ARG B N 1
ATOM 12455 C CA . ARG B 1 632 ? -10.328 33.25 -5.461 1 63.5 632 ARG B CA 1
ATOM 12456 C C . ARG B 1 632 ? -11.453 32.375 -6.043 1 63.5 632 ARG B C 1
ATOM 12458 O O . ARG B 1 632 ? -12.336 32.906 -6.738 1 63.5 632 ARG B O 1
ATOM 12465 N N . ARG B 1 633 ? -11.453 31.203 -5.637 1 60.75 633 ARG B N 1
ATOM 12466 C CA . ARG B 1 633 ? -12.414 30.25 -6.203 1 60.75 633 ARG B CA 1
ATOM 12467 C C . ARG B 1 633 ? -13.648 30.141 -5.32 1 60.75 633 ARG B C 1
ATOM 12469 O O . ARG B 1 633 ? -14.656 29.547 -5.723 1 60.75 633 ARG B O 1
ATOM 12476 N N . ASP B 1 634 ? -13.516 30.688 -4.121 1 61.38 634 ASP B N 1
ATOM 12477 C CA . ASP B 1 634 ? -14.641 30.625 -3.189 1 61.38 634 ASP B CA 1
ATOM 12478 C C . ASP B 1 634 ? -15.797 31.5 -3.67 1 61.38 634 ASP B C 1
ATOM 12480 O O . ASP B 1 634 ? -15.578 32.625 -4.156 1 61.38 634 ASP B O 1
ATOM 12484 N N . THR B 1 635 ? -16.969 31.062 -3.662 1 55.03 635 THR B N 1
ATOM 12485 C CA . THR B 1 635 ? -18.172 31.734 -4.168 1 55.03 635 THR B CA 1
ATOM 12486 C C . THR B 1 635 ? -18.328 33.094 -3.521 1 55.03 635 THR B C 1
ATOM 12488 O O . THR B 1 635 ? -18.859 34.031 -4.145 1 55.03 635 THR B O 1
ATOM 12491 N N . THR B 1 636 ? -17.812 33.094 -2.24 1 49.66 636 THR B N 1
ATOM 12492 C CA . THR B 1 636 ? -17.969 34.375 -1.545 1 49.66 636 THR B CA 1
ATOM 12493 C C . THR B 1 636 ? -17.031 35.438 -2.123 1 49.66 636 THR B C 1
ATOM 12495 O O . THR B 1 636 ? -17.297 36.625 -2.037 1 49.66 636 THR B O 1
ATOM 12498 N N . SER B 1 637 ? -16.016 34.875 -2.676 1 57.81 637 SER B N 1
ATOM 12499 C CA . SER B 1 637 ? -15.039 35.812 -3.217 1 57.81 637 SER B CA 1
ATOM 12500 C C . SER B 1 637 ? -15.32 36.125 -4.684 1 57.81 637 SER B C 1
ATOM 12502 O O . SER B 1 637 ? -14.875 37.156 -5.203 1 57.81 637 SER B O 1
ATOM 12504 N N . VAL B 1 638 ? -16.062 35.25 -5.25 1 68.19 638 VAL B N 1
ATOM 12505 C CA . VAL B 1 638 ? -16.422 35.5 -6.645 1 68.19 638 VAL B CA 1
ATOM 12506 C C . VAL B 1 638 ? -17.547 36.531 -6.719 1 68.19 638 VAL B C 1
ATOM 12508 O O . VAL B 1 638 ? -18.578 36.375 -6.055 1 68.19 638 VAL B O 1
ATOM 12511 N N . PRO B 1 639 ? -17.312 37.625 -7.332 1 72.38 639 PRO B N 1
ATOM 12512 C CA . PRO B 1 639 ? -18.312 38.688 -7.375 1 72.38 639 PRO B CA 1
ATOM 12513 C C . PRO B 1 639 ? -19.641 38.219 -7.938 1 72.38 639 PRO B C 1
ATOM 12515 O O . PRO B 1 639 ? -19.703 37.25 -8.688 1 72.38 639 PRO B O 1
ATOM 12518 N N . ARG B 1 640 ? -20.625 38.844 -7.395 1 77.44 640 ARG B N 1
ATOM 12519 C CA . ARG B 1 640 ? -21.953 38.594 -7.938 1 77.44 640 ARG B CA 1
ATOM 12520 C C . ARG B 1 640 ? -22.078 39.125 -9.352 1 77.44 640 ARG B C 1
ATOM 12522 O O . ARG B 1 640 ? -21.453 40.156 -9.695 1 77.44 640 ARG B O 1
ATOM 12529 N N . LEU B 1 641 ? -22.812 38.5 -10.016 1 86.06 641 LEU B N 1
ATOM 12530 C CA . LEU B 1 641 ? -23.031 38.906 -11.398 1 86.06 641 LEU B CA 1
ATOM 12531 C C . LEU B 1 641 ? -23.75 40.25 -11.445 1 86.06 641 LEU B C 1
ATOM 12533 O O . LEU B 1 641 ? -24.766 40.469 -10.773 1 86.06 641 LEU B O 1
ATOM 12537 N N . SER B 1 642 ? -23.109 41.25 -12.102 1 81.94 642 SER B N 1
ATOM 12538 C CA . SER B 1 642 ? -23.75 42.531 -12.383 1 81.94 642 SER B CA 1
ATOM 12539 C C . SER B 1 642 ? -24.609 42.438 -13.648 1 81.94 642 SER B C 1
ATOM 12541 O O . SER B 1 642 ? -24.062 42.406 -14.758 1 81.94 642 SER B O 1
ATOM 12543 N N . ILE B 1 643 ? -25.875 42.562 -13.445 1 81.81 643 ILE B N 1
ATOM 12544 C CA . ILE B 1 643 ? -26.781 42.406 -14.57 1 81.81 643 ILE B CA 1
ATOM 12545 C C . ILE B 1 643 ? -26.641 43.594 -15.516 1 81.81 643 ILE B C 1
ATOM 12547 O O . ILE B 1 643 ? -26.531 43.438 -16.734 1 81.81 643 ILE B O 1
ATOM 12551 N N . PRO B 1 644 ? -26.516 44.812 -15.031 1 79.06 644 PRO B N 1
ATOM 12552 C CA . PRO B 1 644 ? -26.328 45.969 -15.945 1 79.06 644 PRO B CA 1
ATOM 12553 C C . PRO B 1 644 ? -25.031 45.875 -16.734 1 79.06 644 PRO B C 1
ATOM 12555 O O . PRO B 1 644 ? -24.984 46.188 -17.922 1 79.06 644 PRO B O 1
ATOM 12558 N N . GLY B 1 645 ? -24.031 45.562 -16.016 1 85.31 645 GLY B N 1
ATOM 12559 C CA . GLY B 1 645 ? -22.75 45.375 -16.688 1 85.31 645 GLY B CA 1
ATOM 12560 C C . GLY B 1 645 ? -22.812 44.344 -17.812 1 85.31 645 GLY B C 1
ATOM 12561 O O . GLY B 1 645 ? -22.297 44.594 -18.906 1 85.31 645 GLY B O 1
ATOM 12562 N N . LEU B 1 646 ? -23.406 43.312 -17.469 1 91.75 646 LEU B N 1
ATOM 12563 C CA . LEU B 1 646 ? -23.562 42.25 -18.453 1 91.75 646 LEU B CA 1
ATOM 12564 C C . LEU B 1 646 ? -24.422 42.719 -19.625 1 91.75 646 LEU B C 1
ATOM 12566 O O . LEU B 1 646 ? -24.141 42.406 -20.781 1 91.75 646 LEU B O 1
ATOM 12570 N N . SER B 1 647 ? -25.453 43.406 -19.328 1 88.06 647 SER B N 1
ATOM 12571 C CA . SER B 1 647 ? -26.375 43.906 -20.328 1 88.06 647 SER B CA 1
ATOM 12572 C C . SER B 1 647 ? -25.672 44.875 -21.281 1 88.06 647 SER B C 1
ATOM 12574 O O . SER B 1 647 ? -25.953 44.875 -22.484 1 88.06 647 SER B O 1
ATOM 12576 N N . SER B 1 648 ? -24.875 45.688 -20.719 1 87.19 648 SER B N 1
ATOM 12577 C CA . SER B 1 648 ? -24.125 46.625 -21.547 1 87.19 648 SER B CA 1
ATOM 12578 C C . SER B 1 648 ? -23.219 45.906 -22.531 1 87.19 648 SER B C 1
ATOM 12580 O O . SER B 1 648 ? -23.141 46.312 -23.703 1 87.19 648 SER B O 1
ATOM 12582 N N . GLN B 1 649 ? -22.562 44.969 -22.031 1 92.06 649 GLN B N 1
ATOM 12583 C CA . GLN B 1 649 ? -21.688 44.188 -22.891 1 92.06 649 GLN B CA 1
ATOM 12584 C C . GLN B 1 649 ? -22.484 43.438 -23.969 1 92.06 649 GLN B C 1
ATOM 12586 O O . GLN B 1 649 ? -22.062 43.375 -25.125 1 92.06 649 GLN B O 1
ATOM 12591 N N . TYR B 1 650 ? -23.531 43 -23.547 1 93.62 650 TYR B N 1
ATOM 12592 C CA . TYR B 1 650 ? -24.438 42.281 -24.438 1 93.62 650 TYR B CA 1
ATOM 12593 C C . TYR B 1 650 ? -24.922 43.188 -25.562 1 93.62 650 TYR B C 1
ATOM 12595 O O . TYR B 1 650 ? -24.938 42.781 -26.734 1 93.62 650 TYR B O 1
ATOM 12603 N N . GLN B 1 651 ? -25.234 44.375 -25.25 1 88.31 651 GLN B N 1
ATOM 12604 C CA . GLN B 1 651 ? -25.781 45.312 -26.219 1 88.31 651 GLN B CA 1
ATOM 12605 C C . GLN B 1 651 ? -24.703 45.781 -27.203 1 88.31 651 GLN B C 1
ATOM 12607 O O . GLN B 1 651 ? -25 46.031 -28.375 1 88.31 651 GLN B O 1
ATOM 12612 N N . SER B 1 652 ? -23.594 45.812 -26.766 1 88.75 652 SER B N 1
ATOM 12613 C CA . SER B 1 652 ? -22.5 46.312 -27.578 1 88.75 652 SER B CA 1
ATOM 12614 C C . SER B 1 652 ? -21.938 45.219 -28.5 1 88.75 652 SER B C 1
ATOM 12616 O O . SER B 1 652 ? -21.109 45.5 -29.359 1 88.75 652 SER B O 1
ATOM 12618 N N . SER B 1 653 ? -22.453 44.125 -28.344 1 91.75 653 SER B N 1
ATOM 12619 C CA . SER B 1 653 ? -21.875 43 -29.062 1 91.75 653 SER B CA 1
ATOM 12620 C C . SER B 1 653 ? -22.75 42.625 -30.266 1 91.75 653 SER B C 1
ATOM 12622 O O . SER B 1 653 ? -23.969 42.75 -30.219 1 91.75 653 SER B O 1
ATOM 12624 N N . GLY B 1 654 ? -22.062 42.062 -31.266 1 88.31 654 GLY B N 1
ATOM 12625 C CA . GLY B 1 654 ? -22.766 41.75 -32.5 1 88.31 654 GLY B CA 1
ATOM 12626 C C . GLY B 1 654 ? -22.922 40.25 -32.75 1 88.31 654 GLY B C 1
ATOM 12627 O O . GLY B 1 654 ? -23.766 39.844 -33.531 1 88.31 654 GLY B O 1
ATOM 12628 N N . ARG B 1 655 ? -22.078 39.5 -32.25 1 91.31 655 ARG B N 1
ATOM 12629 C CA . ARG B 1 655 ? -22.125 38.031 -32.312 1 91.31 655 ARG B CA 1
ATOM 12630 C C . ARG B 1 655 ? -21.922 37.406 -30.953 1 91.31 655 ARG B C 1
ATOM 12632 O O . ARG B 1 655 ? -20.812 37.406 -30.422 1 91.31 655 ARG B O 1
ATOM 12639 N N . ARG B 1 656 ? -23.016 36.844 -30.516 1 95.06 656 ARG B N 1
ATOM 12640 C CA . ARG B 1 656 ? -23.016 36.469 -29.125 1 95.06 656 ARG B CA 1
ATOM 12641 C C . ARG B 1 656 ? -23.203 34.938 -28.984 1 95.06 656 ARG B C 1
ATOM 12643 O O . ARG B 1 656 ? -24.047 34.344 -29.656 1 95.06 656 ARG B O 1
ATOM 12650 N N . LEU B 1 657 ? -22.359 34.281 -28.125 1 95.44 657 LEU B N 1
ATOM 12651 C CA . LEU B 1 657 ? -22.438 32.844 -27.859 1 95.44 657 LEU B CA 1
ATOM 12652 C C . LEU B 1 657 ? -22.828 32.594 -26.406 1 95.44 657 LEU B C 1
ATOM 12654 O O . LEU B 1 657 ? -22.219 33.125 -25.484 1 95.44 657 LEU B O 1
ATOM 12658 N N . PHE B 1 658 ? -23.891 31.812 -26.203 1 96.25 658 PHE B N 1
ATOM 12659 C CA . PHE B 1 658 ? -24.359 31.391 -24.891 1 96.25 658 PHE B CA 1
ATOM 12660 C C . PHE B 1 658 ? -24.156 29.891 -24.703 1 96.25 658 PHE B C 1
ATOM 12662 O O . PHE B 1 658 ? -24.594 29.094 -25.547 1 96.25 658 PHE B O 1
ATOM 12669 N N . ILE B 1 659 ? -23.484 29.469 -23.672 1 95.62 659 ILE B N 1
ATOM 12670 C CA . ILE B 1 659 ? -23.391 28.062 -23.281 1 95.62 659 ILE B CA 1
ATOM 12671 C C . ILE B 1 659 ? -23.984 27.875 -21.875 1 95.62 659 ILE B C 1
ATOM 12673 O O . ILE B 1 659 ? -23.359 28.266 -20.891 1 95.62 659 ILE B O 1
ATOM 12677 N N . LEU B 1 660 ? -25.109 27.234 -21.812 1 94.56 660 LEU B N 1
ATOM 12678 C CA . LEU B 1 660 ? -25.875 27.172 -20.578 1 94.56 660 LEU B CA 1
ATOM 12679 C C . LEU B 1 660 ? -26.094 25.734 -20.141 1 94.56 660 LEU B C 1
ATOM 12681 O O . LEU B 1 660 ? -26.5 24.891 -20.953 1 94.56 660 LEU B O 1
ATOM 12685 N N . ASP B 1 661 ? -25.797 25.469 -18.906 1 91.62 661 ASP B N 1
ATOM 12686 C CA . ASP B 1 661 ? -26.109 24.156 -18.344 1 91.62 661 ASP B CA 1
ATOM 12687 C C . ASP B 1 661 ? -27.609 24 -18.109 1 91.62 661 ASP B C 1
ATOM 12689 O O . ASP B 1 661 ? -28.312 24.984 -17.875 1 91.62 661 ASP B O 1
ATOM 12693 N N . TYR B 1 662 ? -28.094 22.797 -18.281 1 88.88 662 TYR B N 1
ATOM 12694 C CA . TYR B 1 662 ? -29.531 22.578 -18.109 1 88.88 662 TYR B CA 1
ATOM 12695 C C . TYR B 1 662 ? -29.859 22.219 -16.672 1 88.88 662 TYR B C 1
ATOM 12697 O O . TYR B 1 662 ? -30.516 23 -15.977 1 88.88 662 TYR B O 1
ATOM 12705 N N . GLU B 1 663 ? -29.25 21.094 -16.25 1 80.75 663 GLU B N 1
ATOM 12706 C CA . GLU B 1 663 ? -29.594 20.625 -14.922 1 80.75 663 GLU B CA 1
ATOM 12707 C C . GLU B 1 663 ? -29.062 21.562 -13.844 1 80.75 663 GLU B C 1
ATOM 12709 O O . GLU B 1 663 ? -27.859 21.828 -13.797 1 80.75 663 GLU B O 1
ATOM 12714 N N . GLY B 1 664 ? -30 22.062 -13.023 1 78.94 664 GLY B N 1
ATOM 12715 C CA . GLY B 1 664 ? -29.609 22.922 -11.922 1 78.94 664 GLY B CA 1
ATOM 12716 C C . GLY B 1 664 ? -29.391 24.359 -12.336 1 78.94 664 GLY B C 1
ATOM 12717 O O . GLY B 1 664 ? -29.109 25.219 -11.5 1 78.94 664 GLY B O 1
ATOM 12718 N N . THR B 1 665 ? -29.438 24.609 -13.555 1 87.81 665 THR B N 1
ATOM 12719 C CA . THR B 1 665 ? -29.156 25.938 -14.07 1 87.81 665 THR B CA 1
ATOM 12720 C C . THR B 1 665 ? -30.375 26.516 -14.781 1 87.81 665 THR B C 1
ATOM 12722 O O . THR B 1 665 ? -30.891 27.562 -14.398 1 87.81 665 THR B O 1
ATOM 12725 N N . LEU B 1 666 ? -30.906 25.828 -15.781 1 87.62 666 LEU B N 1
ATOM 12726 C CA . LEU B 1 666 ? -32.094 26.266 -16.5 1 87.62 666 LEU B CA 1
ATOM 12727 C C . LEU B 1 666 ? -33.344 25.609 -15.922 1 87.62 666 LEU B C 1
ATOM 12729 O O . LEU B 1 666 ? -34.469 26.094 -16.125 1 87.62 666 LEU B O 1
ATOM 12733 N N . ALA B 1 667 ? -33.062 24.484 -15.336 1 80.69 667 ALA B N 1
ATOM 12734 C CA . ALA B 1 667 ? -34.125 23.75 -14.672 1 80.69 667 ALA B CA 1
ATOM 12735 C C . ALA B 1 667 ? -33.656 23.188 -13.328 1 80.69 667 ALA B C 1
ATOM 12737 O O . ALA B 1 667 ? -32.5 22.828 -13.172 1 80.69 667 ALA B O 1
ATOM 12738 N N . VAL B 1 668 ? -34.438 23.297 -12.25 1 61.03 668 VAL B N 1
ATOM 12739 C CA . VAL B 1 668 ? -34.125 22.781 -10.93 1 61.03 668 VAL B CA 1
ATOM 12740 C C . VAL B 1 668 ? -33.844 21.281 -11.008 1 61.03 668 VAL B C 1
ATOM 12742 O O . VAL B 1 668 ? -34.469 20.578 -11.812 1 61.03 668 VAL B O 1
ATOM 12745 N N . TRP B 1 669 ? -32.906 20.859 -10.109 1 53.81 669 TRP B N 1
ATOM 12746 C CA . TRP B 1 669 ? -32.469 19.469 -10 1 53.81 669 TRP B CA 1
ATOM 12747 C C . TRP B 1 669 ? -33.656 18.578 -9.555 1 53.81 669 TRP B C 1
ATOM 12749 O O . TRP B 1 669 ? -34.5 19.016 -8.781 1 53.81 669 TRP B O 1
ATOM 12759 N N . GLY B 1 670 ? -33.906 17.078 -9.82 1 46.31 670 GLY B N 1
ATOM 12760 C CA . GLY B 1 670 ? -34.969 16.156 -9.453 1 46.31 670 GLY B CA 1
ATOM 12761 C C . GLY B 1 670 ? -36.062 16.062 -10.508 1 46.31 670 GLY B C 1
ATOM 12762 O O . GLY B 1 670 ? -37.062 15.367 -10.312 1 46.31 670 GLY B O 1
ATOM 12763 N N . SER B 1 671 ? -36.438 17.016 -11.172 1 36.97 671 SER B N 1
ATOM 12764 C CA . SER B 1 671 ? -37.656 16.906 -11.969 1 36.97 671 SER B CA 1
ATOM 12765 C C . SER B 1 671 ? -37.781 15.531 -12.609 1 36.97 671 SER B C 1
ATOM 12767 O O . SER B 1 671 ? -36.844 14.734 -12.57 1 36.97 671 SER B O 1
ATOM 12769 N N . PRO B 1 672 ? -38.156 15.305 -14.117 1 32.78 672 PRO B N 1
ATOM 12770 C CA . PRO B 1 672 ? -38.969 14.141 -14.438 1 32.78 672 PRO B CA 1
ATOM 12771 C C . PRO B 1 672 ? -38.219 12.82 -14.352 1 32.78 672 PRO B C 1
ATOM 12773 O O . PRO B 1 672 ? -37.281 12.586 -15.141 1 32.78 672 PRO B O 1
ATOM 12776 N N . SER B 1 673 ? -37.531 12.555 -13.461 1 35.5 673 SER B N 1
ATOM 12777 C CA . SER B 1 673 ? -37.469 11.102 -13.57 1 35.5 673 SER B CA 1
ATOM 12778 C C . SER B 1 673 ? -38.719 10.547 -14.234 1 35.5 673 SER B C 1
ATOM 12780 O O . SER B 1 673 ? -38.781 9.359 -14.57 1 35.5 673 SER B O 1
ATOM 12782 N N . ASN B 1 674 ? -39.969 10.844 -13.57 1 32.88 674 ASN B N 1
ATOM 12783 C CA . ASN B 1 674 ? -41.25 10.391 -14.117 1 32.88 674 ASN B CA 1
ATOM 12784 C C . ASN B 1 674 ? -41.375 10.719 -15.602 1 32.88 674 ASN B C 1
ATOM 12786 O O . ASN B 1 674 ? -40.625 11.57 -16.109 1 32.88 674 ASN B O 1
ATOM 12790 N N . ILE B 1 675 ? -42.562 10.422 -16.219 1 35.12 675 ILE B N 1
ATOM 12791 C CA . ILE B 1 675 ? -43.094 10.25 -17.578 1 35.12 675 ILE B CA 1
ATOM 12792 C C . ILE B 1 675 ? -42.75 11.484 -18.406 1 35.12 675 ILE B C 1
ATOM 12794 O O . ILE B 1 675 ? -42.375 11.367 -19.578 1 35.12 675 ILE B O 1
ATOM 12798 N N . ILE B 1 676 ? -43.344 12.688 -18.125 1 36.47 676 ILE B N 1
ATOM 12799 C CA . ILE B 1 676 ? -43.5 13.688 -19.188 1 36.47 676 ILE B CA 1
ATOM 12800 C C . ILE B 1 676 ? -42.25 14.602 -19.203 1 36.47 676 ILE B C 1
ATOM 12802 O O . ILE B 1 676 ? -42.062 15.391 -18.281 1 36.47 676 ILE B O 1
ATOM 12806 N N . LEU B 1 677 ? -41.219 14.219 -19.766 1 45.38 677 LEU B N 1
ATOM 12807 C CA . LEU B 1 677 ? -40.031 14.992 -20.094 1 45.38 677 LEU B CA 1
ATOM 12808 C C . LEU B 1 677 ? -40.406 16.375 -20.609 1 45.38 677 LEU B C 1
ATOM 12810 O O . LEU B 1 677 ? -40.719 16.547 -21.781 1 45.38 677 LEU B O 1
ATOM 12814 N N . THR B 1 678 ? -40.906 17.406 -19.734 1 50.22 678 THR B N 1
ATOM 12815 C CA . THR B 1 678 ? -41.219 18.75 -20.25 1 50.22 678 THR B CA 1
ATOM 12816 C C . THR B 1 678 ? -40.344 19.797 -19.578 1 50.22 678 THR B C 1
ATOM 12818 O O . THR B 1 678 ? -40.125 19.734 -18.375 1 50.22 678 THR B O 1
ATOM 12821 N N . SER B 1 679 ? -39.562 20.594 -20.203 1 59.25 679 SER B N 1
ATOM 12822 C CA . SER B 1 679 ? -38.875 21.766 -19.688 1 59.25 679 SER B CA 1
ATOM 12823 C C . SER B 1 679 ? -39.875 22.797 -19.125 1 59.25 679 SER B C 1
ATOM 12825 O O . SER B 1 679 ? -40.969 22.969 -19.656 1 59.25 679 SER B O 1
ATOM 12827 N N . PRO B 1 680 ? -39.562 23.359 -17.984 1 71.38 680 PRO B N 1
ATOM 12828 C CA . PRO B 1 680 ? -40.438 24.422 -17.5 1 71.38 680 PRO B CA 1
ATOM 12829 C C . PRO B 1 680 ? -40.719 25.484 -18.562 1 71.38 680 PRO B C 1
ATOM 12831 O O . PRO B 1 680 ? -39.844 25.844 -19.344 1 71.38 680 PRO B O 1
ATOM 12834 N N . GLN B 1 681 ? -41.938 25.859 -18.688 1 76.88 681 GLN B N 1
ATOM 12835 C CA . GLN B 1 681 ? -42.375 26.812 -19.703 1 76.88 681 GLN B CA 1
ATOM 12836 C C . GLN B 1 681 ? -41.531 28.078 -19.656 1 76.88 681 GLN B C 1
ATOM 12838 O O . GLN B 1 681 ? -41.188 28.656 -20.688 1 76.88 681 GLN B O 1
ATOM 12843 N N . ARG B 1 682 ? -41.219 28.453 -18.453 1 83.19 682 ARG B N 1
ATOM 12844 C CA . ARG B 1 682 ? -40.438 29.672 -18.312 1 83.19 682 ARG B CA 1
ATOM 12845 C C . ARG B 1 682 ? -39.062 29.516 -18.984 1 83.19 682 ARG B C 1
ATOM 12847 O O . ARG B 1 682 ? -38.531 30.484 -19.547 1 83.19 682 ARG B O 1
ATOM 12854 N N . THR B 1 683 ? -38.5 28.406 -18.891 1 90.38 683 THR B N 1
ATOM 12855 C CA . THR B 1 683 ? -37.219 28.125 -19.516 1 90.38 683 THR B CA 1
ATOM 12856 C C . THR B 1 683 ? -37.344 28.172 -21.047 1 90.38 683 THR B C 1
ATOM 12858 O O . THR B 1 683 ? -36.531 28.766 -21.719 1 90.38 683 THR B O 1
ATOM 12861 N N . ILE B 1 684 ? -38.406 27.562 -21.5 1 88.75 684 ILE B N 1
ATOM 12862 C CA . ILE B 1 684 ? -38.656 27.547 -22.938 1 88.75 684 ILE B CA 1
ATOM 12863 C C . ILE B 1 684 ? -38.844 28.969 -23.453 1 88.75 684 ILE B C 1
ATOM 12865 O O . ILE B 1 684 ? -38.281 29.359 -24.484 1 88.75 684 ILE B O 1
ATOM 12869 N N . ASP B 1 685 ? -39.562 29.734 -22.703 1 88.25 685 ASP B N 1
ATOM 12870 C CA . ASP B 1 685 ? -39.812 31.125 -23.078 1 88.25 685 ASP B CA 1
ATOM 12871 C C . ASP B 1 685 ? -38.531 31.953 -23.094 1 88.25 685 ASP B C 1
ATOM 12873 O O . ASP B 1 685 ? -38.281 32.719 -24.016 1 88.25 685 ASP B O 1
ATOM 12877 N N . ALA B 1 686 ? -37.812 31.781 -22.094 1 91.56 686 ALA B N 1
ATOM 12878 C CA . ALA B 1 686 ? -36.562 32.531 -21.984 1 91.56 686 ALA B CA 1
ATOM 12879 C C . ALA B 1 686 ? -35.625 32.219 -23.141 1 91.56 686 ALA B C 1
ATOM 12881 O O . ALA B 1 686 ? -35.031 33.125 -23.703 1 91.56 686 ALA B O 1
ATOM 12882 N N . LEU B 1 687 ? -35.531 31 -23.438 1 93.81 687 LEU B N 1
ATOM 12883 C CA . LEU B 1 687 ? -34.656 30.578 -24.531 1 93.81 687 LEU B CA 1
ATOM 12884 C C . LEU B 1 687 ? -35.188 31.078 -25.875 1 93.81 687 LEU B C 1
ATOM 12886 O O . LEU B 1 687 ? -34.406 31.531 -26.703 1 93.81 687 LEU B O 1
ATOM 12890 N N . ASN B 1 688 ? -36.438 30.969 -26.047 1 91.31 688 ASN B N 1
ATOM 12891 C CA . ASN B 1 688 ? -37.031 31.484 -27.281 1 91.31 688 ASN B CA 1
ATOM 12892 C C . ASN B 1 688 ? -36.844 33 -27.406 1 91.31 688 ASN B C 1
ATOM 12894 O O . ASN B 1 688 ? -36.562 33.469 -28.5 1 91.31 688 ASN B O 1
ATOM 12898 N N . ASP B 1 689 ? -37.031 33.656 -26.344 1 90.94 689 ASP B N 1
ATOM 12899 C CA . ASP B 1 689 ? -36.844 35.094 -26.344 1 90.94 689 ASP B CA 1
ATOM 12900 C C . ASP B 1 689 ? -35.406 35.438 -26.75 1 90.94 689 ASP B C 1
ATOM 12902 O O . ASP B 1 689 ? -35.188 36.375 -27.516 1 90.94 689 ASP B O 1
ATOM 12906 N N . LEU B 1 690 ? -34.5 34.781 -26.25 1 93 690 LEU B N 1
ATOM 12907 C CA . LEU B 1 690 ? -33.094 35 -26.531 1 93 690 LEU B CA 1
ATOM 12908 C C . LEU B 1 690 ? -32.781 34.75 -28.016 1 93 690 LEU B C 1
ATOM 12910 O O . LEU B 1 690 ? -31.984 35.469 -28.609 1 93 690 LEU B O 1
ATOM 12914 N N . LEU B 1 691 ? -33.438 33.781 -28.516 1 93 691 LEU B N 1
ATOM 12915 C CA . LEU B 1 691 ? -33.156 33.312 -29.859 1 93 691 LEU B CA 1
ATOM 12916 C C . LEU B 1 691 ? -33.875 34.188 -30.906 1 93 691 LEU B C 1
ATOM 12918 O O . LEU B 1 691 ? -33.625 34.062 -32.094 1 93 691 LEU B O 1
ATOM 12922 N N . GLN B 1 692 ? -34.656 35.031 -30.5 1 88.5 692 GLN B N 1
ATOM 12923 C CA . GLN B 1 692 ? -35.281 35.969 -31.406 1 88.5 692 GLN B CA 1
ATOM 12924 C C . GLN B 1 692 ? -34.281 36.938 -32 1 88.5 692 GLN B C 1
ATOM 12926 O O . GLN B 1 692 ? -34.438 37.406 -33.125 1 88.5 692 GLN B O 1
ATOM 12931 N N . ASP B 1 693 ? -33.312 37.219 -31.281 1 90.25 693 ASP B N 1
ATOM 12932 C CA . ASP B 1 693 ? -32.219 38.031 -31.781 1 90.25 693 ASP B CA 1
ATOM 12933 C C . ASP B 1 693 ? -31.234 37.156 -32.562 1 90.25 693 ASP B C 1
ATOM 12935 O O . ASP B 1 693 ? -30.578 36.281 -32 1 90.25 693 ASP B O 1
ATOM 12939 N N . GLU B 1 694 ? -31.094 37.438 -33.75 1 86.19 694 GLU B N 1
ATOM 12940 C CA . GLU B 1 694 ? -30.297 36.594 -34.656 1 86.19 694 GLU B CA 1
ATOM 12941 C C . GLU B 1 694 ? -28.812 36.688 -34.312 1 86.19 694 GLU B C 1
ATOM 12943 O O . GLU B 1 694 ? -28.031 35.844 -34.781 1 86.19 694 GLU B O 1
ATOM 12948 N N . ARG B 1 695 ? -28.438 37.531 -33.562 1 90.31 695 ARG B N 1
ATOM 12949 C CA . ARG B 1 695 ? -27.047 37.688 -33.156 1 90.31 695 ARG B CA 1
ATOM 12950 C C . ARG B 1 695 ? -26.656 36.688 -32.094 1 90.31 695 ARG B C 1
ATOM 12952 O O . ARG B 1 695 ? -25.469 36.5 -31.797 1 90.31 695 ARG B O 1
ATOM 12959 N N . ASN B 1 696 ? -27.688 36.125 -31.531 1 93.75 696 ASN B N 1
ATOM 12960 C CA . ASN B 1 696 ? -27.453 35.219 -30.422 1 93.75 696 ASN B CA 1
ATOM 12961 C C . ASN B 1 696 ? -27.359 33.75 -30.891 1 93.75 696 ASN B C 1
ATOM 12963 O O . ASN B 1 696 ? -28.203 33.281 -31.656 1 93.75 696 ASN B O 1
ATOM 12967 N N . MET B 1 697 ? -26.297 33.094 -30.516 1 94.5 697 MET B N 1
ATOM 12968 C CA . MET B 1 697 ? -26.156 31.656 -30.609 1 94.5 697 MET B CA 1
ATOM 12969 C C . MET B 1 697 ? -26.234 31 -29.234 1 94.5 697 MET B C 1
ATOM 12971 O O . MET B 1 697 ? -25.359 31.219 -28.391 1 94.5 697 MET B O 1
ATOM 12975 N N . VAL B 1 698 ? -27.234 30.172 -29 1 95.44 698 VAL B N 1
ATOM 12976 C CA . VAL B 1 698 ? -27.469 29.641 -27.672 1 95.44 698 VAL B CA 1
ATOM 12977 C C . VAL B 1 698 ? -27.312 28.125 -27.672 1 95.44 698 VAL B C 1
ATOM 12979 O O . VAL B 1 698 ? -27.938 27.438 -28.484 1 95.44 698 VAL B O 1
ATOM 12982 N N . TYR B 1 699 ? -26.438 27.625 -26.828 1 95.69 699 TYR B N 1
ATOM 12983 C CA . TYR B 1 699 ? -26.266 26.188 -26.625 1 95.69 699 TYR B CA 1
ATOM 12984 C C . TYR B 1 699 ? -26.656 25.781 -25.219 1 95.69 699 TYR B C 1
ATOM 12986 O O . TYR B 1 699 ? -26.359 26.5 -24.25 1 95.69 699 TYR B O 1
ATOM 12994 N N . VAL B 1 700 ? -27.312 24.672 -25.078 1 94.12 700 VAL B N 1
ATOM 12995 C CA . VAL B 1 700 ? -27.656 24.094 -23.781 1 94.12 700 VAL B CA 1
ATOM 12996 C C . VAL B 1 700 ? -26.922 22.781 -23.578 1 94.12 700 VAL B C 1
ATOM 12998 O O . VAL B 1 700 ? -26.969 21.891 -24.438 1 94.12 700 VAL B O 1
ATOM 13001 N N . MET B 1 701 ? -26.188 22.766 -22.516 1 92.12 701 MET B N 1
ATOM 13002 C CA . MET B 1 701 ? -25.422 21.562 -22.172 1 92.12 701 MET B CA 1
ATOM 13003 C C . MET B 1 701 ? -26.156 20.734 -21.125 1 92.12 701 MET B C 1
ATOM 13005 O O . MET B 1 701 ? -26.734 21.281 -20.188 1 92.12 701 MET B O 1
ATOM 13009 N N . SER B 1 702 ? -26.141 19.422 -21.344 1 85.88 702 SER B N 1
ATOM 13010 C CA . SER B 1 702 ? -26.812 18.516 -20.422 1 85.88 702 SER B CA 1
ATOM 13011 C C . SER B 1 702 ? -26.141 17.141 -20.391 1 85.88 702 SER B C 1
ATOM 13013 O O . SER B 1 702 ? -25.438 16.781 -21.344 1 85.88 702 SER B O 1
ATOM 13015 N N . GLY B 1 703 ? -26.25 16.516 -19.312 1 77.88 703 GLY B N 1
ATOM 13016 C CA . GLY B 1 703 ? -25.797 15.133 -19.219 1 77.88 703 GLY B CA 1
ATOM 13017 C C . GLY B 1 703 ? -26.781 14.133 -19.781 1 77.88 703 GLY B C 1
ATOM 13018 O O . GLY B 1 703 ? -26.484 12.945 -19.891 1 77.88 703 GLY B O 1
ATOM 13019 N N . ARG B 1 704 ? -27.906 14.609 -20.281 1 77.25 704 ARG B N 1
ATOM 13020 C CA . ARG B 1 704 ? -28.984 13.75 -20.781 1 77.25 704 ARG B CA 1
ATOM 13021 C C . ARG B 1 704 ? -28.703 13.273 -22.203 1 77.25 704 ARG B C 1
ATOM 13023 O O . ARG B 1 704 ? -27.812 13.82 -22.875 1 77.25 704 ARG B O 1
ATOM 13030 N N . LYS B 1 705 ? -29.469 12.297 -22.641 1 83.69 705 LYS B N 1
ATOM 13031 C CA . LYS B 1 705 ? -29.328 11.719 -23.969 1 83.69 705 LYS B CA 1
ATOM 13032 C C . LYS B 1 705 ? -29.859 12.664 -25.047 1 83.69 705 LYS B C 1
ATOM 13034 O O . LYS B 1 705 ? -30.734 13.5 -24.766 1 83.69 705 LYS B O 1
ATOM 13039 N N . PRO B 1 706 ? -29.344 12.539 -26.219 1 87.44 706 PRO B N 1
ATOM 13040 C CA . PRO B 1 706 ? -29.828 13.383 -27.312 1 87.44 706 PRO B CA 1
ATOM 13041 C C . PRO B 1 706 ? -31.344 13.289 -27.5 1 87.44 706 PRO B C 1
ATOM 13043 O O . PRO B 1 706 ? -32 14.312 -27.719 1 87.44 706 PRO B O 1
ATOM 13046 N N . GLU B 1 707 ? -31.828 12.031 -27.297 1 82.75 707 GLU B N 1
ATOM 13047 C CA . GLU B 1 707 ? -33.25 11.844 -27.5 1 82.75 707 GLU B CA 1
ATOM 13048 C C . GLU B 1 707 ? -34.062 12.602 -26.453 1 82.75 707 GLU B C 1
ATOM 13050 O O . GLU B 1 707 ? -35.125 13.164 -26.75 1 82.75 707 GLU B O 1
ATOM 13055 N N . GLU B 1 708 ? -33.594 12.641 -25.359 1 83.69 708 GLU B N 1
ATOM 13056 C CA . GLU B 1 708 ? -34.25 13.352 -24.281 1 83.69 708 GLU B CA 1
ATOM 13057 C C . GLU B 1 708 ? -34.219 14.859 -24.5 1 83.69 708 GLU B C 1
ATOM 13059 O O . GLU B 1 708 ? -35.188 15.555 -24.25 1 83.69 708 GLU B O 1
ATOM 13064 N N . LEU B 1 709 ? -33.125 15.305 -24.906 1 88.38 709 LEU B N 1
ATOM 13065 C CA . LEU B 1 709 ? -32.969 16.734 -25.141 1 88.38 709 LEU B CA 1
ATOM 13066 C C . LEU B 1 709 ? -33.875 17.203 -26.297 1 88.38 709 LEU B C 1
ATOM 13068 O O . LEU B 1 709 ? -34.406 18.312 -26.266 1 88.38 709 LEU B O 1
ATOM 13072 N N . ASP B 1 710 ? -34 16.312 -27.281 1 87.06 710 ASP B N 1
ATOM 13073 C CA . ASP B 1 710 ? -34.875 16.641 -28.391 1 87.06 710 ASP B CA 1
ATOM 13074 C C . ASP B 1 710 ? -36.312 16.844 -27.906 1 87.06 710 ASP B C 1
ATOM 13076 O O . ASP B 1 710 ? -37.031 17.734 -28.391 1 87.06 710 ASP B O 1
ATOM 13080 N N . THR B 1 711 ? -36.656 15.992 -26.984 1 82.81 711 THR B N 1
ATOM 13081 C CA . THR B 1 711 ? -38 16.078 -26.453 1 82.81 711 THR B CA 1
ATOM 13082 C C . THR B 1 711 ? -38.156 17.312 -25.562 1 82.81 711 THR B C 1
ATOM 13084 O O . THR B 1 711 ? -39.156 18.016 -25.641 1 82.81 711 THR B O 1
ATOM 13087 N N . LEU B 1 712 ? -37.25 17.578 -24.812 1 85.56 712 LEU B N 1
ATOM 13088 C CA . LEU B 1 712 ? -37.281 18.672 -23.844 1 85.56 712 LEU B CA 1
ATOM 13089 C C . LEU B 1 712 ? -37.344 20.016 -24.562 1 85.56 712 LEU B C 1
ATOM 13091 O O . LEU B 1 712 ? -37.969 20.953 -24.078 1 85.56 712 LEU B O 1
ATOM 13095 N N . PHE B 1 713 ? -36.656 20.062 -25.703 1 90.31 713 PHE B N 1
ATOM 13096 C CA . PHE B 1 713 ? -36.5 21.375 -26.328 1 90.31 713 PHE B CA 1
ATOM 13097 C C . PHE B 1 713 ? -37.094 21.359 -27.734 1 90.31 713 PHE B C 1
ATOM 13099 O O . PHE B 1 713 ? -36.656 22.094 -28.609 1 90.31 713 PHE B O 1
ATOM 13106 N N . LYS B 1 714 ? -38.031 20.562 -27.891 1 85.75 714 LYS B N 1
ATOM 13107 C CA . LYS B 1 714 ? -38.75 20.469 -29.172 1 85.75 714 LYS B CA 1
ATOM 13108 C C . LYS B 1 714 ? -39.344 21.797 -29.547 1 85.75 714 LYS B C 1
ATOM 13110 O O . LYS B 1 714 ? -39.438 22.141 -30.734 1 85.75 714 LYS B O 1
ATOM 13115 N N . ARG B 1 715 ? -39.688 22.641 -28.609 1 85.88 715 ARG B N 1
ATOM 13116 C CA . ARG B 1 715 ? -40.406 23.891 -28.844 1 85.88 715 ARG B CA 1
ATOM 13117 C C . ARG B 1 715 ? -39.438 25.062 -28.953 1 85.88 715 ARG B C 1
ATOM 13119 O O . ARG B 1 715 ? -39.844 26.219 -28.984 1 85.88 715 ARG B O 1
ATOM 13126 N N . VAL B 1 716 ? -38.25 24.875 -29 1 90.38 716 VAL B N 1
ATOM 13127 C CA . VAL B 1 716 ? -37.25 25.922 -29.141 1 90.38 716 VAL B CA 1
ATOM 13128 C C . VAL B 1 716 ? -36.406 25.672 -30.391 1 90.38 716 VAL B C 1
ATOM 13130 O O . VAL B 1 716 ? -35.281 25.156 -30.297 1 90.38 716 VAL B O 1
ATOM 13133 N N . PRO B 1 717 ? -36.906 26.172 -31.438 1 86.12 717 PRO B N 1
ATOM 13134 C CA . PRO B 1 717 ? -36.156 25.938 -32.688 1 86.12 717 PRO B CA 1
ATOM 13135 C C . PRO B 1 717 ? -34.812 26.672 -32.719 1 86.12 717 PRO B C 1
ATOM 13137 O O . PRO B 1 717 ? -34.656 27.703 -32.062 1 86.12 717 PRO B O 1
ATOM 13140 N N . ASN B 1 718 ? -33.781 26.266 -33.438 1 89.62 718 ASN B N 1
ATOM 13141 C CA . ASN B 1 718 ? -32.469 26.859 -33.688 1 89.62 718 ASN B CA 1
ATOM 13142 C C . ASN B 1 718 ? -31.562 26.797 -32.469 1 89.62 718 ASN B C 1
ATOM 13144 O O . ASN B 1 718 ? -30.516 27.438 -32.406 1 89.62 718 ASN B O 1
ATOM 13148 N N . LEU B 1 719 ? -32.031 26.094 -31.469 1 93.19 719 LEU B N 1
ATOM 13149 C CA . LEU B 1 719 ? -31.25 25.906 -30.25 1 93.19 719 LEU B CA 1
ATOM 13150 C C . LEU B 1 719 ? -30.125 24.891 -30.484 1 93.19 719 LEU B C 1
ATOM 13152 O O . LEU B 1 719 ? -30.359 23.844 -31.078 1 93.19 719 LEU B O 1
ATOM 13156 N N . GLY B 1 720 ? -28.891 25.281 -30.109 1 94.44 720 GLY B N 1
ATOM 13157 C CA . GLY B 1 720 ? -27.828 24.297 -30.062 1 94.44 720 GLY B CA 1
ATOM 13158 C C . GLY B 1 720 ? -27.891 23.422 -28.812 1 94.44 720 GLY B C 1
ATOM 13159 O O . GLY B 1 720 ? -28.219 23.906 -27.734 1 94.44 720 GLY B O 1
ATOM 13160 N N . LEU B 1 721 ? -27.531 22.188 -29.031 1 94.12 721 LEU B N 1
ATOM 13161 C CA . LEU B 1 721 ? -27.641 21.266 -27.906 1 94.12 721 LEU B CA 1
ATOM 13162 C C . LEU B 1 721 ? -26.359 20.438 -27.766 1 94.12 721 LEU B C 1
ATOM 13164 O O . LEU B 1 721 ? -25.75 20.047 -28.766 1 94.12 721 LEU B O 1
ATOM 13168 N N . ILE B 1 722 ? -25.922 20.328 -26.547 1 92.31 722 ILE B N 1
ATOM 13169 C CA . ILE B 1 722 ? -24.828 19.453 -26.172 1 92.31 722 ILE B CA 1
ATOM 13170 C C . ILE B 1 722 ? -25.344 18.344 -25.25 1 92.31 722 ILE B C 1
ATOM 13172 O O . ILE B 1 722 ? -25.797 18.625 -24.141 1 92.31 722 ILE B O 1
ATOM 13176 N N . ALA B 1 723 ? -25.234 17.172 -25.75 1 87.88 723 ALA B N 1
ATOM 13177 C CA . ALA B 1 723 ? -25.797 16.062 -24.984 1 87.88 723 ALA B CA 1
ATOM 13178 C C . ALA B 1 723 ? -24.688 15.18 -24.391 1 87.88 723 ALA B C 1
ATOM 13180 O O . ALA B 1 723 ? -23.562 15.195 -24.875 1 87.88 723 ALA B O 1
ATOM 13181 N N . GLU B 1 724 ? -25.062 14.508 -23.297 1 82.69 724 GLU B N 1
ATOM 13182 C CA . GLU B 1 724 ? -24.203 13.562 -22.609 1 82.69 724 GLU B CA 1
ATOM 13183 C C . GLU B 1 724 ? -22.828 14.164 -22.312 1 82.69 724 GLU B C 1
ATOM 13185 O O . GLU B 1 724 ? -21.797 13.578 -22.641 1 82.69 724 GLU B O 1
ATOM 13190 N N . ASN B 1 725 ? -22.891 15.305 -21.875 1 78.38 725 ASN B N 1
ATOM 13191 C CA . ASN B 1 725 ? -21.75 16.047 -21.359 1 78.38 725 ASN B CA 1
ATOM 13192 C C . ASN B 1 725 ? -20.656 16.219 -22.422 1 78.38 725 ASN B C 1
ATOM 13194 O O . ASN B 1 725 ? -19.469 16.125 -22.109 1 78.38 725 ASN B O 1
ATOM 13198 N N . GLY B 1 726 ? -21.094 16.344 -23.688 1 81.94 726 GLY B N 1
ATOM 13199 C CA . GLY B 1 726 ? -20.141 16.703 -24.719 1 81.94 726 GLY B CA 1
ATOM 13200 C C . GLY B 1 726 ? -19.938 15.602 -25.75 1 81.94 726 GLY B C 1
ATOM 13201 O O . GLY B 1 726 ? -19.266 15.812 -26.766 1 81.94 726 GLY B O 1
ATOM 13202 N N . ALA B 1 727 ? -20.516 14.523 -25.641 1 82.31 727 ALA B N 1
ATOM 13203 C CA . ALA B 1 727 ? -20.328 13.398 -26.562 1 82.31 727 ALA B CA 1
ATOM 13204 C C . ALA B 1 727 ? -21.141 13.602 -27.828 1 82.31 727 ALA B C 1
ATOM 13206 O O . ALA B 1 727 ? -20.812 13.047 -28.875 1 82.31 727 ALA B O 1
ATOM 13207 N N . PHE B 1 728 ? -22.203 14.297 -27.688 1 87.31 728 PHE B N 1
ATOM 13208 C CA . PHE B 1 728 ? -23.062 14.602 -28.828 1 87.31 728 PHE B CA 1
ATOM 13209 C C . PHE B 1 728 ? -23.266 16.109 -28.953 1 87.31 728 PHE B C 1
ATOM 13211 O O . PHE B 1 728 ? -23.438 16.812 -27.953 1 87.31 728 PHE B O 1
ATOM 13218 N N . LEU B 1 729 ? -23.188 16.516 -30.156 1 92.06 729 LEU B N 1
ATOM 13219 C CA . LEU B 1 729 ? -23.344 17.938 -30.406 1 92.06 729 LEU B CA 1
ATOM 13220 C C . LEU B 1 729 ? -24.359 18.188 -31.516 1 92.06 729 LEU B C 1
ATOM 13222 O O . LEU B 1 729 ? -24.297 17.547 -32.562 1 92.06 729 LEU B O 1
ATOM 13226 N N . ARG B 1 730 ? -25.328 18.906 -31.234 1 92.62 730 ARG B N 1
ATOM 13227 C CA . ARG B 1 730 ? -26.234 19.453 -32.25 1 92.62 730 ARG B CA 1
ATOM 13228 C C . ARG B 1 730 ? -25.984 20.953 -32.438 1 92.62 730 ARG B C 1
ATOM 13230 O O . ARG B 1 730 ? -26.281 21.75 -31.516 1 92.62 730 ARG B O 1
ATOM 13237 N N . GLU B 1 731 ? -25.484 21.219 -33.531 1 91.69 731 GLU B N 1
ATOM 13238 C CA . GLU B 1 731 ? -25.094 22.609 -33.781 1 91.69 731 GLU B CA 1
ATOM 13239 C C . GLU B 1 731 ? -26.312 23.516 -33.844 1 91.69 731 GLU B C 1
ATOM 13241 O O . GLU B 1 731 ? -27.406 23.078 -34.219 1 91.69 731 GLU B O 1
ATOM 13246 N N . PHE B 1 732 ? -26.062 24.781 -33.531 1 90.5 732 PHE B N 1
ATOM 13247 C CA . PHE B 1 732 ? -27.094 25.812 -33.594 1 90.5 732 PHE B CA 1
ATOM 13248 C C . PHE B 1 732 ? -27.688 25.906 -34.969 1 90.5 732 PHE B C 1
ATOM 13250 O O . PHE B 1 732 ? -26.969 25.953 -35.969 1 90.5 732 PHE B O 1
ATOM 13257 N N . GLY B 1 733 ? -28.984 25.859 -35.062 1 85 733 GLY B N 1
ATOM 13258 C CA . GLY B 1 733 ? -29.672 26 -36.344 1 85 733 GLY B CA 1
ATOM 13259 C C . GLY B 1 733 ? -29.781 24.688 -37.094 1 85 733 GLY B C 1
ATOM 13260 O O . GLY B 1 733 ? -30.391 24.625 -38.156 1 85 733 GLY B O 1
ATOM 13261 N N . LYS B 1 734 ? -29.219 23.703 -36.562 1 87.25 734 LYS B N 1
ATOM 13262 C CA . LYS B 1 734 ? -29.266 22.391 -37.219 1 87.25 734 LYS B CA 1
ATOM 13263 C C . LYS B 1 734 ? -30.109 21.406 -36.438 1 87.25 734 LYS B C 1
ATOM 13265 O O . LYS B 1 734 ? -30.375 21.625 -35.25 1 87.25 734 LYS B O 1
ATOM 13270 N N . THR B 1 735 ? -30.531 20.375 -37.094 1 83.62 735 THR B N 1
ATOM 13271 C CA . THR B 1 735 ? -31.391 19.391 -36.438 1 83.62 735 THR B CA 1
ATOM 13272 C C . THR B 1 735 ? -30.672 18.062 -36.281 1 83.62 735 THR B C 1
ATOM 13274 O O . THR B 1 735 ? -31.109 17.203 -35.5 1 83.62 735 THR B O 1
ATOM 13277 N N . GLU B 1 736 ? -29.594 17.953 -36.844 1 88.25 736 GLU B N 1
ATOM 13278 C CA . GLU B 1 736 ? -28.906 16.672 -36.812 1 88.25 736 GLU B CA 1
ATOM 13279 C C . GLU B 1 736 ? -27.859 16.641 -35.719 1 88.25 736 GLU B C 1
ATOM 13281 O O . GLU B 1 736 ? -27.172 17.641 -35.469 1 88.25 736 GLU B O 1
ATOM 13286 N N . TRP B 1 737 ? -27.828 15.531 -35.031 1 90.81 737 TRP B N 1
ATOM 13287 C CA . TRP B 1 737 ? -26.828 15.32 -34 1 90.81 737 TRP B CA 1
ATOM 13288 C C . TRP B 1 737 ? -25.516 14.812 -34.562 1 90.81 737 TRP B C 1
ATOM 13290 O O . TRP B 1 737 ? -25.516 13.992 -35.5 1 90.81 737 TRP B O 1
ATOM 13300 N N . LYS B 1 738 ? -24.469 15.375 -34.094 1 86.81 738 LYS B N 1
ATOM 13301 C CA . LYS B 1 738 ? -23.125 14.891 -34.438 1 86.81 738 LYS B CA 1
ATOM 13302 C C . LYS B 1 738 ? -22.5 14.164 -33.25 1 86.81 738 LYS B C 1
ATOM 13304 O O . LYS B 1 738 ? -22.359 14.734 -32.156 1 86.81 738 LYS B O 1
ATOM 13309 N N . GLU B 1 739 ? -22.203 12.984 -33.406 1 83.81 739 GLU B N 1
ATOM 13310 C CA . GLU B 1 739 ? -21.516 12.211 -32.375 1 83.81 739 GLU B CA 1
ATOM 13311 C C . GLU B 1 739 ? -20 12.469 -32.438 1 83.81 739 GLU B C 1
ATOM 13313 O O . GLU B 1 739 ? -19.359 12.195 -33.438 1 83.81 739 GLU B O 1
ATOM 13318 N N . MET B 1 740 ? -19.562 13.094 -31.391 1 77.75 740 MET B N 1
ATOM 13319 C CA . MET B 1 740 ? -18.156 13.461 -31.328 1 77.75 740 MET B CA 1
ATOM 13320 C C . MET B 1 740 ? -17.297 12.258 -30.953 1 77.75 740 MET B C 1
ATOM 13322 O O . MET B 1 740 ? -16.141 12.164 -31.375 1 77.75 740 MET B O 1
ATOM 13326 N N . SER B 1 741 ? -17.828 11.445 -30.172 1 70.88 741 SER B N 1
ATOM 13327 C CA . SER B 1 741 ? -17.094 10.289 -29.656 1 70.88 741 SER B CA 1
ATOM 13328 C C . SER B 1 741 ? -17.125 9.141 -30.656 1 70.88 741 SER B C 1
ATOM 13330 O O . SER B 1 741 ? -18.047 9.031 -31.469 1 70.88 741 SER B O 1
ATOM 13332 N N . ASP B 1 742 ? -15.969 8.562 -30.734 1 67.06 742 ASP B N 1
ATOM 13333 C CA . ASP B 1 742 ? -15.969 7.344 -31.547 1 67.06 742 ASP B CA 1
ATOM 13334 C C . ASP B 1 742 ? -16.828 6.262 -30.891 1 67.06 742 ASP B C 1
ATOM 13336 O O . ASP B 1 742 ? -16.531 5.793 -29.797 1 67.06 742 ASP B O 1
ATOM 13340 N N . PRO B 1 743 ? -17.938 6.078 -31.609 1 66.75 743 PRO B N 1
ATOM 13341 C CA . PRO B 1 743 ? -18.859 5.109 -31.016 1 66.75 743 PRO B CA 1
ATOM 13342 C C . PRO B 1 743 ? -18.188 3.779 -30.688 1 66.75 743 PRO B C 1
ATOM 13344 O O . PRO B 1 743 ? -18.516 3.164 -29.656 1 66.75 743 PRO B O 1
ATOM 13347 N N . ASP B 1 744 ? -17.234 3.484 -31.469 1 64.56 744 ASP B N 1
ATOM 13348 C CA . ASP B 1 744 ? -16.578 2.203 -31.234 1 64.56 744 ASP B CA 1
ATOM 13349 C C . ASP B 1 744 ? -15.695 2.268 -29.984 1 64.56 744 ASP B C 1
ATOM 13351 O O . ASP B 1 744 ? -15.664 1.327 -29.188 1 64.56 744 ASP B O 1
ATOM 13355 N N . GLU B 1 745 ? -15.133 3.373 -29.922 1 67.69 745 GLU B N 1
ATOM 13356 C CA . GLU B 1 745 ? -14.297 3.553 -28.734 1 67.69 745 GLU B CA 1
ATOM 13357 C C . GLU B 1 745 ? -15.141 3.609 -27.469 1 67.69 745 GLU B C 1
ATOM 13359 O O . GLU B 1 745 ? -14.75 3.064 -26.438 1 67.69 745 GLU B O 1
ATOM 13364 N N . MET B 1 746 ? -16.172 4.246 -27.703 1 71.06 746 MET B N 1
ATOM 13365 C CA . MET B 1 746 ? -17.078 4.398 -26.562 1 71.06 746 MET B CA 1
ATOM 13366 C C . MET B 1 746 ? -17.672 3.055 -26.141 1 71.06 746 MET B C 1
ATOM 13368 O O . MET B 1 746 ? -17.734 2.742 -24.953 1 71.06 746 MET B O 1
ATOM 13372 N N . ASN B 1 747 ? -17.922 2.377 -27.156 1 69.06 747 ASN B N 1
ATOM 13373 C CA . ASN B 1 747 ? -18.516 1.078 -26.844 1 69.06 747 ASN B CA 1
ATOM 13374 C C . ASN B 1 747 ? -17.5 0.133 -26.219 1 69.06 747 ASN B C 1
ATOM 13376 O O . ASN B 1 747 ? -17.844 -0.66 -25.344 1 69.06 747 ASN B O 1
ATOM 13380 N N . ALA B 1 748 ? -16.391 0.367 -26.656 1 68.06 748 ALA B N 1
ATOM 13381 C CA . ALA B 1 748 ? -15.344 -0.519 -26.156 1 68.06 748 ALA B CA 1
ATOM 13382 C C . ALA B 1 748 ? -15.156 -0.351 -24.656 1 68.06 748 ALA B C 1
ATOM 13384 O O . ALA B 1 748 ? -15.148 -1.334 -23.906 1 68.06 748 ALA B O 1
ATOM 13385 N N . TRP B 1 749 ? -15.023 0.937 -24.234 1 72.75 749 TRP B N 1
ATOM 13386 C CA . TRP B 1 749 ? -14.789 1.084 -22.797 1 72.75 749 TRP B CA 1
ATOM 13387 C C . TRP B 1 749 ? -16.078 0.857 -22 1 72.75 749 TRP B C 1
ATOM 13389 O O . TRP B 1 749 ? -16.031 0.356 -20.875 1 72.75 749 TRP B O 1
ATOM 13399 N N . LYS B 1 750 ? -17.141 1.178 -22.641 1 75.81 750 LYS B N 1
ATOM 13400 C CA . LYS B 1 750 ? -18.422 1.009 -21.938 1 75.81 750 LYS B CA 1
ATOM 13401 C C . LYS B 1 750 ? -18.703 -0.464 -21.656 1 75.81 750 LYS B C 1
ATOM 13403 O O . LYS B 1 750 ? -19.203 -0.812 -20.578 1 75.81 750 LYS B O 1
ATOM 13408 N N . GLU B 1 751 ? -18.281 -1.202 -22.625 1 70.5 751 GLU B N 1
ATOM 13409 C CA . GLU B 1 751 ? -18.484 -2.633 -22.438 1 70.5 751 GLU B CA 1
ATOM 13410 C C . GLU B 1 751 ? -17.641 -3.168 -21.281 1 70.5 751 GLU B C 1
ATOM 13412 O O . GLU B 1 751 ? -18.109 -3.986 -20.484 1 70.5 751 GLU B O 1
ATOM 13417 N N . SER B 1 752 ? -16.547 -2.621 -21.266 1 68.56 752 SER B N 1
ATOM 13418 C CA . SER B 1 752 ? -15.656 -3.047 -20.203 1 68.56 752 SER B CA 1
ATOM 13419 C C . SER B 1 752 ? -16.125 -2.541 -18.844 1 68.56 752 SER B C 1
ATOM 13421 O O . SER B 1 752 ? -16.094 -3.277 -17.859 1 68.56 752 SER B O 1
ATOM 13423 N N . VAL B 1 753 ? -16.594 -1.348 -18.859 1 76.62 753 VAL B N 1
ATOM 13424 C CA . VAL B 1 753 ? -16.969 -0.673 -17.609 1 76.62 753 VAL B CA 1
ATOM 13425 C C . VAL B 1 753 ? -18.328 -1.17 -17.141 1 76.62 753 VAL B C 1
ATOM 13427 O O . VAL B 1 753 ? -18.578 -1.28 -15.945 1 76.62 753 VAL B O 1
ATOM 13430 N N . ILE B 1 754 ? -19.094 -1.501 -18.219 1 75.81 754 ILE B N 1
ATOM 13431 C CA . ILE B 1 754 ? -20.438 -1.933 -17.859 1 75.81 754 ILE B CA 1
ATOM 13432 C C . ILE B 1 754 ? -20.375 -3.211 -17.031 1 75.81 754 ILE B C 1
ATOM 13434 O O . ILE B 1 754 ? -21.172 -3.398 -16.109 1 75.81 754 ILE B O 1
ATOM 13438 N N . GLY B 1 755 ? -19.453 -3.986 -17.469 1 70.56 755 GLY B N 1
ATOM 13439 C CA . GLY B 1 755 ? -19.266 -5.176 -16.656 1 70.56 755 GLY B CA 1
ATOM 13440 C C . GLY B 1 755 ? -18.922 -4.867 -15.211 1 70.56 755 GLY B C 1
ATOM 13441 O O . GLY B 1 755 ? -19.5 -5.461 -14.289 1 70.56 755 GLY B O 1
ATOM 13442 N N . ILE B 1 756 ? -18.094 -3.91 -14.992 1 73.56 756 ILE B N 1
ATOM 13443 C CA . ILE B 1 756 ? -17.703 -3.496 -13.648 1 73.56 756 ILE B CA 1
ATOM 13444 C C . ILE B 1 756 ? -18.891 -2.857 -12.938 1 73.56 756 ILE B C 1
ATOM 13446 O O . ILE B 1 756 ? -19.156 -3.166 -11.773 1 73.56 756 ILE B O 1
ATOM 13450 N N . MET B 1 757 ? -19.578 -2.02 -13.719 1 77.88 757 MET B N 1
ATOM 13451 C CA . MET B 1 757 ? -20.703 -1.3 -13.125 1 77.88 757 MET B CA 1
ATOM 13452 C C . MET B 1 757 ? -21.828 -2.26 -12.758 1 77.88 757 MET B C 1
ATOM 13454 O O . MET B 1 757 ? -22.469 -2.1 -11.719 1 77.88 757 MET B O 1
ATOM 13458 N N . ASN B 1 758 ? -21.922 -3.234 -13.688 1 72.19 758 ASN B N 1
ATOM 13459 C CA . ASN B 1 758 ? -22.969 -4.215 -13.406 1 72.19 758 ASN B CA 1
ATOM 13460 C C . ASN B 1 758 ? -22.656 -5.039 -12.172 1 72.19 758 ASN B C 1
ATOM 13462 O O . ASN B 1 758 ? -23.547 -5.398 -11.406 1 72.19 758 ASN B O 1
ATOM 13466 N N . TYR B 1 759 ? -21.422 -5.18 -12.117 1 65.75 759 TYR B N 1
ATOM 13467 C CA . TYR B 1 759 ? -20.953 -5.848 -10.906 1 65.75 759 TYR B CA 1
ATOM 13468 C C . TYR B 1 759 ? -21.391 -5.094 -9.656 1 65.75 759 TYR B C 1
ATOM 13470 O O . TYR B 1 759 ? -21.906 -5.695 -8.719 1 65.75 759 TYR B O 1
ATOM 13478 N N . TYR B 1 760 ? -21.266 -3.84 -9.625 1 74 760 TYR B N 1
ATOM 13479 C CA . TYR B 1 760 ? -21.609 -3.02 -8.477 1 74 760 TYR B CA 1
ATOM 13480 C C . TYR B 1 760 ? -23.109 -2.756 -8.422 1 74 760 TYR B C 1
ATOM 13482 O O . TYR B 1 760 ? -23.688 -2.652 -7.336 1 74 760 TYR B O 1
ATOM 13490 N N . LYS B 1 761 ? -23.703 -2.654 -9.602 1 75.69 761 LYS B N 1
ATOM 13491 C CA . LYS B 1 761 ? -25.156 -2.469 -9.68 1 75.69 761 LYS B CA 1
ATOM 13492 C C . LYS B 1 761 ? -25.891 -3.629 -9.023 1 75.69 761 LYS B C 1
ATOM 13494 O O . LYS B 1 761 ? -26.844 -3.418 -8.258 1 75.69 761 LYS B O 1
ATOM 13499 N N . ASP B 1 762 ? -25.422 -4.738 -9.32 1 68.5 762 ASP B N 1
ATOM 13500 C CA . ASP B 1 762 ? -26.062 -5.938 -8.797 1 68.5 762 ASP B CA 1
ATOM 13501 C C . ASP B 1 762 ? -25.922 -6.016 -7.277 1 68.5 762 ASP B C 1
ATOM 13503 O O . ASP B 1 762 ? -26.75 -6.625 -6.602 1 68.5 762 ASP B O 1
ATOM 13507 N N . ARG B 1 763 ? -24.953 -5.246 -6.797 1 61.16 763 ARG B N 1
ATOM 13508 C CA . ARG B 1 763 ? -24.656 -5.273 -5.371 1 61.16 763 ARG B CA 1
ATOM 13509 C C . ARG B 1 763 ? -25.266 -4.066 -4.66 1 61.16 763 ARG B C 1
ATOM 13511 O O . ARG B 1 763 ? -25.109 -3.918 -3.445 1 61.16 763 ARG B O 1
ATOM 13518 N N . THR B 1 764 ? -25.812 -3.234 -5.336 1 68.56 764 THR B N 1
ATOM 13519 C CA . THR B 1 764 ? -26.469 -2.037 -4.809 1 68.56 764 THR B CA 1
ATOM 13520 C C . THR B 1 764 ? -27.938 -1.985 -5.223 1 68.56 764 THR B C 1
ATOM 13522 O O . THR B 1 764 ? -28.281 -1.302 -6.188 1 68.56 764 THR B O 1
ATOM 13525 N N . PRO B 1 765 ? -28.75 -2.82 -4.375 1 65.81 765 PRO B N 1
ATOM 13526 C CA . PRO B 1 765 ? -30.156 -2.822 -4.762 1 65.81 765 PRO B CA 1
ATOM 13527 C C . PRO B 1 765 ? -30.75 -1.418 -4.836 1 65.81 765 PRO B C 1
ATOM 13529 O O . PRO B 1 765 ? -30.484 -0.586 -3.963 1 65.81 765 PRO B O 1
ATOM 13532 N N . GLY B 1 766 ? -31.594 -1.231 -5.742 1 69.25 766 GLY B N 1
ATOM 13533 C CA . GLY B 1 766 ? -32.219 0.065 -5.992 1 69.25 766 GLY B CA 1
ATOM 13534 C C . GLY B 1 766 ? -31.375 0.944 -6.91 1 69.25 766 GLY B C 1
ATOM 13535 O O . GLY B 1 766 ? -31.812 2.029 -7.301 1 69.25 766 GLY B O 1
ATOM 13536 N N . SER B 1 767 ? -30.172 0.363 -7.148 1 75.88 767 SER B N 1
ATOM 13537 C CA . SER B 1 767 ? -29.328 1.126 -8.055 1 75.88 767 SER B CA 1
ATOM 13538 C C . SER B 1 767 ? -29.547 0.71 -9.5 1 75.88 767 SER B C 1
ATOM 13540 O O . SER B 1 767 ? -30.188 -0.307 -9.773 1 75.88 767 SER B O 1
ATOM 13542 N N . TRP B 1 768 ? -29.344 1.458 -10.352 1 78.06 768 TRP B N 1
ATOM 13543 C CA . TRP B 1 768 ? -29.438 1.119 -11.766 1 78.06 768 TRP B CA 1
ATOM 13544 C C . TRP B 1 768 ? -28.344 1.816 -12.562 1 78.06 768 TRP B C 1
ATOM 13546 O O . TRP B 1 768 ? -27.781 2.82 -12.117 1 78.06 768 TRP B O 1
ATOM 13556 N N . VAL B 1 769 ? -28.016 1.104 -13.578 1 80.31 769 VAL B N 1
ATOM 13557 C CA . VAL B 1 769 ? -27 1.651 -14.461 1 80.31 769 VAL B CA 1
ATOM 13558 C C . VAL B 1 769 ? -27.656 2.271 -15.695 1 80.31 769 VAL B C 1
ATOM 13560 O O . VAL B 1 769 ? -28.453 1.624 -16.359 1 80.31 769 VAL B O 1
ATOM 13563 N N . GLU B 1 770 ? -27.5 3.502 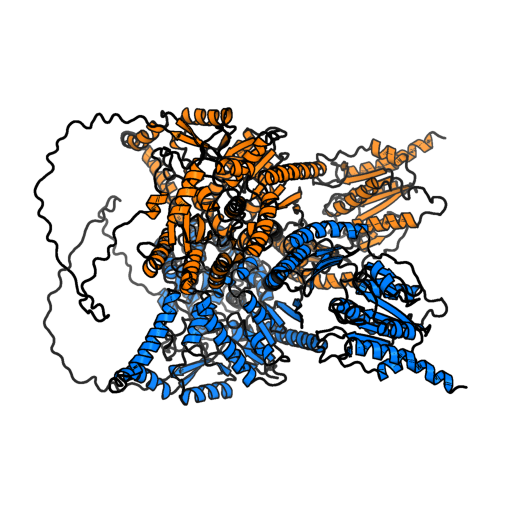-15.781 1 76.62 770 GLU B N 1
ATOM 13564 C CA . GLU B 1 770 ? -27.953 4.219 -16.969 1 76.62 770 GLU B CA 1
ATOM 13565 C C . GLU B 1 770 ? -26.875 4.242 -18.047 1 76.62 770 GLU B C 1
ATOM 13567 O O . GLU B 1 770 ? -25.75 4.691 -17.797 1 76.62 770 GLU B O 1
ATOM 13572 N N . THR B 1 771 ? -27.234 3.482 -19.031 1 75.44 771 THR B N 1
ATOM 13573 C CA . THR B 1 771 ? -26.297 3.492 -20.156 1 75.44 771 THR B CA 1
ATOM 13574 C C . THR B 1 771 ? -26.609 4.648 -21.094 1 75.44 771 THR B C 1
ATOM 13576 O O . THR B 1 771 ? -27.719 4.742 -21.625 1 75.44 771 THR B O 1
ATOM 13579 N N . ARG B 1 772 ? -25.719 5.469 -21.125 1 73.06 772 ARG B N 1
ATOM 13580 C CA . ARG B 1 772 ? -25.797 6.551 -22.094 1 73.06 772 ARG B CA 1
ATOM 13581 C C . ARG B 1 772 ? -24.844 6.297 -23.266 1 73.06 772 ARG B C 1
ATOM 13583 O O . ARG B 1 772 ? -24.172 5.266 -23.312 1 73.06 772 ARG B O 1
ATOM 13590 N N . HIS B 1 773 ? -24.906 7.082 -24.234 1 70.44 773 HIS B N 1
ATOM 13591 C CA . HIS B 1 773 ? -24.062 6.855 -25.406 1 70.44 773 HIS B CA 1
ATOM 13592 C C . HIS B 1 773 ? -22.578 6.949 -25.062 1 70.44 773 HIS B C 1
ATOM 13594 O O . HIS B 1 773 ? -21.766 6.172 -25.562 1 70.44 773 HIS B O 1
ATOM 13600 N N . CYS B 1 774 ? -22.281 7.91 -24.141 1 69.12 774 CYS B N 1
ATOM 13601 C CA . CYS B 1 774 ? -20.859 8.125 -23.891 1 69.12 774 CYS B CA 1
ATOM 13602 C C . CYS B 1 774 ? -20.547 8.086 -22.406 1 69.12 774 CYS B C 1
ATOM 13604 O O . CYS B 1 774 ? -19.484 8.523 -21.984 1 69.12 774 CYS B O 1
ATOM 13606 N N . SER B 1 775 ? -21.406 7.828 -21.688 1 76.94 775 SER B N 1
ATOM 13607 C CA . SER B 1 775 ? -21.172 7.73 -20.25 1 76.94 775 SER B CA 1
ATOM 13608 C C . SER B 1 775 ? -22 6.617 -19.625 1 76.94 775 SER B C 1
ATOM 13610 O O . SER B 1 775 ? -22.969 6.145 -20.219 1 76.94 775 SER B O 1
ATOM 13612 N N . LEU B 1 776 ? -21.469 6.141 -18.562 1 80.88 776 LEU B N 1
ATOM 13613 C CA . LEU B 1 776 ? -22.203 5.207 -17.719 1 80.88 776 LEU B CA 1
ATOM 13614 C C . LEU B 1 776 ? -22.422 5.793 -16.328 1 80.88 776 LEU B C 1
ATOM 13616 O O . LEU B 1 776 ? -21.516 6.43 -15.766 1 80.88 776 LEU B O 1
ATOM 13620 N N . ILE B 1 777 ? -23.625 5.879 -16.062 1 78.62 777 ILE B N 1
ATOM 13621 C CA . ILE B 1 777 ? -23.922 6.414 -14.734 1 78.62 777 ILE B CA 1
ATOM 13622 C C . ILE B 1 777 ? -24.5 5.309 -13.844 1 78.62 777 ILE B C 1
ATOM 13624 O O . ILE B 1 777 ? -25.469 4.645 -14.219 1 78.62 777 ILE B O 1
ATOM 13628 N N . PHE B 1 778 ? -23.766 5.148 -12.828 1 79.94 778 PHE B N 1
ATOM 13629 C CA . PHE B 1 778 ? -24.266 4.234 -11.812 1 79.94 778 PHE B CA 1
ATOM 13630 C C . PHE B 1 778 ? -25.062 4.984 -10.742 1 79.94 778 PHE B C 1
ATOM 13632 O O . PHE B 1 778 ? -24.469 5.676 -9.906 1 79.94 778 PHE B O 1
ATOM 13639 N N . HIS B 1 779 ? -26.406 4.957 -10.891 1 74.88 779 HIS B N 1
ATOM 13640 C CA . HIS B 1 779 ? -27.281 5.664 -9.969 1 74.88 779 HIS B CA 1
ATOM 13641 C C . HIS B 1 779 ? -27.547 4.832 -8.711 1 74.88 779 HIS B C 1
ATOM 13643 O O . HIS B 1 779 ? -28.016 3.695 -8.805 1 74.88 779 HIS B O 1
ATOM 13649 N N . TYR B 1 780 ? -27.172 5.438 -7.594 1 74.38 780 TYR B N 1
ATOM 13650 C CA . TYR B 1 780 ? -27.469 4.684 -6.375 1 74.38 780 TYR B CA 1
ATOM 13651 C C . TYR B 1 780 ? -28.25 5.531 -5.387 1 74.38 780 TYR B C 1
ATOM 13653 O O . TYR B 1 780 ? -28.344 5.195 -4.203 1 74.38 780 TYR B O 1
ATOM 13661 N N . LYS B 1 781 ? -28.766 6.691 -5.797 1 67 781 LYS B N 1
ATOM 13662 C CA . LYS B 1 781 ? -29.5 7.59 -4.91 1 67 781 LYS B CA 1
ATOM 13663 C C . LYS B 1 781 ? -30.703 6.891 -4.281 1 67 781 LYS B C 1
ATOM 13665 O O . LYS B 1 781 ? -31.016 7.129 -3.117 1 67 781 LYS B O 1
ATOM 13670 N N . ASN B 1 782 ? -31.344 6.047 -5.043 1 60.72 782 ASN B N 1
ATOM 13671 C CA . ASN B 1 782 ? -32.531 5.355 -4.578 1 60.72 782 ASN B CA 1
ATOM 13672 C C . ASN B 1 782 ? -32.219 3.98 -4.012 1 60.72 782 ASN B C 1
ATOM 13674 O O . ASN B 1 782 ? -33.094 3.115 -3.92 1 60.72 782 ASN B O 1
ATOM 13678 N N . ALA B 1 783 ? -30.969 3.893 -3.754 1 68.31 783 ALA B N 1
ATOM 13679 C CA . ALA B 1 783 ? -30.578 2.6 -3.199 1 68.31 783 ALA B CA 1
ATOM 13680 C C . ALA B 1 783 ? -31.172 2.391 -1.812 1 68.31 783 ALA B C 1
ATOM 13682 O O . ALA B 1 783 ? -31.406 3.354 -1.079 1 68.31 783 ALA B O 1
ATOM 13683 N N . GLU B 1 784 ? -31.641 1.351 -1.556 1 61.88 784 GLU B N 1
ATOM 13684 C CA . GLU B 1 784 ? -32.25 1.053 -0.273 1 61.88 784 GLU B CA 1
ATOM 13685 C C . GLU B 1 784 ? -31.344 1.421 0.891 1 61.88 784 GLU B C 1
ATOM 13687 O O . GLU B 1 784 ? -31.797 1.972 1.896 1 61.88 784 GLU B O 1
ATOM 13692 N N . ASP B 1 785 ? -30.125 1.202 0.721 1 59.66 785 ASP B N 1
ATOM 13693 C CA . ASP B 1 785 ? -29.109 1.591 1.691 1 59.66 785 ASP B CA 1
ATOM 13694 C C . ASP B 1 785 ? -28.109 2.564 1.074 1 59.66 785 ASP B C 1
ATOM 13696 O O . ASP B 1 785 ? -27.156 2.145 0.406 1 59.66 785 ASP B O 1
ATOM 13700 N N . PHE B 1 786 ? -28.328 3.777 1.367 1 64.75 786 PHE B N 1
ATOM 13701 C CA . PHE B 1 786 ? -27.578 4.84 0.717 1 64.75 786 PHE B CA 1
ATOM 13702 C C . PHE B 1 786 ? -26.125 4.812 1.154 1 64.75 786 PHE B C 1
ATOM 13704 O O . PHE B 1 786 ? -25.219 5.047 0.344 1 64.75 786 PHE B O 1
ATOM 13711 N N . GLU B 1 787 ? -25.938 4.504 2.311 1 60.91 787 GLU B N 1
ATOM 13712 C CA . GLU B 1 787 ? -24.578 4.539 2.832 1 60.91 787 GLU B CA 1
ATOM 13713 C C . GLU B 1 787 ? -23.719 3.457 2.191 1 60.91 787 GLU B C 1
ATOM 13715 O O . GLU B 1 787 ? -22.578 3.723 1.776 1 60.91 787 GLU B O 1
ATOM 13720 N N . THR B 1 788 ? -24.359 2.309 2.18 1 62.94 788 THR B N 1
ATOM 13721 C CA . THR B 1 788 ? -23.656 1.206 1.534 1 62.94 788 THR B CA 1
ATOM 13722 C C . THR B 1 788 ? -23.469 1.482 0.045 1 62.94 788 THR B C 1
ATOM 13724 O O . THR B 1 788 ? -22.422 1.177 -0.52 1 62.94 788 THR B O 1
ATOM 13727 N N . ALA B 1 789 ? -24.516 2.059 -0.439 1 66.88 789 ALA B N 1
ATOM 13728 C CA . ALA B 1 789 ? -24.469 2.383 -1.862 1 66.88 789 ALA B CA 1
ATOM 13729 C C . ALA B 1 789 ? -23.344 3.385 -2.158 1 66.88 789 ALA B C 1
ATOM 13731 O O . ALA B 1 789 ? -22.672 3.277 -3.178 1 66.88 789 ALA B O 1
ATOM 13732 N N . SER B 1 790 ? -23.219 4.242 -1.264 1 67.44 790 SER B N 1
ATOM 13733 C CA . SER B 1 790 ? -22.203 5.27 -1.438 1 67.44 790 SER B CA 1
ATOM 13734 C C . SER B 1 790 ? -20.797 4.672 -1.374 1 67.44 790 SER B C 1
ATOM 13736 O O . SER B 1 790 ? -19.922 5.055 -2.145 1 67.44 790 SER B O 1
ATOM 13738 N N . ARG B 1 791 ? -20.688 3.787 -0.556 1 64.25 791 ARG B N 1
ATOM 13739 C CA . ARG B 1 791 ? -19.406 3.102 -0.45 1 64.25 791 ARG B CA 1
ATOM 13740 C C . ARG B 1 791 ? -19.109 2.307 -1.715 1 64.25 791 ARG B C 1
ATOM 13742 O O . ARG B 1 791 ? -17.984 2.344 -2.225 1 64.25 791 ARG B O 1
ATOM 13749 N N . GLN B 1 792 ? -20.141 1.64 -2.1 1 67.38 792 GLN B N 1
ATOM 13750 C CA . GLN B 1 792 ? -20 0.854 -3.322 1 67.38 792 GLN B CA 1
ATOM 13751 C C . GLN B 1 792 ? -19.688 1.747 -4.52 1 67.38 792 GLN B C 1
ATOM 13753 O O . GLN B 1 792 ? -18.906 1.362 -5.398 1 67.38 792 GLN B O 1
ATOM 13758 N N . ALA B 1 793 ? -20.328 2.867 -4.418 1 72.88 793 ALA B N 1
ATOM 13759 C CA . ALA B 1 793 ? -20.094 3.826 -5.492 1 72.88 793 ALA B CA 1
ATOM 13760 C C . ALA B 1 793 ? -18.641 4.297 -5.504 1 72.88 793 ALA B C 1
ATOM 13762 O O . ALA B 1 793 ? -18.047 4.441 -6.57 1 72.88 793 ALA B O 1
ATOM 13763 N N . GLY B 1 794 ? -18.219 4.512 -4.359 1 66.81 794 GLY B N 1
ATOM 13764 C CA . GLY B 1 794 ? -16.828 4.879 -4.262 1 66.81 794 GLY B CA 1
ATOM 13765 C C . GLY B 1 794 ? -15.883 3.795 -4.762 1 66.81 794 GLY B C 1
ATOM 13766 O O . GLY B 1 794 ? -14.945 4.078 -5.516 1 66.81 794 GLY B O 1
ATOM 13767 N N . ASP B 1 795 ? -16.156 2.588 -4.402 1 64.38 795 ASP B N 1
ATOM 13768 C CA . ASP B 1 795 ? -15.391 1.437 -4.859 1 64.38 795 ASP B CA 1
ATOM 13769 C C . ASP B 1 795 ? -15.484 1.274 -6.375 1 64.38 795 ASP B C 1
ATOM 13771 O O . ASP B 1 795 ? -14.492 0.945 -7.031 1 64.38 795 ASP B O 1
ATOM 13775 N N . CYS B 1 796 ? -16.703 1.467 -6.738 1 73.69 796 CYS B N 1
ATOM 13776 C CA . CYS B 1 796 ? -16.938 1.399 -8.172 1 73.69 796 CYS B CA 1
ATOM 13777 C C . CYS B 1 796 ? -16.078 2.412 -8.922 1 73.69 796 CYS B C 1
ATOM 13779 O O . CYS B 1 796 ? -15.414 2.066 -9.891 1 73.69 796 CYS B O 1
ATOM 13781 N N . ALA B 1 797 ? -16.141 3.604 -8.336 1 73.19 797 ALA B N 1
ATOM 13782 C CA . ALA B 1 797 ? -15.359 4.66 -8.969 1 73.19 797 ALA B CA 1
ATOM 13783 C C . ALA B 1 797 ? -13.875 4.332 -8.938 1 73.19 797 ALA B C 1
ATOM 13785 O O . ALA B 1 797 ? -13.172 4.488 -9.938 1 73.19 797 ALA B O 1
ATOM 13786 N N . GLY B 1 798 ? -13.508 3.916 -7.844 1 64.44 798 GLY B N 1
ATOM 13787 C CA . GLY B 1 798 ? -12.117 3.533 -7.711 1 64.44 798 GLY B CA 1
ATOM 13788 C C . GLY B 1 798 ? -11.711 2.406 -8.641 1 64.44 798 GLY B C 1
ATOM 13789 O O . GLY B 1 798 ? -10.68 2.48 -9.305 1 64.44 798 GLY B O 1
ATOM 13790 N N . HIS B 1 799 ? -12.539 1.429 -8.695 1 64.69 799 HIS B N 1
ATOM 13791 C CA . HIS B 1 799 ? -12.32 0.274 -9.562 1 64.69 799 HIS B CA 1
ATOM 13792 C C . HIS B 1 799 ? -12.234 0.69 -11.023 1 64.69 799 HIS B C 1
ATOM 13794 O O . HIS B 1 799 ? -11.344 0.234 -11.75 1 64.69 799 HIS B O 1
ATOM 13800 N N . ILE B 1 800 ? -13.203 1.488 -11.336 1 72.06 800 ILE B N 1
ATOM 13801 C CA . ILE B 1 800 ? -13.25 1.938 -12.719 1 72.06 800 ILE B CA 1
ATOM 13802 C C . ILE B 1 800 ? -12.031 2.805 -13.023 1 72.06 800 ILE B C 1
ATOM 13804 O O . ILE B 1 800 ? -11.398 2.656 -14.07 1 72.06 800 ILE B O 1
ATOM 13808 N N . ASN B 1 801 ? -11.773 3.588 -12.023 1 66.75 801 ASN B N 1
ATOM 13809 C CA . ASN B 1 801 ? -10.641 4.48 -12.242 1 66.75 801 ASN B CA 1
ATOM 13810 C C . ASN B 1 801 ? -9.32 3.709 -12.305 1 66.75 801 ASN B C 1
ATOM 13812 O O . ASN B 1 801 ? -8.43 4.062 -13.078 1 66.75 801 ASN B O 1
ATOM 13816 N N . ASP B 1 802 ? -9.289 2.652 -11.57 1 57.19 802 ASP B N 1
ATOM 13817 C CA . ASP B 1 802 ? -8.117 1.784 -11.602 1 57.19 802 ASP B CA 1
ATOM 13818 C C . ASP B 1 802 ? -8.078 0.96 -12.891 1 57.19 802 ASP B C 1
ATOM 13820 O O . ASP B 1 802 ? -7.027 0.847 -13.531 1 57.19 802 ASP B O 1
ATOM 13824 N N . ALA B 1 803 ? -9.32 0.367 -13.188 1 57.38 803 ALA B N 1
ATOM 13825 C CA . ALA B 1 803 ? -9.453 -0.556 -14.312 1 57.38 803 ALA B CA 1
ATOM 13826 C C . ALA B 1 803 ? -9.352 0.183 -15.648 1 57.38 803 ALA B C 1
ATOM 13828 O O . ALA B 1 803 ? -8.875 -0.373 -16.641 1 57.38 803 ALA B O 1
ATOM 13829 N N . CYS B 1 804 ? -9.953 1.389 -15.594 1 56.44 804 CYS B N 1
ATOM 13830 C CA . CYS B 1 804 ? -10.094 2.076 -16.875 1 56.44 804 CYS B CA 1
ATOM 13831 C C . CYS B 1 804 ? -9.148 3.268 -16.953 1 56.44 804 CYS B C 1
ATOM 13833 O O . CYS B 1 804 ? -9.43 4.238 -17.656 1 56.44 804 CYS B O 1
ATOM 13835 N N . GLU B 1 805 ? -8.195 3.121 -16.141 1 53.12 805 GLU B N 1
ATOM 13836 C CA . GLU B 1 805 ? -7.25 4.234 -16.172 1 53.12 805 GLU B CA 1
ATOM 13837 C C . GLU B 1 805 ? -6.695 4.445 -17.578 1 53.12 805 GLU B C 1
ATOM 13839 O O . GLU B 1 805 ? -6.582 5.582 -18.047 1 53.12 805 GLU B O 1
ATOM 13844 N N . ASP B 1 806 ? -6.531 3.279 -18.281 1 47.31 806 ASP B N 1
ATOM 13845 C CA . ASP B 1 806 ? -5.941 3.307 -19.625 1 47.31 806 ASP B CA 1
ATOM 13846 C C . ASP B 1 806 ? -6.957 3.775 -20.656 1 47.31 806 ASP B C 1
ATOM 13848 O O . ASP B 1 806 ? -6.582 4.242 -21.734 1 47.31 806 ASP B O 1
ATOM 13852 N N . GLN B 1 807 ? -8.156 3.621 -20.453 1 54.69 807 GLN B N 1
ATOM 13853 C CA . GLN B 1 807 ? -9.203 3.943 -21.422 1 54.69 807 GLN B CA 1
ATOM 13854 C C . GLN B 1 807 ? -9.672 5.387 -21.266 1 54.69 807 GLN B C 1
ATOM 13856 O O . GLN B 1 807 ? -10.609 5.816 -21.938 1 54.69 807 GLN B O 1
ATOM 13861 N N . HIS B 1 808 ? -9.016 6.164 -20.547 1 56.09 808 HIS B N 1
ATOM 13862 C CA . HIS B 1 808 ? -9.359 7.562 -20.297 1 56.09 808 HIS B CA 1
ATOM 13863 C C . HIS B 1 808 ? -10.797 7.699 -19.812 1 56.09 808 HIS B C 1
ATOM 13865 O O . HIS B 1 808 ? -11.539 8.547 -20.312 1 56.09 808 HIS B O 1
ATOM 13871 N N . VAL B 1 809 ? -11.07 6.738 -19.141 1 68.12 809 VAL B N 1
ATOM 13872 C CA . VAL B 1 809 ? -12.398 6.77 -18.531 1 68.12 809 VAL B CA 1
ATOM 13873 C C . VAL B 1 809 ? -12.266 6.98 -17.031 1 68.12 809 VAL B C 1
ATOM 13875 O O . VAL B 1 809 ? -11.352 6.453 -16.406 1 68.12 809 VAL B O 1
ATOM 13878 N N . HIS B 1 810 ? -12.883 7.941 -16.625 1 71.31 810 HIS B N 1
ATOM 13879 C CA . HIS B 1 810 ? -12.828 8.219 -15.195 1 71.31 810 HIS B CA 1
ATOM 13880 C C . HIS B 1 810 ? -14.211 8.086 -14.555 1 71.31 810 HIS B C 1
ATOM 13882 O O . HIS B 1 810 ? -15.219 8.477 -15.156 1 71.31 810 HIS B O 1
ATOM 13888 N N . ALA B 1 811 ? -14.156 7.441 -13.43 1 74.31 811 ALA B N 1
ATOM 13889 C CA . ALA B 1 811 ? -15.383 7.348 -12.641 1 74.31 811 ALA B CA 1
ATOM 13890 C C . ALA B 1 811 ? -15.391 8.383 -11.523 1 74.31 811 ALA B C 1
ATOM 13892 O O . ALA B 1 811 ? -14.438 8.484 -10.75 1 74.31 811 ALA B O 1
ATOM 13893 N N . ILE B 1 812 ? -16.328 9.312 -11.578 1 67.75 812 ILE B N 1
ATOM 13894 C CA . ILE B 1 812 ? -16.484 10.375 -10.586 1 67.75 812 ILE B CA 1
ATOM 13895 C C . ILE B 1 812 ? -17.688 10.094 -9.703 1 67.75 812 ILE B C 1
ATOM 13897 O O . ILE B 1 812 ? -18.812 10.008 -10.195 1 67.75 812 ILE B O 1
ATOM 13901 N N . PRO B 1 813 ? -17.391 9.789 -8.469 1 64.31 813 PRO B N 1
ATOM 13902 C CA . PRO B 1 813 ? -18.547 9.68 -7.582 1 64.31 813 PRO B CA 1
ATOM 13903 C C . PRO B 1 813 ? -19.234 11.016 -7.332 1 64.31 813 PRO B C 1
ATOM 13905 O O . PRO B 1 813 ? -18.562 12.023 -7.09 1 64.31 813 PRO B O 1
ATOM 13908 N N . VAL B 1 814 ? -20.453 11.195 -7.758 1 61.34 814 VAL B N 1
ATOM 13909 C CA . VAL B 1 814 ? -21.297 12.352 -7.453 1 61.34 814 VAL B CA 1
ATOM 13910 C C . VAL B 1 814 ? -22.375 11.961 -6.449 1 61.34 814 VAL B C 1
ATOM 13912 O O . VAL B 1 814 ? -22.516 10.789 -6.102 1 61.34 814 VAL B O 1
ATOM 13915 N N . GLU B 1 815 ? -22.938 12.938 -5.836 1 57.56 815 GLU B N 1
ATOM 13916 C CA . GLU B 1 815 ? -23.969 12.648 -4.844 1 57.56 815 GLU B CA 1
ATOM 13917 C C . GLU B 1 815 ? -25 11.68 -5.398 1 57.56 815 GLU B C 1
ATOM 13919 O O . GLU B 1 815 ? -25.797 12.047 -6.266 1 57.56 815 GLU B O 1
ATOM 13924 N N . GLY B 1 816 ? -25 10.43 -5.047 1 66.06 816 GLY B N 1
ATOM 13925 C CA . GLY B 1 816 ? -26 9.422 -5.387 1 66.06 816 GLY B CA 1
ATOM 13926 C C . GLY B 1 816 ? -25.688 8.688 -6.676 1 66.06 816 GLY B C 1
ATOM 13927 O O . GLY B 1 816 ? -26.516 7.902 -7.164 1 66.06 816 GLY B O 1
ATOM 13928 N N . ALA B 1 817 ? -24.609 9.055 -7.34 1 75.31 817 ALA B N 1
ATOM 13929 C CA . ALA B 1 817 ? -24.312 8.375 -8.602 1 75.31 817 ALA B CA 1
ATOM 13930 C C . ALA B 1 817 ? -22.812 8.328 -8.852 1 75.31 817 ALA B C 1
ATOM 13932 O O . ALA B 1 817 ? -22.031 9.031 -8.195 1 75.31 817 ALA B O 1
ATOM 13933 N N . VAL B 1 818 ? -22.391 7.348 -9.562 1 79.56 818 VAL B N 1
ATOM 13934 C CA . VAL B 1 818 ? -21.047 7.297 -10.117 1 79.56 818 VAL B CA 1
ATOM 13935 C C . VAL B 1 818 ? -21.109 7.523 -11.633 1 79.56 818 VAL B C 1
ATOM 13937 O O . VAL B 1 818 ? -21.766 6.777 -12.352 1 79.56 818 VAL B O 1
ATOM 13940 N N . ILE B 1 819 ? -20.547 8.625 -12.055 1 75.25 819 ILE B N 1
ATOM 13941 C CA . ILE B 1 819 ? -20.531 8.945 -13.477 1 75.25 819 ILE B CA 1
ATOM 13942 C C . ILE B 1 819 ? -19.203 8.508 -14.102 1 75.25 819 ILE B C 1
ATOM 13944 O O . ILE B 1 819 ? -18.141 8.852 -13.602 1 75.25 819 ILE B O 1
ATOM 13948 N N . VAL B 1 820 ? -19.359 7.516 -14.922 1 80.62 820 VAL B N 1
ATOM 13949 C CA . VAL B 1 820 ? -18.188 7.09 -15.672 1 80.62 820 VAL B CA 1
ATOM 13950 C C . VAL B 1 820 ? -18.188 7.738 -17.047 1 80.62 820 VAL B C 1
ATOM 13952 O O . VAL B 1 820 ? -19.156 7.609 -17.797 1 80.62 820 VAL B O 1
ATOM 13955 N N . GLU B 1 821 ? -17.359 8.531 -17.266 1 73.75 821 GLU B N 1
ATOM 13956 C CA . GLU B 1 821 ? -17.312 9.234 -18.547 1 73.75 821 GLU B CA 1
ATOM 13957 C C . GLU B 1 821 ? -15.898 9.273 -19.109 1 73.75 821 GLU B C 1
ATOM 13959 O O . GLU B 1 821 ? -14.93 9.039 -18.375 1 73.75 821 GLU B O 1
ATOM 13964 N N . SER B 1 822 ? -15.914 9.227 -20.375 1 69.5 822 SER B N 1
ATOM 13965 C CA . SER B 1 822 ? -14.633 9.383 -21.047 1 69.5 822 SER B CA 1
ATOM 13966 C C . SER B 1 822 ? -14 10.734 -20.719 1 69.5 822 SER B C 1
ATOM 13968 O O . SER B 1 822 ? -14.703 11.75 -20.641 1 69.5 822 SER B O 1
ATOM 13970 N N . MET B 1 823 ? -12.859 10.68 -20.406 1 64.25 823 MET B N 1
ATOM 13971 C CA . MET B 1 823 ? -12.148 11.922 -20.109 1 64.25 823 MET B CA 1
ATOM 13972 C C . MET B 1 823 ? -11.859 12.695 -21.406 1 64.25 823 MET B C 1
ATOM 13974 O O . MET B 1 823 ? -11.508 13.875 -21.359 1 64.25 823 MET B O 1
ATOM 13978 N N . LYS B 1 824 ? -12.148 12.094 -22.484 1 65.38 824 LYS B N 1
ATOM 13979 C CA . LYS B 1 824 ? -11.82 12.703 -23.766 1 65.38 824 LYS B CA 1
ATOM 13980 C C . LYS B 1 824 ? -12.898 13.695 -24.203 1 65.38 824 LYS B C 1
ATOM 13982 O O . LYS B 1 824 ? -12.594 14.727 -24.812 1 65.38 824 LYS B O 1
ATOM 13987 N N . TRP B 1 825 ? -14.141 13.344 -23.844 1 72.75 825 TRP B N 1
ATOM 13988 C CA . TRP B 1 825 ? -15.25 14.188 -24.297 1 72.75 825 TRP B CA 1
ATOM 13989 C C . TRP B 1 825 ? -15.984 14.789 -23.109 1 72.75 825 TRP B C 1
ATOM 13991 O O . TRP B 1 825 ? -16.719 14.094 -22.406 1 72.75 825 TRP B O 1
ATOM 14001 N N . THR B 1 826 ? -15.664 15.922 -22.828 1 77.69 826 THR B N 1
ATOM 14002 C CA . THR B 1 826 ? -16.234 16.688 -21.719 1 77.69 826 THR B CA 1
ATOM 14003 C C . THR B 1 826 ? -16.984 17.906 -22.234 1 77.69 826 THR B C 1
ATOM 14005 O O . THR B 1 826 ? -16.969 18.203 -23.438 1 77.69 826 THR B O 1
ATOM 14008 N N . LYS B 1 827 ? -17.703 18.453 -21.359 1 85.62 827 LYS B N 1
ATOM 14009 C CA . LYS B 1 827 ? -18.359 19.703 -21.703 1 85.62 827 LYS B CA 1
ATOM 14010 C C . LYS B 1 827 ? -17.375 20.719 -22.25 1 85.62 827 LYS B C 1
ATOM 14012 O O . LYS B 1 827 ? -17.719 21.547 -23.109 1 85.62 827 LYS B O 1
ATOM 14017 N N . ARG B 1 828 ? -16.219 20.547 -21.797 1 86.44 828 ARG B N 1
ATOM 14018 C CA . ARG B 1 828 ? -15.18 21.453 -22.281 1 86.44 828 ARG B CA 1
ATOM 14019 C C . ARG B 1 828 ? -14.875 21.188 -23.766 1 86.44 828 ARG B C 1
ATOM 14021 O O . ARG B 1 828 ? -14.844 22.125 -24.562 1 86.44 828 ARG B O 1
ATOM 14028 N N . THR B 1 829 ? -14.695 19.969 -24.094 1 85.5 829 THR B N 1
ATOM 14029 C CA . THR B 1 829 ? -14.344 19.625 -25.469 1 85.5 829 THR B CA 1
ATOM 14030 C C . THR B 1 829 ? -15.461 20.016 -26.422 1 85.5 829 THR B C 1
ATOM 14032 O O . THR B 1 829 ? -15.203 20.438 -27.547 1 85.5 829 THR B O 1
ATOM 14035 N N . ALA B 1 830 ? -16.562 19.828 -26.016 1 87.75 830 ALA B N 1
ATOM 14036 C CA . ALA B 1 830 ? -17.703 20.25 -26.828 1 87.75 830 ALA B CA 1
ATOM 14037 C C . ALA B 1 830 ? -17.688 21.75 -27.062 1 87.75 830 ALA B C 1
ATOM 14039 O O . ALA B 1 830 ? -17.891 22.203 -28.188 1 87.75 830 ALA B O 1
ATOM 14040 N N . ALA B 1 831 ? -17.422 22.5 -26 1 91.81 831 ALA B N 1
ATOM 14041 C CA . ALA B 1 831 ? -17.359 23.953 -26.125 1 91.81 831 ALA B CA 1
ATOM 14042 C C . ALA B 1 831 ? -16.234 24.359 -27.078 1 91.81 831 ALA B C 1
ATOM 14044 O O . ALA B 1 831 ? -16.406 25.281 -27.875 1 91.81 831 ALA B O 1
ATOM 14045 N N . GLU B 1 832 ? -15.258 23.656 -27.016 1 90.56 832 GLU B N 1
ATOM 14046 C CA . GLU B 1 832 ? -14.125 23.938 -27.891 1 90.56 832 GLU B CA 1
ATOM 14047 C C . GLU B 1 832 ? -14.477 23.688 -29.359 1 90.56 832 GLU B C 1
ATOM 14049 O O . GLU B 1 832 ? -14.109 24.469 -30.234 1 90.56 832 GLU B O 1
ATOM 14054 N N . ILE B 1 833 ? -15.094 22.672 -29.531 1 88.56 833 ILE B N 1
ATOM 14055 C CA . ILE B 1 833 ? -15.492 22.312 -30.891 1 88.56 833 ILE B CA 1
ATOM 14056 C C . ILE B 1 833 ? -16.469 23.344 -31.422 1 88.56 833 ILE B C 1
ATOM 14058 O O . ILE B 1 833 ? -16.375 23.766 -32.594 1 88.56 833 ILE B O 1
ATOM 14062 N N . ILE B 1 834 ? -17.375 23.719 -30.688 1 91.19 834 ILE B N 1
ATOM 14063 C CA . ILE B 1 834 ? -18.344 24.734 -31.062 1 91.19 834 ILE B CA 1
ATOM 14064 C C . ILE B 1 834 ? -17.625 26.016 -31.469 1 91.19 834 ILE B C 1
ATOM 14066 O O . ILE B 1 834 ? -17.906 26.594 -32.531 1 91.19 834 ILE B O 1
ATOM 14070 N N . PHE B 1 835 ? -16.75 26.406 -30.625 1 92.19 835 PHE B N 1
ATOM 14071 C CA . PHE B 1 835 ? -16.016 27.641 -30.859 1 92.19 835 PHE B CA 1
ATOM 14072 C C . PHE B 1 835 ? -15.164 27.531 -32.125 1 92.19 835 PHE B C 1
ATOM 14074 O O . PHE B 1 835 ? -15.102 28.469 -32.938 1 92.19 835 PHE B O 1
ATOM 14081 N N . LYS B 1 836 ? -14.641 26.391 -32.281 1 88 836 LYS B N 1
ATOM 14082 C CA . LYS B 1 836 ? -13.852 26.141 -33.469 1 88 836 LYS B CA 1
ATOM 14083 C C . LYS B 1 836 ? -14.727 26.172 -34.719 1 88 836 LYS B C 1
ATOM 14085 O O . LYS B 1 836 ? -14.328 26.734 -35.75 1 88 836 LYS B O 1
ATOM 14090 N N . ASN B 1 837 ? -15.781 25.547 -34.625 1 86.88 837 ASN B N 1
ATOM 14091 C CA . ASN B 1 837 ? -16.719 25.531 -35.75 1 86.88 837 ASN B CA 1
ATOM 14092 C C . ASN B 1 837 ? -17.172 26.953 -36.125 1 86.88 837 ASN B C 1
ATOM 14094 O O . ASN B 1 837 ? -17.328 27.281 -37.281 1 86.88 837 ASN B O 1
ATOM 14098 N N . ILE B 1 838 ? -17.422 27.734 -35.156 1 87.44 838 ILE B N 1
ATOM 14099 C CA . ILE B 1 838 ? -17.828 29.125 -35.344 1 87.44 838 ILE B CA 1
ATOM 14100 C C . ILE B 1 838 ? -16.703 29.906 -36.031 1 87.44 838 ILE B C 1
ATOM 14102 O O . ILE B 1 838 ? -16.938 30.688 -36.938 1 87.44 838 ILE B O 1
ATOM 14106 N N . LYS B 1 839 ? -15.57 29.594 -35.562 1 85 839 LYS B N 1
ATOM 14107 C CA . LYS B 1 839 ? -14.398 30.25 -36.125 1 85 839 LYS B CA 1
ATOM 14108 C C . LYS B 1 839 ? -14.203 29.844 -37.594 1 85 839 LYS B C 1
ATOM 14110 O O . LYS B 1 839 ? -13.938 30.703 -38.438 1 85 839 LYS B O 1
ATOM 14115 N N . ASP B 1 840 ? -14.438 28.656 -37.875 1 80.56 840 ASP B N 1
ATOM 14116 C CA . ASP B 1 840 ? -14.234 28.141 -39.25 1 80.56 840 ASP B CA 1
ATOM 14117 C C . ASP B 1 840 ? -15.359 28.562 -40.156 1 80.56 840 ASP B C 1
ATOM 14119 O O . ASP B 1 840 ? -15.164 28.688 -41.375 1 80.56 840 ASP B O 1
ATOM 14123 N N . GLY B 1 841 ? -16.484 28.719 -39.625 1 75.81 841 GLY B N 1
ATOM 14124 C CA . GLY B 1 841 ? -17.656 29.078 -40.406 1 75.81 841 GLY B CA 1
ATOM 14125 C C . GLY B 1 841 ? -17.734 30.578 -40.688 1 75.81 841 GLY B C 1
ATOM 14126 O O . GLY B 1 841 ? -18.656 31.031 -41.375 1 75.81 841 GLY B O 1
ATOM 14127 N N . MET B 1 842 ? -16.891 31.266 -40.25 1 72.69 842 MET B N 1
ATOM 14128 C CA . MET B 1 842 ? -16.891 32.719 -40.438 1 72.69 842 MET B CA 1
ATOM 14129 C C . MET B 1 842 ? -16.641 33.062 -41.906 1 72.69 842 MET B C 1
ATOM 14131 O O . MET B 1 842 ? -15.773 32.469 -42.562 1 72.69 842 MET B O 1
ATOM 14135 N N . GLU B 1 843 ? -17.562 33.812 -42.531 1 62.44 843 GLU B N 1
ATOM 14136 C CA . GLU B 1 843 ? -17.406 34.281 -43.875 1 62.44 843 GLU B CA 1
ATOM 14137 C C . GLU B 1 843 ? -16.109 35.062 -44.062 1 62.44 843 GLU B C 1
ATOM 14139 O O . GLU B 1 843 ? -15.594 35.625 -43.094 1 62.44 843 GLU B O 1
ATOM 14144 N N . SER B 1 844 ? -15.555 35.031 -45.281 1 56.34 844 SER B N 1
ATOM 14145 C CA . SER B 1 844 ? -14.297 35.688 -45.625 1 56.34 844 SER B CA 1
ATOM 14146 C C . SER B 1 844 ? -14.305 37.156 -45.25 1 56.34 844 SER B C 1
ATOM 14148 O O . SER B 1 844 ? -13.258 37.719 -44.906 1 56.34 844 SER B O 1
ATOM 14150 N N . ALA B 1 845 ? -15.367 37.906 -45.281 1 55.53 845 ALA B N 1
ATOM 14151 C CA . ALA B 1 845 ? -15.453 39.344 -45.062 1 55.53 845 ALA B CA 1
ATOM 14152 C C . ALA B 1 845 ? -15.281 39.688 -43.594 1 55.53 845 ALA B C 1
ATOM 14154 O O . ALA B 1 845 ? -15.016 40.844 -43.25 1 55.53 845 ALA B O 1
ATOM 14155 N N . ARG B 1 846 ? -15.5 38.844 -42.719 1 58.97 846 ARG B N 1
ATOM 14156 C CA . ARG B 1 846 ? -15.352 39.094 -41.281 1 58.97 846 ARG B CA 1
ATOM 14157 C C . ARG B 1 846 ? -14.055 38.469 -40.781 1 58.97 846 ARG B C 1
ATOM 14159 O O . ARG B 1 846 ? -13.906 38.281 -39.562 1 58.97 846 ARG B O 1
ATOM 14166 N N . LYS B 1 847 ? -13.328 38.188 -41.75 1 55.34 847 LYS B N 1
ATOM 14167 C CA . LYS B 1 847 ? -11.992 37.656 -41.469 1 55.34 847 LYS B CA 1
ATOM 14168 C C . LYS B 1 847 ? -11.109 38.719 -40.812 1 55.34 847 LYS B C 1
ATOM 14170 O O . LYS B 1 847 ? -10.961 39.812 -41.344 1 55.34 847 LYS B O 1
ATOM 14175 N N . GLY B 1 848 ? -10.758 38.781 -39.5 1 57.12 848 GLY B N 1
ATOM 14176 C CA . GLY B 1 848 ? -10.086 39.719 -38.656 1 57.12 848 GLY B CA 1
ATOM 14177 C C . GLY B 1 848 ? -10.883 40.094 -37.406 1 57.12 848 GLY B C 1
ATOM 14178 O O . GLY B 1 848 ? -10.344 40.688 -36.469 1 57.12 848 GLY B O 1
ATOM 14179 N N . LYS B 1 849 ? -12.133 39.844 -37.562 1 71.38 849 LYS B N 1
ATOM 14180 C CA . LYS B 1 849 ? -12.977 40.188 -36.406 1 71.38 849 LYS B CA 1
ATOM 14181 C C . LYS B 1 849 ? -13.109 38.969 -35.5 1 71.38 849 LYS B C 1
ATOM 14183 O O . LYS B 1 849 ? -12.719 37.875 -35.844 1 71.38 849 LYS B O 1
ATOM 14188 N N . TYR B 1 850 ? -13.547 39.188 -34.375 1 84.75 850 TYR B N 1
ATOM 14189 C CA . TYR B 1 850 ? -13.734 38.125 -33.375 1 84.75 850 TYR B CA 1
ATOM 14190 C C . TYR B 1 850 ? -14.82 37.156 -33.812 1 84.75 850 TYR B C 1
ATOM 14192 O O . TYR B 1 850 ? -15.867 37.562 -34.312 1 84.75 850 TYR B O 1
ATOM 14200 N N . PRO B 1 851 ? -14.555 35.906 -33.844 1 86.06 851 PRO B N 1
ATOM 14201 C CA . PRO B 1 851 ? -15.625 34.969 -34.188 1 86.06 851 PRO B CA 1
ATOM 14202 C C . PRO B 1 851 ? -16.891 35.188 -33.344 1 86.06 851 PRO B C 1
ATOM 14204 O O . PRO B 1 851 ? -18 35.062 -33.875 1 86.06 851 PRO B O 1
ATOM 14207 N N . VAL B 1 852 ? -16.641 35.469 -32.094 1 91.25 852 VAL B N 1
ATOM 14208 C CA . VAL B 1 852 ? -17.672 35.844 -31.141 1 91.25 852 VAL B CA 1
ATOM 14209 C C . VAL B 1 852 ? -17.172 37 -30.25 1 91.25 852 VAL B C 1
ATOM 14211 O O . VAL B 1 852 ? -16 37.031 -29.875 1 91.25 852 VAL B O 1
ATOM 14214 N N . ASP B 1 853 ? -18 37.938 -30.109 1 91.56 853 ASP B N 1
ATOM 14215 C CA . ASP B 1 853 ? -17.562 39.094 -29.328 1 91.56 853 ASP B CA 1
ATOM 14216 C C . ASP B 1 853 ? -18.125 39.031 -27.906 1 91.56 853 ASP B C 1
ATOM 14218 O O . ASP B 1 853 ? -17.766 39.844 -27.062 1 91.56 853 ASP B O 1
ATOM 14222 N N . PHE B 1 854 ? -19.047 38.156 -27.672 1 94.12 854 PHE B N 1
ATOM 14223 C CA . PHE B 1 854 ? -19.672 37.969 -26.359 1 94.12 854 PHE B CA 1
ATOM 14224 C C . PHE B 1 854 ? -19.875 36.5 -26.047 1 94.12 854 PHE B C 1
ATOM 14226 O O . PHE B 1 854 ? -20.453 35.75 -26.844 1 94.12 854 PHE B O 1
ATOM 14233 N N . LEU B 1 855 ? -19.297 36.062 -24.922 1 95.88 855 LEU B N 1
ATOM 14234 C CA . LEU B 1 855 ? -19.422 34.656 -24.484 1 95.88 855 LEU B CA 1
ATOM 14235 C C . LEU B 1 855 ? -19.953 34.594 -23.047 1 95.88 855 LEU B C 1
ATOM 14237 O O . LEU B 1 855 ? -19.344 35.156 -22.141 1 95.88 855 LEU B O 1
ATOM 14241 N N . LEU B 1 856 ? -21.094 33.969 -22.844 1 95.44 856 LEU B N 1
ATOM 14242 C CA . LEU B 1 856 ? -21.672 33.75 -21.516 1 95.44 856 LEU B CA 1
ATOM 14243 C C . LEU B 1 856 ? -21.812 32.281 -21.219 1 95.44 856 LEU B C 1
ATOM 14245 O O . LEU B 1 856 ? -22.469 31.547 -21.969 1 95.44 856 LEU B O 1
ATOM 14249 N N . VAL B 1 857 ? -21.156 31.797 -20.188 1 94.94 857 VAL B N 1
ATOM 14250 C CA . VAL B 1 857 ? -21.25 30.422 -19.734 1 94.94 857 VAL B CA 1
ATOM 14251 C C . VAL B 1 857 ? -21.875 30.375 -18.344 1 94.94 857 VAL B C 1
ATOM 14253 O O . VAL B 1 857 ? -21.406 31.031 -17.422 1 94.94 857 VAL B O 1
ATOM 14256 N N . VAL B 1 858 ? -22.938 29.641 -18.172 1 93.5 858 VAL B N 1
ATOM 14257 C CA . VAL B 1 858 ? -23.609 29.531 -16.891 1 93.5 858 VAL B CA 1
ATOM 14258 C C . VAL B 1 858 ? -23.766 28.047 -16.5 1 93.5 858 VAL B C 1
ATOM 14260 O O . VAL B 1 858 ? -24.141 27.219 -17.328 1 93.5 858 VAL B O 1
ATOM 14263 N N . GLY B 1 859 ? -23.422 27.734 -15.375 1 88.69 859 GLY B N 1
ATOM 14264 C CA . GLY B 1 859 ? -23.531 26.375 -14.883 1 88.69 859 GLY B CA 1
ATOM 14265 C C . GLY B 1 859 ? -23.609 26.281 -13.367 1 88.69 859 GLY B C 1
ATOM 14266 O O . GLY B 1 859 ? -23.391 27.281 -12.672 1 88.69 859 GLY B O 1
ATOM 14267 N N . ASP B 1 860 ? -23.969 25.062 -12.844 1 78.38 860 ASP B N 1
ATOM 14268 C CA . ASP B 1 860 ? -24.141 24.938 -11.406 1 78.38 860 ASP B CA 1
ATOM 14269 C C . ASP B 1 860 ? -23.25 23.828 -10.844 1 78.38 860 ASP B C 1
ATOM 14271 O O . ASP B 1 860 ? -22.984 23.797 -9.633 1 78.38 860 ASP B O 1
ATOM 14275 N N . GLY B 1 861 ? -22.875 23.031 -11.664 1 72.44 861 GLY B N 1
ATOM 14276 C CA . GLY B 1 861 ? -22.281 21.812 -11.125 1 72.44 861 GLY B CA 1
ATOM 14277 C C . GLY B 1 861 ? -20.797 21.719 -11.391 1 72.44 861 GLY B C 1
ATOM 14278 O O . GLY B 1 861 ? -20.219 22.594 -12.039 1 72.44 861 GLY B O 1
ATOM 14279 N N . ARG B 1 862 ? -20.172 20.641 -10.867 1 71.69 862 ARG B N 1
ATOM 14280 C CA . ARG B 1 862 ? -18.75 20.359 -11.008 1 71.69 862 ARG B CA 1
ATOM 14281 C C . ARG B 1 862 ? -18.391 20.094 -12.461 1 71.69 862 ARG B C 1
ATOM 14283 O O . ARG B 1 862 ? -17.281 20.438 -12.906 1 71.69 862 ARG B O 1
ATOM 14290 N N . GLU B 1 863 ? -19.281 19.578 -13.125 1 74.19 863 GLU B N 1
ATOM 14291 C CA . GLU B 1 863 ? -19.047 19.234 -14.531 1 74.19 863 GLU B CA 1
ATOM 14292 C C . GLU B 1 863 ? -18.906 20.484 -15.383 1 74.19 863 GLU B C 1
ATOM 14294 O O . GLU B 1 863 ? -18.391 20.438 -16.5 1 74.19 863 GLU B O 1
ATOM 14299 N N . ASP B 1 864 ? -19.375 21.547 -14.852 1 83.75 864 ASP B N 1
ATOM 14300 C CA . ASP B 1 864 ? -19.312 22.797 -15.602 1 83.75 864 ASP B CA 1
ATOM 14301 C C . ASP B 1 864 ? -17.984 23.516 -15.375 1 83.75 864 ASP B C 1
ATOM 14303 O O . ASP B 1 864 ? -17.641 24.422 -16.125 1 83.75 864 ASP B O 1
ATOM 14307 N N . GLU B 1 865 ? -17.328 23.094 -14.352 1 81.62 865 GLU B N 1
ATOM 14308 C CA . GLU B 1 865 ? -16.109 23.812 -13.992 1 81.62 865 GLU B CA 1
ATOM 14309 C C . GLU B 1 865 ? -15.078 23.734 -15.109 1 81.62 865 GLU B C 1
ATOM 14311 O O . GLU B 1 865 ? -14.305 24.672 -15.32 1 81.62 865 GLU B O 1
ATOM 14316 N N . VAL B 1 866 ? -15.133 22.688 -15.797 1 82.75 866 VAL B N 1
ATOM 14317 C CA . VAL B 1 866 ? -14.172 22.516 -16.891 1 82.75 866 VAL B CA 1
ATOM 14318 C C . VAL B 1 866 ? -14.492 23.5 -18 1 82.75 866 VAL B C 1
ATOM 14320 O O . VAL B 1 866 ? -13.586 24 -18.688 1 82.75 866 VAL B O 1
ATOM 14323 N N . VAL B 1 867 ? -15.68 23.828 -18.219 1 90.75 867 VAL B N 1
ATOM 14324 C CA . VAL B 1 867 ? -16.078 24.781 -19.25 1 90.75 867 VAL B CA 1
ATOM 14325 C C . VAL B 1 867 ? -15.727 26.203 -18.797 1 90.75 867 VAL B C 1
ATOM 14327 O O . VAL B 1 867 ? -15.32 27.031 -19.625 1 90.75 867 VAL B O 1
ATOM 14330 N N . PHE B 1 868 ? -15.945 26.406 -17.484 1 89.94 868 PHE B N 1
ATOM 14331 C CA . PHE B 1 868 ? -15.547 27.719 -16.953 1 89.94 868 PHE B CA 1
ATOM 14332 C C . PHE B 1 868 ? -14.07 27.969 -17.203 1 89.94 868 PHE B C 1
ATOM 14334 O O . PHE B 1 868 ? -13.688 29.047 -17.672 1 89.94 868 PHE B O 1
ATOM 14341 N N . ARG B 1 869 ? -13.344 26.984 -16.938 1 87 869 ARG B N 1
ATOM 14342 C CA . ARG B 1 869 ? -11.898 27.109 -17.125 1 87 869 ARG B CA 1
ATOM 14343 C C . ARG B 1 869 ? -11.57 27.406 -18.594 1 87 869 ARG B C 1
ATOM 14345 O O . ARG B 1 869 ? -10.719 28.266 -18.875 1 87 869 ARG B O 1
ATOM 14352 N N . TRP B 1 870 ? -12.195 26.734 -19.484 1 90.69 870 TRP B N 1
ATOM 14353 C CA . TRP B 1 870 ? -12.008 26.969 -20.906 1 90.69 870 TRP B CA 1
ATOM 14354 C C . TRP B 1 870 ? -12.359 28.406 -21.281 1 90.69 870 TRP B C 1
ATOM 14356 O O . TRP B 1 870 ? -11.586 29.078 -21.969 1 90.69 870 TRP B O 1
ATOM 14366 N N . ALA B 1 871 ? -13.445 28.812 -20.844 1 93.12 871 ALA B N 1
ATOM 14367 C CA . ALA B 1 871 ? -13.906 30.156 -21.156 1 93.12 871 ALA B CA 1
ATOM 14368 C C . ALA B 1 871 ? -12.961 31.203 -20.594 1 93.12 871 ALA B C 1
ATOM 14370 O O . ALA B 1 871 ? -12.688 32.219 -21.25 1 93.12 871 ALA B O 1
ATOM 14371 N N . ASN B 1 872 ? -12.547 30.906 -19.391 1 89.81 872 ASN B N 1
ATOM 14372 C CA . ASN B 1 872 ? -11.594 31.812 -18.766 1 89.81 872 ASN B CA 1
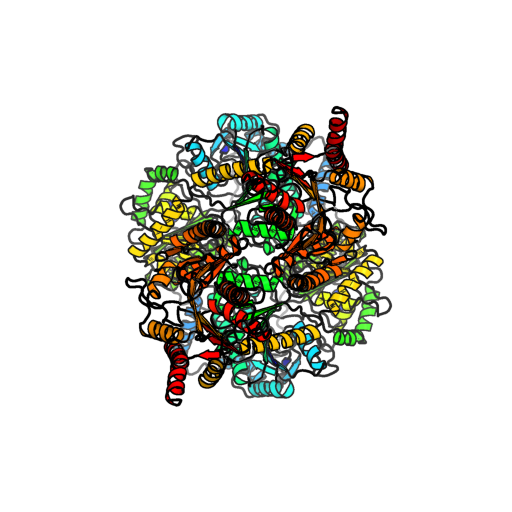ATOM 14373 C C . ASN B 1 872 ? -10.297 31.891 -19.562 1 89.81 872 ASN B C 1
ATOM 14375 O O . ASN B 1 872 ? -9.719 32.969 -19.719 1 89.81 872 ASN B O 1
ATOM 14379 N N . GLU B 1 873 ? -9.914 30.859 -20.062 1 88.62 873 GLU B N 1
ATOM 14380 C CA . GLU B 1 873 ? -8.727 30.812 -20.906 1 88.62 873 GLU B CA 1
ATOM 14381 C C . GLU B 1 873 ? -8.93 31.625 -22.188 1 88.62 873 GLU B C 1
ATOM 14383 O O . GLU B 1 873 ? -8.008 32.312 -22.656 1 88.62 873 GLU B O 1
ATOM 14388 N N . ILE B 1 874 ? -10.008 31.531 -22.781 1 90.25 874 ILE B N 1
ATOM 14389 C CA . ILE B 1 874 ? -10.359 32.25 -23.984 1 90.25 874 ILE B CA 1
ATOM 14390 C C . ILE B 1 874 ? -10.266 33.75 -23.719 1 90.25 874 ILE B C 1
ATOM 14392 O O . ILE B 1 874 ? -9.797 34.531 -24.578 1 90.25 874 ILE B O 1
ATOM 14396 N N . GLU B 1 875 ? -10.703 34.125 -22.594 1 88.5 875 GLU B N 1
ATOM 14397 C CA . GLU B 1 875 ? -10.617 35.5 -22.203 1 88.5 875 GLU B CA 1
ATOM 14398 C C . GLU B 1 875 ? -9.164 35.969 -22.062 1 88.5 875 GLU B C 1
ATOM 14400 O O . GLU B 1 875 ? -8.797 37.031 -22.531 1 88.5 875 GLU B O 1
ATOM 14405 N N . GLU B 1 876 ? -8.461 35.125 -21.422 1 86.38 876 GLU B N 1
ATOM 14406 C CA . GLU B 1 876 ? -7.055 35.438 -21.188 1 86.38 876 GLU B CA 1
ATOM 14407 C C . GLU B 1 876 ? -6.297 35.594 -22.516 1 86.38 876 GLU B C 1
ATOM 14409 O O . GLU B 1 876 ? -5.391 36.406 -22.625 1 86.38 876 GLU B O 1
ATOM 14414 N N . LYS B 1 877 ? -6.73 34.812 -23.453 1 85.94 877 LYS B N 1
ATOM 14415 C CA . LYS B 1 877 ? -6.094 34.844 -24.766 1 85.94 877 LYS B CA 1
ATOM 14416 C C . LYS B 1 877 ? -6.629 36 -25.609 1 85.94 877 LYS B C 1
ATOM 14418 O O . LYS B 1 877 ? -6.098 36.281 -26.688 1 85.94 877 LYS B O 1
ATOM 14423 N N . GLY B 1 878 ? -7.609 36.562 -25.219 1 86.38 878 GLY B N 1
ATOM 14424 C CA . GLY B 1 878 ? -8.195 37.719 -25.938 1 86.38 878 GLY B CA 1
ATOM 14425 C C . GLY B 1 878 ? -8.93 37.312 -27.203 1 86.38 878 GLY B C 1
ATOM 14426 O O . GLY B 1 878 ? -9.047 38.094 -28.125 1 86.38 878 GLY B O 1
ATOM 14427 N N . GLU B 1 879 ? -9.336 36.156 -27.219 1 88.56 879 GLU B N 1
ATOM 14428 C CA . GLU B 1 879 ? -10.016 35.656 -28.422 1 88.56 879 GLU B CA 1
ATOM 14429 C C . GLU B 1 879 ? -11.453 36.156 -28.484 1 88.56 879 GLU B C 1
ATOM 14431 O O . GLU B 1 879 ? -12.055 36.188 -29.562 1 88.56 879 GLU B O 1
ATOM 14436 N N . VAL B 1 880 ? -12.008 36.406 -27.312 1 92.19 880 VAL B N 1
ATOM 14437 C CA . VAL B 1 880 ? -13.336 37 -27.188 1 92.19 880 VAL B CA 1
ATOM 14438 C C . VAL B 1 880 ? -13.289 38.219 -26.266 1 92.19 880 VAL B C 1
ATOM 14440 O O . VAL B 1 880 ? -12.781 38.125 -25.156 1 92.19 880 VAL B O 1
ATOM 14443 N N . PRO B 1 881 ? -13.742 39.25 -26.797 1 89.62 881 PRO B N 1
ATOM 14444 C CA . PRO B 1 881 ? -13.609 40.469 -26.016 1 89.62 881 PRO B CA 1
ATOM 14445 C C . PRO B 1 881 ? -14.391 40.406 -24.703 1 89.62 881 PRO B C 1
ATOM 14447 O O . PRO B 1 881 ? -13.883 40.844 -23.656 1 89.62 881 PRO B O 1
ATOM 14450 N N . TYR B 1 882 ? -15.617 39.969 -24.672 1 91.56 882 TYR B N 1
ATOM 14451 C CA . TYR B 1 882 ? -16.422 39.906 -23.453 1 91.56 882 TYR B CA 1
ATOM 14452 C C . TYR B 1 882 ? -16.75 38.469 -23.078 1 91.56 882 TYR B C 1
ATOM 14454 O O . TYR B 1 882 ? -17.547 37.812 -23.766 1 91.56 882 TYR B O 1
ATOM 14462 N N . VAL B 1 883 ? -16.109 37.969 -22.016 1 94.44 883 VAL B N 1
ATOM 14463 C CA . VAL B 1 883 ? -16.375 36.625 -21.516 1 94.44 883 VAL B CA 1
ATOM 14464 C C . VAL B 1 883 ? -16.891 36.688 -20.078 1 94.44 883 VAL B C 1
ATOM 14466 O O . VAL B 1 883 ? -16.297 37.375 -19.234 1 94.44 883 VAL B O 1
ATOM 14469 N N . THR B 1 884 ? -18 36.094 -19.797 1 92.81 884 THR B N 1
ATOM 14470 C CA . THR B 1 884 ? -18.547 36 -18.453 1 92.81 884 THR B CA 1
ATOM 14471 C C . THR B 1 884 ? -18.938 34.562 -18.109 1 92.81 884 THR B C 1
ATOM 14473 O O . THR B 1 884 ? -19.672 33.938 -18.844 1 92.81 884 THR B O 1
ATOM 14476 N N . THR B 1 885 ? -18.359 34.062 -17.078 1 92.69 885 THR B N 1
ATOM 14477 C CA . THR B 1 885 ? -18.734 32.75 -16.547 1 92.69 885 THR B CA 1
ATOM 14478 C C . THR B 1 885 ? -19.469 32.906 -15.227 1 92.69 885 THR B C 1
ATOM 14480 O O . THR B 1 885 ? -19.047 33.656 -14.359 1 92.69 885 THR B O 1
ATOM 14483 N N . VAL B 1 886 ? -20.625 32.219 -15.086 1 90.56 886 VAL B N 1
ATOM 14484 C CA . VAL B 1 886 ? -21.469 32.406 -13.906 1 90.56 886 VAL B CA 1
ATOM 14485 C C . VAL B 1 886 ? -21.734 31.031 -13.266 1 90.56 886 VAL B C 1
ATOM 14487 O O . VAL B 1 886 ? -22.219 30.109 -13.93 1 90.56 886 VAL B O 1
ATOM 14490 N N . SER B 1 887 ? -21.422 30.906 -12.055 1 88.31 887 SER B N 1
ATOM 14491 C CA . SER B 1 887 ? -21.734 29.703 -11.297 1 88.31 887 SER B CA 1
ATOM 14492 C C . SER B 1 887 ? -22.906 29.922 -10.344 1 88.31 887 SER B C 1
ATOM 14494 O O . SER B 1 887 ? -23.016 30.984 -9.734 1 88.31 887 SER B O 1
ATOM 14496 N N . LEU B 1 888 ? -23.828 28.984 -10.312 1 78.75 888 LEU B N 1
ATOM 14497 C CA . LEU B 1 888 ? -24.969 29.047 -9.414 1 78.75 888 LEU B CA 1
ATOM 14498 C C . LEU B 1 888 ? -24.688 28.297 -8.109 1 78.75 888 LEU B C 1
ATOM 14500 O O . LEU B 1 888 ? -25.469 28.406 -7.152 1 78.75 888 LEU B O 1
ATOM 14504 N N . GLY B 1 889 ? -23.641 27.594 -8.039 1 64.5 889 GLY B N 1
ATOM 14505 C CA . GLY B 1 889 ? -23.406 26.734 -6.887 1 64.5 889 GLY B CA 1
ATOM 14506 C C . GLY B 1 889 ? -22.719 27.453 -5.742 1 64.5 889 GLY B C 1
ATOM 14507 O O . GLY B 1 889 ? -22.297 28.594 -5.887 1 64.5 889 GLY B O 1
ATOM 14508 N N . SER B 1 890 ? -22.906 26.906 -4.594 1 59.59 890 SER B N 1
ATOM 14509 C CA . SER B 1 890 ? -22.281 27.422 -3.385 1 59.59 890 SER B CA 1
ATOM 14510 C C . SER B 1 890 ? -20.859 26.875 -3.207 1 59.59 890 SER B C 1
ATOM 14512 O O . SER B 1 890 ? -20.172 27.234 -2.256 1 59.59 890 SER B O 1
ATOM 14514 N N . ARG B 1 891 ? -20.5 26.234 -4.289 1 63.53 891 ARG B N 1
ATOM 14515 C CA . ARG B 1 891 ? -19.203 25.578 -4.18 1 63.53 891 ARG B CA 1
ATOM 14516 C C . ARG B 1 891 ? -18.109 26.406 -4.82 1 63.53 891 ARG B C 1
ATOM 14518 O O . ARG B 1 891 ? -18.391 27.422 -5.473 1 63.53 891 ARG B O 1
ATOM 14525 N N . ASN B 1 892 ? -16.859 26.047 -4.449 1 70.94 892 ASN B N 1
ATOM 14526 C CA . ASN B 1 892 ? -15.742 26.688 -5.125 1 70.94 892 ASN B CA 1
ATOM 14527 C C . ASN B 1 892 ? -15.852 26.562 -6.641 1 70.94 892 ASN B C 1
ATOM 14529 O O . ASN B 1 892 ? -16.25 25.516 -7.148 1 70.94 892 ASN B O 1
ATOM 14533 N N . THR B 1 893 ? -15.75 27.609 -7.344 1 75.56 893 THR B N 1
ATOM 14534 C CA . THR B 1 893 ? -15.984 27.609 -8.781 1 75.56 893 THR B CA 1
ATOM 14535 C C . THR B 1 893 ? -14.875 28.359 -9.516 1 75.56 893 THR B C 1
ATOM 14537 O O . THR B 1 893 ? -14.195 29.203 -8.93 1 75.56 893 THR B O 1
ATOM 14540 N N . GLU B 1 894 ? -14.664 27.984 -10.68 1 78.62 894 GLU B N 1
ATOM 14541 C CA . GLU B 1 894 ? -13.773 28.688 -11.602 1 78.62 894 GLU B CA 1
ATOM 14542 C C . GLU B 1 894 ? -14.5 29.828 -12.32 1 78.62 894 GLU B C 1
ATOM 14544 O O . GLU B 1 894 ? -13.883 30.609 -13.031 1 78.62 894 GLU B O 1
ATOM 14549 N N . ALA B 1 895 ? -15.75 29.922 -12.023 1 86.19 895 ALA B N 1
ATOM 14550 C CA . ALA B 1 895 ? -16.531 30.953 -12.688 1 86.19 895 ALA B CA 1
ATOM 14551 C C . ALA B 1 895 ? -16.125 32.344 -12.203 1 86.19 895 ALA B C 1
ATOM 14553 O O . ALA B 1 895 ? -15.703 32.5 -11.055 1 86.19 895 ALA B O 1
ATOM 14554 N N . MET B 1 896 ? -16.25 33.281 -13.039 1 84.12 896 MET B N 1
ATOM 14555 C CA . MET B 1 896 ? -15.859 34.656 -12.734 1 84.12 896 MET B CA 1
ATOM 14556 C C . MET B 1 896 ? -16.922 35.375 -11.898 1 84.12 896 MET B C 1
ATOM 14558 O O . MET B 1 896 ? -16.641 36.344 -11.234 1 84.12 896 MET B O 1
ATOM 14562 N N . LYS B 1 897 ? -18.156 34.906 -12.047 1 85.56 897 LYS B N 1
ATOM 14563 C CA . LYS B 1 897 ? -19.281 35.5 -11.344 1 85.56 897 LYS B CA 1
ATOM 14564 C C . LYS B 1 897 ? -20.188 34.469 -10.727 1 85.56 897 LYS B C 1
ATOM 14566 O O . LYS B 1 897 ? -20.156 33.281 -11.133 1 85.56 897 LYS B O 1
ATOM 14571 N N . THR B 1 898 ? -20.922 34.906 -9.688 1 85.81 898 THR B N 1
ATOM 14572 C CA . THR B 1 898 ? -21.875 34 -9.047 1 85.81 898 THR B CA 1
ATOM 14573 C C . THR B 1 898 ? -23.281 34.594 -9.07 1 85.81 898 THR B C 1
ATOM 14575 O O . THR B 1 898 ? -23.438 35.812 -9.148 1 85.81 898 THR B O 1
ATOM 14578 N N . LEU B 1 899 ? -24.266 33.719 -9.195 1 81.06 899 LEU B N 1
ATOM 14579 C CA . LEU B 1 899 ? -25.672 34.094 -9.094 1 81.06 899 LEU B CA 1
ATOM 14580 C C . LEU B 1 899 ? -26.359 33.281 -8 1 81.06 899 LEU B C 1
ATOM 14582 O O . LEU B 1 899 ? -26.438 32.062 -8.078 1 81.06 899 LEU B O 1
ATOM 14586 N N . THR B 1 900 ? -26.828 33.906 -6.961 1 70.38 900 THR B N 1
ATOM 14587 C CA . THR B 1 900 ? -27.344 33.25 -5.777 1 70.38 900 THR B CA 1
ATOM 14588 C C . THR B 1 900 ? -28.812 32.906 -5.945 1 70.38 900 THR B C 1
ATOM 14590 O O . THR B 1 900 ? -29.359 32.062 -5.203 1 70.38 900 THR B O 1
ATOM 14593 N N . GLN B 1 901 ? -29.531 33.5 -6.918 1 69.38 901 GLN B N 1
ATOM 14594 C CA . GLN B 1 901 ? -30.969 33.344 -7.074 1 69.38 901 GLN B CA 1
ATOM 14595 C C . GLN B 1 901 ? -31.281 32.031 -7.816 1 69.38 901 GLN B C 1
ATOM 14597 O O . GLN B 1 901 ? -32.438 31.828 -8.234 1 69.38 901 GLN B O 1
ATOM 14602 N N . GLY B 1 902 ? -30.297 31.25 -8.008 1 77.38 902 GLY B N 1
ATOM 14603 C CA . GLY B 1 902 ? -30.516 29.938 -8.602 1 77.38 902 GLY B CA 1
ATOM 14604 C C . GLY B 1 902 ? -31.078 30 -10.008 1 77.38 902 GLY B C 1
ATOM 14605 O O . GLY B 1 902 ? -30.703 30.891 -10.789 1 77.38 902 GLY B O 1
ATOM 14606 N N . VAL B 1 903 ? -31.969 29.062 -10.281 1 81.88 903 VAL B N 1
ATOM 14607 C CA . VAL B 1 903 ? -32.531 28.891 -11.617 1 81.88 903 VAL B CA 1
ATOM 14608 C C . VAL B 1 903 ? -33.344 30.125 -11.984 1 81.88 903 VAL B C 1
ATOM 14610 O O . VAL B 1 903 ? -33.281 30.625 -13.109 1 81.88 903 VAL B O 1
ATOM 14613 N N . THR B 1 904 ? -34.062 30.609 -11.023 1 79.12 904 THR B N 1
ATOM 14614 C CA . THR B 1 904 ? -34.906 31.797 -11.25 1 79.12 904 THR B CA 1
ATOM 14615 C C . THR B 1 904 ? -34.031 33 -11.633 1 79.12 904 THR B C 1
ATOM 14617 O O . THR B 1 904 ? -34.406 33.781 -12.492 1 79.12 904 THR B O 1
ATOM 14620 N N . GLY B 1 905 ? -32.969 33.094 -10.961 1 84.94 905 GLY B N 1
ATOM 14621 C CA . GLY B 1 905 ? -32.031 34.188 -11.266 1 84.94 905 GLY B CA 1
ATOM 14622 C C . GLY B 1 905 ? -31.5 34.125 -12.68 1 84.94 905 GLY B C 1
ATOM 14623 O O . GLY B 1 905 ? -31.422 35.156 -13.359 1 84.94 905 GLY B O 1
ATOM 14624 N N . VAL B 1 906 ? -31.203 32.969 -13.062 1 90.62 906 VAL B N 1
ATOM 14625 C CA . VAL B 1 906 ? -30.641 32.781 -14.391 1 90.62 906 VAL B CA 1
ATOM 14626 C C . VAL B 1 906 ? -31.672 33.156 -15.453 1 90.62 906 VAL B C 1
ATOM 14628 O O . VAL B 1 906 ? -31.375 33.875 -16.406 1 90.62 906 VAL B O 1
ATOM 14631 N N . LEU B 1 907 ? -32.906 32.656 -15.25 1 88.88 907 LEU B N 1
ATOM 14632 C CA . LEU B 1 907 ? -33.969 32.906 -16.219 1 88.88 907 LEU B CA 1
ATOM 14633 C C . LEU B 1 907 ? -34.281 34.406 -16.281 1 88.88 907 LEU B C 1
ATOM 14635 O O . LEU B 1 907 ? -34.531 34.938 -17.359 1 88.88 907 LEU B O 1
ATOM 14639 N N . THR B 1 908 ? -34.219 35 -15.18 1 84.38 908 THR B N 1
ATOM 14640 C CA . THR B 1 908 ? -34.438 36.438 -15.133 1 84.38 908 THR B CA 1
ATOM 14641 C C . THR B 1 908 ? -33.375 37.188 -15.906 1 84.38 908 THR B C 1
ATOM 14643 O O . THR B 1 908 ? -33.656 38.125 -16.641 1 84.38 908 THR B O 1
ATOM 14646 N N . VAL B 1 909 ? -32.156 36.844 -15.664 1 90.56 909 VAL B N 1
ATOM 14647 C CA . VAL B 1 909 ? -31.031 37.469 -16.344 1 90.56 909 VAL B CA 1
ATOM 14648 C C . VAL B 1 909 ? -31.188 37.312 -17.859 1 90.56 909 VAL B C 1
ATOM 14650 O O . VAL B 1 909 ? -31 38.281 -18.609 1 90.56 909 VAL B O 1
ATOM 14653 N N . LEU B 1 910 ? -31.516 36.188 -18.281 1 92.69 910 LEU B N 1
ATOM 14654 C CA . LEU B 1 910 ? -31.656 35.875 -19.703 1 92.69 910 LEU B CA 1
ATOM 14655 C C . LEU B 1 910 ? -32.812 36.688 -20.312 1 92.69 910 LEU B C 1
ATOM 14657 O O . LEU B 1 910 ? -32.688 37.188 -21.422 1 92.69 910 LEU B O 1
ATOM 14661 N N . GLN B 1 911 ? -33.875 36.781 -19.609 1 87.38 911 GLN B N 1
ATOM 14662 C CA . GLN B 1 911 ? -35.062 37.531 -20.07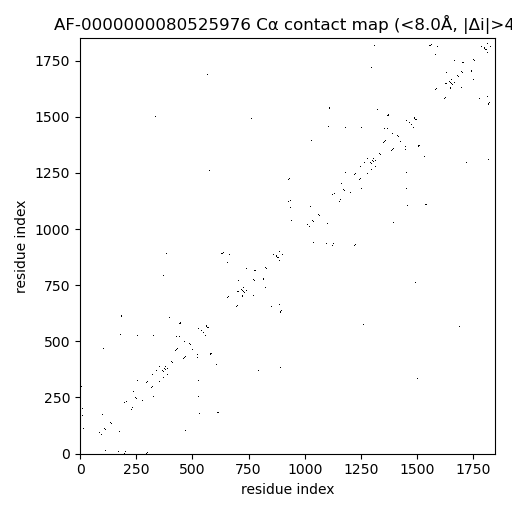8 1 87.38 911 GLN B CA 1
ATOM 14663 C C . GLN B 1 911 ? -34.75 39.031 -20.156 1 87.38 911 GLN B C 1
ATOM 14665 O O . GLN B 1 911 ? -35.188 39.688 -21.078 1 87.38 911 GLN B O 1
ATOM 14670 N N . LYS B 1 912 ? -34.031 39.438 -19.25 1 86.94 912 LYS B N 1
ATOM 14671 C CA . LYS B 1 912 ? -33.656 40.844 -19.25 1 86.94 912 LYS B CA 1
ATOM 14672 C C . LYS B 1 912 ? -32.719 41.156 -20.422 1 86.94 912 LYS B C 1
ATOM 14674 O O . LYS B 1 912 ? -32.844 42.25 -21.031 1 86.94 912 LYS B O 1
ATOM 14679 N N . LEU B 1 913 ? -31.875 40.344 -20.656 1 91.56 913 LEU B N 1
ATOM 14680 C CA . LEU B 1 913 ? -31 40.531 -21.812 1 91.56 913 LEU B CA 1
ATOM 14681 C C . LEU B 1 913 ? -31.812 40.562 -23.109 1 91.56 913 LEU B C 1
ATOM 14683 O O . LEU B 1 913 ? -31.562 41.406 -23.969 1 91.56 913 LEU B O 1
ATOM 14687 N N . ALA B 1 914 ? -32.781 39.75 -23.25 1 88.5 914 ALA B N 1
ATOM 14688 C CA . ALA B 1 914 ? -33.594 39.656 -24.453 1 88.5 914 ALA B CA 1
ATOM 14689 C C . ALA B 1 914 ? -34.531 40.875 -24.578 1 88.5 914 ALA B C 1
ATOM 14691 O O . ALA B 1 914 ? -34.844 41.312 -25.688 1 88.5 914 ALA B O 1
ATOM 14692 N N . ALA B 1 915 ? -35.094 41.406 -23.516 1 77.94 915 ALA B N 1
ATOM 14693 C CA . ALA B 1 915 ? -36.062 42.5 -23.5 1 77.94 915 ALA B CA 1
ATOM 14694 C C . ALA B 1 915 ? -35.375 43.844 -23.891 1 77.94 915 ALA B C 1
ATOM 14696 O O . ALA B 1 915 ? -36.031 44.719 -24.469 1 77.94 915 ALA B O 1
ATOM 14697 N N . ASN B 1 916 ? -34.312 44.188 -23.453 1 60.97 916 ASN B N 1
ATOM 14698 C CA . ASN B 1 916 ? -33.719 45.469 -23.719 1 60.97 916 ASN B CA 1
ATOM 14699 C C . ASN B 1 916 ? -33.625 45.781 -25.219 1 60.97 916 ASN B C 1
ATOM 14701 O O . ASN B 1 916 ? -33.438 46.906 -25.625 1 60.97 916 ASN B O 1
ATOM 14705 N N . LEU B 1 917 ? -33.812 44.969 -26.188 1 51.88 917 LEU B N 1
ATOM 14706 C CA . LEU B 1 917 ? -33.844 45.344 -27.594 1 51.88 917 LEU B CA 1
ATOM 14707 C C . LEU B 1 917 ? -35.188 45.938 -27.969 1 51.88 917 LEU B C 1
ATOM 14709 O O . LEU B 1 917 ? -35.281 46.75 -28.906 1 51.88 917 LEU B O 1
ATOM 14713 N N . MET B 1 918 ? -36.312 45.625 -27.328 1 44.94 918 MET B N 1
ATOM 14714 C CA . MET B 1 918 ? -37.594 46.125 -27.828 1 44.94 918 MET B CA 1
ATOM 14715 C C . MET B 1 918 ? -37.719 47.625 -27.562 1 44.94 918 MET B C 1
ATOM 14717 O O . MET B 1 918 ? -38.438 48.312 -28.266 1 44.94 918 MET B O 1
ATOM 14721 N N . CYS B 1 919 ? -37.188 48.125 -26.594 1 39.91 919 CYS B N 1
ATOM 14722 C CA . CYS B 1 919 ? -37.406 49.531 -26.328 1 39.91 919 CYS B CA 1
ATOM 14723 C C . CYS B 1 919 ? -36.656 50.406 -27.344 1 39.91 919 CYS B C 1
ATOM 14725 O O . CYS B 1 919 ? -37.031 51.562 -27.547 1 39.91 919 CYS B O 1
ATOM 14727 N N . ASP B 1 920 ? -35.531 50.094 -27.781 1 39.28 920 ASP B N 1
ATOM 14728 C CA . ASP B 1 920 ? -34.875 51.031 -28.672 1 39.28 920 ASP B CA 1
ATOM 14729 C C . ASP B 1 920 ? -35.562 51.062 -30.031 1 39.28 920 ASP B C 1
ATOM 14731 O O . ASP B 1 920 ? -35.344 52 -30.828 1 39.28 920 ASP B O 1
ATOM 14735 N N . THR B 1 921 ? -36.219 50.062 -30.406 1 36.69 921 THR B N 1
ATOM 14736 C CA . THR B 1 921 ? -36.844 50.219 -31.703 1 36.69 921 THR B CA 1
ATOM 14737 C C . THR B 1 921 ? -38.031 51.188 -31.609 1 36.69 921 THR B C 1
ATOM 14739 O O . THR B 1 921 ? -38.656 51.5 -32.625 1 36.69 921 THR B O 1
ATOM 14742 N N . VAL B 1 922 ? -38.594 51.562 -30.406 1 37.16 922 VAL B N 1
ATOM 14743 C CA . VAL B 1 922 ? -39.75 52.469 -30.438 1 37.16 922 VAL B CA 1
ATOM 14744 C C . VAL B 1 922 ? -39.25 53.906 -30.641 1 37.16 922 VAL B C 1
ATOM 14746 O O . VAL B 1 922 ? -40.031 54.75 -31.047 1 37.16 922 VAL B O 1
ATOM 14749 N N . SER B 1 923 ? -38.156 54.25 -30.094 1 33.81 923 SER B N 1
ATOM 14750 C CA . SER B 1 923 ? -37.938 55.688 -30.172 1 33.81 923 SER B CA 1
ATOM 14751 C C . SER B 1 923 ? -37.594 56.125 -31.578 1 33.81 923 SER B C 1
ATOM 14753 O O . SER B 1 923 ? -37.438 57.312 -31.859 1 33.81 923 SER B O 1
ATOM 14755 N N . SER B 1 924 ? -37.031 55.219 -32.375 1 32.38 924 SER B N 1
ATOM 14756 C CA . SER B 1 924 ? -36.719 55.844 -33.656 1 32.38 924 SER B CA 1
ATOM 14757 C C . SER B 1 924 ? -37.938 55.906 -34.562 1 32.38 924 SER B C 1
ATOM 14759 O O . SER B 1 924 ? -37.875 56.375 -35.688 1 32.38 924 SER B O 1
ATOM 14761 N N . ASP B 1 925 ? -39.156 55.281 -34.156 1 26.05 925 ASP B N 1
ATOM 14762 C CA . ASP B 1 925 ? -40.281 55.844 -34.938 1 26.05 925 ASP B CA 1
ATOM 14763 C C . ASP B 1 925 ? -40.844 57.094 -34.25 1 26.05 925 ASP B C 1
ATOM 14765 O O . ASP B 1 925 ? -41.031 57.094 -33.031 1 26.05 925 ASP B O 1
#